Protein 6P3H (pdb70)

Structure (mmCIF, N/CA/C/O backbone):
data_6P3H
#
_entry.id   6P3H
#
_cell.length_a   84.880
_cell.length_b   134.000
_cell.length_c   168.370
_cell.angle_alpha   90.000
_cell.angle_beta   90.000
_cell.angle_gamma   90.000
#
_symmetry.space_group_name_H-M   'P 21 21 2'
#
loop_
_entity.id
_entity.type
_entity.pdbx_description
1 polymer '(4E)-oxalomesaconate Delta-isomerase'
2 non-polymer '(1E)-4-oxobut-1-ene-1,2,4-tricarboxylic acid'
3 non-polymer 'CHLORIDE ION'
4 water water
#
loop_
_atom_site.group_PDB
_atom_site.id
_atom_site.type_symbol
_atom_site.label_atom_id
_atom_site.label_alt_id
_atom_site.label_comp_id
_atom_site.label_asym_id
_atom_site.label_entity_id
_atom_site.label_seq_id
_atom_site.pdbx_PDB_ins_code
_atom_site.Cartn_x
_atom_site.Cartn_y
_atom_site.Cartn_z
_atom_site.occupancy
_atom_site.B_iso_or_equiv
_atom_site.auth_seq_id
_atom_site.auth_comp_id
_atom_site.auth_asym_id
_atom_site.auth_atom_id
_atom_site.pdbx_PDB_model_num
ATOM 1 N N . MET A 1 8 ? -40.05441 23.18836 -105.59187 1.000 53.09684 8 MET A N 1
ATOM 2 C CA . MET A 1 8 ? -38.58800 23.23702 -105.61264 1.000 53.84786 8 MET A CA 1
ATOM 3 C C . MET A 1 8 ? -37.95986 21.85183 -105.38963 1.000 41.33489 8 MET A C 1
ATOM 4 O O . MET A 1 8 ? -38.27965 21.14730 -104.44004 1.000 45.19833 8 MET A O 1
ATOM 9 N N . ASP A 1 9 ? -37.07959 21.45805 -106.30880 1.000 31.32955 9 ASP A N 1
ATOM 10 C CA . ASP A 1 9 ? -36.46691 20.13876 -106.30240 1.000 28.18873 9 ASP A CA 1
ATOM 11 C C . ASP A 1 9 ? -34.99832 20.19704 -105.87023 1.000 23.25850 9 ASP A C 1
ATOM 12 O O . ASP A 1 9 ? -34.28045 19.18350 -105.95341 1.000 23.26890 9 ASP A O 1
ATOM 17 N N . SER A 1 10 ? -34.52705 21.36271 -105.43000 1.000 20.91972 10 SER A N 1
ATOM 18 C CA . SER A 1 10 ? -33.15655 21.39853 -104.90728 1.000 18.10446 10 SER A CA 1
ATOM 19 C C . SER A 1 10 ? -33.05373 22.61119 -103.99173 1.000 19.20545 10 SER A C 1
ATOM 20 O O . SER A 1 10 ? -33.89390 23.52561 -104.04305 1.000 18.66183 10 SER A O 1
ATOM 23 N N . ALA A 1 11 ? -31.96809 22.64481 -103.21470 1.000 18.18215 11 ALA A N 1
ATOM 24 C CA . ALA A 1 11 ? -31.68328 23.82090 -102.38772 1.000 17.87619 11 ALA A CA 1
ATOM 25 C C . ALA A 1 11 ? -30.19094 23.86744 -102.12565 1.000 17.64886 11 ALA A C 1
ATOM 26 O O . ALA A 1 11 ? -29.57841 22.80748 -101.88334 1.000 18.31506 11 ALA A O 1
ATOM 28 N N . PRO A 1 12 ? -29.58607 25.05575 -102.08763 1.000 17.95081 12 PRO A N 1
ATOM 29 C CA . PRO A 1 12 ? -28.22874 25.16494 -101.52555 1.000 17.77176 12 PRO A CA 1
ATOM 30 C C . PRO A 1 12 ? -28.17907 24.63369 -100.11109 1.000 18.28108 12 PRO A C 1
ATOM 31 O O . PRO A 1 12 ? -29.12632 24.79381 -99.31996 1.000 17.27929 12 PRO A O 1
ATOM 35 N N . CYS A 1 13 ? -27.03629 24.01633 -99.77589 1.000 17.31369 13 CYS A N 1
ATOM 36 C CA . CYS A 1 13 ? -26.92779 23.33925 -98.49401 1.000 16.72183 13 CYS A CA 1
ATOM 37 C C . CYS A 1 13 ? -25.44358 23.14405 -98.16457 1.000 18.09204 13 CYS A C 1
ATOM 38 O O . CYS A 1 13 ? -24.67587 22.75383 -99.04230 1.000 19.08615 13 CYS A O 1
ATOM 41 N N . MET A 1 14 ? -25.07270 23.35922 -96.89899 1.000 17.70902 14 MET A N 1
ATOM 42 C CA . MET A 1 14 ? -23.74556 22.98672 -96.42469 1.000 18.84412 14 MET A CA 1
ATOM 43 C C . MET A 1 14 ? -23.91302 21.78346 -95.50644 1.000 18.15655 14 MET A C 1
ATOM 44 O O . MET A 1 14 ? -24.63715 21.85782 -94.51010 1.000 18.82700 14 MET A O 1
ATOM 49 N N . TRP A 1 15 ? -23.25056 20.67035 -95.82477 1.000 16.88074 15 TRP A N 1
ATOM 50 C CA . TRP A 1 15 ? -23.23835 19.52629 -94.91009 1.000 18.14976 15 TRP A CA 1
ATOM 51 C C . TRP A 1 15 ? -22.10900 19.72921 -93.90371 1.000 20.97343 15 TRP A C 1
ATOM 52 O O . TRP A 1 15 ? -20.96837 19.95998 -94.30271 1.000 18.39629 15 TRP A O 1
ATOM 63 N N . MET A 1 16 ? -22.42736 19.71736 -92.59509 1.000 18.50199 16 MET A N 1
ATOM 64 C CA . MET A 1 16 ? -21.36498 19.97869 -91.60321 1.000 16.77165 16 MET A CA 1
ATOM 65 C C . MET A 1 16 ? -21.42338 18.93560 -90.51807 1.000 22.74530 16 MET A C 1
ATOM 66 O O . MET A 1 16 ? -22.48075 18.36826 -90.25104 1.000 20.36413 16 MET A O 1
ATOM 71 N N . ARG A 1 17 ? -20.27612 18.72255 -89.86333 1.000 19.45815 17 ARG A N 1
ATOM 72 C CA . ARG A 1 17 ? -20.28909 18.12609 -88.54255 1.000 21.17686 17 ARG A CA 1
ATOM 73 C C . ARG A 1 17 ? -20.43744 19.26776 -87.51653 1.000 18.60853 17 ARG A C 1
ATOM 74 O O . ARG A 1 17 ? -19.69125 20.25896 -87.56728 1.000 18.45819 17 ARG A O 1
ATOM 82 N N . GLY A 1 18 ? -21.44530 19.17401 -86.64719 1.000 18.89230 18 GLY A N 1
ATOM 83 C CA . GLY A 1 18 ? -21.57286 20.12720 -85.56779 1.000 22.83231 18 GLY A CA 1
ATOM 84 C C . GLY A 1 18 ? -21.40119 19.34714 -84.27366 1.000 20.49430 18 GLY A C 1
ATOM 85 O O . GLY A 1 18 ? -22.22767 18.47856 -83.94675 1.000 20.67760 18 GLY A O 1
ATOM 86 N N . GLY A 1 19 ? -20.31258 19.62402 -83.55326 1.000 22.02915 19 GLY A N 1
ATOM 87 C CA . GLY A 1 19 ? -19.96526 18.82066 -82.39360 1.000 21.80376 19 GLY A CA 1
ATOM 88 C C . GLY A 1 19 ? -19.84376 17.36133 -82.76071 1.000 22.21016 19 GLY A C 1
ATOM 89 O O . GLY A 1 19 ? -19.09774 16.97013 -83.66456 1.000 20.50506 19 GLY A O 1
ATOM 90 N N . THR A 1 20 ? -20.57555 16.53004 -82.03312 1.000 20.90192 20 THR A N 1
ATOM 91 C CA . THR A 1 20 ? -20.61283 15.09784 -82.31273 1.000 20.27372 20 THR A CA 1
ATOM 92 C C . THR A 1 20 ? -21.78994 14.67195 -83.20813 1.000 22.30523 20 THR A C 1
ATOM 93 O O . THR A 1 20 ? -22.06653 13.46226 -83.31963 1.000 22.50016 20 THR A O 1
ATOM 97 N N . SER A 1 21 ? -22.46273 15.62271 -83.88452 1.000 21.42008 21 SER A N 1
ATOM 98 C CA . SER A 1 21 ? -23.55743 15.30353 -84.81407 1.000 21.10833 21 SER A CA 1
ATOM 99 C C . SER A 1 21 ? -23.22981 15.80835 -86.21100 1.000 18.39549 21 SER A C 1
ATOM 100 O O . SER A 1 21 ? -22.20154 16.45594 -86.44073 1.000 20.25605 21 SER A O 1
ATOM 103 N N . LYS A 1 22 ? -24.13299 15.52078 -87.15537 1.000 18.09897 22 LYS A N 1
ATOM 104 C CA . LYS A 1 22 ? -23.85258 15.82781 -88.55107 1.000 18.15664 22 LYS A CA 1
ATOM 105 C C . LYS A 1 22 ? -25.18593 16.14551 -89.21336 1.000 18.16457 22 LYS A C 1
ATOM 106 O O . LYS A 1 22 ? -26.21131 15.49618 -88.93513 1.000 18.16438 22 LYS A O 1
ATOM 112 N N . GLY A 1 23 ? -25.19764 17.14384 -90.07848 1.000 18.14793 23 GLY A N 1
ATOM 113 C CA . GLY A 1 23 ? -26.43336 17.35393 -90.82044 1.000 17.40552 23 GLY A CA 1
ATOM 114 C C . GLY A 1 23 ? -26.30697 18.49551 -91.81650 1.000 18.87646 23 GLY A C 1
ATOM 115 O O . GLY A 1 23 ? -25.22108 18.99182 -92.09290 1.000 19.01717 23 GLY A O 1
ATOM 116 N N . GLY A 1 24 ? -27.46329 18.91767 -92.32329 1.000 18.08150 24 GLY A N 1
ATOM 117 C CA . GLY A 1 24 ? -27.51703 19.88561 -93.39819 1.000 17.12198 24 GLY A CA 1
ATOM 118 C C . GLY A 1 24 ? -27.93152 21.23414 -92.84499 1.000 17.52417 24 GLY A C 1
ATOM 119 O O . GLY A 1 24 ? -28.92619 21.34676 -92.08307 1.000 18.20101 24 GLY A O 1
ATOM 120 N N . TYR A 1 25 ? -27.18174 22.25960 -93.26962 1.000 16.88727 25 TYR A N 1
ATOM 121 C CA . TYR A 1 25 ? -27.38307 23.64979 -92.85473 1.000 16.58041 25 TYR A CA 1
ATOM 122 C C . TYR A 1 25 ? -27.91186 24.42570 -94.04526 1.000 18.17197 25 TYR A C 1
ATOM 123 O O . TYR A 1 25 ? -27.28093 24.46760 -95.10780 1.000 18.09600 25 TYR A O 1
ATOM 132 N N . PHE A 1 26 ? -29.04591 25.09201 -93.84502 1.000 17.94919 26 PHE A N 1
ATOM 133 C CA . PHE A 1 26 ? -29.76843 25.78244 -94.88181 1.000 17.20844 26 PHE A CA 1
ATOM 134 C C . PHE A 1 26 ? -30.01592 27.19410 -94.44400 1.000 19.30343 26 PHE A C 1
ATOM 135 O O . PHE A 1 26 ? -30.23632 27.45594 -93.24429 1.000 19.24229 26 PHE A O 1
ATOM 143 N N . LEU A 1 27 ? -30.07238 28.06781 -95.43161 1.000 20.01655 27 LEU A N 1
ATOM 144 C CA . LEU A 1 27 ? -30.63659 29.38685 -95.21410 1.000 19.20666 27 LEU A CA 1
ATOM 145 C C . LEU A 1 27 ? -32.14079 29.25567 -95.23689 1.000 19.47805 27 LEU A C 1
ATOM 146 O O . LEU A 1 27 ? -32.68401 28.52657 -96.06540 1.000 21.88055 27 LEU A O 1
ATOM 151 N N . ARG A 1 28 ? -32.81114 29.96410 -94.31243 1.000 19.81061 28 ARG A N 1
ATOM 152 C CA . ARG A 1 28 ? -34.26831 29.84777 -94.21892 1.000 20.65462 28 ARG A CA 1
ATOM 153 C C . ARG A 1 28 ? -34.93773 30.17544 -95.54511 1.000 22.62853 28 ARG A C 1
ATOM 154 O O . ARG A 1 28 ? -35.91509 29.52497 -95.94186 1.000 23.92541 28 ARG A O 1
ATOM 162 N N . ALA A 1 29 ? -34.42598 31.19347 -96.24040 1.000 20.50530 29 ALA A N 1
ATOM 163 C CA . ALA A 1 29 ? -35.04140 31.62361 -97.48489 1.000 22.67004 29 ALA A CA 1
ATOM 164 C C . ALA A 1 29 ? -34.96241 30.56687 -98.57124 1.000 26.11239 29 ALA A C 1
ATOM 165 O O . ALA A 1 29 ? -35.70200 30.64191 -99.55834 1.000 23.79005 29 ALA A O 1
ATOM 167 N N . ASP A 1 30 ? -34.07779 29.58376 -98.42417 1.000 20.34059 30 ASP A N 1
ATOM 168 C CA . ASP A 1 30 ? -33.91942 28.57389 -99.46121 1.000 21.06249 30 ASP A CA 1
ATOM 169 C C . ASP A 1 30 ? -34.86041 27.39501 -99.28965 1.000 23.73563 30 ASP A C 1
ATOM 170 O O . ASP A 1 30 ? -34.82550 26.46523 -100.12423 1.000 22.37340 30 ASP A O 1
ATOM 175 N N . LEU A 1 31 ? -35.61114 27.36457 -98.19325 1.000 21.46729 31 LEU A N 1
ATOM 176 C CA . LEU A 1 31 ? -36.56738 26.29264 -97.94316 1.000 20.49650 31 LEU A CA 1
ATOM 177 C C . LEU A 1 31 ? -38.00916 26.80334 -98.08232 1.000 21.79898 31 LEU A C 1
ATOM 178 O O . LEU A 1 31 ? -38.28230 28.00603 -97.93519 1.000 25.96130 31 LEU A O 1
ATOM 183 N N . PRO A 1 32 ? -38.95942 25.89800 -98.35342 1.000 23.63567 32 PRO A N 1
ATOM 184 C CA . PRO A 1 32 ? -40.36786 26.30911 -98.41236 1.000 24.33242 32 PRO A CA 1
ATOM 185 C C . PRO A 1 32 ? -40.78398 27.01900 -97.14794 1.000 24.82253 32 PRO A C 1
ATOM 186 O O . PRO A 1 32 ? -40.37336 26.64930 -96.04029 1.000 25.32352 32 PRO A O 1
ATOM 190 N N . ALA A 1 33 ? -41.56344 28.08597 -97.32975 1.000 30.51551 33 ALA A N 1
ATOM 191 C CA . ALA A 1 33 ? -42.11355 28.81181 -96.18422 1.000 33.82245 33 ALA A CA 1
ATOM 192 C C . ALA A 1 33 ? -43.19345 28.00177 -95.49316 1.000 31.71839 33 ALA A C 1
ATOM 193 O O . ALA A 1 33 ? -43.37201 28.09719 -94.27760 1.000 29.81279 33 ALA A O 1
ATOM 195 N N . ASP A 1 34 ? -43.90098 27.17359 -96.23580 1.000 27.21912 34 ASP A N 1
ATOM 196 C CA . ASP A 1 34 ? -44.93038 26.35978 -95.62461 1.000 28.91321 34 ASP A CA 1
ATOM 197 C C . ASP A 1 34 ? -44.27868 25.18961 -94.89656 1.000 26.28397 34 ASP A C 1
ATOM 198 O O . ASP A 1 34 ? -43.48793 24.44512 -95.49473 1.000 24.97167 34 ASP A O 1
ATOM 203 N N . THR A 1 35 ? -44.56000 25.02050 -93.59882 1.000 26.42728 35 THR A N 1
ATOM 204 C CA . THR A 1 35 ? -43.74374 24.04301 -92.87118 1.000 26.44561 35 THR A CA 1
ATOM 205 C C . THR A 1 35 ? -44.06686 22.60156 -93.25982 1.000 27.08665 35 THR A C 1
ATOM 206 O O . THR A 1 35 ? -43.15591 21.75832 -93.20900 1.000 23.97030 35 THR A O 1
ATOM 210 N N . ALA A 1 36 ? -45.29669 22.29691 -93.70074 1.000 26.37294 36 ALA A N 1
ATOM 211 C CA . ALA A 1 36 ? -45.57613 20.93608 -94.18306 1.000 22.44052 36 ALA A CA 1
ATOM 212 C C . ALA A 1 36 ? -44.73652 20.61109 -95.42974 1.000 23.91871 36 ALA A C 1
ATOM 213 O O . ALA A 1 36 ? -44.15781 19.51412 -95.54963 1.000 23.99287 36 ALA A O 1
ATOM 215 N N . ALA A 1 37 ? -44.68986 21.53932 -96.39432 1.000 22.36067 37 ALA A N 1
ATOM 216 C CA . ALA A 1 37 ? -43.83616 21.31872 -97.56661 1.000 20.53104 37 ALA A CA 1
ATOM 217 C C . ALA A 1 37 ? -42.35415 21.31112 -97.19941 1.000 19.74077 37 ALA A C 1
ATOM 218 O O . ALA A 1 37 ? -41.57353 20.56988 -97.80437 1.000 19.21200 37 ALA A O 1
ATOM 220 N N . ARG A 1 38 ? -41.93598 22.17350 -96.26349 1.000 19.73444 38 ARG A N 1
ATOM 221 C CA . ARG A 1 38 ? -40.53784 22.16287 -95.81507 1.000 19.07594 38 ARG A CA 1
ATOM 222 C C . ARG A 1 38 ? -40.16621 20.80890 -95.24335 1.000 22.01925 38 ARG A C 1
ATOM 223 O O . ARG A 1 38 ? -39.12807 20.22747 -95.58857 1.000 18.21907 38 ARG A O 1
ATOM 231 N N . ASP A 1 39 ? -41.02744 20.27175 -94.37316 1.000 20.00219 39 ASP A N 1
ATOM 232 C CA . ASP A 1 39 ? -40.68434 19.01322 -93.70993 1.000 19.61277 39 ASP A CA 1
ATOM 233 C C . ASP A 1 39 ? -40.65794 17.87211 -94.70525 1.000 20.34970 39 ASP A C 1
ATOM 234 O O . ASP A 1 39 ? -39.78715 16.99992 -94.60750 1.000 18.04630 39 ASP A O 1
ATOM 239 N N . ALA A 1 40 ? -41.58144 17.87331 -95.68811 1.000 19.59752 40 ALA A N 1
ATOM 240 C CA . ALA A 1 40 ? -41.56345 16.80977 -96.70306 1.000 18.53983 40 ALA A CA 1
ATOM 241 C C . ALA A 1 40 ? -40.28637 16.88488 -97.54699 1.000 17.85715 40 ALA A C 1
ATOM 242 O O . ALA A 1 40 ? -39.67178 15.86221 -97.86044 1.000 18.72792 40 ALA A O 1
ATOM 244 N N . PHE A 1 41 ? -39.86931 18.10151 -97.89742 1.000 17.93388 41 PHE A N 1
ATOM 245 C CA . PHE A 1 41 ? -38.60515 18.28984 -98.60103 1.000 17.55874 41 PHE A CA 1
ATOM 246 C C . PHE A 1 41 ? -37.43036 17.76001 -97.78945 1.000 17.01968 41 PHE A C 1
ATOM 247 O O . PHE A 1 41 ? -36.55028 17.07736 -98.32964 1.000 19.82732 41 PHE A O 1
ATOM 255 N N . LEU A 1 42 ? -37.36913 18.10584 -96.49905 1.000 17.96360 42 LEU A N 1
ATOM 256 C CA . LEU A 1 42 ? -36.22724 17.68507 -95.68559 1.000 16.61115 42 LEU A CA 1
ATOM 257 C C . LEU A 1 42 ? -36.18790 16.16517 -95.52988 1.000 17.06213 42 LEU A C 1
ATOM 258 O O . LEU A 1 42 ? -35.08755 15.57557 -95.45976 1.000 16.80052 42 LEU A O 1
ATOM 263 N N . LEU A 1 43 ? -37.36852 15.52224 -95.39712 1.000 18.20356 43 LEU A N 1
ATOM 264 C CA . LEU A 1 43 ? -37.41168 14.06348 -95.36505 1.000 16.53580 43 LEU A CA 1
ATOM 265 C C . LEU A 1 43 ? -36.76369 13.52113 -96.62738 1.000 18.99106 43 LEU A C 1
ATOM 266 O O . LEU A 1 43 ? -35.98229 12.58205 -96.57490 1.000 19.19313 43 LEU A O 1
ATOM 271 N N . ALA A 1 44 ? -37.13494 14.09357 -97.78309 1.000 16.45131 44 ALA A N 1
ATOM 272 C CA . ALA A 1 44 ? -36.56921 13.58691 -99.03308 1.000 17.04236 44 ALA A CA 1
ATOM 273 C C . ALA A 1 44 ? -35.07702 13.85761 -99.13096 1.000 17.47358 44 ALA A C 1
ATOM 274 O O . ALA A 1 44 ? -34.31270 13.02256 -99.63950 1.000 19.06612 44 ALA A O 1
ATOM 276 N N . VAL A 1 45 ? -34.63466 15.03633 -98.68355 1.000 16.00422 45 VAL A N 1
ATOM 277 C CA . VAL A 1 45 ? -33.19708 15.33046 -98.67380 1.000 15.78760 45 VAL A CA 1
ATOM 278 C C . VAL A 1 45 ? -32.42535 14.24930 -97.92763 1.000 16.78768 45 VAL A C 1
ATOM 279 O O . VAL A 1 45 ? -31.32828 13.80493 -98.35001 1.000 16.77067 45 VAL A O 1
ATOM 283 N N . MET A 1 46 ? -32.94970 13.86317 -96.75503 1.000 16.30514 46 MET A N 1
ATOM 284 C CA . MET A 1 46 ? -32.25887 12.92256 -95.88639 1.000 17.02348 46 MET A CA 1
ATOM 285 C C . MET A 1 46 ? -32.40545 11.48892 -96.34708 1.000 15.57989 46 MET A C 1
ATOM 286 O O . MET A 1 46 ? -31.58057 10.64794 -95.96094 1.000 18.08229 46 MET A O 1
ATOM 291 N N . GLY A 1 47 ? -33.43864 11.18956 -97.11463 1.000 15.56051 47 GLY A N 1
ATOM 292 C CA . GLY A 1 47 ? -33.70506 9.80836 -97.49101 1.000 15.61327 47 GLY A CA 1
ATOM 293 C C . GLY A 1 47 ? -34.58646 9.07510 -96.48812 1.000 21.27976 47 GLY A C 1
ATOM 294 O O . GLY A 1 47 ? -34.48180 7.85770 -96.36472 1.000 18.25847 47 GLY A O 1
ATOM 295 N N . SER A 1 48 ? -35.42216 9.78875 -95.72552 1.000 17.54754 48 SER A N 1
ATOM 296 C CA . SER A 1 48 ? -36.31833 9.22063 -94.70854 1.000 16.75342 48 SER A CA 1
ATOM 297 C C . SER A 1 48 ? -37.72548 9.07878 -95.26488 1.000 18.24975 48 SER A C 1
ATOM 298 O O . SER A 1 48 ? -38.17204 9.91871 -96.06907 1.000 19.43817 48 SER A O 1
ATOM 301 N N . PRO A 1 49 ? -38.52767 8.10175 -94.78705 1.000 19.33468 49 PRO A N 1
ATOM 302 C CA . PRO A 1 49 ? -38.14081 7.09656 -93.78145 1.000 17.12183 49 PRO A CA 1
ATOM 303 C C . PRO A 1 49 ? -37.44001 5.91235 -94.47722 1.000 17.52591 49 PRO A C 1
ATOM 304 O O . PRO A 1 49 ? -37.88289 5.42622 -95.52342 1.000 19.33090 49 PRO A O 1
ATOM 308 N N . ASP A 1 50 ? -36.33014 5.48105 -93.90285 1.000 17.55236 50 ASP A N 1
ATOM 309 C CA . ASP A 1 50 ? -35.59496 4.33154 -94.42072 1.000 19.15361 50 ASP A CA 1
ATOM 310 C C . ASP A 1 50 ? -34.55094 3.97527 -93.37548 1.000 16.67511 50 ASP A C 1
ATOM 311 O O . ASP A 1 50 ? -33.75293 4.84864 -93.03038 1.000 18.62681 50 ASP A O 1
ATOM 316 N N . PRO A 1 51 ? -34.51168 2.75632 -92.82447 1.000 19.41960 51 PRO A N 1
ATOM 317 C CA . PRO A 1 51 ? -33.50770 2.47506 -91.77975 1.000 18.31000 51 PRO A CA 1
ATOM 318 C C . PRO A 1 51 ? -32.08999 2.66943 -92.29380 1.000 18.80372 51 PRO A C 1
ATOM 319 O O . PRO A 1 51 ? -31.21319 2.95992 -91.50654 1.000 20.48868 51 PRO A O 1
ATOM 323 N N A ARG A 1 52 ? -31.88812 2.56427 -93.61363 0.528 17.00811 52 ARG A N 1
ATOM 324 N N B ARG A 1 52 ? -31.85978 2.60843 -93.59231 0.472 17.76724 52 ARG A N 1
ATOM 325 C CA A ARG A 1 52 ? -30.59069 2.77625 -94.25697 0.528 19.52204 52 ARG A CA 1
ATOM 326 C CA B ARG A 1 52 ? -30.51655 2.85837 -94.09032 0.472 17.96306 52 ARG A CA 1
ATOM 327 C C A ARG A 1 52 ? -30.37858 4.20085 -94.76525 0.528 18.67505 52 ARG A C 1
ATOM 328 C C B ARG A 1 52 ? -30.36581 4.21196 -94.76942 0.472 18.51463 52 ARG A C 1
ATOM 329 O O A ARG A 1 52 ? -29.23982 4.53059 -95.11448 0.528 19.59841 52 ARG A O 1
ATOM 330 O O B ARG A 1 52 ? -29.26063 4.50858 -95.23269 0.472 16.09864 52 ARG A O 1
ATOM 345 N N . GLN A 1 53 ? -31.43591 5.01055 -94.87389 1.000 16.45213 53 GLN A N 1
ATOM 346 C CA . GLN A 1 53 ? -31.37360 6.35492 -95.52830 1.000 15.77055 53 GLN A CA 1
ATOM 347 C C . GLN A 1 53 ? -30.51204 6.31910 -96.81133 1.000 15.67413 53 GLN A C 1
ATOM 348 O O . GLN A 1 53 ? -29.60724 7.12994 -97.03407 1.000 16.50339 53 GLN A O 1
ATOM 354 N N . ILE A 1 54 ? -30.79954 5.32430 -97.66127 1.000 15.85911 54 ILE A N 1
ATOM 355 C CA . ILE A 1 54 ? -29.88589 5.06641 -98.76781 1.000 15.81493 54 ILE A CA 1
ATOM 356 C C . ILE A 1 54 ? -30.11877 6.06511 -99.90841 1.000 16.53887 54 ILE A C 1
ATOM 357 O O . ILE A 1 54 ? -29.19246 6.31264 -100.69236 1.000 15.87024 54 ILE A O 1
ATOM 362 N N . ASP A 1 55 ? -31.33152 6.65889 -100.01060 1.000 15.67311 55 ASP A N 1
ATOM 363 C CA . ASP A 1 55 ? -31.65381 7.54826 -101.12919 1.000 16.45036 55 ASP A CA 1
ATOM 364 C C . ASP A 1 55 ? -31.65344 9.00219 -100.70867 1.000 15.59018 55 ASP A C 1
ATOM 365 O O . ASP A 1 55 ? -32.44388 9.83461 -101.23312 1.000 19.08735 55 ASP A O 1
ATOM 370 N N . GLY A 1 56 ? -30.76949 9.33536 -99.76108 1.000 15.96907 56 GLY A N 1
ATOM 371 C CA . GLY A 1 56 ? -30.63091 10.72226 -99.33182 1.000 15.49253 56 GLY A CA 1
ATOM 372 C C . GLY A 1 56 ? -29.35111 10.87536 -98.54084 1.000 16.81694 56 GLY A C 1
ATOM 373 O O . GLY A 1 56 ? -28.47354 10.01599 -98.57800 1.000 17.01676 56 GLY A O 1
ATOM 374 N N . MET A 1 57 ? -29.22331 12.01740 -97.85620 1.000 15.54952 57 MET A N 1
ATOM 375 C CA . MET A 1 57 ? -27.94697 12.38575 -97.24470 1.000 17.29921 57 MET A CA 1
ATOM 376 C C . MET A 1 57 ? -27.86537 12.03315 -95.76352 1.000 19.91564 57 MET A C 1
ATOM 377 O O . MET A 1 57 ? -26.81482 12.24604 -95.14215 1.000 17.72970 57 MET A O 1
ATOM 382 N N . GLY A 1 58 ? -28.90931 11.44859 -95.19043 1.000 16.89543 58 GLY A N 1
ATOM 383 C CA . GLY A 1 58 ? -28.80897 10.99286 -93.81529 1.000 16.78160 58 GLY A CA 1
ATOM 384 C C . GLY A 1 58 ? -27.83824 9.83063 -93.69515 1.000 19.56994 58 GLY A C 1
ATOM 385 O O . GLY A 1 58 ? -27.62480 9.06622 -94.65877 1.000 18.59517 58 GLY A O 1
ATOM 386 N N . GLY A 1 59 ? -27.25762 9.67775 -92.47682 1.000 16.34021 59 GLY A N 1
ATOM 387 C CA . GLY A 1 59 ? -26.26272 8.62818 -92.23808 1.000 16.10426 59 GLY A CA 1
ATOM 388 C C . GLY A 1 59 ? -26.82801 7.43272 -91.47469 1.000 20.66555 59 GLY A C 1
ATOM 389 O O . GLY A 1 59 ? -26.07271 6.63838 -90.88288 1.000 18.35669 59 GLY A O 1
ATOM 390 N N . ALA A 1 60 ? -28.16259 7.30069 -91.50305 1.000 17.86818 60 ALA A N 1
ATOM 391 C CA . ALA A 1 60 ? -28.87264 6.15964 -90.89132 1.000 18.59612 60 ALA A CA 1
ATOM 392 C C . ALA A 1 60 ? -28.74678 6.14046 -89.36572 1.000 21.88070 60 ALA A C 1
ATOM 393 O O . ALA A 1 60 ? -28.78708 5.08777 -88.73377 1.000 25.98144 60 ALA A O 1
ATOM 395 N N . ASP A 1 61 ? -28.60305 7.29395 -88.73918 1.000 17.50578 61 ASP A N 1
ATOM 396 C CA . ASP A 1 61 ? -28.42337 7.47926 -87.30497 1.000 21.87959 61 ASP A CA 1
ATOM 397 C C . ASP A 1 61 ? -29.15710 8.78518 -87.04027 1.000 20.35284 61 ASP A C 1
ATOM 398 O O . ASP A 1 61 ? -28.90078 9.75167 -87.76009 1.000 19.17656 61 ASP A O 1
ATOM 403 N N . PRO A 1 62 ? -29.98570 8.92111 -85.98317 1.000 18.67130 62 PRO A N 1
ATOM 404 C CA . PRO A 1 62 ? -30.56101 10.25776 -85.74450 1.000 20.97108 62 PRO A CA 1
ATOM 405 C C . PRO A 1 62 ? -29.49699 11.33022 -85.58355 1.000 19.29284 62 PRO A C 1
ATOM 406 O O . PRO A 1 62 ? -29.71976 12.47961 -85.99318 1.000 18.74929 62 PRO A O 1
ATOM 410 N N . LEU A 1 63 ? -28.31249 10.98066 -85.06176 1.000 21.43295 63 LEU A N 1
ATOM 411 C CA . LEU A 1 63 ? -27.24823 11.95948 -84.84056 1.000 17.74755 63 LEU A CA 1
ATOM 412 C C . LEU A 1 63 ? -26.59581 12.43408 -86.14347 1.000 17.99214 63 LEU A C 1
ATOM 413 O O . LEU A 1 63 ? -25.83446 13.42266 -86.14445 1.000 18.75171 63 LEU A O 1
ATOM 418 N N . THR A 1 64 ? -26.90801 11.77624 -87.27284 1.000 17.75361 64 THR A N 1
ATOM 419 C CA . THR A 1 64 ? -26.44598 12.21439 -88.58271 1.000 16.49508 64 THR A CA 1
ATOM 420 C C . THR A 1 64 ? -27.64204 12.39766 -89.50579 1.000 17.95355 64 THR A C 1
ATOM 421 O O . THR A 1 64 ? -27.53396 12.27546 -90.73891 1.000 19.58916 64 THR A O 1
ATOM 425 N N . SER A 1 65 ? -28.78379 12.76734 -88.92535 1.000 16.58982 65 SER A N 1
ATOM 426 C CA . SER A 1 65 ? -30.01025 13.02025 -89.70519 1.000 16.08149 65 SER A CA 1
ATOM 427 C C . SER A 1 65 ? -30.63911 14.33015 -89.22899 1.000 17.67739 65 SER A C 1
ATOM 428 O O . SER A 1 65 ? -31.82769 14.41784 -88.91615 1.000 19.03690 65 SER A O 1
ATOM 431 N N A MET A 1 66 ? -29.83347 15.37877 -89.12756 0.652 19.20399 66 MET A N 1
ATOM 432 N N B MET A 1 66 ? -29.83056 15.38563 -89.21733 0.348 18.34302 66 MET A N 1
ATOM 433 C CA A MET A 1 66 ? -30.29855 16.59291 -88.47166 0.652 18.66039 66 MET A CA 1
ATOM 434 C CA B MET A 1 66 ? -30.17505 16.62371 -88.53827 0.348 19.40124 66 MET A CA 1
ATOM 435 C C A MET A 1 66 ? -30.20751 17.76599 -89.45042 0.652 18.20045 66 MET A C 1
ATOM 436 C C B MET A 1 66 ? -30.21693 17.78728 -89.51923 0.348 17.56836 66 MET A C 1
ATOM 437 O O A MET A 1 66 ? -29.44691 17.73006 -90.42960 0.652 16.42795 66 MET A O 1
ATOM 438 O O B MET A 1 66 ? -29.57081 17.76565 -90.57390 0.348 16.36224 66 MET A O 1
ATOM 447 N N . VAL A 1 67 ? -30.96337 18.82878 -89.14925 1.000 17.83087 67 VAL A N 1
ATOM 448 C CA . VAL A 1 67 ? -31.07337 20.01742 -90.00724 1.000 18.09026 67 VAL A CA 1
ATOM 449 C C . VAL A 1 67 ? -30.98520 21.27867 -89.14709 1.000 17.61371 67 VAL A C 1
ATOM 450 O O . VAL A 1 67 ? -31.58841 21.36269 -88.06129 1.000 18.34228 67 VAL A O 1
ATOM 454 N N . ALA A 1 68 ? -30.25828 22.27989 -89.65334 1.000 17.23286 68 ALA A N 1
ATOM 455 C CA . ALA A 1 68 ? -30.22770 23.60099 -89.03732 1.000 17.14244 68 ALA A CA 1
ATOM 456 C C . ALA A 1 68 ? -30.76439 24.56143 -90.07740 1.000 20.75332 68 ALA A C 1
ATOM 457 O O . ALA A 1 68 ? -30.28566 24.56711 -91.21271 1.000 18.73935 68 ALA A O 1
ATOM 459 N N . VAL A 1 69 ? -31.77423 25.34964 -89.70937 1.000 18.27289 69 VAL A N 1
ATOM 460 C CA . VAL A 1 69 ? -32.28437 26.38043 -90.58934 1.000 21.05021 69 VAL A CA 1
ATOM 461 C C . VAL A 1 69 ? -31.84623 27.70068 -89.99438 1.000 24.19537 69 VAL A C 1
ATOM 462 O O . VAL A 1 69 ? -32.26480 28.03415 -88.88090 1.000 22.99085 69 VAL A O 1
ATOM 466 N N . VAL A 1 70 ? -31.04597 28.46120 -90.73248 1.000 20.22217 70 VAL A N 1
ATOM 467 C CA . VAL A 1 70 ? -30.37245 29.63896 -90.18117 1.000 19.21930 70 VAL A CA 1
ATOM 468 C C . VAL A 1 70 ? -30.76433 30.86582 -91.00338 1.000 22.09044 70 VAL A C 1
ATOM 469 O O . VAL A 1 70 ? -30.88301 30.78520 -92.22651 1.000 21.46848 70 VAL A O 1
ATOM 473 N N . SER A 1 71 ? -30.92832 32.01394 -90.34697 1.000 20.63543 71 SER A N 1
ATOM 474 C CA . SER A 1 71 ? -31.20426 33.26404 -91.05588 1.000 21.74601 71 SER A CA 1
ATOM 475 C C . SER A 1 71 ? -30.63525 34.42426 -90.25463 1.000 25.04711 71 SER A C 1
ATOM 476 O O . SER A 1 71 ? -30.42554 34.31716 -89.03121 1.000 24.88314 71 SER A O 1
ATOM 479 N N . LYS A 1 72 ? -30.38287 35.53877 -90.94943 1.000 22.27662 72 LYS A N 1
ATOM 480 C CA . LYS A 1 72 ? -29.93064 36.73685 -90.23900 1.000 25.59815 72 LYS A CA 1
ATOM 481 C C . LYS A 1 72 ? -31.04982 37.21615 -89.31928 1.000 27.39341 72 LYS A C 1
ATOM 482 O O . LYS A 1 72 ? -32.20562 37.26950 -89.72987 1.000 28.26866 72 LYS A O 1
ATOM 488 N N . SER A 1 73 ? -30.73730 37.54303 -88.06181 1.000 25.46784 73 SER A N 1
ATOM 489 C CA . SER A 1 73 ? -31.79040 37.86854 -87.09036 1.000 22.81802 73 SER A CA 1
ATOM 490 C C . SER A 1 73 ? -32.16959 39.35096 -87.13920 1.000 27.41569 73 SER A C 1
ATOM 491 O O . SER A 1 73 ? -31.32995 40.21284 -87.34948 1.000 28.17880 73 SER A O 1
ATOM 494 N N . GLU A 1 74 ? -33.43955 39.62989 -86.86028 1.000 30.55519 74 GLU A N 1
ATOM 495 C CA . GLU A 1 74 ? -33.88353 40.99489 -86.63076 1.000 37.86908 74 GLU A CA 1
ATOM 496 C C . GLU A 1 74 ? -34.07523 41.28440 -85.15976 1.000 35.62418 74 GLU A C 1
ATOM 497 O O . GLU A 1 74 ? -34.48239 42.39819 -84.80463 1.000 37.88483 74 GLU A O 1
ATOM 503 N N . ARG A 1 75 ? -33.82278 40.29626 -84.29717 1.000 32.49205 75 ARG A N 1
ATOM 504 C CA . ARG A 1 75 ? -33.97316 40.52844 -82.86954 1.000 33.29368 75 ARG A CA 1
ATOM 505 C C . ARG A 1 75 ? -32.82764 41.42314 -82.39964 1.000 31.51244 75 ARG A C 1
ATOM 506 O O . ARG A 1 75 ? -31.68239 41.27416 -82.85212 1.000 30.63403 75 ARG A O 1
ATOM 514 N N . PRO A 1 76 ? -33.11402 42.40067 -81.56125 1.000 33.13561 76 PRO A N 1
ATOM 515 C CA . PRO A 1 76 ? -32.05937 43.31838 -81.13333 1.000 30.16333 76 PRO A CA 1
ATOM 516 C C . PRO A 1 76 ? -30.91395 42.56316 -80.47912 1.000 27.45550 76 PRO A C 1
ATOM 517 O O . PRO A 1 76 ? -31.12801 41.72834 -79.58299 1.000 30.70037 76 PRO A O 1
ATOM 521 N N . GLY A 1 77 ? -29.68466 42.89064 -80.91999 1.000 36.82591 77 GLY A N 1
ATOM 522 C CA . GLY A 1 77 ? -28.49316 42.29836 -80.35346 1.000 32.85404 77 GLY A CA 1
ATOM 523 C C . GLY A 1 77 ? -28.19023 40.88251 -80.83207 1.000 34.77953 77 GLY A C 1
ATOM 524 O O . GLY A 1 77 ? -27.15090 40.34484 -80.46996 1.000 29.74649 77 GLY A O 1
ATOM 525 N N . ILE A 1 78 ? -29.08444 40.24226 -81.60320 1.000 24.85940 78 ILE A N 1
ATOM 526 C CA . ILE A 1 78 ? -28.91003 38.84792 -82.02405 1.000 23.81606 78 ILE A CA 1
ATOM 527 C C . ILE A 1 78 ? -28.30748 38.83700 -83.40963 1.000 25.75690 78 ILE A C 1
ATOM 528 O O . ILE A 1 78 ? -28.71579 39.62897 -84.26235 1.000 27.24490 78 ILE A O 1
ATOM 533 N N . ASP A 1 79 ? -27.35978 37.92665 -83.65835 1.000 24.00064 79 ASP A N 1
ATOM 534 C CA . ASP A 1 79 ? -26.79500 37.86849 -85.00479 1.000 27.22756 79 ASP A CA 1
ATOM 535 C C . ASP A 1 79 ? -27.59582 36.97552 -85.93990 1.000 28.15457 79 ASP A C 1
ATOM 536 O O . ASP A 1 79 ? -27.92409 37.38476 -87.06812 1.000 23.20837 79 ASP A O 1
ATOM 541 N N . VAL A 1 80 ? -27.94031 35.75688 -85.50501 1.000 21.43215 80 VAL A N 1
ATOM 542 C CA . VAL A 1 80 ? -28.66208 34.83824 -86.37342 1.000 25.22641 80 VAL A CA 1
ATOM 543 C C . VAL A 1 80 ? -29.72740 34.12774 -85.55558 1.000 23.61913 80 VAL A C 1
ATOM 544 O O . VAL A 1 80 ? -29.60320 33.97121 -84.33690 1.000 24.91859 80 VAL A O 1
ATOM 548 N N . ASP A 1 81 ? -30.77071 33.71493 -86.25155 1.000 21.09988 81 ASP A N 1
ATOM 549 C CA . ASP A 1 81 ? -31.82114 32.83059 -85.74276 1.000 23.55808 81 ASP A CA 1
ATOM 550 C C . ASP A 1 81 ? -31.53808 31.42986 -86.26552 1.000 26.25855 81 ASP A C 1
ATOM 551 O O . ASP A 1 81 ? -31.18681 31.26151 -87.43759 1.000 25.55994 81 ASP A O 1
ATOM 556 N N . TYR A 1 82 ? -31.70524 30.43073 -85.39513 1.000 20.16761 82 TYR A N 1
ATOM 557 C CA . TYR A 1 82 ? -31.32291 29.05426 -85.70430 1.000 21.35588 82 TYR A CA 1
ATOM 558 C C . TYR A 1 82 ? -32.47828 28.16943 -85.26732 1.000 23.42175 82 TYR A C 1
ATOM 559 O O . TYR A 1 82 ? -32.81292 28.13909 -84.07684 1.000 21.32459 82 TYR A O 1
ATOM 568 N N . LEU A 1 83 ? -33.10523 27.49822 -86.22884 1.000 22.00311 83 LEU A N 1
ATOM 569 C CA . LEU A 1 83 ? -34.13198 26.48253 -85.94686 1.000 20.89392 83 LEU A CA 1
ATOM 570 C C . LEU A 1 83 ? -33.51390 25.10297 -86.15372 1.000 20.30658 83 LEU A C 1
ATOM 571 O O . LEU A 1 83 ? -33.06770 24.77533 -87.27198 1.000 19.50909 83 LEU A O 1
ATOM 576 N N . PHE A 1 84 ? -33.52836 24.28696 -85.10342 1.000 19.90396 84 PHE A N 1
ATOM 577 C CA . PHE A 1 84 ? -33.10372 22.89324 -85.19889 1.000 21.35000 84 PHE A CA 1
ATOM 578 C C . PHE A 1 84 ? -34.26975 21.99251 -85.59352 1.000 21.55755 84 PHE A C 1
ATOM 579 O O . PHE A 1 84 ? -35.32699 22.03892 -84.96143 1.000 22.45418 84 PHE A O 1
ATOM 587 N N . LEU A 1 85 ? -34.06116 21.11530 -86.58818 1.000 17.84842 85 LEU A N 1
ATOM 588 C CA . LEU A 1 85 ? -35.08558 20.13327 -86.93416 1.000 17.85125 85 LEU A CA 1
ATOM 589 C C . LEU A 1 85 ? -34.47574 18.75855 -86.92040 1.000 18.10350 85 LEU A C 1
ATOM 590 O O . LEU A 1 85 ? -33.44352 18.54249 -87.56134 1.000 20.47335 85 LEU A O 1
ATOM 595 N N . GLN A 1 86 ? -35.10543 17.85281 -86.18395 1.000 17.81195 86 GLN A N 1
ATOM 596 C CA . GLN A 1 86 ? -34.70176 16.44677 -86.16546 1.000 17.63276 86 GLN A CA 1
ATOM 597 C C . GLN A 1 86 ? -35.48344 15.72071 -87.24903 1.000 19.02866 86 GLN A C 1
ATOM 598 O O . GLN A 1 86 ? -36.73733 15.62876 -87.17801 1.000 19.61576 86 GLN A O 1
ATOM 604 N N . VAL A 1 87 ? -34.75552 15.17619 -88.22567 1.000 17.98169 87 VAL A N 1
ATOM 605 C CA . VAL A 1 87 ? -35.39058 14.34549 -89.24626 1.000 21.62756 87 VAL A CA 1
ATOM 606 C C . VAL A 1 87 ? -35.33398 12.89514 -88.78072 1.000 18.63117 87 VAL A C 1
ATOM 607 O O . VAL A 1 87 ? -34.24915 12.30582 -88.69224 1.000 17.22808 87 VAL A O 1
ATOM 611 N N . PHE A 1 88 ? -36.51221 12.27150 -88.50858 1.000 19.03316 88 PHE A N 1
ATOM 612 C CA . PHE A 1 88 ? -36.45593 10.88945 -88.04189 1.000 19.18525 88 PHE A CA 1
ATOM 613 C C . PHE A 1 88 ? -35.87985 9.99042 -89.12758 1.000 19.09905 88 PHE A C 1
ATOM 614 O O . PHE A 1 88 ? -36.06835 10.22908 -90.32307 1.000 19.21416 88 PHE A O 1
ATOM 622 N N . VAL A 1 89 ? -35.16859 8.95194 -88.69204 1.000 18.09254 89 VAL A N 1
ATOM 623 C CA . VAL A 1 89 ? -34.53408 8.04545 -89.67391 1.000 18.90348 89 VAL A CA 1
ATOM 624 C C . VAL A 1 89 ? -35.56917 7.18322 -90.36646 1.000 21.42501 89 VAL A C 1
ATOM 625 O O . VAL A 1 89 ? -35.55793 7.04173 -91.60066 1.000 19.60013 89 VAL A O 1
ATOM 629 N N . ASP A 1 90 ? -36.42085 6.49577 -89.59617 1.000 20.85088 90 ASP A N 1
ATOM 630 C CA . ASP A 1 90 ? -37.31533 5.50963 -90.21231 1.000 23.29052 90 ASP A CA 1
ATOM 631 C C . ASP A 1 90 ? -38.78688 5.80580 -89.93197 1.000 24.23689 90 ASP A C 1
ATOM 632 O O . ASP A 1 90 ? -39.62917 4.89954 -89.90121 1.000 24.30736 90 ASP A O 1
ATOM 637 N N . GLN A 1 91 ? -39.11170 7.06405 -89.70600 1.000 23.48524 91 GLN A N 1
ATOM 638 C CA . GLN A 1 91 ? -40.50303 7.52978 -89.71671 1.000 21.65716 91 GLN A CA 1
ATOM 639 C C . GLN A 1 91 ? -40.55500 8.81448 -90.51057 1.000 24.19270 91 GLN A C 1
ATOM 640 O O . GLN A 1 91 ? -39.55492 9.55254 -90.55250 1.000 20.40531 91 GLN A O 1
ATOM 646 N N . ALA A 1 92 ? -41.72857 9.11619 -91.09400 1.000 21.64340 92 ALA A N 1
ATOM 647 C CA . ALA A 1 92 ? -41.87267 10.37102 -91.83583 1.000 22.92022 92 ALA A CA 1
ATOM 648 C C . ALA A 1 92 ? -42.29859 11.47425 -90.86460 1.000 21.14451 92 ALA A C 1
ATOM 649 O O . ALA A 1 92 ? -43.44792 11.93729 -90.84796 1.000 22.15675 92 ALA A O 1
ATOM 651 N N . ILE A 1 93 ? -41.33368 11.88022 -90.02702 1.000 20.38839 93 ILE A N 1
ATOM 652 C CA . ILE A 1 93 ? -41.52663 12.83498 -88.93923 1.000 21.69774 93 ILE A CA 1
ATOM 653 C C . ILE A 1 93 ? -40.32459 13.76381 -88.92385 1.000 18.41743 93 ILE A C 1
ATOM 654 O O . ILE A 1 93 ? -39.18702 13.31310 -89.01605 1.000 20.57284 93 ILE A O 1
ATOM 659 N N . VAL A 1 94 ? -40.59872 15.06111 -88.84415 1.000 19.14251 94 VAL A N 1
ATOM 660 C CA . VAL A 1 94 ? -39.61287 16.10736 -88.59034 1.000 20.45006 94 VAL A CA 1
ATOM 661 C C . VAL A 1 94 ? -40.11613 16.85259 -87.35203 1.000 24.23839 94 VAL A C 1
ATOM 662 O O . VAL A 1 94 ? -41.25284 17.33678 -87.35000 1.000 28.28829 94 VAL A O 1
ATOM 666 N N . THR A 1 95 ? -39.30490 16.91681 -86.29471 1.000 21.88355 95 THR A N 1
ATOM 667 C CA . THR A 1 95 ? -39.76021 17.54607 -85.05228 1.000 25.43678 95 THR A CA 1
ATOM 668 C C . THR A 1 95 ? -38.96145 18.82205 -84.77842 1.000 24.56512 95 THR A C 1
ATOM 669 O O . THR A 1 95 ? -37.76983 18.91343 -85.07853 1.000 22.69643 95 THR A O 1
ATOM 673 N N . ASP A 1 96 ? -39.65770 19.79845 -84.18797 1.000 22.38138 96 ASP A N 1
ATOM 674 C CA . ASP A 1 96 ? -39.09345 21.10936 -83.87661 1.000 21.46835 96 ASP A CA 1
ATOM 675 C C . ASP A 1 96 ? -39.16675 21.40948 -82.39272 1.000 23.53348 96 ASP A C 1
ATOM 676 O O . ASP A 1 96 ? -39.00608 22.55885 -82.00034 1.000 27.04803 96 ASP A O 1
ATOM 681 N N . ALA A 1 97 ? -39.33903 20.39641 -81.55064 1.000 24.65926 97 ALA A N 1
ATOM 682 C CA . ALA A 1 97 ? -39.63194 20.66485 -80.15041 1.000 27.84350 97 ALA A CA 1
ATOM 683 C C . ALA A 1 97 ? -38.41292 20.76747 -79.25960 1.000 37.50759 97 ALA A C 1
ATOM 684 O O . ALA A 1 97 ? -38.58324 20.87241 -78.04535 1.000 43.43598 97 ALA A O 1
ATOM 686 N N . GLN A 1 98 ? -37.19740 20.73837 -79.79862 1.000 26.41071 98 GLN A N 1
ATOM 687 C CA . GLN A 1 98 ? -36.02585 20.79529 -78.92516 1.000 25.93500 98 GLN A CA 1
ATOM 688 C C . GLN A 1 98 ? -34.93997 21.67050 -79.52594 1.000 22.87902 98 GLN A C 1
ATOM 689 O O . GLN A 1 98 ? -34.86919 21.86663 -80.74514 1.000 24.47194 98 GLN A O 1
ATOM 695 N N . ASN A 1 99 ? -34.06208 22.13489 -78.63573 1.000 23.33217 99 ASN A N 1
ATOM 696 C CA . ASN A 1 99 ? -32.73785 22.66042 -78.97512 1.000 23.92150 99 ASN A CA 1
ATOM 697 C C . ASN A 1 99 ? -31.82788 21.53475 -79.45935 1.000 27.59365 99 ASN A C 1
ATOM 698 O O . ASN A 1 99 ? -32.08666 20.35261 -79.22614 1.000 24.46164 99 ASN A O 1
ATOM 703 N N . CYS A 1 100 ? -30.67779 21.91435 -80.03355 1.000 22.82778 100 CYS A N 1
ATOM 704 C CA . CYS A 1 100 ? -29.61094 20.92062 -80.24135 1.000 23.40645 100 CYS A CA 1
ATOM 705 C C . CYS A 1 100 ? -28.27834 21.66292 -80.18452 1.000 21.69855 100 CYS A C 1
ATOM 706 O O . CYS A 1 100 ? -27.92387 22.35715 -81.14888 1.000 22.49676 100 CYS A O 1
ATOM 709 N N . GLY A 1 101 ? -27.54603 21.51167 -79.06082 1.000 20.68732 101 GLY A N 1
ATOM 710 C CA . GLY A 1 101 ? -26.30854 22.28804 -78.88115 1.000 20.70452 101 GLY A CA 1
ATOM 711 C C . GLY A 1 101 ? -25.14056 21.76081 -79.67658 1.000 21.59434 101 GLY A C 1
ATOM 712 O O . GLY A 1 101 ? -24.18804 22.51031 -79.91411 1.000 24.30723 101 GLY A O 1
ATOM 713 N N . ASN A 1 102 ? -25.17990 20.49564 -80.09622 1.000 21.24959 102 ASN A N 1
ATOM 714 C CA . ASN A 1 102 ? -24.11941 20.01954 -81.00039 1.000 19.22560 102 ASN A CA 1
ATOM 715 C C . ASN A 1 102 ? -24.25732 20.64536 -82.37494 1.000 18.78579 102 ASN A C 1
ATOM 716 O O . ASN A 1 102 ? -23.30060 21.25189 -82.89316 1.000 21.01103 102 ASN A O 1
ATOM 721 N N . ILE A 1 103 ? -25.45560 20.57092 -82.96458 1.000 21.02933 103 ILE A N 1
ATOM 722 C CA . ILE A 1 103 ? -25.63909 21.19882 -84.27106 1.000 19.66847 103 ILE A CA 1
ATOM 723 C C . ILE A 1 103 ? -25.43841 22.71355 -84.15292 1.000 21.30553 103 ILE A C 1
ATOM 724 O O . ILE A 1 103 ? -24.94095 23.34348 -85.09015 1.000 21.11448 103 ILE A O 1
ATOM 729 N N . LEU A 1 104 ? -25.74837 23.30477 -82.97838 1.000 19.16734 104 LEU A N 1
ATOM 730 C CA . LEU A 1 104 ? -25.48579 24.72980 -82.76181 1.000 18.86237 104 LEU A CA 1
ATOM 731 C C . LEU A 1 104 ? -24.03568 25.08458 -83.10506 1.000 20.11048 104 LEU A C 1
ATOM 732 O O . LEU A 1 104 ? -23.74727 26.20265 -83.58794 1.000 22.44874 104 LEU A O 1
ATOM 737 N N . ALA A 1 105 ? -23.10323 24.17643 -82.78096 1.000 21.99455 105 ALA A N 1
ATOM 738 C CA . ALA A 1 105 ? -21.67115 24.45590 -82.99742 1.000 19.16489 105 ALA A CA 1
ATOM 739 C C . ALA A 1 105 ? -21.37523 24.83191 -84.44054 1.000 19.35973 105 ALA A C 1
ATOM 740 O O . ALA A 1 105 ? -20.49952 25.67599 -84.70176 1.000 19.43287 105 ALA A O 1
ATOM 742 N N . GLY A 1 106 ? -22.07918 24.23525 -85.40168 1.000 21.22335 106 GLY A N 1
ATOM 743 C CA . GLY A 1 106 ? -21.81908 24.62132 -86.78293 1.000 18.45028 106 GLY A CA 1
ATOM 744 C C . GLY A 1 106 ? -22.50850 25.89881 -87.22491 1.000 18.09653 106 GLY A C 1
ATOM 745 O O . GLY A 1 106 ? -22.15879 26.44216 -88.28318 1.000 19.29031 106 GLY A O 1
ATOM 746 N N . VAL A 1 107 ? -23.45646 26.42301 -86.43118 1.000 18.61117 107 VAL A N 1
ATOM 747 C CA . VAL A 1 107 ? -24.26257 27.56485 -86.89871 1.000 19.95687 107 VAL A CA 1
ATOM 748 C C . VAL A 1 107 ? -23.41016 28.82462 -87.07396 1.000 20.52853 107 VAL A C 1
ATOM 749 O O . VAL A 1 107 ? -23.55418 29.56119 -88.06187 1.000 20.26754 107 VAL A O 1
ATOM 753 N N . GLY A 1 108 ? -22.56598 29.12982 -86.09047 1.000 21.13341 108 GLY A N 1
ATOM 754 C CA . GLY A 1 108 ? -21.71241 30.31304 -86.17696 1.000 21.15847 108 GLY A CA 1
ATOM 755 C C . GLY A 1 108 ? -20.85929 30.32036 -87.43319 1.000 21.59760 108 GLY A C 1
ATOM 756 O O . GLY A 1 108 ? -20.87757 31.26373 -88.24662 1.000 21.65264 108 GLY A O 1
ATOM 757 N N . PRO A 1 109 ? -20.04270 29.26791 -87.59153 1.000 20.48505 109 PRO A N 1
ATOM 758 C CA . PRO A 1 109 ? -19.20325 29.18718 -88.79733 1.000 20.62762 109 PRO A CA 1
ATOM 759 C C . PRO A 1 109 ? -20.00673 29.22225 -90.08736 1.000 21.37542 109 PRO A C 1
ATOM 760 O O . PRO A 1 109 ? -19.61417 29.92348 -91.04333 1.000 21.85672 109 PRO A O 1
ATOM 764 N N . PHE A 1 110 ? -21.11066 28.45653 -90.14797 1.000 19.11129 110 PHE A N 1
ATOM 765 C CA . PHE A 1 110 ? -21.98083 28.50726 -91.31758 1.000 21.26627 110 PHE A CA 1
ATOM 766 C C . PHE A 1 110 ? -22.46290 29.93895 -91.58665 1.000 24.13389 110 PHE A C 1
ATOM 767 O O . PHE A 1 110 ? -22.38920 30.43198 -92.71979 1.000 21.42616 110 PHE A O 1
ATOM 775 N N . ALA A 1 111 ? -22.94775 30.62831 -90.54119 1.000 20.96221 111 ALA A N 1
ATOM 776 C CA . ALA A 1 111 ? -23.44238 31.99725 -90.73415 1.000 19.41377 111 ALA A CA 1
ATOM 777 C C . ALA A 1 111 ? -22.35044 32.95296 -91.22201 1.000 20.75797 111 ALA A C 1
ATOM 778 O O . ALA A 1 111 ? -22.64080 33.88027 -92.00528 1.000 22.19629 111 ALA A O 1
ATOM 780 N N . ILE A 1 112 ? -21.13035 32.82613 -90.69390 1.000 21.78352 112 ILE A N 1
ATOM 781 C CA . ILE A 1 112 ? -20.04815 33.70930 -91.15113 1.000 24.61847 112 ILE A CA 1
ATOM 782 C C . ILE A 1 112 ? -19.68328 33.38774 -92.60533 1.000 24.45174 112 ILE A C 1
ATOM 783 O O . ILE A 1 112 ? -19.58121 34.28800 -93.44922 1.000 23.67442 112 ILE A O 1
ATOM 788 N N . GLU A 1 113 ? -19.55094 32.10247 -92.94245 1.000 19.77319 113 GLU A N 1
ATOM 789 C CA . GLU A 1 113 ? -19.21929 31.76885 -94.34098 1.000 22.51929 113 GLU A CA 1
ATOM 790 C C . GLU A 1 113 ? -20.28290 32.27658 -95.31341 1.000 23.28398 113 GLU A C 1
ATOM 791 O O . GLU A 1 113 ? -19.95494 32.72177 -96.42981 1.000 24.26184 113 GLU A O 1
ATOM 797 N N . ARG A 1 114 ? -21.53637 32.26832 -94.88946 1.000 21.25533 114 ARG A N 1
ATOM 798 C CA . ARG A 1 114 ? -22.65950 32.67911 -95.73805 1.000 21.56177 114 ARG A CA 1
ATOM 799 C C . ARG A 1 114 ? -22.89994 34.18778 -95.71334 1.000 23.44148 114 ARG A C 1
ATOM 800 O O . ARG A 1 114 ? -23.82439 34.65157 -96.37947 1.000 26.95638 114 ARG A O 1
ATOM 808 N N . GLY A 1 115 ? -22.09450 34.98104 -94.98210 1.000 23.21048 115 GLY A N 1
ATOM 809 C CA . GLY A 1 115 ? -22.27389 36.43332 -94.95942 1.000 24.55770 115 GLY A CA 1
ATOM 810 C C . GLY A 1 115 ? -23.42257 36.93028 -94.08876 1.000 22.97566 115 GLY A C 1
ATOM 811 O O . GLY A 1 115 ? -23.77580 38.11100 -94.17610 1.000 26.51432 115 GLY A O 1
ATOM 812 N N . LEU A 1 116 ? -24.03610 36.05767 -93.27514 1.000 24.17368 116 LEU A N 1
ATOM 813 C CA . LEU A 1 116 ? -25.13585 36.48632 -92.40988 1.000 25.18506 116 LEU A CA 1
ATOM 814 C C . LEU A 1 116 ? -24.61859 37.37562 -91.28426 1.000 27.54238 116 LEU A C 1
ATOM 815 O O . LEU A 1 116 ? -25.37235 38.20009 -90.72039 1.000 27.57524 116 LEU A O 1
ATOM 820 N N . VAL A 1 117 ? -23.35311 37.17865 -90.91781 1.000 24.75536 117 VAL A N 1
ATOM 821 C CA . VAL A 1 117 ? -22.72680 37.90302 -89.82167 1.000 24.79775 117 VAL A CA 1
ATOM 822 C C . VAL A 1 117 ? -21.27479 38.13533 -90.21164 1.000 26.48546 117 VAL A C 1
ATOM 823 O O . VAL A 1 117 ? -20.61656 37.24929 -90.76827 1.000 28.49723 117 VAL A O 1
ATOM 827 N N . ALA A 1 118 ? -20.80049 39.35810 -89.99140 1.000 26.58809 118 ALA A N 1
ATOM 828 C CA . ALA A 1 118 ? -19.44246 39.71915 -90.38049 1.000 26.02245 118 ALA A CA 1
ATOM 829 C C . ALA A 1 118 ? -18.43497 39.13649 -89.40179 1.000 29.56019 118 ALA A C 1
ATOM 830 O O . ALA A 1 118 ? -18.67629 39.12378 -88.19306 1.000 30.68884 118 ALA A O 1
ATOM 832 N N . ALA A 1 119 ? -17.29012 38.67071 -89.91973 1.000 29.79088 119 ALA A N 1
ATOM 833 C CA . ALA A 1 119 ? -16.16512 38.40921 -89.02468 1.000 25.80883 119 ALA A CA 1
ATOM 834 C C . ALA A 1 119 ? -15.75900 39.69894 -88.34063 1.000 31.34354 119 ALA A C 1
ATOM 835 O O . ALA A 1 119 ? -15.86243 40.79271 -88.91456 1.000 30.98779 119 ALA A O 1
ATOM 837 N N . SER A 1 120 ? -15.31500 39.58150 -87.09067 1.000 27.84986 120 SER A N 1
ATOM 838 C CA . SER A 1 120 ? -14.96620 40.75966 -86.29121 1.000 30.49163 120 SER A CA 1
ATOM 839 C C . SER A 1 120 ? -13.56380 40.60689 -85.69489 1.000 35.31372 120 SER A C 1
ATOM 840 O O . SER A 1 120 ? -13.32512 40.73409 -84.48753 1.000 34.76191 120 SER A O 1
ATOM 843 N N . GLY A 1 121 ? -12.59633 40.35848 -86.55414 1.000 33.26852 121 GLY A N 1
ATOM 844 C CA . GLY A 1 121 ? -11.23302 40.17995 -86.09879 1.000 33.41752 121 GLY A CA 1
ATOM 845 C C . GLY A 1 121 ? -10.86303 38.71088 -86.16953 1.000 30.18870 121 GLY A C 1
ATOM 846 O O . GLY A 1 121 ? -11.47904 37.91768 -86.88390 1.000 33.00674 121 GLY A O 1
ATOM 847 N N . ASP A 1 122 ? -9.84801 38.34336 -85.38636 1.000 30.64085 122 ASP A N 1
ATOM 848 C CA . ASP A 1 122 ? -9.36664 36.96163 -85.42783 1.000 34.33289 122 ASP A CA 1
ATOM 849 C C . ASP A 1 122 ? -10.33409 35.98913 -84.75448 1.000 30.20485 122 ASP A C 1
ATOM 850 O O . ASP A 1 122 ? -10.21328 34.78060 -84.95577 1.000 29.01992 122 ASP A O 1
ATOM 855 N N . GLU A 1 123 ? -11.25571 36.49413 -83.93755 1.000 29.79681 123 GLU A N 1
ATOM 856 C CA . GLU A 1 123 ? -12.31544 35.69024 -83.34147 1.000 34.09517 123 GLU A CA 1
ATOM 857 C C . GLU A 1 123 ? -13.60885 36.47515 -83.38354 1.000 32.98545 123 GLU A C 1
ATOM 858 O O . GLU A 1 123 ? -13.62133 37.67970 -83.13899 1.000 31.75107 123 GLU A O 1
ATOM 864 N N . THR A 1 124 ? -14.69620 35.78082 -83.65429 1.000 23.48428 124 THR A N 1
ATOM 865 C CA . THR A 1 124 ? -15.97692 36.40703 -83.92705 1.000 23.23039 124 THR A CA 1
ATOM 866 C C . THR A 1 124 ? -17.02098 35.82612 -82.97836 1.000 27.12645 124 THR A C 1
ATOM 867 O O . THR A 1 124 ? -17.35684 34.64031 -83.05655 1.000 24.85375 124 THR A O 1
ATOM 871 N N . ARG A 1 125 ? -17.50749 36.65672 -82.07458 1.000 23.88295 125 ARG A N 1
ATOM 872 C CA . ARG A 1 125 ? -18.66588 36.31148 -81.25639 1.000 24.01452 125 ARG A CA 1
ATOM 873 C C . ARG A 1 125 ? -19.94723 36.27924 -82.08411 1.000 25.26427 125 ARG A C 1
ATOM 874 O O . ARG A 1 125 ? -20.22055 37.20706 -82.85025 1.000 26.58078 125 ARG A O 1
ATOM 882 N N . VAL A 1 126 ? -20.74705 35.22043 -81.94144 1.000 22.28389 126 VAL A N 1
ATOM 883 C CA . VAL A 1 126 ? -22.02582 35.09971 -82.65912 1.000 23.21288 126 VAL A CA 1
ATOM 884 C C . VAL A 1 126 ? -23.12542 34.83685 -81.63174 1.000 22.96026 126 VAL A C 1
ATOM 885 O O . VAL A 1 126 ? -23.09848 33.80559 -80.93446 1.000 22.78401 126 VAL A O 1
ATOM 889 N N . ALA A 1 127 ? -24.07487 35.75756 -81.52969 1.000 22.32473 127 ALA A N 1
ATOM 890 C CA . ALA A 1 127 ? -25.23009 35.58094 -80.65102 1.000 22.53870 127 ALA A CA 1
ATOM 891 C C . ALA A 1 127 ? -26.31489 34.89454 -81.47838 1.000 26.04670 127 ALA A C 1
ATOM 892 O O . ALA A 1 127 ? -26.73730 35.43626 -82.51511 1.000 22.55088 127 ALA A O 1
ATOM 894 N N . ILE A 1 128 ? -26.76110 33.70780 -81.03051 1.000 21.76347 128 ILE A N 1
ATOM 895 C CA . ILE A 1 128 ? -27.61940 32.79856 -81.81715 1.000 22.53740 128 ILE A CA 1
ATOM 896 C C . ILE A 1 128 ? -28.93966 32.61309 -81.07352 1.000 23.46568 128 ILE A C 1
ATOM 897 O O . ILE A 1 128 ? -28.95415 32.08797 -79.95932 1.000 24.95401 128 ILE A O 1
ATOM 902 N N . PHE A 1 129 ? -30.03872 33.08274 -81.65566 1.000 21.96413 129 PHE A N 1
ATOM 903 C CA . PHE A 1 129 ? -31.36594 32.85545 -81.07964 1.000 22.47564 129 PHE A CA 1
ATOM 904 C C . PHE A 1 129 ? -31.84452 31.43907 -81.43481 1.000 23.18766 129 PHE A C 1
ATOM 905 O O . PHE A 1 129 ? -32.02757 31.11052 -82.61452 1.000 22.89102 129 PHE A O 1
ATOM 913 N N . MET A 1 130 ? -32.08315 30.59705 -80.41680 1.000 21.65304 130 MET A N 1
ATOM 914 C CA . MET A 1 130 ? -32.45222 29.19557 -80.66229 1.000 21.29114 130 MET A CA 1
ATOM 915 C C . MET A 1 130 ? -33.96987 29.17545 -80.75694 1.000 23.38487 130 MET A C 1
ATOM 916 O O . MET A 1 130 ? -34.66095 29.26279 -79.73755 1.000 25.55102 130 MET A O 1
ATOM 921 N N . GLU A 1 131 ? -34.49009 29.13034 -81.99117 1.000 21.82839 131 GLU A N 1
ATOM 922 C CA . GLU A 1 131 ? -35.91009 29.39552 -82.18947 1.000 26.66091 131 GLU A CA 1
ATOM 923 C C . GLU A 1 131 ? -36.77000 28.37483 -81.47115 1.000 26.87726 131 GLU A C 1
ATOM 924 O O . GLU A 1 131 ? -37.90931 28.67233 -81.10278 1.000 25.70175 131 GLU A O 1
ATOM 930 N N . ASN A 1 132 ? -36.26741 27.14857 -81.33095 1.000 24.58734 132 ASN A N 1
ATOM 931 C CA . ASN A 1 132 ? -37.08560 26.07537 -80.79435 1.000 30.19449 132 ASN A CA 1
ATOM 932 C C . ASN A 1 132 ? -37.54352 26.36352 -79.37680 1.000 27.02598 132 ASN A C 1
ATOM 933 O O . ASN A 1 132 ? -38.60696 25.87585 -78.96094 1.000 30.53723 132 ASN A O 1
ATOM 938 N N . THR A 1 133 ? -36.73783 27.08089 -78.60591 1.000 23.93509 133 THR A N 1
ATOM 939 C CA . THR A 1 133 ? -37.05577 27.34880 -77.20848 1.000 27.86048 133 THR A CA 1
ATOM 940 C C . THR A 1 133 ? -37.05012 28.81538 -76.86444 1.000 30.88723 133 THR A C 1
ATOM 941 O O . THR A 1 133 ? -37.37337 29.15233 -75.72782 1.000 30.82461 133 THR A O 1
ATOM 945 N N . GLY A 1 134 ? -36.64532 29.68735 -77.78536 1.000 28.64095 134 GLY A N 1
ATOM 946 C CA . GLY A 1 134 ? -36.64926 31.10686 -77.52101 1.000 29.18643 134 GLY A CA 1
ATOM 947 C C . GLY A 1 134 ? -35.49867 31.58676 -76.68370 1.000 30.06484 134 GLY A C 1
ATOM 948 O O . GLY A 1 134 ? -35.58354 32.65213 -76.08397 1.000 32.64239 134 GLY A O 1
ATOM 949 N N . GLN A 1 135 ? -34.42549 30.83097 -76.57831 1.000 31.34749 135 GLN A N 1
ATOM 950 C CA . GLN A 1 135 ? -33.32993 31.34676 -75.77332 1.000 38.42140 135 GLN A CA 1
ATOM 951 C C . GLN A 1 135 ? -32.12758 31.61583 -76.65180 1.000 32.05282 135 GLN A C 1
ATOM 952 O O . GLN A 1 135 ? -32.03613 31.12100 -77.77398 1.000 30.41366 135 GLN A O 1
ATOM 958 N N . VAL A 1 136 ? -31.22470 32.43051 -76.13375 1.000 31.64246 136 VAL A N 1
ATOM 959 C CA . VAL A 1 136 ? -30.03187 32.86344 -76.85284 1.000 23.56404 136 VAL A CA 1
ATOM 960 C C . VAL A 1 136 ? -28.83154 32.07368 -76.35584 1.000 30.05082 136 VAL A C 1
ATOM 961 O O . VAL A 1 136 ? -28.65037 31.86148 -75.14740 1.000 35.90613 136 VAL A O 1
ATOM 965 N N . ALA A 1 137 ? -28.00078 31.65217 -77.28511 1.000 23.71075 137 ALA A N 1
ATOM 966 C CA . ALA A 1 137 ? -26.71287 31.05852 -76.97251 1.000 26.79569 137 ALA A CA 1
ATOM 967 C C . ALA A 1 137 ? -25.64873 31.89104 -77.65624 1.000 25.31513 137 ALA A C 1
ATOM 968 O O . ALA A 1 137 ? -25.90922 32.54472 -78.65705 1.000 27.17328 137 ALA A O 1
ATOM 970 N N . VAL A 1 138 ? -24.43691 31.83102 -77.14009 1.000 22.78094 138 VAL A N 1
ATOM 971 C CA . VAL A 1 138 ? -23.34133 32.60813 -77.68907 1.000 24.28620 138 VAL A CA 1
ATOM 972 C C . VAL A 1 138 ? -22.22832 31.63078 -78.03074 1.000 34.67625 138 VAL A C 1
ATOM 973 O O . VAL A 1 138 ? -21.79447 30.85166 -77.16912 1.000 36.52368 138 VAL A O 1
ATOM 977 N N . ALA A 1 139 ? -21.78313 31.67082 -79.28339 1.000 26.90429 139 ALA A N 1
ATOM 978 C CA . ALA A 1 139 ? -20.65168 30.90317 -79.77949 1.000 29.43669 139 ALA A CA 1
ATOM 979 C C . ALA A 1 139 ? -19.55662 31.85349 -80.21267 1.000 33.37527 139 ALA A C 1
ATOM 980 O O . ALA A 1 139 ? -19.83539 32.93190 -80.75657 1.000 32.29471 139 ALA A O 1
ATOM 982 N N . THR A 1 140 ? -18.30787 31.43817 -80.01694 1.000 25.62171 140 THR A N 1
ATOM 983 C CA . THR A 1 140 ? -17.18536 32.21701 -80.51433 1.000 26.98490 140 THR A CA 1
ATOM 984 C C . THR A 1 140 ? -16.45576 31.40158 -81.56440 1.000 26.81230 140 THR A C 1
ATOM 985 O O . THR A 1 140 ? -16.11935 30.23965 -81.31548 1.000 28.76309 140 THR A O 1
ATOM 989 N N . VAL A 1 141 ? -16.25467 31.99233 -82.74954 1.000 25.48404 141 VAL A N 1
ATOM 990 C CA . VAL A 1 141 ? -15.69061 31.28244 -83.90074 1.000 22.72424 141 VAL A CA 1
ATOM 991 C C . VAL A 1 141 ? -14.31224 31.84145 -84.25211 1.000 26.12165 141 VAL A C 1
ATOM 992 O O . VAL A 1 141 ? -14.13102 33.06507 -84.34428 1.000 24.79895 141 VAL A O 1
ATOM 996 N N . ARG A 1 142 ? -13.34490 30.94150 -84.47028 1.000 22.38942 142 ARG A N 1
ATOM 997 C CA . ARG A 1 142 ? -12.01527 31.32979 -84.96830 1.000 25.95608 142 ARG A CA 1
ATOM 998 C C . ARG A 1 142 ? -12.12556 31.82482 -86.41697 1.000 25.67834 142 ARG A C 1
ATOM 999 O O . ARG A 1 142 ? -12.55802 31.07582 -87.31070 1.000 25.63662 142 ARG A O 1
ATOM 1007 N N . THR A 1 143 ? -11.77239 33.09452 -86.65516 1.000 26.42271 143 THR A N 1
ATOM 1008 C CA . THR A 1 143 ? -11.84994 33.69767 -87.98651 1.000 25.18978 143 THR A CA 1
ATOM 1009 C C . THR A 1 143 ? -10.52317 34.37845 -88.29181 1.000 30.60843 143 THR A C 1
ATOM 1010 O O . THR A 1 143 ? -10.47236 35.58778 -88.51417 1.000 29.15011 143 THR A O 1
ATOM 1014 N N . PRO A 1 144 ? -9.42358 33.62302 -88.30252 1.000 27.34801 144 PRO A N 1
ATOM 1015 C CA . PRO A 1 144 ? -8.10566 34.25870 -88.50433 1.000 32.84940 144 PRO A CA 1
ATOM 1016 C C . PRO A 1 144 ? -8.08096 34.96034 -89.84644 1.000 34.10511 144 PRO A C 1
ATOM 1017 O O . PRO A 1 144 ? -8.55443 34.42109 -90.84314 1.000 34.05892 144 PRO A O 1
ATOM 1021 N N . GLY A 1 145 ? -7.51595 36.17116 -89.86402 1.000 40.13620 145 GLY A N 1
ATOM 1022 C CA . GLY A 1 145 ? -7.54934 36.97488 -91.07478 1.000 39.01458 145 GLY A CA 1
ATOM 1023 C C . GLY A 1 145 ? -8.94441 37.24873 -91.59954 1.000 42.84350 145 GLY A C 1
ATOM 1024 O O . GLY A 1 145 ? -9.12558 37.40734 -92.80794 1.000 47.03130 145 GLY A O 1
ATOM 1025 N N . GLY A 1 146 ? -9.94550 37.26606 -90.72755 1.000 43.16405 146 GLY A N 1
ATOM 1026 C CA . GLY A 1 146 ? -11.31254 37.50111 -91.15660 1.000 38.25027 146 GLY A CA 1
ATOM 1027 C C . GLY A 1 146 ? -12.02889 36.36454 -91.86387 1.000 35.22102 146 GLY A C 1
ATOM 1028 O O . GLY A 1 146 ? -13.12748 36.59507 -92.38581 1.000 38.45849 146 GLY A O 1
ATOM 1029 N N . SER A 1 147 ? -11.47757 35.13706 -91.90320 1.000 30.30877 147 SER A N 1
ATOM 1030 C CA . SER A 1 147 ? -12.17795 34.01629 -92.52598 1.000 30.84925 147 SER A CA 1
ATOM 1031 C C . SER A 1 147 ? -12.28352 32.87088 -91.52873 1.000 28.05521 147 SER A C 1
ATOM 1032 O O . SER A 1 147 ? -11.33363 32.59793 -90.79714 1.000 27.07393 147 SER A O 1
ATOM 1035 N N . VAL A 1 148 ? -13.41746 32.17321 -91.55746 1.000 26.43835 148 VAL A N 1
ATOM 1036 C CA . VAL A 1 148 ? -13.59955 31.00725 -90.70166 1.000 28.37023 148 VAL A CA 1
ATOM 1037 C C . VAL A 1 148 ? -12.48284 29.99137 -90.92456 1.000 33.35499 148 VAL A C 1
ATOM 1038 O O . VAL A 1 148 ? -12.12338 29.67363 -92.06279 1.000 29.70404 148 VAL A O 1
ATOM 1042 N N . THR A 1 149 ? -11.96780 29.42033 -89.84298 1.000 24.02862 149 THR A N 1
ATOM 1043 C CA . THR A 1 149 ? -11.14459 28.22589 -89.96785 1.000 27.33558 149 THR A CA 1
ATOM 1044 C C . THR A 1 149 ? -11.79849 27.09243 -89.19556 1.000 25.43272 149 THR A C 1
ATOM 1045 O O . THR A 1 149 ? -12.50845 27.33679 -88.21144 1.000 26.00451 149 THR A O 1
ATOM 1049 N N . TYR A 1 150 ? -11.60143 25.85500 -89.67265 1.000 22.47003 150 TYR A N 1
ATOM 1050 C CA . TYR A 1 150 ? -12.03602 24.67191 -88.91402 1.000 23.40170 150 TYR A CA 1
ATOM 1051 C C . TYR A 1 150 ? -10.85187 23.93335 -88.32982 1.000 26.54204 150 TYR A C 1
ATOM 1052 O O . TYR A 1 150 ? -11.04995 22.94109 -87.63006 1.000 24.45105 150 TYR A O 1
ATOM 1061 N N . ALA A 1 151 ? -9.63321 24.39477 -88.59636 1.000 25.88793 151 ALA A N 1
ATOM 1062 C CA . ALA A 1 151 ? -8.42570 23.75452 -88.08703 1.000 25.89544 151 ALA A CA 1
ATOM 1063 C C . ALA A 1 151 ? -8.02187 24.36292 -86.75263 1.000 28.96933 151 ALA A C 1
ATOM 1064 O O . ALA A 1 151 ? -8.19538 25.56218 -86.52023 1.000 30.07913 151 ALA A O 1
ATOM 1066 N N . GLY A 1 152 ? -7.42888 23.53765 -85.88549 1.000 24.93624 152 GLY A N 1
ATOM 1067 C CA . GLY A 1 152 ? -6.91230 24.05945 -84.63873 1.000 22.63351 152 GLY A CA 1
ATOM 1068 C C . GLY A 1 152 ? -6.52069 22.92079 -83.71949 1.000 28.46633 152 GLY A C 1
ATOM 1069 O O . GLY A 1 152 ? -6.38175 21.76937 -84.15193 1.000 29.33839 152 GLY A O 1
ATOM 1070 N N . ASP A 1 153 ? -6.37265 23.26480 -82.44639 1.000 27.02812 153 ASP A N 1
ATOM 1071 C CA . ASP A 1 153 ? -5.80089 22.35791 -81.46068 1.000 28.00363 153 ASP A CA 1
ATOM 1072 C C . ASP A 1 153 ? -6.83471 21.78059 -80.51258 1.000 30.52015 153 ASP A C 1
ATOM 1073 O O . ASP A 1 153 ? -6.45577 21.08008 -79.57379 1.000 35.16503 153 ASP A O 1
ATOM 1078 N N . ALA A 1 154 ? -8.11318 22.09469 -80.70019 1.000 26.58522 154 ALA A N 1
ATOM 1079 C CA . ALA A 1 154 ? -9.14598 21.66529 -79.77287 1.000 26.50361 154 ALA A CA 1
ATOM 1080 C C . ALA A 1 154 ? -9.55713 20.23399 -80.10004 1.000 28.64979 154 ALA A C 1
ATOM 1081 O O . ALA A 1 154 ? -9.48849 19.80731 -81.25440 1.000 29.27550 154 ALA A O 1
ATOM 1083 N N . ALA A 1 155 ? -10.02812 19.50149 -79.09142 1.000 25.55515 155 ALA A N 1
ATOM 1084 C CA . ALA A 1 155 ? -10.53919 18.16190 -79.37289 1.000 26.37853 155 ALA A CA 1
ATOM 1085 C C . ALA A 1 155 ? -11.73408 17.88466 -78.47288 1.000 30.16282 155 ALA A C 1
ATOM 1086 O O . ALA A 1 155 ? -11.82401 18.41742 -77.36631 1.000 29.40338 155 ALA A O 1
ATOM 1088 N N . ILE A 1 156 ? -12.66733 17.06859 -78.97088 1.000 25.03700 156 ILE A N 1
ATOM 1089 C CA . ILE A 1 156 ? -13.83419 16.64398 -78.18958 1.000 23.50221 156 ILE A CA 1
ATOM 1090 C C . ILE A 1 156 ? -14.00539 15.14053 -78.34824 1.000 25.26641 156 ILE A C 1
ATOM 1091 O O . ILE A 1 156 ? -13.77631 14.58859 -79.42996 1.000 25.25198 156 ILE A O 1
ATOM 1096 N N . ASP A 1 157 ? -14.36176 14.46352 -77.25172 1.000 23.65061 157 ASP A N 1
ATOM 1097 C CA . ASP A 1 157 ? -14.45250 13.01922 -77.30351 1.000 23.70040 157 ASP A CA 1
ATOM 1098 C C . ASP A 1 157 ? -15.60651 12.63193 -78.22260 1.000 25.42965 157 ASP A C 1
ATOM 1099 O O . ASP A 1 157 ? -16.67326 13.25339 -78.20735 1.000 26.30495 157 ASP A O 1
ATOM 1104 N N . GLY A 1 158 ? -15.40359 11.60235 -79.02347 1.000 23.86455 158 GLY A N 1
ATOM 1105 C CA . GLY A 1 158 ? -16.40085 11.29164 -80.03114 1.000 23.96508 158 GLY A CA 1
ATOM 1106 C C . GLY A 1 158 ? -16.05614 11.77830 -81.42306 1.000 25.49326 158 GLY A C 1
ATOM 1107 O O . GLY A 1 158 ? -16.72010 11.38183 -82.38025 1.000 24.54130 158 GLY A O 1
ATOM 1108 N N . VAL A 1 159 ? -15.01676 12.59211 -81.57840 1.000 23.29323 159 VAL A N 1
ATOM 1109 C CA . VAL A 1 159 ? -14.62908 13.11577 -82.87872 1.000 26.88211 159 VAL A CA 1
ATOM 1110 C C . VAL A 1 159 ? -13.13058 12.87217 -82.97217 1.000 27.02175 159 VAL A C 1
ATOM 1111 O O . VAL A 1 159 ? -12.38597 13.30401 -82.09106 1.000 23.85820 159 VAL A O 1
ATOM 1115 N N . PRO A 1 160 ? -12.63543 12.17079 -83.99226 1.000 23.07777 160 PRO A N 1
ATOM 1116 C CA . PRO A 1 160 ? -11.17908 12.01464 -84.13130 1.000 24.60367 160 PRO A CA 1
ATOM 1117 C C . PRO A 1 160 ? -10.50246 13.34136 -84.45356 1.000 24.49767 160 PRO A C 1
ATOM 1118 O O . PRO A 1 160 ? -11.10771 14.22873 -85.05348 1.000 26.36197 160 PRO A O 1
ATOM 1122 N N . GLY A 1 161 ? -9.20637 13.43688 -84.09328 1.000 26.25381 161 GLY A N 1
ATOM 1123 C CA . GLY A 1 161 ? -8.40151 14.58065 -84.51192 1.000 28.10494 161 GLY A CA 1
ATOM 1124 C C . GLY A 1 161 ? -8.64256 15.83353 -83.68303 1.000 28.60850 161 GLY A C 1
ATOM 1125 O O . GLY A 1 161 ? -9.18144 15.80673 -82.57818 1.000 26.99027 161 GLY A O 1
ATOM 1126 N N . THR A 1 162 ? -8.24688 16.96729 -84.26771 1.000 26.85324 162 THR A N 1
ATOM 1127 C CA . THR A 1 162 ? -8.30348 18.27274 -83.62654 1.000 26.77784 162 THR A CA 1
ATOM 1128 C C . THR A 1 162 ? -8.83020 19.27367 -84.64696 1.000 25.96403 162 THR A C 1
ATOM 1129 O O . THR A 1 162 ? -8.68043 19.08436 -85.86662 1.000 26.73997 162 THR A O 1
ATOM 1133 N N . HIS A 1 163 ? -9.48232 20.31123 -84.12771 1.000 25.24097 163 HIS A N 1
ATOM 1134 C CA . HIS A 1 163 ? -10.21054 21.30269 -84.91047 1.000 22.94247 163 HIS A CA 1
ATOM 1135 C C . HIS A 1 163 ? -10.14344 22.61383 -84.16772 1.000 23.56275 163 HIS A C 1
ATOM 1136 O O . HIS A 1 163 ? -9.62480 22.68666 -83.05362 1.000 25.42892 163 HIS A O 1
ATOM 1143 N N . ALA A 1 164 ? -10.66478 23.65396 -84.81467 1.000 25.38996 164 ALA A N 1
ATOM 1144 C CA . ALA A 1 164 ? -10.72903 24.95867 -84.17382 1.000 24.18153 164 ALA A CA 1
ATOM 1145 C C . ALA A 1 164 ? -11.74774 24.92687 -83.03665 1.000 24.05234 164 ALA A C 1
ATOM 1146 O O . ALA A 1 164 ? -12.84594 24.36042 -83.19249 1.000 25.14255 164 ALA A O 1
ATOM 1148 N N . PRO A 1 165 ? -11.42658 25.51632 -81.89192 1.000 23.22229 165 PRO A N 1
ATOM 1149 C CA . PRO A 1 165 ? -12.36844 25.48517 -80.76855 1.000 24.53060 165 PRO A CA 1
ATOM 1150 C C . PRO A 1 165 ? -13.57292 26.36376 -81.04614 1.000 25.36812 165 PRO A C 1
ATOM 1151 O O . PRO A 1 165 ? -13.45559 27.44117 -81.64453 1.000 23.83719 165 PRO A O 1
ATOM 1155 N N . ILE A 1 166 ? -14.72544 25.91546 -80.56162 1.000 25.21927 166 ILE A N 1
ATOM 1156 C CA . ILE A 1 166 ? -15.92281 26.74845 -80.56861 1.000 23.07297 166 ILE A CA 1
ATOM 1157 C C . ILE A 1 166 ? -16.48964 26.74064 -79.15252 1.000 22.75136 166 ILE A C 1
ATOM 1158 O O . ILE A 1 166 ? -17.29972 25.85785 -78.81976 1.000 23.64929 166 ILE A O 1
ATOM 1163 N N . PRO A 1 167 ? -16.07835 27.67570 -78.29995 1.000 26.03868 167 PRO A N 1
ATOM 1164 C CA . PRO A 1 167 ? -16.70333 27.80579 -76.97531 1.000 26.24714 167 PRO A CA 1
ATOM 1165 C C . PRO A 1 167 ? -18.14493 28.26128 -77.11185 1.000 25.44903 167 PRO A C 1
ATOM 1166 O O . PRO A 1 167 ? -18.43967 29.17760 -77.88120 1.000 27.13815 167 PRO A O 1
ATOM 1170 N N . THR A 1 168 ? -19.04472 27.63605 -76.34934 1.000 24.06912 168 THR A N 1
ATOM 1171 C CA . THR A 1 168 ? -20.44962 28.02410 -76.36503 1.000 25.97841 168 THR A CA 1
ATOM 1172 C C . THR A 1 168 ? -20.91884 28.30761 -74.93873 1.000 29.48186 168 THR A C 1
ATOM 1173 O O . THR A 1 168 ? -20.52388 27.61608 -73.99840 1.000 29.78287 168 THR A O 1
ATOM 1177 N N A GLU A 1 169 ? -21.73827 29.35471 -74.76753 0.729 26.22770 169 GLU A N 1
ATOM 1178 N N B GLU A 1 169 ? -21.74591 29.33187 -74.80765 0.271 26.31276 169 GLU A N 1
ATOM 1179 C CA A GLU A 1 169 ? -22.24500 29.74608 -73.45051 0.729 24.39602 169 GLU A CA 1
ATOM 1180 C CA B GLU A 1 169 ? -22.30444 29.74660 -73.53816 0.271 26.59666 169 GLU A CA 1
ATOM 1181 C C A GLU A 1 169 ? -23.76914 29.91152 -73.49065 0.729 26.43088 169 GLU A C 1
ATOM 1182 C C B GLU A 1 169 ? -23.82234 29.65202 -73.62406 0.271 26.44149 169 GLU A C 1
ATOM 1183 O O A GLU A 1 169 ? -24.30889 30.56618 -74.39839 0.729 26.97965 169 GLU A O 1
ATOM 1184 O O B GLU A 1 169 ? -24.40971 29.83712 -74.69764 0.271 21.47468 169 GLU A O 1
ATOM 1195 N N . PHE A 1 170 ? -24.44937 29.33101 -72.49306 1.000 26.97833 170 PHE A N 1
ATOM 1196 C CA . PHE A 1 170 ? -25.90237 29.28811 -72.39459 1.000 26.22301 170 PHE A CA 1
ATOM 1197 C C . PHE A 1 170 ? -26.35772 29.92757 -71.09039 1.000 31.77436 170 PHE A C 1
ATOM 1198 O O . PHE A 1 170 ? -25.95784 29.47578 -70.01226 1.000 35.51902 170 PHE A O 1
ATOM 1206 N N . ARG A 1 171 ? -27.23991 30.92506 -71.16868 1.000 27.41872 171 ARG A N 1
ATOM 1207 C CA . ARG A 1 171 ? -27.83021 31.47926 -69.96043 1.000 26.37589 171 ARG A CA 1
ATOM 1208 C C . ARG A 1 171 ? -29.34876 31.40727 -70.10873 1.000 29.17271 171 ARG A C 1
ATOM 1209 O O . ARG A 1 171 ? -29.86040 31.22769 -71.21306 1.000 35.99888 171 ARG A O 1
ATOM 1217 N N . ASP A 1 172 ? -30.07868 31.52824 -68.98897 1.000 38.70170 172 ASP A N 1
ATOM 1218 C CA . ASP A 1 172 ? -31.55124 31.54954 -69.02974 1.000 42.86362 172 ASP A CA 1
ATOM 1219 C C . ASP A 1 172 ? -32.12040 30.26700 -69.63493 1.000 38.42313 172 ASP A C 1
ATOM 1220 O O . ASP A 1 172 ? -33.08284 30.30039 -70.39935 1.000 42.32303 172 ASP A O 1
ATOM 1225 N N . THR A 1 173 ? -31.48427 29.12964 -69.34373 1.000 35.59336 173 THR A N 1
ATOM 1226 C CA . THR A 1 173 ? -31.89751 27.86722 -69.94336 1.000 32.12451 173 THR A CA 1
ATOM 1227 C C . THR A 1 173 ? -33.03525 27.19539 -69.19362 1.000 35.86066 173 THR A C 1
ATOM 1228 O O . THR A 1 173 ? -33.73830 26.36465 -69.79721 1.000 34.74260 173 THR A O 1
ATOM 1232 N N . ALA A 1 174 ? -33.22825 27.53851 -67.91354 1.000 33.67132 174 ALA A N 1
ATOM 1233 C CA . ALA A 1 174 ? -34.08316 26.73119 -67.05021 1.000 31.83435 174 ALA A CA 1
ATOM 1234 C C . ALA A 1 174 ? -35.51700 26.83419 -67.53307 1.000 40.61699 174 ALA A C 1
ATOM 1235 O O . ALA A 1 174 ? -36.03175 27.93473 -67.73925 1.000 41.84084 174 ALA A O 1
ATOM 1237 N N . GLY A 1 175 ? -36.14949 25.68226 -67.74670 1.000 35.62685 175 GLY A N 1
ATOM 1238 C CA . GLY A 1 175 ? -37.56572 25.69127 -68.02881 1.000 38.11572 175 GLY A CA 1
ATOM 1239 C C . GLY A 1 175 ? -37.93455 26.21533 -69.39132 1.000 35.12443 175 GLY A C 1
ATOM 1240 O O . GLY A 1 175 ? -39.10647 26.53164 -69.61159 1.000 39.87673 175 GLY A O 1
ATOM 1241 N N . SER A 1 176 ? -36.96707 26.35129 -70.29783 1.000 35.64979 176 SER A N 1
ATOM 1242 C CA . SER A 1 176 ? -37.24403 26.89463 -71.62601 1.000 50.46238 176 SER A CA 1
ATOM 1243 C C . SER A 1 176 ? -38.18818 26.01979 -72.45117 1.000 49.49722 176 SER A C 1
ATOM 1244 O O . SER A 1 176 ? -38.73011 26.50042 -73.45202 1.000 42.57692 176 SER A O 1
ATOM 1247 N N . SER A 1 177 ? -38.38503 24.75246 -72.07970 1.000 47.94804 177 SER A N 1
ATOM 1248 C CA . SER A 1 177 ? -39.37403 23.89525 -72.73657 1.000 40.57511 177 SER A CA 1
ATOM 1249 C C . SER A 1 177 ? -40.52283 23.48652 -71.82844 1.000 41.54716 177 SER A C 1
ATOM 1250 O O . SER A 1 177 ? -41.67600 23.49089 -72.26203 1.000 42.30538 177 SER A O 1
ATOM 1253 N N . CYS A 1 178 ? -40.24407 23.17231 -70.56922 1.000 38.78552 178 CYS A N 1
ATOM 1254 C CA . CYS A 1 178 ? -41.26985 22.71427 -69.64421 1.000 41.50324 178 CYS A CA 1
ATOM 1255 C C . CYS A 1 178 ? -41.86906 23.83050 -68.79852 1.000 43.79626 178 CYS A C 1
ATOM 1256 O O . CYS A 1 178 ? -42.75367 23.54190 -67.97660 1.000 38.48748 178 CYS A O 1
ATOM 1259 N N . GLY A 1 179 ? -41.40257 25.08600 -68.96713 1.000 40.60891 179 GLY A N 1
ATOM 1260 C CA . GLY A 1 179 ? -41.90052 26.21299 -68.19735 1.000 44.19840 179 GLY A CA 1
ATOM 1261 C C . GLY A 1 179 ? -41.31191 26.37062 -66.81058 1.000 47.96919 179 GLY A C 1
ATOM 1262 O O . GLY A 1 179 ? -41.54219 27.40602 -66.16330 1.000 50.51780 179 GLY A O 1
ATOM 1263 N N . ALA A 1 180 ? -40.59095 25.37329 -66.31566 1.000 41.08238 180 ALA A N 1
ATOM 1264 C CA . ALA A 1 180 ? -39.83955 25.49033 -65.07420 1.000 43.18282 180 ALA A CA 1
ATOM 1265 C C . ALA A 1 180 ? -38.68782 24.50266 -65.14283 1.000 37.49207 180 ALA A C 1
ATOM 1266 O O . ALA A 1 180 ? -38.72175 23.54508 -65.92142 1.000 40.78206 180 ALA A O 1
ATOM 1268 N N . LEU A 1 181 ? -37.68614 24.73495 -64.29335 1.000 33.53238 181 LEU A N 1
ATOM 1269 C CA . LEU A 1 181 ? -36.57879 23.79227 -64.14388 1.000 39.09812 181 LEU A CA 1
ATOM 1270 C C . LEU A 1 181 ? -37.09837 22.40819 -63.76368 1.000 34.25499 181 LEU A C 1
ATOM 1271 O O . LEU A 1 181 ? -36.68079 21.39110 -64.32383 1.000 34.31350 181 LEU A O 1
ATOM 1276 N N . LEU A 1 182 ? -37.99915 22.36597 -62.78707 1.000 36.69314 182 LEU A N 1
ATOM 1277 C CA . LEU A 1 182 ? -38.62647 21.13850 -62.31614 1.000 43.10619 182 LEU A CA 1
ATOM 1278 C C . LEU A 1 182 ? -40.11970 21.25076 -62.58298 1.000 42.87734 182 LEU A C 1
ATOM 1279 O O . LEU A 1 182 ? -40.87809 21.65711 -61.68725 1.000 37.73412 182 LEU A O 1
ATOM 1284 N N . PRO A 1 183 ? -40.58776 20.89026 -63.78882 1.000 35.85676 183 PRO A N 1
ATOM 1285 C CA . PRO A 1 183 ? -42.01994 21.07480 -64.11285 1.000 36.71915 183 PRO A CA 1
ATOM 1286 C C . PRO A 1 183 ? -42.97522 20.35732 -63.16557 1.000 43.03701 183 PRO A C 1
ATOM 1287 O O . PRO A 1 183 ? -44.09926 20.83317 -62.96716 1.000 43.19180 183 PRO A O 1
ATOM 1291 N N . SER A 1 184 ? -42.56004 19.25093 -62.53955 1.000 45.01598 184 SER A N 1
ATOM 1292 C CA . SER A 1 184 ? -43.39470 18.60890 -61.52290 1.000 45.35696 184 SER A CA 1
ATOM 1293 C C . SER A 1 184 ? -43.37465 19.33353 -60.17593 1.000 49.41116 184 SER A C 1
ATOM 1294 O O . SER A 1 184 ? -44.21199 19.02607 -59.31282 1.000 52.26394 184 SER A O 1
ATOM 1297 N N . GLY A 1 185 ? -42.45400 20.28393 -59.97928 1.000 49.34368 185 GLY A N 1
ATOM 1298 C CA . GLY A 1 185 ? -42.25557 20.90381 -58.68888 1.000 50.02576 185 GLY A CA 1
ATOM 1299 C C . GLY A 1 185 ? -41.44071 20.08859 -57.70785 1.000 57.86583 185 GLY A C 1
ATOM 1300 O O . GLY A 1 185 ? -41.10940 20.59752 -56.63307 1.000 56.75606 185 GLY A O 1
ATOM 1301 N N . ASN A 1 186 ? -41.09659 18.84377 -58.03073 1.000 58.47506 186 ASN A N 1
ATOM 1302 C CA . ASN A 1 186 ? -40.35257 17.98402 -57.11805 1.000 56.23919 186 ASN A CA 1
ATOM 1303 C C . ASN A 1 186 ? -38.94655 17.71579 -57.63824 1.000 50.31551 186 ASN A C 1
ATOM 1304 O O . ASN A 1 186 ? -38.72711 17.59345 -58.84460 1.000 53.48184 186 ASN A O 1
ATOM 1309 N N . ALA A 1 187 ? -38.00325 17.62183 -56.70267 1.000 48.37814 187 ALA A N 1
ATOM 1310 C CA . ALA A 1 187 ? -36.67829 17.11649 -57.01609 1.000 47.65649 187 ALA A CA 1
ATOM 1311 C C . ALA A 1 187 ? -36.73001 15.67178 -57.51671 1.000 49.80766 187 ALA A C 1
ATOM 1312 O O . ALA A 1 187 ? -35.93461 15.27790 -58.37692 1.000 45.57023 187 ALA A O 1
ATOM 1314 N N . VAL A 1 188 ? -37.64452 14.85931 -56.97340 1.000 53.44187 188 VAL A N 1
ATOM 1315 C CA . VAL A 1 188 ? -37.75088 13.44127 -57.30128 1.000 53.58448 188 VAL A CA 1
ATOM 1316 C C . VAL A 1 188 ? -39.22481 13.09753 -57.47523 1.000 55.03656 188 VAL A C 1
ATOM 1317 O O . VAL A 1 188 ? -40.09167 13.66131 -56.80679 1.000 47.76649 188 VAL A O 1
ATOM 1321 N N . ASP A 1 189 ? -39.50672 12.16574 -58.38668 1.000 50.93073 189 ASP A N 1
ATOM 1322 C CA . ASP A 1 189 ? -40.84351 11.62489 -58.58399 1.000 50.32960 189 ASP A CA 1
ATOM 1323 C C . ASP A 1 189 ? -40.71051 10.12543 -58.77345 1.000 51.57926 189 ASP A C 1
ATOM 1324 O O . ASP A 1 189 ? -39.76609 9.65719 -59.42302 1.000 44.58059 189 ASP A O 1
ATOM 1329 N N . VAL A 1 190 ? -41.63426 9.36910 -58.19218 1.000 49.62713 190 VAL A N 1
ATOM 1330 C CA . VAL A 1 190 ? -41.61130 7.92096 -58.32474 1.000 50.51810 190 VAL A CA 1
ATOM 1331 C C . VAL A 1 190 ? -42.49828 7.53972 -59.50750 1.000 51.98343 190 VAL A C 1
ATOM 1332 O O . VAL A 1 190 ? -43.66690 7.94252 -59.58008 1.000 52.88057 190 VAL A O 1
ATOM 1336 N N . VAL A 1 191 ? -41.92786 6.81348 -60.47019 1.000 47.63653 191 VAL A N 1
ATOM 1337 C CA . VAL A 1 191 ? -42.61765 6.48790 -61.72184 1.000 54.59608 191 VAL A CA 1
ATOM 1338 C C . VAL A 1 191 ? -42.40047 5.01272 -62.02459 1.000 58.08338 191 VAL A C 1
ATOM 1339 O O . VAL A 1 191 ? -41.24956 4.56764 -62.15739 1.000 48.81925 191 VAL A O 1
ATOM 1343 N N . ASN A 1 192 ? -43.49704 4.25624 -62.14841 1.000 60.49392 192 ASN A N 1
ATOM 1344 C CA . ASN A 1 192 ? -43.39962 2.81924 -62.39274 1.000 62.36632 192 ASN A CA 1
ATOM 1345 C C . ASN A 1 192 ? -42.42207 2.18926 -61.39572 1.000 65.76407 192 ASN A C 1
ATOM 1346 O O . ASN A 1 192 ? -41.55964 1.37947 -61.75715 1.000 62.08026 192 ASN A O 1
ATOM 1351 N N . GLY A 1 193 ? -42.51685 2.63699 -60.13851 1.000 66.98808 193 GLY A N 1
ATOM 1352 C CA . GLY A 1 193 ? -41.70582 2.11166 -59.05660 1.000 67.46695 193 GLY A CA 1
ATOM 1353 C C . GLY A 1 193 ? -40.24874 2.54432 -58.99844 1.000 65.98814 193 GLY A C 1
ATOM 1354 O O . GLY A 1 193 ? -39.43473 1.82484 -58.40818 1.000 64.88922 193 GLY A O 1
ATOM 1355 N N . LEU A 1 194 ? -39.88674 3.70459 -59.57074 1.000 59.08553 194 LEU A N 1
ATOM 1356 C CA . LEU A 1 194 ? -38.47517 4.16893 -59.60001 1.000 59.07806 194 LEU A CA 1
ATOM 1357 C C . LEU A 1 194 ? -38.38706 5.66849 -59.35410 1.000 54.69099 194 LEU A C 1
ATOM 1358 O O . LEU A 1 194 ? -39.19896 6.43166 -59.89598 1.000 51.03781 194 LEU A O 1
ATOM 1363 N N . PRO A 1 195 ? -37.39838 6.12111 -58.57966 1.000 54.16407 195 PRO A N 1
ATOM 1364 C CA . PRO A 1 195 ? -37.16706 7.57009 -58.45226 1.000 45.90423 195 PRO A CA 1
ATOM 1365 C C . PRO A 1 195 ? -36.55354 8.13618 -59.72623 1.000 45.63918 195 PRO A C 1
ATOM 1366 O O . PRO A 1 195 ? -35.55431 7.60818 -60.24436 1.000 41.48079 195 PRO A O 1
ATOM 1370 N N . VAL A 1 196 ? -37.17310 9.21386 -60.23823 1.000 42.48881 196 VAL A N 1
ATOM 1371 C CA . VAL A 1 196 ? -36.64798 9.97585 -61.36378 1.000 36.18077 196 VAL A CA 1
ATOM 1372 C C . VAL A 1 196 ? -36.67811 11.46741 -61.03241 1.000 44.57591 196 VAL A C 1
ATOM 1373 O O . VAL A 1 196 ? -37.48714 11.93967 -60.23047 1.000 41.56280 196 VAL A O 1
ATOM 1377 N N . THR A 1 197 ? -35.80320 12.22274 -61.69498 1.000 38.41413 197 THR A N 1
ATOM 1378 C CA . THR A 1 197 ? -35.89406 13.68031 -61.70780 1.000 38.84633 197 THR A CA 1
ATOM 1379 C C . THR A 1 197 ? -36.32240 14.14176 -63.09310 1.000 38.99684 197 THR A C 1
ATOM 1380 O O . THR A 1 197 ? -35.69404 13.78336 -64.11302 1.000 33.86886 197 THR A O 1
ATOM 1384 N N . LEU A 1 198 ? -37.41884 14.90116 -63.12440 1.000 35.42583 198 LEU A N 1
ATOM 1385 C CA . LEU A 1 198 ? -37.92594 15.52896 -64.34080 1.000 37.02399 198 LEU A CA 1
ATOM 1386 C C . LEU A 1 198 ? -37.37369 16.95659 -64.39996 1.000 37.25101 198 LEU A C 1
ATOM 1387 O O . LEU A 1 198 ? -37.75036 17.81535 -63.59270 1.000 35.63342 198 LEU A O 1
ATOM 1392 N N . ILE A 1 199 ? -36.45342 17.21553 -65.32026 1.000 31.09346 199 ILE A N 1
ATOM 1393 C CA . ILE A 1 199 ? -35.69501 18.46778 -65.25365 1.000 33.82006 199 ILE A CA 1
ATOM 1394 C C . ILE A 1 199 ? -35.47732 19.03797 -66.65332 1.000 32.74185 199 ILE A C 1
ATOM 1395 O O . ILE A 1 199 ? -35.26429 18.30905 -67.63206 1.000 31.16076 199 ILE A O 1
ATOM 1400 N N . ASP A 1 200 ? -35.55277 20.35737 -66.74823 1.000 31.83326 200 ASP A N 1
ATOM 1401 C CA . ASP A 1 200 ? -35.37689 21.04163 -68.02557 1.000 29.23450 200 ASP A CA 1
ATOM 1402 C C . ASP A 1 200 ? -34.47431 22.23595 -67.75141 1.000 27.56809 200 ASP A C 1
ATOM 1403 O O . ASP A 1 200 ? -34.96577 23.28563 -67.32885 1.000 31.54862 200 ASP A O 1
ATOM 1408 N N . ASN A 1 201 ? -33.17556 22.06939 -68.01730 1.000 27.05674 201 ASN A N 1
ATOM 1409 C CA . ASN A 1 201 ? -32.30415 23.24257 -68.02836 1.000 28.99726 201 ASN A CA 1
ATOM 1410 C C . ASN A 1 201 ? -31.70741 23.39838 -69.41787 1.000 31.90265 201 ASN A C 1
ATOM 1411 O O . ASN A 1 201 ? -30.47903 23.48813 -69.56835 1.000 31.42621 201 ASN A O 1
ATOM 1416 N N . GLY A 1 202 ? -32.56870 23.44324 -70.43932 1.000 29.46598 202 GLY A N 1
ATOM 1417 C CA . GLY A 1 202 ? -32.15519 23.60772 -71.82147 1.000 29.47691 202 GLY A CA 1
ATOM 1418 C C . GLY A 1 202 ? -32.50802 22.42743 -72.71214 1.000 30.40512 202 GLY A C 1
ATOM 1419 O O . GLY A 1 202 ? -32.46058 22.55235 -73.95079 1.000 26.97094 202 GLY A O 1
ATOM 1420 N N . MET A 1 203 ? -32.85799 21.28342 -72.11214 1.000 28.67428 203 MET A N 1
ATOM 1421 C CA . MET A 1 203 ? -33.24318 20.01766 -72.72837 1.000 23.24645 203 MET A CA 1
ATOM 1422 C C . MET A 1 203 ? -34.12539 19.31651 -71.70232 1.000 24.87577 203 MET A C 1
ATOM 1423 O O . MET A 1 203 ? -33.63100 19.00971 -70.61239 1.000 27.58206 203 MET A O 1
ATOM 1428 N N . PRO A 1 204 ? -35.38905 18.99044 -72.00500 1.000 29.95422 204 PRO A N 1
ATOM 1429 C CA . PRO A 1 204 ? -36.18748 18.21972 -71.04305 1.000 30.41798 204 PRO A CA 1
ATOM 1430 C C . PRO A 1 204 ? -35.59081 16.82861 -70.88897 1.000 27.81478 204 PRO A C 1
ATOM 1431 O O . PRO A 1 204 ? -35.35815 16.13309 -71.88572 1.000 26.59076 204 PRO A O 1
ATOM 1435 N N . CYS A 1 205 ? -35.32049 16.43493 -69.63709 1.000 28.18804 205 CYS A N 1
ATOM 1436 C CA . CYS A 1 205 ? -34.70614 15.14683 -69.35137 1.000 30.00577 205 CYS A CA 1
ATOM 1437 C C . CYS A 1 205 ? -35.46205 14.43070 -68.24366 1.000 35.65883 205 CYS A C 1
ATOM 1438 O O . CYS A 1 205 ? -35.98990 15.06853 -67.31917 1.000 32.27173 205 CYS A O 1
ATOM 1441 N N . VAL A 1 206 ? -35.48960 13.09534 -68.32539 1.000 33.54244 206 VAL A N 1
ATOM 1442 C CA . VAL A 1 206 ? -35.84869 12.22735 -67.19906 1.000 34.51513 206 VAL A CA 1
ATOM 1443 C C . VAL A 1 206 ? -34.55243 11.60780 -66.68904 1.000 35.27005 206 VAL A C 1
ATOM 1444 O O . VAL A 1 206 ? -33.89557 10.84473 -67.41404 1.000 34.95777 206 VAL A O 1
ATOM 1448 N N . VAL A 1 207 ? -34.15713 11.94362 -65.45772 1.000 32.58159 207 VAL A N 1
ATOM 1449 C CA . VAL A 1 207 ? -32.87856 11.50164 -64.89852 1.000 32.35991 207 VAL A CA 1
ATOM 1450 C C . VAL A 1 207 ? -33.14049 10.42987 -63.85049 1.000 38.52877 207 VAL A C 1
ATOM 1451 O O . VAL A 1 207 ? -33.93914 10.63654 -62.92968 1.000 40.35301 207 VAL A O 1
ATOM 1455 N N . MET A 1 208 ? -32.45559 9.29636 -63.98289 1.000 35.58284 208 MET A N 1
ATOM 1456 C CA . MET A 1 208 ? -32.66001 8.15769 -63.08572 1.000 38.14700 208 MET A CA 1
ATOM 1457 C C . MET A 1 208 ? -31.37203 7.34410 -63.03178 1.000 36.67568 208 MET A C 1
ATOM 1458 O O . MET A 1 208 ? -30.53562 7.41718 -63.93444 1.000 35.73839 208 MET A O 1
ATOM 1463 N N . LYS A 1 209 ? -31.23645 6.53574 -61.98214 1.000 39.94358 209 LYS A N 1
ATOM 1464 C CA . LYS A 1 209 ? -30.04237 5.71414 -61.83291 1.000 37.00257 209 LYS A CA 1
ATOM 1465 C C . LYS A 1 209 ? -30.06252 4.56348 -62.82661 1.000 42.70204 209 LYS A C 1
ATOM 1466 O O . LYS A 1 209 ? -31.07903 3.87191 -62.97329 1.000 38.95754 209 LYS A O 1
ATOM 1472 N N . ALA A 1 210 ? -28.94916 4.39281 -63.54807 1.000 38.75550 210 ALA A N 1
ATOM 1473 C CA . ALA A 1 210 ? -28.82585 3.24595 -64.44723 1.000 40.97586 210 ALA A CA 1
ATOM 1474 C C . ALA A 1 210 ? -29.13919 1.93182 -63.72092 1.000 46.92395 210 ALA A C 1
ATOM 1475 O O . ALA A 1 210 ? -29.80924 1.04582 -64.27178 1.000 40.15288 210 ALA A O 1
ATOM 1477 N N . ALA A 1 211 ? -28.67120 1.81017 -62.47033 1.000 42.41305 211 ALA A N 1
ATOM 1478 C CA . ALA A 1 211 ? -28.83826 0.59424 -61.68010 1.000 44.37699 211 ALA A CA 1
ATOM 1479 C C . ALA A 1 211 ? -30.29809 0.28019 -61.39930 1.000 49.78226 211 ALA A C 1
ATOM 1480 O O . ALA A 1 211 ? -30.63664 -0.88570 -61.15675 1.000 49.03928 211 ALA A O 1
ATOM 1482 N N . ASP A 1 212 ? -31.17219 1.28847 -61.42891 1.000 48.95878 212 ASP A N 1
ATOM 1483 C CA . ASP A 1 212 ? -32.58550 1.07115 -61.15247 1.000 50.29908 212 ASP A CA 1
ATOM 1484 C C . ASP A 1 212 ? -33.34312 0.53773 -62.35363 1.000 48.96030 212 ASP A C 1
ATOM 1485 O O . ASP A 1 212 ? -34.46103 0.05975 -62.18168 1.000 48.94300 212 ASP A O 1
ATOM 1490 N N . VAL A 1 213 ? -32.78606 0.62276 -63.56109 1.000 44.19969 213 VAL A N 1
ATOM 1491 C CA . VAL A 1 213 ? -33.40262 -0.02246 -64.71063 1.000 41.16986 213 VAL A CA 1
ATOM 1492 C C . VAL A 1 213 ? -32.56450 -1.20840 -65.19376 1.000 44.46463 213 VAL A C 1
ATOM 1493 O O . VAL A 1 213 ? -32.71661 -1.65245 -66.33696 1.000 47.24606 213 VAL A O 1
ATOM 1497 N N . GLY A 1 214 ? -31.68475 -1.73252 -64.33793 1.000 42.59930 214 GLY A N 1
ATOM 1498 C CA . GLY A 1 214 ? -31.07805 -3.03288 -64.58689 1.000 44.42016 214 GLY A CA 1
ATOM 1499 C C . GLY A 1 214 ? -29.88038 -3.06749 -65.51192 1.000 48.18007 214 GLY A C 1
ATOM 1500 O O . GLY A 1 214 ? -29.65210 -4.09188 -66.16957 1.000 49.95365 214 GLY A O 1
ATOM 1501 N N . ILE A 1 215 ? -29.11918 -1.97513 -65.60272 1.000 44.23501 215 ILE A N 1
ATOM 1502 C CA . ILE A 1 215 ? -27.82422 -1.94128 -66.28017 1.000 42.94788 215 ILE A CA 1
ATOM 1503 C C . ILE A 1 215 ? -26.84007 -1.22209 -65.35969 1.000 40.77102 215 ILE A C 1
ATOM 1504 O O . ILE A 1 215 ? -27.22475 -0.64031 -64.34818 1.000 43.75698 215 ILE A O 1
ATOM 1509 N N . THR A 1 216 ? -25.55471 -1.26941 -65.71108 1.000 42.89616 216 THR A N 1
ATOM 1510 C CA . THR A 1 216 ? -24.56530 -0.55439 -64.88724 1.000 44.33147 216 THR A CA 1
ATOM 1511 C C . THR A 1 216 ? -24.46095 0.93272 -65.22521 1.000 42.78369 216 THR A C 1
ATOM 1512 O O . THR A 1 216 ? -24.07709 1.72967 -64.35885 1.000 37.74166 216 THR A O 1
ATOM 1516 N N . GLY A 1 217 ? -24.78098 1.33469 -66.46004 1.000 38.25340 217 GLY A N 1
ATOM 1517 C CA . GLY A 1 217 ? -24.50071 2.68027 -66.91584 1.000 35.90213 217 GLY A CA 1
ATOM 1518 C C . GLY A 1 217 ? -23.17385 2.82451 -67.62664 1.000 36.72437 217 GLY A C 1
ATOM 1519 O O . GLY A 1 217 ? -22.85597 3.93015 -68.09053 1.000 36.29648 217 GLY A O 1
ATOM 1520 N N . TYR A 1 218 ? -22.39539 1.73365 -67.72573 1.000 36.65812 218 TYR A N 1
ATOM 1521 C CA . TYR A 1 218 ? -21.09420 1.72230 -68.38010 1.000 33.93848 218 TYR A CA 1
ATOM 1522 C C . TYR A 1 218 ? -21.08485 0.94284 -69.68437 1.000 37.30082 218 TYR A C 1
ATOM 1523 O O . TYR A 1 218 ? -20.01154 0.80485 -70.29325 1.000 36.96088 218 TYR A O 1
ATOM 1532 N N . GLU A 1 219 ? -22.24136 0.44076 -70.12551 1.000 38.03513 219 GLU A N 1
ATOM 1533 C CA . GLU A 1 219 ? -22.36528 -0.32899 -71.35953 1.000 36.19405 219 GLU A CA 1
ATOM 1534 C C . GLU A 1 219 ? -22.03281 0.54360 -72.57792 1.000 32.98909 219 GLU A C 1
ATOM 1535 O O . GLU A 1 219 ? -22.11553 1.78092 -72.53371 1.000 33.82310 219 GLU A O 1
ATOM 1541 N N . ASP A 1 220 ? -21.61387 -0.10861 -73.66468 1.000 34.34135 220 ASP A N 1
ATOM 1542 C CA . ASP A 1 220 ? -21.34013 0.62467 -74.89795 1.000 36.14950 220 ASP A CA 1
ATOM 1543 C C . ASP A 1 220 ? -22.63705 0.80369 -75.68808 1.000 34.55195 220 ASP A C 1
ATOM 1544 O O . ASP A 1 220 ? -23.67625 0.21450 -75.36478 1.000 34.30938 220 ASP A O 1
ATOM 1549 N N . ARG A 1 221 ? -22.55942 1.62691 -76.74415 1.000 34.18195 221 ARG A N 1
ATOM 1550 C CA . ARG A 1 221 ? -23.77016 2.01981 -77.45564 1.000 29.41536 221 ARG A CA 1
ATOM 1551 C C . ARG A 1 221 ? -24.48027 0.81553 -78.05483 1.000 29.82503 221 ARG A C 1
ATOM 1552 O O . ARG A 1 221 ? -25.70903 0.70506 -77.96006 1.000 32.47983 221 ARG A O 1
ATOM 1560 N N A ASP A 1 222 ? -23.72711 -0.08557 -78.69359 0.585 32.21246 222 ASP A N 1
ATOM 1561 N N B ASP A 1 222 ? -23.73478 -0.10293 -78.68772 0.415 33.24029 222 ASP A N 1
ATOM 1562 C CA A ASP A 1 222 ? -24.35809 -1.23771 -79.34154 0.585 39.10480 222 ASP A CA 1
ATOM 1563 C CA B ASP A 1 222 ? -24.41249 -1.22424 -79.34844 0.415 38.79055 222 ASP A CA 1
ATOM 1564 C C A ASP A 1 222 ? -25.08916 -2.10402 -78.32517 0.585 40.77160 222 ASP A C 1
ATOM 1565 C C B ASP A 1 222 ? -25.07229 -2.15799 -78.34187 0.415 40.29869 222 ASP A C 1
ATOM 1566 O O A ASP A 1 222 ? -26.20182 -2.58606 -78.58734 0.585 37.55192 222 ASP A O 1
ATOM 1567 O O B ASP A 1 222 ? -26.12909 -2.73632 -78.63548 0.415 36.95285 222 ASP A O 1
ATOM 1576 N N . SER A 1 223 ? -24.46598 -2.33063 -77.16170 1.000 36.15309 223 SER A N 1
ATOM 1577 C CA . SER A 1 223 ? -25.10598 -3.12461 -76.12452 1.000 39.15935 223 SER A CA 1
ATOM 1578 C C . SER A 1 223 ? -26.42193 -2.49388 -75.68629 1.000 35.66080 223 SER A C 1
ATOM 1579 O O . SER A 1 223 ? -27.43359 -3.19043 -75.54960 1.000 37.12579 223 SER A O 1
ATOM 1582 N N . LEU A 1 224 ? -26.43703 -1.16660 -75.49452 1.000 34.43798 224 LEU A N 1
ATOM 1583 C CA . LEU A 1 224 ? -27.66359 -0.48549 -75.08623 1.000 33.51683 224 LEU A CA 1
ATOM 1584 C C . LEU A 1 224 ? -28.71243 -0.49858 -76.20039 1.000 33.80536 224 LEU A C 1
ATOM 1585 O O . LEU A 1 224 ? -29.89594 -0.70931 -75.94568 1.000 34.41737 224 LEU A O 1
ATOM 1590 N N . ASP A 1 225 ? -28.29027 -0.28383 -77.44533 1.000 34.89564 225 ASP A N 1
ATOM 1591 C CA . ASP A 1 225 ? -29.25523 -0.26171 -78.54790 1.000 33.12573 225 ASP A CA 1
ATOM 1592 C C . ASP A 1 225 ? -29.89393 -1.62071 -78.77809 1.000 36.93225 225 ASP A C 1
ATOM 1593 O O . ASP A 1 225 ? -31.01997 -1.69885 -79.28949 1.000 41.48367 225 ASP A O 1
ATOM 1598 N N . ALA A 1 226 ? -29.19985 -2.69589 -78.40838 1.000 35.24326 226 ALA A N 1
ATOM 1599 C CA . ALA A 1 226 ? -29.71406 -4.04720 -78.58188 1.000 35.39322 226 ALA A CA 1
ATOM 1600 C C . ALA A 1 226 ? -30.54820 -4.49389 -77.38836 1.000 37.58026 226 ALA A C 1
ATOM 1601 O O . ALA A 1 226 ? -31.08501 -5.60916 -77.39470 1.000 39.06659 226 ALA A O 1
ATOM 1603 N N . ASN A 1 227 ? -30.65022 -3.66369 -76.35124 1.000 39.33048 227 ASN A N 1
ATOM 1604 C CA . ASN A 1 227 ? -31.31862 -4.08127 -75.11693 1.000 36.17235 227 ASN A CA 1
ATOM 1605 C C . ASN A 1 227 ? -32.78368 -3.69364 -75.21508 1.000 36.67675 227 ASN A C 1
ATOM 1606 O O . ASN A 1 227 ? -33.20337 -2.63991 -74.72904 1.000 35.88894 227 ASN A O 1
ATOM 1611 N N . ALA A 1 228 ? -33.57683 -4.56718 -75.85915 1.000 38.81781 228 ALA A N 1
ATOM 1612 C CA . ALA A 1 228 ? -34.99231 -4.25357 -76.04899 1.000 45.34602 228 ALA A CA 1
ATOM 1613 C C . ALA A 1 228 ? -35.71696 -4.14273 -74.71120 1.000 39.81992 228 ALA A C 1
ATOM 1614 O O . ALA A 1 228 ? -36.63895 -3.33079 -74.56313 1.000 39.12755 228 ALA A O 1
ATOM 1616 N N . GLU A 1 229 ? -35.32003 -4.94944 -73.73199 1.000 39.69343 229 GLU A N 1
ATOM 1617 C CA . GLU A 1 229 ? -36.00440 -4.90306 -72.44906 1.000 41.96388 229 GLU A CA 1
ATOM 1618 C C . GLU A 1 229 ? -35.76212 -3.56803 -71.75176 1.000 42.58125 229 GLU A C 1
ATOM 1619 O O . GLU A 1 229 ? -36.69718 -2.97456 -71.19473 1.000 41.05124 229 GLU A O 1
ATOM 1625 N N . LEU A 1 230 ? -34.51676 -3.06157 -71.79475 1.000 35.41417 230 LEU A N 1
ATOM 1626 C CA . LEU A 1 230 ? -34.24624 -1.76301 -71.17724 1.000 34.43393 230 LEU A CA 1
ATOM 1627 C C . LEU A 1 230 ? -34.99950 -0.67208 -71.90863 1.000 38.83467 230 LEU A C 1
ATOM 1628 O O . LEU A 1 230 ? -35.63797 0.18795 -71.28834 1.000 36.00981 230 LEU A O 1
ATOM 1633 N N . LYS A 1 231 ? -34.94734 -0.69482 -73.23658 1.000 36.61468 231 LYS A N 1
ATOM 1634 C CA . LYS A 1 231 ? -35.62004 0.35193 -73.99212 1.000 34.31752 231 LYS A CA 1
ATOM 1635 C C . LYS A 1 231 ? -37.11558 0.36723 -73.69027 1.000 38.35383 231 LYS A C 1
ATOM 1636 O O . LYS A 1 231 ? -37.71015 1.43922 -73.53495 1.000 39.46781 231 LYS A O 1
ATOM 1642 N N . ALA A 1 232 ? -37.74559 -0.80776 -73.59934 1.000 38.37136 232 ALA A N 1
ATOM 1643 C CA . ALA A 1 232 ? -39.16200 -0.84317 -73.25949 1.000 37.20742 232 ALA A CA 1
ATOM 1644 C C . ALA A 1 232 ? -39.41535 -0.23364 -71.87930 1.000 42.36246 232 ALA A C 1
ATOM 1645 O O . ALA A 1 232 ? -40.39515 0.49942 -71.68318 1.000 39.74830 232 ALA A O 1
ATOM 1647 N N . LYS A 1 233 ? -38.56954 -0.56076 -70.90244 1.000 38.00178 233 LYS A N 1
ATOM 1648 C CA . LYS A 1 233 ? -38.79849 -0.08850 -69.53545 1.000 43.81234 233 LYS A CA 1
ATOM 1649 C C . LYS A 1 233 ? -38.69269 1.43315 -69.46062 1.000 42.96233 233 LYS A C 1
ATOM 1650 O O . LYS A 1 233 ? -39.48948 2.09503 -68.78282 1.000 38.43895 233 LYS A O 1
ATOM 1656 N N . ILE A 1 234 ? -37.73246 2.00939 -70.16520 1.000 39.95916 234 ILE A N 1
ATOM 1657 C CA . ILE A 1 234 ? -37.60737 3.45369 -70.02331 1.000 40.69476 234 ILE A CA 1
ATOM 1658 C C . ILE A 1 234 ? -38.63301 4.16183 -70.89179 1.000 38.11692 234 ILE A C 1
ATOM 1659 O O . ILE A 1 234 ? -39.07847 5.26532 -70.54501 1.000 39.82897 234 ILE A O 1
ATOM 1664 N N . GLU A 1 235 ? -39.02835 3.55811 -72.02465 1.000 41.19112 235 GLU A N 1
ATOM 1665 C CA . GLU A 1 235 ? -40.09174 4.15954 -72.83786 1.000 42.97096 235 GLU A CA 1
ATOM 1666 C C . GLU A 1 235 ? -41.39947 4.22845 -72.05772 1.000 37.40415 235 GLU A C 1
ATOM 1667 O O . GLU A 1 235 ? -42.16027 5.19450 -72.20040 1.000 39.81896 235 GLU A O 1
ATOM 1673 N N . ALA A 1 236 ? -41.67428 3.22263 -71.21648 1.000 36.52959 236 ALA A N 1
ATOM 1674 C CA . ALA A 1 236 ? -42.87116 3.29478 -70.38606 1.000 42.09359 236 ALA A CA 1
ATOM 1675 C C . ALA A 1 236 ? -42.79700 4.49991 -69.45479 1.000 41.79047 236 ALA A C 1
ATOM 1676 O O . ALA A 1 236 ? -43.80466 5.18003 -69.21607 1.000 42.99736 236 ALA A O 1
ATOM 1678 N N . ILE A 1 237 ? -41.60976 4.78516 -68.92960 1.000 38.70256 237 ILE A N 1
ATOM 1679 C CA . ILE A 1 237 ? -41.46549 5.93349 -68.03383 1.000 42.18441 237 ILE A CA 1
ATOM 1680 C C . ILE A 1 237 ? -41.61395 7.23481 -68.80815 1.000 38.43267 237 ILE A C 1
ATOM 1681 O O . ILE A 1 237 ? -42.30335 8.16512 -68.35923 1.000 40.44038 237 ILE A O 1
ATOM 1686 N N . ARG A 1 238 ? -41.00740 7.30680 -70.00300 1.000 37.66304 238 ARG A N 1
ATOM 1687 C CA . ARG A 1 238 ? -41.11556 8.51573 -70.81239 1.000 36.30825 238 ARG A CA 1
ATOM 1688 C C . ARG A 1 238 ? -42.57945 8.85314 -71.10506 1.000 37.62289 238 ARG A C 1
ATOM 1689 O O . ARG A 1 238 ? -43.00931 10.00005 -70.91520 1.000 39.38833 238 ARG A O 1
ATOM 1697 N N . LEU A 1 239 ? -43.37336 7.85852 -71.54554 1.000 39.31845 239 LEU A N 1
ATOM 1698 C CA . LEU A 1 239 ? -44.77217 8.11965 -71.85881 1.000 38.69951 239 LEU A CA 1
ATOM 1699 C C . LEU A 1 239 ? -45.56290 8.50473 -70.61000 1.000 43.33153 239 LEU A C 1
ATOM 1700 O O . LEU A 1 239 ? -46.56849 9.20940 -70.71255 1.000 43.43981 239 LEU A O 1
ATOM 1705 N N . ALA A 1 240 ? -45.13670 8.02910 -69.43580 1.000 37.54191 240 ALA A N 1
ATOM 1706 C CA . ALA A 1 240 ? -45.82854 8.27289 -68.17706 1.000 38.77425 240 ALA A CA 1
ATOM 1707 C C . ALA A 1 240 ? -45.62726 9.67726 -67.63237 1.000 39.97993 240 ALA A C 1
ATOM 1708 O O . ALA A 1 240 ? -46.39666 10.10434 -66.76133 1.000 40.78389 240 ALA A O 1
ATOM 1710 N N . VAL A 1 241 ? -44.59427 10.38523 -68.07491 1.000 41.07146 241 VAL A N 1
ATOM 1711 C CA . VAL A 1 241 ? -44.26361 11.70000 -67.53379 1.000 43.17724 241 VAL A CA 1
ATOM 1712 C C . VAL A 1 241 ? -44.43539 12.81368 -68.55515 1.000 48.92034 241 VAL A C 1
ATOM 1713 O O . VAL A 1 241 ? -44.22256 13.99290 -68.21068 1.000 41.96853 241 VAL A O 1
ATOM 1717 N N . GLY A 1 242 ? -44.82053 12.49207 -69.79791 1.000 42.70062 242 GLY A N 1
ATOM 1718 C CA . GLY A 1 242 ? -44.90101 13.52947 -70.82100 1.000 44.84660 242 GLY A CA 1
ATOM 1719 C C . GLY A 1 242 ? -45.77943 14.70013 -70.41133 1.000 44.15603 242 GLY A C 1
ATOM 1720 O O . GLY A 1 242 ? -45.36995 15.86159 -70.49522 1.000 42.06719 242 GLY A O 1
ATOM 1721 N N . GLU A 1 243 ? -46.99642 14.40619 -69.93391 1.000 41.95872 243 GLU A N 1
ATOM 1722 C CA . GLU A 1 243 ? -47.89865 15.45668 -69.46771 1.000 47.66080 243 GLU A CA 1
ATOM 1723 C C . GLU A 1 243 ? -47.36242 16.15585 -68.22180 1.000 49.77699 243 GLU A C 1
ATOM 1724 O O . GLU A 1 243 ? -47.53350 17.37322 -68.05998 1.000 49.20981 243 GLU A O 1
ATOM 1730 N N . LEU A 1 244 ? -46.74586 15.40245 -67.31077 1.000 43.43273 244 LEU A N 1
ATOM 1731 C CA . LEU A 1 244 ? -46.23471 16.02572 -66.09757 1.000 48.17491 244 LEU A CA 1
ATOM 1732 C C . LEU A 1 244 ? -45.12541 17.02515 -66.41520 1.000 45.34434 244 LEU A C 1
ATOM 1733 O O . LEU A 1 244 ? -44.91169 17.99308 -65.66816 1.000 41.44989 244 LEU A O 1
ATOM 1738 N N . MET A 1 245 ? -44.41520 16.82064 -67.51632 1.000 39.68784 245 MET A N 1
ATOM 1739 C CA . MET A 1 245 ? -43.36787 17.75814 -67.89886 1.000 35.17352 245 MET A CA 1
ATOM 1740 C C . MET A 1 245 ? -43.88864 18.87602 -68.80647 1.000 39.42296 245 MET A C 1
ATOM 1741 O O . MET A 1 245 ? -43.09048 19.66023 -69.31928 1.000 36.40106 245 MET A O 1
ATOM 1746 N N . ASN A 1 246 ? -45.20228 18.93411 -69.03276 1.000 39.77076 246 ASN A N 1
ATOM 1747 C CA . ASN A 1 246 ? -45.83529 19.94319 -69.88352 1.000 41.97725 246 ASN A CA 1
ATOM 1748 C C . ASN A 1 246 ? -45.36947 19.81932 -71.31503 1.000 45.80825 246 ASN A C 1
ATOM 1749 O O . ASN A 1 246 ? -45.20357 20.82832 -72.00303 1.000 41.07596 246 ASN A O 1
ATOM 1754 N N . LEU A 1 247 ? -45.13576 18.57579 -71.75548 1.000 39.53904 247 LEU A N 1
ATOM 1755 C CA . LEU A 1 247 ? -44.79404 18.30047 -73.14165 1.000 40.35794 247 LEU A CA 1
ATOM 1756 C C . LEU A 1 247 ? -45.94801 17.65501 -73.90818 1.000 44.15868 247 LEU A C 1
ATOM 1757 O O . LEU A 1 247 ? -45.73950 17.17360 -75.02998 1.000 48.07320 247 LEU A O 1
ATOM 1762 N N . GLY A 1 248 ? -47.14645 17.64070 -73.33593 1.000 45.53269 248 GLY A N 1
ATOM 1763 C CA . GLY A 1 248 ? -48.29873 17.01228 -73.98344 1.000 48.86615 248 GLY A CA 1
ATOM 1764 C C . GLY A 1 248 ? -48.10097 15.51723 -74.18348 1.000 54.03091 248 GLY A C 1
ATOM 1765 O O . GLY A 1 248 ? -47.58294 14.80497 -73.31724 1.000 53.95661 248 GLY A O 1
ATOM 1766 N N . ASP A 1 249 ? -48.49325 15.03420 -75.35903 1.000 49.75253 249 ASP A N 1
ATOM 1767 C CA . ASP A 1 249 ? -48.39504 13.61538 -75.69704 1.000 52.68543 249 ASP A CA 1
ATOM 1768 C C . ASP A 1 249 ? -47.06748 13.36690 -76.41324 1.000 45.40178 249 ASP A C 1
ATOM 1769 O O . ASP A 1 249 ? -46.91158 13.74289 -77.58334 1.000 44.38189 249 ASP A O 1
ATOM 1774 N N . VAL A 1 250 ? -46.11415 12.71065 -75.73277 1.000 41.29630 250 VAL A N 1
ATOM 1775 C CA . VAL A 1 250 ? -44.76778 12.62070 -76.29894 1.000 39.40757 250 VAL A CA 1
ATOM 1776 C C . VAL A 1 250 ? -44.58057 11.38257 -77.17995 1.000 38.59081 250 VAL A C 1
ATOM 1777 O O . VAL A 1 250 ? -43.48132 11.17287 -77.72050 1.000 34.88057 250 VAL A O 1
ATOM 1781 N N . THR A 1 251 ? -45.63159 10.59194 -77.38108 1.000 38.35940 251 THR A N 1
ATOM 1782 C CA . THR A 1 251 ? -45.50465 9.34873 -78.12536 1.000 44.20193 251 THR A CA 1
ATOM 1783 C C . THR A 1 251 ? -44.65508 9.49415 -79.37665 1.000 42.66383 251 THR A C 1
ATOM 1784 O O . THR A 1 251 ? -43.69825 8.74165 -79.57142 1.000 48.67398 251 THR A O 1
ATOM 1788 N N . GLU A 1 252 ? -44.94658 10.49519 -80.21101 1.000 37.57492 252 GLU A N 1
ATOM 1789 C CA . GLU A 1 252 ? -44.20993 10.68952 -81.45467 1.000 37.31941 252 GLU A CA 1
ATOM 1790 C C . GLU A 1 252 ? -43.24284 11.86477 -81.39962 1.000 32.42433 252 GLU A C 1
ATOM 1791 O O . GLU A 1 252 ? -42.79654 12.35338 -82.44563 1.000 40.38298 252 GLU A O 1
ATOM 1797 N N . LYS A 1 253 ? -42.91511 12.34085 -80.20517 1.000 32.55322 253 LYS A N 1
ATOM 1798 C CA . LYS A 1 253 ? -41.95230 13.42246 -80.06224 1.000 34.49909 253 LYS A CA 1
ATOM 1799 C C . LYS A 1 253 ? -40.55170 12.87593 -79.81399 1.000 35.75694 253 LYS A C 1
ATOM 1800 O O . LYS A 1 253 ? -40.34398 11.67933 -79.57555 1.000 36.27840 253 LYS A O 1
ATOM 1806 N N A SER A 1 254 ? -39.57704 13.77369 -79.87006 0.331 30.18403 254 SER A N 1
ATOM 1807 N N B SER A 1 254 ? -39.57257 13.77497 -79.87331 0.669 29.55454 254 SER A N 1
ATOM 1808 C CA A SER A 1 254 ? -38.19853 13.40934 -79.59819 0.331 28.97864 254 SER A CA 1
ATOM 1809 C CA B SER A 1 254 ? -38.19269 13.40290 -79.60056 0.669 28.13030 254 SER A CA 1
ATOM 1810 C C A SER A 1 254 ? -37.76535 13.82064 -78.20009 0.331 29.31673 254 SER A C 1
ATOM 1811 C C B SER A 1 254 ? -37.77176 13.76473 -78.18152 0.669 29.78508 254 SER A C 1
ATOM 1812 O O A SER A 1 254 ? -36.57215 13.76460 -77.88999 0.331 28.78932 254 SER A O 1
ATOM 1813 O O B SER A 1 254 ? -36.59480 13.61411 -77.83693 0.669 28.68486 254 SER A O 1
ATOM 1818 N N . VAL A 1 255 ? -38.71138 14.20089 -77.34473 1.000 29.78390 255 VAL A N 1
ATOM 1819 C CA . VAL A 1 255 ? -38.39770 14.63992 -75.98424 1.000 27.69923 255 VAL A CA 1
ATOM 1820 C C . VAL A 1 255 ? -39.35763 13.94056 -75.04084 1.000 27.86960 255 VAL A C 1
ATOM 1821 O O . VAL A 1 255 ? -40.40515 13.42202 -75.46586 1.000 31.02946 255 VAL A O 1
ATOM 1825 N N . PRO A 1 256 ? -39.03638 13.90329 -73.74254 1.000 29.88326 256 PRO A N 1
ATOM 1826 C CA . PRO A 1 256 ? -37.76598 14.23543 -73.09274 1.000 31.67730 256 PRO A CA 1
ATOM 1827 C C . PRO A 1 256 ? -36.71078 13.18527 -73.41934 1.000 30.79956 256 PRO A C 1
ATOM 1828 O O . PRO A 1 256 ? -37.04065 12.09076 -73.91269 1.000 29.12254 256 PRO A O 1
ATOM 1832 N N . LYS A 1 257 ? -35.47263 13.52076 -73.12078 1.000 29.61787 257 LYS A N 1
ATOM 1833 C CA . LYS A 1 257 ? -34.36011 12.59418 -73.24654 1.000 24.80583 257 LYS A CA 1
ATOM 1834 C C . LYS A 1 257 ? -34.26508 11.79863 -71.94918 1.000 28.28799 257 LYS A C 1
ATOM 1835 O O . LYS A 1 257 ? -34.52035 12.33249 -70.86471 1.000 29.34025 257 LYS A O 1
ATOM 1841 N N . MET A 1 258 ? -33.96819 10.49668 -72.07088 1.000 26.93153 258 MET A N 1
ATOM 1842 C CA . MET A 1 258 ? -33.86647 9.61173 -70.91263 1.000 27.44384 258 MET A CA 1
ATOM 1843 C C . MET A 1 258 ? -32.38630 9.49231 -70.54972 1.000 32.54108 258 MET A C 1
ATOM 1844 O O . MET A 1 258 ? -31.57828 9.02419 -71.36262 1.000 31.41521 258 MET A O 1
ATOM 1849 N N . MET A 1 259 ? -32.04318 9.92662 -69.34208 1.000 28.59281 259 MET A N 1
ATOM 1850 C CA . MET A 1 259 ? -30.65644 10.05204 -68.87790 1.000 32.41936 259 MET A CA 1
ATOM 1851 C C . MET A 1 259 ? -30.43465 9.07170 -67.73930 1.000 35.81959 259 MET A C 1
ATOM 1852 O O . MET A 1 259 ? -31.01738 9.23198 -66.65668 1.000 35.53492 259 MET A O 1
ATOM 1857 N N . LEU A 1 260 ? -29.60507 8.06615 -67.96952 1.000 27.87932 260 LEU A N 1
ATOM 1858 C CA . LEU A 1 260 ? -29.38902 7.01768 -66.96309 1.000 32.27810 260 LEU A CA 1
ATOM 1859 C C . LEU A 1 260 ? -28.00436 7.24976 -66.37138 1.000 33.54250 260 LEU A C 1
ATOM 1860 O O . LEU A 1 260 ? -27.01335 7.18554 -67.10062 1.000 33.28881 260 LEU A O 1
ATOM 1865 N N . VAL A 1 261 ? -27.92960 7.52837 -65.06034 1.000 33.14816 261 VAL A N 1
ATOM 1866 C CA . VAL A 1 261 ? -26.69854 8.02555 -64.45150 1.000 31.94268 261 VAL A CA 1
ATOM 1867 C C . VAL A 1 261 ? -26.07334 6.98166 -63.52766 1.000 31.21313 261 VAL A C 1
ATOM 1868 O O . VAL A 1 261 ? -26.73185 6.05324 -63.01255 1.000 33.54685 261 VAL A O 1
ATOM 1872 N N . ALA A 1 262 ? -24.76040 7.08293 -63.37633 1.000 32.71959 262 ALA A N 1
ATOM 1873 C CA . ALA A 1 262 ? -24.00554 6.16300 -62.53226 1.000 32.34082 262 ALA A CA 1
ATOM 1874 C C . ALA A 1 262 ? -22.79215 6.91492 -62.01020 1.000 34.54193 262 ALA A C 1
ATOM 1875 O O . ALA A 1 262 ? -22.44986 7.99149 -62.53035 1.000 33.59005 262 ALA A O 1
ATOM 1877 N N . PRO A 1 263 ? -22.12152 6.39541 -60.98402 1.000 36.13524 263 PRO A N 1
ATOM 1878 C CA . PRO A 1 263 ? -20.96163 7.12182 -60.44778 1.000 35.09458 263 PRO A CA 1
ATOM 1879 C C . PRO A 1 263 ? -19.87625 7.24553 -61.49991 1.000 39.97271 263 PRO A C 1
ATOM 1880 O O . PRO A 1 263 ? -19.73300 6.37109 -62.37836 1.000 38.16125 263 PRO A O 1
ATOM 1884 N N . PRO A 1 264 ? -19.10271 8.32987 -61.46535 1.000 40.66020 264 PRO A N 1
ATOM 1885 C CA . PRO A 1 264 ? -18.02570 8.50813 -62.44751 1.000 39.56778 264 PRO A CA 1
ATOM 1886 C C . PRO A 1 264 ? -16.95251 7.44695 -62.28598 1.000 36.49255 264 PRO A C 1
ATOM 1887 O O . PRO A 1 264 ? -16.74164 6.91339 -61.19253 1.000 39.72262 264 PRO A O 1
ATOM 1891 N N . ARG A 1 265 ? -16.25733 7.14914 -63.38801 1.000 35.70562 265 ARG A N 1
ATOM 1892 C CA . ARG A 1 265 ? -15.16851 6.16789 -63.38393 1.000 38.99993 265 ARG A CA 1
ATOM 1893 C C . ARG A 1 265 ? -13.81576 6.73034 -63.79689 1.000 46.03492 265 ARG A C 1
ATOM 1894 O O . ARG A 1 265 ? -12.79162 6.19483 -63.36653 1.000 50.04598 265 ARG A O 1
ATOM 1902 N N . ASP A 1 266 ? -13.77551 7.78728 -64.61563 1.000 41.63837 266 ASP A N 1
ATOM 1903 C CA . ASP A 1 266 ? -12.52799 8.35810 -65.09828 1.000 41.45650 266 ASP A CA 1
ATOM 1904 C C . ASP A 1 266 ? -12.21804 9.70115 -64.45529 1.000 43.28438 266 ASP A C 1
ATOM 1905 O O . ASP A 1 266 ? -11.58459 10.55437 -65.08055 1.000 49.18305 266 ASP A O 1
ATOM 1910 N N . GLY A 1 267 ? -12.65853 9.91028 -63.21302 1.000 42.50879 267 GLY A N 1
ATOM 1911 C CA . GLY A 1 267 ? -12.32492 11.13310 -62.50752 1.000 47.67369 267 GLY A CA 1
ATOM 1912 C C . GLY A 1 267 ? -13.29060 12.29404 -62.68671 1.000 46.11231 267 GLY A C 1
ATOM 1913 O O . GLY A 1 267 ? -13.04451 13.37640 -62.12135 1.000 44.64280 267 GLY A O 1
ATOM 1914 N N . GLY A 1 268 ? -14.39636 12.09132 -63.40267 1.000 43.57467 268 GLY A N 1
ATOM 1915 C CA . GLY A 1 268 ? -15.39270 13.12251 -63.62510 1.000 39.21840 268 GLY A CA 1
ATOM 1916 C C . GLY A 1 268 ? -16.41129 13.22352 -62.49990 1.000 38.46058 268 GLY A C 1
ATOM 1917 O O . GLY A 1 268 ? -16.21122 12.73288 -61.38019 1.000 37.81597 268 GLY A O 1
ATOM 1918 N N . ALA A 1 269 ? -17.52145 13.90286 -62.81362 1.000 32.72504 269 ALA A N 1
ATOM 1919 C CA . ALA A 1 269 ? -18.59600 14.16846 -61.85946 1.000 31.33652 269 ALA A CA 1
ATOM 1920 C C . ALA A 1 269 ? -19.63508 13.06056 -61.87282 1.000 35.40302 269 ALA A C 1
ATOM 1921 O O . ALA A 1 269 ? -20.09253 12.61196 -60.81500 1.000 35.31158 269 ALA A O 1
ATOM 1923 N N . VAL A 1 270 ? -20.02049 12.60350 -63.06227 1.000 33.04854 270 VAL A N 1
ATOM 1924 C CA . VAL A 1 270 ? -21.07789 11.61347 -63.18706 1.000 34.79806 270 VAL A CA 1
ATOM 1925 C C . VAL A 1 270 ? -20.87248 10.92741 -64.52456 1.000 36.94671 270 VAL A C 1
ATOM 1926 O O . VAL A 1 270 ? -20.21183 11.47082 -65.42510 1.000 33.90005 270 VAL A O 1
ATOM 1930 N N . CYS A 1 271 ? -21.42732 9.72541 -64.65385 1.000 33.66763 271 CYS A N 1
ATOM 1931 C CA . CYS A 1 271 ? -21.43418 8.98062 -65.90318 1.000 28.99553 271 CYS A CA 1
ATOM 1932 C C . CYS A 1 271 ? -22.88829 8.87096 -66.35529 1.000 30.61757 271 CYS A C 1
ATOM 1933 O O . CYS A 1 271 ? -23.79296 8.79159 -65.52071 1.000 34.04612 271 CYS A O 1
ATOM 1936 N N . VAL A 1 272 ? -23.12765 8.95068 -67.66911 1.000 28.35120 272 VAL A N 1
ATOM 1937 C CA . VAL A 1 272 ? -24.49284 8.94905 -68.17670 1.000 32.29184 272 VAL A CA 1
ATOM 1938 C C . VAL A 1 272 ? -24.55186 8.11520 -69.45184 1.000 29.64340 272 VAL A C 1
ATOM 1939 O O . VAL A 1 272 ? -23.58223 8.01114 -70.22004 1.000 28.73411 272 VAL A O 1
ATOM 1943 N N . ARG A 1 273 ? -25.68276 7.45406 -69.61759 1.000 27.58950 273 ARG A N 1
ATOM 1944 C CA . ARG A 1 273 ? -26.10054 6.87733 -70.88710 1.000 32.26409 273 ARG A CA 1
ATOM 1945 C C . ARG A 1 273 ? -27.43738 7.51902 -71.21374 1.000 33.03385 273 ARG A C 1
ATOM 1946 O O . ARG A 1 273 ? -28.29782 7.63157 -70.33928 1.000 29.53871 273 ARG A O 1
ATOM 1954 N N . SER A 1 274 ? -27.58399 7.99653 -72.44165 1.000 31.00296 274 SER A N 1
ATOM 1955 C CA . SER A 1 274 ? -28.74181 8.78255 -72.83774 1.000 26.82556 274 SER A CA 1
ATOM 1956 C C . SER A 1 274 ? -29.48809 8.04762 -73.95053 1.000 27.65537 274 SER A C 1
ATOM 1957 O O . SER A 1 274 ? -28.86059 7.49492 -74.86607 1.000 27.07492 274 SER A O 1
ATOM 1960 N N . PHE A 1 275 ? -30.82300 8.08159 -73.90196 1.000 26.60770 275 PHE A N 1
ATOM 1961 C CA . PHE A 1 275 ? -31.67472 7.59691 -75.00061 1.000 30.14140 275 PHE A CA 1
ATOM 1962 C C . PHE A 1 275 ? -32.49427 8.77642 -75.50951 1.000 32.58061 275 PHE A C 1
ATOM 1963 O O . PHE A 1 275 ? -33.06867 9.51974 -74.70705 1.000 29.11422 275 PHE A O 1
ATOM 1971 N N . ILE A 1 276 ? -32.53870 8.97016 -76.83184 1.000 26.36705 276 ILE A N 1
ATOM 1972 C CA . ILE A 1 276 ? -32.83168 10.31884 -77.33108 1.000 24.52149 276 ILE A CA 1
ATOM 1973 C C . ILE A 1 276 ? -34.03533 10.45492 -78.27266 1.000 28.25297 276 ILE A C 1
ATOM 1974 O O . ILE A 1 276 ? -34.02237 11.32768 -79.15471 1.000 27.69314 276 ILE A O 1
ATOM 1979 N N . PRO A 1 277 ? -35.15975 9.78421 -78.03160 1.000 29.07348 277 PRO A N 1
ATOM 1980 C CA . PRO A 1 277 ? -35.51101 9.03834 -76.83068 1.000 28.34241 277 PRO A CA 1
ATOM 1981 C C . PRO A 1 277 ? -35.46698 7.54343 -77.05885 1.000 33.59243 277 PRO A C 1
ATOM 1982 O O . PRO A 1 277 ? -35.64697 6.81628 -76.09369 1.000 35.15475 277 PRO A O 1
ATOM 1986 N N . HIS A 1 278 ? -35.23157 7.09446 -78.30075 1.000 35.24629 278 HIS A N 1
ATOM 1987 C CA . HIS A 1 278 ? -35.23594 5.66511 -78.58736 1.000 35.32944 278 HIS A CA 1
ATOM 1988 C C . HIS A 1 278 ? -33.86053 5.09711 -78.86008 1.000 36.57379 278 HIS A C 1
ATOM 1989 O O . HIS A 1 278 ? -33.54175 4.02396 -78.36623 1.000 40.59081 278 HIS A O 1
ATOM 1996 N N . ARG A 1 279 ? -33.05999 5.79513 -79.66086 1.000 27.55339 279 ARG A N 1
ATOM 1997 C CA . ARG A 1 279 ? -31.70041 5.40595 -79.93088 1.000 29.01601 279 ARG A CA 1
ATOM 1998 C C . ARG A 1 279 ? -30.81058 5.74525 -78.72873 1.000 32.61449 279 ARG A C 1
ATOM 1999 O O . ARG A 1 279 ? -30.97159 6.79373 -78.10065 1.000 30.09260 279 ARG A O 1
ATOM 2007 N N . ALA A 1 280 ? -29.88963 4.84841 -78.39529 1.000 30.02528 280 ALA A N 1
ATOM 2008 C CA . ALA A 1 280 ? -28.80961 5.23269 -77.47216 1.000 25.01549 280 ALA A CA 1
ATOM 2009 C C . ALA A 1 280 ? -27.93263 6.29321 -78.12264 1.000 28.45048 280 ALA A C 1
ATOM 2010 O O . ALA A 1 280 ? -27.58745 6.18761 -79.30170 1.000 29.83229 280 ALA A O 1
ATOM 2012 N N . HIS A 1 281 ? -27.61017 7.34048 -77.36052 1.000 26.01760 281 HIS A N 1
ATOM 2013 C CA . HIS A 1 281 ? -26.67555 8.35228 -77.81337 1.000 24.97229 281 HIS A CA 1
ATOM 2014 C C . HIS A 1 281 ? -25.26735 7.76529 -77.88405 1.000 25.39068 281 HIS A C 1
ATOM 2015 O O . HIS A 1 281 ? -24.84135 7.02733 -76.99282 1.000 27.42163 281 HIS A O 1
ATOM 2022 N N . ALA A 1 282 ? -24.52887 8.10940 -78.94368 1.000 28.67173 282 ALA A N 1
ATOM 2023 C CA . ALA A 1 282 ? -23.13380 7.67725 -79.03268 1.000 27.38477 282 ALA A CA 1
ATOM 2024 C C . ALA A 1 282 ? -22.25494 8.40856 -78.02231 1.000 27.76573 282 ALA A C 1
ATOM 2025 O O . ALA A 1 282 ? -21.20294 7.87996 -77.60874 1.000 29.39047 282 ALA A O 1
ATOM 2027 N N . THR A 1 283 ? -22.61017 9.65592 -77.69679 1.000 24.64798 283 THR A N 1
ATOM 2028 C CA . THR A 1 283 ? -21.85770 10.41965 -76.70474 1.000 24.57551 283 THR A CA 1
ATOM 2029 C C . THR A 1 283 ? -22.87720 11.01025 -75.73135 1.000 26.37927 283 THR A C 1
ATOM 2030 O O . THR A 1 283 ? -23.48537 10.24494 -74.97132 1.000 23.93040 283 THR A O 1
ATOM 2034 N N . ILE A 1 284 ? -23.08536 12.33196 -75.75813 1.000 23.42376 284 ILE A N 1
ATOM 2035 C CA . ILE A 1 284 ? -24.14000 12.97484 -74.97022 1.000 24.34703 284 ILE A CA 1
ATOM 2036 C C . ILE A 1 284 ? -24.46189 14.29211 -75.65282 1.000 26.09778 284 ILE A C 1
ATOM 2037 O O . ILE A 1 284 ? -23.58522 14.93246 -76.23611 1.000 25.33272 284 ILE A O 1
ATOM 2042 N N . GLY A 1 285 ? -25.72366 14.70999 -75.56147 1.000 20.57316 285 GLY A N 1
ATOM 2043 C CA . GLY A 1 285 ? -26.12491 15.99587 -76.09934 1.000 22.87246 285 GLY A CA 1
ATOM 2044 C C . GLY A 1 285 ? -25.62767 17.13002 -75.23747 1.000 23.37487 285 GLY A C 1
ATOM 2045 O O . GLY A 1 285 ? -25.34148 16.96010 -74.05489 1.000 26.02665 285 GLY A O 1
ATOM 2046 N N . VAL A 1 286 ? -25.47901 18.30496 -75.85089 1.000 20.24127 286 VAL A N 1
ATOM 2047 C CA . VAL A 1 286 ? -24.89895 19.45099 -75.13407 1.000 22.61389 286 VAL A CA 1
ATOM 2048 C C . VAL A 1 286 ? -25.84846 19.92638 -74.03732 1.000 24.24416 286 VAL A C 1
ATOM 2049 O O . VAL A 1 286 ? -25.50422 19.91909 -72.84354 1.000 24.92805 286 VAL A O 1
ATOM 2053 N N . LEU A 1 287 ? -27.06942 20.31650 -74.41428 1.000 24.69052 287 LEU A N 1
ATOM 2054 C CA . LEU A 1 287 ? -28.00616 20.79248 -73.39754 1.000 24.80514 287 LEU A CA 1
ATOM 2055 C C . LEU A 1 287 ? -28.51118 19.63787 -72.56831 1.000 22.26455 287 LEU A C 1
ATOM 2056 O O . LEU A 1 287 ? -28.84205 19.80870 -71.38631 1.000 24.20900 287 LEU A O 1
ATOM 2061 N N . GLY A 1 288 ? -28.53785 18.44019 -73.15570 1.000 22.29924 288 GLY A N 1
ATOM 2062 C CA . GLY A 1 288 ? -28.78905 17.27254 -72.32958 1.000 23.90657 288 GLY A CA 1
ATOM 2063 C C . GLY A 1 288 ? -27.80526 17.19362 -71.17469 1.000 25.18341 288 GLY A C 1
ATOM 2064 O O . GLY A 1 288 ? -28.18780 17.01190 -70.01576 1.000 26.57827 288 GLY A O 1
ATOM 2065 N N . ALA A 1 289 ? -26.51826 17.37747 -71.47138 1.000 24.27924 289 ALA A N 1
ATOM 2066 C CA . ALA A 1 289 ? -25.52332 17.35997 -70.40325 1.000 28.19451 289 ALA A CA 1
ATOM 2067 C C . ALA A 1 289 ? -25.73736 18.49385 -69.40116 1.000 26.54287 289 ALA A C 1
ATOM 2068 O O . ALA A 1 289 ? -25.49697 18.30813 -68.20005 1.000 28.57083 289 ALA A O 1
ATOM 2070 N N . VAL A 1 290 ? -26.15552 19.68068 -69.87093 1.000 23.67503 290 VAL A N 1
ATOM 2071 C CA . VAL A 1 290 ? -26.43208 20.77956 -68.92938 1.000 29.53812 290 VAL A CA 1
ATOM 2072 C C . VAL A 1 290 ? -27.56828 20.39768 -67.98400 1.000 25.22087 290 VAL A C 1
ATOM 2073 O O . VAL A 1 290 ? -27.48884 20.64372 -66.77125 1.000 25.60413 290 VAL A O 1
ATOM 2077 N N . SER A 1 291 ? -28.64860 19.79580 -68.51288 1.000 27.26921 291 SER A N 1
ATOM 2078 C CA . SER A 1 291 ? -29.72109 19.35721 -67.60562 1.000 27.13408 291 SER A CA 1
ATOM 2079 C C . SER A 1 291 ? -29.20259 18.32679 -66.59769 1.000 29.49276 291 SER A C 1
ATOM 2080 O O . SER A 1 291 ? -29.53281 18.41011 -65.40771 1.000 28.12666 291 SER A O 1
ATOM 2083 N N . VAL A 1 292 ? -28.36820 17.37001 -67.04837 1.000 26.23729 292 VAL A N 1
ATOM 2084 C CA . VAL A 1 292 ? -27.89884 16.31784 -66.14630 1.000 29.44560 292 VAL A CA 1
ATOM 2085 C C . VAL A 1 292 ? -26.98101 16.91980 -65.09260 1.000 29.96926 292 VAL A C 1
ATOM 2086 O O . VAL A 1 292 ? -27.08645 16.61288 -63.89205 1.000 34.81670 292 VAL A O 1
ATOM 2090 N N . ALA A 1 293 ? -26.05051 17.77422 -65.53345 1.000 26.18427 293 ALA A N 1
ATOM 2091 C CA . ALA A 1 293 ? -25.13785 18.43011 -64.60720 1.000 28.09811 293 ALA A CA 1
ATOM 2092 C C . ALA A 1 293 ? -25.90333 19.23511 -63.57505 1.000 30.85270 293 ALA A C 1
ATOM 2093 O O . ALA A 1 293 ? -25.51504 19.28247 -62.40229 1.000 32.91668 293 ALA A O 1
ATOM 2095 N N . THR A 1 294 ? -26.99098 19.89190 -64.00241 1.000 29.94574 294 THR A N 1
ATOM 2096 C CA . THR A 1 294 ? -27.82730 20.67218 -63.08256 1.000 28.72469 294 THR A CA 1
ATOM 2097 C C . THR A 1 294 ? -28.49612 19.76686 -62.04633 1.000 35.29213 294 THR A C 1
ATOM 2098 O O . THR A 1 294 ? -28.57763 20.11290 -60.86050 1.000 37.56572 294 THR A O 1
ATOM 2102 N N . ALA A 1 295 ? -28.97570 18.59866 -62.47370 1.000 30.59744 295 ALA A N 1
ATOM 2103 C CA . ALA A 1 295 ? -29.61465 17.67488 -61.53840 1.000 33.01822 295 ALA A CA 1
ATOM 2104 C C . ALA A 1 295 ? -28.61597 17.15570 -60.51951 1.000 33.65179 295 ALA A C 1
ATOM 2105 O O . ALA A 1 295 ? -28.99691 16.86080 -59.38425 1.000 34.03295 295 ALA A O 1
ATOM 2107 N N . CYS A 1 296 ? -27.34195 17.03811 -60.90110 1.000 30.80626 296 CYS A N 1
ATOM 2108 C CA . CYS A 1 296 ? -26.31570 16.62902 -59.94181 1.000 34.40409 296 CYS A CA 1
ATOM 2109 C C . CYS A 1 296 ? -26.28417 17.54055 -58.72622 1.000 38.07743 296 CYS A C 1
ATOM 2110 O O . CYS A 1 296 ? -25.84349 17.11495 -57.65169 1.000 42.10838 296 CYS A O 1
ATOM 2113 N N . LEU A 1 297 ? -26.70580 18.80041 -58.88146 1.000 32.84131 297 LEU A N 1
ATOM 2114 C CA . LEU A 1 297 ? -26.65977 19.79212 -57.80362 1.000 35.69618 297 LEU A CA 1
ATOM 2115 C C . LEU A 1 297 ? -27.92179 19.80212 -56.95344 1.000 43.12479 297 LEU A C 1
ATOM 2116 O O . LEU A 1 297 ? -27.99058 20.55549 -55.98166 1.000 42.57743 297 LEU A O 1
ATOM 2121 N N . ILE A 1 298 ? -28.92405 18.98370 -57.26332 1.000 40.31793 298 ILE A N 1
ATOM 2122 C CA . ILE A 1 298 ? -30.19433 19.02494 -56.54598 1.000 43.62562 298 ILE A CA 1
ATOM 2123 C C . ILE A 1 298 ? -30.16183 17.93558 -55.46489 1.000 48.88496 298 ILE A C 1
ATOM 2124 O O . ILE A 1 298 ? -30.24697 16.74517 -55.80651 1.000 48.34443 298 ILE A O 1
ATOM 2129 N N . PRO A 1 299 ? -30.04552 18.29265 -54.18535 1.000 55.61827 299 PRO A N 1
ATOM 2130 C CA . PRO A 1 299 ? -29.99515 17.26199 -53.13117 1.000 58.32018 299 PRO A CA 1
ATOM 2131 C C . PRO A 1 299 ? -31.19352 16.32460 -53.18492 1.000 59.73349 299 PRO A C 1
ATOM 2132 O O . PRO A 1 299 ? -32.33570 16.74896 -53.39096 1.000 53.37796 299 PRO A O 1
ATOM 2136 N N . GLY A 1 300 ? -30.91744 15.03166 -53.00641 1.000 61.89342 300 GLY A N 1
ATOM 2137 C CA . GLY A 1 300 ? -31.94300 14.01296 -53.09131 1.000 71.30059 300 GLY A CA 1
ATOM 2138 C C . GLY A 1 300 ? -32.24538 13.50469 -54.48546 1.000 72.57166 300 GLY A C 1
ATOM 2139 O O . GLY A 1 300 ? -32.97132 12.51060 -54.61856 1.000 78.81221 300 GLY A O 1
ATOM 2140 N N . SER A 1 301 ? -31.74415 14.15097 -55.52871 1.000 62.21490 301 SER A N 1
ATOM 2141 C CA . SER A 1 301 ? -31.95056 13.60888 -56.85631 1.000 58.78903 301 SER A CA 1
ATOM 2142 C C . SER A 1 301 ? -31.14618 12.32031 -57.00052 1.000 51.26152 301 SER A C 1
ATOM 2143 O O . SER A 1 301 ? -30.08642 12.16761 -56.38184 1.000 47.80185 301 SER A O 1
ATOM 2146 N N . PRO A 1 302 ? -31.63417 11.36242 -57.76699 1.000 50.31401 302 PRO A N 1
ATOM 2147 C CA . PRO A 1 302 ? -30.76393 10.25077 -58.18053 1.000 47.29150 302 PRO A CA 1
ATOM 2148 C C . PRO A 1 302 ? -29.39792 10.71389 -58.68171 1.000 44.69053 302 PRO A C 1
ATOM 2149 O O . PRO A 1 302 ? -28.37314 10.08804 -58.37247 1.000 43.54269 302 PRO A O 1
ATOM 2153 N N . ALA A 1 303 ? -29.35780 11.80752 -59.45409 1.000 37.03781 303 ALA A N 1
ATOM 2154 C CA . ALA A 1 303 ? -28.08791 12.32748 -59.94862 1.000 37.78240 303 ALA A CA 1
ATOM 2155 C C . ALA A 1 303 ? -27.18256 12.73898 -58.79517 1.000 42.01602 303 ALA A C 1
ATOM 2156 O O . ALA A 1 303 ? -25.98906 12.40313 -58.76868 1.000 43.42326 303 ALA A O 1
ATOM 2158 N N . ALA A 1 304 ? -27.73840 13.45353 -57.81595 1.000 40.52882 304 ALA A N 1
ATOM 2159 C CA . ALA A 1 304 ? -26.90485 13.92610 -56.71521 1.000 40.72158 304 ALA A CA 1
ATOM 2160 C C . ALA A 1 304 ? -26.31322 12.76616 -55.94004 1.000 45.17851 304 ALA A C 1
ATOM 2161 O O . ALA A 1 304 ? -25.18769 12.86080 -55.43439 1.000 44.40753 304 ALA A O 1
ATOM 2163 N N . GLU A 1 305 ? -27.04286 11.65762 -55.87239 1.000 44.16210 305 GLU A N 1
ATOM 2164 C CA . GLU A 1 305 ? -26.60741 10.50113 -55.09344 1.000 47.10685 305 GLU A CA 1
ATOM 2165 C C . GLU A 1 305 ? -25.39318 9.79818 -55.70369 1.000 44.57636 305 GLU A C 1
ATOM 2166 O O . GLU A 1 305 ? -24.55716 9.27461 -54.96207 1.000 50.25694 305 GLU A O 1
ATOM 2172 N N . VAL A 1 306 ? -25.27240 9.76747 -57.03629 1.000 36.62640 306 VAL A N 1
ATOM 2173 C CA . VAL A 1 306 ? -24.13169 9.12073 -57.68665 1.000 41.48714 306 VAL A CA 1
ATOM 2174 C C . VAL A 1 306 ? -23.01985 10.09251 -58.06681 1.000 39.53259 306 VAL A C 1
ATOM 2175 O O . VAL A 1 306 ? -21.92356 9.63646 -58.44759 1.000 39.26182 306 VAL A O 1
ATOM 2179 N N . ALA A 1 307 ? -23.26251 11.40205 -58.00091 1.000 37.20875 307 ALA A N 1
ATOM 2180 C CA . ALA A 1 307 ? -22.33021 12.37790 -58.55013 1.000 34.39773 307 ALA A CA 1
ATOM 2181 C C . ALA A 1 307 ? -21.26262 12.81086 -57.54076 1.000 40.10749 307 ALA A C 1
ATOM 2182 O O . ALA A 1 307 ? -21.43900 12.75144 -56.31703 1.000 41.56860 307 ALA A O 1
ATOM 2184 N N . VAL A 1 308 ? -20.15533 13.29311 -58.09518 1.000 33.87788 308 VAL A N 1
ATOM 2185 C CA . VAL A 1 308 ? -19.06734 13.91614 -57.34507 1.000 39.72100 308 VAL A CA 1
ATOM 2186 C C . VAL A 1 308 ? -19.04867 15.38064 -57.76746 1.000 40.81523 308 VAL A C 1
ATOM 2187 O O . VAL A 1 308 ? -18.69391 15.70137 -58.91245 1.000 37.86248 308 VAL A O 1
ATOM 2191 N N . VAL A 1 309 ? -19.44831 16.26918 -56.87069 1.000 36.64110 309 VAL A N 1
ATOM 2192 C CA . VAL A 1 309 ? -19.72839 17.66558 -57.21097 1.000 40.56371 309 VAL A CA 1
ATOM 2193 C C . VAL A 1 309 ? -18.65829 18.54104 -56.57088 1.000 43.62227 309 VAL A C 1
ATOM 2194 O O . VAL A 1 309 ? -18.45573 18.45458 -55.35737 1.000 43.47894 309 VAL A O 1
ATOM 2198 N N . PRO A 1 310 ? -17.97065 19.39130 -57.32798 1.000 41.99216 310 PRO A N 1
ATOM 2199 C CA . PRO A 1 310 ? -16.93753 20.25089 -56.72808 1.000 42.49683 310 PRO A CA 1
ATOM 2200 C C . PRO A 1 310 ? -17.52858 21.44621 -55.99759 1.000 44.23862 310 PRO A C 1
ATOM 2201 O O . PRO A 1 310 ? -18.63775 21.89975 -56.29149 1.000 44.17129 310 PRO A O 1
ATOM 2205 N N . GLU A 1 311 ? -16.76570 21.93148 -55.01147 1.000 45.28632 311 GLU A N 1
ATOM 2206 C CA . GLU A 1 311 ? -17.08691 23.13860 -54.26062 1.000 54.11828 311 GLU A CA 1
ATOM 2207 C C . GLU A 1 311 ? -16.89881 24.40156 -55.10419 1.000 53.77307 311 GLU A C 1
ATOM 2208 O O . GLU A 1 311 ? -16.05228 24.45727 -55.99848 1.000 53.13509 311 GLU A O 1
ATOM 2214 N N . GLY A 1 312 ? -17.67156 25.43242 -54.78520 1.000 52.00032 312 GLY A N 1
ATOM 2215 C CA . GLY A 1 312 ? -17.43324 26.76725 -55.29771 1.000 55.01488 312 GLY A CA 1
ATOM 2216 C C . GLY A 1 312 ? -18.49760 27.21458 -56.29058 1.000 52.00656 312 GLY A C 1
ATOM 2217 O O . GLY A 1 312 ? -19.31456 26.43397 -56.77895 1.000 47.26160 312 GLY A O 1
ATOM 2218 N N . ALA A 1 313 ? -18.46247 28.52199 -56.58687 1.000 44.87798 313 ALA A N 1
ATOM 2219 C CA . ALA A 1 313 ? -19.50812 29.11938 -57.40721 1.000 47.34514 313 ALA A CA 1
ATOM 2220 C C . ALA A 1 313 ? -19.39192 28.70795 -58.86618 1.000 43.10150 313 ALA A C 1
ATOM 2221 O O . ALA A 1 313 ? -20.40606 28.67456 -59.57035 1.000 50.38028 313 ALA A O 1
ATOM 2223 N N A ARG A 1 314 ? -18.18524 28.36557 -59.33608 0.517 39.79467 314 ARG A N 1
ATOM 2224 N N B ARG A 1 314 ? -18.17300 28.49492 -59.35320 0.483 40.47415 314 ARG A N 1
ATOM 2225 C CA A ARG A 1 314 ? -17.94028 27.97497 -60.72535 0.517 40.25780 314 ARG A CA 1
ATOM 2226 C CA B ARG A 1 314 ? -17.93572 27.95497 -60.68051 0.483 40.34018 314 ARG A CA 1
ATOM 2227 C C A ARG A 1 314 ? -17.43662 26.53423 -60.74364 0.517 40.87276 314 ARG A C 1
ATOM 2228 C C B ARG A 1 314 ? -17.57776 26.49067 -60.50188 0.483 41.31649 314 ARG A C 1
ATOM 2229 O O A ARG A 1 314 ? -16.30112 26.26801 -60.33869 0.517 38.95445 314 ARG A O 1
ATOM 2230 O O B ARG A 1 314 ? -16.71337 26.16423 -59.67947 0.483 38.73010 314 ARG A O 1
ATOM 2245 N N . LYS A 1 315 ? -18.27277 25.60831 -61.22714 1.000 35.50185 315 LYS A N 1
ATOM 2246 C CA . LYS A 1 315 ? -18.05345 24.16912 -61.10445 1.000 36.29819 315 LYS A CA 1
ATOM 2247 C C . LYS A 1 315 ? -17.82117 23.57117 -62.48248 1.000 38.64304 315 LYS A C 1
ATOM 2248 O O . LYS A 1 315 ? -18.68143 23.69036 -63.36109 1.000 41.89125 315 LYS A O 1
ATOM 2254 N N . THR A 1 316 ? -16.68607 22.89984 -62.66421 1.000 35.80878 316 THR A N 1
ATOM 2255 C CA . THR A 1 316 ? -16.44276 22.13591 -63.88500 1.000 35.12202 316 THR A CA 1
ATOM 2256 C C . THR A 1 316 ? -16.94176 20.71557 -63.63143 1.000 38.46941 316 THR A C 1
ATOM 2257 O O . THR A 1 316 ? -16.38451 20.00586 -62.79658 1.000 36.31044 316 THR A O 1
ATOM 2261 N N . LEU A 1 317 ? -18.00235 20.30562 -64.32486 1.000 33.62537 317 LEU A N 1
ATOM 2262 C CA . LEU A 1 317 ? -18.63484 19.01143 -64.10457 1.000 36.70319 317 LEU A CA 1
ATOM 2263 C C . LEU A 1 317 ? -18.33748 18.16150 -65.33055 1.000 37.66687 317 LEU A C 1
ATOM 2264 O O . LEU A 1 317 ? -18.89750 18.40509 -66.40821 1.000 30.95273 317 LEU A O 1
ATOM 2269 N N . SER A 1 318 ? -17.47236 17.16620 -65.17514 1.000 30.92245 318 SER A N 1
ATOM 2270 C CA . SER A 1 318 ? -17.15015 16.29471 -66.30210 1.000 29.56983 318 SER A CA 1
ATOM 2271 C C . SER A 1 318 ? -18.22998 15.22478 -66.40281 1.000 27.57808 318 SER A C 1
ATOM 2272 O O . SER A 1 318 ? -18.43059 14.44493 -65.45492 1.000 32.34772 318 SER A O 1
ATOM 2275 N N . ILE A 1 319 ? -18.94315 15.19928 -67.53393 1.000 26.40406 319 ILE A N 1
ATOM 2276 C CA . ILE A 1 319 ? -20.03934 14.25139 -67.76892 1.000 28.67381 319 ILE A CA 1
ATOM 2277 C C . ILE A 1 319 ? -19.49414 13.11699 -68.64777 1.000 30.55315 319 ILE A C 1
ATOM 2278 O O . ILE A 1 319 ? -19.25299 13.30479 -69.85946 1.000 28.32844 319 ILE A O 1
ATOM 2283 N N . GLU A 1 320 ? -19.34957 11.91659 -68.07461 1.000 25.46627 320 GLU A N 1
ATOM 2284 C CA . GLU A 1 320 ? -18.73502 10.81885 -68.79606 1.000 26.99500 320 GLU A CA 1
ATOM 2285 C C . GLU A 1 320 ? -19.78817 10.16067 -69.66771 1.000 29.61014 320 GLU A C 1
ATOM 2286 O O . GLU A 1 320 ? -20.96736 10.08931 -69.29198 1.000 30.27944 320 GLU A O 1
ATOM 2292 N N . HIS A 1 321 ? -19.36510 9.70082 -70.83757 1.000 29.83544 321 HIS A N 1
ATOM 2293 C CA . HIS A 1 321 ? -20.31878 9.15245 -71.79958 1.000 26.31350 321 HIS A CA 1
ATOM 2294 C C . HIS A 1 321 ? -19.62858 7.96617 -72.50053 1.000 26.34847 321 HIS A C 1
ATOM 2295 O O . HIS A 1 321 ? -18.49115 7.61483 -72.13585 1.000 28.62089 321 HIS A O 1
ATOM 2302 N N . PRO A 1 322 ? -20.27415 7.28439 -73.45063 1.000 28.35993 322 PRO A N 1
ATOM 2303 C CA . PRO A 1 322 ? -19.67358 6.04331 -73.98096 1.000 27.61851 322 PRO A CA 1
ATOM 2304 C C . PRO A 1 322 ? -18.24998 6.18624 -74.55119 1.000 30.38533 322 PRO A C 1
ATOM 2305 O O . PRO A 1 322 ? -17.48903 5.20167 -74.54909 1.000 31.26819 322 PRO A O 1
ATOM 2309 N N . THR A 1 323 ? -17.84298 7.36051 -75.02827 1.000 28.50401 323 THR A N 1
ATOM 2310 C CA . THR A 1 323 ? -16.49607 7.40780 -75.60363 1.000 30.64108 323 THR A CA 1
ATOM 2311 C C . THR A 1 323 ? -15.65754 8.49652 -74.96978 1.000 36.34586 323 THR A C 1
ATOM 2312 O O . THR A 1 323 ? -14.77995 9.07805 -75.62513 1.000 37.61060 323 THR A O 1
ATOM 2316 N N . GLY A 1 324 ? -15.90725 8.78027 -73.69723 1.000 34.96082 324 GLY A N 1
ATOM 2317 C CA . GLY A 1 324 ? -15.02459 9.68296 -72.97605 1.000 32.40366 324 GLY A CA 1
ATOM 2318 C C . GLY A 1 324 ? -15.84653 10.56502 -72.07040 1.000 31.87597 324 GLY A C 1
ATOM 2319 O O . GLY A 1 324 ? -16.59111 10.06083 -71.22379 1.000 29.45935 324 GLY A O 1
ATOM 2320 N N . GLU A 1 325 ? -15.72522 11.87498 -72.22849 1.000 27.82611 325 GLU A N 1
ATOM 2321 C CA . GLU A 1 325 ? -16.47553 12.79476 -71.39613 1.000 27.57368 325 GLU A CA 1
ATOM 2322 C C . GLU A 1 325 ? -16.63364 14.11900 -72.11492 1.000 30.69345 325 GLU A C 1
ATOM 2323 O O . GLU A 1 325 ? -15.89653 14.43531 -73.06500 1.000 29.79965 325 GLU A O 1
ATOM 2329 N N A MET A 1 326 ? -17.58587 14.91519 -71.62573 0.544 29.33600 326 MET A N 1
ATOM 2330 N N B MET A 1 326 ? -17.63203 14.87377 -71.65997 0.456 29.27518 326 MET A N 1
ATOM 2331 C CA A MET A 1 326 ? -17.74935 16.29111 -72.08695 0.544 28.06870 326 MET A CA 1
ATOM 2332 C CA B MET A 1 326 ? -17.82961 16.26601 -72.03267 0.456 28.24130 326 MET A CA 1
ATOM 2333 C C A MET A 1 326 ? -17.97839 17.16312 -70.86985 0.544 25.67310 326 MET A C 1
ATOM 2334 C C B MET A 1 326 ? -17.86606 17.05562 -70.74096 0.456 26.78490 326 MET A C 1
ATOM 2335 O O A MET A 1 326 ? -18.94536 16.95506 -70.12758 0.544 29.35280 326 MET A O 1
ATOM 2336 O O B MET A 1 326 ? -18.56342 16.66277 -69.79551 0.456 30.67273 326 MET A O 1
ATOM 2345 N N . SER A 1 327 ? -17.09839 18.13850 -70.67180 1.000 27.73380 327 SER A N 1
ATOM 2346 C CA . SER A 1 327 ? -17.09948 18.93757 -69.45993 1.000 28.89178 327 SER A CA 1
ATOM 2347 C C . SER A 1 327 ? -18.03682 20.14036 -69.58350 1.000 35.24082 327 SER A C 1
ATOM 2348 O O . SER A 1 327 ? -18.09245 20.81043 -70.62479 1.000 36.27394 327 SER A O 1
ATOM 2351 N N . CYS A 1 328 ? -18.79136 20.38471 -68.51793 1.000 30.98960 328 CYS A N 1
ATOM 2352 C CA . CYS A 1 328 ? -19.80164 21.42898 -68.45342 1.000 32.58100 328 CYS A CA 1
ATOM 2353 C C . CYS A 1 328 ? -19.41169 22.37522 -67.31584 1.000 34.76404 328 CYS A C 1
ATOM 2354 O O . CYS A 1 328 ? -19.35248 21.94882 -66.15659 1.000 32.22000 328 CYS A O 1
ATOM 2357 N N . VAL A 1 329 ? -19.11317 23.63703 -67.63077 1.000 27.48536 329 VAL A N 1
ATOM 2358 C CA . VAL A 1 329 ? -18.74880 24.59494 -66.58532 1.000 34.30283 329 VAL A CA 1
ATOM 2359 C C . VAL A 1 329 ? -20.00426 25.35746 -66.18524 1.000 34.76335 329 VAL A C 1
ATOM 2360 O O . VAL A 1 329 ? -20.57228 26.10653 -66.98749 1.000 36.11647 329 VAL A O 1
ATOM 2364 N N . LEU A 1 330 ? -20.43728 25.17327 -64.94676 1.000 31.43737 330 LEU A N 1
ATOM 2365 C CA . LEU A 1 330 ? -21.62157 25.84091 -64.43787 1.000 30.60013 330 LEU A CA 1
ATOM 2366 C C . LEU A 1 330 ? -21.20358 26.88452 -63.43615 1.000 36.77163 330 LEU A C 1
ATOM 2367 O O . LEU A 1 330 ? -20.31881 26.65017 -62.60310 1.000 37.55727 330 LEU A O 1
ATOM 2372 N N . GLU A 1 331 ? -21.86380 28.01705 -63.47680 1.000 34.75582 331 GLU A N 1
ATOM 2373 C CA . GLU A 1 331 ? -21.76398 28.88475 -62.31788 1.000 34.32594 331 GLU A CA 1
ATOM 2374 C C . GLU A 1 331 ? -23.14252 29.03918 -61.68711 1.000 34.63725 331 GLU A C 1
ATOM 2375 O O . GLU A 1 331 ? -24.17462 29.01221 -62.37831 1.000 32.52094 331 GLU A O 1
ATOM 2381 N N . VAL A 1 332 ? -23.14156 29.06909 -60.35654 1.000 37.64108 332 VAL A N 1
ATOM 2382 C CA . VAL A 1 332 ? -24.34784 29.08251 -59.53966 1.000 42.86757 332 VAL A CA 1
ATOM 2383 C C . VAL A 1 332 ? -24.39865 30.40065 -58.77736 1.000 46.84647 332 VAL A C 1
ATOM 2384 O O . VAL A 1 332 ? -23.35667 30.94123 -58.39651 1.000 41.26433 332 VAL A O 1
ATOM 2388 N N . ASP A 1 333 ? -25.60466 30.93187 -58.56890 1.000 45.54046 333 ASP A N 1
ATOM 2389 C CA . ASP A 1 333 ? -25.71269 32.20214 -57.86426 1.000 52.80124 333 ASP A CA 1
ATOM 2390 C C . ASP A 1 333 ? -25.76343 31.95882 -56.36238 1.000 60.68929 333 ASP A C 1
ATOM 2391 O O . ASP A 1 333 ? -25.56729 30.83583 -55.87894 1.000 52.95579 333 ASP A O 1
ATOM 2396 N N . ASP A 1 334 ? -25.97945 33.06918 -55.64193 1.000 68.54357 334 ASP A N 1
ATOM 2397 C CA . ASP A 1 334 ? -26.34981 33.10523 -54.22974 1.000 80.00873 334 ASP A CA 1
ATOM 2398 C C . ASP A 1 334 ? -27.02247 31.83629 -53.75333 1.000 79.45930 334 ASP A C 1
ATOM 2399 O O . ASP A 1 334 ? -26.49479 31.10905 -52.90159 1.000 82.55755 334 ASP A O 1
ATOM 2404 N N . ALA A 1 335 ? -28.23503 31.60817 -54.25109 1.000 76.22758 335 ALA A N 1
ATOM 2405 C CA . ALA A 1 335 ? -29.18593 30.61098 -53.78489 1.000 72.96654 335 ALA A CA 1
ATOM 2406 C C . ALA A 1 335 ? -28.85903 29.20738 -54.27671 1.000 75.12187 335 ALA A C 1
ATOM 2407 O O . ALA A 1 335 ? -29.60062 28.26431 -53.96631 1.000 77.04841 335 ALA A O 1
ATOM 2409 N N . GLY A 1 336 ? -27.77150 29.04857 -55.02525 1.000 70.13460 336 GLY A N 1
ATOM 2410 C CA . GLY A 1 336 ? -27.42485 27.77431 -55.61119 1.000 63.18125 336 GLY A CA 1
ATOM 2411 C C . GLY A 1 336 ? -28.03931 27.49560 -56.96352 1.000 55.26587 336 GLY A C 1
ATOM 2412 O O . GLY A 1 336 ? -27.88253 26.37842 -57.47364 1.000 57.91176 336 GLY A O 1
ATOM 2413 N N . ASN A 1 337 ? -28.71260 28.47136 -57.57321 1.000 46.41933 337 ASN A N 1
ATOM 2414 C CA . ASN A 1 337 ? -29.28143 28.29338 -58.90465 1.000 44.16322 337 ASN A CA 1
ATOM 2415 C C . ASN A 1 337 ? -28.22808 28.42890 -60.00495 1.000 42.92491 337 ASN A C 1
ATOM 2416 O O . ASN A 1 337 ? -27.37351 29.32530 -59.97471 1.000 37.62587 337 ASN A O 1
ATOM 2421 N N . VAL A 1 338 ? -28.30589 27.54403 -60.99529 1.000 37.68885 338 VAL A N 1
ATOM 2422 C CA . VAL A 1 338 ? -27.40299 27.63749 -62.13148 1.000 36.46577 338 VAL A CA 1
ATOM 2423 C C . VAL A 1 338 ? -27.78940 28.86258 -62.94646 1.000 43.35580 338 VAL A C 1
ATOM 2424 O O . VAL A 1 338 ? -28.94457 29.00291 -63.36618 1.000 40.92039 338 VAL A O 1
ATOM 2428 N N . VAL A 1 339 ? -26.82710 29.75346 -63.17318 1.000 40.28450 339 VAL A N 1
ATOM 2429 C CA . VAL A 1 339 ? -27.07269 30.95847 -63.95527 1.000 35.29167 339 VAL A CA 1
ATOM 2430 C C . VAL A 1 339 ? -26.36537 30.94035 -65.30508 1.000 38.66084 339 VAL A C 1
ATOM 2431 O O . VAL A 1 339 ? -26.73521 31.74078 -66.17647 1.000 36.46063 339 VAL A O 1
ATOM 2435 N N . SER A 1 340 ? -25.38466 30.04561 -65.52313 1.000 31.71175 340 SER A N 1
ATOM 2436 C CA . SER A 1 340 ? -24.75992 29.93071 -66.84153 1.000 28.70496 340 SER A CA 1
ATOM 2437 C C . SER A 1 340 ? -24.12504 28.56221 -66.97909 1.000 27.28569 340 SER A C 1
ATOM 2438 O O . SER A 1 340 ? -23.79742 27.89857 -65.98455 1.000 28.26324 340 SER A O 1
ATOM 2441 N N . ALA A 1 341 ? -23.96163 28.15860 -68.22814 1.000 25.09719 341 ALA A N 1
ATOM 2442 C CA . ALA A 1 341 ? -23.34187 26.89183 -68.58053 1.000 24.38255 341 ALA A CA 1
ATOM 2443 C C . ALA A 1 341 ? -22.50347 27.14075 -69.81670 1.000 32.47123 341 ALA A C 1
ATOM 2444 O O . ALA A 1 341 ? -22.98805 27.75451 -70.77445 1.000 31.26696 341 ALA A O 1
ATOM 2446 N N . ALA A 1 342 ? -21.24975 26.69116 -69.77580 1.000 24.17537 342 ALA A N 1
ATOM 2447 C CA . ALA A 1 342 ? -20.30183 26.85982 -70.87673 1.000 23.61985 342 ALA A CA 1
ATOM 2448 C C . ALA A 1 342 ? -19.66769 25.51883 -71.20428 1.000 29.62509 342 ALA A C 1
ATOM 2449 O O . ALA A 1 342 ? -19.23365 24.80698 -70.29996 1.000 27.39386 342 ALA A O 1
ATOM 2451 N N . LEU A 1 343 ? -19.56723 25.21101 -72.49927 1.000 27.38930 343 LEU A N 1
ATOM 2452 C CA . LEU A 1 343 ? -19.10711 23.92133 -73.00125 1.000 28.90947 343 LEU A CA 1
ATOM 2453 C C . LEU A 1 343 ? -18.29419 24.16226 -74.25915 1.000 29.11565 343 LEU A C 1
ATOM 2454 O O . LEU A 1 343 ? -18.65889 25.00908 -75.08402 1.000 31.84765 343 LEU A O 1
ATOM 2459 N N . LEU A 1 344 ? -17.23924 23.36895 -74.44337 1.000 24.98201 344 LEU A N 1
ATOM 2460 C CA . LEU A 1 344 ? -16.42844 23.45388 -75.66063 1.000 26.05170 344 LEU A CA 1
ATOM 2461 C C . LEU A 1 344 ? -16.97683 22.52184 -76.73501 1.000 24.10684 344 LEU A C 1
ATOM 2462 O O . LEU A 1 344 ? -17.25085 21.35261 -76.45609 1.000 24.33904 344 LEU A O 1
ATOM 2467 N N . ARG A 1 345 ? -17.08251 23.01584 -77.97419 1.000 20.24166 345 ARG A N 1
ATOM 2468 C CA . ARG A 1 345 ? -17.45352 22.18553 -79.12154 1.000 20.69139 345 ARG A CA 1
ATOM 2469 C C . ARG A 1 345 ? -16.48601 22.52682 -80.24509 1.000 22.04605 345 ARG A C 1
ATOM 2470 O O . ARG A 1 345 ? -15.58474 23.36098 -80.07806 1.000 23.05384 345 ARG A O 1
ATOM 2478 N N . THR A 1 346 ? -16.61380 21.78887 -81.34922 1.000 20.72533 346 THR A N 1
ATOM 2479 C CA . THR A 1 346 ? -15.87746 22.07559 -82.58402 1.000 22.03973 346 THR A CA 1
ATOM 2480 C C . THR A 1 346 ? -16.84361 21.76018 -83.71743 1.000 23.97370 346 THR A C 1
ATOM 2481 O O . THR A 1 346 ? -17.87015 21.13828 -83.50003 1.000 20.63803 346 THR A O 1
ATOM 2485 N N . ALA A 1 347 ? -16.48875 22.15644 -84.92511 1.000 18.78307 347 ALA A N 1
ATOM 2486 C CA . ALA A 1 347 ? -17.33058 21.84397 -86.09318 1.000 19.94562 347 ALA A CA 1
ATOM 2487 C C . ALA A 1 347 ? -16.41595 21.73171 -87.30928 1.000 18.83077 347 ALA A C 1
ATOM 2488 O O . ALA A 1 347 ? -15.20711 22.07097 -87.25091 1.000 21.29599 347 ALA A O 1
ATOM 2490 N N . ARG A 1 348 ? -17.00592 21.21655 -88.40985 1.000 20.87914 348 ARG A N 1
ATOM 2491 C CA . ARG A 1 348 ? -16.25636 21.20622 -89.66028 1.000 18.59625 348 ARG A CA 1
ATOM 2492 C C . ARG A 1 348 ? -17.22045 21.28361 -90.84446 1.000 19.45887 348 ARG A C 1
ATOM 2493 O O . ARG A 1 348 ? -18.20449 20.54507 -90.92225 1.000 19.56366 348 ARG A O 1
ATOM 2501 N N . LYS A 1 349 ? -16.91629 22.16135 -91.81578 1.000 20.48469 349 LYS A N 1
ATOM 2502 C CA . LYS A 1 349 ? -17.61316 22.07831 -93.10819 1.000 18.36051 349 LYS A CA 1
ATOM 2503 C C . LYS A 1 349 ? -17.17717 20.81902 -93.85083 1.000 18.04290 349 LYS A C 1
ATOM 2504 O O . LYS A 1 349 ? -15.97755 20.63605 -94.10234 1.000 19.09842 349 LYS A O 1
ATOM 2510 N N . LEU A 1 350 ? -18.11772 19.96180 -94.25146 1.000 18.45812 350 LEU A N 1
ATOM 2511 C CA . LEU A 1 350 ? -17.76932 18.69798 -94.89887 1.000 20.71997 350 LEU A CA 1
ATOM 2512 C C . LEU A 1 350 ? -17.99031 18.73842 -96.39814 1.000 20.15896 350 LEU A C 1
ATOM 2513 O O . LEU A 1 350 ? -17.15616 18.22076 -97.16743 1.000 19.58877 350 LEU A O 1
ATOM 2518 N N . MET A 1 351 ? -19.10214 19.32731 -96.82094 1.000 18.63944 351 MET A N 1
ATOM 2519 C CA . MET A 1 351 ? -19.42368 19.41532 -98.23852 1.000 19.30678 351 MET A CA 1
ATOM 2520 C C . MET A 1 351 ? -20.30519 20.61543 -98.42175 1.000 23.44231 351 MET A C 1
ATOM 2521 O O . MET A 1 351 ? -21.15885 20.87074 -97.57696 1.000 22.09264 351 MET A O 1
ATOM 2526 N N . ASP A 1 352 ? -20.09725 21.36155 -99.49859 1.000 18.09352 352 ASP A N 1
ATOM 2527 C CA . ASP A 1 352 ? -20.92496 22.54228 -99.71684 1.000 17.99549 352 ASP A CA 1
ATOM 2528 C C . ASP A 1 352 ? -21.39932 22.51078 -101.15509 1.000 20.18455 352 ASP A C 1
ATOM 2529 O O . ASP A 1 352 ? -20.63046 22.17535 -102.07374 1.000 20.12278 352 ASP A O 1
ATOM 2534 N N . GLY A 1 353 ? -22.69539 22.75326 -101.35037 1.000 18.44857 353 GLY A N 1
ATOM 2535 C CA . GLY A 1 353 ? -23.20912 22.71968 -102.70082 1.000 19.02667 353 GLY A CA 1
ATOM 2536 C C . GLY A 1 353 ? -24.72279 22.81393 -102.72364 1.000 19.00531 353 GLY A C 1
ATOM 2537 O O . GLY A 1 353 ? -25.29716 23.71112 -102.11306 1.000 21.01143 353 GLY A O 1
ATOM 2538 N N . VAL A 1 354 ? -25.33706 21.87563 -103.43529 1.000 19.37916 354 VAL A N 1
ATOM 2539 C CA . VAL A 1 354 ? -26.78480 21.86352 -103.67643 1.000 19.60533 354 VAL A CA 1
ATOM 2540 C C . VAL A 1 354 ? -27.26269 20.43767 -103.39208 1.000 19.87597 354 VAL A C 1
ATOM 2541 O O . VAL A 1 354 ? -26.67706 19.47290 -103.89656 1.000 21.99351 354 VAL A O 1
ATOM 2545 N N . VAL A 1 355 ? -28.33988 20.30369 -102.55667 1.000 20.94081 355 VAL A N 1
ATOM 2546 C CA . VAL A 1 355 ? -28.98502 19.00634 -102.36074 1.000 19.55736 355 VAL A CA 1
ATOM 2547 C C . VAL A 1 355 ? -30.20529 18.91187 -103.24826 1.000 20.27700 355 VAL A C 1
ATOM 2548 O O . VAL A 1 355 ? -30.84425 19.91558 -103.59000 1.000 20.49829 355 VAL A O 1
ATOM 2552 N N . PHE A 1 356 ? -30.53474 17.68970 -103.64088 1.000 20.76870 356 PHE A N 1
ATOM 2553 C CA . PHE A 1 356 ? -31.56768 17.46296 -104.63303 1.000 21.63738 356 PHE A CA 1
ATOM 2554 C C . PHE A 1 356 ? -32.59961 16.50692 -104.06814 1.000 24.00990 356 PHE A C 1
ATOM 2555 O O . PHE A 1 356 ? -32.25341 15.58043 -103.31781 1.000 21.64298 356 PHE A O 1
ATOM 2563 N N . VAL A 1 357 ? -33.83291 16.73300 -104.46473 1.000 22.54480 357 VAL A N 1
ATOM 2564 C CA . VAL A 1 357 ? -34.92216 15.77848 -104.25304 1.000 23.15901 357 VAL A CA 1
ATOM 2565 C C . VAL A 1 357 ? -35.65550 15.48484 -105.55185 1.000 24.91278 357 VAL A C 1
ATOM 2566 O O . VAL A 1 357 ? -35.76182 16.31680 -106.45959 1.000 26.86858 357 VAL A O 1
ATOM 2570 N N . LEU A 1 358 ? -36.31390 14.32976 -105.59034 1.000 25.01986 358 LEU A N 1
ATOM 2571 C CA . LEU A 1 358 ? -37.14298 14.07239 -106.73279 1.000 27.26963 358 LEU A CA 1
ATOM 2572 C C . LEU A 1 358 ? -38.50168 14.74756 -106.53231 1.000 32.49896 358 LEU A C 1
ATOM 2573 O O . LEU A 1 358 ? -38.94176 15.41647 -107.43626 1.000 42.45223 358 LEU A O 1
ATOM 2578 N N . MET B 1 8 ? -42.90474 23.28070 20.71481 1.000 56.70609 8 MET D N 1
ATOM 2579 C CA . MET B 1 8 ? -44.34150 23.43828 20.94780 1.000 58.66494 8 MET D CA 1
ATOM 2580 C C . MET B 1 8 ? -45.02987 22.09234 20.86544 1.000 44.94887 8 MET D C 1
ATOM 2581 O O . MET B 1 8 ? -44.69966 21.26470 20.00958 1.000 43.75255 8 MET D O 1
ATOM 2586 N N . ASP B 1 9 ? -45.97128 21.86330 21.77277 1.000 30.84757 9 ASP D N 1
ATOM 2587 C CA . ASP B 1 9 ? -46.68907 20.60034 21.80428 1.000 23.91359 9 ASP D CA 1
ATOM 2588 C C . ASP B 1 9 ? -48.14740 20.76052 21.35858 1.000 20.62034 9 ASP D C 1
ATOM 2589 O O . ASP B 1 9 ? -48.92356 19.79265 21.42310 1.000 21.48384 9 ASP D O 1
ATOM 2594 N N . SER B 1 10 ? -48.53776 21.95277 20.91734 1.000 21.19664 10 SER D N 1
ATOM 2595 C CA . SER B 1 10 ? -49.91022 22.13075 20.41497 1.000 22.62656 10 SER D CA 1
ATOM 2596 C C . SER B 1 10 ? -49.95519 23.35894 19.51693 1.000 19.90548 10 SER D C 1
ATOM 2597 O O . SER B 1 10 ? -49.05593 24.20598 19.55897 1.000 18.70528 10 SER D O 1
ATOM 2600 N N . ALA B 1 11 ? -51.01252 23.46017 18.71269 1.000 16.67638 11 ALA D N 1
ATOM 2601 C CA . ALA B 1 11 ? -51.23404 24.67118 17.93290 1.000 18.99248 11 ALA D CA 1
ATOM 2602 C C . ALA B 1 11 ? -52.72089 24.83339 17.70049 1.000 18.24081 11 ALA D C 1
ATOM 2603 O O . ALA B 1 11 ? -53.41297 23.84098 17.45972 1.000 16.84006 11 ALA D O 1
ATOM 2605 N N . PRO B 1 12 ? -53.22242 26.06584 17.65518 1.000 19.26281 12 PRO D N 1
ATOM 2606 C CA . PRO B 1 12 ? -54.56852 26.26605 17.10487 1.000 18.81353 12 PRO D CA 1
ATOM 2607 C C . PRO B 1 12 ? -54.64936 25.70715 15.67933 1.000 19.40525 12 PRO D C 1
ATOM 2608 O O . PRO B 1 12 ? -53.69623 25.79795 14.89661 1.000 17.35231 12 PRO D O 1
ATOM 2612 N N . CYS B 1 13 ? -55.82801 25.20124 15.31887 1.000 17.05150 13 CYS D N 1
ATOM 2613 C CA . CYS B 1 13 ? -55.96965 24.58459 13.99216 1.000 17.27655 13 CYS D CA 1
ATOM 2614 C C . CYS B 1 13 ? -57.44500 24.45346 13.67095 1.000 19.29539 13 CYS D C 1
ATOM 2615 O O . CYS B 1 13 ? -58.23412 24.09856 14.55321 1.000 17.32033 13 CYS D O 1
ATOM 2618 N N . MET B 1 14 ? -57.80078 24.67715 12.40781 1.000 15.63188 14 MET D N 1
ATOM 2619 C CA . MET B 1 14 ? -59.16282 24.39425 11.91979 1.000 16.11202 14 MET D CA 1
ATOM 2620 C C . MET B 1 14 ? -59.08809 23.19638 10.97206 1.000 18.11975 14 MET D C 1
ATOM 2621 O O . MET B 1 14 ? -58.37915 23.24785 9.96708 1.000 19.16672 14 MET D O 1
ATOM 2626 N N . TRP B 1 15 ? -59.80991 22.11535 11.29299 1.000 15.63680 15 TRP D N 1
ATOM 2627 C CA . TRP B 1 15 ? -59.93386 20.97545 10.37534 1.000 18.87479 15 TRP D CA 1
ATOM 2628 C C . TRP B 1 15 ? -61.05773 21.26244 9.39015 1.000 19.48015 15 TRP D C 1
ATOM 2629 O O . TRP B 1 15 ? -62.15680 21.62341 9.81351 1.000 20.26371 15 TRP D O 1
ATOM 2640 N N . MET B 1 16 ? -60.74459 21.24009 8.08411 1.000 17.27713 16 MET D N 1
ATOM 2641 C CA . MET B 1 16 ? -61.76639 21.55412 7.07897 1.000 18.08176 16 MET D CA 1
ATOM 2642 C C . MET B 1 16 ? -61.76101 20.51216 5.98910 1.000 18.21242 16 MET D C 1
ATOM 2643 O O . MET B 1 16 ? -60.72611 19.90727 5.69597 1.000 19.19024 16 MET D O 1
ATOM 2648 N N . ARG B 1 17 ? -62.90967 20.38400 5.31459 1.000 17.46783 17 ARG D N 1
ATOM 2649 C CA . ARG B 1 17 ? -62.93815 19.83699 3.97732 1.000 17.80839 17 ARG D CA 1
ATOM 2650 C C . ARG B 1 17 ? -62.70870 20.98183 2.98588 1.000 17.85476 17 ARG D C 1
ATOM 2651 O O . ARG B 1 17 ? -63.44822 21.98941 3.01019 1.000 20.09927 17 ARG D O 1
ATOM 2659 N N . GLY B 1 18 ? -61.69408 20.83759 2.13410 1.000 17.00969 18 GLY D N 1
ATOM 2660 C CA . GLY B 1 18 ? -61.44687 21.80332 1.04382 1.000 22.11004 18 GLY D CA 1
ATOM 2661 C C . GLY B 1 18 ? -61.71245 21.05952 -0.25197 1.000 19.43207 18 GLY D C 1
ATOM 2662 O O . GLY B 1 18 ? -60.94434 20.14688 -0.60045 1.000 19.77689 18 GLY D O 1
ATOM 2663 N N . GLY B 1 19 ? -62.81707 21.38132 -0.94580 1.000 22.01668 19 GLY D N 1
ATOM 2664 C CA . GLY B 1 19 ? -63.20010 20.60773 -2.12552 1.000 19.80412 19 GLY D CA 1
ATOM 2665 C C . GLY B 1 19 ? -63.45573 19.14765 -1.75841 1.000 20.64835 19 GLY D C 1
ATOM 2666 O O . GLY B 1 19 ? -64.19628 18.84498 -0.83913 1.000 20.60080 19 GLY D O 1
ATOM 2667 N N . THR B 1 20 ? -62.77754 18.23475 -2.45419 1.000 20.38376 20 THR D N 1
ATOM 2668 C CA . THR B 1 20 ? -62.84783 16.80721 -2.19469 1.000 22.38686 20 THR D CA 1
ATOM 2669 C C . THR B 1 20 ? -61.69041 16.30246 -1.33047 1.000 20.40533 20 THR D C 1
ATOM 2670 O O . THR B 1 20 ? -61.45338 15.08365 -1.28409 1.000 21.91697 20 THR D O 1
ATOM 2674 N N . SER B 1 21 ? -60.94604 17.20382 -0.67528 1.000 18.54832 21 SER D N 1
ATOM 2675 C CA . SER B 1 21 ? -59.86119 16.81356 0.23022 1.000 19.47603 21 SER D CA 1
ATOM 2676 C C . SER B 1 21 ? -60.14444 17.31484 1.64668 1.000 20.99417 21 SER D C 1
ATOM 2677 O O . SER B 1 21 ? -61.09547 18.05708 1.87830 1.000 21.00507 21 SER D O 1
ATOM 2680 N N . LYS B 1 22 ? -59.29022 16.94095 2.61197 1.000 18.38271 22 LYS D N 1
ATOM 2681 C CA . LYS B 1 22 ? -59.55312 17.29042 3.99608 1.000 16.15873 22 LYS D CA 1
ATOM 2682 C C . LYS B 1 22 ? -58.21853 17.52750 4.69302 1.000 16.23049 22 LYS D C 1
ATOM 2683 O O . LYS B 1 22 ? -57.24030 16.78277 4.46430 1.000 18.78423 22 LYS D O 1
ATOM 2689 N N . GLY B 1 23 ? -58.16174 18.53183 5.56830 1.000 19.12638 23 GLY D N 1
ATOM 2690 C CA . GLY B 1 23 ? -56.90905 18.66729 6.30873 1.000 17.76651 23 GLY D CA 1
ATOM 2691 C C . GLY B 1 23 ? -56.94438 19.75560 7.35742 1.000 16.26981 23 GLY D C 1
ATOM 2692 O O . GLY B 1 23 ? -57.99727 20.32213 7.65143 1.000 16.44298 23 GLY D O 1
ATOM 2693 N N . GLY B 1 24 ? -55.75582 20.08185 7.87320 1.000 17.93065 24 GLY D N 1
ATOM 2694 C CA . GLY B 1 24 ? -55.61785 21.07775 8.92071 1.000 16.58450 24 GLY D CA 1
ATOM 2695 C C . GLY B 1 24 ? -55.14968 22.41942 8.38270 1.000 18.34322 24 GLY D C 1
ATOM 2696 O O . GLY B 1 24 ? -54.20836 22.48066 7.58635 1.000 18.77552 24 GLY D O 1
ATOM 2697 N N . TYR B 1 25 ? -55.82340 23.49456 8.83858 1.000 15.80115 25 TYR D N 1
ATOM 2698 C CA . TYR B 1 25 ? -55.54408 24.85569 8.39309 1.000 17.25928 25 TYR D CA 1
ATOM 2699 C C . TYR B 1 25 ? -54.95983 25.60415 9.56687 1.000 18.63077 25 TYR D C 1
ATOM 2700 O O . TYR B 1 25 ? -55.57841 25.66789 10.62766 1.000 16.26451 25 TYR D O 1
ATOM 2709 N N . PHE B 1 26 ? -53.76518 26.15483 9.37415 1.000 16.74707 26 PHE D N 1
ATOM 2710 C CA . PHE B 1 26 ? -52.99275 26.80321 10.41453 1.000 18.10385 26 PHE D CA 1
ATOM 2711 C C . PHE B 1 26 ? -52.65496 28.22421 9.99236 1.000 19.05363 26 PHE D C 1
ATOM 2712 O O . PHE B 1 26 ? -52.41278 28.47929 8.81743 1.000 20.94881 26 PHE D O 1
ATOM 2720 N N . LEU B 1 27 ? -52.58100 29.11312 10.97065 1.000 17.30417 27 LEU D N 1
ATOM 2721 C CA . LEU B 1 27 ? -51.88964 30.38744 10.76436 1.000 18.55051 27 LEU D CA 1
ATOM 2722 C C . LEU B 1 27 ? -50.38081 30.13503 10.77373 1.000 22.73402 27 LEU D C 1
ATOM 2723 O O . LEU B 1 27 ? -49.87034 29.33562 11.57735 1.000 22.90088 27 LEU D O 1
ATOM 2728 N N A ARG B 1 28 ? -49.66366 30.83774 9.88681 0.514 21.40450 28 ARG D N 1
ATOM 2729 N N B ARG B 1 28 ? -49.66200 30.83683 9.89022 0.486 21.40452 28 ARG D N 1
ATOM 2730 C CA A ARG B 1 28 ? -48.22140 30.63372 9.78948 0.514 20.10274 28 ARG D CA 1
ATOM 2731 C CA B ARG B 1 28 ? -48.22234 30.61887 9.79088 0.486 20.15615 28 ARG D CA 1
ATOM 2732 C C A ARG B 1 28 ? -47.55434 30.87751 11.13394 0.514 19.84060 28 ARG D C 1
ATOM 2733 C C B ARG B 1 28 ? -47.54530 30.88195 11.12914 0.486 19.97351 28 ARG D C 1
ATOM 2734 O O A ARG B 1 28 ? -46.63582 30.14595 11.53024 0.514 20.79709 28 ARG D O 1
ATOM 2735 O O B ARG B 1 28 ? -46.61563 30.16249 11.52116 0.486 20.42684 28 ARG D O 1
ATOM 2750 N N . ALA B 1 29 ? -48.00194 31.91141 11.84781 1.000 20.29386 29 ALA D N 1
ATOM 2751 C CA . ALA B 1 29 ? -47.37104 32.27317 13.11571 1.000 22.52169 29 ALA D CA 1
ATOM 2752 C C . ALA B 1 29 ? -47.53048 31.19985 14.17866 1.000 23.50281 29 ALA D C 1
ATOM 2753 O O . ALA B 1 29 ? -46.80021 31.21604 15.17614 1.000 24.10304 29 ALA D O 1
ATOM 2755 N N . ASP B 1 30 ? -48.46359 30.28934 13.99469 1.000 21.12738 30 ASP D N 1
ATOM 2756 C CA . ASP B 1 30 ? -48.73828 29.28449 15.00602 1.000 23.37439 30 ASP D CA 1
ATOM 2757 C C . ASP B 1 30 ? -47.88082 28.03560 14.83503 1.000 23.70374 30 ASP D C 1
ATOM 2758 O O . ASP B 1 30 ? -47.96363 27.11373 15.67076 1.000 24.57963 30 ASP D O 1
ATOM 2763 N N . LEU B 1 31 ? -47.10898 27.96724 13.76830 1.000 20.12774 31 LEU D N 1
ATOM 2764 C CA . LEU B 1 31 ? -46.26338 26.81663 13.49495 1.000 20.20405 31 LEU D CA 1
ATOM 2765 C C . LEU B 1 31 ? -44.79652 27.23390 13.62683 1.000 22.68001 31 LEU D C 1
ATOM 2766 O O . LEU B 1 31 ? -44.47289 28.42429 13.54420 1.000 24.49105 31 LEU D O 1
ATOM 2771 N N . PRO B 1 32 ? -43.87570 26.27967 13.86677 1.000 24.15513 32 PRO D N 1
ATOM 2772 C CA . PRO B 1 32 ? -42.44955 26.64135 13.92578 1.000 26.69032 32 PRO D CA 1
ATOM 2773 C C . PRO B 1 32 ? -41.97036 27.34162 12.65547 1.000 26.75593 32 PRO D C 1
ATOM 2774 O O . PRO B 1 32 ? -42.37454 27.00095 11.54425 1.000 25.93726 32 PRO D O 1
ATOM 2778 N N . ALA B 1 33 ? -41.11120 28.35772 12.83839 1.000 26.82898 33 ALA D N 1
ATOM 2779 C CA . ALA B 1 33 ? -40.47731 29.02347 11.70202 1.000 31.74787 33 ALA D CA 1
ATOM 2780 C C . ALA B 1 33 ? -39.48160 28.10446 11.01005 1.000 29.10301 33 ALA D C 1
ATOM 2781 O O . ALA B 1 33 ? -39.31772 28.16444 9.78167 1.000 32.29328 33 ALA D O 1
ATOM 2783 N N A ASP B 1 34 ? -38.85245 27.23190 11.77145 0.804 27.28576 34 ASP D N 1
ATOM 2784 N N B ASP B 1 34 ? -38.76990 27.27375 11.77016 0.196 28.51943 34 ASP D N 1
ATOM 2785 C CA A ASP B 1 34 ? -37.88123 26.31386 11.20090 0.804 28.60700 34 ASP D CA 1
ATOM 2786 C CA B ASP B 1 34 ? -37.84186 26.33101 11.15260 0.196 28.85396 34 ASP D CA 1
ATOM 2787 C C A ASP B 1 34 ? -38.63905 25.20619 10.48220 0.804 30.24121 34 ASP D C 1
ATOM 2788 C C B ASP B 1 34 ? -38.63346 25.22590 10.47139 0.196 28.35369 34 ASP D C 1
ATOM 2789 O O A ASP B 1 34 ? -39.45891 24.52187 11.10497 0.804 25.52735 34 ASP D O 1
ATOM 2790 O O B ASP B 1 34 ? -39.47534 24.57876 11.10178 0.196 27.10341 34 ASP D O 1
ATOM 2799 N N . THR B 1 35 ? -38.36489 24.99521 9.18279 1.000 25.76674 35 THR D N 1
ATOM 2800 C CA . THR B 1 35 ? -39.25150 24.09721 8.44518 1.000 30.00941 35 THR D CA 1
ATOM 2801 C C . THR B 1 35 ? -39.03820 22.62284 8.82021 1.000 29.82598 35 THR D C 1
ATOM 2802 O O . THR B 1 35 ? -40.00242 21.84071 8.78011 1.000 24.85177 35 THR D O 1
ATOM 2806 N N . ALA B 1 36 ? -37.83175 22.23609 9.23379 1.000 26.63362 36 ALA D N 1
ATOM 2807 C CA . ALA B 1 36 ? -37.64554 20.86837 9.74811 1.000 22.98142 36 ALA D CA 1
ATOM 2808 C C . ALA B 1 36 ? -38.49903 20.61081 11.00918 1.000 23.23813 36 ALA D C 1
ATOM 2809 O O . ALA B 1 36 ? -39.12968 19.54886 11.14351 1.000 21.69267 36 ALA D O 1
ATOM 2811 N N . ALA B 1 37 ? -38.51721 21.55945 11.95000 1.000 22.34805 37 ALA D N 1
ATOM 2812 C CA . ALA B 1 37 ? -39.34603 21.38562 13.14667 1.000 23.28317 37 ALA D CA 1
ATOM 2813 C C . ALA B 1 37 ? -40.82504 21.47518 12.78527 1.000 19.06829 37 ALA D C 1
ATOM 2814 O O . ALA B 1 37 ? -41.66785 20.75424 13.35303 1.000 19.73694 37 ALA D O 1
ATOM 2816 N N . ARG B 1 38 ? -41.15068 22.34927 11.82944 1.000 19.59185 38 ARG D N 1
ATOM 2817 C CA . ARG B 1 38 ? -42.53702 22.44172 11.37483 1.000 18.13695 38 ARG D CA 1
ATOM 2818 C C . ARG B 1 38 ? -43.01458 21.11963 10.80994 1.000 20.00891 38 ARG D C 1
ATOM 2819 O O . ARG B 1 38 ? -44.09360 20.61157 11.16706 1.000 19.06879 38 ARG D O 1
ATOM 2827 N N . ASP B 1 39 ? -42.22878 20.53924 9.90265 1.000 19.79446 39 ASP D N 1
ATOM 2828 C CA . ASP B 1 39 ? -42.69669 19.30418 9.24965 1.000 18.10978 39 ASP D CA 1
ATOM 2829 C C . ASP B 1 39 ? -42.79180 18.13440 10.21402 1.000 23.27403 39 ASP D C 1
ATOM 2830 O O . ASP B 1 39 ? -43.72971 17.31899 10.12001 1.000 18.86471 39 ASP D O 1
ATOM 2835 N N . ALA B 1 40 ? -41.85327 18.04799 11.15814 1.000 19.64362 40 ALA D N 1
ATOM 2836 C CA . ALA B 1 40 ? -41.94664 17.02058 12.18445 1.000 16.45163 40 ALA D CA 1
ATOM 2837 C C . ALA B 1 40 ? -43.21049 17.19116 13.00548 1.000 18.63049 40 ALA D C 1
ATOM 2838 O O . ALA B 1 40 ? -43.84662 16.19868 13.38264 1.000 19.48170 40 ALA D O 1
ATOM 2840 N N . PHE B 1 41 ? -43.52558 18.44970 13.36702 1.000 18.30082 41 PHE D N 1
ATOM 2841 C CA . PHE B 1 41 ? -44.75383 18.70909 14.13400 1.000 17.88901 41 PHE D CA 1
ATOM 2842 C C . PHE B 1 41 ? -45.97893 18.25656 13.33821 1.000 17.87256 41 PHE D C 1
ATOM 2843 O O . PHE B 1 41 ? -46.90806 17.61920 13.86586 1.000 17.02296 41 PHE D O 1
ATOM 2851 N N . LEU B 1 42 ? -46.00397 18.58221 12.04535 1.000 16.70584 42 LEU D N 1
ATOM 2852 C CA . LEU B 1 42 ? -47.16045 18.23681 11.22454 1.000 15.50913 42 LEU D CA 1
ATOM 2853 C C . LEU B 1 42 ? -47.30323 16.73072 11.03587 1.000 16.30199 42 LEU D C 1
ATOM 2854 O O . LEU B 1 42 ? -48.43462 16.21693 11.02310 1.000 18.46487 42 LEU D O 1
ATOM 2859 N N . LEU B 1 43 ? -46.16839 15.99172 10.85800 1.000 18.22007 43 LEU D N 1
ATOM 2860 C CA . LEU B 1 43 ? -46.24868 14.52746 10.83509 1.000 18.29359 43 LEU D CA 1
ATOM 2861 C C . LEU B 1 43 ? -46.93092 14.01996 12.10572 1.000 17.87216 43 LEU D C 1
ATOM 2862 O O . LEU B 1 43 ? -47.82781 13.15677 12.05678 1.000 16.27071 43 LEU D O 1
ATOM 2867 N N . ALA B 1 44 ? -46.52710 14.57045 13.25747 1.000 15.39973 44 ALA D N 1
ATOM 2868 C CA . ALA B 1 44 ? -47.09521 14.10430 14.53094 1.000 19.55653 44 ALA D CA 1
ATOM 2869 C C . ALA B 1 44 ? -48.58228 14.47206 14.65424 1.000 20.92904 44 ALA D C 1
ATOM 2870 O O . ALA B 1 44 ? -49.39305 13.66760 15.12325 1.000 17.73055 44 ALA D O 1
ATOM 2872 N N . VAL B 1 45 ? -48.94834 15.67426 14.22344 1.000 15.73533 45 VAL D N 1
ATOM 2873 C CA . VAL B 1 45 ? -50.36455 16.07704 14.24272 1.000 16.64435 45 VAL D CA 1
ATOM 2874 C C . VAL B 1 45 ? -51.19787 15.08678 13.46420 1.000 17.64219 45 VAL D C 1
ATOM 2875 O O . VAL B 1 45 ? -52.28350 14.69519 13.90161 1.000 17.38592 45 VAL D O 1
ATOM 2879 N N . MET B 1 46 ? -50.69864 14.67338 12.28214 1.000 16.74927 46 MET D N 1
ATOM 2880 C CA . MET B 1 46 ? -51.45693 13.77463 11.40683 1.000 16.82153 46 MET D CA 1
ATOM 2881 C C . MET B 1 46 ? -51.41685 12.32120 11.88248 1.000 15.74719 46 MET D C 1
ATOM 2882 O O . MET B 1 46 ? -52.24707 11.50330 11.47085 1.000 18.65131 46 MET D O 1
ATOM 2887 N N . GLY B 1 47 ? -50.37955 11.95947 12.63768 1.000 15.21699 47 GLY D N 1
ATOM 2888 C CA . GLY B 1 47 ? -50.19427 10.56230 12.99750 1.000 15.89623 47 GLY D CA 1
ATOM 2889 C C . GLY B 1 47 ? -49.38137 9.75728 11.99919 1.000 19.50014 47 GLY D C 1
ATOM 2890 O O . GLY B 1 47 ? -49.57024 8.52622 11.89651 1.000 16.10009 47 GLY D O 1
ATOM 2891 N N . SER B 1 48 ? -48.54919 10.40443 11.24270 1.000 16.96674 48 SER D N 1
ATOM 2892 C CA . SER B 1 48 ? -47.68011 9.78411 10.23359 1.000 18.39998 48 SER D CA 1
ATOM 2893 C C . SER B 1 48 ? -46.27509 9.57021 10.80762 1.000 19.61121 48 SER D C 1
ATOM 2894 O O . SER B 1 48 ? -45.80452 10.36389 11.65092 1.000 20.31682 48 SER D O 1
ATOM 2897 N N . PRO B 1 49 ? -45.53658 8.53718 10.37025 1.000 20.91034 49 PRO D N 1
ATOM 2898 C CA . PRO B 1 49 ? -46.01185 7.54673 9.40429 1.000 17.57220 49 PRO D CA 1
ATOM 2899 C C . PRO B 1 49 ? -46.76598 6.39103 10.07676 1.000 19.63363 49 PRO D C 1
ATOM 2900 O O . PRO B 1 49 ? -46.32658 5.87233 11.11180 1.000 21.56302 49 PRO D O 1
ATOM 2904 N N . ASP B 1 50 ? -47.82415 5.96135 9.43021 1.000 18.27315 50 ASP D N 1
ATOM 2905 C CA . ASP B 1 50 ? -48.69222 4.89356 9.92749 1.000 16.81925 50 ASP D CA 1
ATOM 2906 C C . ASP B 1 50 ? -49.76084 4.68548 8.88509 1.000 16.12497 50 ASP D C 1
ATOM 2907 O O . ASP B 1 50 ? -50.54380 5.60004 8.58971 1.000 18.55343 50 ASP D O 1
ATOM 2912 N N . PRO B 1 51 ? -49.84902 3.49669 8.30921 1.000 19.12012 51 PRO D N 1
ATOM 2913 C CA . PRO B 1 51 ? -50.88088 3.27053 7.28702 1.000 19.00704 51 PRO D CA 1
ATOM 2914 C C . PRO B 1 51 ? -52.27656 3.55725 7.78687 1.000 22.97012 51 PRO D C 1
ATOM 2915 O O . PRO B 1 51 ? -53.17408 3.83760 6.98070 1.000 22.24958 51 PRO D O 1
ATOM 2919 N N A ARG B 1 52 ? -52.48340 3.44268 9.10302 0.522 18.97997 52 ARG D N 1
ATOM 2920 N N B ARG B 1 52 ? -52.52392 3.47167 9.08680 0.478 19.49399 52 ARG D N 1
ATOM 2921 C CA A ARG B 1 52 ? -53.77169 3.71334 9.72201 0.522 16.45675 52 ARG D CA 1
ATOM 2922 C CA B ARG B 1 52 ? -53.85688 3.79141 9.57248 0.478 16.26663 52 ARG D CA 1
ATOM 2923 C C A ARG B 1 52 ? -53.93158 5.15378 10.19469 0.522 17.45704 52 ARG D C 1
ATOM 2924 C C B ARG B 1 52 ? -53.94114 5.15348 10.25266 0.478 17.71568 52 ARG D C 1
ATOM 2925 O O A ARG B 1 52 ? -55.06884 5.57555 10.48682 0.522 19.48520 52 ARG D O 1
ATOM 2926 O O B ARG B 1 52 ? -55.03431 5.52599 10.73804 0.478 15.00851 52 ARG D O 1
ATOM 2941 N N . GLN B 1 53 ? -52.82308 5.89000 10.32970 1.000 15.21872 53 GLN D N 1
ATOM 2942 C CA . GLN B 1 53 ? -52.80141 7.21395 11.00387 1.000 17.07090 53 GLN D CA 1
ATOM 2943 C C . GLN B 1 53 ? -53.67507 7.22264 12.25324 1.000 17.34995 53 GLN D C 1
ATOM 2944 O O . GLN B 1 53 ? -54.48744 8.14021 12.46291 1.000 17.34285 53 GLN D O 1
ATOM 2950 N N . ILE B 1 54 ? -53.45799 6.20749 13.11049 1.000 17.40175 54 ILE D N 1
ATOM 2951 C CA . ILE B 1 54 ? -54.40617 6.00470 14.22231 1.000 16.28812 54 ILE D CA 1
ATOM 2952 C C . ILE B 1 54 ? -54.12369 6.99545 15.36741 1.000 17.31924 54 ILE D C 1
ATOM 2953 O O . ILE B 1 54 ? -55.02018 7.28583 16.15620 1.000 15.41665 54 ILE D O 1
ATOM 2958 N N . ASP B 1 55 ? -52.88423 7.48075 15.49559 1.000 16.32141 55 ASP D N 1
ATOM 2959 C CA . ASP B 1 55 ? -52.47355 8.34628 16.60478 1.000 15.15023 55 ASP D CA 1
ATOM 2960 C C . ASP B 1 55 ? -52.39950 9.81527 16.20373 1.000 16.15782 55 ASP D C 1
ATOM 2961 O O . ASP B 1 55 ? -51.55712 10.56695 16.70716 1.000 17.52241 55 ASP D O 1
ATOM 2966 N N . GLY B 1 56 ? -53.25074 10.24272 15.28936 1.000 15.28469 56 GLY D N 1
ATOM 2967 C CA . GLY B 1 56 ? -53.29243 11.64467 14.88486 1.000 14.58366 56 GLY D CA 1
ATOM 2968 C C . GLY B 1 56 ? -54.53114 11.91230 14.05810 1.000 16.17860 56 GLY D C 1
ATOM 2969 O O . GLY B 1 56 ? -55.42478 11.07520 14.00303 1.000 15.47552 56 GLY D O 1
ATOM 2970 N N . MET B 1 57 ? -54.55927 13.07158 13.36175 1.000 16.69564 57 MET D N 1
ATOM 2971 C CA . MET B 1 57 ? -55.79910 13.55097 12.72182 1.000 17.58348 57 MET D CA 1
ATOM 2972 C C . MET B 1 57 ? -55.89610 13.17245 11.24091 1.000 17.06346 57 MET D C 1
ATOM 2973 O O . MET B 1 57 ? -56.91161 13.49436 10.59242 1.000 16.82436 57 MET D O 1
ATOM 2978 N N . GLY B 1 58 ? -54.87214 12.52906 10.66588 1.000 14.98654 58 GLY D N 1
ATOM 2979 C CA . GLY B 1 58 ? -54.99947 12.10525 9.27384 1.000 15.73510 58 GLY D CA 1
ATOM 2980 C C . GLY B 1 58 ? -56.05981 11.02502 9.14991 1.000 18.56229 58 GLY D C 1
ATOM 2981 O O . GLY B 1 58 ? -56.29676 10.27648 10.09254 1.000 16.41354 58 GLY D O 1
ATOM 2982 N N . GLY B 1 59 ? -56.65355 10.89648 7.94896 1.000 16.13722 59 GLY D N 1
ATOM 2983 C CA . GLY B 1 59 ? -57.67784 9.87948 7.71104 1.000 15.11998 59 GLY D CA 1
ATOM 2984 C C . GLY B 1 59 ? -57.21362 8.66346 6.91706 1.000 17.01334 59 GLY D C 1
ATOM 2985 O O . GLY B 1 59 ? -58.02883 7.92635 6.33225 1.000 17.40032 59 GLY D O 1
ATOM 2986 N N . ALA B 1 60 ? -55.89640 8.41700 6.94176 1.000 16.00541 60 ALA D N 1
ATOM 2987 C CA . ALA B 1 60 ? -55.26609 7.24853 6.32014 1.000 16.67537 60 ALA D CA 1
ATOM 2988 C C . ALA B 1 60 ? -55.41523 7.23935 4.79509 1.000 22.16942 60 ALA D C 1
ATOM 2989 O O . ALA B 1 60 ? -55.44850 6.18396 4.16663 1.000 22.29193 60 ALA D O 1
ATOM 2991 N N . ASP B 1 61 ? -55.38558 8.41600 4.16525 1.000 17.60998 61 ASP D N 1
ATOM 2992 C CA . ASP B 1 61 ? -55.53934 8.59781 2.70175 1.000 19.81630 61 ASP D CA 1
ATOM 2993 C C . ASP B 1 61 ? -54.75890 9.89311 2.46923 1.000 17.87726 61 ASP D C 1
ATOM 2994 O O . ASP B 1 61 ? -54.92335 10.85229 3.23208 1.000 18.68487 61 ASP D O 1
ATOM 2999 N N . PRO B 1 62 ? -53.90521 9.97992 1.45815 1.000 20.01643 62 PRO D N 1
ATOM 3000 C CA . PRO B 1 62 ? -53.26534 11.26994 1.21650 1.000 18.69621 62 PRO D CA 1
ATOM 3001 C C . PRO B 1 62 ? -54.25940 12.40134 1.05129 1.000 21.49827 62 PRO D C 1
ATOM 3002 O O . PRO B 1 62 ? -53.99688 13.53851 1.48073 1.000 20.10389 62 PRO D O 1
ATOM 3006 N N . LEU B 1 63 ? -55.43339 12.13795 0.46609 1.000 20.12639 63 LEU D N 1
ATOM 3007 C CA . LEU B 1 63 ? -56.40546 13.22903 0.29081 1.000 15.93056 63 LEU D CA 1
ATOM 3008 C C . LEU B 1 63 ? -57.03092 13.72039 1.60909 1.000 18.72528 63 LEU D C 1
ATOM 3009 O O . LEU B 1 63 ? -57.73951 14.74930 1.61305 1.000 18.49195 63 LEU D O 1
ATOM 3014 N N . THR B 1 64 ? -56.80438 13.01372 2.72348 1.000 19.23790 64 THR D N 1
ATOM 3015 C CA . THR B 1 64 ? -57.25763 13.50086 4.02952 1.000 16.06406 64 THR D CA 1
ATOM 3016 C C . THR B 1 64 ? -56.05301 13.62262 4.95832 1.000 17.47622 64 THR D C 1
ATOM 3017 O O . THR B 1 64 ? -56.18859 13.50903 6.17103 1.000 18.87407 64 THR D O 1
ATOM 3021 N N . SER B 1 65 ? -54.88223 13.90021 4.38145 1.000 18.38948 65 SER D N 1
ATOM 3022 C CA . SER B 1 65 ? -53.64877 14.07723 5.16004 1.000 17.19645 65 SER D CA 1
ATOM 3023 C C . SER B 1 65 ? -52.95073 15.33128 4.66485 1.000 17.18306 65 SER D C 1
ATOM 3024 O O . SER B 1 65 ? -51.76073 15.33615 4.36178 1.000 19.98852 65 SER D O 1
ATOM 3027 N N A MET B 1 66 ? -53.69412 16.42963 4.55528 0.659 18.80838 66 MET D N 1
ATOM 3028 N N B MET B 1 66 ? -53.70522 16.43525 4.61276 0.341 18.26565 66 MET D N 1
ATOM 3029 C CA A MET B 1 66 ? -53.12067 17.60439 3.92247 0.659 20.42761 66 MET D CA 1
ATOM 3030 C CA B MET B 1 66 ? -53.26984 17.66229 3.96098 0.341 20.21817 66 MET D CA 1
ATOM 3031 C C A MET B 1 66 ? -53.14474 18.78238 4.90547 0.659 17.92545 66 MET D C 1
ATOM 3032 C C B MET B 1 66 ? -53.14113 18.80014 4.96479 0.341 18.05974 66 MET D C 1
ATOM 3033 O O A MET B 1 66 ? -53.87701 18.77326 5.91570 0.659 17.90025 66 MET D O 1
ATOM 3034 O O B MET B 1 66 ? -53.79100 18.80686 6.02147 0.341 18.44341 66 MET D O 1
ATOM 3043 N N . VAL B 1 67 ? -52.31530 19.78338 4.60758 1.000 18.64854 67 VAL D N 1
ATOM 3044 C CA . VAL B 1 67 ? -52.12713 20.96247 5.46456 1.000 20.28498 67 VAL D CA 1
ATOM 3045 C C . VAL B 1 67 ? -52.12735 22.22531 4.62473 1.000 20.07512 67 VAL D C 1
ATOM 3046 O O . VAL B 1 67 ? -51.51761 22.28418 3.55012 1.000 18.13621 67 VAL D O 1
ATOM 3050 N N . ALA B 1 68 ? -52.80685 23.25539 5.13366 1.000 19.20805 68 ALA D N 1
ATOM 3051 C CA . ALA B 1 68 ? -52.69037 24.60324 4.60212 1.000 17.42470 68 ALA D CA 1
ATOM 3052 C C . ALA B 1 68 ? -52.11572 25.51315 5.67512 1.000 20.63944 68 ALA D C 1
ATOM 3053 O O . ALA B 1 68 ? -52.62621 25.53403 6.79814 1.000 21.61341 68 ALA D O 1
ATOM 3055 N N . VAL B 1 69 ? -51.11338 26.30618 5.29970 1.000 18.80366 69 VAL D N 1
ATOM 3056 C CA . VAL B 1 69 ? -50.49835 27.30650 6.16000 1.000 20.46325 69 VAL D CA 1
ATOM 3057 C C . VAL B 1 69 ? -50.82608 28.67069 5.56455 1.000 21.55259 69 VAL D C 1
ATOM 3058 O O . VAL B 1 69 ? -50.42905 28.97271 4.43409 1.000 22.47914 69 VAL D O 1
ATOM 3062 N N . VAL B 1 70 ? -51.54319 29.50044 6.31651 1.000 20.87260 70 VAL D N 1
ATOM 3063 C CA . VAL B 1 70 ? -52.14904 30.70454 5.75914 1.000 22.12072 70 VAL D CA 1
ATOM 3064 C C . VAL B 1 70 ? -51.65811 31.90038 6.55443 1.000 23.55264 70 VAL D C 1
ATOM 3065 O O . VAL B 1 70 ? -51.51120 31.80008 7.78390 1.000 21.97067 70 VAL D O 1
ATOM 3069 N N . SER B 1 71 ? -51.41379 33.03429 5.86625 1.000 23.21512 71 SER D N 1
ATOM 3070 C CA . SER B 1 71 ? -51.01980 34.24157 6.58045 1.000 22.26523 71 SER D CA 1
ATOM 3071 C C . SER B 1 71 ? -51.48977 35.45143 5.79013 1.000 22.21481 71 SER D C 1
ATOM 3072 O O . SER B 1 71 ? -51.73639 35.36302 4.58584 1.000 22.46007 71 SER D O 1
ATOM 3075 N N . LYS B 1 72 ? -51.64147 36.57830 6.48949 1.000 21.59662 72 LYS D N 1
ATOM 3076 C CA . LYS B 1 72 ? -52.00208 37.80466 5.78967 1.000 25.60891 72 LYS D CA 1
ATOM 3077 C C . LYS B 1 72 ? -50.88747 38.18282 4.80518 1.000 30.36106 72 LYS D C 1
ATOM 3078 O O . LYS B 1 72 ? -49.69577 38.14844 5.13443 1.000 28.37117 72 LYS D O 1
ATOM 3084 N N . SER B 1 73 ? -51.27880 38.56793 3.58451 1.000 24.17197 73 SER D N 1
ATOM 3085 C CA . SER B 1 73 ? -50.27939 38.85402 2.55567 1.000 24.45308 73 SER D CA 1
ATOM 3086 C C . SER B 1 73 ? -49.88634 40.31940 2.56757 1.000 30.60969 73 SER D C 1
ATOM 3087 O O . SER B 1 73 ? -50.72051 41.18749 2.80212 1.000 30.60206 73 SER D O 1
ATOM 3090 N N . GLU B 1 74 ? -48.60711 40.57506 2.27457 1.000 28.62869 74 GLU D N 1
ATOM 3091 C CA . GLU B 1 74 ? -48.09702 41.91399 1.99978 1.000 29.35908 74 GLU D CA 1
ATOM 3092 C C . GLU B 1 74 ? -47.97203 42.19486 0.49955 1.000 29.31015 74 GLU D C 1
ATOM 3093 O O . GLU B 1 74 ? -47.60175 43.31602 0.12115 1.000 32.97261 74 GLU D O 1
ATOM 3099 N N . ARG B 1 75 ? -48.32169 41.22926 -0.36024 1.000 27.62799 75 ARG D N 1
ATOM 3100 C CA . ARG B 1 75 ? -48.24258 41.45503 -1.79561 1.000 31.57141 75 ARG D CA 1
ATOM 3101 C C . ARG B 1 75 ? -49.38624 42.35650 -2.26426 1.000 29.19107 75 ARG D C 1
ATOM 3102 O O . ARG B 1 75 ? -50.53289 42.24392 -1.77394 1.000 26.68064 75 ARG D O 1
ATOM 3110 N N . PRO B 1 76 ? -49.12295 43.22552 -3.23726 1.000 29.62031 76 PRO D N 1
ATOM 3111 C CA . PRO B 1 76 ? -50.12138 44.23263 -3.62896 1.000 31.48169 76 PRO D CA 1
ATOM 3112 C C . PRO B 1 76 ? -51.38796 43.58494 -4.16236 1.000 28.22050 76 PRO D C 1
ATOM 3113 O O . PRO B 1 76 ? -51.34076 42.73830 -5.06799 1.000 26.51318 76 PRO D O 1
ATOM 3117 N N . GLY B 1 77 ? -52.53089 43.96377 -3.56555 1.000 28.32716 77 GLY D N 1
ATOM 3118 C CA . GLY B 1 77 ? -53.81035 43.40238 -3.96709 1.000 26.94330 77 GLY D CA 1
ATOM 3119 C C . GLY B 1 77 ? -54.11886 42.01126 -3.47548 1.000 29.73210 77 GLY D C 1
ATOM 3120 O O . GLY B 1 77 ? -55.20290 41.50897 -3.77796 1.000 24.31721 77 GLY D O 1
ATOM 3121 N N . ILE B 1 78 ? -53.17437 41.33108 -2.75503 1.000 24.08932 78 ILE D N 1
ATOM 3122 C CA . ILE B 1 78 ? -53.35028 39.94992 -2.32813 1.000 21.49399 78 ILE D CA 1
ATOM 3123 C C . ILE B 1 78 ? -53.79745 39.95912 -0.87740 1.000 23.21555 78 ILE D C 1
ATOM 3124 O O . ILE B 1 78 ? -53.25892 40.72182 -0.06622 1.000 23.95752 78 ILE D O 1
ATOM 3129 N N . ASP B 1 79 ? -54.79377 39.12896 -0.55137 1.000 25.77107 79 ASP D N 1
ATOM 3130 C CA . ASP B 1 79 ? -55.31901 39.12719 0.80248 1.000 24.29953 79 ASP D CA 1
ATOM 3131 C C . ASP B 1 79 ? -54.55041 38.17628 1.69914 1.000 24.11764 79 ASP D C 1
ATOM 3132 O O . ASP B 1 79 ? -54.17756 38.57132 2.81046 1.000 25.62305 79 ASP D O 1
ATOM 3137 N N . VAL B 1 80 ? -54.25797 36.96045 1.22641 1.000 20.37474 80 VAL D N 1
ATOM 3138 C CA . VAL B 1 80 ? -53.53605 35.98836 2.04480 1.000 22.83673 80 VAL D CA 1
ATOM 3139 C C . VAL B 1 80 ? -52.54947 35.21990 1.18706 1.000 23.68894 80 VAL D C 1
ATOM 3140 O O . VAL B 1 80 ? -52.72015 35.09128 -0.03873 1.000 20.29319 80 VAL D O 1
ATOM 3144 N N . ASP B 1 81 ? -51.49991 34.72704 1.86217 1.000 21.43340 81 ASP D N 1
ATOM 3145 C CA . ASP B 1 81 ? -50.49589 33.81931 1.30736 1.000 22.85412 81 ASP D CA 1
ATOM 3146 C C . ASP B 1 81 ? -50.84477 32.42339 1.81365 1.000 21.78382 81 ASP D C 1
ATOM 3147 O O . ASP B 1 81 ? -51.19620 32.27505 2.98028 1.000 22.98170 81 ASP D O 1
ATOM 3152 N N . TYR B 1 82 ? -50.77043 31.42341 0.93653 1.000 20.05935 82 TYR D N 1
ATOM 3153 C CA . TYR B 1 82 ? -51.22853 30.07162 1.27090 1.000 20.93424 82 TYR D CA 1
ATOM 3154 C C . TYR B 1 82 ? -50.16027 29.08702 0.82788 1.000 23.88201 82 TYR D C 1
ATOM 3155 O O . TYR B 1 82 ? -49.84831 29.00271 -0.36317 1.000 22.48974 82 TYR D O 1
ATOM 3164 N N . LEU B 1 83 ? -49.59888 28.34389 1.79167 1.000 18.42981 83 LEU D N 1
ATOM 3165 C CA . LEU B 1 83 ? -48.64615 27.27858 1.50951 1.000 19.29923 83 LEU D CA 1
ATOM 3166 C C . LEU B 1 83 ? -49.34792 25.93244 1.69861 1.000 22.41990 83 LEU D C 1
ATOM 3167 O O . LEU B 1 83 ? -49.89288 25.65947 2.77768 1.000 20.61945 83 LEU D O 1
ATOM 3172 N N . PHE B 1 84 ? -49.33510 25.10268 0.66149 1.000 19.12078 84 PHE D N 1
ATOM 3173 C CA . PHE B 1 84 ? -49.88059 23.76196 0.73404 1.000 21.22764 84 PHE D CA 1
ATOM 3174 C C . PHE B 1 84 ? -48.77813 22.76086 1.10263 1.000 19.79954 84 PHE D C 1
ATOM 3175 O O . PHE B 1 84 ? -47.68772 22.76921 0.51671 1.000 22.83525 84 PHE D O 1
ATOM 3183 N N . LEU B 1 85 ? -49.08601 21.86077 2.03819 1.000 19.41708 85 LEU D N 1
ATOM 3184 C CA . LEU B 1 85 ? -48.12971 20.83459 2.43557 1.000 18.55160 85 LEU D CA 1
ATOM 3185 C C . LEU B 1 85 ? -48.84421 19.49548 2.40937 1.000 18.15758 85 LEU D C 1
ATOM 3186 O O . LEU B 1 85 ? -49.91303 19.33400 3.01386 1.000 18.89468 85 LEU D O 1
ATOM 3191 N N . GLN B 1 86 ? -48.23638 18.54289 1.72997 1.000 17.18582 86 GLN D N 1
ATOM 3192 C CA . GLN B 1 86 ? -48.75679 17.18684 1.70566 1.000 19.61747 86 GLN D CA 1
ATOM 3193 C C . GLN B 1 86 ? -48.03137 16.42158 2.79912 1.000 18.34086 86 GLN D C 1
ATOM 3194 O O . GLN B 1 86 ? -46.80434 16.29280 2.75929 1.000 18.46427 86 GLN D O 1
ATOM 3200 N N . VAL B 1 87 ? -48.78139 15.86429 3.74939 1.000 16.64267 87 VAL D N 1
ATOM 3201 C CA . VAL B 1 87 ? -48.19906 15.01468 4.78728 1.000 18.04168 87 VAL D CA 1
ATOM 3202 C C . VAL B 1 87 ? -48.39948 13.57263 4.33571 1.000 16.69511 87 VAL D C 1
ATOM 3203 O O . VAL B 1 87 ? -49.54140 13.11331 4.18286 1.000 20.92316 87 VAL D O 1
ATOM 3207 N N . PHE B 1 88 ? -47.27801 12.86505 4.05858 1.000 19.61815 88 PHE D N 1
ATOM 3208 C CA . PHE B 1 88 ? -47.39415 11.46344 3.62275 1.000 17.34506 88 PHE D CA 1
ATOM 3209 C C . PHE B 1 88 ? -48.03480 10.61804 4.71721 1.000 20.32381 88 PHE D C 1
ATOM 3210 O O . PHE B 1 88 ? -47.85547 10.86191 5.90591 1.000 19.81907 88 PHE D O 1
ATOM 3218 N N . VAL B 1 89 ? -48.82297 9.63137 4.28298 1.000 16.90735 89 VAL D N 1
ATOM 3219 C CA . VAL B 1 89 ? -49.51050 8.73722 5.22400 1.000 20.38777 89 VAL D CA 1
ATOM 3220 C C . VAL B 1 89 ? -48.52975 7.80635 5.90017 1.000 20.52562 89 VAL D C 1
ATOM 3221 O O . VAL B 1 89 ? -48.55258 7.63451 7.12469 1.000 20.73189 89 VAL D O 1
ATOM 3225 N N . ASP B 1 90 ? -47.69693 7.11102 5.11468 1.000 22.01547 90 ASP D N 1
ATOM 3226 C CA . ASP B 1 90 ? -46.89199 6.04375 5.69495 1.000 22.53558 90 ASP D CA 1
ATOM 3227 C C . ASP B 1 90 ? -45.39828 6.24414 5.42207 1.000 24.16851 90 ASP D C 1
ATOM 3228 O O . ASP B 1 90 ? -44.62857 5.28332 5.41240 1.000 24.40863 90 ASP D O 1
ATOM 3233 N N . GLN B 1 91 ? -44.98221 7.48250 5.21038 1.000 21.88282 91 GLN D N 1
ATOM 3234 C CA . GLN B 1 91 ? -43.56877 7.86459 5.25568 1.000 22.04884 91 GLN D CA 1
ATOM 3235 C C . GLN B 1 91 ? -43.43694 9.14976 6.06072 1.000 18.30925 91 GLN D C 1
ATOM 3236 O O . GLN B 1 91 ? -44.37670 9.94997 6.14017 1.000 21.90876 91 GLN D O 1
ATOM 3242 N N . ALA B 1 92 ? -42.24663 9.36432 6.64317 1.000 21.08931 92 ALA D N 1
ATOM 3243 C CA . ALA B 1 92 ? -42.00951 10.57514 7.43756 1.000 23.22020 92 ALA D CA 1
ATOM 3244 C C . ALA B 1 92 ? -41.55774 11.68516 6.49430 1.000 20.03399 92 ALA D C 1
ATOM 3245 O O . ALA B 1 92 ? -40.39270 12.12889 6.48412 1.000 23.75259 92 ALA D O 1
ATOM 3247 N N . ILE B 1 93 ? -42.47982 12.08501 5.62894 1.000 18.61293 93 ILE D N 1
ATOM 3248 C CA . ILE B 1 93 ? -42.20167 13.04087 4.56715 1.000 20.58508 93 ILE D CA 1
ATOM 3249 C C . ILE B 1 93 ? -43.32811 14.06854 4.49586 1.000 21.58759 93 ILE D C 1
ATOM 3250 O O . ILE B 1 93 ? -44.51999 13.71270 4.52434 1.000 21.49228 93 ILE D O 1
ATOM 3255 N N . VAL B 1 94 ? -42.94737 15.34026 4.38008 1.000 22.08447 94 VAL D N 1
ATOM 3256 C CA . VAL B 1 94 ? -43.86202 16.44486 4.08560 1.000 20.17466 94 VAL D CA 1
ATOM 3257 C C . VAL B 1 94 ? -43.29769 17.14361 2.83873 1.000 24.23655 94 VAL D C 1
ATOM 3258 O O . VAL B 1 94 ? -42.12737 17.55728 2.83423 1.000 24.85965 94 VAL D O 1
ATOM 3262 N N . THR B 1 95 ? -44.10127 17.26694 1.78923 1.000 22.62418 95 THR D N 1
ATOM 3263 C CA . THR B 1 95 ? -43.64419 17.90904 0.55166 1.000 24.35237 95 THR D CA 1
ATOM 3264 C C . THR B 1 95 ? -44.34396 19.24089 0.30300 1.000 25.15255 95 THR D C 1
ATOM 3265 O O . THR B 1 95 ? -45.51316 19.46928 0.68129 1.000 22.33511 95 THR D O 1
ATOM 3269 N N . ASP B 1 96 ? -43.59638 20.13407 -0.35627 1.000 21.87063 96 ASP D N 1
ATOM 3270 C CA . ASP B 1 96 ? -44.09919 21.48480 -0.58667 1.000 24.02187 96 ASP D CA 1
ATOM 3271 C C . ASP B 1 96 ? -44.00537 21.87282 -2.05803 1.000 26.76163 96 ASP D C 1
ATOM 3272 O O . ASP B 1 96 ? -44.07623 23.06626 -2.38577 1.000 27.30250 96 ASP D O 1
ATOM 3277 N N . ALA B 1 97 ? -43.82226 20.89597 -2.95165 1.000 24.05588 97 ALA D N 1
ATOM 3278 C CA . ALA B 1 97 ? -43.49780 21.24247 -4.33358 1.000 26.33853 97 ALA D CA 1
ATOM 3279 C C . ALA B 1 97 ? -44.70230 21.73307 -5.12076 1.000 34.41043 97 ALA D C 1
ATOM 3280 O O . ALA B 1 97 ? -44.53788 22.53133 -6.05042 1.000 49.12395 97 ALA D O 1
ATOM 3282 N N . GLN B 1 98 ? -45.91759 21.37232 -4.73111 1.000 26.69970 98 GLN D N 1
ATOM 3283 C CA . GLN B 1 98 ? -47.03571 21.56463 -5.64773 1.000 23.31716 98 GLN D CA 1
ATOM 3284 C C . GLN B 1 98 ? -48.10222 22.45720 -5.03503 1.000 23.94402 98 GLN D C 1
ATOM 3285 O O . GLN B 1 98 ? -48.14886 22.65737 -3.81470 1.000 25.02823 98 GLN D O 1
ATOM 3291 N N . ASN B 1 99 ? -48.93301 23.00722 -5.92547 1.000 24.74904 99 ASN D N 1
ATOM 3292 C CA . ASN B 1 99 ? -50.22356 23.61955 -5.55437 1.000 23.10522 99 ASN D CA 1
ATOM 3293 C C . ASN B 1 99 ? -51.21934 22.56626 -5.10566 1.000 24.70824 99 ASN D C 1
ATOM 3294 O O . ASN B 1 99 ? -51.04248 21.36648 -5.33280 1.000 25.48121 99 ASN D O 1
ATOM 3299 N N . CYS B 1 100 ? -52.33101 23.02688 -4.49200 1.000 22.07003 100 CYS D N 1
ATOM 3300 C CA . CYS B 1 100 ? -53.48120 22.13955 -4.27919 1.000 21.00830 100 CYS D CA 1
ATOM 3301 C C . CYS B 1 100 ? -54.74181 22.98463 -4.31614 1.000 21.24091 100 CYS D C 1
ATOM 3302 O O . CYS B 1 100 ? -55.03562 23.65479 -3.31678 1.000 20.57675 100 CYS D O 1
ATOM 3305 N N . GLY B 1 101 ? -55.49708 22.88741 -5.42951 1.000 22.47691 101 GLY D N 1
ATOM 3306 C CA . GLY B 1 101 ? -56.68772 23.71278 -5.62461 1.000 18.52966 101 GLY D CA 1
ATOM 3307 C C . GLY B 1 101 ? -57.87816 23.25976 -4.78595 1.000 19.86599 101 GLY D C 1
ATOM 3308 O O . GLY B 1 101 ? -58.76784 24.06402 -4.47893 1.000 24.67672 101 GLY D O 1
ATOM 3309 N N . ASN B 1 102 ? -57.93800 21.97559 -4.42018 1.000 19.28362 102 ASN D N 1
ATOM 3310 C CA . ASN B 1 102 ? -58.99581 21.54796 -3.51749 1.000 21.85297 102 ASN D CA 1
ATOM 3311 C C . ASN B 1 102 ? -58.81529 22.17053 -2.12779 1.000 21.90961 102 ASN D C 1
ATOM 3312 O O . ASN B 1 102 ? -59.75054 22.77657 -1.58733 1.000 19.71970 102 ASN D O 1
ATOM 3317 N N . ILE B 1 103 ? -57.62140 22.02926 -1.53285 1.000 20.40787 103 ILE D N 1
ATOM 3318 C CA . ILE B 1 103 ? -57.38003 22.62565 -0.22172 1.000 17.94980 103 ILE D CA 1
ATOM 3319 C C . ILE B 1 103 ? -57.48944 24.15138 -0.30197 1.000 17.52980 103 ILE D C 1
ATOM 3320 O O . ILE B 1 103 ? -57.95354 24.80673 0.64900 1.000 20.77124 103 ILE D O 1
ATOM 3325 N N . LEU B 1 104 ? -57.10811 24.72577 -1.45082 1.000 22.43748 104 LEU D N 1
ATOM 3326 C CA . LEU B 1 104 ? -57.34182 26.14581 -1.71260 1.000 21.70346 104 LEU D CA 1
ATOM 3327 C C . LEU B 1 104 ? -58.77886 26.57221 -1.36362 1.000 21.05185 104 LEU D C 1
ATOM 3328 O O . LEU B 1 104 ? -59.00708 27.68235 -0.86585 1.000 20.85119 104 LEU D O 1
ATOM 3333 N N . ALA B 1 105 ? -59.76071 25.71985 -1.64588 1.000 21.09122 105 ALA D N 1
ATOM 3334 C CA . ALA B 1 105 ? -61.14554 26.14098 -1.45949 1.000 18.94176 105 ALA D CA 1
ATOM 3335 C C . ALA B 1 105 ? -61.40547 26.52843 -0.00756 1.000 16.76889 105 ALA D C 1
ATOM 3336 O O . ALA B 1 105 ? -62.24269 27.39550 0.26634 1.000 20.44736 105 ALA D O 1
ATOM 3338 N N . GLY B 1 106 ? -60.72812 25.83242 0.95219 1.000 19.23040 106 GLY D N 1
ATOM 3339 C CA . GLY B 1 106 ? -60.94995 26.19133 2.35143 1.000 20.21667 106 GLY D CA 1
ATOM 3340 C C . GLY B 1 106 ? -60.19890 27.45364 2.80880 1.000 20.72872 106 GLY D C 1
ATOM 3341 O O . GLY B 1 106 ? -60.54964 28.01489 3.85429 1.000 21.27928 106 GLY D O 1
ATOM 3342 N N . VAL B 1 107 ? -59.25028 27.94880 2.00931 1.000 18.25713 107 VAL D N 1
ATOM 3343 C CA . VAL B 1 107 ? -58.37052 29.03935 2.48112 1.000 18.49666 107 VAL D CA 1
ATOM 3344 C C . VAL B 1 107 ? -59.14138 30.34951 2.67082 1.000 21.85351 107 VAL D C 1
ATOM 3345 O O . VAL B 1 107 ? -58.93044 31.07745 3.65329 1.000 21.12276 107 VAL D O 1
ATOM 3349 N N . GLY B 1 108 ? -60.00172 30.71813 1.69914 1.000 20.51227 108 GLY D N 1
ATOM 3350 C CA . GLY B 1 108 ? -60.75192 31.96329 1.80777 1.000 19.71251 108 GLY D CA 1
ATOM 3351 C C . GLY B 1 108 ? -61.63370 31.99560 3.06793 1.000 19.62301 108 GLY D C 1
ATOM 3352 O O . GLY B 1 108 ? -61.54386 32.91108 3.90442 1.000 19.49065 108 GLY D O 1
ATOM 3353 N N . PRO B 1 109 ? -62.49696 30.98911 3.23996 1.000 18.48016 109 PRO D N 1
ATOM 3354 C CA . PRO B 1 109 ? -63.35092 30.97058 4.45862 1.000 21.20625 109 PRO D CA 1
ATOM 3355 C C . PRO B 1 109 ? -62.52390 30.95779 5.74389 1.000 19.30838 109 PRO D C 1
ATOM 3356 O O . PRO B 1 109 ? -62.86424 31.65779 6.71611 1.000 20.88682 109 PRO D O 1
ATOM 3360 N N . PHE B 1 110 ? -61.44725 30.15321 5.75564 1.000 18.73409 110 PHE D N 1
ATOM 3361 C CA . PHE B 1 110 ? -60.55286 30.10450 6.90297 1.000 20.89647 110 PHE D CA 1
ATOM 3362 C C . PHE B 1 110 ? -60.01804 31.49971 7.19864 1.000 22.76618 110 PHE D C 1
ATOM 3363 O O . PHE B 1 110 ? -60.07584 31.97500 8.32906 1.000 18.97551 110 PHE D O 1
ATOM 3371 N N . ALA B 1 111 ? -59.53386 32.18672 6.16313 1.000 20.06419 111 ALA D N 1
ATOM 3372 C CA . ALA B 1 111 ? -58.91813 33.50075 6.37018 1.000 19.83045 111 ALA D CA 1
ATOM 3373 C C . ALA B 1 111 ? -59.91923 34.52407 6.89921 1.000 21.96483 111 ALA D C 1
ATOM 3374 O O . ALA B 1 111 ? -59.56102 35.39062 7.71707 1.000 21.52318 111 ALA D O 1
ATOM 3376 N N . ILE B 1 112 ? -61.16491 34.46156 6.41371 1.000 19.90938 112 ILE D N 1
ATOM 337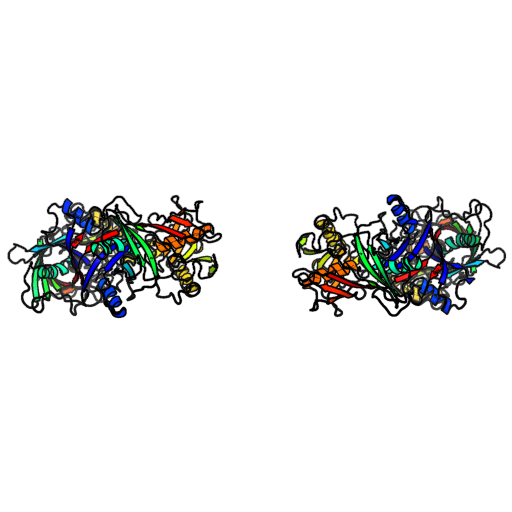7 C CA . ILE B 1 112 ? -62.20222 35.38299 6.88805 1.000 24.12029 112 ILE D CA 1
ATOM 3378 C C . ILE B 1 112 ? -62.58140 35.05712 8.31850 1.000 21.91199 112 ILE D C 1
ATOM 3379 O O . ILE B 1 112 ? -62.67538 35.95485 9.16665 1.000 21.98762 112 ILE D O 1
ATOM 3384 N N . GLU B 1 113 ? -62.72414 33.76349 8.63413 1.000 20.21900 113 GLU D N 1
ATOM 3385 C CA . GLU B 1 113 ? -63.06849 33.39945 10.00723 1.000 23.90194 113 GLU D CA 1
ATOM 3386 C C . GLU B 1 113 ? -61.98810 33.86485 10.98226 1.000 23.51680 113 GLU D C 1
ATOM 3387 O O . GLU B 1 113 ? -62.31224 34.36856 12.06487 1.000 25.26440 113 GLU D O 1
ATOM 3393 N N . ARG B 1 114 ? -60.70011 33.70096 10.61287 1.000 23.63201 114 ARG D N 1
ATOM 3394 C CA . ARG B 1 114 ? -59.56874 34.08958 11.46233 1.000 22.55634 114 ARG D CA 1
ATOM 3395 C C . ARG B 1 114 ? -59.28174 35.58939 11.45619 1.000 28.92167 114 ARG D C 1
ATOM 3396 O O . ARG B 1 114 ? -58.34741 36.02759 12.12754 1.000 24.89649 114 ARG D O 1
ATOM 3404 N N . GLY B 1 115 ? -60.04069 36.37268 10.72183 1.000 23.12681 115 GLY D N 1
ATOM 3405 C CA . GLY B 1 115 ? -59.87176 37.81751 10.70031 1.000 26.82409 115 GLY D CA 1
ATOM 3406 C C . GL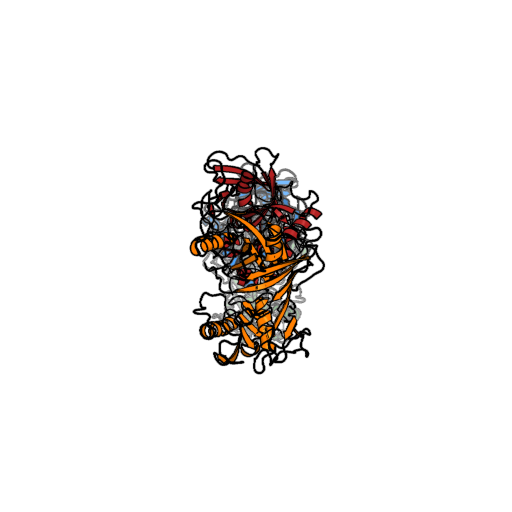Y B 1 115 ? -58.69565 38.29455 9.87811 1.000 27.28394 115 GLY D C 1
ATOM 3407 O O . GLY B 1 115 ? -58.26414 39.43386 10.06891 1.000 29.03178 115 GLY D O 1
ATOM 3408 N N . LEU B 1 116 ? -58.11163 37.43942 9.02688 1.000 23.99814 116 LEU D N 1
ATOM 3409 C CA . LEU B 1 116 ? -57.02507 37.88430 8.15308 1.000 27.14265 116 LEU D CA 1
ATOM 3410 C C . LEU B 1 116 ? -57.55012 38.75735 7.02946 1.000 23.94899 116 LEU D C 1
ATOM 3411 O O . LEU B 1 116 ? -56.79377 39.56254 6.46117 1.000 27.19022 116 LEU D O 1
ATOM 3416 N N . VAL B 1 117 ? -58.82308 38.57524 6.69314 1.000 24.35011 117 VAL D N 1
ATOM 3417 C CA . VAL B 1 117 ? -59.51197 39.25570 5.59549 1.000 24.26620 117 VAL D CA 1
ATOM 3418 C C . VAL B 1 117 ? -60.86773 39.67517 6.13315 1.000 27.06281 117 VAL D C 1
ATOM 3419 O O . VAL B 1 117 ? -61.57614 38.85727 6.73157 1.000 29.35576 117 VAL D O 1
ATOM 3423 N N . ALA B 1 118 ? -61.25601 40.92688 5.91625 1.000 25.43008 118 ALA D N 1
ATOM 3424 C CA . ALA B 1 118 ? -62.58805 41.33354 6.36380 1.000 30.12043 118 ALA D CA 1
ATOM 3425 C C . ALA B 1 118 ? -63.67719 40.85078 5.40691 1.000 32.20193 118 ALA D C 1
ATOM 3426 O O . ALA B 1 118 ? -63.51397 40.90054 4.18547 1.000 28.26778 118 ALA D O 1
ATOM 3428 N N . ALA B 1 119 ? -64.82917 40.43802 5.95363 1.000 28.55630 119 ALA D N 1
ATOM 3429 C CA . ALA B 1 119 ? -65.98966 40.23416 5.08914 1.000 30.20386 119 ALA D CA 1
ATOM 3430 C C . ALA B 1 119 ? -66.36402 41.55940 4.43004 1.000 33.38692 119 ALA D C 1
ATOM 3431 O O . ALA B 1 119 ? -66.28818 42.62268 5.04701 1.000 35.54235 119 ALA D O 1
ATOM 3433 N N A SER B 1 120 ? -66.75069 41.49433 3.15898 0.563 34.98105 120 SER D N 1
ATOM 3434 N N B SER B 1 120 ? -66.80101 41.48789 3.17371 0.437 34.99485 120 SER D N 1
ATOM 3435 C CA A SER B 1 120 ? -67.06378 42.68166 2.36227 0.563 37.03584 120 SER D CA 1
ATOM 3436 C CA B SER B 1 120 ? -67.05637 42.68488 2.36618 0.437 37.32934 120 SER D CA 1
ATOM 3437 C C A SER B 1 120 ? -68.39748 42.42053 1.67414 0.563 42.38038 120 SER D C 1
ATOM 3438 C C B SER B 1 120 ? -68.38652 42.49401 1.63518 0.437 42.26850 120 SER D C 1
ATOM 3439 O O A SER B 1 120 ? -68.43336 41.80340 0.60665 0.563 46.89287 120 SER D O 1
ATOM 3440 O O B SER B 1 120 ? -68.41592 42.01282 0.49949 0.437 46.81824 120 SER D O 1
ATOM 3445 N N . GLY B 1 121 ? -69.47865 42.89334 2.29147 1.000 38.35940 121 GLY D N 1
ATOM 3446 C CA . GLY B 1 121 ? -70.82183 42.62299 1.79497 1.000 40.89297 121 GLY D CA 1
ATOM 3447 C C . GLY B 1 121 ? -71.17026 41.14729 1.95248 1.000 44.46542 121 GLY D C 1
ATOM 3448 O O . GLY B 1 121 ? -70.59363 40.42174 2.77864 1.000 42.61468 121 GLY D O 1
ATOM 3449 N N . ASP B 1 122 ? -72.08567 40.68342 1.08432 1.000 36.22536 122 ASP D N 1
ATOM 3450 C CA . ASP B 1 122 ? -72.59990 39.32281 1.16049 1.000 35.64627 122 ASP D CA 1
ATOM 3451 C C . ASP B 1 122 ? -71.73437 38.27989 0.45714 1.000 33.36417 122 ASP D C 1
ATOM 3452 O O . ASP B 1 122 ? -71.93163 37.08505 0.69819 1.000 31.05361 122 ASP D O 1
ATOM 3457 N N . GLU B 1 123 ? -70.83556 38.68699 -0.44024 1.000 32.34402 123 GLU D N 1
ATOM 3458 C CA . GLU B 1 123 ? -69.83896 37.79678 -1.03263 1.000 30.93981 123 GLU D CA 1
ATOM 3459 C C . GLU B 1 123 ? -68.49822 38.48896 -0.92302 1.000 32.55595 123 GLU D C 1
ATOM 3460 O O . GLU B 1 123 ? -68.38944 39.66712 -1.25377 1.000 31.86698 123 GLU D O 1
ATOM 3466 N N . THR B 1 124 ? -67.48852 37.78288 -0.44632 1.000 23.09374 124 THR D N 1
ATOM 3467 C CA . THR B 1 124 ? -66.18263 38.38859 -0.21901 1.000 21.87236 124 THR D CA 1
ATOM 3468 C C . THR B 1 124 ? -65.16533 37.77966 -1.17897 1.000 23.64141 124 THR D C 1
ATOM 3469 O O . THR B 1 124 ? -64.92245 36.56132 -1.16502 1.000 23.12429 124 THR D O 1
ATOM 3473 N N . ARG B 1 125 ? -64.57368 38.62693 -2.01417 1.000 22.75152 125 ARG D N 1
ATOM 3474 C CA . ARG B 1 125 ? -63.52433 38.18708 -2.91454 1.000 20.35484 125 ARG D CA 1
ATOM 3475 C C . ARG B 1 125 ? -62.22051 38.07972 -2.13298 1.000 27.54633 125 ARG D C 1
ATOM 3476 O O . ARG B 1 125 ? -61.85986 39.01113 -1.41318 1.000 29.01983 125 ARG D O 1
ATOM 3484 N N . VAL B 1 126 ? -61.52594 36.94524 -2.25295 1.000 19.86081 126 VAL D N 1
ATOM 3485 C CA . VAL B 1 126 ? -60.24284 36.71044 -1.58130 1.000 22.31383 126 VAL D CA 1
ATOM 3486 C C . VAL B 1 126 ? -59.20734 36.38107 -2.64610 1.000 23.01689 126 VAL D C 1
ATOM 3487 O O . VAL B 1 126 ? -59.29943 35.36062 -3.34936 1.000 22.01633 126 VAL D O 1
ATOM 3491 N N . ALA B 1 127 ? -58.20965 37.23278 -2.76125 1.000 21.71327 127 ALA D N 1
ATOM 3492 C CA . ALA B 1 127 ? -57.07868 36.97738 -3.65021 1.000 20.67266 127 ALA D CA 1
ATOM 3493 C C . ALA B 1 127 ? -55.99718 36.25558 -2.84705 1.000 24.63072 127 ALA D C 1
ATOM 3494 O O . ALA B 1 127 ? -55.60237 36.71572 -1.76707 1.000 21.93098 127 ALA D O 1
ATOM 3496 N N . ILE B 1 128 ? -55.54773 35.10237 -3.34951 1.000 19.82909 128 ILE D N 1
ATOM 3497 C CA . ILE B 1 128 ? -54.70872 34.15844 -2.59771 1.000 20.45823 128 ILE D CA 1
ATOM 3498 C C . ILE B 1 128 ? -53.43475 33.92535 -3.37634 1.000 23.02285 128 ILE D C 1
ATOM 3499 O O . ILE B 1 128 ? -53.49678 33.48458 -4.52623 1.000 25.11115 128 ILE D O 1
ATOM 3504 N N . PHE B 1 129 ? -52.27845 34.16950 -2.74812 1.000 23.81107 129 PHE D N 1
ATOM 3505 C CA . PHE B 1 129 ? -50.98464 33.85238 -3.36603 1.000 21.97521 129 PHE D CA 1
ATOM 3506 C C . PHE B 1 129 ? -50.61876 32.41035 -2.99443 1.000 25.01836 129 PHE D C 1
ATOM 3507 O O . PHE B 1 129 ? -50.47109 32.07259 -1.81143 1.000 21.57694 129 PHE D O 1
ATOM 3515 N N . MET B 1 130 ? -50.53234 31.54673 -4.00387 1.000 24.81746 130 MET D N 1
ATOM 3516 C CA . MET B 1 130 ? -50.19065 30.14097 -3.78459 1.000 22.14571 130 MET D CA 1
ATOM 3517 C C . MET B 1 130 ? -48.68165 30.06587 -3.69576 1.000 23.37652 130 MET D C 1
ATOM 3518 O O . MET B 1 130 ? -47.98794 30.10796 -4.72257 1.000 23.56232 130 MET D O 1
ATOM 3523 N N . GLU B 1 131 ? -48.17161 29.95384 -2.45594 1.000 21.74693 131 GLU D N 1
ATOM 3524 C CA . GLU B 1 131 ? -46.73931 30.10631 -2.23260 1.000 23.89219 131 GLU D CA 1
ATOM 3525 C C . GLU B 1 131 ? -45.92641 29.02984 -2.93682 1.000 24.61757 131 GLU D C 1
ATOM 3526 O O . GLU B 1 131 ? -44.78944 29.28764 -3.33376 1.000 25.62510 131 GLU D O 1
ATOM 3532 N N . ASN B 1 132 ? -46.49000 27.83851 -3.10289 1.000 25.19460 132 ASN D N 1
ATOM 3533 C CA . ASN B 1 132 ? -45.70167 26.72254 -3.62652 1.000 26.05653 132 ASN D CA 1
ATOM 3534 C C . ASN B 1 132 ? -45.22751 27.00433 -5.04156 1.000 25.54682 132 ASN D C 1
ATOM 3535 O O . ASN B 1 132 ? -44.13009 26.58652 -5.41065 1.000 28.58420 132 ASN D O 1
ATOM 3540 N N . THR B 1 133 ? -46.03557 27.70252 -5.84698 1.000 25.41380 133 THR D N 1
ATOM 3541 C CA . THR B 1 133 ? -45.68149 27.99999 -7.23330 1.000 30.46250 133 THR D CA 1
ATOM 3542 C C . THR B 1 133 ? -45.60809 29.48711 -7.55384 1.000 31.73163 133 THR D C 1
ATOM 3543 O O . THR B 1 133 ? -45.23015 29.85227 -8.67729 1.000 31.87412 133 THR D O 1
ATOM 3547 N N . GLY B 1 134 ? -45.97281 30.34286 -6.62210 1.000 25.49970 134 GLY D N 1
ATOM 3548 C CA . GLY B 1 134 ? -45.86996 31.75489 -6.82419 1.000 32.69961 134 GLY D CA 1
ATOM 3549 C C . GLY B 1 134 ? -46.96443 32.29739 -7.68927 1.000 33.04195 134 GLY D C 1
ATOM 3550 O O . GLY B 1 134 ? -46.75614 33.33490 -8.33225 1.000 35.05102 134 GLY D O 1
ATOM 3551 N N . GLN B 1 135 ? -48.11058 31.62619 -7.77643 1.000 30.87376 135 GLN D N 1
ATOM 3552 C CA . GLN B 1 135 ? -49.15788 32.26999 -8.55504 1.000 38.48428 135 GLN D CA 1
ATOM 3553 C C . GLN B 1 135 ? -50.37406 32.60731 -7.72292 1.000 29.40975 135 GLN D C 1
ATOM 3554 O O . GLN B 1 135 ? -50.58738 32.08438 -6.63800 1.000 26.75187 135 GLN D O 1
ATOM 3560 N N . VAL B 1 136 ? -51.17553 33.47731 -8.30361 1.000 28.98358 136 VAL D N 1
ATOM 3561 C CA . VAL B 1 136 ? -52.33026 34.07451 -7.63404 1.000 26.32400 136 VAL D CA 1
ATOM 3562 C C . VAL B 1 136 ? -53.60665 33.37429 -8.09417 1.000 31.88190 136 VAL D C 1
ATOM 3563 O O . VAL B 1 136 ? -53.84334 33.20805 -9.29377 1.000 34.82813 136 VAL D O 1
ATOM 3567 N N . ALA B 1 137 ? -54.44840 33.00141 -7.13853 1.000 22.83876 137 ALA D N 1
ATOM 3568 C CA . ALA B 1 137 ? -55.78030 32.47663 -7.39202 1.000 24.27826 137 ALA D CA 1
ATOM 3569 C C . ALA B 1 137 ? -56.77877 33.37982 -6.67913 1.000 24.90432 137 ALA D C 1
ATOM 3570 O O . ALA B 1 137 ? -56.42648 34.07278 -5.72791 1.000 26.86183 137 ALA D O 1
ATOM 3572 N N . VAL B 1 138 ? -58.03103 33.35814 -7.13468 1.000 22.96947 138 VAL D N 1
ATOM 3573 C CA . VAL B 1 138 ? -59.08759 34.15723 -6.53735 1.000 22.86341 138 VAL D CA 1
ATOM 3574 C C . VAL B 1 138 ? -60.21036 33.22221 -6.13905 1.000 27.16119 138 VAL D C 1
ATOM 3575 O O . VAL B 1 138 ? -60.63753 32.39052 -6.95253 1.000 30.06286 138 VAL D O 1
ATOM 3579 N N . ALA B 1 139 ? -60.72688 33.38612 -4.91508 1.000 22.11483 139 ALA D N 1
ATOM 3580 C CA . ALA B 1 139 ? -61.88199 32.62194 -4.44801 1.000 25.28437 139 ALA D CA 1
ATOM 3581 C C . ALA B 1 139 ? -62.92404 33.59794 -3.93045 1.000 27.64637 139 ALA D C 1
ATOM 3582 O O . ALA B 1 139 ? -62.57527 34.59332 -3.29825 1.000 29.84699 139 ALA D O 1
ATOM 3584 N N . THR B 1 140 ? -64.19626 33.32600 -4.17375 1.000 24.01417 140 THR D N 1
ATOM 3585 C CA . THR B 1 140 ? -65.24201 34.21479 -3.67885 1.000 25.08795 140 THR D CA 1
ATOM 3586 C C . THR B 1 140 ? -66.07373 33.42939 -2.67089 1.000 24.59557 140 THR D C 1
ATOM 3587 O O . THR B 1 140 ? -66.49925 32.30660 -2.96446 1.000 26.55539 140 THR D O 1
ATOM 3591 N N . VAL B 1 141 ? -66.20824 33.99008 -1.46521 1.000 21.63399 141 VAL D N 1
ATOM 3592 C CA . VAL B 1 141 ? -66.80178 33.31851 -0.30686 1.000 18.83557 141 VAL D CA 1
ATOM 3593 C C . VAL B 1 141 ? -68.12816 33.98661 0.05744 1.000 22.27901 141 VAL D C 1
ATOM 3594 O O . VAL B 1 141 ? -68.18865 35.20515 0.21658 1.000 24.81455 141 VAL D O 1
ATOM 3598 N N . ARG B 1 142 ? -69.16958 33.16131 0.28017 1.000 23.06304 142 ARG D N 1
ATOM 3599 C CA . ARG B 1 142 ? -70.44484 33.63189 0.78682 1.000 25.91574 142 ARG D CA 1
ATOM 3600 C C . ARG B 1 142 ? -70.30320 34.08323 2.23182 1.000 25.31732 142 ARG D C 1
ATOM 3601 O O . ARG B 1 142 ? -69.94233 33.28551 3.11652 1.000 27.19901 142 ARG D O 1
ATOM 3609 N N . THR B 1 143 ? -70.61624 35.36615 2.47453 1.000 26.25028 143 THR D N 1
ATOM 3610 C CA . THR B 1 143 ? -70.48698 35.95048 3.81226 1.000 28.63585 143 THR D CA 1
ATOM 3611 C C . THR B 1 143 ? -71.78247 36.69244 4.15860 1.000 29.59228 143 THR D C 1
ATOM 3612 O O . THR B 1 143 ? -71.76846 37.85999 4.55249 1.000 29.49879 143 THR D O 1
ATOM 3616 N N . PRO B 1 144 ? -72.92712 36.02469 4.03991 1.000 29.72417 144 PRO D N 1
ATOM 3617 C CA . PRO B 1 144 ? -74.19233 36.70085 4.32490 1.000 31.42699 144 PRO D CA 1
ATOM 3618 C C . PRO B 1 144 ? -74.14536 37.32856 5.71556 1.000 33.05735 144 PRO D C 1
ATOM 3619 O O . PRO B 1 144 ? -73.74676 36.69147 6.69646 1.000 33.46833 144 PRO D O 1
ATOM 3623 N N . GLY B 1 145 ? -74.51271 38.60995 5.78966 1.000 40.78626 145 GLY D N 1
ATOM 3624 C CA . GLY B 1 145 ? -74.48883 39.30442 7.06530 1.000 42.26939 145 GLY D CA 1
ATOM 3625 C C . GLY B 1 145 ? -73.10553 39.44725 7.66862 1.000 46.20462 145 GLY D C 1
ATOM 3626 O O . GLY B 1 145 ? -72.97498 39.56440 8.88685 1.000 46.15290 145 GLY D O 1
ATOM 3627 N N . GLY B 1 146 ? -72.06320 39.42067 6.83997 1.000 38.14868 146 GLY D N 1
ATOM 3628 C CA . GLY B 1 146 ? -70.70412 39.60753 7.29977 1.000 34.10276 146 GLY D CA 1
ATOM 3629 C C . GLY B 1 146 ? -70.06559 38.41745 7.97390 1.000 37.36870 146 GLY D C 1
ATOM 3630 O O . GLY B 1 146 ? -69.00495 38.57844 8.59022 1.000 36.02630 146 GLY D O 1
ATOM 3631 N N . SER B 1 147 ? -70.67321 37.22889 7.89913 1.000 32.60446 147 SER D N 1
ATOM 3632 C CA . SER B 1 147 ? -70.05654 36.02332 8.43304 1.000 30.24756 147 SER D CA 1
ATOM 3633 C C . SER B 1 147 ? -70.04059 34.94451 7.37446 1.000 28.25031 147 SER D C 1
ATOM 3634 O O . SER B 1 147 ? -70.98230 34.81232 6.60000 1.000 27.75415 147 SER D O 1
ATOM 3637 N N . VAL B 1 148 ? -68.95422 34.18204 7.35292 1.000 25.57146 148 VAL D N 1
ATOM 3638 C CA . VAL B 1 148 ? -68.83377 33.05942 6.44583 1.000 29.57464 148 VAL D CA 1
ATOM 3639 C C . VAL B 1 148 ? -69.97887 32.09287 6.66234 1.000 29.33515 148 VAL D C 1
ATOM 3640 O O . VAL B 1 148 ? -70.31568 31.76381 7.80476 1.000 29.19476 148 VAL D O 1
ATOM 3644 N N . THR B 1 149 ? -70.56982 31.61465 5.57407 1.000 23.66728 149 THR D N 1
ATOM 3645 C CA . THR B 1 149 ? -71.45579 30.45274 5.67985 1.000 25.88664 149 THR D CA 1
ATOM 3646 C C . THR B 1 149 ? -70.89781 29.29128 4.86820 1.000 26.37469 149 THR D C 1
ATOM 3647 O O . THR B 1 149 ? -70.22124 29.49631 3.85908 1.000 24.26193 149 THR D O 1
ATOM 3651 N N . TYR B 1 150 ? -71.18807 28.05044 5.30940 1.000 23.34164 150 TYR D N 1
ATOM 3652 C CA . TYR B 1 150 ? -70.83129 26.88304 4.50262 1.000 21.96335 150 TYR D CA 1
ATOM 3653 C C . TYR B 1 150 ? -72.06457 26.23134 3.88978 1.000 22.02445 150 TYR D C 1
ATOM 3654 O O . TYR B 1 150 ? -71.92144 25.21999 3.16880 1.000 25.53288 150 TYR D O 1
ATOM 3663 N N . ALA B 1 151 ? -73.25458 26.75587 4.18672 1.000 23.91884 151 ALA D N 1
ATOM 3664 C CA . ALA B 1 151 ? -74.48534 26.16575 3.69646 1.000 25.09678 151 ALA D CA 1
ATOM 3665 C C . ALA B 1 151 ? -74.85879 26.84887 2.38511 1.000 26.85046 151 ALA D C 1
ATOM 3666 O O . ALA B 1 151 ? -74.60351 28.05345 2.19645 1.000 26.47803 151 ALA D O 1
ATOM 3668 N N . GLY B 1 152 ? -75.49967 26.09815 1.49104 1.000 26.34184 152 GLY D N 1
ATOM 3669 C CA . GLY B 1 152 ? -75.95657 26.69281 0.24387 1.000 26.30885 152 GLY D CA 1
ATOM 3670 C C . GLY B 1 152 ? -76.41723 25.59496 -0.70324 1.000 26.65144 152 GLY D C 1
ATOM 3671 O O . GLY B 1 152 ? -76.61414 24.44859 -0.29553 1.000 29.14017 152 GLY D O 1
ATOM 3672 N N A ASP B 1 153 ? -76.58092 25.96364 -1.97546 0.605 26.77297 153 ASP D N 1
ATOM 3673 N N B ASP B 1 153 ? -76.55866 25.96484 -1.97576 0.395 27.17348 153 ASP D N 1
ATOM 3674 C CA A ASP B 1 153 ? -77.15480 25.05683 -2.96586 0.605 29.87918 153 ASP D CA 1
ATOM 3675 C CA B ASP B 1 153 ? -77.15258 25.10236 -2.99044 0.395 30.70091 153 ASP D CA 1
ATOM 3676 C C A ASP B 1 153 ? -76.13415 24.51365 -3.95921 0.605 34.19951 153 ASP D C 1
ATOM 3677 C C B ASP B 1 153 ? -76.13022 24.39563 -3.87199 0.395 33.44437 153 ASP D C 1
ATOM 3678 O O A ASP B 1 153 ? -76.53377 23.94160 -4.98021 0.605 33.78567 153 ASP D O 1
ATOM 3679 O O B ASP B 1 153 ? -76.52617 23.59048 -4.72556 0.395 33.71527 153 ASP D O 1
ATOM 3688 N N . ALA B 1 154 ? -74.84306 24.68347 -3.70566 1.000 27.82280 154 ALA D N 1
ATOM 3689 C CA . ALA B 1 154 ? -73.82511 24.17228 -4.61855 1.000 25.62822 154 ALA D CA 1
ATOM 3690 C C . ALA B 1 154 ? -73.49695 22.71035 -4.28467 1.000 25.61904 154 ALA D C 1
ATOM 3691 O O . ALA B 1 154 ? -73.56857 22.28830 -3.12288 1.000 26.49724 154 ALA D O 1
ATOM 3693 N N . ALA B 1 155 ? -73.16422 21.92821 -5.32473 1.000 29.03930 155 ALA D N 1
ATOM 3694 C CA . ALA B 1 155 ? -72.73489 20.54254 -5.15187 1.000 27.62464 155 ALA D CA 1
ATOM 3695 C C . ALA B 1 155 ? -71.51989 20.27805 -6.03365 1.000 29.76413 155 ALA D C 1
ATOM 3696 O O . ALA B 1 155 ? -71.37778 20.86719 -7.12271 1.000 29.04091 155 ALA D O 1
ATOM 3698 N N . ILE B 1 156 ? -70.63662 19.40038 -5.54712 1.000 24.19463 156 ILE D N 1
ATOM 3699 C CA . ILE B 1 156 ? -69.50213 18.91582 -6.31939 1.000 24.72082 156 ILE D CA 1
ATOM 3700 C C . ILE B 1 156 ? -69.45761 17.40195 -6.19786 1.000 28.22647 156 ILE D C 1
ATOM 3701 O O . ILE B 1 156 ? -69.71697 16.83787 -5.12329 1.000 27.33664 156 ILE D O 1
ATOM 3706 N N . ASP B 1 157 ? -69.18227 16.72360 -7.31789 1.000 27.45854 157 ASP D N 1
ATOM 3707 C CA . ASP B 1 157 ? -69.08435 15.26839 -7.25406 1.000 26.83508 157 ASP D CA 1
ATOM 3708 C C . ASP B 1 157 ? -67.94464 14.83304 -6.32750 1.000 24.37400 157 ASP D C 1
ATOM 3709 O O . ASP B 1 157 ? -66.83047 15.39424 -6.34326 1.000 27.36099 157 ASP D O 1
ATOM 3714 N N . GLY B 1 158 ? -68.22042 13.81598 -5.52680 1.000 22.45512 158 GLY D N 1
ATOM 3715 C CA . GLY B 1 158 ? -67.25225 13.34643 -4.54248 1.000 23.06066 158 GLY D CA 1
ATOM 3716 C C . GLY B 1 158 ? -67.54845 13.84050 -3.14091 1.000 27.87945 158 GLY D C 1
ATOM 3717 O O . GLY B 1 158 ? -66.89323 13.38499 -2.18932 1.000 26.32355 158 GLY D O 1
ATOM 3718 N N . VAL B 1 159 ? -68.54016 14.73179 -3.00114 1.000 24.80504 159 VAL D N 1
ATOM 3719 C CA . VAL B 1 159 ? -68.96831 15.24876 -1.70953 1.000 24.30258 159 VAL D CA 1
ATOM 3720 C C . VAL B 1 159 ? -70.48604 15.10111 -1.61202 1.000 21.46539 159 VAL D C 1
ATOM 3721 O O . VAL B 1 159 ? -71.21506 15.62793 -2.46208 1.000 23.35323 159 VAL D O 1
ATOM 3725 N N . PRO B 1 160 ? -71.02570 14.43783 -0.58667 1.000 22.54644 160 PRO D N 1
ATOM 3726 C CA . PRO B 1 160 ? -72.50112 14.39539 -0.44077 1.000 21.45338 160 PRO D CA 1
ATOM 3727 C C . PRO B 1 160 ? -73.10241 15.74493 -0.04268 1.000 24.27585 160 PRO D C 1
ATOM 3728 O O . PRO B 1 160 ? -72.44537 16.58552 0.57149 1.000 23.98333 160 PRO D O 1
ATOM 3732 N N . GLY B 1 161 ? -74.36971 15.93756 -0.39421 1.000 24.86521 161 GLY D N 1
ATOM 3733 C CA . GLY B 1 161 ? -75.08000 17.12259 0.04693 1.000 23.93790 161 GLY D CA 1
ATOM 3734 C C . GLY B 1 161 ? -74.74996 18.36950 -0.75441 1.000 27.19151 161 GLY D C 1
ATOM 3735 O O . GLY B 1 161 ? -74.21151 18.33878 -1.87828 1.000 26.07944 161 GLY D O 1
ATOM 3736 N N . THR B 1 162 ? -75.12957 19.49729 -0.18063 1.000 28.47322 162 THR D N 1
ATOM 3737 C CA . THR B 1 162 ? -74.91133 20.78585 -0.82876 1.000 29.03635 162 THR D CA 1
ATOM 3738 C C . THR B 1 162 ? -74.31468 21.74305 0.18046 1.000 23.00553 162 THR D C 1
ATOM 3739 O O . THR B 1 162 ? -74.47116 21.55139 1.39086 1.000 26.00895 162 THR D O 1
ATOM 3743 N N . HIS B 1 163 ? -73.62325 22.76764 -0.34349 1.000 21.90144 163 HIS D N 1
ATOM 3744 C CA . HIS B 1 163 ? -72.81810 23.68632 0.46366 1.000 24.89705 163 HIS D CA 1
ATOM 3745 C C . HIS B 1 163 ? -72.79270 25.04663 -0.23754 1.000 20.96098 163 HIS D C 1
ATOM 3746 O O . HIS B 1 163 ? -73.31518 25.20623 -1.35689 1.000 25.89761 163 HIS D O 1
ATOM 3753 N N . ALA B 1 164 ? -72.21248 26.05141 0.45362 1.000 21.28373 164 ALA D N 1
ATOM 3754 C CA . ALA B 1 164 ? -72.04981 27.37487 -0.15158 1.000 24.50553 164 ALA D CA 1
ATOM 3755 C C . ALA B 1 164 ? -71.05751 27.27952 -1.30594 1.000 26.13114 164 ALA D C 1
ATOM 3756 O O . ALA B 1 164 ? -70.01533 26.62934 -1.17066 1.000 25.47684 164 ALA D O 1
ATOM 3758 N N . PRO B 1 165 ? -71.35183 27.87665 -2.46040 1.000 24.97275 165 PRO D N 1
ATOM 3759 C CA . PRO B 1 165 ? -70.40872 27.79211 -3.58491 1.000 22.30003 165 PRO D CA 1
ATOM 3760 C C . PRO B 1 165 ? -69.16731 28.61047 -3.32043 1.000 24.58102 165 PRO D C 1
ATOM 3761 O O . PRO B 1 165 ? -69.22385 29.68863 -2.72272 1.000 25.88109 165 PRO D O 1
ATOM 3765 N N . ILE B 1 166 ? -68.04325 28.09959 -3.81422 1.000 21.45543 166 ILE D N 1
ATOM 3766 C CA . ILE B 1 166 ? -66.78514 28.85960 -3.80301 1.000 21.17002 166 ILE D CA 1
ATOM 3767 C C . ILE B 1 166 ? -66.23300 28.82650 -5.22142 1.000 21.31584 166 ILE D C 1
ATOM 3768 O O . ILE B 1 166 ? -65.44584 27.92428 -5.56372 1.000 23.44558 166 ILE D O 1
ATOM 3773 N N . PRO B 1 167 ? -66.64813 29.76424 -6.07692 1.000 24.60302 167 PRO D N 1
ATOM 3774 C CA . PRO B 1 167 ? -66.02885 29.88942 -7.40136 1.000 21.55313 167 PRO D CA 1
ATOM 3775 C C . PRO B 1 167 ? -64.56623 30.25504 -7.25562 1.000 25.73335 167 PRO D C 1
ATOM 3776 O O . PRO B 1 167 ? -64.20049 31.14320 -6.47753 1.000 27.33838 167 PRO D O 1
ATOM 3780 N N . THR B 1 168 ? -63.72670 29.55018 -7.99146 1.000 23.42858 168 THR D N 1
ATOM 3781 C CA . THR B 1 168 ? -62.28821 29.79816 -7.94562 1.000 20.53374 168 THR D CA 1
ATOM 3782 C C . THR B 1 168 ? -61.81359 30.10210 -9.36075 1.000 28.40139 168 THR D C 1
ATOM 3783 O O . THR B 1 168 ? -62.25525 29.45770 -10.32041 1.000 30.05441 168 THR D O 1
ATOM 3787 N N A GLU B 1 169 ? -60.89990 31.06287 -9.47055 0.526 29.06427 169 GLU D N 1
ATOM 3788 N N B GLU B 1 169 ? -60.90507 31.07139 -9.50132 0.474 29.09112 169 GLU D N 1
ATOM 3789 C CA A GLU B 1 169 ? -60.37655 31.54238 -10.74101 0.526 28.25413 169 GLU D CA 1
ATOM 3790 C CA B GLU B 1 169 ? -60.39847 31.46014 -10.81443 0.474 27.96567 169 GLU D CA 1
ATOM 3791 C C A GLU B 1 169 ? -58.85394 31.43255 -10.74165 0.526 30.17188 169 GLU D C 1
ATOM 3792 C C B GLU B 1 169 ? -58.87754 31.54379 -10.81815 0.474 29.81670 169 GLU D C 1
ATOM 3793 O O A GLU B 1 169 ? -58.20472 31.75168 -9.73691 0.526 24.72670 169 GLU D O 1
ATOM 3794 O O B GLU B 1 169 ? -58.26534 32.13025 -9.91608 0.474 25.95763 169 GLU D O 1
ATOM 3805 N N . PHE B 1 170 ? -58.27618 30.98582 -11.86583 1.000 28.21504 170 PHE D N 1
ATOM 3806 C CA . PHE B 1 170 ? -56.82918 30.91332 -12.01216 1.000 24.81098 170 PHE D CA 1
ATOM 3807 C C . PHE B 1 170 ? -56.42578 31.58621 -13.31450 1.000 28.24291 170 PHE D C 1
ATOM 3808 O O . PHE B 1 170 ? -57.02238 31.31743 -14.35696 1.000 35.42640 170 PHE D O 1
ATOM 3816 N N . ARG B 1 171 ? -55.40315 32.43249 -13.25164 1.000 28.60041 171 ARG D N 1
ATOM 3817 C CA . ARG B 1 171 ? -54.86707 33.09376 -14.42207 1.000 26.94667 171 ARG D CA 1
ATOM 3818 C C . ARG B 1 171 ? -53.34072 32.96078 -14.37213 1.000 35.37712 171 ARG D C 1
ATOM 3819 O O . ARG B 1 171 ? -52.75327 32.66600 -13.32576 1.000 36.65240 171 ARG D O 1
ATOM 3827 N N . ASP B 1 172 ? -52.68122 33.11485 -15.51272 1.000 43.84933 172 ASP D N 1
ATOM 3828 C CA . ASP B 1 172 ? -51.21174 32.98886 -15.55297 1.000 48.91788 172 ASP D CA 1
ATOM 3829 C C . ASP B 1 172 ? -50.69508 31.70353 -14.87375 1.000 50.94613 172 ASP D C 1
ATOM 3830 O O . ASP B 1 172 ? -49.75828 31.74357 -14.07126 1.000 54.02062 172 ASP D O 1
ATOM 3835 N N . THR B 1 173 ? -51.29688 30.55072 -15.20057 1.000 46.14040 173 THR D N 1
ATOM 3836 C CA . THR B 1 173 ? -50.94478 29.26742 -14.57764 1.000 38.01883 173 THR D CA 1
ATOM 3837 C C . THR B 1 173 ? -49.81286 28.50720 -15.27353 1.000 38.74798 173 THR D C 1
ATOM 3838 O O . THR B 1 173 ? -49.24321 27.57851 -14.67337 1.000 39.87783 173 THR D O 1
ATOM 3842 N N . ALA B 1 174 ? -49.54867 28.81984 -16.53698 1.000 40.93813 174 ALA D N 1
ATOM 3843 C CA . ALA B 1 174 ? -48.69932 27.96898 -17.36683 1.000 43.26642 174 ALA D CA 1
ATOM 3844 C C . ALA B 1 174 ? -47.28112 27.92003 -16.83379 1.000 50.46111 174 ALA D C 1
ATOM 3845 O O . ALA B 1 174 ? -46.70073 28.95582 -16.49777 1.000 52.26698 174 ALA D O 1
ATOM 3847 N N . GLY B 1 175 ? -46.72665 26.70878 -16.76646 1.000 44.49875 175 GLY D N 1
ATOM 3848 C CA . GLY B 1 175 ? -45.32545 26.55467 -16.44876 1.000 51.22776 175 GLY D CA 1
ATOM 3849 C C . GLY B 1 175 ? -44.94730 26.94885 -15.04770 1.000 53.51480 175 GLY D C 1
ATOM 3850 O O . GLY B 1 175 ? -43.77848 27.24942 -14.79047 1.000 56.99624 175 GLY D O 1
ATOM 3851 N N . SER B 1 176 ? -45.90203 26.94397 -14.12400 1.000 55.38971 176 SER D N 1
ATOM 3852 C CA . SER B 1 176 ? -45.62212 27.43675 -12.78594 1.000 59.61607 176 SER D CA 1
ATOM 3853 C C . SER B 1 176 ? -44.60409 26.58614 -12.05089 1.000 58.78737 176 SER D C 1
ATOM 3854 O O . SER B 1 176 ? -43.96176 27.08020 -11.11754 1.000 58.29496 176 SER D O 1
ATOM 3857 N N . SER B 1 177 ? -44.47105 25.32539 -12.42666 1.000 59.18415 177 SER D N 1
ATOM 3858 C CA . SER B 1 177 ? -43.53890 24.40819 -11.78811 1.000 56.24914 177 SER D CA 1
ATOM 3859 C C . SER B 1 177 ? -42.44348 23.93187 -12.71694 1.000 57.12409 177 SER D C 1
ATOM 3860 O O . SER B 1 177 ? -41.36307 23.57669 -12.23826 1.000 61.02623 177 SER D O 1
ATOM 3863 N N . CYS B 1 178 ? -42.69478 23.92593 -14.02696 1.000 54.89322 178 CYS D N 1
ATOM 3864 C CA . CYS B 1 178 ? -41.79809 23.35347 -15.02272 1.000 56.27034 178 CYS D CA 1
ATOM 3865 C C . CYS B 1 178 ? -41.14592 24.41196 -15.89680 1.000 57.62710 178 CYS D C 1
ATOM 3866 O O . CYS B 1 178 ? -40.30339 24.07347 -16.74039 1.000 53.87502 178 CYS D O 1
ATOM 3869 N N . GLY B 1 179 ? -41.51716 25.68754 -15.71561 1.000 55.98731 179 GLY D N 1
ATOM 3870 C CA . GLY B 1 179 ? -40.97263 26.78540 -16.47752 1.000 50.49507 179 GLY D CA 1
ATOM 3871 C C . GLY B 1 179 ? -41.63698 27.01553 -17.80841 1.000 53.87975 179 GLY D C 1
ATOM 3872 O O . GLY B 1 179 ? -41.46290 28.08348 -18.40118 1.000 58.46988 179 GLY D O 1
ATOM 3873 N N . ALA B 1 180 ? -42.40223 26.05211 -18.29573 1.000 55.17636 180 ALA D N 1
ATOM 3874 C CA . ALA B 1 180 ? -43.14311 26.21427 -19.53156 1.000 51.41357 180 ALA D CA 1
ATOM 3875 C C . ALA B 1 180 ? -44.38838 25.35754 -19.42805 1.000 43.82875 180 ALA D C 1
ATOM 3876 O O . ALA B 1 180 ? -44.45622 24.43021 -18.61089 1.000 49.51492 180 ALA D O 1
ATOM 3878 N N . LEU B 1 181 ? -45.38174 25.68207 -20.25463 1.000 44.31946 181 LEU D N 1
ATOM 3879 C CA . LEU B 1 181 ? -46.53595 24.80118 -20.37672 1.000 46.55295 181 LEU D CA 1
ATOM 3880 C C . LEU B 1 181 ? -46.09324 23.41472 -20.82445 1.000 44.89410 181 LEU D C 1
ATOM 3881 O O . LEU B 1 181 ? -46.47564 22.40636 -20.22701 1.000 46.83355 181 LEU D O 1
ATOM 3886 N N . LEU B 1 182 ? -45.24621 23.34993 -21.85922 1.000 47.77046 182 LEU D N 1
ATOM 3887 C CA . LEU B 1 182 ? -44.62373 22.10568 -22.30721 1.000 49.74528 182 LEU D CA 1
ATOM 3888 C C . LEU B 1 182 ? -43.13005 22.13256 -22.00483 1.000 52.01156 182 LEU D C 1
ATOM 3889 O O . LEU B 1 182 ? -42.33305 22.58012 -22.83854 1.000 56.40938 182 LEU D O 1
ATOM 3894 N N . PRO B 1 183 ? -42.69225 21.65060 -20.83774 1.000 55.93532 183 PRO D N 1
ATOM 3895 C CA . PRO B 1 183 ? -41.24696 21.71578 -20.50390 1.000 51.81948 183 PRO D CA 1
ATOM 3896 C C . PRO B 1 183 ? -40.34393 20.95334 -21.46732 1.000 58.96168 183 PRO D C 1
ATOM 3897 O O . PRO B 1 183 ? -39.15426 21.28219 -21.56821 1.000 55.21653 183 PRO D O 1
ATOM 3901 N N . SER B 1 184 ? -40.85975 19.94456 -22.16788 1.000 59.34524 184 SER D N 1
ATOM 3902 C CA . SER B 1 184 ? -40.06657 19.24942 -23.17785 1.000 64.25724 184 SER D CA 1
ATOM 3903 C C . SER B 1 184 ? -39.97704 20.01756 -24.49098 1.000 63.75364 184 SER D C 1
ATOM 3904 O O . SER B 1 184 ? -39.16664 19.65744 -25.34548 1.000 66.23783 184 SER D O 1
ATOM 3907 N N . GLY B 1 185 ? -40.77718 21.06666 -24.66725 1.000 64.89887 185 GLY D N 1
ATOM 3908 C CA . GLY B 1 185 ? -40.88015 21.74794 -25.93448 1.000 63.71601 185 GLY D CA 1
ATOM 3909 C C . GLY B 1 185 ? -41.80951 21.10239 -26.93659 1.000 67.82686 185 GLY D C 1
ATOM 3910 O O . GLY B 1 185 ? -42.10251 21.72212 -27.96643 1.000 69.85695 185 GLY D O 1
ATOM 3911 N N . ASN B 1 186 ? -42.30317 19.89185 -26.66622 1.000 68.99042 186 ASN D N 1
ATOM 3912 C CA . ASN B 1 186 ? -43.12624 19.14360 -27.60553 1.000 65.73298 186 ASN D CA 1
ATOM 3913 C C . ASN B 1 186 ? -44.49191 18.82397 -27.01114 1.000 66.91238 186 ASN D C 1
ATOM 3914 O O . ASN B 1 186 ? -44.63618 18.62474 -25.79582 1.000 59.66486 186 ASN D O 1
ATOM 3919 N N . ALA B 1 187 ? -45.48834 18.77221 -27.90683 1.000 68.12197 187 ALA D N 1
ATOM 3920 C CA . ALA B 1 187 ? -46.85751 18.42406 -27.53309 1.000 65.54148 187 ALA D CA 1
ATOM 3921 C C . ALA B 1 187 ? -46.98258 16.94507 -27.18246 1.000 65.20692 187 ALA D C 1
ATOM 3922 O O . ALA B 1 187 ? -47.72005 16.57541 -26.25777 1.000 60.34475 187 ALA D O 1
ATOM 3924 N N . VAL B 1 188 ? -46.28517 16.08866 -27.92922 1.000 58.93044 188 VAL D N 1
ATOM 3925 C CA . VAL B 1 188 ? -46.23908 14.65175 -27.70133 1.000 63.21089 188 VAL D CA 1
ATOM 3926 C C . VAL B 1 188 ? -44.77334 14.25822 -27.60103 1.000 66.70513 188 VAL D C 1
ATOM 3927 O O . VAL B 1 188 ? -43.93735 14.78226 -28.34267 1.000 71.20562 188 VAL D O 1
ATOM 3931 N N . ASP B 1 189 ? -44.45788 13.36456 -26.66422 1.000 68.60354 189 ASP D N 1
ATOM 3932 C CA . ASP B 1 189 ? -43.14019 12.75354 -26.53907 1.000 70.59231 189 ASP D CA 1
ATOM 3933 C C . ASP B 1 189 ? -43.34225 11.26217 -26.34608 1.000 68.69265 189 ASP D C 1
ATOM 3934 O O . ASP B 1 189 ? -44.09227 10.84723 -25.45667 1.000 62.45868 189 ASP D O 1
ATOM 3939 N N . VAL B 1 190 ? -42.67516 10.45844 -27.16626 1.000 66.85463 190 VAL D N 1
ATOM 3940 C CA . VAL B 1 190 ? -42.80053 9.01277 -27.05006 1.000 64.92650 190 VAL D CA 1
ATOM 3941 C C . VAL B 1 190 ? -41.89295 8.52940 -25.92498 1.000 69.95398 190 VAL D C 1
ATOM 3942 O O . VAL B 1 190 ? -40.68016 8.75922 -25.94586 1.000 73.97560 190 VAL D O 1
ATOM 3946 N N . VAL B 1 191 ? -42.48657 7.87566 -24.92983 1.000 67.10402 191 VAL D N 1
ATOM 3947 C CA . VAL B 1 191 ? -41.77284 7.30277 -23.79436 1.000 70.10807 191 VAL D CA 1
ATOM 3948 C C . VAL B 1 191 ? -42.16599 5.83634 -23.72872 1.000 76.43594 191 VAL D C 1
ATOM 3949 O O . VAL B 1 191 ? -43.34876 5.52136 -23.55188 1.000 79.94140 191 VAL D O 1
ATOM 3953 N N . ASN B 1 192 ? -41.18987 4.94369 -23.89424 1.000 80.38673 192 ASN D N 1
ATOM 3954 C CA . ASN B 1 192 ? -41.45198 3.50750 -23.91388 1.000 77.38552 192 ASN D CA 1
ATOM 3955 C C . ASN B 1 192 ? -42.56039 3.18605 -24.91144 1.000 78.08189 192 ASN D C 1
ATOM 3956 O O . ASN B 1 192 ? -43.53861 2.50005 -24.60445 1.000 77.92282 192 ASN D O 1
ATOM 3961 N N . GLY B 1 193 ? -42.41665 3.73625 -26.11555 1.000 79.62442 193 GLY D N 1
ATOM 3962 C CA . GLY B 1 193 ? -43.31284 3.44314 -27.21206 1.000 82.48635 193 GLY D CA 1
ATOM 3963 C C . GLY B 1 193 ? -44.67597 4.09228 -27.14473 1.000 83.44655 193 GLY D C 1
ATOM 3964 O O . GLY B 1 193 ? -45.40044 4.05864 -28.15017 1.000 77.67069 193 GLY D O 1
ATOM 3965 N N . LEU B 1 194 ? -45.06704 4.70582 -25.96551 1.000 84.49583 194 LEU D N 1
ATOM 3966 C CA . LEU B 1 194 ? -46.37523 5.32183 -25.74356 1.000 79.79349 194 LEU D CA 1
ATOM 3967 C C . LEU B 1 194 ? -46.27419 6.82631 -25.90462 1.000 73.62859 194 LEU D C 1
ATOM 3968 O O . LEU B 1 194 ? -45.35627 7.44223 -25.33987 1.000 66.95296 194 LEU D O 1
ATOM 3973 N N . PRO B 1 195 ? -47.17358 7.44456 -26.66897 1.000 70.49311 195 PRO D N 1
ATOM 3974 C CA . PRO B 1 195 ? -47.20180 8.91121 -26.72826 1.000 65.36098 195 PRO D CA 1
ATOM 3975 C C . PRO B 1 195 ? -47.71842 9.47462 -25.40838 1.000 66.73544 195 PRO D C 1
ATOM 3976 O O . PRO B 1 195 ? -48.69069 8.96986 -24.84346 1.000 62.59706 195 PRO D O 1
ATOM 3980 N N . VAL B 1 196 ? -47.02462 10.49139 -24.89255 1.000 64.63470 196 VAL D N 1
ATOM 3981 C CA . VAL B 1 196 ? -47.41672 11.18360 -23.66802 1.000 58.66140 196 VAL D CA 1
ATOM 3982 C C . VAL B 1 196 ? -47.30512 12.68235 -23.91557 1.000 55.72298 196 VAL D C 1
ATOM 3983 O O . VAL B 1 196 ? -46.54150 13.12865 -24.77777 1.000 59.30545 196 VAL D O 1
ATOM 3987 N N . THR B 1 197 ? -48.09733 13.46696 -23.18357 1.000 49.09799 197 THR D N 1
ATOM 3988 C CA . THR B 1 197 ? -47.95460 14.91702 -23.18256 1.000 51.93647 197 THR D CA 1
ATOM 3989 C C . THR B 1 197 ? -47.47352 15.32452 -21.79919 1.000 55.04662 197 THR D C 1
ATOM 3990 O O . THR B 1 197 ? -48.15185 15.05446 -20.79951 1.000 52.83415 197 THR D O 1
ATOM 3994 N N . LEU B 1 198 ? -46.28282 15.91858 -21.73899 1.000 52.66065 198 LEU D N 1
ATOM 3995 C CA . LEU B 1 198 ? -45.74111 16.45901 -20.49803 1.000 46.12242 198 LEU D CA 1
ATOM 3996 C C . LEU B 1 198 ? -46.19116 17.91064 -20.44781 1.000 47.05372 198 LEU D C 1
ATOM 3997 O O . LEU B 1 198 ? -45.81372 18.70940 -21.30943 1.000 46.62552 198 LEU D O 1
ATOM 4002 N N . ILE B 1 199 ? -47.04766 18.24837 -19.48195 1.000 41.05275 199 ILE D N 1
ATOM 4003 C CA . ILE B 1 199 ? -47.71004 19.54616 -19.49760 1.000 41.18705 199 ILE D CA 1
ATOM 4004 C C . ILE B 1 199 ? -47.86188 20.06189 -18.07666 1.000 41.73033 199 ILE D C 1
ATOM 4005 O O . ILE B 1 199 ? -48.12211 19.29488 -17.14429 1.000 42.12228 199 ILE D O 1
ATOM 4010 N N . ASP B 1 200 ? -47.72490 21.37913 -17.91684 1.000 35.81119 200 ASP D N 1
ATOM 4011 C CA . ASP B 1 200 ? -47.86246 22.01858 -16.61498 1.000 35.12083 200 ASP D CA 1
ATOM 4012 C C . ASP B 1 200 ? -48.70720 23.28350 -16.80407 1.000 36.29443 200 ASP D C 1
ATOM 4013 O O . ASP B 1 200 ? -48.18892 24.34026 -17.17037 1.000 38.66543 200 ASP D O 1
ATOM 4018 N N . ASN B 1 201 ? -50.01440 23.17359 -16.57671 1.000 34.49689 201 ASN D N 1
ATOM 4019 C CA . ASN B 1 201 ? -50.81433 24.39793 -16.52151 1.000 33.25585 201 ASN D CA 1
ATOM 4020 C C . ASN B 1 201 ? -51.42658 24.56161 -15.13363 1.000 37.35722 201 ASN D C 1
ATOM 4021 O O . ASN B 1 201 ? -52.64394 24.71466 -14.99028 1.000 36.03313 201 ASN D O 1
ATOM 4026 N N . GLY B 1 202 ? -50.58455 24.55924 -14.10372 1.000 34.02468 202 GLY D N 1
ATOM 4027 C CA . GLY B 1 202 ? -51.02106 24.65875 -12.71828 1.000 34.50484 202 GLY D CA 1
ATOM 4028 C C . GLY B 1 202 ? -50.62180 23.45997 -11.88909 1.000 30.55666 202 GLY D C 1
ATOM 4029 O O . GLY B 1 202 ? -50.51305 23.56586 -10.65732 1.000 31.95495 202 GLY D O 1
ATOM 4030 N N . MET B 1 203 ? -50.36906 22.33848 -12.53406 1.000 28.06075 203 MET D N 1
ATOM 4031 C CA . MET B 1 203 ? -49.96896 21.08845 -11.89479 1.000 29.62545 203 MET D CA 1
ATOM 4032 C C . MET B 1 203 ? -49.17371 20.30929 -12.92461 1.000 33.81766 203 MET D C 1
ATOM 4033 O O . MET B 1 203 ? -49.68972 20.06390 -14.01837 1.000 31.77425 203 MET D O 1
ATOM 4038 N N . PRO B 1 204 ? -47.92717 19.91104 -12.65327 1.000 34.06211 204 PRO D N 1
ATOM 4039 C CA . PRO B 1 204 ? -47.20007 19.10005 -13.64559 1.000 41.16228 204 PRO D CA 1
ATOM 4040 C C . PRO B 1 204 ? -47.86210 17.73383 -13.78830 1.000 38.66929 204 PRO D C 1
ATOM 4041 O O . PRO B 1 204 ? -48.09349 17.03938 -12.79333 1.000 36.76036 204 PRO D O 1
ATOM 4045 N N . CYS B 1 205 ? -48.14655 17.34848 -15.03796 1.000 34.84747 205 CYS D N 1
ATOM 4046 C CA . CYS B 1 205 ? -48.81473 16.09302 -15.36244 1.000 34.61060 205 CYS D CA 1
ATOM 4047 C C . CYS B 1 205 ? -48.15575 15.38930 -16.54099 1.000 39.39911 205 CYS D C 1
ATOM 4048 O O . CYS B 1 205 ? -47.66327 16.02250 -17.47509 1.000 43.43625 205 CYS D O 1
ATOM 4051 N N . VAL B 1 206 ? -48.17475 14.05765 -16.49394 1.000 37.81462 206 VAL D N 1
ATOM 4052 C CA . VAL B 1 206 ? -47.96330 13.23318 -17.67522 1.000 38.16236 206 VAL D CA 1
ATOM 4053 C C . VAL B 1 206 ? -49.33319 12.78756 -18.15954 1.000 41.82920 206 VAL D C 1
ATOM 4054 O O . VAL B 1 206 ? -50.07929 12.13459 -17.41588 1.000 43.68594 206 VAL D O 1
ATOM 4058 N N . VAL B 1 207 ? -49.68891 13.14826 -19.38799 1.000 37.06632 207 VAL D N 1
ATOM 4059 C CA . VAL B 1 207 ? -51.01939 12.85491 -19.91466 1.000 42.02831 207 VAL D CA 1
ATOM 4060 C C . VAL B 1 207 ? -50.88230 11.78825 -21.00116 1.000 47.21696 207 VAL D C 1
ATOM 4061 O O . VAL B 1 207 ? -50.23996 12.02020 -22.03699 1.000 46.97358 207 VAL D O 1
ATOM 4065 N N . MET B 1 208 ? -51.50732 10.63055 -20.78347 1.000 46.75393 208 MET D N 1
ATOM 4066 C CA . MET B 1 208 ? -51.47339 9.55701 -21.77121 1.000 52.62481 208 MET D CA 1
ATOM 4067 C C . MET B 1 208 ? -52.81077 8.82560 -21.83284 1.000 49.85554 208 MET D C 1
ATOM 4068 O O . MET B 1 208 ? -53.64680 8.92097 -20.92502 1.000 43.93398 208 MET D O 1
ATOM 4073 N N . LYS B 1 209 ? -52.98568 8.06220 -22.91174 1.000 46.97974 209 LYS D N 1
ATOM 4074 C CA . LYS B 1 209 ? -54.20742 7.28879 -23.10324 1.000 48.11065 209 LYS D CA 1
ATOM 4075 C C . LYS B 1 209 ? -54.23051 6.10419 -22.14473 1.000 50.43698 209 LYS D C 1
ATOM 4076 O O . LYS B 1 209 ? -53.27062 5.32600 -22.07930 1.000 55.43195 209 LYS D O 1
ATOM 4082 N N . ALA B 1 210 ? -55.32925 5.95481 -21.40218 1.000 42.63253 210 ALA D N 1
ATOM 4083 C CA . ALA B 1 210 ? -55.46422 4.80261 -20.51287 1.000 43.32229 210 ALA D CA 1
ATOM 4084 C C . ALA B 1 210 ? -55.28088 3.48828 -21.27266 1.000 55.25899 210 ALA D C 1
ATOM 4085 O O . ALA B 1 210 ? -54.72257 2.51890 -20.73445 1.000 49.68136 210 ALA D O 1
ATOM 4087 N N . ALA B 1 211 ? -55.75129 3.44049 -22.52853 1.000 59.94800 211 ALA D N 1
ATOM 4088 C CA . ALA B 1 211 ? -55.65991 2.22071 -23.32617 1.000 58.68036 211 ALA D CA 1
ATOM 4089 C C . ALA B 1 211 ? -54.21728 1.80651 -23.57280 1.000 60.15754 211 ALA D C 1
ATOM 4090 O O . ALA B 1 211 ? -53.92257 0.61097 -23.63050 1.000 57.88338 211 ALA D O 1
ATOM 4092 N N . ASP B 1 212 ? -53.30481 2.76994 -23.71361 1.000 62.41269 212 ASP D N 1
ATOM 4093 C CA . ASP B 1 212 ? -51.90652 2.46560 -24.01247 1.000 62.80225 212 ASP D CA 1
ATOM 4094 C C . ASP B 1 212 ? -51.15769 1.84010 -22.83850 1.000 65.23449 212 ASP D C 1
ATOM 4095 O O . ASP B 1 212 ? -50.04098 1.34933 -23.03597 1.000 71.11444 212 ASP D O 1
ATOM 4100 N N . VAL B 1 213 ? -51.72242 1.83806 -21.63153 1.000 60.80460 213 VAL D N 1
ATOM 4101 C CA . VAL B 1 213 ? -51.11362 1.10036 -20.52859 1.000 56.61242 213 VAL D CA 1
ATOM 4102 C C . VAL B 1 213 ? -52.08301 0.06958 -19.96017 1.000 54.75501 213 VAL D C 1
ATOM 4103 O O . VAL B 1 213 ? -52.02437 -0.26245 -18.77305 1.000 57.20827 213 VAL D O 1
ATOM 4107 N N . GLY B 1 214 ? -52.98060 -0.43859 -20.80290 1.000 55.90635 214 GLY D N 1
ATOM 4108 C CA . GLY B 1 214 ? -53.68163 -1.68050 -20.51800 1.000 60.98161 214 GLY D CA 1
ATOM 4109 C C . GLY B 1 214 ? -54.86044 -1.61632 -19.57423 1.000 60.19199 214 GLY D C 1
ATOM 4110 O O . GLY B 1 214 ? -55.21841 -2.64650 -18.99165 1.000 56.66209 214 GLY D O 1
ATOM 4111 N N . ILE B 1 215 ? -55.48311 -0.44573 -19.40318 1.000 57.39875 215 ILE D N 1
ATOM 4112 C CA . ILE B 1 215 ? -56.75750 -0.32896 -18.70650 1.000 50.65464 215 ILE D CA 1
ATOM 4113 C C . ILE B 1 215 ? -57.71609 0.40826 -19.63024 1.000 48.42829 215 ILE D C 1
ATOM 4114 O O . ILE B 1 215 ? -57.33202 0.86505 -20.70732 1.000 49.33634 215 ILE D O 1
ATOM 4119 N N . THR B 1 216 ? -58.99415 0.47507 -19.23144 1.000 48.87275 216 THR D N 1
ATOM 4120 C CA . THR B 1 216 ? -59.94743 1.25694 -20.02301 1.000 47.00508 216 THR D CA 1
ATOM 4121 C C . THR B 1 216 ? -59.99519 2.72717 -19.62913 1.000 45.57887 216 THR D C 1
ATOM 4122 O O . THR B 1 216 ? -60.41139 3.55892 -20.44665 1.000 45.02335 216 THR D O 1
ATOM 4126 N N . GLY B 1 217 ? -59.58357 3.07762 -18.41461 1.000 39.81990 217 GLY D N 1
ATOM 4127 C CA . GLY B 1 217 ? -59.83997 4.42474 -17.92521 1.000 34.32263 217 GLY D CA 1
ATOM 4128 C C . GLY B 1 217 ? -61.14643 4.59214 -17.16153 1.000 38.63442 217 GLY D C 1
ATOM 4129 O O . GLY B 1 217 ? -61.42829 5.70084 -16.68371 1.000 38.96072 217 GLY D O 1
ATOM 4130 N N . TYR B 1 218 ? -61.95011 3.52861 -17.02912 1.000 39.70027 218 TYR D N 1
ATOM 4131 C CA . TYR B 1 218 ? -63.24943 3.59406 -16.37237 1.000 38.52124 218 TYR D CA 1
ATOM 4132 C C . TYR B 1 218 ? -63.30407 2.80760 -15.06248 1.000 41.41337 218 TYR D C 1
ATOM 4133 O O . TYR B 1 218 ? -64.34404 2.81021 -14.39469 1.000 41.25320 218 TYR D O 1
ATOM 4142 N N . GLU B 1 219 ? -62.20843 2.15930 -14.67488 1.000 42.65693 219 GLU D N 1
ATOM 4143 C CA . GLU B 1 219 ? -62.13815 1.36120 -13.46096 1.000 47.28648 219 GLU D CA 1
ATOM 4144 C C . GLU B 1 219 ? -62.31153 2.24992 -12.23172 1.000 41.21259 219 GLU D C 1
ATOM 4145 O O . GLU B 1 219 ? -62.07559 3.45370 -12.27551 1.000 38.01806 219 GLU D O 1
ATOM 4151 N N . ASP B 1 220 ? -62.73375 1.64195 -11.12128 1.000 41.15674 220 ASP D N 1
ATOM 4152 C CA . ASP B 1 220 ? -62.88440 2.40986 -9.88875 1.000 42.26771 220 ASP D CA 1
ATOM 4153 C C . ASP B 1 220 ? -61.53685 2.53652 -9.16626 1.000 36.47172 220 ASP D C 1
ATOM 4154 O O . ASP B 1 220 ? -60.55906 1.86821 -9.50466 1.000 34.88652 220 ASP D O 1
ATOM 4159 N N . ARG B 1 221 ? -61.51791 3.37982 -8.12468 1.000 39.34830 221 ARG D N 1
ATOM 4160 C CA . ARG B 1 221 ? -60.28479 3.66850 -7.39711 1.000 35.16291 221 ARG D CA 1
ATOM 4161 C C . ARG B 1 221 ? -59.61907 2.40131 -6.83294 1.000 38.28791 221 ARG D C 1
ATOM 4162 O O . ARG B 1 221 ? -58.40053 2.20202 -6.98033 1.000 42.49757 221 ARG D O 1
ATOM 4170 N N . ASP B 1 222 ? -60.40283 1.53386 -6.18978 1.000 44.26918 222 ASP D N 1
ATOM 4171 C CA . ASP B 1 222 ? -59.86376 0.29237 -5.61650 1.000 50.64620 222 ASP D CA 1
ATOM 4172 C C . ASP B 1 222 ? -59.24769 -0.60397 -6.67939 1.000 50.82297 222 ASP D C 1
ATOM 4173 O O . ASP B 1 222 ? -58.15646 -1.15681 -6.48740 1.000 53.15976 222 ASP D O 1
ATOM 4178 N N . SER B 1 223 ? -59.94691 -0.79059 -7.80238 1.000 45.82975 223 SER D N 1
ATOM 4179 C CA . SER B 1 223 ? -59.40126 -1.67074 -8.83182 1.000 48.58786 223 SER D CA 1
ATOM 4180 C C . SER B 1 223 ? -58.08910 -1.12140 -9.36877 1.000 47.08627 223 SER D C 1
ATOM 4181 O O . SER B 1 223 ? -57.13836 -1.87886 -9.61238 1.000 48.07429 223 SER D O 1
ATOM 4184 N N . LEU B 1 224 ? -58.00810 0.21000 -9.52578 1.000 40.06353 224 LEU D N 1
ATOM 4185 C CA . LEU B 1 224 ? -56.77116 0.83370 -9.96724 1.000 38.56011 224 LEU D CA 1
ATOM 4186 C C . LEU B 1 224 ? -55.69097 0.72312 -8.88935 1.000 38.35991 224 LEU D C 1
ATOM 4187 O O . LEU B 1 224 ? -54.52860 0.42294 -9.19231 1.000 42.87621 224 LEU D O 1
ATOM 4192 N N . ASP B 1 225 ? -56.05715 0.96749 -7.62884 1.000 44.57996 225 ASP D N 1
ATOM 4193 C CA . ASP B 1 225 ? -55.07345 0.86806 -6.54840 1.000 49.28723 225 ASP D CA 1
ATOM 4194 C C . ASP B 1 225 ? -54.51722 -0.54892 -6.40090 1.000 53.77756 225 ASP D C 1
ATOM 4195 O O . ASP B 1 225 ? -53.47548 -0.72627 -5.77415 1.000 56.89028 225 ASP D O 1
ATOM 4200 N N . ALA B 1 226 ? -55.17338 -1.56284 -6.96006 1.000 48.81314 226 ALA D N 1
ATOM 4201 C CA . ALA B 1 226 ? -54.72689 -2.93821 -6.79752 1.000 48.19382 226 ALA D CA 1
ATOM 4202 C C . ALA B 1 226 ? -53.99427 -3.46579 -8.02040 1.000 51.69921 226 ALA D C 1
ATOM 4203 O O . ALA B 1 226 ? -53.51755 -4.60850 -8.01002 1.000 49.88376 226 ALA D O 1
ATOM 4205 N N . ASN B 1 227 ? -53.88182 -2.66268 -9.07403 1.000 52.18457 227 ASN D N 1
ATOM 4206 C CA . ASN B 1 227 ? -53.29843 -3.12652 -10.32440 1.000 54.24614 227 ASN D CA 1
ATOM 4207 C C . ASN B 1 227 ? -51.79770 -2.83992 -10.27022 1.000 60.26119 227 ASN D C 1
ATOM 4208 O O . ASN B 1 227 ? -51.29509 -1.84487 -10.79716 1.000 50.46695 227 ASN D O 1
ATOM 4213 N N . ALA B 1 228 ? -51.06341 -3.76271 -9.62511 1.000 59.62211 228 ALA D N 1
ATOM 4214 C CA . ALA B 1 228 ? -49.62091 -3.58185 -9.47489 1.000 55.84148 228 ALA D CA 1
ATOM 4215 C C . ALA B 1 228 ? -48.93822 -3.45259 -10.82650 1.000 50.56404 228 ALA D C 1
ATOM 4216 O O . ALA B 1 228 ? -47.97979 -2.68417 -10.97524 1.000 54.12603 228 ALA D O 1
ATOM 4218 N N A GLU B 1 229 ? -49.40020 -4.20504 -11.82652 0.641 50.97145 229 GLU D N 1
ATOM 4219 N N B GLU B 1 229 ? -49.43801 -4.17941 -11.82822 0.359 51.00493 229 GLU D N 1
ATOM 4220 C CA A GLU B 1 229 ? -48.79096 -4.09429 -13.14870 0.641 52.90142 229 GLU D CA 1
ATOM 4221 C CA B GLU B 1 229 ? -48.84736 -4.14181 -13.16236 0.359 52.77971 229 GLU D CA 1
ATOM 4222 C C A GLU B 1 229 ? -48.95209 -2.68236 -13.69087 0.641 53.95870 229 GLU D C 1
ATOM 4223 C C B GLU B 1 229 ? -49.00608 -2.76436 -13.80158 0.359 53.66938 229 GLU D C 1
ATOM 4224 O O A GLU B 1 229 ? -47.98105 -2.06596 -14.14612 0.641 54.82859 229 GLU D O 1
ATOM 4225 O O B GLU B 1 229 ? -48.08022 -2.26191 -14.45041 0.359 55.06416 229 GLU D O 1
ATOM 4236 N N . LEU B 1 230 ? -50.17421 -2.14072 -13.63106 1.000 50.43108 230 LEU D N 1
ATOM 4237 C CA . LEU B 1 230 ? -50.38311 -0.78322 -14.11771 1.000 49.03036 230 LEU D CA 1
ATOM 4238 C C . LEU B 1 230 ? -49.53134 0.20515 -13.33288 1.000 49.54625 230 LEU D C 1
ATOM 4239 O O . LEU B 1 230 ? -48.81224 1.02515 -13.92317 1.000 49.03365 230 LEU D O 1
ATOM 4244 N N . LYS B 1 231 ? -49.59332 0.13215 -11.99516 1.000 48.42330 231 LYS D N 1
ATOM 4245 C CA . LYS B 1 231 ? -48.85983 1.09823 -11.18438 1.000 49.46786 231 LYS D CA 1
ATOM 4246 C C . LYS B 1 231 ? -47.37721 1.03198 -11.48282 1.000 52.17463 231 LYS D C 1
ATOM 4247 O O . LYS B 1 231 ? -46.69141 2.05791 -11.47882 1.000 46.02697 231 LYS D O 1
ATOM 4253 N N . ALA B 1 232 ? -46.86089 -0.16732 -11.76960 1.000 56.26306 232 ALA D N 1
ATOM 4254 C CA . ALA B 1 232 ? -45.44968 -0.27257 -12.11187 1.000 54.60438 232 ALA D CA 1
ATOM 4255 C C . ALA B 1 232 ? -45.18366 0.27956 -13.51232 1.000 49.67892 232 ALA D C 1
ATOM 4256 O O . ALA B 1 232 ? -44.15875 0.93162 -13.74592 1.000 50.30543 232 ALA D O 1
ATOM 4258 N N . LYS B 1 233 ? -46.10533 0.05166 -14.45324 1.000 48.17185 233 LYS D N 1
ATOM 4259 C CA . LYS B 1 233 ? -45.92376 0.56008 -15.81583 1.000 47.36090 233 LYS D CA 1
ATOM 4260 C C . LYS B 1 233 ? -45.89097 2.08343 -15.83491 1.000 58.25744 233 LYS D C 1
ATOM 4261 O O . LYS B 1 233 ? -45.08945 2.69131 -16.55781 1.000 58.82774 233 LYS D O 1
ATOM 4267 N N . ILE B 1 234 ? -46.78190 2.72014 -15.07283 1.000 55.10155 234 ILE D N 1
ATOM 4268 C CA . ILE B 1 234 ? -46.81664 4.17450 -15.10435 1.000 56.76755 234 ILE D CA 1
ATOM 4269 C C . ILE B 1 234 ? -45.68283 4.75185 -14.26134 1.000 49.66607 234 ILE D C 1
ATOM 4270 O O . ILE B 1 234 ? -45.10366 5.77972 -14.61965 1.000 52.04216 234 ILE D O 1
ATOM 4275 N N . GLU B 1 235 ? -45.33674 4.09046 -13.14708 1.000 55.60960 235 GLU D N 1
ATOM 4276 C CA . GLU B 1 235 ? -44.26344 4.57565 -12.27455 1.000 58.18761 235 GLU D CA 1
ATOM 4277 C C . GLU B 1 235 ? -42.92293 4.55513 -12.98552 1.000 58.50824 235 GLU D C 1
ATOM 4278 O O . GLU B 1 235 ? -42.08391 5.42869 -12.74572 1.000 51.59055 235 GLU D O 1
ATOM 4284 N N . ALA B 1 236 ? -42.70273 3.57597 -13.86870 1.000 62.53078 236 ALA D N 1
ATOM 4285 C CA . ALA B 1 236 ? -41.50052 3.59904 -14.68955 1.000 67.29252 236 ALA D CA 1
ATOM 4286 C C . ALA B 1 236 ? -41.52641 4.75800 -15.67868 1.000 65.67671 236 ALA D C 1
ATOM 4287 O O . ALA B 1 236 ? -40.47897 5.34490 -15.96696 1.000 67.15694 236 ALA D O 1
ATOM 4289 N N . ILE B 1 237 ? -42.70070 5.11362 -16.20273 1.000 62.30718 237 ILE D N 1
ATOM 4290 C CA . ILE B 1 237 ? -42.78072 6.28682 -17.07018 1.000 63.90128 237 ILE D CA 1
ATOM 4291 C C . ILE B 1 237 ? -42.53810 7.56109 -16.27272 1.000 63.30607 237 ILE D C 1
ATOM 4292 O O . ILE B 1 237 ? -41.86308 8.48195 -16.74429 1.000 64.00653 237 ILE D O 1
ATOM 4297 N N . ARG B 1 238 ? -43.12197 7.65570 -15.07499 1.000 63.54120 238 ARG D N 1
ATOM 4298 C CA . ARG B 1 238 ? -42.95354 8.85557 -14.26419 1.000 55.48522 238 ARG D CA 1
ATOM 4299 C C . ARG B 1 238 ? -41.47763 9.10077 -13.97409 1.000 62.03793 238 ARG D C 1
ATOM 4300 O O . ARG B 1 238 ? -40.93549 10.16750 -14.29707 1.000 61.06160 238 ARG D O 1
ATOM 4308 N N . LEU B 1 239 ? -40.80662 8.10011 -13.38363 1.000 57.42467 239 LEU D N 1
ATOM 4309 C CA . LEU B 1 239 ? -39.37496 8.18612 -13.10438 1.000 54.55333 239 LEU D CA 1
ATOM 4310 C C . LEU B 1 239 ? -38.56150 8.47143 -14.35682 1.000 57.50455 239 LEU D C 1
ATOM 4311 O O . LEU B 1 239 ? -37.47218 9.05435 -14.26453 1.000 60.21178 239 LEU D O 1
ATOM 4316 N N . ALA B 1 240 ? -39.07071 8.10160 -15.52603 1.000 58.27791 240 ALA D N 1
ATOM 4317 C CA . ALA B 1 240 ? -38.31330 8.28458 -16.75515 1.000 57.95466 240 ALA D CA 1
ATOM 4318 C C . ALA B 1 240 ? -38.38442 9.69767 -17.32247 1.000 61.70888 240 ALA D C 1
ATOM 4319 O O . ALA B 1 240 ? -37.62771 9.99732 -18.25102 1.000 59.61904 240 ALA D O 1
ATOM 4321 N N . VAL B 1 241 ? -39.25882 10.57208 -16.81177 1.000 65.85630 241 VAL D N 1
ATOM 4322 C CA . VAL B 1 241 ? -39.49387 11.87844 -17.41982 1.000 64.51864 241 VAL D CA 1
ATOM 4323 C C . VAL B 1 241 ? -39.29866 13.03951 -16.45137 1.000 59.62773 241 VAL D C 1
ATOM 4324 O O . VAL B 1 241 ? -39.40214 14.19794 -16.86594 1.000 56.28195 241 VAL D O 1
ATOM 4328 N N . GLY B 1 242 ? -38.99029 12.76881 -15.17737 1.000 55.30719 242 GLY D N 1
ATOM 4329 C CA . GLY B 1 242 ? -38.85592 13.83886 -14.19963 1.000 57.69910 242 GLY D CA 1
ATOM 4330 C C . GLY B 1 242 ? -37.93912 14.95739 -14.65165 1.000 62.26927 242 GLY D C 1
ATOM 4331 O O . GLY B 1 242 ? -38.31130 16.13150 -14.62074 1.000 63.11273 242 GLY D O 1
ATOM 4332 N N . GLU B 1 243 ? -36.72752 14.60564 -15.09881 1.000 57.10573 243 GLU D N 1
ATOM 4333 C CA . GLU B 1 243 ? -35.74506 15.61665 -15.48895 1.000 58.17262 243 GLU D CA 1
ATOM 4334 C C . GLU B 1 243 ? -36.19364 16.40245 -16.72000 1.000 55.67836 243 GLU D C 1
ATOM 4335 O O . GLU B 1 243 ? -35.95958 17.61578 -16.81894 1.000 57.26776 243 GLU D O 1
ATOM 4341 N N . LEU B 1 244 ? -36.83036 15.72506 -17.67475 1.000 56.66084 244 LEU D N 1
ATOM 4342 C CA . LEU B 1 244 ? -37.31589 16.39180 -18.87508 1.000 60.82508 244 LEU D CA 1
ATOM 4343 C C . LEU B 1 244 ? -38.42118 17.39825 -18.56219 1.000 62.17027 244 LEU D C 1
ATOM 4344 O O . LEU B 1 244 ? -38.64547 18.32288 -19.34943 1.000 63.36479 244 LEU D O 1
ATOM 4349 N N . MET B 1 245 ? -39.10711 17.24021 -17.43576 1.000 59.86584 245 MET D N 1
ATOM 4350 C CA . MET B 1 245 ? -40.09747 18.20930 -16.98054 1.000 58.49665 245 MET D CA 1
ATOM 4351 C C . MET B 1 245 ? -39.49999 19.27785 -16.06437 1.000 61.83099 245 MET D C 1
ATOM 4352 O O . MET B 1 245 ? -40.25278 20.06797 -15.47880 1.000 60.19807 245 MET D O 1
ATOM 4357 N N . ASN B 1 246 ? -38.16815 19.31259 -15.93287 1.000 57.10976 246 ASN D N 1
ATOM 4358 C CA . ASN B 1 246 ? -37.45981 20.24634 -15.05534 1.000 49.64584 246 ASN D CA 1
ATOM 4359 C C . ASN B 1 246 ? -37.85532 20.05220 -13.60134 1.000 49.45302 246 ASN D C 1
ATOM 4360 O O . ASN B 1 246 ? -37.87462 21.01294 -12.82078 1.000 51.41475 246 ASN D O 1
ATOM 4365 N N . LEU B 1 247 ? -38.18934 18.80794 -13.23779 1.000 47.39689 247 LEU D N 1
ATOM 4366 C CA . LEU B 1 247 ? -38.52307 18.43950 -11.86707 1.000 50.33193 247 LEU D CA 1
ATOM 4367 C C . LEU B 1 247 ? -37.41746 17.63692 -11.15982 1.000 53.96904 247 LEU D C 1
ATOM 4368 O O . LEU B 1 247 ? -37.61924 17.20174 -10.02408 1.000 58.33132 247 LEU D O 1
ATOM 4373 N N . GLY B 1 248 ? -36.25102 17.45934 -11.77185 1.000 63.51023 248 GLY D N 1
ATOM 4374 C CA . GLY B 1 248 ? -35.18299 16.74394 -11.06774 1.000 66.35802 248 GLY D CA 1
ATOM 4375 C C . GLY B 1 248 ? -35.49678 15.27390 -10.81824 1.000 64.13870 248 GLY D C 1
ATOM 4376 O O . GLY B 1 248 ? -36.01409 14.56711 -11.68911 1.000 70.17096 248 GLY D O 1
ATOM 4377 N N A ASP B 1 249 ? -35.19260 14.80529 -9.60983 0.537 62.86114 249 ASP D N 1
ATOM 4378 N N B ASP B 1 249 ? -35.17478 14.80775 -9.60369 0.463 62.90155 249 ASP D N 1
ATOM 4379 C CA A ASP B 1 249 ? -35.32323 13.38773 -9.26657 0.537 62.79675 249 ASP D CA 1
ATOM 4380 C CA B ASP B 1 249 ? -35.32072 13.40186 -9.20482 0.463 62.59986 249 ASP D CA 1
ATOM 4381 C C A ASP B 1 249 ? -36.62231 13.19618 -8.49447 0.537 57.76299 249 ASP D C 1
ATOM 4382 C C B ASP B 1 249 ? -36.65684 13.25786 -8.48980 0.463 57.69297 249 ASP D C 1
ATOM 4383 O O A ASP B 1 249 ? -36.68247 13.43673 -7.28547 0.537 53.62747 249 ASP D O 1
ATOM 4384 O O B ASP B 1 249 ? -36.78144 13.60154 -7.31112 0.463 54.49926 249 ASP D O 1
ATOM 4393 N N . VAL B 1 250 ? -37.65138 12.70780 -9.19708 1.000 60.58872 250 VAL D N 1
ATOM 4394 C CA . VAL B 1 250 ? -39.00756 12.65946 -8.65446 1.000 59.60995 250 VAL D CA 1
ATOM 4395 C C . VAL B 1 250 ? -39.26051 11.47474 -7.73673 1.000 60.58849 250 VAL D C 1
ATOM 4396 O O . VAL B 1 250 ? -40.36763 11.36759 -7.19577 1.000 58.57016 250 VAL D O 1
ATOM 4400 N N . THR B 1 251 ? -38.24791 10.63152 -7.48316 1.000 56.51291 251 THR D N 1
ATOM 4401 C CA . THR B 1 251 ? -38.44791 9.34632 -6.81320 1.000 52.75805 251 THR D CA 1
ATOM 4402 C C . THR B 1 251 ? -39.28846 9.45253 -5.53844 1.000 52.95811 251 THR D C 1
ATOM 4403 O O . THR B 1 251 ? -40.22772 8.67077 -5.34250 1.000 55.11873 251 THR D O 1
ATOM 4407 N N . GLU B 1 252 ? -38.95297 10.38867 -4.63745 1.000 50.88032 252 GLU D N 1
ATOM 4408 C CA . GLU B 1 252 ? -39.72839 10.56338 -3.40820 1.000 56.88188 252 GLU D CA 1
ATOM 4409 C C . GLU B 1 252 ? -40.53588 11.86908 -3.39669 1.000 50.35349 252 GLU D C 1
ATOM 4410 O O . GLU B 1 252 ? -40.91139 12.36312 -2.31800 1.000 48.61082 252 GLU D O 1
ATOM 4416 N N . LYS B 1 253 ? -40.80896 12.42110 -4.58019 1.000 39.66227 253 LYS D N 1
ATOM 4417 C CA . LYS B 1 253 ? -41.66404 13.59174 -4.77040 1.000 48.47125 253 LYS D CA 1
ATOM 4418 C C . LYS B 1 253 ? -43.11936 13.17034 -4.98904 1.000 54.33393 253 LYS D C 1
ATOM 4419 O O . LYS B 1 253 ? -43.42414 11.99021 -5.20812 1.000 51.77802 253 LYS D O 1
ATOM 4425 N N . SER B 1 254 ? -44.03118 14.16340 -4.91962 1.000 49.79661 254 SER D N 1
ATOM 4426 C CA . SER B 1 254 ? -45.45963 14.00728 -5.19840 1.000 48.99666 254 SER D CA 1
ATOM 4427 C C . SER B 1 254 ? -45.81566 14.30575 -6.65608 1.000 46.54425 254 SER D C 1
ATOM 4428 O O . SER B 1 254 ? -46.99319 14.25534 -7.03548 1.000 37.00409 254 SER D O 1
ATOM 4431 N N . VAL B 1 255 ? -44.82556 14.60183 -7.48534 1.000 40.60194 255 VAL D N 1
ATOM 4432 C CA . VAL B 1 255 ? -45.06121 15.18091 -8.80521 1.000 40.32596 255 VAL D CA 1
ATOM 4433 C C . VAL B 1 255 ? -44.10013 14.53744 -9.79173 1.000 44.86640 255 VAL D C 1
ATOM 4434 O O . VAL B 1 255 ? -43.06365 13.98682 -9.39534 1.000 52.00703 255 VAL D O 1
ATOM 4438 N N . PRO B 1 256 ? -44.46177 14.50158 -11.09060 1.000 40.46668 256 PRO D N 1
ATOM 4439 C CA . PRO B 1 256 ? -45.72401 14.91763 -11.71515 1.000 43.08148 256 PRO D CA 1
ATOM 4440 C C . PRO B 1 256 ? -46.86392 13.93964 -11.42201 1.000 44.35533 256 PRO D C 1
ATOM 4441 O O . PRO B 1 256 ? -46.62404 12.78878 -11.02987 1.000 41.73392 256 PRO D O 1
ATOM 4445 N N . LYS B 1 257 ? -48.09540 14.40961 -11.60360 1.000 34.00707 257 LYS D N 1
ATOM 4446 C CA . LYS B 1 257 ? -49.25965 13.54524 -11.56169 1.000 33.90352 257 LYS D CA 1
ATOM 4447 C C . LYS B 1 257 ? -49.38472 12.77835 -12.86053 1.000 36.77884 257 LYS D C 1
ATOM 4448 O O . LYS B 1 257 ? -49.15434 13.32673 -13.94001 1.000 41.37593 257 LYS D O 1
ATOM 4454 N N . MET B 1 258 ? -49.81388 11.51484 -12.76108 1.000 37.74014 258 MET D N 1
ATOM 4455 C CA . MET B 1 258 ? -50.04853 10.67244 -13.92673 1.000 35.98473 258 MET D CA 1
ATOM 4456 C C . MET B 1 258 ? -51.54144 10.68056 -14.26920 1.000 43.15983 258 MET D C 1
ATOM 4457 O O . MET B 1 258 ? -52.37999 10.30868 -13.43462 1.000 38.14884 258 MET D O 1
ATOM 4462 N N . MET B 1 259 ? -51.86209 11.08457 -15.50094 1.000 40.50350 259 MET D N 1
ATOM 4463 C CA . MET B 1 259 ? -53.24169 11.31696 -15.93717 1.000 35.90562 259 MET D CA 1
ATOM 4464 C C . MET B 1 259 ? -53.53223 10.39637 -17.11424 1.000 39.76402 259 MET D C 1
ATOM 4465 O O . MET B 1 259 ? -53.02165 10.61630 -18.22187 1.000 44.08863 259 MET D O 1
ATOM 4470 N N . LEU B 1 260 ? -54.36365 9.38608 -16.88796 1.000 37.44878 260 LEU D N 1
ATOM 4471 C CA . LEU B 1 260 ? -54.71584 8.43311 -17.93132 1.000 35.67524 260 LEU D CA 1
ATOM 4472 C C . LEU B 1 260 ? -56.10825 8.75930 -18.46778 1.000 36.56658 260 LEU D C 1
ATOM 4473 O O . LEU B 1 260 ? -57.10701 8.62680 -17.74780 1.000 38.79062 260 LEU D O 1
ATOM 4478 N N . VAL B 1 261 ? -56.17552 9.12950 -19.73556 1.000 37.77009 261 VAL D N 1
ATOM 4479 C CA . VAL B 1 261 ? -57.39584 9.68363 -20.30657 1.000 39.04714 261 VAL D CA 1
ATOM 4480 C C . VAL B 1 261 ? -58.05308 8.66013 -21.22177 1.000 38.40632 261 VAL D C 1
ATOM 4481 O O . VAL B 1 261 ? -57.40122 7.77126 -21.79019 1.000 42.56161 261 VAL D O 1
ATOM 4485 N N . ALA B 1 262 ? -59.36898 8.79524 -21.35388 1.000 37.75248 262 ALA D N 1
ATOM 4486 C CA . ALA B 1 262 ? -60.20278 7.92856 -22.17333 1.000 39.80032 262 ALA D CA 1
ATOM 4487 C C . ALA B 1 262 ? -61.33723 8.77261 -22.73778 1.000 42.22600 262 ALA D C 1
ATOM 4488 O O . ALA B 1 262 ? -61.56055 9.89665 -22.27360 1.000 37.38935 262 ALA D O 1
ATOM 4490 N N . PRO B 1 263 ? -62.04789 8.28287 -23.75691 1.000 42.96578 263 PRO D N 1
ATOM 4491 C CA . PRO B 1 263 ? -63.19882 9.03682 -24.25874 1.000 41.35386 263 PRO D CA 1
ATOM 4492 C C . PRO B 1 263 ? -64.20502 9.29355 -23.15857 1.000 41.48285 263 PRO D C 1
ATOM 4493 O O . PRO B 1 263 ? -64.35405 8.48400 -22.21751 1.000 40.42720 263 PRO D O 1
ATOM 4497 N N . PRO B 1 264 ? -64.93869 10.40575 -23.23460 1.000 41.02278 264 PRO D N 1
ATOM 4498 C CA . PRO B 1 264 ? -65.97439 10.66215 -22.22877 1.000 41.88755 264 PRO D CA 1
ATOM 4499 C C . PRO B 1 264 ? -67.14199 9.70890 -22.40410 1.000 43.72061 264 PRO D C 1
ATOM 4500 O O . PRO B 1 264 ? -67.42205 9.22716 -23.50656 1.000 42.87216 264 PRO D O 1
ATOM 4504 N N . ARG B 1 265 ? -67.83715 9.45426 -21.29435 1.000 41.38440 265 ARG D N 1
ATOM 4505 C CA . ARG B 1 265 ? -68.96514 8.53049 -21.26759 1.000 42.61966 265 ARG D CA 1
ATOM 4506 C C . ARG B 1 265 ? -70.28147 9.14931 -20.81002 1.000 48.62137 265 ARG D C 1
ATOM 4507 O O . ARG B 1 265 ? -71.33274 8.55168 -21.06198 1.000 52.97020 265 ARG D O 1
ATOM 4515 N N . ASP B 1 266 ? -70.26396 10.29644 -20.12366 1.000 48.02115 266 ASP D N 1
ATOM 4516 C CA . ASP B 1 266 ? -71.47855 10.90265 -19.57513 1.000 48.63119 266 ASP D CA 1
ATOM 4517 C C . ASP B 1 266 ? -71.71695 12.30668 -20.10703 1.000 45.39424 266 ASP D C 1
ATOM 4518 O O . ASP B 1 266 ? -72.24059 13.17284 -19.40680 1.000 56.33695 266 ASP D O 1
ATOM 4523 N N . GLY B 1 267 ? -71.35107 12.53750 -21.35873 1.000 44.15453 267 GLY D N 1
ATOM 4524 C CA . GLY B 1 267 ? -71.59003 13.79362 -22.02692 1.000 45.70661 267 GLY D CA 1
ATOM 4525 C C . GLY B 1 267 ? -70.52305 14.84369 -21.82589 1.000 49.10433 267 GLY D C 1
ATOM 4526 O O . GLY B 1 267 ? -70.70733 15.96945 -22.29826 1.000 48.06710 267 GLY D O 1
ATOM 4527 N N . GLY B 1 268 ? -69.41222 14.51341 -21.14300 1.000 45.22438 268 GLY D N 1
ATOM 4528 C CA . GLY B 1 268 ? -68.33244 15.45231 -20.89699 1.000 37.23732 268 GLY D CA 1
ATOM 4529 C C . GLY B 1 268 ? -67.33555 15.56413 -22.03594 1.000 38.89575 268 GLY D C 1
ATOM 4530 O O . GLY B 1 268 ? -67.57964 15.13866 -23.17016 1.000 35.79769 268 GLY D O 1
ATOM 4531 N N . ALA B 1 269 ? -66.17966 16.15902 -21.71012 1.000 34.41630 269 ALA D N 1
ATOM 4532 C CA . ALA B 1 269 ? -65.08856 16.36804 -22.65123 1.000 33.29298 269 ALA D CA 1
ATOM 4533 C C . ALA B 1 269 ? -64.12952 15.19205 -22.67620 1.000 41.62473 269 ALA D C 1
ATOM 4534 O O . ALA B 1 269 ? -63.65244 14.80855 -23.75025 1.000 40.11365 269 ALA D O 1
ATOM 4536 N N . VAL B 1 270 ? -63.81522 14.62528 -21.50792 1.000 34.46454 270 VAL D N 1
ATOM 4537 C CA . VAL B 1 270 ? -62.80300 13.57116 -21.42206 1.000 33.81430 270 VAL D CA 1
ATOM 4538 C C . VAL B 1 270 ? -62.99394 12.87355 -20.08479 1.000 40.54063 270 VAL D C 1
ATOM 4539 O O . VAL B 1 270 ? -63.56353 13.44236 -19.14327 1.000 32.93566 270 VAL D O 1
ATOM 4543 N N . CYS B 1 271 ? -62.56479 11.61852 -20.02644 1.000 41.77576 271 CYS D N 1
ATOM 4544 C CA . CYS B 1 271 ? -62.49334 10.83349 -18.80382 1.000 32.17379 271 CYS D CA 1
ATOM 4545 C C . CYS B 1 271 ? -61.03735 10.73766 -18.37032 1.000 37.98730 271 CYS D C 1
ATOM 4546 O O . CYS B 1 271 ? -60.14744 10.63041 -19.21012 1.000 35.23477 271 CYS D O 1
ATOM 4549 N N . VAL B 1 272 ? -60.79464 10.78989 -17.06004 1.000 34.18430 272 VAL D N 1
ATOM 4550 C CA . VAL B 1 272 ? -59.44356 10.72313 -16.51284 1.000 32.02030 272 VAL D CA 1
ATOM 4551 C C . VAL B 1 272 ? -59.43083 9.77214 -15.33499 1.000 32.24909 272 VAL D C 1
ATOM 4552 O O . VAL B 1 272 ? -60.37104 9.74285 -14.53497 1.000 30.75849 272 VAL D O 1
ATOM 4556 N N . ARG B 1 273 ? -58.33930 9.02507 -15.21161 1.000 34.92790 273 ARG D N 1
ATOM 4557 C CA . ARG B 1 273 ? -57.93262 8.40985 -13.95375 1.000 36.28791 273 ARG D CA 1
ATOM 4558 C C . ARG B 1 273 ? -56.55951 8.96533 -13.60068 1.000 37.16032 273 ARG D C 1
ATOM 4559 O O . ARG B 1 273 ? -55.63667 8.93032 -14.42827 1.000 31.14671 273 ARG D O 1
ATOM 4567 N N . SER B 1 274 ? -56.43960 9.51886 -12.39882 1.000 34.36511 274 SER D N 1
ATOM 4568 C CA . SER B 1 274 ? -55.23013 10.20845 -11.96346 1.000 32.74142 274 SER D CA 1
ATOM 4569 C C . SER B 1 274 ? -54.50812 9.40805 -10.88030 1.000 33.01593 274 SER D C 1
ATOM 4570 O O . SER B 1 274 ? -55.15472 8.86280 -9.97776 1.000 32.38443 274 SER D O 1
ATOM 4573 N N . PHE B 1 275 ? -53.16797 9.39134 -10.94802 1.000 33.37501 275 PHE D N 1
ATOM 4574 C CA . PHE B 1 275 ? -52.29720 8.82933 -9.90494 1.000 35.81935 275 PHE D CA 1
ATOM 4575 C C . PHE B 1 275 ? -51.36714 9.92607 -9.39657 1.000 31.94963 275 PHE D C 1
ATOM 4576 O O . PHE B 1 275 ? -50.78256 10.66911 -10.19682 1.000 35.79647 275 PHE D O 1
ATOM 4584 N N . ILE B 1 276 ? -51.26146 10.05811 -8.07619 1.000 31.45567 276 ILE D N 1
ATOM 4585 C CA . ILE B 1 276 ? -50.91268 11.37505 -7.53204 1.000 30.82424 276 ILE D CA 1
ATOM 4586 C C . ILE B 1 276 ? -49.66224 11.39310 -6.65010 1.000 36.47702 276 ILE D C 1
ATOM 4587 O O . ILE B 1 276 ? -49.63818 12.13107 -5.65365 1.000 36.76777 276 ILE D O 1
ATOM 4592 N N . PRO B 1 277 ? -48.55900 10.71766 -7.02472 1.000 35.35290 277 PRO D N 1
ATOM 4593 C CA . PRO B 1 277 ? -48.23108 9.98819 -8.25593 1.000 36.75945 277 PRO D CA 1
ATOM 4594 C C . PRO B 1 277 ? -48.42534 8.48030 -8.16695 1.000 40.68619 277 PRO D C 1
ATOM 4595 O O . PRO B 1 277 ? -48.33413 7.83605 -9.20472 1.000 40.75463 277 PRO D O 1
ATOM 4599 N N . HIS B 1 278 ? -48.67054 7.93368 -6.97578 1.000 43.48899 278 HIS D N 1
ATOM 4600 C CA . HIS B 1 278 ? -48.77594 6.48414 -6.78325 1.000 49.52751 278 HIS D CA 1
ATOM 4601 C C . HIS B 1 278 ? -50.19635 6.05467 -6.47628 1.000 46.46713 278 HIS D C 1
ATOM 4602 O O . HIS B 1 278 ? -50.74278 5.16239 -7.12838 1.000 49.26842 278 HIS D O 1
ATOM 4609 N N A ARG B 1 279 ? -50.80122 6.66887 -5.46729 0.413 44.55548 279 ARG D N 1
ATOM 4610 N N B ARG B 1 279 ? -50.79471 6.66757 -5.46881 0.587 44.85423 279 ARG D N 1
ATOM 4611 C CA A ARG B 1 279 ? -52.18094 6.38369 -5.11681 0.413 41.47752 279 ARG D CA 1
ATOM 4612 C CA B ARG B 1 279 ? -52.17319 6.39078 -5.12248 0.587 41.32195 279 ARG D CA 1
ATOM 4613 C C A ARG B 1 279 ? -53.11379 6.88320 -6.21217 0.413 40.42218 279 ARG D C 1
ATOM 4614 C C B ARG B 1 279 ? -53.10072 6.87649 -6.22971 0.587 40.22479 279 ARG D C 1
ATOM 4615 O O A ARG B 1 279 ? -52.93696 7.98332 -6.74406 0.413 40.01116 279 ARG D O 1
ATOM 4616 O O B ARG B 1 279 ? -52.91251 7.96468 -6.78142 0.587 40.50085 279 ARG D O 1
ATOM 4631 N N . ALA B 1 280 ? -54.11898 6.07460 -6.54232 1.000 41.63724 280 ALA D N 1
ATOM 4632 C CA . ALA B 1 280 ? -55.15125 6.52844 -7.45951 1.000 37.14679 280 ALA D CA 1
ATOM 4633 C C . ALA B 1 280 ? -55.97033 7.61560 -6.77095 1.000 38.68579 280 ALA D C 1
ATOM 4634 O O . ALA B 1 280 ? -56.26952 7.52755 -5.57710 1.000 35.26861 280 ALA D O 1
ATOM 4636 N N . HIS B 1 281 ? -56.31132 8.66251 -7.51851 1.000 31.72273 281 HIS D N 1
ATOM 4637 C CA . HIS B 1 281 ? -57.14066 9.73086 -6.96914 1.000 32.60554 281 HIS D CA 1
ATOM 4638 C C . HIS B 1 281 ? -58.58545 9.25865 -6.87171 1.000 31.36939 281 HIS D C 1
ATOM 4639 O O . HIS B 1 281 ? -59.08801 8.59520 -7.78268 1.000 36.40740 281 HIS D O 1
ATOM 4646 N N . ALA B 1 282 ? -59.27369 9.64074 -5.78057 1.000 31.17537 282 ALA D N 1
ATOM 4647 C CA . ALA B 1 282 ? -60.69768 9.30219 -5.66932 1.000 38.04544 282 ALA D CA 1
ATOM 4648 C C . ALA B 1 282 ? -61.55568 10.09832 -6.63791 1.000 31.87731 282 ALA D C 1
ATOM 4649 O O . ALA B 1 282 ? -62.68179 9.67406 -6.97496 1.000 31.01505 282 ALA D O 1
ATOM 4651 N N . THR B 1 283 ? -61.10093 11.29684 -7.02017 1.000 27.09959 283 THR D N 1
ATOM 4652 C CA . THR B 1 283 ? -61.88557 12.13725 -7.93615 1.000 29.83286 283 THR D CA 1
ATOM 4653 C C . THR B 1 283 ? -60.87663 12.70579 -8.91621 1.000 29.61759 283 THR D C 1
ATOM 4654 O O . THR B 1 283 ? -60.31704 11.93646 -9.70268 1.000 25.03521 283 THR D O 1
ATOM 4658 N N . ILE B 1 284 ? -60.56521 13.99803 -8.82567 1.000 25.64300 284 ILE D N 1
ATOM 4659 C CA . ILE B 1 284 ? -59.47599 14.58637 -9.62260 1.000 29.09990 284 ILE D CA 1
ATOM 4660 C C . ILE B 1 284 ? -59.04085 15.86446 -8.92258 1.000 26.08156 284 ILE D C 1
ATOM 4661 O O . ILE B 1 284 ? -59.85430 16.53454 -8.28332 1.000 25.83559 284 ILE D O 1
ATOM 4666 N N . GLY B 1 285 ? -57.74317 16.17615 -8.99305 1.000 25.77078 285 GLY D N 1
ATOM 4667 C CA . GLY B 1 285 ? -57.26863 17.45499 -8.48209 1.000 22.73271 285 GLY D CA 1
ATOM 4668 C C . GLY B 1 285 ? -57.71718 18.64443 -9.33123 1.000 25.35353 285 GLY D C 1
ATOM 4669 O O . GLY B 1 285 ? -57.98742 18.52356 -10.51945 1.000 26.00991 285 GLY D O 1
ATOM 4670 N N . VAL B 1 286 ? -57.80789 19.81632 -8.69939 1.000 20.92179 286 VAL D N 1
ATOM 4671 C CA . VAL B 1 286 ? -58.30867 21.02226 -9.38523 1.000 20.76400 286 VAL D CA 1
ATOM 4672 C C . VAL B 1 286 ? -57.32620 21.47438 -10.46315 1.000 28.18035 286 VAL D C 1
ATOM 4673 O O . VAL B 1 286 ? -57.68084 21.57500 -11.64693 1.000 28.84981 286 VAL D O 1
ATOM 4677 N N . LEU B 1 287 ? -56.08292 21.77556 -10.08017 1.000 26.09796 287 LEU D N 1
ATOM 4678 C CA . LEU B 1 287 ? -55.12312 22.18416 -11.10886 1.000 26.70164 287 LEU D CA 1
ATOM 4679 C C . LEU B 1 287 ? -54.69930 20.99977 -11.95795 1.000 27.90195 287 LEU D C 1
ATOM 4680 O O . LEU B 1 287 ? -54.32005 21.18647 -13.12600 1.000 27.13678 287 LEU D O 1
ATOM 4685 N N . GLY B 1 288 ? -54.74978 19.78366 -11.41130 1.000 24.53740 288 GLY D N 1
ATOM 4686 C CA . GLY B 1 288 ? -54.56849 18.62510 -12.26358 1.000 23.97996 288 GLY D CA 1
ATOM 4687 C C . GLY B 1 288 ? -55.57414 18.62704 -13.40904 1.000 29.32644 288 GLY D C 1
ATOM 4688 O O . GLY B 1 288 ? -55.21123 18.43325 -14.56949 1.000 28.02916 288 GLY D O 1
ATOM 4689 N N . ALA B 1 289 ? -56.84225 18.87772 -13.09480 1.000 31.09525 289 ALA D N 1
ATOM 4690 C CA . ALA B 1 289 ? -57.87992 18.92636 -14.13202 1.000 30.57173 289 ALA D CA 1
ATOM 4691 C C . ALA B 1 289 ? -57.62505 20.05610 -15.11818 1.000 28.08147 289 ALA D C 1
ATOM 4692 O O . ALA B 1 289 ? -57.90567 19.90328 -16.31383 1.000 27.54341 289 ALA D O 1
ATOM 4694 N N . VAL B 1 290 ? -57.10547 21.20459 -14.64271 1.000 27.51537 290 VAL D N 1
ATOM 4695 C CA . VAL B 1 290 ? -56.79322 22.31208 -15.55259 1.000 31.01618 290 VAL D CA 1
ATOM 4696 C C . VAL B 1 290 ? -55.70516 21.89972 -16.55012 1.000 29.96757 290 VAL D C 1
ATOM 4697 O O . VAL B 1 290 ? -55.79926 22.18603 -17.75394 1.000 31.56985 290 VAL D O 1
ATOM 4701 N N . SER B 1 291 ? -54.65385 21.22766 -16.08135 1.000 27.36103 291 SER D N 1
ATOM 4702 C CA . SER B 1 291 ? -53.63831 20.74554 -17.01696 1.000 28.50402 291 SER D CA 1
ATOM 4703 C C . SER B 1 291 ? -54.23619 19.75907 -18.01749 1.000 35.89243 291 SER D C 1
ATOM 4704 O O . SER B 1 291 ? -53.90303 19.79207 -19.20818 1.000 36.09270 291 SER D O 1
ATOM 4707 N N . VAL B 1 292 ? -55.09599 18.85188 -17.55244 1.000 30.95056 292 VAL D N 1
ATOM 4708 C CA . VAL B 1 292 ? -55.67388 17.86716 -18.46256 1.000 31.97372 292 VAL D CA 1
ATOM 4709 C C . VAL B 1 292 ? -56.55683 18.56358 -19.48410 1.000 35.26860 292 VAL D C 1
ATOM 4710 O O . VAL B 1 292 ? -56.48537 18.29539 -20.69587 1.000 34.22497 292 VAL D O 1
ATOM 4714 N N . ALA B 1 293 ? -57.39846 19.48456 -19.00548 1.000 29.49906 293 ALA D N 1
ATOM 4715 C CA . ALA B 1 293 ? -58.30421 20.18473 -19.91456 1.000 32.16068 293 ALA D CA 1
ATOM 4716 C C . ALA B 1 293 ? -57.49461 20.97176 -20.93212 1.000 34.95717 293 ALA D C 1
ATOM 4717 O O . ALA B 1 293 ? -57.82648 20.97487 -22.12553 1.000 38.78219 293 ALA D O 1
ATOM 4719 N N . THR B 1 294 ? -56.35380 21.54733 -20.49777 1.000 35.64806 294 THR D N 1
ATOM 4720 C CA . THR B 1 294 ? -55.46342 22.23929 -21.43329 1.000 39.58128 294 THR D CA 1
ATOM 4721 C C . THR B 1 294 ? -54.88223 21.27336 -22.46406 1.000 37.24721 294 THR D C 1
ATOM 4722 O O . THR B 1 294 ? -54.81068 21.60130 -23.66242 1.000 37.93314 294 THR D O 1
ATOM 4726 N N . ALA B 1 295 ? -54.48015 20.06615 -22.02977 1.000 33.60498 295 ALA D N 1
ATOM 4727 C CA . ALA B 1 295 ? -53.93150 19.08898 -22.96920 1.000 39.05441 295 ALA D CA 1
ATOM 4728 C C . ALA B 1 295 ? -54.92236 18.72696 -24.07893 1.000 43.37324 295 ALA D C 1
ATOM 4729 O O . ALA B 1 295 ? -54.49823 18.41781 -25.20582 1.000 42.18225 295 ALA D O 1
ATOM 4731 N N . CYS B 1 296 ? -56.22724 18.71578 -23.77035 1.000 40.99124 296 CYS D N 1
ATOM 4732 C CA . CYS B 1 296 ? -57.25442 18.38291 -24.75776 1.000 42.44425 296 CYS D CA 1
ATOM 4733 C C . CYS B 1 296 ? -57.26343 19.34184 -25.94260 1.000 47.61159 296 CYS D C 1
ATOM 4734 O O . CYS B 1 296 ? -57.72044 18.96199 -27.02319 1.000 48.38750 296 CYS D O 1
ATOM 4737 N N . LEU B 1 297 ? -56.79215 20.57265 -25.76107 1.000 44.12315 297 LEU D N 1
ATOM 4738 C CA . LEU B 1 297 ? -56.77028 21.56009 -26.83100 1.000 48.67718 297 LEU D CA 1
ATOM 4739 C C . LEU B 1 297 ? -55.48600 21.53914 -27.64816 1.000 51.30928 297 LEU D C 1
ATOM 4740 O O . LEU B 1 297 ? -55.29314 22.42008 -28.50257 1.000 50.24160 297 LEU D O 1
ATOM 4745 N N . ILE B 1 298 ? -54.59205 20.58653 -27.40161 1.000 46.27416 298 ILE D N 1
ATOM 4746 C CA . ILE B 1 298 ? -53.32515 20.51905 -28.12157 1.000 52.36738 298 ILE D CA 1
ATOM 4747 C C . ILE B 1 298 ? -53.48695 19.52287 -29.26738 1.000 59.51683 298 ILE D C 1
ATOM 4748 O O . ILE B 1 298 ? -53.60296 18.31461 -29.00827 1.000 64.67608 298 ILE D O 1
ATOM 4753 N N . PRO B 1 299 ? -53.47455 19.96815 -30.52551 1.000 63.75519 299 PRO D N 1
ATOM 4754 C CA . PRO B 1 299 ? -53.69890 19.04660 -31.65203 1.000 63.88682 299 PRO D CA 1
ATOM 4755 C C . PRO B 1 299 ? -52.67839 17.91556 -31.67374 1.000 64.93243 299 PRO D C 1
ATOM 4756 O O . PRO B 1 299 ? -51.47388 18.13612 -31.50816 1.000 65.65512 299 PRO D O 1
ATOM 4760 N N . GLY B 1 300 ? -53.17312 16.69046 -31.87527 1.000 64.83058 300 GLY D N 1
ATOM 4761 C CA . GLY B 1 300 ? -52.32385 15.51732 -31.91384 1.000 63.49921 300 GLY D CA 1
ATOM 4762 C C . GLY B 1 300 ? -51.89315 14.96881 -30.56913 1.000 69.35943 300 GLY D C 1
ATOM 4763 O O . GLY B 1 300 ? -51.21973 13.92805 -30.53849 1.000 69.57805 300 GLY D O 1
ATOM 4764 N N . SER B 1 301 ? -52.24412 15.63911 -29.46481 1.000 67.75411 301 SER D N 1
ATOM 4765 C CA . SER B 1 301 ? -51.98922 15.12920 -28.12563 1.000 64.37692 301 SER D CA 1
ATOM 4766 C C . SER B 1 301 ? -52.81824 13.87052 -27.86183 1.000 59.14728 301 SER D C 1
ATOM 4767 O O . SER B 1 301 ? -53.91323 13.70849 -28.41130 1.000 54.94271 301 SER D O 1
ATOM 4770 N N . PRO B 1 302 ? -52.31840 12.96401 -27.01793 1.000 58.52088 302 PRO D N 1
ATOM 4771 C CA . PRO B 1 302 ? -53.17752 11.85686 -26.55432 1.000 53.81396 302 PRO D CA 1
ATOM 4772 C C . PRO B 1 302 ? -54.52084 12.34247 -26.03236 1.000 51.71030 302 PRO D C 1
ATOM 4773 O O . PRO B 1 302 ? -55.55854 11.78256 -26.40677 1.000 46.60082 302 PRO D O 1
ATOM 4777 N N . ALA B 1 303 ? -54.52753 13.39819 -25.20120 1.000 49.47962 303 ALA D N 1
ATOM 4778 C CA . ALA B 1 303 ? -55.78538 13.91887 -24.66450 1.000 46.79168 303 ALA D CA 1
ATOM 4779 C C . ALA B 1 303 ? -56.69551 14.40792 -25.78055 1.000 50.94823 303 ALA D C 1
ATOM 4780 O O . ALA B 1 303 ? -57.90114 14.11863 -25.78242 1.000 40.12838 303 ALA D O 1
ATOM 4782 N N . ALA B 1 304 ? -56.12897 15.14510 -26.74549 1.000 53.86620 304 ALA D N 1
ATOM 4783 C CA . ALA B 1 304 ? -56.92007 15.67559 -27.85028 1.000 49.46240 304 ALA D CA 1
ATOM 4784 C C . ALA B 1 304 ? -57.53970 14.55930 -28.67271 1.000 49.27421 304 ALA D C 1
ATOM 4785 O O . ALA B 1 304 ? -58.67242 14.69074 -29.16011 1.000 51.30498 304 ALA D O 1
ATOM 4787 N N . GLU B 1 305 ? -56.81915 13.44953 -28.81058 1.000 52.14606 305 GLU D N 1
ATOM 4788 C CA . GLU B 1 305 ? -57.30141 12.32669 -29.60260 1.000 56.12922 305 GLU D CA 1
ATOM 4789 C C . GLU B 1 305 ? -58.61771 11.78655 -29.05811 1.000 56.72237 305 GLU D C 1
ATOM 4790 O O . GLU B 1 305 ? -59.52161 11.45409 -29.83169 1.000 52.12433 305 GLU D O 1
ATOM 4796 N N . VAL B 1 306 ? -58.74868 11.70336 -27.72518 1.000 50.63290 306 VAL D N 1
ATOM 4797 C CA . VAL B 1 306 ? -59.92958 11.10716 -27.09929 1.000 45.05601 306 VAL D CA 1
ATOM 4798 C C . VAL B 1 306 ? -60.95764 12.14081 -26.64156 1.000 44.70988 306 VAL D C 1
ATOM 4799 O O . VAL B 1 306 ? -62.08277 11.75196 -26.27266 1.000 42.71083 306 VAL D O 1
ATOM 4803 N N . ALA B 1 307 ? -60.61261 13.43191 -26.63166 1.000 41.93944 307 ALA D N 1
ATOM 4804 C CA . ALA B 1 307 ? -61.47276 14.44345 -26.02869 1.000 42.57535 307 ALA D CA 1
ATOM 4805 C C . ALA B 1 307 ? -62.50611 14.96239 -27.02320 1.000 44.83579 307 ALA D C 1
ATOM 4806 O O . ALA B 1 307 ? -62.30476 14.93224 -28.23908 1.000 47.82369 307 ALA D O 1
ATOM 4808 N N . VAL B 1 308 ? -63.63101 15.41845 -26.48494 1.000 42.39209 308 VAL D N 1
ATOM 4809 C CA . VAL B 1 308 ? -64.66627 16.10204 -27.24920 1.000 45.78088 308 VAL D CA 1
ATOM 4810 C C . VAL B 1 308 ? -64.63620 17.55403 -26.80172 1.000 45.09959 308 VAL D C 1
ATOM 4811 O O . VAL B 1 308 ? -65.04095 17.86099 -25.67456 1.000 40.96776 308 VAL D O 1
ATOM 4815 N N . VAL B 1 309 ? -64.16705 18.44386 -27.66613 1.000 43.88593 309 VAL D N 1
ATOM 4816 C CA . VAL B 1 309 ? -63.83051 19.81109 -27.28017 1.000 46.67168 309 VAL D CA 1
ATOM 4817 C C . VAL B 1 309 ? -64.84575 20.76244 -27.91080 1.000 54.41570 309 VAL D C 1
ATOM 4818 O O . VAL B 1 309 ? -65.00079 20.76208 -29.13954 1.000 53.91306 309 VAL D O 1
ATOM 4822 N N . PRO B 1 310 ? -65.52391 21.60751 -27.12957 1.000 53.23940 310 PRO D N 1
ATOM 4823 C CA . PRO B 1 310 ? -66.45669 22.58133 -27.71365 1.000 56.26901 310 PRO D CA 1
ATOM 4824 C C . PRO B 1 310 ? -65.72958 23.67622 -28.47870 1.000 56.17944 310 PRO D C 1
ATOM 4825 O O . PRO B 1 310 ? -64.55680 23.97423 -28.23614 1.000 56.76489 310 PRO D O 1
ATOM 4829 N N . GLU B 1 311 ? -66.44502 24.27624 -29.43093 1.000 60.08430 311 GLU D N 1
ATOM 4830 C CA . GLU B 1 311 ? -65.90865 25.43363 -30.12866 1.000 64.40001 311 GLU D CA 1
ATOM 4831 C C . GLU B 1 311 ? -66.13858 26.70013 -29.29864 1.000 60.41248 311 GLU D C 1
ATOM 4832 O O . GLU B 1 311 ? -67.01558 26.75245 -28.43350 1.000 59.66608 311 GLU D O 1
ATOM 4838 N N . GLY B 1 312 ? -65.32695 27.71645 -29.55467 1.000 56.75518 312 GLY D N 1
ATOM 4839 C CA . GLY B 1 312 ? -65.51826 29.00266 -28.91908 1.000 55.68297 312 GLY D CA 1
ATOM 4840 C C . GLY B 1 312 ? -64.36544 29.36870 -27.99349 1.000 54.57055 312 GLY D C 1
ATOM 4841 O O . GLY B 1 312 ? -63.62465 28.51680 -27.49541 1.000 52.14019 312 GLY D O 1
ATOM 4842 N N . ALA B 1 313 ? -64.22873 30.68110 -27.75677 1.000 50.75317 313 ALA D N 1
ATOM 4843 C CA . ALA B 1 313 ? -63.13431 31.19345 -26.93791 1.000 52.57642 313 ALA D CA 1
ATOM 4844 C C . ALA B 1 313 ? -63.29634 30.84008 -25.46558 1.000 52.03263 313 ALA D C 1
ATOM 4845 O O . ALA B 1 313 ? -62.31138 30.87229 -24.71736 1.000 51.64448 313 ALA D O 1
ATOM 4847 N N A ARG B 1 314 ? -64.50740 30.50745 -25.04268 0.500 49.02299 314 ARG D N 1
ATOM 4848 N N B ARG B 1 314 ? -64.51043 30.52474 -25.03141 0.500 49.04402 314 ARG D N 1
ATOM 4849 C CA A ARG B 1 314 ? -64.82832 30.19946 -23.65254 0.500 50.05207 314 ARG D CA 1
ATOM 4850 C CA B ARG B 1 314 ? -64.80760 30.19872 -23.63816 0.500 50.01503 314 ARG D CA 1
ATOM 4851 C C A ARG B 1 314 ? -65.40241 28.78300 -23.64279 0.500 50.51891 314 ARG D C 1
ATOM 4852 C C B ARG B 1 314 ? -65.40221 28.79063 -23.62186 0.500 50.47454 314 ARG D C 1
ATOM 4853 O O A ARG B 1 314 ? -66.55388 28.56863 -24.03534 0.500 48.49812 314 ARG D O 1
ATOM 4854 O O B ARG B 1 314 ? -66.56956 28.59369 -23.97485 0.500 48.57037 314 ARG D O 1
ATOM 4869 N N . LYS B 1 315 ? -64.59593 27.81182 -23.21421 1.000 46.86744 315 LYS D N 1
ATOM 4870 C CA . LYS B 1 315 ? -64.93173 26.39419 -23.32049 1.000 38.67934 315 LYS D CA 1
ATOM 4871 C C . LYS B 1 315 ? -65.18946 25.79967 -21.94635 1.000 39.19763 315 LYS D C 1
ATOM 4872 O O . LYS B 1 315 ? -64.33639 25.90769 -21.05943 1.000 36.02899 315 LYS D O 1
ATOM 4878 N N . THR B 1 316 ? -66.35942 25.18474 -21.76474 1.000 30.67164 316 THR D N 1
ATOM 4879 C CA . THR B 1 316 ? -66.64991 24.39573 -20.57508 1.000 32.32371 316 THR D CA 1
ATOM 4880 C C . THR B 1 316 ? -66.22400 22.96617 -20.86509 1.000 36.97142 316 THR D C 1
ATOM 4881 O O . THR B 1 316 ? -66.87001 22.26600 -21.65365 1.000 38.90642 316 THR D O 1
ATOM 4885 N N . LEU B 1 317 ? -65.12974 22.53224 -20.25805 1.000 33.08851 317 LEU D N 1
ATOM 4886 C CA . LEU B 1 317 ? -64.65885 21.14747 -20.41431 1.000 30.73443 317 LEU D CA 1
ATOM 4887 C C . LEU B 1 317 ? -65.02008 20.33971 -19.17083 1.000 34.49243 317 LEU D C 1
ATOM 4888 O O . LEU B 1 317 ? -64.40866 20.51551 -18.11073 1.000 37.19191 317 LEU D O 1
ATOM 4893 N N . SER B 1 318 ? -65.96200 19.41178 -19.30950 1.000 27.84001 318 SER D N 1
ATOM 4894 C CA . SER B 1 318 ? -66.29583 18.50626 -18.20930 1.000 29.90944 318 SER D CA 1
ATOM 4895 C C . SER B 1 318 ? -65.27946 17.36733 -18.14599 1.000 37.81391 318 SER D C 1
ATOM 4896 O O . SER B 1 318 ? -65.16251 16.58440 -19.09738 1.000 32.23143 318 SER D O 1
ATOM 4899 N N . ILE B 1 319 ? -64.58184 17.25565 -17.00782 1.000 31.75684 319 ILE D N 1
ATOM 4900 C CA . ILE B 1 319 ? -63.52309 16.27793 -16.79619 1.000 29.42862 319 ILE D CA 1
ATOM 4901 C C . ILE B 1 319 ? -64.10425 15.15271 -15.93194 1.000 31.09491 319 ILE D C 1
ATOM 4902 O O . ILE B 1 319 ? -64.35376 15.32749 -14.72527 1.000 27.58555 319 ILE D O 1
ATOM 4907 N N . GLU B 1 320 ? -64.33333 13.99271 -16.53782 1.000 31.19256 320 GLU D N 1
ATOM 4908 C CA . GLU B 1 320 ? -64.98105 12.89727 -15.84433 1.000 29.68803 320 GLU D CA 1
ATOM 4909 C C . GLU B 1 320 ? -63.97727 12.13771 -14.99166 1.000 30.57639 320 GLU D C 1
ATOM 4910 O O . GLU B 1 320 ? -62.81079 11.98948 -15.36502 1.000 30.94680 320 GLU D O 1
ATOM 4916 N N . HIS B 1 321 ? -64.44788 11.63198 -13.85799 1.000 30.78532 321 HIS D N 1
ATOM 4917 C CA . HIS B 1 321 ? -63.52365 11.02224 -12.88366 1.000 27.53608 321 HIS D CA 1
ATOM 4918 C C . HIS B 1 321 ? -64.27663 9.89130 -12.15711 1.000 31.28891 321 HIS D C 1
ATOM 4919 O O . HIS B 1 321 ? -65.43547 9.58672 -12.50667 1.000 29.39431 321 HIS D O 1
ATOM 4926 N N . PRO B 1 322 ? -63.65816 9.19229 -11.20275 1.000 32.56213 322 PRO D N 1
ATOM 4927 C CA . PRO B 1 322 ? -64.32327 7.98827 -10.67380 1.000 31.41814 322 PRO D CA 1
ATOM 4928 C C . PRO B 1 322 ? -65.70563 8.21359 -10.08646 1.000 31.57208 322 PRO D C 1
ATOM 4929 O O . PRO B 1 322 ? -66.52299 7.29034 -10.16817 1.000 36.54249 322 PRO D O 1
ATOM 4933 N N . THR B 1 323 ? -66.04811 9.41119 -9.57402 1.000 28.84715 323 THR D N 1
ATOM 4934 C CA . THR B 1 323 ? -67.36903 9.56919 -8.96533 1.000 35.40859 323 THR D CA 1
ATOM 4935 C C . THR B 1 323 ? -68.17199 10.69106 -9.61145 1.000 32.74008 323 THR D C 1
ATOM 4936 O O . THR B 1 323 ? -69.04962 11.28356 -8.98108 1.000 38.82412 323 THR D O 1
ATOM 4940 N N . GLY B 1 324 ? -67.92096 10.96205 -10.88971 1.000 31.05794 324 GLY D N 1
ATOM 4941 C CA . GLY B 1 324 ? -68.71506 11.91602 -11.65212 1.000 28.38748 324 GLY D CA 1
ATOM 4942 C C . GLY B 1 324 ? -67.84614 12.77538 -12.53669 1.000 28.52483 324 GLY D C 1
ATOM 4943 O O . GLY B 1 324 ? -67.13186 12.26075 -13.40317 1.000 29.60699 324 GLY D O 1
ATOM 4944 N N . GLU B 1 325 ? -67.89233 14.08540 -12.34316 1.000 28.15010 325 GLU D N 1
ATOM 4945 C CA . GLU B 1 325 ? -67.13367 14.97586 -13.20356 1.000 28.86452 325 GLU D CA 1
ATOM 4946 C C . GLU B 1 325 ? -66.87448 16.27555 -12.46087 1.000 33.93982 325 GLU D C 1
ATOM 4947 O O . GLU B 1 325 ? -67.58596 16.62518 -11.50524 1.000 28.93779 325 GLU D O 1
ATOM 4953 N N A MET B 1 326 ? -65.84260 16.98606 -12.93251 0.491 27.66308 326 MET D N 1
ATOM 4954 N N B MET B 1 326 ? -65.85731 16.99313 -12.92766 0.509 27.73622 326 MET D N 1
ATOM 4955 C CA A MET B 1 326 ? -65.51440 18.36028 -12.55596 0.491 30.18747 326 MET D CA 1
ATOM 4956 C CA B MET B 1 326 ? -65.61142 18.37297 -12.53216 0.509 29.72841 326 MET D CA 1
ATOM 4957 C C A MET B 1 326 ? -65.42623 19.19032 -13.82730 0.491 30.92937 326 MET D C 1
ATOM 4958 C C B MET B 1 326 ? -65.42842 19.20031 -13.79062 0.509 30.86790 326 MET D C 1
ATOM 4959 O O A MET B 1 326 ? -64.66361 18.84882 -14.74014 0.491 30.10837 326 MET D O 1
ATOM 4960 O O B MET B 1 326 ? -64.60884 18.86190 -14.65386 0.509 30.43274 326 MET D O 1
ATOM 4969 N N . SER B 1 327 ? -66.18440 20.28020 -13.90004 1.000 27.49635 327 SER D N 1
ATOM 4970 C CA . SER B 1 327 ? -66.10694 21.11360 -15.07800 1.000 28.94742 327 SER D CA 1
ATOM 4971 C C . SER B 1 327 ? -65.07102 22.21174 -14.90255 1.000 31.65181 327 SER D C 1
ATOM 4972 O O . SER B 1 327 ? -65.00233 22.87270 -13.85578 1.000 34.78012 327 SER D O 1
ATOM 4975 N N A CYS B 1 328 ? -64.30516 22.43642 -15.96266 0.691 30.80348 328 CYS D N 1
ATOM 4976 N N B CYS B 1 328 ? -64.21873 22.35459 -15.89979 0.309 30.49029 328 CYS D N 1
ATOM 4977 C CA A CYS B 1 328 ? -63.25004 23.44459 -16.02720 0.691 31.99891 328 CYS D CA 1
ATOM 4978 C CA B CYS B 1 328 ? -63.32334 23.49093 -15.98761 0.309 31.92994 328 CYS D CA 1
ATOM 4979 C C A CYS B 1 328 ? -63.54740 24.42795 -17.16332 0.691 35.28313 328 CYS D C 1
ATOM 4980 C C B CYS B 1 328 ? -63.81429 24.38453 -17.11283 0.309 33.79350 328 CYS D C 1
ATOM 4981 O O A CYS B 1 328 ? -63.40963 24.06384 -18.34216 0.691 35.59483 328 CYS D O 1
ATOM 4982 O O B CYS B 1 328 ? -64.14094 23.89784 -18.20334 0.309 36.32305 328 CYS D O 1
ATOM 4987 N N . VAL B 1 329 ? -63.89892 25.67625 -16.83715 1.000 28.78464 329 VAL D N 1
ATOM 4988 C CA . VAL B 1 329 ? -64.18738 26.68429 -17.86690 1.000 30.58063 329 VAL D CA 1
ATOM 4989 C C . VAL B 1 329 ? -62.87218 27.34999 -18.25972 1.000 33.16451 329 VAL D C 1
ATOM 4990 O O . VAL B 1 329 ? -62.27069 28.08699 -17.46451 1.000 31.29358 329 VAL D O 1
ATOM 4994 N N . LEU B 1 330 ? -62.41934 27.13494 -19.49714 1.000 35.32472 330 LEU D N 1
ATOM 4995 C CA . LEU B 1 330 ? -61.20132 27.77015 -19.98623 1.000 30.20674 330 LEU D CA 1
ATOM 4996 C C . LEU B 1 330 ? -61.53056 28.88225 -20.97107 1.000 41.52202 330 LEU D C 1
ATOM 4997 O O . LEU B 1 330 ? -62.39363 28.72247 -21.84119 1.000 43.08956 330 LEU D O 1
ATOM 5002 N N . GLU B 1 331 ? -60.80173 29.98295 -20.85483 1.000 43.21283 331 GLU D N 1
ATOM 5003 C CA . GLU B 1 331 ? -60.77490 31.02931 -21.86616 1.000 39.76379 331 GLU D CA 1
ATOM 5004 C C . GLU B 1 331 ? -59.47866 30.93576 -22.64162 1.000 38.58084 331 GLU D C 1
ATOM 5005 O O . GLU B 1 331 ? -58.40232 30.93148 -22.03542 1.000 40.95507 331 GLU D O 1
ATOM 5011 N N . VAL B 1 332 ? -59.57411 30.96750 -23.97454 1.000 39.31931 332 VAL D N 1
ATOM 5012 C CA . VAL B 1 332 ? -58.42179 30.91568 -24.86455 1.000 46.81811 332 VAL D CA 1
ATOM 5013 C C . VAL B 1 332 ? -58.33852 32.23313 -25.62791 1.000 54.33685 332 VAL D C 1
ATOM 5014 O O . VAL B 1 332 ? -59.36035 32.75351 -26.08558 1.000 52.39174 332 VAL D O 1
ATOM 5018 N N . ASP B 1 333 ? -57.13104 32.78633 -25.74905 1.000 52.54292 333 ASP D N 1
ATOM 5019 C CA . ASP B 1 333 ? -56.97846 34.01241 -26.52414 1.000 58.55459 333 ASP D CA 1
ATOM 5020 C C . ASP B 1 333 ? -56.95410 33.63902 -28.00617 1.000 63.32923 333 ASP D C 1
ATOM 5021 O O . ASP B 1 333 ? -57.16943 32.48269 -28.38606 1.000 57.51439 333 ASP D O 1
ATOM 5026 N N . ASP B 1 334 ? -56.70390 34.62381 -28.86978 1.000 73.49443 334 ASP D N 1
ATOM 5027 C CA . ASP B 1 334 ? -56.82183 34.37924 -30.30544 1.000 81.84142 334 ASP D CA 1
ATOM 5028 C C . ASP B 1 334 ? -55.74776 33.42217 -30.82398 1.000 77.56984 334 ASP D C 1
ATOM 5029 O O . ASP B 1 334 ? -55.98110 32.71006 -31.80821 1.000 74.65506 334 ASP D O 1
ATOM 5034 N N . ALA B 1 335 ? -54.57674 33.38207 -30.18343 1.000 75.15707 335 ALA D N 1
ATOM 5035 C CA . ALA B 1 335 ? -53.55340 32.39699 -30.52448 1.000 71.14595 335 ALA D CA 1
ATOM 5036 C C . ALA B 1 335 ? -53.86530 30.99235 -29.99987 1.000 74.80336 335 ALA D C 1
ATOM 5037 O O . ALA B 1 335 ? -53.17069 30.03987 -30.37245 1.000 76.37176 335 ALA D O 1
ATOM 5039 N N . GLY B 1 336 ? -54.88623 30.83218 -29.15653 1.000 71.73511 336 GLY D N 1
ATOM 5040 C CA . GLY B 1 336 ? -55.21393 29.54148 -28.58992 1.000 71.73216 336 GLY D CA 1
ATOM 5041 C C . GLY B 1 336 ? -54.60630 29.27516 -27.23110 1.000 67.81398 336 GLY D C 1
ATOM 5042 O O . GLY B 1 336 ? -54.81252 28.18475 -26.68269 1.000 67.45214 336 GLY D O 1
ATOM 5043 N N . ASN B 1 337 ? -53.85046 30.22668 -26.68429 1.000 63.59100 337 ASN D N 1
ATOM 5044 C CA . ASN B 1 337 ? -53.33223 30.10736 -25.32982 1.000 59.22979 337 ASN D CA 1
ATOM 5045 C C . ASN B 1 337 ? -54.47227 30.16572 -24.31409 1.000 48.41755 337 ASN D C 1
ATOM 5046 O O . ASN B 1 337 ? -55.39561 30.97805 -24.43006 1.000 45.88655 337 ASN D O 1
ATOM 5051 N N . VAL B 1 338 ? -54.40010 29.31080 -23.30159 1.000 39.15384 338 VAL D N 1
ATOM 5052 C CA . VAL B 1 338 ? -55.34345 29.41885 -22.19829 1.000 39.83045 338 VAL D CA 1
ATOM 5053 C C . VAL B 1 338 ? -54.95419 30.62453 -21.35694 1.000 45.33120 338 VAL D C 1
ATOM 5054 O O . VAL B 1 338 ? -53.80294 30.75863 -20.93110 1.000 47.90356 338 VAL D O 1
ATOM 5058 N N . VAL B 1 339 ? -55.89480 31.53440 -21.14363 1.000 42.72511 339 VAL D N 1
ATOM 5059 C CA . VAL B 1 339 ? -55.60692 32.71626 -20.34532 1.000 41.54023 339 VAL D CA 1
ATOM 5060 C C . VAL B 1 339 ? -56.24001 32.65033 -18.97043 1.000 34.77635 339 VAL D C 1
ATOM 5061 O O . VAL B 1 339 ? -55.76393 33.34314 -18.06245 1.000 37.31166 339 VAL D O 1
ATOM 5065 N N . SER B 1 340 ? -57.25589 31.80525 -18.76496 1.000 28.47385 340 SER D N 1
ATOM 5066 C CA . SER B 1 340 ? -57.91001 31.69580 -17.46889 1.000 31.59406 340 SER D CA 1
ATOM 5067 C C . SER B 1 340 ? -58.61281 30.34007 -17.38502 1.000 31.82438 340 SER D C 1
ATOM 5068 O O . SER B 1 340 ? -58.93877 29.71751 -18.40616 1.000 34.40726 340 SER D O 1
ATOM 5071 N N . ALA B 1 341 ? -58.83108 29.89609 -16.15094 1.000 28.39838 341 ALA D N 1
ATOM 5072 C CA . ALA B 1 341 ? -59.51656 28.65138 -15.84181 1.000 25.12267 341 ALA D CA 1
ATOM 5073 C C . ALA B 1 341 ? -60.33568 28.92824 -14.60386 1.000 31.29436 341 ALA D C 1
ATOM 5074 O O . ALA B 1 341 ? -59.82425 29.52753 -13.64775 1.000 28.99143 341 ALA D O 1
ATOM 5076 N N . ALA B 1 342 ? -61.61562 28.52787 -14.63603 1.000 24.79191 342 ALA D N 1
ATOM 5077 C CA . ALA B 1 342 ? -62.52029 28.79073 -13.52850 1.000 27.22266 342 ALA D CA 1
ATOM 5078 C C . ALA B 1 342 ? -63.25477 27.50924 -13.19281 1.000 27.21185 342 ALA D C 1
ATOM 5079 O O . ALA B 1 342 ? -63.68035 26.79350 -14.09934 1.000 26.82474 342 ALA D O 1
ATOM 5081 N N . LEU B 1 343 ? -63.38577 27.22136 -11.89643 1.000 26.80852 343 LEU D N 1
ATOM 5082 C CA . LEU B 1 343 ? -63.92889 25.94909 -11.42893 1.000 27.44820 343 LEU D CA 1
ATOM 5083 C C . LEU B 1 343 ? -64.70193 26.21959 -10.15332 1.000 34.89229 343 LEU D C 1
ATOM 5084 O O . LEU B 1 343 ? -64.33489 27.09480 -9.36752 1.000 31.98886 343 LEU D O 1
ATOM 5089 N N . LEU B 1 344 ? -65.78995 25.48120 -9.97107 1.000 25.64497 344 LEU D N 1
ATOM 5090 C CA . LEU B 1 344 ? -66.57550 25.57241 -8.75838 1.000 23.60774 344 LEU D CA 1
ATOM 5091 C C . LEU B 1 344 ? -66.06286 24.59559 -7.71747 1.000 26.10196 344 LEU D C 1
ATOM 5092 O O . LEU B 1 344 ? -65.89456 23.40523 -8.00889 1.000 22.98337 344 LEU D O 1
ATOM 5097 N N . ARG B 1 345 ? -65.87341 25.07822 -6.48124 1.000 22.48210 345 ARG D N 1
ATOM 5098 C CA . ARG B 1 345 ? -65.57542 24.19991 -5.37058 1.000 20.91565 345 ARG D CA 1
ATOM 5099 C C . ARG B 1 345 ? -66.52764 24.55206 -4.22362 1.000 18.73490 345 ARG D C 1
ATOM 5100 O O . ARG B 1 345 ? -67.35884 25.46395 -4.31790 1.000 22.40445 345 ARG D O 1
ATOM 5108 N N . THR B 1 346 ? -66.40792 23.79458 -3.13206 1.000 22.27923 346 THR D N 1
ATOM 5109 C CA . THR B 1 346 ? -67.09624 24.12238 -1.88311 1.000 20.86615 346 THR D CA 1
ATOM 5110 C C . THR B 1 346 ? -66.14575 23.72561 -0.76422 1.000 20.19087 346 THR D C 1
ATOM 5111 O O . THR B 1 346 ? -65.11207 23.07111 -1.00165 1.000 20.54116 346 THR D O 1
ATOM 5115 N N . ALA B 1 347 ? -66.49455 24.10493 0.47375 1.000 19.64927 347 ALA D N 1
ATOM 5116 C CA . ALA B 1 347 ? -65.65643 23.74835 1.62798 1.000 21.27330 347 ALA D CA 1
ATOM 5117 C C . ALA B 1 347 ? -66.56254 23.64976 2.85566 1.000 17.03704 347 ALA D C 1
ATOM 5118 O O . ALA B 1 347 ? -67.71854 24.09097 2.81081 1.000 21.73743 347 ALA D O 1
ATOM 5120 N N . ARG B 1 348 ? -66.00726 23.13267 3.96206 1.000 20.15477 348 ARG D N 1
ATOM 5121 C CA . ARG B 1 348 ? -66.77417 23.17280 5.20620 1.000 19.45438 348 ARG D CA 1
ATOM 5122 C C . ARG B 1 348 ? -65.82204 23.15863 6.40249 1.000 19.92940 348 ARG D C 1
ATOM 5123 O O . ARG B 1 348 ? -64.86164 22.37707 6.43546 1.000 21.42863 348 ARG D O 1
ATOM 5131 N N . LYS B 1 349 ? -66.07993 24.01700 7.38617 1.000 18.88636 349 LYS D N 1
ATOM 5132 C CA . LYS B 1 349 ? -65.36191 23.89327 8.67481 1.000 20.06536 349 LYS D CA 1
ATOM 5133 C C . LYS B 1 349 ? -65.90764 22.67971 9.42018 1.000 21.53002 349 LYS D C 1
ATOM 5134 O O . LYS B 1 349 ? -67.10483 22.59677 9.70476 1.000 20.37810 349 LYS D O 1
ATOM 5140 N N . LEU B 1 350 ? -65.04044 21.73696 9.76008 1.000 19.53187 350 LEU D N 1
ATOM 5141 C CA . LEU B 1 350 ? -65.49248 20.52088 10.42661 1.000 18.60786 350 LEU D CA 1
ATOM 5142 C C . LEU B 1 350 ? -65.27062 20.55101 11.93542 1.000 19.00022 350 LEU D C 1
ATOM 5143 O O . LEU B 1 350 ? -66.10546 20.05306 12.70702 1.000 20.22034 350 LEU D O 1
ATOM 5148 N N . MET B 1 351 ? -64.11256 21.05469 12.35248 1.000 20.22155 351 MET D N 1
ATOM 5149 C CA . MET B 1 351 ? -63.74754 21.11706 13.76121 1.000 18.50964 351 MET D CA 1
ATOM 5150 C C . MET B 1 351 ? -62.77481 22.26477 13.92329 1.000 19.61217 351 MET D C 1
ATOM 5151 O O . MET B 1 351 ? -61.88888 22.43902 13.08239 1.000 22.24366 351 MET D O 1
ATOM 5156 N N . ASP B 1 352 ? -62.87122 22.98590 15.03953 1.000 18.38008 352 ASP D N 1
ATOM 5157 C CA . ASP B 1 352 ? -61.99346 24.12888 15.26702 1.000 18.07542 352 ASP D CA 1
ATOM 5158 C C . ASP B 1 352 ? -61.52742 24.06891 16.69476 1.000 20.10315 352 ASP D C 1
ATOM 5159 O O . ASP B 1 352 ? -62.31363 23.77075 17.59199 1.000 21.21414 352 ASP D O 1
ATOM 5164 N N . GLY B 1 353 ? -60.25305 24.31458 16.90450 1.000 18.53314 353 GLY D N 1
ATOM 5165 C CA . GLY B 1 353 ? -59.70327 24.18472 18.24848 1.000 19.17605 353 GLY D CA 1
ATOM 5166 C C . GLY B 1 353 ? -58.18657 24.11156 18.22231 1.000 19.06633 353 GLY D C 1
ATOM 5167 O O . GLY B 1 353 ? -57.56039 24.98822 17.60886 1.000 19.70747 353 GLY D O 1
ATOM 5168 N N . VAL B 1 354 ? -57.64024 23.17675 18.96475 1.000 19.69604 354 VAL D N 1
ATOM 5169 C CA . VAL B 1 354 ? -56.20369 23.02841 19.16699 1.000 19.81551 354 VAL D CA 1
ATOM 5170 C C . VAL B 1 354 ? -55.85639 21.57183 18.86053 1.000 20.80661 354 VAL D C 1
ATOM 5171 O O . VAL B 1 354 ? -56.50391 20.66415 19.38052 1.000 20.63272 354 VAL D O 1
ATOM 5175 N N . VAL B 1 355 ? -54.77319 21.36009 18.08960 1.000 19.85158 355 VAL D N 1
ATOM 5176 C CA . VAL B 1 355 ? -54.21433 20.01306 17.89990 1.000 20.29587 355 VAL D CA 1
ATOM 5177 C C . VAL B 1 355 ? -52.99523 19.83549 18.77937 1.000 22.64358 355 VAL D C 1
ATOM 5178 O O . VAL B 1 355 ? -52.22993 20.78261 19.03510 1.000 22.19877 355 VAL D O 1
ATOM 5182 N N . PHE B 1 356 ? -52.78418 18.59634 19.20541 1.000 21.78123 356 PHE D N 1
ATOM 5183 C CA . PHE B 1 356 ? -51.78297 18.23173 20.18512 1.000 22.69931 356 PHE D CA 1
ATOM 5184 C C . PHE B 1 356 ? -50.82251 17.23297 19.58465 1.000 24.00247 356 PHE D C 1
ATOM 5185 O O . PHE B 1 356 ? -51.23593 16.36870 18.80872 1.000 24.16055 356 PHE D O 1
ATOM 5193 N N . VAL B 1 357 ? -49.56021 17.35416 19.97898 1.000 23.64597 357 VAL D N 1
ATOM 5194 C CA . VAL B 1 357 ? -48.55397 16.32565 19.71884 1.000 24.40314 357 VAL D CA 1
ATOM 5195 C C . VAL B 1 357 ? -47.89058 15.93852 21.03414 1.000 25.59845 357 VAL D C 1
ATOM 5196 O O . VAL B 1 357 ? -47.75244 16.74266 21.96164 1.000 28.59922 357 VAL D O 1
ATOM 5200 N N . LEU B 1 358 ? -47.34497 14.72698 21.07358 1.000 26.93778 358 LEU D N 1
ATOM 5201 C CA . LEU B 1 358 ? -46.57437 14.41726 22.26960 1.000 31.54895 358 LEU D CA 1
ATOM 5202 C C . LEU B 1 358 ? -45.17177 15.00697 22.14583 1.000 32.98297 358 LEU D C 1
ATOM 5203 O O . LEU B 1 358 ? -44.69698 15.56812 23.09070 1.000 42.04819 358 LEU D O 1
ATOM 5208 N N . ASN C 1 7 ? -1.05965 19.64944 -98.94279 1.000 34.00152 7 ASN C N 1
ATOM 5209 C CA . ASN C 1 7 ? -2.01737 18.54272 -99.16179 1.000 38.52440 7 ASN C CA 1
ATOM 5210 C C . ASN C 1 7 ? -3.34287 19.10410 -99.76995 1.000 39.92055 7 ASN C C 1
ATOM 5211 O O . ASN C 1 7 ? -3.78956 20.18942 -99.39051 1.000 41.15821 7 ASN C O 1
ATOM 5216 N N . MET C 1 8 ? -3.93815 18.38411 -100.73586 1.000 36.31955 8 MET C N 1
ATOM 5217 C CA . MET C 1 8 ? -5.17729 18.84864 -101.37816 1.000 34.53930 8 MET C CA 1
ATOM 5218 C C . MET C 1 8 ? -6.27673 19.04712 -100.32910 1.000 32.35419 8 MET C C 1
ATOM 5219 O O . MET C 1 8 ? -6.52400 18.15420 -99.50185 1.000 32.19605 8 MET C O 1
ATOM 5224 N N . ASP C 1 9 ? -6.93921 20.21465 -100.32248 1.000 29.16815 9 ASP C N 1
ATOM 5225 C CA . ASP C 1 9 ? -7.95200 20.39644 -99.27783 1.000 25.53775 9 ASP C CA 1
ATOM 5226 C C . ASP C 1 9 ? -9.40466 20.49529 -99.75568 1.000 26.21509 9 ASP C C 1
ATOM 5227 O O . ASP C 1 9 ? -10.29080 20.55745 -98.89866 1.000 25.56375 9 ASP C O 1
ATOM 5232 N N . SER C 1 10 ? -9.67283 20.45157 -101.06146 1.000 26.15962 10 SER C N 1
ATOM 5233 C CA . SER C 1 10 ? -11.05085 20.26703 -101.50674 1.000 20.68885 10 SER C CA 1
ATOM 5234 C C . SER C 1 10 ? -11.01975 19.69584 -102.91917 1.000 22.69733 10 SER C C 1
ATOM 5235 O O . SER C 1 10 ? -10.00220 19.79253 -103.62195 1.000 20.33505 10 SER C O 1
ATOM 5238 N N . ALA C 1 11 ? -12.16089 19.12814 -103.32459 1.000 21.81865 11 ALA C N 1
ATOM 5239 C CA . ALA C 1 11 ? -12.36204 18.71728 -104.69687 1.000 18.97173 11 ALA C CA 1
ATOM 5240 C C . ALA C 1 11 ? -13.84487 18.81838 -105.01411 1.000 18.43927 11 ALA C C 1
ATOM 5241 O O . ALA C 1 11 ? -14.67221 18.50390 -104.15672 1.000 18.12391 11 ALA C O 1
ATOM 5243 N N . PRO C 1 12 ? -14.19919 19.13639 -106.25601 1.000 18.35857 12 PRO C N 1
ATOM 5244 C CA . PRO C 1 12 ? -15.58404 18.94654 -106.70744 1.000 17.84878 12 PRO C CA 1
ATOM 5245 C C . PRO C 1 12 ? -15.97511 17.48626 -106.53538 1.000 19.75018 12 PRO C C 1
ATOM 5246 O O . PRO C 1 12 ? -15.14839 16.57868 -106.72650 1.000 18.24232 12 PRO C O 1
ATOM 5250 N N . CYS C 1 13 ? -17.24463 17.26994 -106.21066 1.000 16.94413 13 CYS C N 1
ATOM 5251 C CA . CYS C 1 13 ? -17.68070 15.90732 -105.90714 1.000 16.52485 13 CYS C CA 1
ATOM 5252 C C . CYS C 1 13 ? -19.20373 15.83399 -106.04700 1.000 16.43168 13 CYS C C 1
ATOM 5253 O O . CYS C 1 13 ? -19.90705 16.75448 -105.58798 1.000 17.37741 13 CYS C O 1
ATOM 5256 N N . MET C 1 14 ? -19.70453 14.75115 -106.64174 1.000 16.58534 14 MET C N 1
ATOM 5257 C CA . MET C 1 14 ? -21.14811 14.50292 -106.60051 1.000 15.49646 14 MET C CA 1
ATOM 5258 C C . MET C 1 14 ? -21.40880 13.33070 -105.65581 1.000 15.28112 14 MET C C 1
ATOM 5259 O O . MET C 1 14 ? -20.88538 12.22970 -105.87115 1.000 17.13980 14 MET C O 1
ATOM 5264 N N . TRP C 1 15 ? -22.23375 13.54862 -104.62791 1.000 15.50961 15 TRP C N 1
ATOM 5265 C CA . TRP C 1 15 ? -22.65402 12.44021 -103.76886 1.000 16.25764 15 TRP C CA 1
ATOM 5266 C C . TRP C 1 15 ? -23.88056 11.78808 -104.40607 1.000 14.81137 15 TRP C C 1
ATOM 5267 O O . TRP C 1 15 ? -24.87307 12.47929 -104.72294 1.000 15.98423 15 TRP C O 1
ATOM 5278 N N . MET C 1 16 ? -23.79536 10.47501 -104.65245 1.000 14.80241 16 MET C N 1
ATOM 5279 C CA . MET C 1 16 ? -24.90112 9.77802 -105.31690 1.000 16.32823 16 MET C CA 1
ATOM 5280 C C . MET C 1 16 ? -25.23671 8.50420 -104.58447 1.000 17.33118 16 MET C C 1
ATOM 5281 O O . MET C 1 16 ? -24.38605 7.90609 -103.93935 1.000 17.38566 16 MET C O 1
ATOM 5286 N N . ARG C 1 17 ? -26.48017 8.07909 -104.73534 1.000 14.29946 17 ARG C N 1
ATOM 5287 C CA . ARG C 1 17 ? -26.85859 6.68790 -104.50906 1.000 14.25853 17 ARG C CA 1
ATOM 5288 C C . ARG C 1 17 ? -26.62563 5.96086 -105.81810 1.000 14.17055 17 ARG C C 1
ATOM 5289 O O . ARG C 1 17 ? -27.16409 6.37407 -106.85832 1.000 15.56200 17 ARG C O 1
ATOM 5297 N N . GLY C 1 18 ? -25.80536 4.89242 -105.78210 1.000 14.53440 18 GLY C N 1
ATOM 5298 C CA . GLY C 1 18 ? -25.63800 4.01725 -106.93596 1.000 15.35049 18 GLY C CA 1
ATOM 5299 C C . GLY C 1 18 ? -26.20731 2.66351 -106.54844 1.000 15.30406 18 GLY C C 1
ATOM 5300 O O . GLY C 1 18 ? -25.59675 2.00015 -105.68498 1.000 14.79699 18 GLY C O 1
ATOM 5301 N N . GLY C 1 19 ? -27.34579 2.26719 -107.12706 1.000 15.09155 19 GLY C N 1
ATOM 5302 C CA . GLY C 1 19 ? -27.99390 1.02070 -106.69431 1.000 17.45411 19 GLY C CA 1
ATOM 5303 C C . GLY C 1 19 ? -28.35614 1.10447 -105.22272 1.000 17.13991 19 GLY C C 1
ATOM 5304 O O . GLY C 1 19 ? -28.98961 2.06324 -104.77021 1.000 17.28827 19 GLY C O 1
ATOM 5305 N N . THR C 1 20 ? -27.91667 0.09735 -104.45350 1.000 17.10549 20 THR C N 1
ATOM 5306 C CA . THR C 1 20 ? -28.16963 0.05723 -103.02044 1.000 15.38391 20 THR C CA 1
ATOM 5307 C C . THR C 1 20 ? -26.99601 0.58403 -102.18716 1.000 15.40523 20 THR C C 1
ATOM 5308 O O . THR C 1 20 ? -26.97103 0.36836 -100.97071 1.000 15.26025 20 THR C O 1
ATOM 5312 N N . SER C 1 21 ? -26.05713 1.27021 -102.82106 1.000 16.71624 21 SER C N 1
ATOM 5313 C CA . SER C 1 21 ? -24.86582 1.84114 -102.17557 1.000 14.73052 21 SER C CA 1
ATOM 5314 C C . SER C 1 21 ? -24.84761 3.36427 -102.34049 1.000 14.78195 21 SER C C 1
ATOM 5315 O O . SER C 1 21 ? -25.64624 3.95251 -103.08315 1.000 16.00377 21 SER C O 1
ATOM 5318 N N . LYS C 1 22 ? -23.89526 4.02084 -101.66093 1.000 15.46040 22 LYS C N 1
ATOM 5319 C CA . LYS C 1 22 ? -23.82940 5.48159 -101.68112 1.000 14.72096 22 LYS C CA 1
ATOM 5320 C C . LYS C 1 22 ? -22.38260 5.91169 -101.63478 1.000 14.88949 22 LYS C C 1
ATOM 5321 O O . LYS C 1 22 ? -21.59819 5.33735 -100.87217 1.000 15.62390 22 LYS C O 1
ATOM 5327 N N . GLY C 1 23 ? -22.02669 6.96361 -102.37172 1.000 15.05932 23 GLY C N 1
ATOM 5328 C CA . GLY C 1 23 ? -20.64520 7.42038 -102.21021 1.000 17.46353 23 GLY C CA 1
ATOM 5329 C C . GLY C 1 23 ? -20.34779 8.65175 -103.04296 1.000 17.80720 23 GLY C C 1
ATOM 5330 O O . GLY C 1 23 ? -21.26036 9.28740 -103.60015 1.000 16.66861 23 GLY C O 1
ATOM 5331 N N . GLY C 1 24 ? -19.05795 8.98535 -103.12341 1.000 15.39637 24 GLY C N 1
ATOM 5332 C CA . GLY C 1 24 ? -18.63014 10.22448 -103.77291 1.000 15.53262 24 GLY C CA 1
ATOM 5333 C C . GLY C 1 24 ? -18.07669 9.89518 -105.14344 1.000 16.10193 24 GLY C C 1
ATOM 5334 O O . GLY C 1 24 ? -17.24836 8.97002 -105.28970 1.000 16.39717 24 GLY C O 1
ATOM 5335 N N . TYR C 1 25 ? -18.53476 10.66189 -106.13795 1.000 15.44062 25 TYR C N 1
ATOM 5336 C CA . TYR C 1 25 ? -18.12105 10.50487 -107.52242 1.000 15.47142 25 TYR C CA 1
ATOM 5337 C C . TYR C 1 25 ? -17.27212 11.68878 -107.92339 1.000 15.82157 25 TYR C C 1
ATOM 5338 O O . TYR C 1 25 ? -17.69715 12.84601 -107.77939 1.000 17.40489 25 TYR C O 1
ATOM 5347 N N . PHE C 1 26 ? -16.05889 11.39249 -108.41128 1.000 18.03162 26 PHE C N 1
ATOM 5348 C CA . PHE C 1 26 ? -15.05091 12.38298 -108.68398 1.000 16.54215 26 PHE C CA 1
ATOM 5349 C C . PHE C 1 26 ? -14.59128 12.22673 -110.11787 1.000 16.68115 26 PHE C C 1
ATOM 5350 O O . PHE C 1 26 ? -14.53403 11.11006 -110.64164 1.000 19.25002 26 PHE C O 1
ATOM 5358 N N . LEU C 1 27 ? -14.23580 13.34520 -110.73103 1.000 17.87178 27 LEU C N 1
ATOM 5359 C CA . LEU C 1 27 ? -13.38343 13.28640 -111.91865 1.000 18.56257 27 LEU C CA 1
ATOM 5360 C C . LEU C 1 27 ? -11.96980 12.92359 -111.52339 1.000 19.82436 27 LEU C C 1
ATOM 5361 O O . LEU C 1 27 ? -11.41392 13.45812 -110.56235 1.000 18.40438 27 LEU C O 1
ATOM 5366 N N . ARG C 1 28 ? -11.34327 12.07365 -112.33846 1.000 19.85663 28 ARG C N 1
ATOM 5367 C CA . ARG C 1 28 ? -9.98440 11.63443 -112.08691 1.000 19.10462 28 ARG C CA 1
ATOM 5368 C C . ARG C 1 28 ? -9.03733 12.81821 -111.95112 1.000 19.33703 28 ARG C C 1
ATOM 5369 O O . ARG C 1 28 ? -8.17071 12.84766 -111.06606 1.000 20.58763 28 ARG C O 1
ATOM 5377 N N . ALA C 1 29 ? -9.24939 13.84669 -112.75831 1.000 19.46189 29 ALA C N 1
ATOM 5378 C CA . ALA C 1 29 ? -8.30940 14.97180 -112.75180 1.000 23.05885 29 ALA C CA 1
ATOM 5379 C C . ALA C 1 29 ? -8.39770 15.79072 -111.47288 1.000 26.51306 29 ALA C C 1
ATOM 5380 O O . ALA C 1 29 ? -7.46299 16.56520 -111.16073 1.000 24.53709 29 ALA C O 1
ATOM 5382 N N . ASP C 1 30 ? -9.47377 15.62775 -110.71771 1.000 19.98189 30 ASP C N 1
ATOM 5383 C CA . ASP C 1 30 ? -9.66145 16.41058 -109.49806 1.000 21.21921 30 ASP C CA 1
ATOM 5384 C C . ASP C 1 30 ? -9.06328 15.74527 -108.25308 1.000 21.69417 30 ASP C C 1
ATOM 5385 O O . ASP C 1 30 ? -9.11748 16.33075 -107.16240 1.000 23.57251 30 ASP C O 1
ATOM 5390 N N . LEU C 1 31 ? -8.50949 14.54114 -108.37948 1.000 21.53996 31 LEU C N 1
ATOM 5391 C CA . LEU C 1 31 ? -7.94245 13.84595 -107.23409 1.000 19.61371 31 LEU C CA 1
ATOM 5392 C C . LEU C 1 31 ? -6.41257 13.83250 -107.32089 1.000 23.77476 31 LEU C C 1
ATOM 5393 O O . LEU C 1 31 ? -5.82824 13.95732 -108.39857 1.000 23.69570 31 LEU C O 1
ATOM 5398 N N . PRO C 1 32 ? -5.73061 13.65907 -106.20885 1.000 22.09510 32 PRO C N 1
ATOM 5399 C CA . PRO C 1 32 ? -4.27055 13.56756 -106.28624 1.000 24.38996 32 PRO C CA 1
ATOM 5400 C C . PRO C 1 32 ? -3.86578 12.39140 -107.16507 1.000 21.50219 32 PRO C C 1
ATOM 5401 O O . PRO C 1 32 ? -4.43429 11.30237 -107.06392 1.000 25.98136 32 PRO C O 1
ATOM 5405 N N . ALA C 1 33 ? -2.81862 12.60921 -107.97160 1.000 24.63864 33 ALA C N 1
ATOM 5406 C CA . ALA C 1 33 ? -2.24836 11.54196 -108.80192 1.000 25.42683 33 ALA C CA 1
ATOM 5407 C C . ALA C 1 33 ? -1.52594 10.48383 -107.96972 1.000 27.98372 33 ALA C C 1
ATOM 5408 O O . ALA C 1 33 ? -1.61080 9.28905 -108.27212 1.000 28.12648 33 ALA C O 1
ATOM 5410 N N . ASP C 1 34 ? -0.79849 10.90250 -106.93516 1.000 27.53717 34 ASP C N 1
ATOM 5411 C CA . ASP C 1 34 ? -0.09283 9.96031 -106.06250 1.000 25.35029 34 ASP C CA 1
ATOM 5412 C C . ASP C 1 34 ? -1.06342 9.10524 -105.24044 1.000 29.61967 34 ASP C C 1
ATOM 5413 O O . ASP C 1 34 ? -1.96606 9.63619 -104.60247 1.000 22.42645 34 ASP C O 1
ATOM 5418 N N . THR C 1 35 ? -0.89373 7.77164 -105.25832 1.000 27.69225 35 THR C N 1
ATOM 5419 C CA . THR C 1 35 ? -1.85399 6.91316 -104.55301 1.000 30.10281 35 THR C CA 1
ATOM 5420 C C . THR C 1 35 ? -1.90261 7.24035 -103.06050 1.000 23.28167 35 THR C C 1
ATOM 5421 O O . THR C 1 35 ? -2.98580 7.36882 -102.48177 1.000 24.93543 35 THR C O 1
ATOM 5425 N N . ALA C 1 36 ? -0.74464 7.38676 -102.41802 1.000 23.79604 36 ALA C N 1
ATOM 5426 C CA . ALA C 1 36 ? -0.77115 7.65283 -100.98310 1.000 24.89936 36 ALA C CA 1
ATOM 5427 C C . ALA C 1 36 ? -1.51523 8.94659 -100.67563 1.000 26.13082 36 ALA C C 1
ATOM 5428 O O . ALA C 1 36 ? -2.32877 8.98256 -99.74811 1.000 24.73653 36 ALA C O 1
ATOM 5430 N N . ALA C 1 37 ? -1.25235 10.01753 -101.44909 1.000 25.77624 37 ALA C N 1
ATOM 5431 C CA . ALA C 1 37 ? -1.95165 11.29014 -101.22667 1.000 25.72849 37 ALA C CA 1
ATOM 5432 C C . ALA C 1 37 ? -3.43374 11.14388 -101.51603 1.000 22.10412 37 ALA C C 1
ATOM 5433 O O . ALA C 1 37 ? -4.28763 11.78512 -100.84897 1.000 21.79829 37 ALA C O 1
ATOM 5435 N N . ARG C 1 38 ? -3.74574 10.41597 -102.59016 1.000 21.67787 38 ARG C N 1
ATOM 5436 C CA . ARG C 1 38 ? -5.14679 10.21489 -102.93156 1.000 20.81943 38 ARG C CA 1
ATOM 5437 C C . ARG C 1 38 ? -5.85800 9.50467 -101.77909 1.000 25.09288 38 ARG C C 1
ATOM 5438 O O . ARG C 1 38 ? -6.95245 9.88449 -101.36749 1.000 21.05031 38 ARG C O 1
ATOM 5446 N N . ASP C 1 39 ? -5.25049 8.42810 -101.25919 1.000 21.09556 39 ASP C N 1
ATOM 5447 C CA . ASP C 1 39 ? -5.92101 7.69784 -100.17403 1.000 22.75754 39 ASP C CA 1
ATOM 5448 C C . ASP C 1 39 ? -6.08014 8.56449 -98.93011 1.000 23.51383 39 ASP C C 1
ATOM 5449 O O . ASP C 1 39 ? -7.12195 8.48449 -98.25908 1.000 20.85884 39 ASP C O 1
ATOM 5454 N N . ALA C 1 40 ? -5.04890 9.36939 -98.57533 1.000 21.50751 40 ALA C N 1
ATOM 5455 C CA . ALA C 1 40 ? -5.17355 10.22813 -97.39513 1.000 21.77584 40 ALA C CA 1
ATOM 5456 C C . ALA C 1 40 ? -6.29953 11.23849 -97.59837 1.000 21.79706 40 ALA C C 1
ATOM 5457 O O . ALA C 1 40 ? -7.09108 11.50344 -96.67618 1.000 22.02737 40 ALA C O 1
ATOM 5459 N N . PHE C 1 41 ? -6.44091 11.74271 -98.82141 1.000 22.40057 41 PHE C N 1
ATOM 5460 C CA . PHE C 1 41 ? -7.52272 12.67464 -99.10636 1.000 21.44000 41 PHE C CA 1
ATOM 5461 C C . PHE C 1 41 ? -8.88392 11.99088 -98.98324 1.000 22.92405 41 PHE C C 1
ATOM 5462 O O . PHE C 1 41 ? -9.79104 12.50889 -98.32754 1.000 19.54919 41 PHE C O 1
ATOM 5470 N N . LEU C 1 42 ? -9.03558 10.79504 -99.59404 1.000 20.22347 42 LEU C N 1
ATOM 5471 C CA . LEU C 1 42 ? -10.33853 10.11775 -99.60102 1.000 18.78205 42 LEU C CA 1
ATOM 5472 C C . LEU C 1 42 ? -10.73857 9.64168 -98.19681 1.000 18.95801 42 LEU C C 1
ATOM 5473 O O . LEU C 1 42 ? -11.93665 9.67641 -97.81255 1.000 19.06921 42 LEU C O 1
ATOM 5478 N N . LEU C 1 43 ? -9.76597 9.16734 -97.42486 1.000 19.38633 43 LEU C N 1
ATOM 5479 C CA . LEU C 1 43 ? -10.03778 8.83364 -96.02512 1.000 24.08081 43 LEU C CA 1
ATOM 5480 C C . LEU C 1 43 ? -10.59112 10.04709 -95.30333 1.000 20.69000 43 LEU C C 1
ATOM 5481 O O . LEU C 1 43 ? -11.61068 9.95353 -94.59551 1.000 20.17980 43 LEU C O 1
ATOM 5486 N N . ALA C 1 44 ? -9.94467 11.21615 -95.51364 1.000 19.95112 44 ALA C N 1
ATOM 5487 C CA . ALA C 1 44 ? -10.38715 12.41550 -94.80333 1.000 20.08477 44 ALA C CA 1
ATOM 5488 C C . ALA C 1 44 ? -11.74926 12.89173 -95.33378 1.000 22.78907 44 ALA C C 1
ATOM 5489 O O . ALA C 1 44 ? -12.57606 13.37408 -94.56849 1.000 20.16820 44 ALA C O 1
ATOM 5491 N N . VAL C 1 45 ? -12.00252 12.74674 -96.63616 1.000 22.11987 45 VAL C N 1
ATOM 5492 C CA . VAL C 1 45 ? -13.34071 13.08098 -97.17552 1.000 19.66854 45 VAL C CA 1
ATOM 5493 C C . VAL C 1 45 ? -14.42350 12.28245 -96.46432 1.000 18.54489 45 VAL C C 1
ATOM 5494 O O . VAL C 1 45 ? -15.49765 12.81979 -96.10381 1.000 18.85034 45 VAL C O 1
ATOM 5498 N N . MET C 1 46 ? -14.17205 10.97363 -96.27212 1.000 18.76880 46 MET C N 1
ATOM 5499 C CA . MET C 1 46 ? -15.18089 10.10467 -95.67475 1.000 19.32420 46 MET C CA 1
ATOM 5500 C C . MET C 1 46 ? -15.27385 10.23579 -94.16993 1.000 19.23925 46 MET C C 1
ATOM 5501 O O . MET C 1 46 ? -16.28026 9.80240 -93.57853 1.000 20.70159 46 MET C O 1
ATOM 5506 N N . GLY C 1 47 ? -14.19919 10.71445 -93.52320 1.000 18.76199 47 GLY C N 1
ATOM 5507 C CA . GLY C 1 47 ? -14.15559 10.70110 -92.06804 1.000 19.21153 47 GLY C CA 1
ATOM 5508 C C . GLY C 1 47 ? -13.64036 9.39054 -91.52393 1.000 23.66125 47 GLY C C 1
ATOM 5509 O O . GLY C 1 47 ? -13.97294 9.01510 -90.38848 1.000 22.34670 47 GLY C O 1
ATOM 5510 N N . SER C 1 48 ? -12.82561 8.66212 -92.32621 1.000 19.47476 48 SER C N 1
ATOM 5511 C CA . SER C 1 48 ? -12.25786 7.38623 -91.88536 1.000 21.91749 48 SER C CA 1
ATOM 5512 C C . SER C 1 48 ? -10.83322 7.61024 -91.38273 1.000 22.11056 48 SER C C 1
ATOM 5513 O O . SER C 1 48 ? -10.11692 8.46118 -91.92228 1.000 21.14621 48 SER C O 1
ATOM 5516 N N . PRO C 1 49 ? -10.31522 6.80015 -90.43772 1.000 21.07512 49 PRO C N 1
ATOM 5517 C CA . PRO C 1 49 ? -10.99835 5.72658 -89.71117 1.000 21.05193 49 PRO C CA 1
ATOM 5518 C C . PRO C 1 49 ? -11.82085 6.26385 -88.54358 1.000 21.74331 49 PRO C C 1
ATOM 5519 O O . PRO C 1 49 ? -11.30603 7.04403 -87.74850 1.000 22.10930 49 PRO C O 1
ATOM 5523 N N . ASP C 1 50 ? -13.05222 5.80133 -88.40095 1.000 20.97474 50 ASP C N 1
ATOM 5524 C CA . ASP C 1 50 ? -13.90343 6.20403 -87.28618 1.000 20.87856 50 ASP C CA 1
ATOM 5525 C C . ASP C 1 50 ? -15.14742 5.33313 -87.41992 1.000 23.50359 50 ASP C C 1
ATOM 5526 O O . ASP C 1 50 ? -15.83493 5.41953 -88.44620 1.000 21.01612 50 ASP C O 1
ATOM 5531 N N . PRO C 1 51 ? -15.49342 4.49984 -86.43160 1.000 21.74306 51 PRO C N 1
ATOM 5532 C CA . PRO C 1 51 ? -16.74112 3.70305 -86.55852 1.000 23.07660 51 PRO C CA 1
ATOM 5533 C C . PRO C 1 51 ? -17.97078 4.54761 -86.88975 1.000 19.86801 51 PRO C C 1
ATOM 5534 O O . PRO C 1 51 ? -18.92330 4.04225 -87.50814 1.000 22.60498 51 PRO C O 1
ATOM 5538 N N A ARG C 1 52 ? -17.99218 5.82599 -86.51599 0.523 20.53003 52 ARG C N 1
ATOM 5539 N N B ARG C 1 52 ? -17.97727 5.82945 -86.47922 0.477 20.29601 52 ARG C N 1
ATOM 5540 C CA A ARG C 1 52 ? -19.16227 6.63325 -86.80416 0.523 20.25019 52 ARG C CA 1
ATOM 5541 C CA B ARG C 1 52 ? -19.09854 6.72567 -86.72261 0.477 20.16028 52 ARG C CA 1
ATOM 5542 C C A ARG C 1 52 ? -18.95924 7.58842 -87.97223 0.523 21.21320 52 ARG C C 1
ATOM 5543 C C B ARG C 1 52 ? -18.96136 7.53265 -88.00685 0.477 20.76784 52 ARG C C 1
ATOM 5544 O O A AR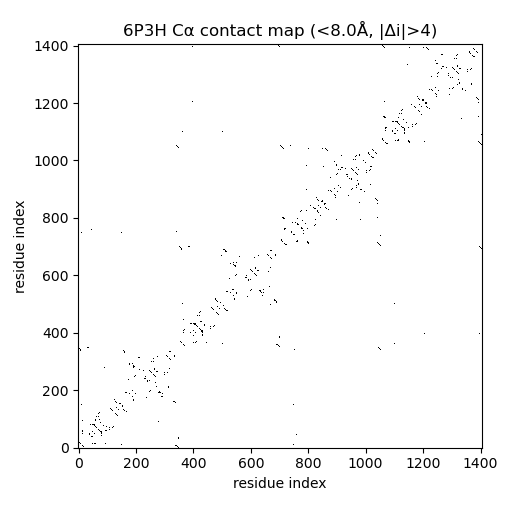G C 1 52 ? -19.90449 8.29018 -88.33980 0.523 22.81516 52 ARG C O 1
ATOM 5545 O O B ARG C 1 52 ? -19.95206 8.09382 -88.48065 0.477 23.55607 52 ARG C O 1
ATOM 5560 N N . GLN C 1 53 ? -17.75084 7.65778 -88.53743 1.000 20.63192 53 GLN C N 1
ATOM 5561 C CA . GLN C 1 53 ? -17.46825 8.56107 -89.66770 1.000 18.87365 53 GLN C CA 1
ATOM 5562 C C . GLN C 1 53 ? -18.10703 9.93102 -89.43570 1.000 18.85253 53 GLN C C 1
ATOM 5563 O O . GLN C 1 53 ? -18.71046 10.51893 -90.32923 1.000 18.42952 53 GLN C O 1
ATOM 5569 N N . ILE C 1 54 ? -17.88486 10.48237 -88.22896 1.000 19.39025 54 ILE C N 1
ATOM 5570 C CA . ILE C 1 54 ? -18.60616 11.69285 -87.88933 1.000 19.62781 54 ILE C CA 1
ATOM 5571 C C . ILE C 1 54 ? -17.99571 12.93365 -88.53657 1.000 21.53827 54 ILE C C 1
ATOM 5572 O O . ILE C 1 54 ? -18.69647 13.93845 -88.68939 1.000 19.59531 54 ILE C O 1
ATOM 5577 N N . ASP C 1 55 ? -16.70634 12.90517 -88.90053 1.000 20.57122 55 ASP C N 1
ATOM 5578 C CA . ASP C 1 55 ? -15.99755 14.08201 -89.37359 1.000 22.99807 55 ASP C CA 1
ATOM 5579 C C . ASP C 1 55 ? -15.76295 13.97785 -90.87801 1.000 25.89217 55 ASP C C 1
ATOM 5580 O O . ASP C 1 55 ? -14.73530 14.40875 -91.39469 1.000 21.92727 55 ASP C O 1
ATOM 5585 N N . GLY C 1 56 ? -16.72927 13.42404 -91.59340 1.000 18.84163 56 GLY C N 1
ATOM 5586 C CA . GLY C 1 56 ? -16.66617 13.34767 -93.04495 1.000 18.41651 56 GLY C CA 1
ATOM 5587 C C . GLY C 1 56 ? -18.01682 12.88158 -93.59542 1.000 19.13206 56 GLY C C 1
ATOM 5588 O O . GLY C 1 56 ? -19.02430 12.88268 -92.88284 1.000 18.20269 56 GLY C O 1
ATOM 5589 N N . MET C 1 57 ? -18.02462 12.44510 -94.85189 1.000 17.44693 57 MET C N 1
ATOM 5590 C CA . MET C 1 57 ? -19.27922 12.19384 -95.59938 1.000 16.93699 57 MET C CA 1
ATOM 5591 C C . MET C 1 57 ? -19.68214 10.73496 -95.63180 1.000 16.69315 57 MET C C 1
ATOM 5592 O O . MET C 1 57 ? -20.74736 10.40818 -96.18598 1.000 17.56623 57 MET C O 1
ATOM 5597 N N . GLY C 1 58 ? -18.87539 9.85915 -95.03086 1.000 16.94904 58 GLY C N 1
ATOM 5598 C CA . GLY C 1 58 ? -19.25318 8.45336 -94.96905 1.000 17.78139 58 GLY C CA 1
ATOM 5599 C C . GLY C 1 58 ? -20.42194 8.25152 -94.01792 1.000 20.54825 58 GLY C C 1
ATOM 5600 O O . GLY C 1 58 ? -20.65937 9.04582 -93.11120 1.000 17.60028 58 GLY C O 1
ATOM 5601 N N . GLY C 1 59 ? -21.20591 7.20746 -94.26657 1.000 17.82231 59 GLY C N 1
ATOM 5602 C CA . GLY C 1 59 ? -22.40422 6.98337 -93.47802 1.000 17.91484 59 GLY C CA 1
ATOM 5603 C C . GLY C 1 59 ? -22.23711 5.86750 -92.45668 1.000 19.53890 59 GLY C C 1
ATOM 5604 O O . GLY C 1 59 ? -23.24708 5.30187 -91.99028 1.000 19.18772 59 GLY C O 1
ATOM 5605 N N . ALA C 1 60 ? -20.99633 5.56521 -92.06696 1.000 19.46672 60 ALA C N 1
ATOM 5606 C CA . ALA C 1 60 ? -20.69413 4.61261 -90.97899 1.000 17.81395 60 ALA C CA 1
ATOM 5607 C C . ALA C 1 60 ? -21.05023 3.17264 -91.37901 1.000 23.21282 60 ALA C C 1
ATOM 5608 O O . ALA C 1 60 ? -21.36755 2.34081 -90.52801 1.000 24.78473 60 ALA C O 1
ATOM 5610 N N . ASP C 1 61 ? -20.94121 2.85134 -92.68072 1.000 18.16588 61 ASP C N 1
ATOM 5611 C CA . ASP C 1 61 ? -21.33917 1.52457 -93.21513 1.000 17.94706 61 ASP C CA 1
ATOM 5612 C C . ASP C 1 61 ? -20.47516 1.39792 -94.45650 1.000 16.91164 61 ASP C C 1
ATOM 5613 O O . ASP C 1 61 ? -20.36998 2.38092 -95.20384 1.000 17.70868 61 ASP C O 1
ATOM 5618 N N . PRO C 1 62 ? -19.84871 0.25761 -94.73081 1.000 17.93899 62 PRO C N 1
ATOM 5619 C CA . PRO C 1 62 ? -19.03259 0.20323 -95.96300 1.000 17.91503 62 PRO C CA 1
ATOM 5620 C C . PRO C 1 62 ? -19.83257 0.55329 -97.20264 1.000 19.66042 62 PRO C C 1
ATOM 5621 O O . PRO C 1 62 ? -19.29769 1.10486 -98.16849 1.000 17.63221 62 PRO C O 1
ATOM 5625 N N . LEU C 1 63 ? -21.12299 0.23717 -97.19728 1.000 18.10012 63 LEU C N 1
ATOM 5626 C CA . LEU C 1 63 ? -21.96255 0.45172 -98.38180 1.000 15.80824 63 LEU C CA 1
ATOM 5627 C C . LEU C 1 63 ? -22.24908 1.91939 -98.61575 1.000 15.91301 63 LEU C C 1
ATOM 5628 O O . LEU C 1 63 ? -22.83005 2.25402 -99.66214 1.000 17.34585 63 LEU C O 1
ATOM 5633 N N . THR C 1 64 ? -21.94007 2.78417 -97.62758 1.000 15.76219 64 THR C N 1
ATOM 5634 C CA . THR C 1 64 ? -22.07488 4.22577 -97.84446 1.000 15.61895 64 THR C CA 1
ATOM 5635 C C . THR C 1 64 ? -20.72527 4.90615 -97.61619 1.000 16.64700 64 THR C C 1
ATOM 5636 O O . THR C 1 64 ? -20.67961 6.07330 -97.19572 1.000 17.01705 64 THR C O 1
ATOM 5640 N N . SER C 1 65 ? -19.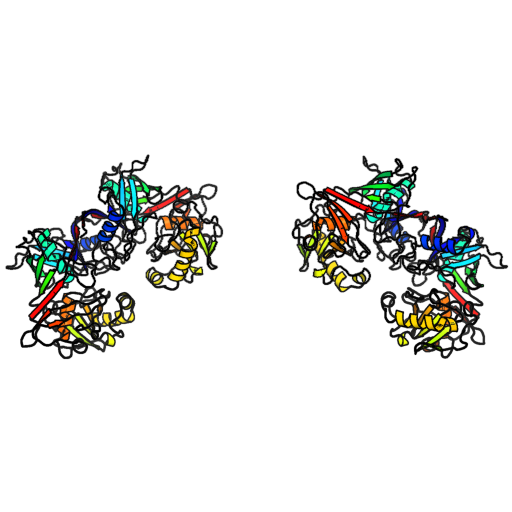62010 4.18575 -97.89367 1.000 16.02692 65 SER C N 1
ATOM 5641 C CA . SER C 1 65 ? -18.28393 4.74583 -97.75850 1.000 16.36574 65 SER C CA 1
ATOM 5642 C C . SER C 1 65 ? -17.49194 4.40659 -99.00967 1.000 16.26898 65 SER C C 1
ATOM 5643 O O . SER C 1 65 ? -16.38594 3.85660 -98.98619 1.000 16.68588 65 SER C O 1
ATOM 5646 N N A MET C 1 66 ? -18.07210 4.75695 -100.15127 0.327 17.55336 66 MET C N 1
ATOM 5647 N N B MET C 1 66 ? -18.07287 4.71695 -100.15724 0.673 17.26180 66 MET C N 1
ATOM 5648 C CA A MET C 1 66 ? -17.58572 4.31910 -101.44908 0.327 18.68804 66 MET C CA 1
ATOM 5649 C CA B MET C 1 66 ? -17.52280 4.26423 -101.42542 0.673 18.16754 66 MET C CA 1
ATOM 5650 C C A MET C 1 66 ? -17.18748 5.51034 -102.30673 0.327 17.89242 66 MET C C 1
ATOM 5651 C C B MET C 1 66 ? -17.20252 5.47068 -102.31271 0.673 17.88207 66 MET C C 1
ATOM 5652 O O A MET C 1 66 ? -17.68374 6.63153 -102.13162 0.327 15.71156 66 MET C O 1
ATOM 5653 O O B MET C 1 66 ? -17.72178 6.58500 -102.12351 0.673 16.10147 66 MET C O 1
ATOM 5662 N N . VAL C 1 67 ? -16.25660 5.26228 -103.21928 1.000 16.88399 67 VAL C N 1
ATOM 5663 C CA . VAL C 1 67 ? -15.76625 6.30187 -104.11748 1.000 15.98428 67 VAL C CA 1
ATOM 5664 C C . VAL C 1 67 ? -15.79250 5.76881 -105.54557 1.000 15.97992 67 VAL C C 1
ATOM 5665 O O . VAL C 1 67 ? -15.39002 4.63876 -105.80139 1.000 16.50892 67 VAL C O 1
ATOM 5669 N N . ALA C 1 68 ? -16.22403 6.59478 -106.48538 1.000 17.50667 68 ALA C N 1
ATOM 5670 C CA . ALA C 1 68 ? -16.01746 6.29856 -107.88700 1.000 16.96534 68 ALA C CA 1
ATOM 5671 C C . ALA C 1 68 ? -15.13827 7.36997 -108.52010 1.000 15.96945 68 ALA C C 1
ATOM 5672 O O . ALA C 1 68 ? -15.41470 8.55799 -108.36094 1.000 17.35105 68 ALA C O 1
ATOM 5674 N N . VAL C 1 69 ? -14.11116 6.96792 -109.26960 1.000 16.39071 69 VAL C N 1
ATOM 5675 C CA . VAL C 1 69 ? -13.23439 7.89392 -109.98730 1.000 18.48351 69 VAL C CA 1
ATOM 5676 C C . VAL C 1 69 ? -13.47224 7.69257 -111.49274 1.000 17.15621 69 VAL C C 1
ATOM 5677 O O . VAL C 1 69 ? -13.22769 6.61027 -112.01307 1.000 19.50892 69 VAL C O 1
ATOM 5681 N N . VAL C 1 70 ? -13.90539 8.72013 -112.18676 1.000 16.53667 70 VAL C N 1
ATOM 5682 C CA . VAL C 1 70 ? -14.43965 8.55320 -113.53792 1.000 17.06747 70 VAL C CA 1
ATOM 5683 C C . VAL C 1 70 ? -13.70495 9.50421 -114.48456 1.000 16.86760 70 VAL C C 1
ATOM 5684 O O . VAL C 1 70 ? -13.42322 10.65518 -114.12203 1.000 18.63282 70 VAL C O 1
ATOM 5688 N N . SER C 1 71 ? -13.47076 9.05869 -115.72252 1.000 17.03164 71 SER C N 1
ATOM 5689 C CA . SER C 1 71 ? -12.79456 9.95602 -116.65385 1.000 19.38527 71 SER C CA 1
ATOM 5690 C C . SER C 1 71 ? -13.20964 9.54709 -118.05675 1.000 21.08974 71 SER C C 1
ATOM 5691 O O . SER C 1 71 ? -13.66315 8.42898 -118.27649 1.000 19.15805 71 SER C O 1
ATOM 5694 N N . LYS C 1 72 ? -13.01895 10.45190 -119.01532 1.000 19.09978 72 LYS C N 1
ATOM 5695 C CA . LYS C 1 72 ? -13.38639 10.11309 -120.38494 1.000 21.88591 72 LYS C CA 1
ATOM 5696 C C . LYS C 1 72 ? -12.39230 9.08442 -120.92063 1.000 21.63116 72 LYS C C 1
ATOM 5697 O O . LYS C 1 72 ? -11.18685 9.22265 -120.72297 1.000 21.64750 72 LYS C O 1
ATOM 5703 N N . SER C 1 73 ? -12.88140 8.02636 -121.57073 1.000 18.60749 73 SER C N 1
ATOM 5704 C CA . SER C 1 73 ? -12.01052 6.94974 -121.98127 1.000 18.42973 73 SER C CA 1
ATOM 5705 C C . SER C 1 73 ? -11.44146 7.23002 -123.36620 1.000 22.39621 73 SER C C 1
ATOM 5706 O O . SER C 1 73 ? -12.12152 7.77273 -124.24000 1.000 26.15677 73 SER C O 1
ATOM 5709 N N . GLU C 1 74 ? -10.19045 6.85098 -123.55079 1.000 19.48756 74 GLU C N 1
ATOM 5710 C CA . GLU C 1 74 ? -9.55019 6.83244 -124.85599 1.000 21.86472 74 GLU C CA 1
ATOM 5711 C C . GLU C 1 74 ? -9.67150 5.47913 -125.54551 1.000 22.19094 74 GLU C C 1
ATOM 5712 O O . GLU C 1 74 ? -9.20967 5.34597 -126.67756 1.000 23.81265 74 GLU C O 1
ATOM 5718 N N . ARG C 1 75 ? -10.26902 4.49445 -124.90195 1.000 20.67482 75 ARG C N 1
ATOM 5719 C CA . ARG C 1 75 ? -10.35376 3.14281 -125.47244 1.000 21.09265 75 ARG C CA 1
ATOM 5720 C C . ARG C 1 75 ? -11.42588 3.11828 -126.55201 1.000 19.87533 75 ARG C C 1
ATOM 5721 O O . ARG C 1 75 ? -12.49696 3.69075 -126.36840 1.000 19.24526 75 ARG C O 1
ATOM 5729 N N . PRO C 1 76 ? -11.17162 2.45577 -127.67355 1.000 22.87829 76 PRO C N 1
ATOM 5730 C CA . PRO C 1 76 ? -12.16321 2.46995 -128.77105 1.000 20.33277 76 PRO C CA 1
ATOM 5731 C C . PRO C 1 76 ? -13.47514 1.83953 -128.32250 1.000 19.53377 76 PRO C C 1
ATOM 5732 O O . PRO C 1 76 ? -13.48034 0.78236 -127.69189 1.000 22.05052 76 PRO C O 1
ATOM 5736 N N . GLY C 1 77 ? -14.57661 2.52195 -128.62315 1.000 20.88584 77 GLY C N 1
ATOM 5737 C CA . GLY C 1 77 ? -15.87946 1.98753 -128.22997 1.000 18.84239 77 GLY C CA 1
ATOM 5738 C C . GLY C 1 77 ? -16.23668 2.11725 -126.75946 1.000 20.14091 77 GLY C C 1
ATOM 5739 O O . GLY C 1 77 ? -17.31271 1.63401 -126.35889 1.000 20.43966 77 GLY C O 1
ATOM 5740 N N . ILE C 1 78 ? -15.37044 2.73129 -125.92809 1.000 20.18498 78 ILE C N 1
ATOM 5741 C CA . ILE C 1 78 ? -15.62635 2.90070 -124.49732 1.000 17.76200 78 ILE C CA 1
ATOM 5742 C C . ILE C 1 78 ? -15.84490 4.38357 -124.25803 1.000 17.67578 78 ILE C C 1
ATOM 5743 O O . ILE C 1 78 ? -15.07465 5.21435 -124.74673 1.000 18.05522 78 ILE C O 1
ATOM 5748 N N . ASP C 1 79 ? -16.84935 4.70961 -123.48510 1.000 17.23713 79 ASP C N 1
ATOM 5749 C CA . ASP C 1 79 ? -17.17016 6.11504 -123.21583 1.000 17.17004 79 ASP C CA 1
ATOM 5750 C C . ASP C 1 79 ? -16.42758 6.62997 -121.99356 1.000 17.07921 79 ASP C C 1
ATOM 5751 O O . ASP C 1 79 ? -15.82025 7.70523 -122.05793 1.000 17.74098 79 ASP C O 1
ATOM 5756 N N . VAL C 1 80 ? -16.42571 5.87964 -120.88695 1.000 16.90041 80 VAL C N 1
ATOM 5757 C CA . VAL C 1 80 ? -15.72061 6.35799 -119.68973 1.000 16.90251 80 VAL C CA 1
ATOM 5758 C C . VAL C 1 80 ? -14.96672 5.20726 -119.03609 1.000 19.67055 80 VAL C C 1
ATOM 5759 O O . VAL C 1 80 ? -15.35569 4.03419 -119.13364 1.000 19.43071 80 VAL C O 1
ATOM 5763 N N . ASP C 1 81 ? -13.87931 5.57882 -118.34641 1.000 17.23275 81 ASP C N 1
ATOM 5764 C CA . ASP C 1 81 ? -13.15516 4.69605 -117.43924 1.000 17.05038 81 ASP C CA 1
ATOM 5765 C C . ASP C 1 81 ? -13.57736 4.97818 -116.00541 1.000 19.70689 81 ASP C C 1
ATOM 5766 O O . ASP C 1 81 ? -13.76574 6.13931 -115.61293 1.000 18.17371 81 ASP C O 1
ATOM 5771 N N . TYR C 1 82 ? -13.77866 3.91420 -115.23240 1.000 17.75027 82 TYR C N 1
ATOM 5772 C CA . TYR C 1 82 ? -14.34955 4.02275 -113.89046 1.000 17.26958 82 TYR C CA 1
ATOM 5773 C C . TYR C 1 82 ? -13.49625 3.17322 -112.94700 1.000 17.63181 82 TYR C C 1
ATOM 5774 O O . TYR C 1 82 ? -13.38849 1.96380 -113.12694 1.000 17.89831 82 TYR C O 1
ATOM 5783 N N . LEU C 1 83 ? -12.85795 3.81063 -111.96388 1.000 16.77772 83 LEU C N 1
ATOM 5784 C CA . LEU C 1 83 ? -12.15666 3.09479 -110.89375 1.000 17.53710 83 LEU C CA 1
ATOM 5785 C C . LEU C 1 83 ? -12.99699 3.14513 -109.62249 1.000 18.62565 83 LEU C C 1
ATOM 5786 O O . LEU C 1 83 ? -13.37879 4.22762 -109.17419 1.000 16.65884 83 LEU C O 1
ATOM 5791 N N . PHE C 1 84 ? -13.30363 1.97155 -109.05911 1.000 17.08748 84 PHE C N 1
ATOM 5792 C CA . PHE C 1 84 ? -14.04512 1.87092 -107.80186 1.000 17.06117 84 PHE C CA 1
ATOM 5793 C C . PHE C 1 84 ? -13.06082 1.80367 -106.64640 1.000 16.68913 84 PHE C C 1
ATOM 5794 O O . PHE C 1 84 ? -12.12136 1.02880 -106.70245 1.000 17.06291 84 PHE C O 1
ATOM 5802 N N . LEU C 1 85 ? -13.28351 2.58606 -105.59838 1.000 16.65382 85 LEU C N 1
ATOM 5803 C CA . LEU C 1 85 ? -12.43376 2.48739 -104.41277 1.000 17.06636 85 LEU C CA 1
ATOM 5804 C C . LEU C 1 85 ? -13.30031 2.30946 -103.18614 1.000 16.91415 85 LEU C C 1
ATOM 5805 O O . LEU C 1 85 ? -14.18465 3.11921 -102.94370 1.000 17.25437 85 LEU C O 1
ATOM 5810 N N . GLN C 1 86 ? -13.01308 1.27410 -102.39223 1.000 17.18688 86 GLN C N 1
ATOM 5811 C CA . GLN C 1 86 ? -13.68224 1.09066 -101.12055 1.000 17.26480 86 GLN C CA 1
ATOM 5812 C C . GLN C 1 86 ? -12.88386 1.82949 -100.05319 1.000 19.31502 86 GLN C C 1
ATOM 5813 O O . GLN C 1 86 ? -11.70273 1.53257 -99.86459 1.000 19.19704 86 GLN C O 1
ATOM 5819 N N . VAL C 1 87 ? -13.52124 2.75614 -99.32462 1.000 17.91371 87 VAL C N 1
ATOM 5820 C CA . VAL C 1 87 ? -12.84084 3.42290 -98.20438 1.000 17.88559 87 VAL C CA 1
ATOM 5821 C C . VAL C 1 87 ? -13.29181 2.69931 -96.94307 1.000 18.77959 87 VAL C C 1
ATOM 5822 O O . VAL C 1 87 ? -14.48840 2.66418 -96.67138 1.000 19.87171 87 VAL C O 1
ATOM 5826 N N . PHE C 1 88 ? -12.35924 2.04268 -96.22118 1.000 18.61539 88 PHE C N 1
ATOM 5827 C CA . PHE C 1 88 ? -12.79185 1.30385 -95.03602 1.000 22.05437 88 PHE C CA 1
ATOM 5828 C C . PHE C 1 88 ? -13.35118 2.27731 -94.01886 1.000 25.22715 88 PHE C C 1
ATOM 5829 O O . PHE C 1 88 ? -12.89938 3.41658 -93.93247 1.000 20.03677 88 PHE C O 1
ATOM 5837 N N . VAL C 1 89 ? -14.30407 1.80630 -93.21441 1.000 20.06525 89 VAL C N 1
ATOM 5838 C CA . VAL C 1 89 ? -14.95576 2.69184 -92.23509 1.000 18.84589 89 VAL C CA 1
ATOM 5839 C C . VAL C 1 89 ? -14.01621 2.94740 -91.07282 1.000 22.81022 89 VAL C C 1
ATOM 5840 O O . VAL C 1 89 ? -13.85773 4.09053 -90.61717 1.000 22.11002 89 VAL C O 1
ATOM 5844 N N . ASP C 1 90 ? -13.38987 1.87759 -90.55198 1.000 22.39460 90 ASP C N 1
ATOM 5845 C CA . ASP C 1 90 ? -12.63222 2.05609 -89.29955 1.000 24.54082 90 ASP C CA 1
ATOM 5846 C C . ASP C 1 90 ? -11.20430 1.54773 -89.40267 1.000 23.03616 90 ASP C C 1
ATOM 5847 O O . ASP C 1 90 ? -10.61102 1.17300 -88.38985 1.000 23.27357 90 ASP C O 1
ATOM 5852 N N . GLN C 1 91 ? -10.65391 1.53400 -90.59521 1.000 22.78631 91 GLN C N 1
ATOM 5853 C CA . GLN C 1 91 ? -9.21270 1.38317 -90.82946 1.000 24.05482 91 GLN C CA 1
ATOM 5854 C C . GLN C 1 91 ? -8.78684 2.42877 -91.85743 1.000 21.97208 91 GLN C C 1
ATOM 5855 O O . GLN C 1 91 ? -9.61164 2.87967 -92.67140 1.000 21.26839 91 GLN C O 1
ATOM 5861 N N . ALA C 1 92 ? -7.50750 2.84229 -91.79641 1.000 23.22556 92 ALA C N 1
ATOM 5862 C CA . ALA C 1 92 ? -6.95863 3.80024 -92.77475 1.000 24.73222 92 ALA C CA 1
ATOM 5863 C C . ALA C 1 92 ? -6.52243 3.02767 -94.02192 1.000 24.59312 92 ALA C C 1
ATOM 5864 O O . ALA C 1 92 ? -5.32630 2.90269 -94.33671 1.000 24.32475 92 ALA C O 1
ATOM 5866 N N . ILE C 1 93 ? -7.52517 2.47825 -94.71367 1.000 23.89898 93 ILE C N 1
ATOM 5867 C CA . ILE C 1 93 ? -7.31946 1.63212 -95.88374 1.000 20.91667 93 ILE C CA 1
ATOM 5868 C C . ILE C 1 93 ? -8.31702 2.03966 -96.96960 1.000 20.12368 93 ILE C C 1
ATOM 5869 O O . ILE C 1 93 ? -9.53103 2.14152 -96.73548 1.000 20.70250 93 ILE C O 1
ATOM 5874 N N . VAL C 1 94 ? -7.78433 2.29851 -98.15923 1.000 21.46598 94 VAL C N 1
ATOM 5875 C CA . VAL C 1 94 ? -8.57141 2.45549 -99.38362 1.000 19.43140 94 VAL C CA 1
ATOM 5876 C C . VAL C 1 94 ? -8.15034 1.33431 -100.30894 1.000 28.20925 94 VAL C C 1
ATOM 5877 O O . VAL C 1 94 ? -6.94626 1.17898 -100.58720 1.000 26.21571 94 VAL C O 1
ATOM 5881 N N . THR C 1 95 ? -9.11676 0.54099 -100.79270 1.000 23.53365 95 THR C N 1
ATOM 5882 C CA . THR C 1 95 ? -8.73022 -0.63006 -101.57554 1.000 22.24950 95 THR C CA 1
ATOM 5883 C C . THR C 1 95 ? -9.30588 -0.55372 -102.98450 1.000 21.17869 95 THR C C 1
ATOM 5884 O O . THR C 1 95 ? -10.41228 -0.04585 -103.20112 1.000 19.59860 95 THR C O 1
ATOM 5888 N N . ASP C 1 96 ? -8.50478 -0.99458 -103.96577 1.000 22.95649 96 ASP C N 1
ATOM 5889 C CA . ASP C 1 96 ? -8.92101 -1.00734 -105.36827 1.000 20.69915 96 ASP C CA 1
ATOM 5890 C C . ASP C 1 96 ? -9.06872 -2.42601 -105.90434 1.000 21.72155 96 ASP C C 1
ATOM 5891 O O . ASP C 1 96 ? -9.04649 -2.64717 -107.11014 1.000 21.43289 96 ASP C O 1
ATOM 5896 N N . ALA C 1 97 ? -9.19779 -3.39320 -105.03603 1.000 22.94388 97 ALA C N 1
ATOM 5897 C CA . ALA C 1 97 ? -9.10431 -4.73916 -105.55059 1.000 27.61794 97 ALA C CA 1
ATOM 5898 C C . ALA C 1 97 ? -10.39813 -5.30321 -106.13280 1.000 34.29170 97 ALA C C 1
ATOM 5899 O O . ALA C 1 97 ? -10.38735 -6.48222 -106.49862 1.000 42.53869 97 ALA C O 1
ATOM 5901 N N . GLN C 1 98 ? -11.51247 -4.56230 -106.20845 1.000 19.03608 98 GLN C N 1
ATOM 5902 C CA . GLN C 1 98 ? -12.74135 -5.20366 -106.67755 1.000 18.58443 98 GLN C CA 1
ATOM 5903 C C . GLN C 1 98 ? -13.52210 -4.27064 -107.59722 1.000 19.52796 98 GLN C C 1
ATOM 5904 O O . GLN C 1 98 ? -13.33283 -3.03887 -107.58362 1.000 20.91914 98 GLN C O 1
ATOM 5910 N N . ASN C 1 99 ? -14.39795 -4.87547 -108.41035 1.000 18.36716 99 ASN C N 1
ATOM 5911 C CA . ASN C 1 99 ? -15.51022 -4.15817 -109.06485 1.000 17.29530 99 ASN C CA 1
ATOM 5912 C C . ASN C 1 99 ? -16.52941 -3.69768 -108.03342 1.000 21.18579 99 ASN C C 1
ATOM 5913 O O . ASN C 1 99 ? -16.54590 -4.15645 -106.88360 1.000 19.66522 99 ASN C O 1
ATOM 5918 N N . CYS C 1 100 ? -17.45269 -2.83696 -108.47613 1.000 16.50967 100 CYS C N 1
ATOM 5919 C CA . CYS C 1 100 ? -18.64362 -2.56472 -107.64920 1.000 15.55138 100 CYS C CA 1
ATOM 5920 C C . CYS C 1 100 ? -19.76914 -2.19025 -108.60707 1.000 15.87676 100 CYS C C 1
ATOM 5921 O O . CYS C 1 100 ? -19.82502 -1.05310 -109.08321 1.000 19.13885 100 CYS C O 1
ATOM 5924 N N . GLY C 1 101 ? -20.67504 -3.14682 -108.84785 1.000 16.22475 101 GLY C N 1
ATOM 5925 C CA . GLY C 1 101 ? -21.74371 -2.93029 -109.79617 1.000 17.67886 101 GLY C CA 1
ATOM 5926 C C . GLY C 1 101 ? -22.89005 -2.05463 -109.28916 1.000 15.25714 101 GLY C C 1
ATOM 5927 O O . GLY C 1 101 ? -23.60483 -1.47163 -110.10851 1.000 16.47786 101 GLY C O 1
ATOM 5928 N N . ASN C 1 102 ? -23.06030 -1.90945 -107.96715 1.000 14.79243 102 ASN C N 1
ATOM 5929 C CA . ASN C 1 102 ? -24.00694 -0.90522 -107.47153 1.000 16.36594 102 ASN C CA 1
ATOM 5930 C C . ASN C 1 102 ? -23.49653 0.51064 -107.72171 1.000 17.59757 102 ASN C C 1
ATOM 5931 O O . ASN C 1 102 ? -24.20166 1.33367 -108.32330 1.000 15.72248 102 ASN C O 1
ATOM 5936 N N . ILE C 1 103 ? -22.25554 0.81441 -107.29187 1.000 16.39895 103 ILE C N 1
ATOM 5937 C CA . ILE C 1 103 ? -21.73739 2.17075 -107.55743 1.000 14.61407 103 ILE C CA 1
ATOM 5938 C C . ILE C 1 103 ? -21.63394 2.43491 -109.06859 1.000 15.85197 103 ILE C C 1
ATOM 5939 O O . ILE C 1 103 ? -21.88232 3.55802 -109.55215 1.000 16.92031 103 ILE C O 1
ATOM 5944 N N . LEU C 1 104 ? -21.37492 1.38532 -109.84978 1.000 15.46262 104 LEU C N 1
ATOM 5945 C CA . LEU C 1 104 ? -21.39815 1.50455 -111.30794 1.000 14.64223 104 LEU C CA 1
ATOM 5946 C C . LEU C 1 104 ? -22.67351 2.15792 -111.82527 1.000 18.87530 104 LEU C C 1
ATOM 5947 O O . LEU C 1 104 ? -22.64957 2.87268 -112.83570 1.000 15.50142 104 LEU C O 1
ATOM 5952 N N . ALA C 1 105 ? -23.82194 1.87742 -111.18128 1.000 15.70881 105 ALA C N 1
ATOM 5953 C CA . ALA C 1 105 ? -25.08020 2.45727 -111.67396 1.000 16.05590 105 ALA C CA 1
ATOM 5954 C C . ALA C 1 105 ? -25.03962 3.98522 -111.72006 1.000 15.89613 105 ALA C C 1
ATOM 5955 O O . ALA C 1 105 ? -25.65398 4.57755 -112.59785 1.000 15.90236 105 ALA C O 1
ATOM 5957 N N . GLY C 1 106 ? -24.34983 4.62970 -110.77327 1.000 14.30101 106 GLY C N 1
ATOM 5958 C CA . GLY C 1 106 ? -24.27270 6.09731 -110.80647 1.000 16.01657 106 GLY C CA 1
ATOM 5959 C C . GLY C 1 106 ? -23.32252 6.63434 -111.85415 1.000 15.05933 106 GLY C C 1
ATOM 5960 O O . GLY C 1 106 ? -23.38131 7.82330 -112.16517 1.000 16.62810 106 GLY C O 1
ATOM 5961 N N . VAL C 1 107 ? -22.43485 5.78823 -112.38700 1.000 16.05592 107 VAL C N 1
ATOM 5962 C CA . VAL C 1 107 ? -21.32832 6.27100 -113.22176 1.000 14.71533 107 VAL C CA 1
ATOM 5963 C C . VAL C 1 107 ? -21.83887 6.87065 -114.53778 1.000 14.95330 107 VAL C C 1
ATOM 5964 O O . VAL C 1 107 ? -21.36332 7.94538 -114.98065 1.000 16.44592 107 VAL C O 1
ATOM 5968 N N . GLY C 1 108 ? -22.77990 6.18955 -115.19994 1.000 19.14380 108 GLY C N 1
ATOM 5969 C CA . GLY C 1 108 ? -23.35836 6.68849 -116.43958 1.000 14.86094 108 GLY C CA 1
ATOM 5970 C C . GLY C 1 108 ? -23.97611 8.06475 -116.28533 1.000 15.30842 108 GLY C C 1
ATOM 5971 O O . GLY C 1 108 ? -23.62835 9.00610 -116.98169 1.000 16.32709 108 GLY C O 1
ATOM 5972 N N . PRO C 1 109 ? -24.93354 8.19846 -115.36096 1.000 14.70201 109 PRO C N 1
ATOM 5973 C CA . PRO C 1 109 ? -25.55603 9.51457 -115.21554 1.000 17.70752 109 PRO C CA 1
ATOM 5974 C C . PRO C 1 109 ? -24.53544 10.55982 -114.80406 1.000 14.89725 109 PRO C C 1
ATOM 5975 O O . PRO C 1 109 ? -24.59986 11.70295 -115.27509 1.000 15.27802 109 PRO C O 1
ATOM 5979 N N . PHE C 1 110 ? -23.61508 10.21154 -113.89634 1.000 15.89766 110 PHE C N 1
ATOM 5980 C CA . PHE C 1 110 ? -22.59109 11.17339 -113.48679 1.000 16.68922 110 PHE C CA 1
ATOM 5981 C C . PHE C 1 110 ? -21.77272 11.63357 -114.69233 1.000 19.73857 110 PHE C C 1
ATOM 5982 O O . PHE C 1 110 ? -21.51523 12.83652 -114.86796 1.000 17.03003 110 PHE C O 1
ATOM 5990 N N . ALA C 1 111 ? -21.35009 10.67702 -115.53675 1.000 15.34343 111 ALA C N 1
ATOM 5991 C CA . ALA C 1 111 ? -20.51318 11.03837 -116.68594 1.000 15.68775 111 ALA C CA 1
ATOM 5992 C C . ALA C 1 111 ? -21.26140 11.93277 -117.67354 1.000 20.39815 111 ALA C C 1
ATOM 5993 O O . ALA C 1 111 ? -20.66921 12.82808 -118.29241 1.000 18.32972 111 ALA C O 1
ATOM 5995 N N . ILE C 1 112 ? -22.56407 11.70572 -117.84100 1.000 18.68141 112 ILE C N 1
ATOM 5996 C CA . ILE C 1 112 ? -23.32541 12.56186 -118.75549 1.000 15.93994 112 ILE C CA 1
ATOM 5997 C C . ILE C 1 112 ? -23.49102 13.96026 -118.15322 1.000 16.17259 112 ILE C C 1
ATOM 5998 O O . ILE C 1 112 ? -23.28922 14.97320 -118.83668 1.000 19.58889 112 ILE C O 1
ATOM 6003 N N . GLU C 1 113 ? -23.82166 14.03151 -116.85328 1.000 15.81878 113 GLU C N 1
ATOM 6004 C CA . GLU C 1 113 ? -23.94112 15.34631 -116.20414 1.000 16.49127 113 GLU C CA 1
ATOM 6005 C C . GLU C 1 113 ? -22.65595 16.12699 -116.30457 1.000 19.36425 113 GLU C C 1
ATOM 6006 O O . GLU C 1 113 ? -22.67406 17.35568 -116.50363 1.000 18.59185 113 GLU C O 1
ATOM 6012 N N . ARG C 1 114 ? -21.53703 15.42996 -116.15028 1.000 16.26877 114 ARG C N 1
ATOM 6013 C CA . ARG C 1 114 ? -20.23293 16.08250 -116.14191 1.000 16.63150 114 ARG C CA 1
ATOM 6014 C C . ARG C 1 114 ? -19.69896 16.34044 -117.54748 1.000 17.12938 114 ARG C C 1
ATOM 6015 O O . ARG C 1 114 ? -18.65117 16.98848 -117.66443 1.000 21.49275 114 ARG C O 1
ATOM 6023 N N . GLY C 1 115 ? -20.42360 15.93729 -118.61829 1.000 19.19279 115 GLY C N 1
ATOM 6024 C CA . GLY C 1 115 ? -19.97430 16.21256 -119.97243 1.000 20.79436 115 GLY C CA 1
ATOM 6025 C C . GLY C 1 115 ? -18.90655 15.26871 -120.47104 1.000 20.91556 115 GLY C C 1
ATOM 6026 O O . GLY C 1 115 ? -18.32596 15.51465 -121.53476 1.000 20.33661 115 GLY C O 1
ATOM 6027 N N . LEU C 1 116 ? -18.64646 14.18603 -119.74677 1.000 17.70408 116 LEU C N 1
ATOM 6028 C CA . LEU C 1 116 ? -17.64283 13.20920 -120.21781 1.000 20.86642 116 LEU C CA 1
ATOM 6029 C C . LEU C 1 116 ? -18.16999 12.39920 -121.40524 1.000 21.99287 116 LEU C C 1
ATOM 6030 O O . LEU C 1 116 ? -17.40009 11.94424 -122.24141 1.000 21.44296 116 LEU C O 1
ATOM 6035 N N . VAL C 1 117 ? -19.47887 12.19887 -121.45010 1.000 17.30277 117 VAL C N 1
ATOM 6036 C CA . VAL C 1 117 ? -20.18531 11.50658 -122.52151 1.000 19.44078 117 VAL C CA 1
ATOM 6037 C C . VAL C 1 117 ? -21.37301 12.36649 -122.90382 1.000 18.65042 117 VAL C C 1
ATOM 6038 O O . VAL C 1 117 ? -22.08231 12.85305 -122.02055 1.000 20.86036 117 VAL C O 1
ATOM 6042 N N . ALA C 1 118 ? -21.59941 12.56238 -124.21767 1.000 18.59253 118 ALA C N 1
ATOM 6043 C CA . ALA C 1 118 ? -22.79484 13.31361 -124.61780 1.000 19.58233 118 ALA C CA 1
ATOM 6044 C C . ALA C 1 118 ? -24.04800 12.46282 -124.52717 1.000 19.77100 118 ALA C C 1
ATOM 6045 O O . ALA C 1 118 ? -24.03659 11.24955 -124.81943 1.000 20.07126 118 ALA C O 1
ATOM 6047 N N . ALA C 1 119 ? -25.17009 13.12119 -124.20946 1.000 20.23480 119 ALA C N 1
ATOM 6048 C CA . ALA C 1 119 ? -26.44072 12.40135 -124.30918 1.000 17.15956 119 ALA C CA 1
ATOM 6049 C C . ALA C 1 119 ? -26.67960 12.01498 -125.75108 1.000 18.50993 119 ALA C C 1
ATOM 6050 O O . ALA C 1 119 ? -26.28291 12.72826 -126.68020 1.000 19.46370 119 ALA C O 1
ATOM 6052 N N . SER C 1 120 ? -27.31102 10.85840 -125.95341 1.000 17.98842 120 SER C N 1
ATOM 6053 C CA . SER C 1 120 ? -27.54752 10.40770 -127.32989 1.000 20.78434 120 SER C CA 1
ATOM 6054 C C . SER C 1 120 ? -28.99010 9.90067 -127.36926 1.000 21.24771 120 SER C C 1
ATOM 6055 O O . SER C 1 120 ? -29.30109 8.81093 -126.83317 1.000 20.31678 120 SER C O 1
ATOM 6058 N N . GLY C 1 121 ? -29.87871 10.71903 -127.94384 1.000 21.60181 121 GLY C N 1
ATOM 6059 C CA . GLY C 1 121 ? -31.30230 10.35689 -127.89377 1.000 23.40383 121 GLY C CA 1
ATOM 6060 C C . GLY C 1 121 ? -31.86472 10.43059 -126.48435 1.000 22.51899 121 GLY C C 1
ATOM 6061 O O . GLY C 1 121 ? -31.25092 10.98105 -125.55415 1.000 20.43654 121 GLY C O 1
ATOM 6062 N N . ASP C 1 122 ? -33.03476 9.81027 -126.31188 1.000 18.40256 122 ASP C N 1
ATOM 6063 C CA . ASP C 1 122 ? -33.67748 9.85222 -124.99069 1.000 18.79160 122 ASP C CA 1
ATOM 6064 C C . ASP C 1 122 ? -33.23306 8.75018 -124.06812 1.000 19.18779 122 ASP C C 1
ATOM 6065 O O . ASP C 1 122 ? -33.55450 8.80335 -122.85950 1.000 19.39868 122 ASP C O 1
ATOM 6070 N N . GLU C 1 123 ? -32.47497 7.76765 -124.59279 1.000 20.13184 123 GLU C N 1
ATOM 6071 C CA . GLU C 1 123 ? -31.86113 6.71729 -123.78473 1.000 18.63210 123 GLU C CA 1
ATOM 6072 C C . GLU C 1 123 ? -30.41534 6.56675 -124.25220 1.000 18.63696 123 GLU C C 1
ATOM 6073 O O . GLU C 1 123 ? -30.16885 6.04206 -125.34889 1.000 19.97634 123 GLU C O 1
ATOM 6079 N N . THR C 1 124 ? -29.46916 7.03546 -123.43544 1.000 16.41853 124 THR C N 1
ATOM 6080 C CA . THR C 1 124 ? -28.08339 7.08427 -123.84583 1.000 16.35636 124 THR C CA 1
ATOM 6081 C C . THR C 1 124 ? -27.36052 5.82658 -123.37447 1.000 17.27246 124 THR C C 1
ATOM 6082 O O . THR C 1 124 ? -27.24451 5.58901 -122.17982 1.000 17.23537 124 THR C O 1
ATOM 6086 N N A ARG C 1 125 ? -26.77677 5.09012 -124.30636 0.284 17.52773 125 ARG C N 1
ATOM 6087 N N B ARG C 1 125 ? -26.79726 5.08420 -124.31817 0.716 16.35631 125 ARG C N 1
ATOM 6088 C CA A ARG C 1 125 ? -25.93745 3.95553 -123.94708 0.284 17.41481 125 ARG C CA 1
ATOM 6089 C CA B ARG C 1 125 ? -25.90336 3.99747 -123.95155 0.716 16.44124 125 ARG C CA 1
ATOM 6090 C C A ARG C 1 125 ? -24.55134 4.43647 -123.51050 0.284 18.76136 125 ARG C C 1
ATOM 6091 C C B ARG C 1 125 ? -24.57371 4.53616 -123.44440 0.716 19.08673 125 ARG C C 1
ATOM 6092 O O A ARG C 1 125 ? -23.92032 5.23838 -124.20941 0.284 19.38564 125 ARG C O 1
ATOM 6093 O O B ARG C 1 125 ? -23.97586 5.43210 -124.05049 0.716 18.47814 125 ARG C O 1
ATOM 6108 N N . VAL C 1 126 ? -24.06719 3.94137 -122.36385 1.000 15.87451 126 VAL C N 1
ATOM 6109 C CA . VAL C 1 126 ? -22.75417 4.31989 -121.83415 1.000 15.94194 126 VAL C CA 1
ATOM 6110 C C . VAL C 1 126 ? -21.94473 3.04744 -121.62384 1.000 16.37501 126 VAL C C 1
ATOM 6111 O O . VAL C 1 126 ? -22.32389 2.20698 -120.79505 1.000 18.58496 126 VAL C O 1
ATOM 6115 N N . ALA C 1 127 ? -20.85790 2.88493 -122.39337 1.000 16.19016 127 ALA C N 1
ATOM 6116 C CA . ALA C 1 127 ? -19.93017 1.75753 -122.20455 1.000 16.29637 127 ALA C CA 1
ATOM 6117 C C . ALA C 1 127 ? -18.85537 2.19468 -121.20901 1.000 19.35976 127 ALA C C 1
ATOM 6118 O O . ALA C 1 127 ? -18.20155 3.23428 -121.41794 1.000 16.41177 127 ALA C O 1
ATOM 6120 N N . ILE C 1 128 ? -18.67618 1.40481 -120.14839 1.000 16.99849 128 ILE C N 1
ATOM 6121 C CA . ILE C 1 128 ? -17.89275 1.79564 -118.97406 1.000 16.01357 128 ILE C CA 1
ATOM 6122 C C . ILE C 1 128 ? -16.80310 0.74799 -118.76774 1.000 18.59909 128 ILE C C 1
ATOM 6123 O O . ILE C 1 128 ? -17.10237 -0.43437 -118.52585 1.000 16.22682 128 ILE C O 1
ATOM 6128 N N . PHE C 1 129 ? -15.54367 1.18290 -118.84686 1.000 17.41216 129 PHE C N 1
ATOM 6129 C CA . PHE C 1 129 ? -14.41019 0.29272 -118.59433 1.000 17.33276 129 PHE C CA 1
ATOM 6130 C C . PHE C 1 129 ? -14.16883 0.26732 -117.08258 1.000 21.49604 129 PHE C C 1
ATOM 6131 O O . PHE C 1 129 ? -13.91072 1.32084 -116.48780 1.000 19.10004 129 PHE C O 1
ATOM 6139 N N . MET C 1 130 ? -14.25943 -0.92411 -116.44393 1.000 19.05480 130 MET C N 1
ATOM 6140 C CA . MET C 1 130 ? -14.12277 -1.02326 -114.98735 1.000 16.63366 130 MET C CA 1
ATOM 6141 C C . MET C 1 130 ? -12.64858 -1.24865 -114.71479 1.000 18.72762 130 MET C C 1
ATOM 6142 O O . MET C 1 130 ? -12.14832 -2.36481 -114.87966 1.000 19.74359 130 MET C O 1
ATOM 6147 N N A GLU C 1 131 ? -11.93775 -0.18114 -114.32309 0.523 17.34392 131 GLU C N 1
ATOM 6148 N N B GLU C 1 131 ? -11.94808 -0.17912 -114.31713 0.477 17.39813 131 GLU C N 1
ATOM 6149 C CA A GLU C 1 131 ? -10.47472 -0.22277 -114.27040 0.523 18.06808 131 GLU C CA 1
ATOM 6150 C CA B GLU C 1 131 ? -10.48768 -0.20431 -114.25576 0.477 17.88154 131 GLU C CA 1
ATOM 6151 C C A GLU C 1 131 ? -9.95174 -1.28075 -113.30731 0.523 18.01482 131 GLU C C 1
ATOM 6152 C C B GLU C 1 131 ? -9.96066 -1.27620 -113.31203 0.477 18.01103 131 GLU C C 1
ATOM 6153 O O A GLU C 1 131 ? -8.82217 -1.76128 -113.46009 0.523 19.80666 131 GLU C O 1
ATOM 6154 O O B GLU C 1 131 ? -8.84350 -1.77292 -113.49282 0.477 20.33355 131 GLU C O 1
ATOM 6165 N N . ASN C 1 132 ? -10.71520 -1.59114 -112.26093 1.000 17.70466 132 ASN C N 1
ATOM 6166 C CA . ASN C 1 132 ? -10.22696 -2.52802 -111.23901 1.000 17.98463 132 ASN C CA 1
ATOM 6167 C C . ASN C 1 132 ? -9.94964 -3.89966 -111.81515 1.000 20.39196 132 ASN C C 1
ATOM 6168 O O . ASN C 1 132 ? -9.05408 -4.61927 -111.33524 1.000 21.46708 132 ASN C O 1
ATOM 6173 N N . THR C 1 133 ? -10.72273 -4.29157 -112.81211 1.000 18.95621 133 THR C N 1
ATOM 6174 C CA . THR C 1 133 ? -10.60277 -5.64166 -113.36756 1.000 22.26409 133 THR C CA 1
ATOM 6175 C C . THR C 1 133 ? -10.41812 -5.67722 -114.86836 1.000 23.48625 133 THR C C 1
ATOM 6176 O O . THR C 1 133 ? -10.18001 -6.76405 -115.41040 1.000 22.58486 133 THR C O 1
ATOM 6180 N N . GLY C 1 134 ? -10.57676 -4.54138 -115.56402 1.000 20.58014 134 GLY C N 1
ATOM 6181 C CA . GLY C 1 134 ? -10.44947 -4.52677 -117.01080 1.000 18.84477 134 GLY C CA 1
ATOM 6182 C C . GLY C 1 134 ? -11.66876 -5.06018 -117.72697 1.000 22.05891 134 GLY C C 1
ATOM 6183 O O . GLY C 1 134 ? -11.59120 -5.29964 -118.93804 1.000 24.64775 134 GLY C O 1
ATOM 6184 N N . GLN C 1 135 ? -12.77529 -5.26267 -117.01721 1.000 20.39256 135 GLN C N 1
ATOM 6185 C CA . GLN C 1 135 ? -14.05036 -5.67504 -117.60928 1.000 24.70867 135 GLN C CA 1
ATOM 6186 C C . GLN C 1 135 ? -14.80565 -4.42756 -118.08065 1.000 21.44142 135 GLN C C 1
ATOM 6187 O O . GLN C 1 135 ? -14.55907 -3.34209 -117.58021 1.000 19.53982 135 GLN C O 1
ATOM 6193 N N . VAL C 1 136 ? -15.75435 -4.60041 -119.00956 1.000 21.23075 136 VAL C N 1
ATOM 6194 C CA . VAL C 1 136 ? -16.60569 -3.51300 -119.50014 1.000 16.94895 136 VAL C CA 1
ATOM 6195 C C . VAL C 1 136 ? -18.04609 -3.83741 -119.09317 1.000 19.57895 136 VAL C C 1
ATOM 6196 O O . VAL C 1 136 ? -18.48719 -4.99540 -119.17706 1.000 20.28253 136 VAL C O 1
ATOM 6200 N N . ALA C 1 137 ? -18.77652 -2.80956 -118.64654 1.000 16.28773 137 ALA C N 1
ATOM 6201 C CA . ALA C 1 137 ? -20.21043 -2.92475 -118.49541 1.000 17.59366 137 ALA C CA 1
ATOM 6202 C C . ALA C 1 137 ? -20.85601 -1.93262 -119.44013 1.000 19.10406 137 ALA C C 1
ATOM 6203 O O . ALA C 1 137 ? -20.29108 -0.88034 -119.70727 1.000 20.07496 137 ALA C O 1
ATOM 6205 N N . VAL C 1 138 ? -22.06553 -2.22842 -119.89123 1.000 15.80980 138 VAL C N 1
ATOM 6206 C CA . VAL C 1 138 ? -22.80761 -1.28332 -120.72510 1.000 15.80416 138 VAL C CA 1
ATOM 6207 C C . VAL C 1 138 ? -24.10854 -0.95271 -120.01041 1.000 18.77798 138 VAL C C 1
ATOM 6208 O O . VAL C 1 138 ? -24.94545 -1.83644 -119.80423 1.000 17.47430 138 VAL C O 1
ATOM 6212 N N . ALA C 1 139 ? -24.29810 0.31626 -119.69928 1.000 15.37336 139 ALA C N 1
ATOM 6213 C CA . ALA C 1 139 ? -25.50497 0.80266 -119.02225 1.000 15.17049 139 ALA C CA 1
ATOM 6214 C C . ALA C 1 139 ? -26.29847 1.69860 -119.96947 1.000 18.14371 139 ALA C C 1
ATOM 6215 O O . ALA C 1 139 ? -25.74543 2.25481 -120.92788 1.000 19.56738 139 ALA C O 1
ATOM 6217 N N . THR C 1 140 ? -27.60505 1.79497 -119.75106 1.000 15.25713 140 THR C N 1
ATOM 6218 C CA . THR C 1 140 ? -28.41132 2.72595 -120.54296 1.000 17.45569 140 THR C CA 1
ATOM 6219 C C . THR C 1 140 ? -28.98600 3.75168 -119.56057 1.000 17.96411 140 THR C C 1
ATOM 6220 O O . THR C 1 140 ? -29.53209 3.35560 -118.53713 1.000 19.82456 140 THR C O 1
ATOM 6224 N N . VAL C 1 141 ? -28.83882 5.05134 -119.83892 1.000 16.22354 141 VAL C N 1
ATOM 6225 C CA . VAL C 1 141 ? -29.28523 6.10733 -118.93057 1.000 15.16388 141 VAL C CA 1
ATOM 6226 C C . VAL C 1 141 ? -30.43661 6.85839 -119.58400 1.000 17.85852 141 VAL C C 1
ATOM 6227 O O . VAL C 1 141 ? -30.32606 7.23332 -120.75998 1.000 16.48378 141 VAL C O 1
ATOM 6231 N N . ARG C 1 142 ? -31.52189 7.10907 -118.83120 1.000 16.86190 142 ARG C N 1
ATOM 6232 C CA . ARG C 1 142 ? -32.61918 7.94239 -119.36668 1.000 15.67937 142 ARG C CA 1
ATOM 6233 C C . ARG C 1 142 ? -32.14557 9.40472 -119.45929 1.000 16.64817 142 ARG C C 1
ATOM 6234 O O . ARG C 1 142 ? -31.73469 10.00360 -118.43944 1.000 18.41428 142 ARG C O 1
ATOM 6242 N N . THR C 1 143 ? -32.19251 9.96028 -120.68569 1.000 17.42878 143 THR C N 1
ATOM 6243 C CA . THR C 1 143 ? -31.75280 11.32961 -120.95925 1.000 17.45727 143 THR C CA 1
ATOM 6244 C C . THR C 1 143 ? -32.85780 12.00460 -121.77068 1.000 21.28703 143 THR C C 1
ATOM 6245 O O . THR C 1 143 ? -32.63226 12.44490 -122.89103 1.000 20.10091 143 THR C O 1
ATOM 6249 N N . PRO C 1 144 ? -34.09888 12.03134 -121.25819 1.000 20.56795 144 PRO C N 1
ATOM 6250 C CA . PRO C 1 144 ? -35.18555 12.65551 -122.02507 1.000 22.57315 144 PRO C CA 1
ATOM 6251 C C . PRO C 1 144 ? -34.82790 14.08740 -122.44096 1.000 25.22093 144 PRO C C 1
ATOM 6252 O O . PRO C 1 144 ? -34.42566 14.92102 -121.61693 1.000 22.56900 144 PRO C O 1
ATOM 6256 N N . GLY C 1 145 ? -34.97720 14.36673 -123.74115 1.000 26.17064 145 GLY C N 1
ATOM 6257 C CA . GLY C 1 145 ? -34.66890 15.70327 -124.21659 1.000 28.33935 145 GLY C CA 1
ATOM 6258 C C . GLY C 1 145 ? -33.20661 16.05931 -124.14866 1.000 31.71649 145 GLY C C 1
ATOM 6259 O O . GLY C 1 145 ? -32.84686 17.22428 -124.34067 1.000 29.87262 145 GLY C O 1
ATOM 6260 N N . GLY C 1 146 ? -32.33022 15.09366 -123.86368 1.000 26.54098 146 GLY C N 1
ATOM 6261 C CA . GLY C 1 146 ? -30.90516 15.34963 -123.81107 1.000 22.06899 146 GLY C CA 1
ATOM 6262 C C . GLY C 1 146 ? -30.33461 15.57297 -122.42087 1.000 22.21786 146 GLY C C 1
ATOM 6263 O O . GLY C 1 146 ? -29.13778 15.87247 -122.31020 1.000 26.86162 146 GLY C O 1
ATOM 6264 N N . SER C 1 147 ? -31.14968 15.45706 -121.36499 1.000 22.97258 147 SER C N 1
ATOM 6265 C CA . SER C 1 147 ? -30.73192 15.69543 -119.98908 1.000 20.13582 147 SER C CA 1
ATOM 6266 C C . SER C 1 147 ? -31.03257 14.47892 -119.13447 1.000 19.22810 147 SER C C 1
ATOM 6267 O O . SER C 1 147 ? -32.13881 13.93082 -119.22079 1.000 18.43546 147 SER C O 1
ATOM 6270 N N . VAL C 1 148 ? -30.04366 14.08468 -118.32362 1.000 19.24814 148 VAL C N 1
ATOM 6271 C CA . VAL C 1 148 ? -30.24716 12.94912 -117.39602 1.000 16.83758 148 VAL C CA 1
ATOM 6272 C C . VAL C 1 148 ? -31.48272 13.20476 -116.54102 1.000 18.74120 148 VAL C C 1
ATOM 6273 O O . VAL C 1 148 ? -31.68900 14.32081 -116.04554 1.000 19.93996 148 VAL C O 1
ATOM 6277 N N . THR C 1 149 ? -32.29495 12.17762 -116.33570 1.000 16.65164 149 THR C N 1
ATOM 6278 C CA . THR C 1 149 ? -33.29654 12.22310 -115.26424 1.000 15.50404 149 THR C CA 1
ATOM 6279 C C . THR C 1 149 ? -33.03796 11.06798 -114.29674 1.000 19.35505 149 THR C C 1
ATOM 6280 O O . THR C 1 149 ? -32.52290 10.01040 -114.68664 1.000 19.33124 149 THR C O 1
ATOM 6284 N N . TYR C 1 150 ? -33.34352 11.29728 -113.01551 1.000 16.58993 150 TYR C N 1
ATOM 6285 C CA . TYR C 1 150 ? -33.32415 10.22853 -112.01975 1.000 14.88638 150 TYR C CA 1
ATOM 6286 C C . TYR C 1 150 ? -34.73455 9.78034 -111.65408 1.000 15.31875 150 TYR C C 1
ATOM 6287 O O . TYR C 1 150 ? -34.87662 8.83069 -110.87419 1.000 18.38967 150 TYR C O 1
ATOM 6296 N N . ALA C 1 151 ? -35.76920 10.43383 -112.21054 1.000 16.66155 151 ALA C N 1
ATOM 6297 C CA . ALA C 1 151 ? -37.18092 10.11241 -111.98320 1.000 18.42122 151 ALA C CA 1
ATOM 6298 C C . ALA C 1 151 ? -37.64936 9.01310 -112.91661 1.000 18.44174 151 ALA C C 1
ATOM 6299 O O . ALA C 1 151 ? -37.24314 8.95337 -114.08785 1.000 19.46019 151 ALA C O 1
ATOM 6301 N N . GLY C 1 152 ? -38.49859 8.12675 -112.40711 1.000 19.78567 152 GLY C N 1
ATOM 6302 C CA . GLY C 1 152 ? -39.03651 7.08487 -113.26137 1.000 18.40501 152 GLY C CA 1
ATOM 6303 C C . GLY C 1 152 ? -39.86967 6.11076 -112.45482 1.000 20.12963 152 GLY C C 1
ATOM 6304 O O . GLY C 1 152 ? -40.17073 6.34609 -111.27496 1.000 20.61928 152 GLY C O 1
ATOM 6305 N N . ASP C 1 153 ? -40.21794 5.00818 -113.11443 1.000 18.85009 153 ASP C N 1
ATOM 6306 C CA . ASP C 1 153 ? -41.13402 4.02603 -112.56360 1.000 21.75731 153 ASP C CA 1
ATOM 6307 C C . ASP C 1 153 ? -40.41934 2.75952 -112.11352 1.000 19.87379 153 ASP C C 1
ATOM 6308 O O . ASP C 1 153 ? -41.09979 1.79966 -111.74263 1.000 21.74985 153 ASP C O 1
ATOM 6313 N N . ALA C 1 154 ? -39.08397 2.70647 -112.18598 1.000 18.98292 154 ALA C N 1
ATOM 6314 C CA . ALA C 1 154 ? -38.37169 1.47519 -111.82017 1.000 17.75494 154 ALA C CA 1
ATOM 6315 C C . ALA C 1 154 ? -38.12970 1.41460 -110.32250 1.000 17.44393 154 ALA C C 1
ATOM 6316 O O . ALA C 1 154 ? -38.00616 2.43489 -109.65509 1.000 19.42221 154 ALA C O 1
ATOM 6318 N N . ALA C 1 155 ? -38.02523 0.20376 -109.79488 1.000 17.83234 155 ALA C N 1
ATOM 6319 C CA . ALA C 1 155 ? -37.75835 0.03319 -108.36110 1.000 19.17302 155 ALA C CA 1
ATOM 6320 C C . ALA C 1 155 ? -36.78574 -1.11720 -108.18659 1.000 20.22378 155 ALA C C 1
ATOM 6321 O O . ALA C 1 155 ? -36.79167 -2.06470 -108.98608 1.000 19.37053 155 ALA C O 1
ATOM 6323 N N . ILE C 1 156 ? -35.92507 -1.02508 -107.15401 1.000 15.44213 156 ILE C N 1
ATOM 6324 C CA . ILE C 1 156 ? -35.06698 -2.14431 -106.77654 1.000 16.42249 156 ILE C CA 1
ATOM 6325 C C . ILE C 1 156 ? -35.18159 -2.36942 -105.28911 1.000 20.47274 156 ILE C C 1
ATOM 6326 O O . ILE C 1 156 ? -35.34776 -1.42679 -104.51675 1.000 17.86994 156 ILE C O 1
ATOM 6331 N N . ASP C 1 157 ? -35.11874 -3.61942 -104.88408 1.000 16.46775 157 ASP C N 1
ATOM 6332 C CA . ASP C 1 157 ? -35.31656 -3.89556 -103.47502 1.000 16.07212 157 ASP C CA 1
ATOM 6333 C C . ASP C 1 157 ? -34.15506 -3.36606 -102.66800 1.000 21.26616 157 ASP C C 1
ATOM 6334 O O . ASP C 1 157 ? -33.00355 -3.48869 -103.07020 1.000 19.21410 157 ASP C O 1
ATOM 6339 N N . GLY C 1 158 ? -34.46719 -2.75378 -101.54573 1.000 19.35373 158 GLY C N 1
ATOM 6340 C CA . GLY C 1 158 ? -33.40649 -2.11785 -100.76713 1.000 17.30923 158 GLY C CA 1
ATOM 6341 C C . GLY C 1 158 ? -33.39544 -0.60159 -100.90737 1.000 17.38888 158 GLY C C 1
ATOM 6342 O O . GLY C 1 158 ? -32.71368 0.06964 -100.11664 1.000 18.82180 158 GLY C O 1
ATOM 6343 N N . VAL C 1 159 ? -34.20425 -0.04237 -101.82002 1.000 17.56024 159 VAL C N 1
ATOM 6344 C CA . VAL C 1 159 ? -34.28071 1.39797 -102.03361 1.000 15.98543 159 VAL C CA 1
ATOM 6345 C C . VAL C 1 159 ? -35.76161 1.76471 -102.05238 1.000 16.13487 159 VAL C C 1
ATOM 6346 O O . VAL C 1 159 ? -36.53428 1.19250 -102.85381 1.000 16.39683 159 VAL C O 1
ATOM 6350 N N . PRO C 1 160 ? -36.21819 2.68932 -101.18975 1.000 17.39414 160 PRO C N 1
ATOM 6351 C CA . PRO C 1 160 ? -37.61718 3.11611 -101.23808 1.000 17.59259 160 PRO C CA 1
ATOM 6352 C C . PRO C 1 160 ? -37.93018 3.83531 -102.53727 1.000 16.33281 160 PRO C C 1
ATOM 6353 O O . PRO C 1 160 ? -37.06029 4.46447 -103.16530 1.000 17.79368 160 PRO C O 1
ATOM 6357 N N . GLY C 1 161 ? -39.19642 3.75067 -102.92168 1.000 17.51673 161 GLY C N 1
ATOM 6358 C CA . GLY C 1 161 ? -39.70977 4.61055 -103.99839 1.000 21.30503 161 GLY C CA 1
ATOM 6359 C C . GLY C 1 161 ? -39.29022 4.07346 -105.36424 1.000 20.05299 161 GLY C C 1
ATOM 6360 O O . GLY C 1 161 ? -38.95689 2.88442 -105.52487 1.000 16.02218 161 GLY C O 1
ATOM 6361 N N . THR C 1 162 ? -39.34620 4.95785 -106.36040 1.000 18.03999 162 THR C N 1
ATOM 6362 C CA . THR C 1 162 ? -39.08263 4.61040 -107.76458 1.000 17.37405 162 THR C CA 1
ATOM 6363 C C . THR C 1 162 ? -38.25904 5.69063 -108.43770 1.000 17.42418 162 THR C C 1
ATOM 6364 O O . THR C 1 162 ? -38.23826 6.86322 -108.00876 1.000 17.46318 162 THR C O 1
ATOM 6368 N N . HIS C 1 163 ? -37.45668 5.24545 -109.42348 1.000 18.16683 163 HIS C N 1
ATOM 6369 C CA . HIS C 1 163 ? -36.49272 6.09166 -110.09912 1.000 15.90233 163 HIS C CA 1
ATOM 6370 C C . HIS C 1 163 ? -36.3795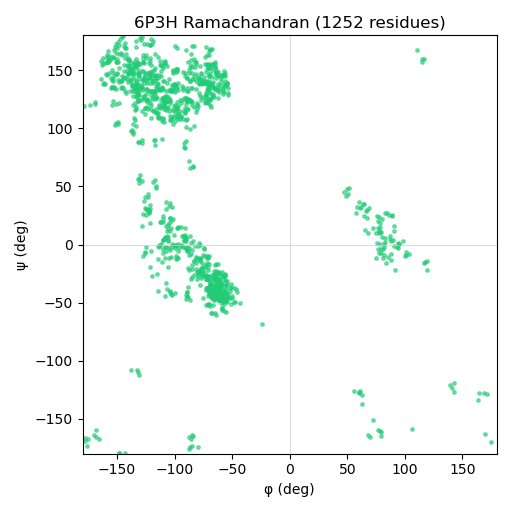1 5.71113 -111.56502 1.000 17.11535 163 HIS C C 1
ATOM 6371 O O . HIS C 1 163 ? -36.96840 4.73295 -112.02157 1.000 17.05453 163 HIS C O 1
ATOM 6378 N N . ALA C 1 164 ? -35.53740 6.43950 -112.27651 1.000 15.05025 164 ALA C N 1
ATOM 6379 C CA . ALA C 1 164 ? -35.27266 6.07702 -113.67019 1.000 17.89401 164 ALA C CA 1
ATOM 6380 C C . ALA C 1 164 ? -34.53005 4.75098 -113.73124 1.000 19.91702 164 ALA C C 1
ATOM 6381 O O . ALA C 1 164 ? -33.58189 4.54995 -112.96753 1.000 16.91755 164 ALA C O 1
ATOM 6383 N N . PRO C 1 165 ? -34.91976 3.84530 -114.63548 1.000 15.16602 165 PRO C N 1
ATOM 6384 C CA . PRO C 1 165 ? -34.20449 2.55851 -114.74969 1.000 15.09379 165 PRO C CA 1
ATOM 6385 C C . PRO C 1 165 ? -32.81199 2.76270 -115.32780 1.000 17.26572 165 PRO C C 1
ATOM 6386 O O . PRO C 1 165 ? -32.61190 3.56149 -116.24456 1.000 17.70083 165 PRO C O 1
ATOM 6390 N N . ILE C 1 166 ? -31.87410 1.94213 -114.85187 1.000 14.79400 166 ILE C N 1
ATOM 6391 C CA . ILE C 1 166 ? -30.53500 1.86015 -115.44111 1.000 17.25392 166 ILE C CA 1
ATOM 6392 C C . ILE C 1 166 ? -30.24239 0.38186 -115.65996 1.000 18.61796 166 ILE C C 1
ATOM 6393 O O . ILE C 1 166 ? -29.64674 -0.29726 -114.79715 1.000 17.71584 166 ILE C O 1
ATOM 6398 N N . PRO C 1 167 ? -30.62834 -0.14945 -116.81040 1.000 17.46156 167 PRO C N 1
ATOM 6399 C CA . PRO C 1 167 ? -30.28448 -1.52815 -117.13716 1.000 19.02145 167 PRO C CA 1
ATOM 6400 C C . PRO C 1 167 ? -28.80629 -1.63588 -117.45345 1.000 17.33578 167 PRO C C 1
ATOM 6401 O O . PRO C 1 167 ? -28.20700 -0.74229 -118.06225 1.000 16.92968 167 PRO C O 1
ATOM 6405 N N . THR C 1 168 ? -28.20127 -2.72721 -116.99797 1.000 15.88465 168 THR C N 1
ATOM 6406 C CA . THR C 1 168 ? -26.77502 -2.90987 -117.17735 1.000 17.47373 168 THR C CA 1
ATOM 6407 C C . THR C 1 168 ? -26.48247 -4.31738 -117.67718 1.000 17.33664 168 THR C C 1
ATOM 6408 O O . THR C 1 168 ? -27.10884 -5.28690 -117.23747 1.000 19.90197 168 THR C O 1
ATOM 6412 N N . GLU C 1 169 ? -25.51808 -4.44008 -118.60074 1.000 16.97989 169 GLU C N 1
ATOM 6413 C CA . GLU C 1 169 ? -25.18969 -5.73212 -119.17325 1.000 16.81572 169 GLU C CA 1
ATOM 6414 C C . GLU C 1 169 ? -23.68705 -5.94489 -119.09548 1.000 17.14780 169 GLU C C 1
ATOM 6415 O O . GLU C 1 169 ? -22.90393 -5.00891 -119.34920 1.000 16.16351 169 GLU C O 1
ATOM 6421 N N . PHE C 1 170 ? -23.29513 -7.15599 -118.66459 1.000 16.30679 170 PHE C N 1
ATOM 6422 C CA . PHE C 1 170 ? -21.90080 -7.57104 -118.48083 1.000 18.36510 170 PHE C CA 1
ATOM 6423 C C . PHE C 1 170 ? -21.60403 -8.77433 -119.35352 1.000 17.98007 170 PHE C C 1
ATOM 6424 O O . PHE C 1 170 ? -22.29137 -9.81258 -119.26491 1.000 19.56240 170 PHE C O 1
ATOM 6432 N N . ARG C 1 171 ? -20.52044 -8.68080 -120.14426 1.000 17.16527 171 ARG C N 1
ATOM 6433 C CA . ARG C 1 171 ? -20.04684 -9.84012 -120.88977 1.000 17.64775 171 ARG C CA 1
ATOM 6434 C C . ARG C 1 171 ? -18.57917 -10.07696 -120.50084 1.000 17.87155 171 ARG C C 1
ATOM 6435 O O . ARG C 1 171 ? -17.93881 -9.23223 -119.86319 1.000 24.16189 171 ARG C O 1
ATOM 6443 N N A ASP C 1 172 ? -18.06365 -11.22547 -120.90037 0.649 21.90409 172 ASP C N 1
ATOM 6444 N N B ASP C 1 172 ? -18.04290 -11.23568 -120.87678 0.351 24.80417 172 ASP C N 1
ATOM 6445 C CA A ASP C 1 172 ? -16.69707 -11.59252 -120.51004 0.649 29.16932 172 ASP C CA 1
ATOM 6446 C CA B ASP C 1 172 ? -16.62883 -11.55544 -120.59733 0.351 28.75883 172 ASP C CA 1
ATOM 6447 C C A ASP C 1 172 ? -16.43583 -11.23922 -119.03041 0.649 28.63695 172 ASP C C 1
ATOM 6448 C C B ASP C 1 172 ? -16.27562 -11.46948 -119.10892 0.351 27.95599 172 ASP C C 1
ATOM 6449 O O A ASP C 1 172 ? -15.59075 -10.41634 -118.68733 0.649 30.10916 172 ASP C O 1
ATOM 6450 O O B ASP C 1 172 ? -15.16100 -11.07585 -118.75076 0.351 18.61741 172 ASP C O 1
ATOM 6459 N N A THR C 1 173 ? -17.22969 -11.84699 -118.13372 0.649 22.66254 173 THR C N 1
ATOM 6460 N N B THR C 1 173 ? -17.20570 -11.85009 -118.22272 0.351 24.43294 173 THR C N 1
ATOM 6461 C CA A THR C 1 173 ? -17.10398 -11.60816 -116.69281 0.649 21.48939 173 THR C CA 1
ATOM 6462 C CA B THR C 1 173 ? -17.07182 -11.52352 -116.80379 0.351 20.66442 173 THR C CA 1
ATOM 6463 C C A THR C 1 173 ? -16.12244 -12.56558 -116.00262 0.649 22.84454 173 THR C C 1
ATOM 6464 C C B THR C 1 173 ? -16.43195 -12.64326 -115.95621 0.351 22.22660 173 THR C C 1
ATOM 6465 O O A THR C 1 173 ? -15.54029 -12.25016 -114.94633 0.649 21.27505 173 THR C O 1
ATOM 6466 O O B THR C 1 173 ? -16.34676 -12.48678 -114.73314 0.351 23.48600 173 THR C O 1
ATOM 6473 N N . ALA C 1 174 ? -15.96139 -13.74060 -116.56219 1.000 20.60964 174 ALA C N 1
ATOM 6474 C CA . ALA C 1 174 ? -15.36668 -14.83840 -115.78935 1.000 22.55919 174 ALA C CA 1
ATOM 6475 C C . ALA C 1 174 ? -13.88869 -14.60411 -115.49849 1.000 31.50229 174 ALA C C 1
ATOM 6476 O O . ALA C 1 174 ? -13.11780 -14.28487 -116.40619 1.000 28.49324 174 ALA C O 1
ATOM 6478 N N . GLY C 1 175 ? -13.50140 -14.74907 -114.22507 1.000 24.14473 175 GLY C N 1
ATOM 6479 C CA . GLY C 1 175 ? -12.09385 -14.84969 -113.85728 1.000 21.93982 175 GLY C CA 1
ATOM 6480 C C . GLY C 1 175 ? -11.35832 -13.53621 -113.87175 1.000 31.65046 175 GLY C C 1
ATOM 6481 O O . GLY C 1 175 ? -10.12350 -13.52265 -114.00659 1.000 28.59993 175 GLY C O 1
ATOM 6482 N N . SER C 1 176 ? -12.07334 -12.42256 -113.79475 1.000 34.05053 176 SER C N 1
ATOM 6483 C CA . SER C 1 176 ? -11.40191 -11.15993 -114.03716 1.000 38.20158 176 SER C CA 1
ATOM 6484 C C . SER C 1 176 ? -10.50273 -10.73755 -112.88124 1.000 40.55900 176 SER C C 1
ATOM 6485 O O . SER C 1 176 ? -9.65595 -9.87438 -113.10031 1.000 38.24788 176 SER C O 1
ATOM 6488 N N . SER C 1 177 ? -10.68576 -11.28064 -111.65871 1.000 33.57049 177 SER C N 1
ATOM 6489 C CA . SER C 1 177 ? -9.73150 -11.10218 -110.54863 1.000 30.86651 177 SER C CA 1
ATOM 6490 C C . SER C 1 177 ? -8.91607 -12.34028 -110.21067 1.000 29.77864 177 SER C C 1
ATOM 6491 O O . SER C 1 177 ? -7.76259 -12.22090 -109.76416 1.000 31.83682 177 SER C O 1
ATOM 6494 N N . CYS C 1 178 ? -9.48359 -13.52722 -110.36203 1.000 29.67639 178 CYS C N 1
ATOM 6495 C CA . CYS C 1 178 ? -8.78570 -14.74539 -109.96907 1.000 29.00062 178 CYS C CA 1
ATOM 6496 C C . CYS C 1 178 ? -8.14505 -15.46993 -111.14185 1.000 27.56252 178 CYS C C 1
ATOM 6497 O O . CYS C 1 178 ? -7.49600 -16.49934 -110.92326 1.000 31.57907 178 CYS C O 1
ATOM 6500 N N . GLY C 1 179 ? -8.33357 -14.98200 -112.39072 1.000 31.58414 179 GLY C N 1
ATOM 6501 C CA . GLY C 1 179 ? -7.71820 -15.61580 -113.54802 1.000 28.60860 179 GLY C CA 1
ATOM 6502 C C . GLY C 1 179 ? -8.52674 -16.73857 -114.17086 1.000 33.59110 179 GLY C C 1
ATOM 6503 O O . GLY C 1 179 ? -8.17478 -17.20091 -115.27109 1.000 33.90265 179 GLY C O 1
ATOM 6504 N N . ALA C 1 180 ? -9.54807 -17.23442 -113.48703 1.000 28.48440 180 ALA C N 1
ATOM 6505 C CA . ALA C 1 180 ? -10.43928 -18.26123 -113.99657 1.000 28.37658 180 ALA C CA 1
ATOM 6506 C C . ALA C 1 180 ? -11.73518 -18.16656 -113.20206 1.000 25.08426 180 ALA C C 1
ATOM 6507 O O . ALA C 1 180 ? -11.77806 -17.58463 -112.09639 1.000 23.49190 180 ALA C O 1
ATOM 6509 N N . LEU C 1 181 ? -12.80961 -18.70583 -113.79341 1.000 24.84566 181 LEU C N 1
ATOM 6510 C CA . LEU C 1 181 ? -14.07271 -18.80085 -113.06665 1.000 21.78961 181 LEU C CA 1
ATOM 6511 C C . LEU C 1 181 ? -13.87919 -19.55035 -111.74898 1.000 24.32211 181 LEU C C 1
ATOM 6512 O O . LEU C 1 181 ? -14.39329 -19.13973 -110.70490 1.000 20.99109 181 LEU C O 1
ATOM 6517 N N . LEU C 1 182 ? -13.19382 -20.70257 -111.80087 1.000 21.93698 182 LEU C N 1
ATOM 6518 C CA . LEU C 1 182 ? -12.91908 -21.57742 -110.65458 1.000 22.05616 182 LEU C CA 1
ATOM 6519 C C . LEU C 1 182 ? -11.40205 -21.62391 -110.47423 1.000 23.16481 182 LEU C C 1
ATOM 6520 O O . LEU C 1 182 ? -10.72842 -22.46580 -111.08532 1.000 24.09985 182 LEU C O 1
ATOM 6525 N N . PRO C 1 183 ? -10.81861 -20.71741 -109.68835 1.000 24.11538 183 PRO C N 1
ATOM 6526 C CA . PRO C 1 183 ? -9.34923 -20.64215 -109.64219 1.000 24.15487 183 PRO C CA 1
ATOM 6527 C C . PRO C 1 183 ? -8.69173 -21.87884 -109.06483 1.000 26.76390 183 PRO C C 1
ATOM 6528 O O . PRO C 1 183 ? -7.50549 -22.12018 -109.36043 1.000 31.63761 183 PRO C O 1
ATOM 6532 N N . SER C 1 184 ? -9.39057 -22.64454 -108.21829 1.000 26.01023 184 SER C N 1
ATOM 6533 C CA . SER C 1 184 ? -8.82638 -23.92501 -107.75187 1.000 28.40265 184 SER C CA 1
ATOM 6534 C C . SER C 1 184 ? -8.94318 -25.01561 -108.78773 1.000 29.85092 184 SER C C 1
ATOM 6535 O O . SER C 1 184 ? -8.28374 -26.06305 -108.65943 1.000 31.79374 184 SER C O 1
ATOM 6538 N N . GLY C 1 185 ? -9.75023 -24.81281 -109.81627 1.000 32.31174 185 GLY C N 1
ATOM 6539 C CA . GLY C 1 185 ? -10.03356 -25.87410 -110.76025 1.000 32.92688 185 GLY C CA 1
ATOM 6540 C C . GLY C 1 185 ? -11.11194 -26.84001 -110.31577 1.000 39.32268 185 GLY C C 1
ATOM 6541 O O . GLY C 1 185 ? -11.47432 -27.73628 -111.09508 1.000 42.63935 185 GLY C O 1
ATOM 6542 N N . ASN C 1 186 ? -11.67000 -26.67192 -109.10508 1.000 29.70613 186 ASN C N 1
ATOM 6543 C CA . ASN C 1 186 ? -12.68062 -27.57391 -108.58451 1.000 30.79739 186 ASN C CA 1
ATOM 6544 C C . ASN C 1 186 ? -13.99961 -26.84587 -108.35626 1.000 29.92398 186 ASN C C 1
ATOM 6545 O O . ASN C 1 186 ? -14.03238 -25.68524 -107.90696 1.000 30.31728 186 ASN C O 1
ATOM 6550 N N . ALA C 1 187 ? -15.09371 -27.57083 -108.59827 1.000 30.28940 187 ALA C N 1
ATOM 6551 C CA . ALA C 1 187 ? -16.40175 -27.03754 -108.26198 1.000 32.13292 187 ALA C CA 1
ATOM 6552 C C . ALA C 1 187 ? -16.55475 -26.88562 -106.75658 1.000 35.68410 187 ALA C C 1
ATOM 6553 O O . ALA C 1 187 ? -17.30048 -26.03256 -106.30143 1.000 30.00739 187 ALA C O 1
ATOM 6555 N N . VAL C 1 188 ? -15.88081 -27.71802 -105.97030 1.000 27.03041 188 VAL C N 1
ATOM 6556 C CA . VAL C 1 188 ? -15.93595 -27.67471 -104.51317 1.000 26.90046 188 VAL C CA 1
ATOM 6557 C C . VAL C 1 188 ? -14.54563 -27.86908 -103.95372 1.000 29.78279 188 VAL C C 1
ATOM 6558 O O . VAL C 1 188 ? -13.78457 -28.71142 -104.44674 1.000 29.60590 188 VAL C O 1
ATOM 6562 N N . ASP C 1 189 ? -14.24390 -27.14662 -102.87170 1.000 27.25424 189 ASP C N 1
ATOM 6563 C CA . ASP C 1 189 ? -13.05421 -27.36281 -102.06032 1.000 29.64409 189 ASP C CA 1
ATOM 6564 C C . ASP C 1 189 ? -13.44560 -27.43084 -100.58346 1.000 29.26138 189 ASP C C 1
ATOM 6565 O O . ASP C 1 189 ? -14.36830 -26.73391 -100.15758 1.000 31.74126 189 ASP C O 1
ATOM 6570 N N . VAL C 1 190 ? -12.73825 -28.24966 -99.77153 1.000 24.99697 190 VAL C N 1
ATOM 6571 C CA . VAL C 1 190 ? -13.03221 -28.27631 -98.33625 1.000 27.59615 190 VAL C CA 1
ATOM 6572 C C . VAL C 1 190 ? -12.09009 -27.34439 -97.60034 1.000 25.70772 190 VAL C C 1
ATOM 6573 O O . VAL C 1 190 ? -10.86025 -27.49848 -97.68532 1.000 30.04539 190 VAL C O 1
ATOM 6577 N N . VAL C 1 191 ? -12.65325 -26.40418 -96.84845 1.000 30.63336 191 VAL C N 1
ATOM 6578 C CA . VAL C 1 191 ? -11.87273 -25.41278 -96.10325 1.000 29.62721 191 VAL C CA 1
ATOM 6579 C C . VAL C 1 191 ? -12.42007 -25.34723 -94.67633 1.000 37.54898 191 VAL C C 1
ATOM 6580 O O . VAL C 1 191 ? -13.62733 -25.15786 -94.48305 1.000 32.92232 191 VAL C O 1
ATOM 6584 N N . ASN C 1 192 ? -11.54910 -25.51300 -93.68011 1.000 31.82967 192 ASN C N 1
ATOM 6585 C CA . ASN C 1 192 ? -11.97855 -25.44733 -92.27289 1.000 40.75916 192 ASN C CA 1
ATOM 6586 C C . ASN C 1 192 ? -13.18983 -26.36069 -92.03883 1.000 35.80353 192 ASN C C 1
ATOM 6587 O O . ASN C 1 192 ? -14.17416 -25.97289 -91.39492 1.000 36.92285 192 ASN C O 1
ATOM 6592 N N . GLY C 1 193 ? -13.14366 -27.57020 -92.60803 1.000 37.94402 193 GLY C N 1
ATOM 6593 C CA . GLY C 1 193 ? -14.18469 -28.55956 -92.37623 1.000 28.75228 193 GLY C CA 1
ATOM 6594 C C . GLY C 1 193 ? -15.44828 -28.43384 -93.23322 1.000 38.05717 193 GLY C C 1
ATOM 6595 O O . GLY C 1 193 ? -16.36937 -29.24623 -93.06456 1.000 39.17801 193 GLY C O 1
ATOM 6596 N N . LEU C 1 194 ? -15.53608 -27.48009 -94.17215 1.000 35.23058 194 LEU C N 1
ATOM 6597 C CA . LEU C 1 194 ? -16.80341 -27.39925 -94.89848 1.000 36.57387 194 LEU C CA 1
ATOM 6598 C C . LEU C 1 194 ? -16.59426 -27.21895 -96.39442 1.000 31.43768 194 LEU C C 1
ATOM 6599 O O . LEU C 1 194 ? -15.57593 -26.66470 -96.83385 1.000 26.93428 194 LEU C O 1
ATOM 6604 N N . PRO C 1 195 ? -17.51852 -27.73642 -97.20066 1.000 26.60960 195 PRO C N 1
ATOM 6605 C CA . PRO C 1 195 ? -17.39346 -27.62106 -98.65326 1.000 30.34590 195 PRO C CA 1
ATOM 6606 C C . PRO C 1 195 ? -17.75349 -26.20707 -99.09170 1.000 23.92197 195 PRO C C 1
ATOM 6607 O O . PRO C 1 195 ? -18.79606 -25.67803 -98.69511 1.000 22.07852 195 PRO C O 1
ATOM 6611 N N . VAL C 1 196 ? -16.84918 -25.56693 -99.84483 1.000 21.27484 196 VAL C N 1
ATOM 6612 C CA . VAL C 1 196 ? -17.11428 -24.24149 -100.40196 1.000 24.60130 196 VAL C CA 1
ATOM 6613 C C . VAL C 1 196 ? -16.85425 -24.26976 -101.90659 1.000 24.00000 196 VAL C C 1
ATOM 6614 O O . VAL C 1 196 ? -16.15110 -25.13858 -102.41172 1.000 26.34844 196 VAL C O 1
ATOM 6618 N N . THR C 1 197 ? -17.47533 -23.33643 -102.64303 1.000 20.94021 197 THR C N 1
ATOM 6619 C CA . THR C 1 197 ? -17.10041 -23.10009 -104.04002 1.000 19.24137 197 THR C CA 1
ATOM 6620 C C . THR C 1 197 ? -16.36582 -21.76400 -104.10514 1.000 20.75594 197 THR C C 1
ATOM 6621 O O . THR C 1 197 ? -16.87142 -20.75900 -103.58564 1.000 22.66870 197 THR C O 1
ATOM 6625 N N . LEU C 1 198 ? -15.15171 -21.78126 -104.69466 1.000 20.57991 198 LEU C N 1
ATOM 6626 C CA . LEU C 1 198 ? -14.32333 -20.57681 -104.87662 1.000 19.37053 198 LEU C CA 1
ATOM 6627 C C . LEU C 1 198 ? -14.58621 -20.12929 -106.30759 1.000 20.28192 198 LEU C C 1
ATOM 6628 O O . LEU C 1 198 ? -14.21508 -20.82797 -107.26416 1.000 22.03374 198 LEU C O 1
ATOM 6633 N N . ILE C 1 199 ? -15.26888 -18.98841 -106.46797 1.000 18.67711 199 ILE C N 1
ATOM 6634 C CA . ILE C 1 199 ? -15.72583 -18.63434 -107.80443 1.000 18.04809 199 ILE C CA 1
ATOM 6635 C C . ILE C 1 199 ? -15.55039 -17.15420 -108.04735 1.000 21.68119 199 ILE C C 1
ATOM 6636 O O . ILE C 1 199 ? -15.67554 -16.34588 -107.12618 1.000 22.42046 199 ILE C O 1
ATOM 6641 N N . ASP C 1 200 ? -15.26580 -16.80896 -109.31110 1.000 18.64758 200 ASP C N 1
ATOM 6642 C CA . ASP C 1 200 ? -15.14246 -15.41705 -109.71745 1.000 18.72362 200 ASP C CA 1
ATOM 6643 C C . ASP C 1 200 ? -15.85538 -15.24624 -111.06425 1.000 22.82361 200 ASP C C 1
ATOM 6644 O O . ASP C 1 200 ? -15.25529 -15.50149 -112.11912 1.000 22.20620 200 ASP C O 1
ATOM 6649 N N . ASN C 1 201 ? -17.10857 -14.74417 -111.03752 1.000 18.38163 201 ASN C N 1
ATOM 6650 C CA . ASN C 1 201 ? -17.71629 -14.30937 -112.30340 1.000 19.88537 201 ASN C CA 1
ATOM 6651 C C . ASN C 1 201 ? -17.98624 -12.81598 -112.25928 1.000 21.78177 201 ASN C C 1
ATOM 6652 O O . ASN C 1 201 ? -19.10880 -12.35790 -112.54695 1.000 22.07198 201 ASN C O 1
ATOM 6657 N N . GLY C 1 202 ? -16.95283 -12.07022 -111.84992 1.000 19.21438 202 GLY C N 1
ATOM 6658 C CA . GLY C 1 202 ? -16.99993 -10.62238 -111.75840 1.000 18.35309 202 GLY C CA 1
ATOM 6659 C C . GLY C 1 202 ? -16.76774 -10.11289 -110.34984 1.000 19.80896 202 GLY C C 1
ATOM 6660 O O . GLY C 1 202 ? -16.50347 -8.90837 -110.16201 1.000 19.49649 202 GLY C O 1
ATOM 6661 N N . MET C 1 203 ? -16.84997 -11.01517 -109.34711 1.000 17.54413 203 MET C N 1
ATOM 6662 C CA . MET C 1 203 ? -16.62351 -10.71272 -107.94104 1.000 16.57084 203 MET C CA 1
ATOM 6663 C C . MET C 1 203 ? -16.11309 -12.00548 -107.33403 1.000 18.65078 203 MET C C 1
ATOM 6664 O O . MET C 1 203 ? -16.78286 -13.04630 -107.44281 1.000 18.29319 203 MET C O 1
ATOM 6669 N N . PRO C 1 204 ? -14.91761 -12.00802 -106.76040 1.000 17.98531 204 PRO C N 1
ATOM 6670 C CA . PRO C 1 204 ? -14.43583 -13.25350 -106.14408 1.000 16.84028 204 PRO C CA 1
ATOM 6671 C C . PRO C 1 204 ? -15.25180 -13.54195 -104.90148 1.000 20.77563 204 PRO C C 1
ATOM 6672 O O . PRO C 1 204 ? -15.40974 -12.67863 -104.02670 1.000 18.86101 204 PRO C O 1
ATOM 6676 N N . CYS C 1 205 ? -15.74167 -14.77135 -104.82058 1.000 19.35086 205 CYS C N 1
ATOM 6677 C CA . CYS C 1 205 ? -16.63359 -15.16323 -103.74358 1.000 19.13834 205 CYS C CA 1
ATOM 6678 C C . CYS C 1 205 ? -16.23279 -16.53922 -103.21389 1.000 17.60070 205 CYS C C 1
ATOM 6679 O O . CYS C 1 205 ? -15.74017 -17.39299 -103.94917 1.000 19.49685 205 CYS C O 1
ATOM 6682 N N . VAL C 1 206 ? -16.51867 -16.75099 -101.93415 1.000 18.02223 206 VAL C N 1
ATOM 6683 C CA . VAL C 1 206 ? -16.50956 -18.07530 -101.29777 1.000 18.32519 206 VAL C CA 1
ATOM 6684 C C . VAL C 1 206 ? -17.95634 -18.39179 -101.02326 1.000 20.58323 206 VAL C C 1
ATOM 6685 O O . VAL C 1 206 ? -18.59369 -17.66886 -100.24381 1.000 20.91234 206 VAL C O 1
ATOM 6689 N N . VAL C 1 207 ? -18.49553 -19.45955 -101.65017 1.000 18.39459 207 VAL C N 1
ATOM 6690 C CA . VAL C 1 207 ? -19.92182 -19.80184 -101.56048 1.000 18.57995 207 VAL C CA 1
ATOM 6691 C C . VAL C 1 207 ? -20.02943 -21.05168 -100.70690 1.000 22.07762 207 VAL C C 1
ATOM 6692 O O . VAL C 1 207 ? -19.37950 -22.07198 -100.99831 1.000 23.35401 207 VAL C O 1
ATOM 6696 N N . MET C 1 208 ? -20.80097 -20.95607 -99.62787 1.000 19.84906 208 MET C N 1
ATOM 6697 C CA . MET C 1 208 ? -20.96588 -22.06978 -98.68050 1.000 19.50824 208 MET C CA 1
ATOM 6698 C C . MET C 1 208 ? -22.42225 -22.11023 -98.26229 1.000 23.04097 208 MET C C 1
ATOM 6699 O O . MET C 1 208 ? -23.10768 -21.09256 -98.34026 1.000 21.37686 208 MET C O 1
ATOM 6704 N N . LYS C 1 209 ? -22.87935 -23.27203 -97.77449 1.000 21.54562 209 LYS C N 1
ATOM 6705 C CA . LYS C 1 209 ? -24.23404 -23.35082 -97.23554 1.000 20.97962 209 LYS C CA 1
ATOM 6706 C C . LYS C 1 209 ? -24.32005 -22.63229 -95.89740 1.000 19.86338 209 LYS C C 1
ATOM 6707 O O . LYS C 1 209 ? -23.54635 -22.92110 -94.96601 1.000 22.72625 209 LYS C O 1
ATOM 6713 N N . ALA C 1 210 ? -25.30706 -21.74034 -95.77949 1.000 20.85196 210 ALA C N 1
ATOM 6714 C CA . ALA C 1 210 ? -25.58417 -21.09831 -94.49742 1.000 23.01325 210 ALA C CA 1
ATOM 6715 C C . ALA C 1 210 ? -25.70594 -22.11937 -93.38548 1.000 22.54238 210 ALA C C 1
ATOM 6716 O O . ALA C 1 210 ? -25.18180 -21.91979 -92.28021 1.000 21.59779 210 ALA C O 1
ATOM 6718 N N . ALA C 1 211 ? -26.41552 -23.21564 -93.64404 1.000 22.67770 211 ALA C N 1
ATOM 6719 C CA . ALA C 1 211 ? -26.66381 -24.16782 -92.55414 1.000 26.00806 211 ALA C CA 1
ATOM 6720 C C . ALA C 1 211 ? -25.36446 -24.80132 -92.04201 1.000 28.68001 211 ALA C C 1
ATOM 6721 O O . ALA C 1 211 ? -25.27614 -25.15619 -90.85936 1.000 28.43077 211 ALA C O 1
ATOM 6723 N N . ASP C 1 212 ? -24.34048 -24.94309 -92.89873 1.000 21.34219 212 ASP C N 1
ATOM 6724 C CA . ASP C 1 212 ? -23.08163 -25.55531 -92.45246 1.000 26.45026 212 ASP C CA 1
ATOM 6725 C C . ASP C 1 212 ? -22.30227 -24.65089 -91.50350 1.000 31.12954 212 ASP C C 1
ATOM 6726 O O . ASP C 1 212 ? -21.41068 -25.14513 -90.79501 1.000 31.33858 212 ASP C O 1
ATOM 6731 N N . VAL C 1 213 ? -22.59133 -23.34304 -91.48559 1.000 23.80825 213 VAL C N 1
ATOM 6732 C CA . VAL C 1 213 ? -21.95093 -22.42445 -90.53297 1.000 23.52475 213 VAL C CA 1
ATOM 6733 C C . VAL C 1 213 ? -22.91066 -21.96837 -89.43635 1.000 28.78380 213 VAL C C 1
ATOM 6734 O O . VAL C 1 213 ? -22.64709 -20.98447 -88.75482 1.000 27.75328 213 VAL C O 1
ATOM 6738 N N . GLY C 1 214 ? -24.03165 -22.65465 -89.25425 1.000 27.58380 214 GLY C N 1
ATOM 6739 C CA . GLY C 1 214 ? -24.81536 -22.48193 -88.04204 1.000 25.26345 214 GLY C CA 1
ATOM 6740 C C . GLY C 1 214 ? -25.89300 -21.41720 -88.09348 1.000 28.22165 214 GLY C C 1
ATOM 6741 O O . GLY C 1 214 ? -26.37468 -21.01698 -87.03094 1.000 27.89264 214 GLY C O 1
ATOM 6742 N N . ILE C 1 215 ? -26.28141 -20.93420 -89.28407 1.000 24.36730 215 ILE C N 1
ATOM 6743 C CA . ILE C 1 215 ? -27.42542 -20.03393 -89.40975 1.000 24.61763 215 ILE C CA 1
ATOM 6744 C C . ILE C 1 215 ? -28.40190 -20.64276 -90.40190 1.000 28.83086 215 ILE C C 1
ATOM 6745 O O . ILE C 1 215 ? -28.11109 -21.64355 -91.04655 1.000 24.53245 215 ILE C O 1
ATOM 6750 N N . THR C 1 216 ? -29.58207 -20.02369 -90.52214 1.000 25.29921 216 THR C N 1
ATOM 6751 C CA . THR C 1 216 ? -30.50339 -20.50575 -91.55666 1.000 21.74165 216 THR C CA 1
ATOM 6752 C C . THR C 1 216 ? -30.23329 -19.87692 -92.90072 1.000 20.71019 216 THR C C 1
ATOM 6753 O O . THR C 1 216 ? -30.54265 -20.48326 -93.94155 1.000 22.51070 216 THR C O 1
ATOM 6757 N N . GLY C 1 217 ? -29.71738 -18.65783 -92.90301 1.000 19.93924 217 GLY C N 1
ATOM 6758 C CA . GLY C 1 217 ? -29.60920 -17.89140 -94.13034 1.000 19.74473 217 GLY C CA 1
ATOM 6759 C C . GLY C 1 217 ? -30.78069 -16.96132 -94.34825 1.000 21.13554 217 GLY C C 1
ATOM 6760 O O . GLY C 1 217 ? -30.79562 -16.24031 -95.34099 1.000 20.06894 217 GLY C O 1
ATOM 6761 N N . TYR C 1 218 ? -31.74959 -16.93709 -93.42819 1.000 19.91702 218 TYR C N 1
ATOM 6762 C CA . TYR C 1 218 ? -32.91821 -16.05038 -93.54686 1.000 17.70947 218 TYR C CA 1
ATOM 6763 C C . TYR C 1 218 ? -32.88564 -14.93123 -92.50297 1.000 23.49274 218 TYR C C 1
ATOM 6764 O O . TYR C 1 218 ? -33.86243 -14.17960 -92.39401 1.000 22.60366 218 TYR C O 1
ATOM 6773 N N . GLU C 1 219 ? -31.81937 -14.85037 -91.69983 1.000 19.66962 219 GLU C N 1
ATOM 6774 C CA . GLU C 1 219 ? -31.68469 -13.84827 -90.64786 1.000 22.13214 219 GLU C CA 1
ATOM 6775 C C . GLU C 1 219 ? -31.59366 -12.43680 -91.22671 1.000 23.27642 219 GLU C C 1
ATOM 6776 O O . GLU C 1 219 ? -31.14400 -12.23889 -92.35864 1.000 20.49974 219 GLU C O 1
ATOM 6782 N N A ASP C 1 220 ? -31.98002 -11.44184 -90.40611 0.582 22.67794 220 ASP C N 1
ATOM 6783 N N B ASP C 1 220 ? -31.99329 -11.44963 -90.41373 0.418 22.63127 220 ASP C N 1
ATOM 6784 C CA A ASP C 1 220 ? -31.83759 -10.06813 -90.87685 0.582 19.97600 220 ASP C CA 1
ATOM 6785 C CA B ASP C 1 220 ? -31.85330 -10.05609 -90.81888 0.418 20.80152 220 ASP C CA 1
ATOM 6786 C C A ASP C 1 220 ? -30.41484 -9.58314 -90.63908 0.582 22.01821 220 ASP C C 1
ATOM 6787 C C B ASP C 1 220 ? -30.38673 -9.63469 -90.72559 0.418 21.74408 220 ASP C C 1
ATOM 6788 O O A ASP C 1 220 ? -29.62243 -10.21558 -89.92961 0.582 18.20809 220 ASP C O 1
ATOM 6789 O O B ASP C 1 220 ? -29.53563 -10.35368 -90.18743 0.418 22.36582 220 ASP C O 1
ATOM 6798 N N . ARG C 1 221 ? -30.09258 -8.44797 -91.27143 1.000 22.42869 221 ARG C N 1
ATOM 6799 C CA . ARG C 1 221 ? -28.71657 -7.93388 -91.25085 1.000 22.89456 221 ARG C CA 1
ATOM 6800 C C . ARG C 1 221 ? -28.21914 -7.68979 -89.82399 1.000 22.93691 221 ARG C C 1
ATOM 6801 O O . ARG C 1 221 ? -27.05819 -7.98744 -89.50735 1.000 21.47330 221 ARG C O 1
ATOM 6809 N N A ASP C 1 222 ? -29.07422 -7.12675 -88.96263 0.588 22.84839 222 ASP C N 1
ATOM 6810 N N B ASP C 1 222 ? -29.07528 -7.15595 -88.94428 0.412 23.15895 222 ASP C N 1
ATOM 6811 C CA A ASP C 1 222 ? -28.65515 -6.81598 -87.59880 0.588 26.78413 222 ASP C CA 1
ATOM 6812 C CA B ASP C 1 222 ? -28.58489 -6.81536 -87.61121 0.412 26.70115 222 ASP C CA 1
ATOM 6813 C C A ASP C 1 222 ? -28.25281 -8.08086 -86.85836 0.588 26.82717 222 ASP C C 1
ATOM 6814 C C B ASP C 1 222 ? -28.29406 -8.06053 -86.78134 0.412 26.43146 222 ASP C C 1
ATOM 6815 O O A ASP C 1 222 ? -27.19534 -8.13146 -86.22525 0.588 25.37848 222 ASP C O 1
ATOM 6816 O O B ASP C 1 222 ? -27.33006 -8.07122 -86.01151 0.412 26.99342 222 ASP C O 1
ATOM 6825 N N . SER C 1 223 ? -29.08301 -9.12497 -86.94855 1.000 25.52795 223 SER C N 1
ATOM 6826 C CA . SER C 1 223 ? -28.75129 -10.40550 -86.32368 1.000 22.06854 223 SER C CA 1
ATOM 6827 C C . SER C 1 223 ? -27.39885 -10.95518 -86.79702 1.000 22.92661 223 SER C C 1
ATOM 6828 O O . SER C 1 223 ? -26.60098 -11.46513 -85.98680 1.000 25.26348 223 SER C O 1
ATOM 6831 N N . LEU C 1 224 ? -27.13487 -10.86953 -88.10898 1.000 23.50752 224 LEU C N 1
ATOM 6832 C CA . LEU C 1 224 ? -25.87190 -11.35972 -88.67832 1.000 21.65572 224 LEU C CA 1
ATOM 6833 C C . LEU C 1 224 ? -24.67841 -10.51267 -88.20518 1.000 20.07815 224 LEU C C 1
ATOM 6834 O O . LEU C 1 224 ? -23.63987 -11.05495 -87.81582 1.000 24.20767 224 LEU C O 1
ATOM 6839 N N . ASP C 1 225 ? -24.81934 -9.16884 -88.22633 1.000 24.04391 225 ASP C N 1
ATOM 6840 C CA . ASP C 1 225 ? -23.72167 -8.30646 -87.77884 1.000 26.32812 225 ASP C CA 1
ATOM 6841 C C . ASP C 1 225 ? -23.40038 -8.50754 -86.29946 1.000 28.50789 225 ASP C C 1
ATOM 6842 O O . ASP C 1 225 ? -22.27471 -8.26041 -85.86560 1.000 28.03165 225 ASP C O 1
ATOM 6847 N N . ALA C 1 226 ? -24.37451 -8.93521 -85.50313 1.000 22.97532 226 ALA C N 1
ATOM 6848 C CA . ALA C 1 226 ? -24.16003 -9.21332 -84.08958 1.000 27.10715 226 ALA C CA 1
ATOM 6849 C C . ALA C 1 226 ? -23.62451 -10.61509 -83.83305 1.000 28.73749 226 ALA C C 1
ATOM 6850 O O . ALA C 1 226 ? -23.34172 -10.95230 -82.68038 1.000 27.99916 226 ALA C O 1
ATOM 6852 N N . ASN C 1 227 ? -23.49697 -11.46489 -84.85689 1.000 25.12313 227 ASN C N 1
ATOM 6853 C CA . ASN C 1 227 ? -23.15730 -12.86747 -84.62323 1.000 26.09847 227 ASN C CA 1
ATOM 6854 C C . ASN C 1 227 ? -21.63666 -12.99051 -84.68528 1.000 31.28668 227 ASN C C 1
ATOM 6855 O O . ASN C 1 227 ? -21.05800 -13.29856 -85.73437 1.000 25.02008 227 ASN C O 1
ATOM 6860 N N . ALA C 1 228 ? -20.98870 -12.77061 -83.53996 1.000 34.13704 228 ALA C N 1
ATOM 6861 C CA . ALA C 1 228 ? -19.52651 -12.75159 -83.51072 1.000 37.61393 228 ALA C CA 1
ATOM 6862 C C . ALA C 1 228 ? -18.95100 -14.12329 -83.81943 1.000 35.31243 228 ALA C C 1
ATOM 6863 O O . ALA C 1 228 ? -17.91145 -14.21248 -84.48584 1.000 37.06817 228 ALA C O 1
ATOM 6865 N N A GLU C 1 229 ? -19.61989 -15.20149 -83.40117 0.369 33.06686 229 GLU C N 1
ATOM 6866 N N B GLU C 1 229 ? -19.61032 -15.19204 -83.35256 0.631 33.05868 229 GLU C N 1
ATOM 6867 C CA A GLU C 1 229 ? -19.06462 -16.53243 -83.63193 0.369 33.67812 229 GLU C CA 1
ATOM 6868 C CA B GLU C 1 229 ? -19.13479 -16.54767 -83.61892 0.631 32.78493 229 GLU C CA 1
ATOM 6869 C C A GLU C 1 229 ? -19.19660 -16.95852 -85.09221 0.369 31.12925 229 GLU C C 1
ATOM 6870 C C B GLU C 1 229 ? -19.14764 -16.83462 -85.11206 0.631 32.04780 229 GLU C C 1
ATOM 6871 O O A GLU C 1 229 ? -18.31332 -17.64900 -85.62063 0.369 28.59682 229 GLU C O 1
ATOM 6872 O O B GLU C 1 229 ? -18.14047 -17.27300 -85.68894 0.631 28.50916 229 GLU C O 1
ATOM 6883 N N . LEU C 1 230 ? -20.27415 -16.55208 -85.76646 1.000 28.15875 230 LEU C N 1
ATOM 6884 C CA . LEU C 1 230 ? -20.33705 -16.71406 -87.21440 1.000 25.90754 230 LEU C CA 1
ATOM 6885 C C . LEU C 1 230 ? -19.23317 -15.90996 -87.90108 1.000 27.55572 230 LEU C C 1
ATOM 6886 O O . LEU C 1 230 ? -18.54249 -16.42377 -88.78781 1.000 27.05758 230 LEU C O 1
ATOM 6891 N N . LYS C 1 231 ? -19.07098 -14.62948 -87.52136 1.000 26.10909 231 LYS C N 1
ATOM 6892 C CA . LYS C 1 231 ? -18.12756 -13.77027 -88.23545 1.000 24.66946 231 LYS C CA 1
ATOM 6893 C C . LYS C 1 231 ? -16.69800 -14.30093 -88.10396 1.000 28.18027 231 LYS C C 1
ATOM 6894 O O . LYS C 1 231 ? -15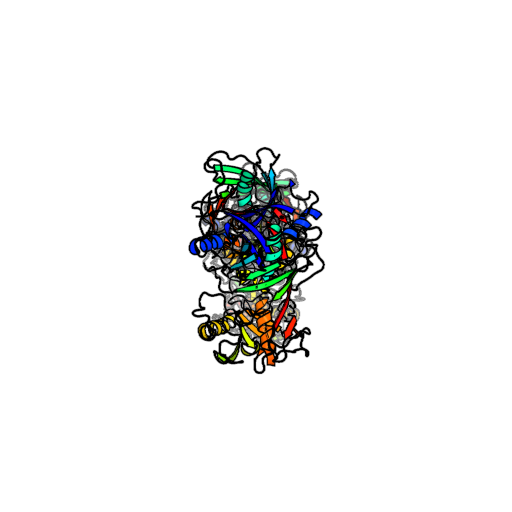.93100 -14.26897 -89.07313 1.000 28.43383 231 LYS C O 1
ATOM 6900 N N . ALA C 1 232 ? -16.34328 -14.85666 -86.93128 1.000 28.64783 232 ALA C N 1
ATOM 6901 C CA . ALA C 1 232 ? -15.01266 -15.44594 -86.73962 1.000 31.44509 232 ALA C CA 1
ATOM 6902 C C . ALA C 1 232 ? -14.81675 -16.70029 -87.59310 1.000 33.68664 232 ALA C C 1
ATOM 6903 O O . ALA C 1 232 ? -13.74252 -16.89466 -88.18118 1.000 31.80305 232 ALA C O 1
ATOM 6905 N N . LYS C 1 233 ? -15.85034 -17.54515 -87.69898 1.000 28.18418 233 LYS C N 1
ATOM 6906 C CA . LYS C 1 233 ? -15.77453 -18.74579 -88.54037 1.000 29.81389 233 LYS C CA 1
ATOM 6907 C C . LYS C 1 233 ? -15.53667 -18.38069 -90.00373 1.000 29.36371 233 LYS C C 1
ATOM 6908 O O . LYS C 1 233 ? -14.67497 -18.96157 -90.68936 1.000 26.74832 233 LYS C O 1
ATOM 6914 N N . ILE C 1 234 ? -16.31957 -17.42612 -90.48893 1.000 25.14019 234 ILE C N 1
ATOM 6915 C CA . ILE C 1 234 ? -16.26445 -16.96997 -91.87627 1.000 27.37337 234 ILE C CA 1
ATOM 6916 C C . ILE C 1 234 ? -14.92229 -16.32139 -92.18461 1.000 27.74454 234 ILE C C 1
ATOM 6917 O O . ILE C 1 234 ? -14.34241 -16.52793 -93.26230 1.000 25.05967 234 ILE C O 1
ATOM 6922 N N . GLU C 1 235 ? -14.43115 -15.47040 -91.27434 1.000 26.95885 235 GLU C N 1
ATOM 6923 C CA . GLU C 1 235 ? -13.18000 -14.76505 -91.55968 1.000 29.18284 235 GLU C CA 1
ATOM 6924 C C . GLU C 1 235 ? -12.01054 -15.73651 -91.56810 1.000 27.55977 235 GLU C C 1
ATOM 6925 O O . GLU C 1 235 ? -11.10567 -15.59652 -92.39390 1.000 28.12441 235 GLU C O 1
ATOM 6931 N N . ALA C 1 236 ? -12.04136 -16.77246 -90.71227 1.000 30.51337 236 ALA C N 1
ATOM 6932 C CA . ALA C 1 236 ? -10.99195 -17.78751 -90.76975 1.000 34.82954 236 ALA C CA 1
ATOM 6933 C C . ALA C 1 236 ? -10.98642 -18.51236 -92.11722 1.000 36.89390 236 ALA C C 1
ATOM 6934 O O . ALA C 1 236 ? -9.92351 -18.83364 -92.65713 1.000 33.82187 236 ALA C O 1
ATOM 6936 N N . ILE C 1 237 ? -12.15409 -18.75619 -92.69130 1.000 31.64422 237 ILE C N 1
ATOM 6937 C CA . ILE C 1 237 ? -12.21028 -19.34251 -94.03572 1.000 31.91740 237 ILE C CA 1
ATOM 6938 C C . ILE C 1 237 ? -11.62888 -18.37622 -95.07374 1.000 27.48601 237 ILE C C 1
ATOM 6939 O O . ILE C 1 237 ? -10.86342 -18.79027 -95.95030 1.000 27.27774 237 ILE C O 1
ATOM 6944 N N . ARG C 1 238 ? -12.02654 -17.09261 -95.01671 1.000 27.31604 238 ARG C N 1
ATOM 6945 C CA . ARG C 1 238 ? -11.54414 -16.09278 -95.97277 1.000 22.88250 238 ARG C CA 1
ATOM 6946 C C . ARG C 1 238 ? -10.02438 -16.06103 -96.00226 1.000 29.24237 238 ARG C C 1
ATOM 6947 O O . ARG C 1 238 ? -9.40889 -16.07077 -97.07925 1.000 30.47930 238 ARG C O 1
ATOM 6955 N N . LEU C 1 239 ? -9.40189 -16.05291 -94.81831 1.000 27.83231 239 LEU C N 1
ATOM 6956 C CA . LEU C 1 239 ? -7.95091 -15.91479 -94.77069 1.000 30.16182 239 LEU C CA 1
ATOM 6957 C C . LEU C 1 239 ? -7.28310 -17.17324 -95.27530 1.000 33.32625 239 LEU C C 1
ATOM 6958 O O . LEU C 1 239 ? -6.14424 -17.10902 -95.72457 1.000 40.59606 239 LEU C O 1
ATOM 6963 N N . ALA C 1 240 ? -7.98056 -18.30173 -95.24441 1.000 31.34597 240 ALA C N 1
ATOM 6964 C CA . ALA C 1 240 ? -7.38839 -19.56463 -95.66544 1.000 33.60854 240 ALA C CA 1
ATOM 6965 C C . ALA C 1 240 ? -7.42882 -19.78701 -97.17600 1.000 38.80540 240 ALA C C 1
ATOM 6966 O O . ALA C 1 240 ? -6.72650 -20.67941 -97.66485 1.000 34.55857 240 ALA C O 1
ATOM 6968 N N . VAL C 1 241 ? -8.20587 -19.01060 -97.93448 1.000 35.07734 241 VAL C N 1
ATOM 6969 C CA . VAL C 1 241 ? -8.40406 -19.28336 -99.35459 1.000 31.28607 241 VAL C CA 1
ATOM 6970 C C . VAL C 1 241 ? -7.77334 -18.23651 -100.25302 1.000 26.36661 241 VAL C C 1
ATOM 6971 O O . VAL C 1 241 ? -7.88542 -18.36698 -101.46827 1.000 27.26739 241 VAL C O 1
ATOM 6975 N N . GLY C 1 242 ? -7.12203 -17.20654 -99.70565 1.000 36.12720 242 GLY C N 1
ATOM 6976 C CA . GLY C 1 242 ? -6.61404 -16.13375 -100.55648 1.000 34.38766 242 GLY C CA 1
ATOM 6977 C C . GLY C 1 242 ? -5.64650 -16.61962 -101.62649 1.000 31.64058 242 GLY C C 1
ATOM 6978 O O . GLY C 1 242 ? -5.79227 -16.28336 -102.80475 1.000 29.02632 242 GLY C O 1
ATOM 6979 N N . GLU C 1 243 ? -4.68744 -17.47427 -101.24959 1.000 32.24262 243 GLU C N 1
ATOM 6980 C CA . GLU C 1 243 ? -3.72708 -17.95958 -102.24640 1.000 33.02816 243 GLU C CA 1
ATOM 6981 C C . GLU C 1 243 ? -4.38995 -18.91220 -103.23808 1.000 32.90751 243 GLU C C 1
ATOM 6982 O O . GLU C 1 243 ? -4.10950 -18.87056 -104.44127 1.000 29.71650 243 GLU C O 1
ATOM 6988 N N . LEU C 1 244 ? -5.27481 -19.76947 -102.75627 1.000 28.72382 244 LEU C N 1
ATOM 6989 C CA . LEU C 1 244 ? -5.95044 -20.68863 -103.66127 1.000 28.40120 244 LEU C CA 1
ATOM 6990 C C . LEU C 1 244 ? -6.76020 -19.93984 -104.71884 1.000 27.14686 244 LEU C C 1
ATOM 6991 O O . LEU C 1 244 ? -6.91327 -20.43501 -105.84679 1.000 28.40968 244 LEU C O 1
ATOM 6996 N N . MET C 1 245 ? -7.28940 -18.74922 -104.37524 1.000 22.96719 245 MET C N 1
ATOM 6997 C CA . MET C 1 245 ? -8.06147 -17.93133 -105.29728 1.000 24.01696 245 MET C CA 1
ATOM 6998 C C . MET C 1 245 ? -7.18623 -17.01031 -106.14524 1.000 25.01761 245 MET C C 1
ATOM 6999 O O . MET C 1 245 ? -7.72079 -16.22065 -106.92949 1.000 26.98842 245 MET C O 1
ATOM 7004 N N . ASN C 1 246 ? -5.85563 -17.15550 -106.05979 1.000 23.54046 246 ASN C N 1
ATOM 7005 C CA . ASN C 1 246 ? -4.91410 -16.29060 -106.77297 1.000 26.72690 246 ASN C CA 1
ATOM 7006 C C . ASN C 1 246 ? -5.11177 -14.83457 -106.38961 1.000 30.51895 246 ASN C C 1
ATOM 7007 O O . ASN C 1 246 ? -4.95202 -13.95173 -107.23103 1.000 30.30962 246 ASN C O 1
ATOM 7012 N N . LEU C 1 247 ? -5.51622 -14.59076 -105.13983 1.000 24.56837 247 LEU C N 1
ATOM 7013 C CA . LEU C 1 247 ? -5.70914 -13.23726 -104.63490 1.000 24.07014 247 LEU C CA 1
ATOM 7014 C C . LEU C 1 247 ? -4.56572 -12.82798 -103.71734 1.000 24.53023 247 LEU C C 1
ATOM 7015 O O . LEU C 1 247 ? -4.65535 -11.77575 -103.06614 1.000 27.93168 247 LEU C O 1
ATOM 7020 N N . GLY C 1 248 ? -3.49056 -13.60963 -103.69186 1.000 28.47786 248 GLY C N 1
ATOM 7021 C CA . GLY C 1 248 ? -2.31723 -13.25444 -102.88000 1.000 30.14815 248 GLY C CA 1
ATOM 7022 C C . GLY C 1 248 ? -2.66733 -13.16175 -101.40702 1.000 37.32573 248 GLY C C 1
ATOM 7023 O O . GLY C 1 248 ? -3.28399 -14.06163 -100.83072 1.000 34.79991 248 GLY C O 1
ATOM 7024 N N . ASP C 1 249 ? -2.30320 -12.03480 -100.78840 1.000 30.61665 249 ASP C N 1
ATOM 7025 C CA . ASP C 1 249 ? -2.42122 -11.83997 -99.33662 1.000 27.06757 249 ASP C CA 1
ATOM 7026 C C . ASP C 1 249 ? -3.66936 -10.98848 -99.11036 1.000 27.05595 249 ASP C C 1
ATOM 7027 O O . ASP C 1 249 ? -3.68375 -9.79438 -99.43498 1.000 31.76445 249 ASP C O 1
ATOM 7032 N N . VAL C 1 250 ? -4.77996 -11.61926 -98.66045 1.000 28.01137 250 VAL C N 1
ATOM 7033 C CA . VAL C 1 250 ? -6.05948 -10.89817 -98.59950 1.000 26.58858 250 VAL C CA 1
ATOM 7034 C C . VAL C 1 250 ? -6.31377 -10.25493 -97.23210 1.000 31.28312 250 VAL C C 1
ATOM 7035 O O . VAL C 1 250 ? -7.39685 -9.68718 -97.00955 1.000 29.10064 250 VAL C O 1
ATOM 7039 N N . THR C 1 251 ? -5.31836 -10.28170 -96.32636 1.000 36.03097 251 THR C N 1
ATOM 7040 C CA . THR C 1 251 ? -5.58265 -9.86370 -94.94629 1.000 35.79620 251 THR C CA 1
ATOM 7041 C C . THR C 1 251 ? -6.20069 -8.47005 -94.86213 1.000 37.08466 251 THR C C 1
ATOM 7042 O O . THR C 1 251 ? -7.13350 -8.25431 -94.07862 1.000 42.08865 251 THR C O 1
ATOM 7046 N N . GLU C 1 252 ? -5.69866 -7.51203 -95.64946 1.000 34.22117 252 GLU C N 1
ATOM 7047 C CA . GLU C 1 252 ? -6.20531 -6.13850 -95.66348 1.000 42.03178 252 GLU C CA 1
ATOM 7048 C C . GLU C 1 252 ? -7.04518 -5.83985 -96.88396 1.000 35.73346 252 GLU C C 1
ATOM 7049 O O . GLU C 1 252 ? -7.23352 -4.66204 -97.23869 1.000 33.54147 252 GLU C O 1
ATOM 7055 N N . LYS C 1 253 ? -7.53697 -6.87349 -97.57161 1.000 28.75834 253 LYS C N 1
ATOM 7056 C CA . LYS C 1 253 ? -8.32139 -6.65541 -98.76414 1.000 27.88010 253 LYS C CA 1
ATOM 7057 C C . LYS C 1 253 ? -9.79209 -6.74140 -98.38506 1.000 21.28280 253 LYS C C 1
ATOM 7058 O O . LYS C 1 253 ? -10.14707 -7.15928 -97.27797 1.000 24.32691 253 LYS C O 1
ATOM 7064 N N . SER C 1 254 ? -10.62624 -6.33856 -99.30774 1.000 18.62731 254 SER C N 1
ATOM 7065 C CA . SER C 1 254 ? -12.07280 -6.49172 -99.13884 1.000 20.59254 254 SER C CA 1
ATOM 7066 C C . SER C 1 254 ? -12.63274 -7.65319 -99.95268 1.000 21.82121 254 SER C C 1
ATOM 7067 O O . SER C 1 254 ? -13.84166 -7.74280 -100.10760 1.000 22.13240 254 SER C O 1
ATOM 7070 N N . VAL C 1 255 ? -11.77099 -8.53973 -100.45622 1.000 23.48082 255 VAL C N 1
ATOM 7071 C CA . VAL C 1 255 ? -12.18401 -9.71980 -101.21772 1.000 20.40901 255 VAL C CA 1
ATOM 7072 C C . VAL C 1 255 ? -11.51667 -10.93155 -100.58398 1.000 19.33759 255 VAL C C 1
ATOM 7073 O O . VAL C 1 255 ? -10.51385 -10.80694 -99.87105 1.000 20.96434 255 VAL C O 1
ATOM 7077 N N . PRO C 1 256 ? -12.03870 -12.12488 -100.84415 1.000 20.31534 256 PRO C N 1
ATOM 7078 C CA . PRO C 1 256 ? -13.28586 -12.46079 -101.52421 1.000 20.68340 256 PRO C CA 1
ATOM 7079 C C . PRO C 1 256 ? -14.47738 -12.12118 -100.61286 1.000 24.06904 256 PRO C C 1
ATOM 7080 O O . PRO C 1 256 ? -14.28632 -11.94239 -99.40606 1.000 19.68091 256 PRO C O 1
ATOM 7084 N N . LYS C 1 257 ? -15.67329 -12.03298 -101.21241 1.000 18.80978 257 LYS C N 1
ATOM 7085 C CA . LYS C 1 257 ? -16.90603 -11.85433 -100.48245 1.000 17.89032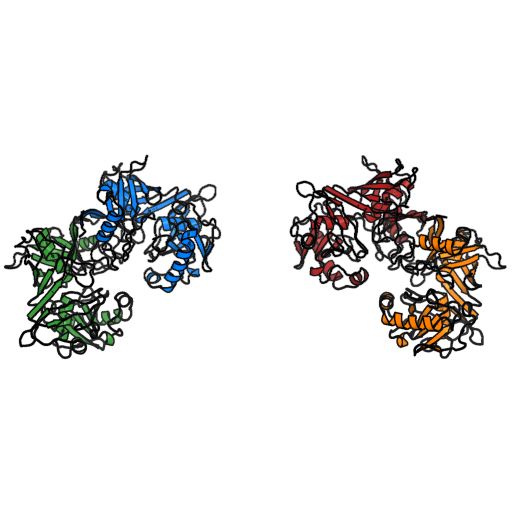 257 LYS C CA 1
ATOM 7086 C C . LYS C 1 257 ? -17.36605 -13.22352 -100.01523 1.000 18.97972 257 LYS C C 1
ATOM 7087 O O . LYS C 1 257 ? -17.18844 -14.22514 -100.72782 1.000 20.50397 257 LYS C O 1
ATOM 7093 N N . MET C 1 258 ? -17.91269 -13.27571 -98.81450 1.000 18.42695 258 MET C N 1
ATOM 7094 C CA . MET C 1 258 ? -18.30644 -14.55778 -98.21772 1.000 18.36088 258 MET C CA 1
ATOM 7095 C C . MET C 1 258 ? -19.81166 -14.70406 -98.39602 1.000 21.78133 258 MET C C 1
ATOM 7096 O O . MET C 1 258 ? -20.56928 -13.85873 -97.91497 1.000 21.41344 258 MET C O 1
ATOM 7101 N N . MET C 1 259 ? -20.24097 -15.74392 -99.11739 1.000 18.94055 259 MET C N 1
ATOM 7102 C CA . MET C 1 259 ? -21.61324 -15.86559 -99.59673 1.000 20.21075 259 MET C CA 1
ATOM 7103 C C . MET C 1 259 ? -22.22979 -17.10221 -98.96450 1.000 21.94594 259 MET C C 1
ATOM 7104 O O . MET C 1 259 ? -21.76716 -18.21111 -99.22118 1.000 22.51483 259 MET C O 1
ATOM 7109 N N . LEU C 1 260 ? -23.24487 -16.92662 -98.13147 1.000 17.66630 260 LEU C N 1
ATOM 7110 C CA . LEU C 1 260 ? -23.82408 -18.05663 -97.40313 1.000 19.12709 260 LEU C CA 1
ATOM 7111 C C . LEU C 1 260 ? -25.20216 -18.33169 -98.01017 1.000 21.90051 260 LEU C C 1
ATOM 7112 O O . LEU C 1 260 ? -26.07845 -17.46324 -97.93846 1.000 19.83581 260 LEU C O 1
ATOM 7117 N N . VAL C 1 261 ? -25.40911 -19.52689 -98.58034 1.000 18.10443 261 VAL C N 1
ATOM 7118 C CA . VAL C 1 261 ? -26.60421 -19.76979 -99.40878 1.000 18.24371 261 VAL C CA 1
ATOM 7119 C C . VAL C 1 261 ? -27.56826 -20.71908 -98.69777 1.000 19.12524 261 VAL C C 1
ATOM 7120 O O . VAL C 1 261 ? -27.17621 -21.54502 -97.86283 1.000 20.29546 261 VAL C O 1
ATOM 7124 N N . ALA C 1 262 ? -28.84319 -20.55969 -99.01351 1.000 17.28517 262 ALA C N 1
ATOM 7125 C CA . ALA C 1 262 ? -29.91894 -21.38314 -98.47630 1.000 16.79307 262 ALA C CA 1
ATOM 7126 C C . ALA C 1 262 ? -30.96931 -21.55444 -99.56402 1.000 19.24099 262 ALA C C 1
ATOM 7127 O O . ALA C 1 262 ? -31.01530 -20.76044 -100.51198 1.000 18.44659 262 ALA C O 1
ATOM 7129 N N . PRO C 1 263 ? -31.86057 -22.53464 -99.43596 1.000 20.34313 263 PRO C N 1
ATOM 7130 C CA . PRO C 1 263 ? -32.93155 -22.65352 -100.43585 1.000 18.71561 263 PRO C CA 1
ATOM 7131 C C . PRO C 1 263 ? -33.76702 -21.38596 -100.50079 1.000 19.73187 263 PRO C C 1
ATOM 7132 O O . PRO C 1 263 ? -33.94987 -20.68252 -99.49130 1.000 19.81571 263 PRO C O 1
ATOM 7136 N N . PRO C 1 264 ? -34.25429 -21.03417 -101.68459 1.000 17.73849 264 PRO C N 1
ATOM 7137 C CA . PRO C 1 264 ? -35.10951 -19.85248 -101.80954 1.000 16.29852 264 PRO C CA 1
ATOM 7138 C C . PRO C 1 264 ? -36.39410 -20.09643 -101.01817 1.000 16.76161 264 PRO C C 1
ATOM 7139 O O . PRO C 1 264 ? -36.92230 -21.22548 -100.93790 1.000 21.18628 264 PRO C O 1
ATOM 7143 N N . ARG C 1 265 ? -36.92535 -19.00820 -100.44423 1.000 17.61745 265 ARG C N 1
ATOM 7144 C CA . ARG C 1 265 ? -38.16099 -19.11554 -99.69259 1.000 21.61092 265 ARG C CA 1
ATOM 7145 C C . ARG C 1 265 ? -39.24875 -18.24984 -100.26098 1.000 20.96729 265 ARG C C 1
ATOM 7146 O O . ARG C 1 265 ? -40.41671 -18.42443 -99.89022 1.000 25.16977 265 ARG C O 1
ATOM 7154 N N A ASP C 1 266 ? -38.91212 -17.34336 -101.18005 0.474 20.16335 266 ASP C N 1
ATOM 7155 N N B ASP C 1 266 ? -38.93422 -17.33182 -101.16303 0.526 20.09047 266 ASP C N 1
ATOM 7156 C CA A ASP C 1 266 ? -39.85086 -16.36953 -101.69747 0.474 20.85547 266 ASP C CA 1
ATOM 7157 C CA B ASP C 1 266 ? -39.96138 -16.45966 -101.68492 0.526 21.26843 266 ASP C CA 1
ATOM 7158 C C A ASP C 1 266 ? -40.14187 -16.56480 -103.18045 0.474 23.70991 266 ASP C C 1
ATOM 7159 C C B ASP C 1 266 ? -40.03941 -16.53618 -103.19925 0.526 23.63095 266 ASP C C 1
ATOM 7160 O O A ASP C 1 266 ? -40.64032 -15.64487 -103.82053 0.474 25.56941 266 ASP C O 1
ATOM 7161 O O B ASP C 1 266 ? -40.28056 -15.53493 -103.87430 0.526 26.85339 266 ASP C O 1
ATOM 7170 N N . GLY C 1 267 ? -39.82963 -17.72488 -103.74606 1.000 22.39490 267 GLY C N 1
ATOM 7171 C CA . GLY C 1 267 ? -40.07971 -17.96900 -105.14665 1.000 23.11047 267 GLY C CA 1
ATOM 7172 C C . GLY C 1 267 ? -38.85367 -17.80209 -106.00820 1.000 23.31944 267 GLY C C 1
ATOM 7173 O O . GLY C 1 267 ? -38.94973 -17.97972 -107.23146 1.000 22.93526 267 GLY C O 1
ATOM 7174 N N . GLY C 1 268 ? -37.71280 -17.47242 -105.41440 1.000 19.04228 268 GLY C N 1
ATOM 7175 C CA . GLY C 1 268 ? -36.50130 -17.18166 -106.16463 1.000 20.24191 268 GLY C CA 1
ATOM 7176 C C . GLY C 1 268 ? -35.69309 -18.43570 -106.50218 1.000 21.44795 268 GLY C C 1
ATOM 7177 O O . GLY C 1 268 ? -36.17798 -19.57045 -106.43516 1.000 20.52404 268 GLY C O 1
ATOM 7178 N N . ALA C 1 269 ? -34.44933 -18.19952 -106.95686 1.000 20.08095 269 ALA C N 1
ATOM 7179 C CA . ALA C 1 269 ? -33.52831 -19.30381 -107.27762 1.000 16.90663 269 ALA C CA 1
ATOM 7180 C C . ALA C 1 269 ? -32.71414 -19.74103 -106.06989 1.000 22.67645 269 ALA C C 1
ATOM 7181 O O . ALA C 1 269 ? -32.43767 -20.94074 -105.90438 1.000 21.48898 269 ALA C O 1
ATOM 7183 N N . VAL C 1 270 ? -32.31239 -18.79785 -105.21938 1.000 19.01560 270 VAL C N 1
ATOM 7184 C CA . VAL C 1 270 ? -31.46222 -19.13179 -104.07564 1.000 17.76804 270 VAL C CA 1
ATOM 7185 C C . VAL C 1 270 ? -31.58692 -17.95570 -103.11877 1.000 17.86492 270 VAL C C 1
ATOM 7186 O O . VAL C 1 270 ? -31.89515 -16.81844 -103.53198 1.000 19.25561 270 VAL C O 1
ATOM 7190 N N . CYS C 1 271 ? -31.32855 -18.19864 -101.84485 1.000 16.97605 271 CYS C N 1
ATOM 7191 C CA . CYS C 1 271 ? -31.31658 -17.10395 -100.88839 1.000 14.95753 271 CYS C CA 1
ATOM 7192 C C . CYS C 1 271 ? -29.88536 -16.96182 -100.36373 1.000 17.49696 271 CYS C C 1
ATOM 7193 O O . CYS C 1 271 ? -29.18352 -17.97837 -100.21452 1.000 18.81815 271 CYS C O 1
ATOM 7196 N N . VAL C 1 272 ? -29.40155 -15.71674 -100.22286 1.000 16.80209 272 VAL C N 1
ATOM 7197 C CA . VAL C 1 272 ? -28.00359 -15.49698 -99.85512 1.000 17.42031 272 VAL C CA 1
ATOM 7198 C C . VAL C 1 272 ? -27.89552 -14.50368 -98.70920 1.000 16.98927 272 VAL C C 1
ATOM 7199 O O . VAL C 1 272 ? -28.66963 -13.53509 -98.62266 1.000 17.00909 272 VAL C O 1
ATOM 7203 N N . ARG C 1 273 ? -26.87055 -14.70898 -97.86524 1.000 18.46693 273 ARG C N 1
ATOM 7204 C CA . ARG C 1 273 ? -26.36544 -13.66819 -96.97183 1.000 18.28445 273 ARG C CA 1
ATOM 7205 C C . ARG C 1 273 ? -24.87712 -13.48387 -97.23400 1.000 20.09314 273 ARG C C 1
ATOM 7206 O O . ARG C 1 273 ? -24.14828 -14.45281 -97.40031 1.000 21.29413 273 ARG C O 1
ATOM 7214 N N . SER C 1 274 ? -24.43870 -12.24691 -97.24941 1.000 19.86303 274 SER C N 1
ATOM 7215 C CA . SER C 1 274 ? -23.10292 -11.93590 -97.75784 1.000 18.46358 274 SER C CA 1
ATOM 7216 C C . SER C 1 274 ? -22.36770 -11.11589 -96.72012 1.000 21.70313 274 SER C C 1
ATOM 7217 O O . SER C 1 274 ? -22.97591 -10.22664 -96.10850 1.000 20.82515 274 SER C O 1
ATOM 7220 N N . PHE C 1 275 ? -21.09537 -11.45814 -96.47244 1.000 20.02024 275 PHE C N 1
ATOM 7221 C CA . PHE C 1 275 ? -20.20572 -10.64915 -95.64031 1.000 18.38723 275 PHE C CA 1
ATOM 7222 C C . PHE C 1 275 ? -19.07013 -10.10892 -96.53183 1.000 20.09838 275 PHE C C 1
ATOM 7223 O O . PHE C 1 275 ? -18.50059 -10.85795 -97.34717 1.000 19.76409 275 PHE C O 1
ATOM 7231 N N . ILE C 1 276 ? -18.74658 -8.81275 -96.41525 1.000 17.38679 276 ILE C N 1
ATOM 7232 C CA . ILE C 1 276 ? -18.13483 -8.13376 -97.57227 1.000 17.14078 276 ILE C CA 1
ATOM 7233 C C . ILE C 1 276 ? -16.81284 -7.40366 -97.33640 1.000 19.68464 276 ILE C C 1
ATOM 7234 O O . ILE C 1 276 ? -16.53720 -6.41003 -98.02992 1.000 20.65941 276 ILE C O 1
ATOM 7239 N N . PRO C 1 277 ? -15.89102 -7.90609 -96.50471 1.000 20.94514 277 PRO C N 1
ATOM 7240 C CA . PRO C 1 277 ? -15.89264 -9.25761 -95.93076 1.000 20.00876 277 PRO C CA 1
ATOM 7241 C C . PRO C 1 277 ? -16.28621 -9.25252 -94.48145 1.000 22.70657 277 PRO C C 1
ATOM 7242 O O . PRO C 1 277 ? -16.46273 -10.34108 -93.94317 1.000 27.24160 277 PRO C O 1
ATOM 7246 N N . HIS C 1 278 ? -16.35203 -8.09926 -93.83327 1.000 21.66298 278 HIS C N 1
ATOM 7247 C CA . HIS C 1 278 ? -16.56423 -8.12480 -92.39210 1.000 30.16790 278 HIS C CA 1
ATOM 7248 C C . HIS C 1 278 ? -18.00019 -7.76602 -91.99909 1.000 31.90356 278 HIS C C 1
ATOM 7249 O O . HIS C 1 278 ? -18.54961 -8.39931 -91.09772 1.000 34.92811 278 HIS C O 1
ATOM 7256 N N . ARG C 1 279 ? -18.62352 -6.78840 -92.64622 1.000 25.79354 279 ARG C N 1
ATOM 7257 C CA . ARG C 1 279 ? -20.00388 -6.43059 -92.32452 1.000 21.46088 279 ARG C CA 1
ATOM 7258 C C . ARG C 1 279 ? -20.90303 -7.32496 -93.15500 1.000 18.79975 279 ARG C C 1
ATOM 7259 O O . ARG C 1 279 ? -20.57286 -7.67247 -94.30681 1.000 19.86698 279 ARG C O 1
ATOM 7267 N N . ALA C 1 280 ? -22.07508 -7.61596 -92.61427 1.000 17.38746 280 ALA C N 1
ATOM 7268 C CA . ALA C 1 280 ? -23.11986 -8.24400 -93.42610 1.000 18.05823 280 ALA C CA 1
ATOM 7269 C C . ALA C 1 280 ? -23.66854 -7.24211 -94.44132 1.000 20.91930 280 ALA C C 1
ATOM 7270 O O . ALA C 1 280 ? -23.82808 -6.05045 -94.14956 1.000 20.79782 280 ALA C O 1
ATOM 7272 N N . HIS C 1 281 ? -23.88286 -7.71031 -95.66555 1.000 19.36384 281 HIS C N 1
ATOM 7273 C CA . HIS C 1 281 ? -24.47449 -6.86188 -96.68014 1.000 19.88939 281 HIS C CA 1
ATOM 7274 C C . HIS C 1 281 ? -25.95339 -6.61253 -96.33238 1.000 20.25866 281 HIS C C 1
ATOM 7275 O O . HIS C 1 281 ? -26.65421 -7.50650 -95.84955 1.000 19.12959 281 HIS C O 1
ATOM 7282 N N . ALA C 1 282 ? -26.43129 -5.37170 -96.56392 1.000 17.44075 282 ALA C N 1
ATOM 7283 C CA . ALA C 1 282 ? -27.85895 -5.08978 -96.34956 1.000 20.57680 282 ALA C CA 1
ATOM 7284 C C . ALA C 1 282 ? -28.73211 -5.69942 -97.44485 1.000 17.52456 282 ALA C C 1
ATOM 7285 O O . ALA C 1 282 ? -29.92106 -5.98723 -97.21277 1.000 17.63643 282 ALA C O 1
ATOM 7287 N N . THR C 1 283 ? -28.16709 -5.87378 -98.64739 1.000 16.59639 283 THR C N 1
ATOM 7288 C CA . THR C 1 283 ? -28.89065 -6.49788 -99.75781 1.000 13.87523 283 THR C CA 1
ATOM 7289 C C . THR C 1 283 ? -27.95955 -7.55027 -100.37592 1.000 18.46791 283 THR C C 1
ATOM 7290 O O . THR C 1 283 ? -27.61630 -8.53487 -99.69470 1.000 17.40126 283 THR C O 1
ATOM 7294 N N . ILE C 1 284 ? -27.42807 -7.28295 -101.57542 1.000 16.20908 284 ILE C N 1
ATOM 7295 C CA . ILE C 1 284 ? -26.40294 -8.11466 -102.20305 1.000 15.12617 284 ILE C CA 1
ATOM 7296 C C . ILE C 1 284 ? -25.69261 -7.27506 -103.26834 1.000 16.16268 284 ILE C C 1
ATOM 7297 O O . ILE C 1 284 ? -26.30834 -6.40545 -103.89446 1.000 18.15642 284 ILE C O 1
ATOM 7302 N N . GLY C 1 285 ? -24.39740 -7.51515 -103.46447 1.000 15.07505 285 GLY C N 1
ATOM 7303 C CA . GLY C 1 285 ? -23.68182 -6.80054 -104.51456 1.000 17.51725 285 GLY C CA 1
ATOM 7304 C C . GLY C 1 285 ? -24.10335 -7.29948 -105.87295 1.000 20.27433 285 GLY C C 1
ATOM 7305 O O . GLY C 1 285 ? -24.53831 -8.43744 -106.02557 1.000 17.48916 285 GLY C O 1
ATOM 7306 N N . VAL C 1 286 ? -23.94016 -6.44338 -106.88283 1.000 17.32976 286 VAL C N 1
ATOM 7307 C CA . VAL C 1 286 ? -24.33793 -6.79714 -108.25739 1.000 18.23509 286 VAL C CA 1
ATOM 7308 C C . VAL C 1 286 ? -23.48336 -7.95610 -108.80092 1.000 19.06127 286 VAL C C 1
ATOM 7309 O O . VAL C 1 286 ? -24.01225 -8.99140 -109.20978 1.000 18.46488 286 VAL C O 1
ATOM 7313 N N . LEU C 1 287 ? -22.15821 -7.78749 -108.86982 1.000 15.45418 287 LEU C N 1
ATOM 7314 C CA . LEU C 1 287 ? -21.33096 -8.84291 -109.42533 1.000 17.17666 287 LEU C CA 1
ATOM 7315 C C . LEU C 1 287 ? -21.18566 -9.96833 -108.41739 1.000 16.64684 287 LEU C C 1
ATOM 7316 O O . LEU C 1 287 ? -20.96591 -11.12250 -108.80779 1.000 16.25898 287 LEU C O 1
ATOM 7321 N N . GLY C 1 288 ? -21.27899 -9.67528 -107.11856 1.000 17.33722 288 GLY C N 1
ATOM 7322 C CA . GLY C 1 288 ? -21.40141 -10.78591 -106.15678 1.000 17.94729 288 GLY C CA 1
ATOM 7323 C C . GLY C 1 288 ? -22.59359 -11.68571 -106.48609 1.000 19.17680 288 GLY C C 1
ATOM 7324 O O . GLY C 1 288 ? -22.45706 -12.91784 -106.50315 1.000 17.75461 288 GLY C O 1
ATOM 7325 N N . ALA C 1 289 ? -23.75801 -11.07152 -106.79654 1.000 15.72336 289 ALA C N 1
ATOM 7326 C CA . ALA C 1 289 ? -24.92958 -11.88008 -107.16228 1.000 17.06823 289 ALA C CA 1
ATOM 7327 C C . ALA C 1 289 ? -24.65208 -12.66415 -108.43837 1.000 15.34719 289 ALA C C 1
ATOM 7328 O O . ALA C 1 289 ? -25.09410 -13.81334 -108.57676 1.000 19.80423 289 ALA C O 1
ATOM 7330 N N . VAL C 1 290 ? -23.96245 -12.04641 -109.40913 1.000 16.32118 290 VAL C N 1
ATOM 7331 C CA . VAL C 1 290 ? -23.66950 -12.77560 -110.63223 1.000 15.28288 290 VAL C CA 1
ATOM 7332 C C . VAL C 1 290 ? -22.83263 -13.99494 -110.31901 1.000 17.49032 290 VAL C C 1
ATOM 7333 O O . VAL C 1 290 ? -23.07931 -15.09736 -110.85294 1.000 19.28736 290 VAL C O 1
ATOM 7337 N N . SER C 1 291 ? -21.83315 -13.83553 -109.43832 1.000 17.22765 291 SER C N 1
ATOM 7338 C CA . SER C 1 291 ? -21.00952 -14.99660 -109.06475 1.000 16.18561 291 SER C CA 1
ATOM 7339 C C . SER C 1 291 ? -21.84913 -16.06815 -108.38191 1.000 16.27908 291 SER C C 1
ATOM 7340 O O . SER C 1 291 ? -21.68641 -17.27908 -108.65364 1.000 18.27036 291 SER C O 1
ATOM 7343 N N . VAL C 1 292 ? -22.71527 -15.66187 -107.45387 1.000 15.94361 292 VAL C N 1
ATOM 7344 C CA . VAL C 1 292 ? -23.55915 -16.64468 -106.75534 1.000 17.45808 292 VAL C CA 1
ATOM 7345 C C . VAL C 1 292 ? -24.51383 -17.32042 -107.73369 1.000 20.67447 292 VAL C C 1
ATOM 7346 O O . VAL C 1 292 ? -24.66879 -18.55199 -107.71954 1.000 18.91877 292 VAL C O 1
ATOM 7350 N N . ALA C 1 293 ? -25.11462 -16.53859 -108.64340 1.000 18.98192 293 ALA C N 1
ATOM 7351 C CA . ALA C 1 293 ? -26.00989 -17.13738 -109.64729 1.000 17.82155 293 ALA C CA 1
ATOM 7352 C C . ALA C 1 293 ? -25.28426 -18.14164 -110.50393 1.000 20.12568 293 ALA C C 1
ATOM 7353 O O . ALA C 1 293 ? -25.82736 -19.21856 -110.82350 1.000 19.29723 293 ALA C O 1
ATOM 7355 N N . THR C 1 294 ? -24.05606 -17.79911 -110.89902 1.000 17.20727 294 THR C N 1
ATOM 7356 C CA . THR C 1 294 ? -23.24768 -18.70665 -111.69790 1.000 16.42208 294 THR C CA 1
ATOM 7357 C C . THR C 1 294 ? -22.91910 -19.99852 -110.94194 1.000 20.22907 294 THR C C 1
ATOM 7358 O O . THR C 1 294 ? -22.98011 -21.09661 -111.52019 1.000 23.03994 294 THR C O 1
ATOM 7362 N N . ALA C 1 295 ? -22.60227 -19.88766 -109.64720 1.000 18.86347 295 ALA C N 1
ATOM 7363 C CA . ALA C 1 295 ? -22.33607 -21.07381 -108.82207 1.000 21.37608 295 ALA C CA 1
ATOM 7364 C C . ALA C 1 295 ? -23.53549 -22.00728 -108.77402 1.000 20.79531 295 ALA C C 1
ATOM 7365 O O . ALA C 1 295 ? -23.36037 -23.23530 -108.66300 1.000 21.54577 295 ALA C O 1
ATOM 7367 N N . CYS C 1 296 ? -24.75597 -21.45224 -108.79381 1.000 21.08983 296 CYS C N 1
ATOM 7368 C CA . CYS C 1 296 ? -25.94854 -22.29983 -108.74731 1.000 20.17865 296 CYS C CA 1
ATOM 7369 C C . CYS C 1 296 ? -25.99673 -23.27618 -109.90106 1.000 18.95581 296 CYS C C 1
ATOM 7370 O O . CYS C 1 296 ? -26.75622 -24.25984 -109.83639 1.000 21.65142 296 CYS C O 1
ATOM 7373 N N . LEU C 1 297 ? -25.30902 -22.95772 -110.99897 1.000 21.99092 297 LEU C N 1
ATOM 7374 C CA . LEU C 1 297 ? -25.34401 -23.71984 -112.22994 1.000 22.29076 297 LEU C CA 1
ATOM 7375 C C . LEU C 1 297 ? -24.27805 -24.79516 -112.27392 1.000 27.04879 297 LEU C C 1
ATOM 7376 O O . LEU C 1 297 ? -24.19192 -25.50031 -113.28672 1.000 31.34005 297 LEU C O 1
ATOM 7381 N N . ILE C 1 298 ? -23.40139 -24.87939 -111.27350 1.000 25.38143 298 ILE C N 1
ATOM 7382 C CA . ILE C 1 298 ? -22.25271 -25.78590 -111.32311 1.000 25.15128 298 ILE C CA 1
ATOM 7383 C C . ILE C 1 298 ? -22.60950 -27.02938 -110.51227 1.000 25.69055 298 ILE C C 1
ATOM 7384 O O . ILE C 1 298 ? -22.67364 -26.95440 -109.27222 1.000 25.20135 298 ILE C O 1
ATOM 7389 N N . PRO C 1 299 ? -22.75765 -28.19153 -111.14268 1.000 33.18797 299 PRO C N 1
ATOM 7390 C CA . PRO C 1 299 ? -23.06648 -29.42482 -110.38879 1.000 36.19670 299 PRO C CA 1
ATOM 7391 C C . PRO C 1 299 ? -22.03238 -29.73350 -109.31122 1.000 31.97304 299 PRO C C 1
ATOM 7392 O O . PRO C 1 299 ? -20.82967 -29.59765 -109.52978 1.000 32.26427 299 PRO C O 1
ATOM 7396 N N . GLY C 1 300 ? -22.50327 -30.15641 -108.14164 1.000 36.67998 300 GLY C N 1
ATOM 7397 C CA . GLY C 1 300 ? -21.62145 -30.40972 -107.01740 1.000 40.79089 300 GLY C CA 1
ATOM 7398 C C . GLY C 1 300 ? -21.39884 -29.23518 -106.07888 1.000 45.19532 300 GLY C C 1
ATOM 7399 O O . GLY C 1 300 ? -21.03623 -29.46458 -104.92325 1.000 51.31395 300 GLY C O 1
ATOM 7400 N N . SER C 1 301 ? -21.62131 -27.99037 -106.53951 1.000 38.48714 301 SER C N 1
ATOM 7401 C CA . SER C 1 301 ? -21.47463 -26.80646 -105.69178 1.000 34.23102 301 SER C CA 1
ATOM 7402 C C . SER C 1 301 ? -22.51648 -26.87704 -104.57576 1.000 27.07390 301 SER C C 1
ATOM 7403 O O . SER C 1 301 ? -23.66904 -27.32028 -104.80487 1.000 28.90378 301 SER C O 1
ATOM 7406 N N . PRO C 1 302 ? -22.17144 -26.43161 -103.37720 1.000 29.61478 302 PRO C N 1
ATOM 7407 C CA . PRO C 1 302 ? -23.21044 -26.11462 -102.36837 1.000 29.97398 302 PRO C CA 1
ATOM 7408 C C . PRO C 1 302 ? -24.34187 -25.25314 -102.91709 1.000 25.93817 302 PRO C C 1
ATOM 7409 O O . PRO C 1 302 ? -25.49615 -25.43197 -102.51556 1.000 24.62480 302 PRO C O 1
ATOM 7413 N N . ALA C 1 303 ? -24.03181 -24.28859 -103.80746 1.000 19.83552 303 ALA C N 1
ATOM 7414 C CA . ALA C 1 303 ? -25.10486 -23.44597 -104.34498 1.000 18.16583 303 ALA C CA 1
ATOM 7415 C C . ALA C 1 303 ? -26.07365 -24.26738 -105.18559 1.000 23.36703 303 ALA C C 1
ATOM 7416 O O . ALA C 1 303 ? -27.30738 -24.10725 -105.07211 1.000 20.79156 303 ALA C O 1
ATOM 7418 N N . ALA C 1 304 ? -25.53912 -25.15335 -106.04253 1.000 21.90164 304 ALA C N 1
ATOM 7419 C CA . ALA C 1 304 ? -26.42221 -25.98587 -106.85742 1.000 27.34241 304 ALA C CA 1
ATOM 7420 C C . ALA C 1 304 ? -27.30200 -26.88227 -105.99321 1.000 26.31243 304 ALA C C 1
ATOM 7421 O O . ALA C 1 304 ? -28.42748 -27.21175 -106.39342 1.000 26.78394 304 ALA C O 1
ATOM 7423 N N . GLU C 1 305 ? -26.80033 -27.29953 -104.82659 1.000 21.78738 305 GLU C N 1
ATOM 7424 C CA . GLU C 1 305 ? -27.56761 -28.20204 -103.98159 1.000 23.20472 305 GLU C CA 1
ATOM 7425 C C . GLU C 1 305 ? -28.79591 -27.51931 -103.38220 1.000 26.63078 305 GLU C C 1
ATOM 7426 O O . GLU C 1 305 ? -29.83842 -28.17190 -103.20624 1.000 28.38146 305 GLU C O 1
ATOM 7432 N N . VAL C 1 306 ? -28.72939 -26.21865 -103.08971 1.000 21.26525 306 VAL C N 1
ATOM 7433 C CA . VAL C 1 306 ? -29.89421 -25.52633 -102.51869 1.000 22.35529 306 VAL C CA 1
ATOM 7434 C C . VAL C 1 306 ? -30.71623 -24.74377 -103.54431 1.000 24.08392 306 VAL C C 1
ATOM 7435 O O . VAL C 1 306 ? -31.85841 -24.35768 -103.22865 1.000 23.98863 306 VAL C O 1
ATOM 7439 N N . ALA C 1 307 ? -30.20300 -24.53453 -104.76021 1.000 20.75386 307 ALA C N 1
ATOM 7440 C CA . ALA C 1 307 ? -30.84452 -23.61895 -105.70149 1.000 19.77338 307 ALA C CA 1
ATOM 7441 C C . ALA C 1 307 ? -32.01345 -24.29752 -106.43288 1.000 22.21491 307 ALA C C 1
ATOM 7442 O O . ALA C 1 307 ? -32.02759 -25.50773 -106.63685 1.000 23.72558 307 ALA C O 1
ATOM 7444 N N . VAL C 1 308 ? -32.94881 -23.47478 -106.89846 1.000 20.05708 308 VAL C N 1
ATOM 7445 C CA . VAL C 1 308 ? -33.99148 -23.87417 -107.83589 1.000 22.52985 308 VAL C CA 1
ATOM 7446 C C . VAL C 1 308 ? -33.67614 -23.17780 -109.15749 1.000 25.61235 308 VAL C C 1
ATOM 7447 O O . VAL C 1 308 ? -33.75337 -21.95414 -109.25713 1.000 25.97884 308 VAL C O 1
ATOM 7451 N N . VAL C 1 309 ? -33.19474 -23.91165 -110.14793 1.000 25.66135 309 VAL C N 1
ATOM 7452 C CA . VAL C 1 309 ? -32.62545 -23.27206 -111.33669 1.000 25.76728 309 VAL C CA 1
ATOM 7453 C C . VAL C 1 309 ? -33.62549 -23.42247 -112.47874 1.000 25.05635 309 VAL C C 1
ATOM 7454 O O . VAL C 1 309 ? -34.03911 -24.54096 -112.76494 1.000 24.80498 309 VAL C O 1
ATOM 7458 N N . PRO C 1 310 ? -34.06200 -22.35069 -113.13773 1.000 31.12647 310 PRO C N 1
ATOM 7459 C CA . PRO C 1 310 ? -35.01887 -22.52832 -114.24498 1.000 30.34385 310 PRO C CA 1
ATOM 7460 C C . PRO C 1 310 ? -34.32811 -23.17091 -115.44873 1.000 31.55245 310 PRO C C 1
ATOM 7461 O O . PRO C 1 310 ? -33.09992 -23.09247 -115.62721 1.000 28.69946 310 PRO C O 1
ATOM 7465 N N . GLU C 1 311 ? -35.12138 -23.87026 -116.25568 1.000 29.50956 311 GLU C N 1
ATOM 7466 C CA . GLU C 1 311 ? -34.57660 -24.46207 -117.47361 1.000 34.90206 311 GLU C CA 1
ATOM 7467 C C . GLU C 1 311 ? -34.54446 -23.43271 -118.59841 1.000 32.86640 311 GLU C C 1
ATOM 7468 O O . GLU C 1 311 ? -35.26414 -22.43213 -118.57388 1.000 40.99384 311 GLU C O 1
ATOM 7474 N N . GLY C 1 312 ? -33.71146 -23.69829 -119.59154 1.000 31.03743 312 GLY C N 1
ATOM 7475 C CA . GLY C 1 312 ? -33.63928 -22.85372 -120.76697 1.000 34.07984 312 GLY C CA 1
ATOM 7476 C C . GLY C 1 312 ? -32.28771 -22.15848 -120.89113 1.000 33.57311 312 GLY C C 1
ATOM 7477 O O . GLY C 1 312 ? -31.53929 -21.99904 -119.91830 1.000 32.25199 312 GLY C O 1
ATOM 7478 N N . ALA C 1 313 ? -31.97888 -21.71661 -122.11917 1.000 30.96463 313 ALA C N 1
ATOM 7479 C CA . ALA C 1 313 ? -30.72274 -20.96130 -122.32098 1.000 30.23885 313 ALA C CA 1
ATOM 7480 C C . ALA C 1 313 ? -30.72192 -19.57788 -121.66999 1.000 29.11706 313 ALA C C 1
ATOM 7481 O O . ALA C 1 313 ? -29.64274 -19.06679 -121.33809 1.000 27.55061 313 ALA C O 1
ATOM 7483 N N A ARG C 1 314 ? -31.89907 -18.95200 -121.46081 0.480 25.20663 314 ARG C N 1
ATOM 7484 N N B ARG C 1 314 ? -31.86557 -18.90198 -121.60549 0.520 25.79796 314 ARG C N 1
ATOM 7485 C CA A ARG C 1 314 ? -31.99127 -17.60266 -120.89141 0.480 26.45859 314 ARG C CA 1
ATOM 7486 C CA B ARG C 1 314 ? -31.96081 -17.64570 -120.88384 0.520 26.33359 314 ARG C CA 1
ATOM 7487 C C A ARG C 1 314 ? -32.63220 -17.67832 -119.50119 0.480 25.93914 314 ARG C C 1
ATOM 7488 C C B ARG C 1 314 ? -32.53191 -17.99988 -119.52571 0.520 26.22015 314 ARG C C 1
ATOM 7489 O O A ARG C 1 314 ? -33.86353 -17.72472 -119.37107 0.480 24.89008 314 ARG C O 1
ATOM 7490 O O B ARG C 1 314 ? -33.60606 -18.62355 -119.45523 0.520 20.52460 314 ARG C O 1
ATOM 7505 N N . LYS C 1 315 ? -31.79391 -17.65075 -118.46636 1.000 21.47255 315 LYS C N 1
ATOM 7506 C CA . LYS C 1 315 ? -32.21771 -17.94767 -117.10388 1.000 21.94804 315 LYS C CA 1
ATOM 7507 C C . LYS C 1 315 ? -32.34333 -16.67819 -116.30715 1.000 20.65202 315 LYS C C 1
ATOM 7508 O O . LYS C 1 315 ? -31.35672 -15.95027 -116.12211 1.000 26.94740 315 LYS C O 1
ATOM 7514 N N . THR C 1 316 ? -33.53627 -16.44899 -115.74737 1.000 20.87670 316 THR C N 1
ATOM 7515 C CA . THR C 1 316 ? -33.69357 -15.34017 -114.80487 1.000 19.94546 316 THR C CA 1
ATOM 7516 C C . THR C 1 316 ? -33.52864 -15.94247 -113.41565 1.000 25.08555 316 THR C C 1
ATOM 7517 O O . THR C 1 316 ? -34.38285 -16.71608 -112.98517 1.000 24.99223 316 THR C O 1
ATOM 7521 N N . LEU C 1 317 ? -32.39402 -15.64355 -112.75786 1.000 20.85733 317 LEU C N 1
ATOM 7522 C CA . LEU C 1 317 ? -32.06777 -16.18106 -111.44666 1.000 19.39718 317 LEU C CA 1
ATOM 7523 C C . LEU C 1 317 ? -32.30491 -15.09848 -110.39432 1.000 24.00055 317 LEU C C 1
ATOM 7524 O O . LEU C 1 317 ? -31.52012 -14.15004 -110.27612 1.000 22.54290 317 LEU C O 1
ATOM 7529 N N . SER C 1 318 ? -33.38182 -15.26904 -109.61879 1.000 19.42922 318 SER C N 1
ATOM 7530 C CA . SER C 1 318 ? -33.72504 -14.33820 -108.54957 1.000 19.57732 318 SER C CA 1
ATOM 7531 C C . SER C 1 318 ? -32.89449 -14.66119 -107.31193 1.000 18.93912 318 SER C C 1
ATOM 7532 O O . SER C 1 318 ? -33.01920 -15.75090 -106.73349 1.000 17.77879 318 SER C O 1
ATOM 7535 N N . ILE C 1 319 ? -32.00596 -13.73728 -106.92135 1.000 15.69113 319 ILE C N 1
ATOM 7536 C CA . ILE C 1 319 ? -31.12027 -13.96219 -105.80026 1.000 14.71291 319 ILE C CA 1
ATOM 7537 C C . ILE C 1 319 ? -31.77545 -13.25796 -104.59967 1.000 17.67930 319 ILE C C 1
ATOM 7538 O O . ILE C 1 319 ? -31.74866 -12.02528 -104.51026 1.000 16.65136 319 ILE C O 1
ATOM 7543 N N . GLU C 1 320 ? -32.29175 -14.04578 -103.63278 1.000 16.80404 320 GLU C N 1
ATOM 7544 C CA . GLU C 1 320 ? -32.97775 -13.46538 -102.48920 1.000 17.50537 320 GLU C CA 1
ATOM 7545 C C . GLU C 1 320 ? -31.97036 -12.95865 -101.46979 1.000 19.05006 320 GLU C C 1
ATOM 7546 O O . GLU C 1 320 ? -30.90737 -13.54080 -101.30253 1.000 18.65384 320 GLU C O 1
ATOM 7552 N N . HIS C 1 321 ? -32.31000 -11.84215 -100.81163 1.000 17.08469 321 HIS C N 1
ATOM 7553 C CA . HIS C 1 321 ? -31.36538 -11.17611 -99.92025 1.000 15.42501 321 HIS C CA 1
ATOM 7554 C C . HIS C 1 321 ? -32.16591 -10.56877 -98.76253 1.000 17.14937 321 HIS C C 1
ATOM 7555 O O . HIS C 1 321 ? -33.38753 -10.74428 -98.72467 1.000 17.00000 321 HIS C O 1
ATOM 7562 N N . PRO C 1 322 ? -31.54551 -9.91812 -97.77427 1.000 17.56879 322 PRO C N 1
ATOM 7563 C CA . PRO C 1 322 ? -32.30809 -9.54798 -96.57988 1.000 17.60072 322 PRO C CA 1
ATOM 7564 C C . PRO C 1 322 ? -33.52579 -8.66135 -96.82113 1.000 20.56298 322 PRO C C 1
ATOM 7565 O O . PRO C 1 322 ? -34.42409 -8.69105 -95.97724 1.000 21.34665 322 PRO C O 1
ATOM 7569 N N . THR C 1 323 ? -33.56833 -7.84649 -97.86710 1.000 18.47615 323 THR C N 1
ATOM 7570 C CA . THR C 1 323 ? -34.74402 -7.00374 -98.06949 1.000 19.16130 323 THR C CA 1
ATOM 7571 C C . THR C 1 323 ? -35.40946 -7.24491 -99.42151 1.000 23.02539 323 THR C C 1
ATOM 7572 O O . THR C 1 323 ? -36.03619 -6.35814 -99.97154 1.000 22.38643 323 THR C O 1
ATOM 7576 N N . GLY C 1 324 ? -35.28579 -8.44798 -99.96383 1.000 18.74213 324 GLY C N 1
ATOM 7577 C CA . GLY C 1 324 ? -36.08520 -8.81148 -101.11200 1.000 18.96313 324 GLY C CA 1
ATOM 7578 C C . GLY C 1 324 ? -35.25190 -9.67095 -102.04743 1.000 22.29874 324 GLY C C 1
ATOM 7579 O O . GLY C 1 324 ? -34.75991 -10.73319 -101.63307 1.000 19.26856 324 GLY C O 1
ATOM 7580 N N . GLU C 1 325 ? -35.04182 -9.20686 -103.28293 1.000 17.63541 325 GLU C N 1
ATOM 7581 C CA . GLU C 1 325 ? -34.28304 -10.03084 -104.20031 1.000 17.74511 325 GLU C CA 1
ATOM 7582 C C . GLU C 1 325 ? -33.70204 -9.14235 -105.27219 1.000 20.71564 325 GLU C C 1
ATOM 7583 O O . GLU C 1 325 ? -34.19811 -8.02984 -105.52427 1.000 20.18526 325 GLU C O 1
ATOM 7589 N N A MET C 1 326 ? -32.68272 -9.64599 -105.94554 0.543 18.74052 326 MET C N 1
ATOM 7590 N N B MET C 1 326 ? -32.66586 -9.68980 -105.91900 0.457 17.69765 326 MET C N 1
ATOM 7591 C CA A MET C 1 326 ? -32.23700 -8.98061 -107.16260 0.543 17.59709 326 MET C CA 1
ATOM 7592 C CA B MET C 1 326 ? -32.04927 -9.13321 -107.11761 0.457 20.61742 326 MET C CA 1
ATOM 7593 C C A MET C 1 326 ? -32.03197 -10.06516 -108.19956 0.543 19.97377 326 MET C C 1
ATOM 7594 C C B MET C 1 326 ? -32.18939 -10.13489 -108.25666 0.457 19.01981 326 MET C C 1
ATOM 7595 O O A MET C 1 326 ? -31.34498 -11.06157 -107.93515 0.543 16.05358 326 MET C O 1
ATOM 7596 O O B MET C 1 326 ? -31.74567 -11.28481 -108.12998 0.457 17.52839 326 MET C O 1
ATOM 7605 N N A SER C 1 327 ? -32.64419 -9.88663 -109.36043 0.543 15.60525 327 SER C N 1
ATOM 7606 N N B SER C 1 327 ? -32.74448 -9.67968 -109.37969 0.457 16.03957 327 SER C N 1
ATOM 7607 C CA A SER C 1 327 ? -32.57998 -10.89640 -110.39023 0.543 16.76258 327 SER C CA 1
ATOM 7608 C CA B SER C 1 327 ? -33.00439 -10.51782 -110.54488 0.457 15.27360 327 SER C CA 1
ATOM 7609 C C A SER C 1 327 ? -31.38149 -10.67848 -111.31415 0.543 21.40452 327 SER C C 1
ATOM 7610 C C B SER C 1 327 ? -31.82950 -10.45585 -111.52471 0.457 19.48751 327 SER C C 1
ATOM 7611 O O A SER C 1 327 ? -31.05178 -9.55067 -111.70370 0.543 19.26700 327 SER C O 1
ATOM 7612 O O B SER C 1 327 ? -31.56931 -9.41098 -112.11808 0.457 20.83290 327 SER C O 1
ATOM 7617 N N A CYS C 1 328 ? -30.71938 -11.77821 -111.63490 0.543 20.05721 328 CYS C N 1
ATOM 7618 N N B CYS C 1 328 ? -31.13809 -11.59160 -111.71255 0.457 19.08917 328 CYS C N 1
ATOM 7619 C CA A CYS C 1 328 ? -29.65471 -11.80853 -112.63190 0.543 20.45835 328 CYS C CA 1
ATOM 7620 C CA B CYS C 1 328 ? -29.94826 -11.70719 -112.56712 0.457 22.14170 328 CYS C CA 1
ATOM 7621 C C A CYS C 1 328 ? -30.16755 -12.56152 -113.84551 0.543 20.93894 328 CYS C C 1
ATOM 7622 C C B CYS C 1 328 ? -30.31212 -12.51121 -113.81041 0.457 20.54934 328 CYS C C 1
ATOM 7623 O O A CYS C 1 328 ? -30.42910 -13.76501 -113.74670 0.543 21.43436 328 CYS C O 1
ATOM 7624 O O B CYS C 1 328 ? -30.58256 -13.71213 -113.70705 0.457 22.84018 328 CYS C O 1
ATOM 7629 N N . VAL C 1 329 ? -30.28277 -11.88208 -114.98616 1.000 18.48478 329 VAL C N 1
ATOM 7630 C CA . VAL C 1 329 ? -30.64237 -12.56042 -116.22463 1.000 17.00961 329 VAL C CA 1
ATOM 7631 C C . VAL C 1 329 ? -29.36698 -13.05373 -116.90682 1.000 21.13393 329 VAL C C 1
ATOM 7632 O O . VAL C 1 329 ? -28.57760 -12.24996 -117.42925 1.000 18.51289 329 VAL C O 1
ATOM 7636 N N . LEU C 1 330 ? -29.18267 -14.35857 -116.93377 1.000 17.24291 330 LEU C N 1
ATOM 7637 C CA . LEU C 1 330 ? -27.96890 -14.98897 -117.47693 1.000 18.88937 330 LEU C CA 1
ATOM 7638 C C . LEU C 1 330 ? -28.30122 -15.65082 -118.79749 1.000 27.01084 330 LEU C C 1
ATOM 7639 O O . LEU C 1 330 ? -29.28817 -16.39875 -118.89382 1.000 27.74577 330 LEU C O 1
ATOM 7644 N N . GLU C 1 331 ? -27.47132 -15.41111 -119.81434 1.000 18.02455 331 GLU C N 1
ATOM 7645 C CA . GLU C 1 331 ? -27.52175 -16.22110 -121.00736 1.000 18.98163 331 GLU C CA 1
ATOM 7646 C C . GLU C 1 331 ? -26.43560 -17.25254 -120.87581 1.000 19.31642 331 GLU C C 1
ATOM 7647 O O . GLU C 1 331 ? -25.30644 -16.91604 -120.48397 1.000 22.77937 331 GLU C O 1
ATOM 7653 N N . VAL C 1 332 ? -26.77384 -18.50790 -121.21109 1.000 20.64121 332 VAL C N 1
ATOM 7654 C CA . VAL C 1 332 ? -25.77871 -19.57495 -121.17466 1.000 23.48370 332 VAL C CA 1
ATOM 7655 C C . VAL C 1 332 ? -25.68588 -20.19838 -122.55938 1.000 30.05307 332 VAL C C 1
ATOM 7656 O O . VAL C 1 332 ? -26.68319 -20.29353 -123.29642 1.000 28.83294 332 VAL C O 1
ATOM 7660 N N . ASP C 1 333 ? -24.46909 -20.62350 -122.90912 1.000 28.14385 333 ASP C N 1
ATOM 7661 C CA . ASP C 1 333 ? -24.21772 -21.23365 -124.20512 1.000 29.92638 333 ASP C CA 1
ATOM 7662 C C . ASP C 1 333 ? -24.48800 -22.72861 -124.11208 1.000 35.58013 333 ASP C C 1
ATOM 7663 O O . ASP C 1 333 ? -24.90956 -23.24599 -123.06915 1.000 36.07312 333 ASP C O 1
ATOM 7668 N N . ASP C 1 334 ? -24.21167 -23.43823 -125.20956 1.000 44.45349 334 ASP C N 1
ATOM 7669 C CA . ASP C 1 334 ? -24.57436 -24.85296 -125.28169 1.000 49.62851 334 ASP C CA 1
ATOM 7670 C C . ASP C 1 334 ? -23.79971 -25.68920 -124.27903 1.000 47.85760 334 ASP C C 1
ATOM 7671 O O . ASP C 1 334 ? -24.34401 -26.66348 -123.75029 1.000 54.70938 334 ASP C O 1
ATOM 7676 N N . ALA C 1 335 ? -22.55102 -25.31734 -123.98147 1.000 51.25794 335 ALA C N 1
ATOM 7677 C CA . ALA C 1 335 ? -21.78851 -25.99536 -122.93413 1.000 51.38013 335 ALA C CA 1
ATOM 7678 C C . ALA C 1 335 ? -22.24953 -25.63410 -121.52897 1.000 56.45468 335 ALA C C 1
ATOM 7679 O O . ALA C 1 335 ? -21.70662 -26.18943 -120.56329 1.000 58.22496 335 ALA C O 1
ATOM 7681 N N . GLY C 1 336 ? -23.21174 -24.71519 -121.38818 1.000 47.24483 336 GLY C N 1
ATOM 7682 C CA . GLY C 1 336 ? -23.72764 -24.31284 -120.09850 1.000 47.59166 336 GLY C CA 1
ATOM 7683 C C . GLY C 1 336 ? -22.97650 -23.18342 -119.43658 1.000 43.72386 336 GLY C C 1
ATOM 7684 O O . GLY C 1 336 ? -23.33491 -22.81554 -118.30659 1.000 47.97288 336 GLY C O 1
ATOM 7685 N N . ASN C 1 337 ? -21.96616 -22.61756 -120.11030 1.000 39.02853 337 ASN C N 1
ATOM 7686 C CA . ASN C 1 337 ? -21.20863 -21.47552 -119.61599 1.000 35.61834 337 ASN C CA 1
ATOM 7687 C C . ASN C 1 337 ? -22.01035 -20.17796 -119.72929 1.000 33.62275 337 ASN C C 1
ATOM 7688 O O . ASN C 1 337 ? -22.68854 -19.93669 -120.73032 1.000 30.68731 337 ASN C O 1
ATOM 7693 N N . VAL C 1 338 ? -21.89185 -19.33666 -118.70882 1.000 25.91581 338 VAL C N 1
ATOM 7694 C CA . VAL C 1 338 ? -22.54753 -18.02219 -118.71977 1.000 22.12036 338 VAL C CA 1
ATOM 7695 C C . VAL C 1 338 ? -21.84043 -17.10381 -119.71008 1.000 29.16248 338 VAL C C 1
ATOM 7696 O O . VAL C 1 338 ? -20.62122 -16.90023 -119.61885 1.000 30.52587 338 VAL C O 1
ATOM 7700 N N . VAL C 1 339 ? -22.58377 -16.56706 -120.69583 1.000 23.14227 339 VAL C N 1
ATOM 7701 C CA . VAL C 1 339 ? -21.96935 -15.65174 -121.65504 1.000 22.01313 339 VAL C CA 1
ATOM 7702 C C . VAL C 1 339 ? -22.40088 -14.20346 -121.48637 1.000 26.77289 339 VAL C C 1
ATOM 7703 O O . VAL C 1 339 ? -21.77638 -13.32817 -122.09957 1.000 22.24566 339 VAL C O 1
ATOM 7707 N N . SER C 1 340 ? -23.43596 -13.91080 -120.68760 1.000 21.39882 340 SER C N 1
ATOM 7708 C CA . SER C 1 340 ? -23.73471 -12.51895 -120.35977 1.000 18.66632 340 SER C CA 1
ATOM 7709 C C . SER C 1 340 ? -24.58805 -12.50932 -119.11420 1.000 17.56468 340 SER C C 1
ATOM 7710 O O . SER C 1 340 ? -25.31268 -13.48749 -118.82682 1.000 18.07970 340 SER C O 1
ATOM 7713 N N . ALA C 1 341 ? -24.54670 -11.37659 -118.40900 1.000 16.73033 341 ALA C N 1
ATOM 7714 C CA . ALA C 1 341 ? -25.39581 -11.15798 -117.24240 1.000 18.88593 341 ALA C CA 1
ATOM 7715 C C . ALA C 1 341 ? -26.00693 -9.78066 -117.36266 1.000 21.22286 341 ALA C C 1
ATOM 7716 O O . ALA C 1 341 ? -25.30294 -8.81163 -117.67160 1.000 19.62736 341 ALA C O 1
ATOM 7718 N N . ALA C 1 342 ? -27.31601 -9.68830 -117.12003 1.000 15.14678 342 ALA C N 1
ATOM 7719 C CA . ALA C 1 342 ? -28.00731 -8.41021 -117.28300 1.000 15.89101 342 ALA C CA 1
ATOM 7720 C C . ALA C 1 342 ? -28.85308 -8.19191 -116.04070 1.000 20.61413 342 ALA C C 1
ATOM 7721 O O . ALA C 1 342 ? -29.52600 -9.11599 -115.57551 1.000 18.87883 342 ALA C O 1
ATOM 7723 N N . LEU C 1 343 ? -28.82490 -6.96285 -115.50612 1.000 17.07225 343 LEU C N 1
ATOM 7724 C CA . LEU C 1 343 ? -29.49003 -6.71471 -114.21834 1.000 17.80481 343 LEU C CA 1
ATOM 7725 C C . LEU C 1 343 ? -29.97678 -5.27678 -114.25191 1.000 25.23853 343 LEU C C 1
ATOM 7726 O O . LEU C 1 343 ? -29.35706 -4.44766 -114.91677 1.000 24.29929 343 LEU C O 1
ATOM 7731 N N . LEU C 1 344 ? -31.05994 -4.97214 -113.52104 1.000 18.09826 344 LEU C N 1
ATOM 7732 C CA . LEU C 1 344 ? -31.59774 -3.60814 -113.45597 1.000 14.21117 344 LEU C CA 1
ATOM 7733 C C . LEU C 1 344 ? -31.08466 -2.92640 -112.21084 1.000 16.61595 344 LEU C C 1
ATOM 7734 O O . LEU C 1 344 ? -31.10363 -3.52053 -111.14470 1.000 16.29921 344 LEU C O 1
ATOM 7739 N N . ARG C 1 345 ? -30.59596 -1.68435 -112.35876 1.000 15.14396 345 ARG C N 1
ATOM 7740 C CA . ARG C 1 345 ? -30.25782 -0.85227 -111.19683 1.000 14.23507 345 ARG C CA 1
ATOM 7741 C C . ARG C 1 345 ? -30.95036 0.48538 -111.38354 1.000 13.67188 345 ARG C C 1
ATOM 7742 O O . ARG C 1 345 ? -31.66176 0.72982 -112.37045 1.000 15.73114 345 ARG C O 1
ATOM 7750 N N . THR C 1 346 ? -30.77298 1.35273 -110.38769 1.000 14.63019 346 THR C N 1
ATOM 7751 C CA . THR C 1 346 ? -31.17972 2.75245 -110.49443 1.000 15.63713 346 THR C CA 1
ATOM 7752 C C . THR C 1 346 ? -30.12887 3.56339 -109.75614 1.000 18.83091 346 THR C C 1
ATOM 7753 O O . THR C 1 346 ? -29.30915 3.00724 -109.03637 1.000 15.80012 346 THR C O 1
ATOM 7757 N N . ALA C 1 347 ? -30.23282 4.89571 -109.84918 1.000 14.76359 347 ALA C N 1
ATOM 7758 C CA . ALA C 1 347 ? -29.26274 5.76954 -109.16430 1.000 14.74369 347 ALA C CA 1
ATOM 7759 C C . ALA C 1 347 ? -29.97288 7.08561 -108.86599 1.000 13.14759 347 ALA C C 1
ATOM 7760 O O . ALA C 1 347 ? -31.07341 7.35510 -109.38404 1.000 16.39232 347 ALA C O 1
ATOM 7762 N N . ARG C 1 348 ? -29.35251 7.90640 -108.01765 1.000 12.92710 348 ARG C N 1
ATOM 7763 C CA . ARG C 1 348 ? -29.88683 9.25894 -107.84882 1.000 13.23104 348 ARG C CA 1
ATOM 7764 C C . ARG C 1 348 ? -28.74794 10.18947 -107.42811 1.000 18.18971 348 ARG C C 1
ATOM 7765 O O . ARG C 1 348 ? -27.99082 9.86681 -106.52380 1.000 15.84969 348 ARG C O 1
ATOM 7773 N N . LYS C 1 349 ? -28.68724 11.37213 -108.04787 1.000 14.93793 349 LYS C N 1
ATOM 7774 C CA . LYS C 1 349 ? -27.84479 12.45576 -107.54221 1.000 13.92431 349 LYS C CA 1
ATOM 7775 C C . LYS C 1 349 ? -28.40675 12.98290 -106.23161 1.000 16.99707 349 LYS C C 1
ATOM 7776 O O . LYS C 1 349 ? -29.56744 13.41245 -106.17765 1.000 14.76903 349 LYS C O 1
ATOM 7782 N N . LEU C 1 350 ? -27.58249 12.99365 -105.16568 1.000 15.18308 350 LEU C N 1
ATOM 7783 C CA . LEU C 1 350 ? -28.09607 13.42012 -103.86566 1.000 15.39047 350 LEU C CA 1
ATOM 7784 C C . LEU C 1 350 ? -27.64094 14.81774 -103.49925 1.000 18.16930 350 LEU C C 1
ATOM 7785 O O . LEU C 1 350 ? -28.43020 15.59362 -102.93970 1.000 15.41611 350 LEU C O 1
ATOM 7790 N N . MET C 1 351 ? -26.37594 15.11570 -103.78949 1.000 15.10877 351 MET C N 1
ATOM 7791 C CA . MET C 1 351 ? -25.80181 16.40631 -103.43911 1.000 15.66175 351 MET C CA 1
ATOM 7792 C C . MET C 1 351 ? -24.66572 16.63019 -104.42201 1.000 19.14519 351 MET C C 1
ATOM 7793 O O . MET C 1 351 ? -23.93216 15.69757 -104.76100 1.000 20.43266 351 MET C O 1
ATOM 7798 N N . ASP C 1 352 ? -24.49969 17.86401 -104.87823 1.000 16.91983 352 ASP C N 1
ATOM 7799 C CA . ASP C 1 352 ? -23.42486 18.14740 -105.82084 1.000 16.21390 352 ASP C CA 1
ATOM 7800 C C . ASP C 1 352 ? -22.73118 19.39812 -105.33312 1.000 20.73350 352 ASP C C 1
ATOM 7801 O O . ASP C 1 352 ? -23.38943 20.37508 -104.95812 1.000 19.53364 352 ASP C O 1
ATOM 7806 N N . GLY C 1 353 ? -21.41551 19.38152 -105.39006 1.000 17.15665 353 GLY C N 1
ATOM 7807 C CA . GLY C 1 353 ? -20.70016 20.56392 -104.97894 1.000 17.82754 353 GLY C CA 1
ATOM 7808 C C . GLY C 1 353 ? -19.23569 20.24243 -104.75660 1.000 18.08538 353 GLY C C 1
ATOM 7809 O O . GLY C 1 353 ? -18.58214 19.73317 -105.66812 1.000 18.12911 353 GLY C O 1
ATOM 7810 N N . VAL C 1 354 ? -18.71592 20.61408 -103.58717 1.000 18.61497 354 VAL C N 1
ATOM 7811 C CA . VAL C 1 354 ? -17.28191 20.51814 -103.26451 1.000 19.09863 354 VAL C CA 1
ATOM 7812 C C . VAL C 1 354 ? -17.16481 19.84577 -101.88949 1.000 20.29761 354 VAL C C 1
ATOM 7813 O O . VAL C 1 354 ? -17.84638 20.25319 -100.93760 1.000 19.40555 354 VAL C O 1
ATOM 7817 N N . VAL C 1 355 ? -16.30171 18.80056 -101.77856 1.000 20.59505 355 VAL C N 1
ATOM 7818 C CA . VAL C 1 355 ? -15.99993 18.20965 -100.46620 1.000 19.89487 355 VAL C CA 1
ATOM 7819 C C . VAL C 1 355 ? -14.68562 18.78222 -99.97427 1.000 21.35883 355 VAL C C 1
ATOM 7820 O O . VAL C 1 355 ? -13.78803 19.14190 -100.75934 1.000 20.59560 355 VAL C O 1
ATOM 7824 N N . PHE C 1 356 ? -14.58494 18.89703 -98.65067 1.000 21.29971 356 PHE C N 1
ATOM 7825 C CA . PHE C 1 356 ? -13.48651 19.55775 -97.98260 1.000 22.92334 356 PHE C CA 1
ATOM 7826 C C . PHE C 1 356 ? -12.79785 18.60031 -97.02432 1.000 22.29484 356 PHE C C 1
ATOM 7827 O O . PHE C 1 356 ? -13.44229 17.73460 -96.43298 1.000 23.86379 356 PHE C O 1
ATOM 7835 N N . VAL C 1 357 ? -11.47756 18.79351 -96.88236 1.000 25.39633 357 VAL C N 1
ATOM 7836 C CA . VAL C 1 357 ? -10.68512 18.16222 -95.82667 1.000 31.07018 357 VAL C CA 1
ATOM 7837 C C . VAL C 1 357 ? -9.74743 19.17574 -95.18842 1.000 27.16954 357 VAL C C 1
ATOM 7838 O O . VAL C 1 357 ? -9.37870 20.20038 -95.77647 1.000 28.68672 357 VAL C O 1
ATOM 7842 N N . LEU C 1 358 ? -9.32442 18.88721 -93.94966 1.000 27.52613 358 LEU C N 1
ATOM 7843 C CA . LEU C 1 358 ? -8.41589 19.80101 -93.28290 1.000 30.59371 358 LEU C CA 1
ATOM 7844 C C . LEU C 1 358 ? -7.05571 19.86725 -93.99032 1.000 41.03683 358 LEU C C 1
ATOM 7845 O O . LEU C 1 358 ? -6.60926 18.80685 -94.43233 1.000 38.15830 358 LEU C O 1
ATOM 7850 N N . MET D 1 8 ? -79.22089 22.33542 17.16057 1.000 71.94458 8 MET B N 1
ATOM 7851 C CA . MET D 1 8 ? -77.82366 22.64151 17.49736 1.000 66.30277 8 MET B CA 1
ATOM 7852 C C . MET D 1 8 ? -76.87553 22.38992 16.30360 1.000 46.25879 8 MET B C 1
ATOM 7853 O O . MET D 1 8 ? -76.92516 21.36788 15.62045 1.000 47.79861 8 MET B O 1
ATOM 7858 N N . ASP D 1 9 ? -76.04134 23.37305 16.00078 1.000 35.78282 9 ASP B N 1
ATOM 7859 C CA . ASP D 1 9 ? -75.15053 23.25090 14.85829 1.000 29.29680 9 ASP B CA 1
ATOM 7860 C C . ASP D 1 9 ? -73.69387 23.06541 15.29412 1.000 25.49615 9 ASP B C 1
ATOM 7861 O O . ASP D 1 9 ? -72.80731 23.00261 14.43511 1.000 21.85393 9 ASP B O 1
ATOM 7866 N N . SER D 1 10 ? -73.43260 22.92061 16.59485 1.000 20.16791 10 SER B N 1
ATOM 7867 C CA . SER D 1 10 ? -72.04987 22.68273 17.03190 1.000 20.62561 10 SER B CA 1
ATOM 7868 C C . SER D 1 10 ? -72.07182 22.11583 18.43795 1.000 21.50242 10 SER B C 1
ATOM 7869 O O . SER D 1 10 ? -73.08045 22.23298 19.14285 1.000 21.53042 10 SER B O 1
ATOM 7872 N N . ALA D 1 11 ? -70.94925 21.47474 18.82445 1.000 17.07724 11 ALA B N 1
ATOM 7873 C CA . ALA D 1 11 ? -70.78879 21.03692 20.21311 1.000 17.02480 11 ALA B CA 1
ATOM 7874 C C . ALA D 1 11 ? -69.32441 20.96003 20.56263 1.000 16.27793 11 ALA B C 1
ATOM 7875 O O . ALA D 1 11 ? -68.50638 20.60501 19.71671 1.000 19.06244 11 ALA B O 1
ATOM 7877 N N . PRO D 1 12 ? -68.96666 21.22424 21.81118 1.000 19.51144 12 PRO B N 1
ATOM 7878 C CA . PRO D 1 12 ? -67.60591 20.91461 22.25651 1.000 16.12816 12 PRO B CA 1
ATOM 7879 C C . PRO D 1 12 ? -67.34646 19.43307 22.06281 1.000 15.18926 12 PRO B C 1
ATOM 7880 O O . PRO D 1 12 ? -68.25927 18.61167 22.21108 1.000 18.16497 12 PRO B O 1
ATOM 7884 N N . CYS D 1 13 ? -66.09914 19.12510 21.72418 1.000 15.65958 13 CYS B N 1
ATOM 7885 C CA . CYS D 1 13 ? -65.74083 17.73573 21.42806 1.000 14.92715 13 CYS B CA 1
ATOM 7886 C C . CYS D 1 13 ? -64.22611 17.58624 21.51094 1.000 21.03304 13 CYS B C 1
ATOM 7887 O O . CYS D 1 13 ? -63.48759 18.46237 21.03315 1.000 15.98488 13 CYS B O 1
ATOM 7890 N N . MET D 1 14 ? -63.78091 16.48395 22.12072 1.000 16.51072 14 MET B N 1
ATOM 7891 C CA . MET D 1 14 ? -62.37838 16.09188 22.08420 1.000 15.56091 14 MET B CA 1
ATOM 7892 C C . MET D 1 14 ? -62.22014 14.92399 21.10068 1.000 17.56821 14 MET B C 1
ATOM 7893 O O . MET D 1 14 ? -62.86282 13.87222 21.29636 1.000 15.85234 14 MET B O 1
ATOM 7898 N N . TRP D 1 15 ? -61.34003 15.06989 20.08389 1.000 15.59924 15 TRP B N 1
ATOM 7899 C CA . TRP D 1 15 ? -61.04105 13.94839 19.21559 1.000 16.82406 15 TRP B CA 1
ATOM 7900 C C . TRP D 1 15 ? -59.88138 13.18142 19.86594 1.000 16.41438 15 TRP B C 1
ATOM 7901 O O . TRP D 1 15 ? -58.84135 13.76621 20.17112 1.000 17.15990 15 TRP B O 1
ATOM 7912 N N . MET D 1 16 ? -60.07194 11.88233 20.11395 1.000 13.69288 16 MET B N 1
ATOM 7913 C CA . MET D 1 16 ? -59.03512 11.07826 20.77477 1.000 14.37172 16 MET B CA 1
ATOM 7914 C C . MET D 1 16 ? -58.76884 9.80467 20.00626 1.000 12.60451 16 MET B C 1
ATOM 7915 O O . MET D 1 16 ? -59.66820 9.23931 19.35240 1.000 15.51826 16 MET B O 1
ATOM 7920 N N . ARG D 1 17 ? -57.55199 9.28936 20.21370 1.000 13.63721 17 ARG B N 1
ATOM 7921 C CA . ARG D 1 17 ? -57.30517 7.88788 19.94292 1.000 13.59362 17 ARG B CA 1
ATOM 7922 C C . ARG D 1 17 ? -57.59777 7.16542 21.24684 1.000 14.09590 17 ARG B C 1
ATOM 7923 O O . ARG D 1 17 ? -57.00643 7.50549 22.27612 1.000 15.85896 17 ARG B O 1
ATOM 7931 N N . GLY D 1 18 ? -58.48251 6.15373 21.18156 1.000 13.40969 18 GLY B N 1
ATOM 7932 C CA . GLY D 1 18 ? -58.80573 5.30351 22.33417 1.000 15.02137 18 GLY B CA 1
ATOM 7933 C C . GLY D 1 18 ? -58.28951 3.91801 21.94815 1.000 17.30540 18 GLY B C 1
ATOM 7934 O O . GLY D 1 18 ? -58.90560 3.24370 21.10981 1.000 15.20662 18 GLY B O 1
ATOM 7935 N N . GLY D 1 19 ? -57.21844 3.45832 22.56750 1.000 17.35758 19 GLY B N 1
ATOM 7936 C CA . GLY D 1 19 ? -56.72418 2.13879 22.14248 1.000 16.16573 19 GLY B CA 1
ATOM 7937 C C . GLY D 1 19 ? -56.28941 2.18110 20.67594 1.000 16.15147 19 GLY B C 1
ATOM 7938 O O . GLY D 1 19 ? -55.54313 3.07079 20.25148 1.000 16.11709 19 GLY B O 1
ATOM 7939 N N . THR D 1 20 ? -56.78182 1.23863 19.88005 1.000 15.24309 20 THR B N 1
ATOM 7940 C CA . THR D 1 20 ? -56.52113 1.14787 18.44785 1.000 15.06765 20 THR B CA 1
ATOM 7941 C C . THR D 1 20 ? -57.64218 1.77946 17.60227 1.000 13.54059 20 THR B C 1
ATOM 7942 O O . THR D 1 20 ? -57.69437 1.55011 16.37201 1.000 16.19380 20 THR B O 1
ATOM 7946 N N . SER D 1 21 ? -58.51531 2.55559 18.24318 1.000 17.09943 21 SER B N 1
ATOM 7947 C CA . SER D 1 21 ? -59.66079 3.19651 17.59775 1.000 15.08219 21 SER B CA 1
ATOM 7948 C C . SER D 1 21 ? -59.59088 4.70985 17.75928 1.000 16.07909 21 SER B C 1
ATOM 7949 O O . SER D 1 21 ? -58.78807 5.23429 18.51687 1.000 15.37575 21 SER B O 1
ATOM 7952 N N . LYS D 1 22 ? -60.48670 5.42168 17.06051 1.000 13.91763 22 LYS B N 1
ATOM 7953 C CA . LYS D 1 22 ? -60.39013 6.89158 17.09076 1.000 13.84131 22 LYS B CA 1
ATOM 7954 C C . LYS D 1 22 ? -61.81055 7.44195 17.00912 1.000 16.04460 22 LYS B C 1
ATOM 7955 O O . LYS D 1 22 ? -62.67575 6.88705 16.31398 1.000 13.51915 22 LYS B O 1
ATOM 7961 N N . GLY D 1 23 ? -62.07249 8.50319 17.75610 1.000 14.01842 23 GLY B N 1
ATOM 7962 C CA . GLY D 1 23 ? -63.41317 9.06278 17.66384 1.000 15.77551 23 GLY B CA 1
ATOM 7963 C C . GLY D 1 23 ? -63.59230 10.32814 18.48544 1.000 16.25397 23 GLY B C 1
ATOM 7964 O O . GLY D 1 23 ? -62.62831 10.91865 19.00567 1.000 14.91291 23 GLY B O 1
ATOM 7965 N N . GLY D 1 24 ? -64.84206 10.78004 18.53602 1.000 14.53569 24 GLY B N 1
ATOM 7966 C CA . GLY D 1 24 ? -65.17266 12.03919 19.22421 1.000 14.93644 24 GLY B CA 1
ATOM 7967 C C . GLY D 1 24 ? -65.77974 11.75810 20.58155 1.000 17.11607 24 GLY B C 1
ATOM 7968 O O . GLY D 1 24 ? -66.66526 10.88851 20.72123 1.000 16.66182 24 GLY B O 1
ATOM 7969 N N . TYR D 1 25 ? -65.26907 12.47910 21.58690 1.000 13.73505 25 TYR B N 1
ATOM 7970 C CA . TYR D 1 25 ? -65.71243 12.34251 22.97665 1.000 13.89611 25 TYR B CA 1
ATOM 7971 C C . TYR D 1 25 ? -66.51838 13.57669 23.35345 1.000 13.67862 25 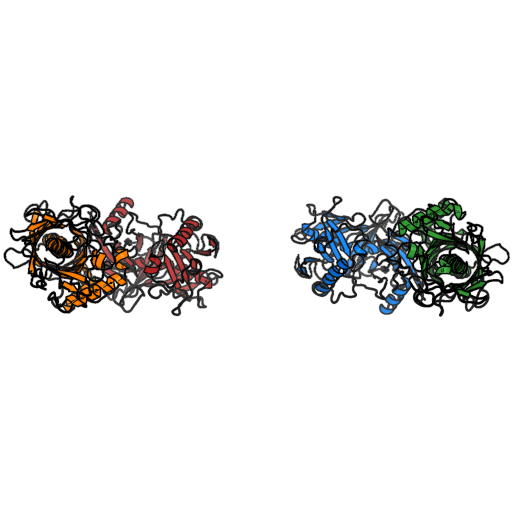TYR B C 1
ATOM 7972 O O . TYR D 1 25 ? -66.03989 14.71211 23.21323 1.000 16.21139 25 TYR B O 1
ATOM 7981 N N . PHE D 1 26 ? -67.71008 13.34793 23.87433 1.000 13.61780 26 PHE B N 1
ATOM 7982 C CA . PHE D 1 26 ? -68.64557 14.41743 24.15814 1.000 14.26761 26 PHE B CA 1
ATOM 7983 C C . PHE D 1 26 ? -69.13363 14.30520 25.57680 1.000 15.90671 26 PHE B C 1
ATOM 7984 O O . PHE D 1 26 ? -69.30387 13.19016 26.08383 1.000 16.86489 26 PHE B O 1
ATOM 7992 N N . LEU D 1 27 ? -69.44979 15.45856 26.16725 1.000 17.01734 27 LEU B N 1
ATOM 7993 C CA . LEU D 1 27 ? -70.27280 15.45993 27.38687 1.000 16.12252 27 LEU B CA 1
ATOM 7994 C C . LEU D 1 27 ? -71.72117 15.22321 27.00202 1.000 18.02063 27 LEU B C 1
ATOM 7995 O O . LEU D 1 27 ? -72.21461 15.75759 25.99904 1.000 18.18936 27 LEU B O 1
ATOM 8000 N N A ARG D 1 28 ? -72.40582 14.41543 27.81372 0.662 16.78261 28 ARG B N 1
ATOM 8001 N N B ARG D 1 28 ? -72.40197 14.41166 27.81300 0.338 16.82983 28 ARG B N 1
ATOM 8002 C CA A ARG D 1 28 ? -73.80859 14.09435 27.54974 0.662 16.21117 28 ARG B CA 1
ATOM 8003 C CA B ARG D 1 28 ? -73.80338 14.09018 27.55882 0.338 16.83905 28 ARG B CA 1
ATOM 8004 C C A ARG D 1 28 ? -74.63063 15.34688 27.38789 0.662 18.03338 28 ARG B C 1
ATOM 8005 C C B ARG D 1 28 ? -74.63571 15.34269 27.40073 0.338 17.58563 28 ARG B C 1
ATOM 8006 O O A ARG D 1 28 ? -75.48653 15.42208 26.49942 0.662 17.37773 28 ARG B O 1
ATOM 8007 O O B ARG D 1 28 ? -75.51760 15.40677 26.53691 0.338 17.60117 28 ARG B O 1
ATOM 8022 N N . ALA D 1 29 ? -74.34449 16.36563 28.20692 1.000 16.24117 29 ALA B N 1
ATOM 8023 C CA . ALA D 1 29 ? -75.18473 17.56229 28.19674 1.000 20.56463 29 ALA B CA 1
ATOM 8024 C C . ALA D 1 29 ? -75.02945 18.34135 26.91323 1.000 21.68988 29 ALA B C 1
ATOM 8025 O O . ALA D 1 29 ? -75.88894 19.17876 26.61406 1.000 22.19007 29 ALA B O 1
ATOM 8027 N N . ASP D 1 30 ? -73.95519 18.11017 26.16138 1.000 17.60345 30 ASP B N 1
ATOM 8028 C CA . ASP D 1 30 ? -73.70832 18.88499 24.93963 1.000 21.80004 30 ASP B CA 1
ATOM 8029 C C . ASP D 1 30 ? -74.37033 18.28528 23.70309 1.000 18.88144 30 ASP B C 1
ATOM 8030 O O . ASP D 1 30 ? -74.25328 18.86135 22.62024 1.000 21.05819 30 ASP B O 1
ATOM 8035 N N . LEU D 1 31 ? -74.99163 17.11503 23.82369 1.000 17.78736 31 LEU B N 1
ATOM 8036 C CA . LEU D 1 31 ? -75.63450 16.47767 22.67963 1.000 18.11068 31 LEU B CA 1
ATOM 8037 C C . LEU D 1 31 ? -77.15911 16.55814 22.82486 1.000 20.04182 31 LEU B C 1
ATOM 8038 O O . LEU D 1 31 ? -77.69501 16.68289 23.94274 1.000 18.30595 31 LEU B O 1
ATOM 8043 N N . PRO D 1 32 ? -77.89970 16.48931 21.71029 1.000 20.46528 32 PRO B N 1
ATOM 8044 C CA . PRO D 1 32 ? -79.37726 16.45885 21.81603 1.000 24.46139 32 PRO B CA 1
ATOM 8045 C C . PRO D 1 32 ? -79.84988 15.26633 22.64914 1.000 22.78589 32 PRO B C 1
ATOM 8046 O O . PRO D 1 32 ? -79.27747 14.17263 22.59463 1.000 22.40632 32 PRO B O 1
ATOM 8050 N N . ALA D 1 33 ? -80.94209 15.48980 23.40936 1.000 20.88527 33 ALA B N 1
ATOM 8051 C CA . ALA D 1 33 ? -81.51960 14.42834 24.21981 1.000 27.32904 33 ALA B CA 1
ATOM 8052 C C . ALA D 1 33 ? -82.25019 13.38978 23.35765 1.000 25.30229 33 ALA B C 1
ATOM 8053 O O . ALA D 1 33 ? -82.18178 12.18830 23.64054 1.000 23.68556 33 ALA B O 1
ATOM 8055 N N . ASP D 1 34 ? -82.96503 13.82998 22.32501 1.000 21.95104 34 ASP B N 1
ATOM 8056 C CA . ASP D 1 34 ? -83.72057 12.86203 21.52594 1.000 21.71224 34 ASP B CA 1
ATOM 8057 C C . ASP D 1 34 ? -82.77704 12.02784 20.66522 1.000 21.49619 34 ASP B C 1
ATOM 8058 O O . ASP D 1 34 ? -81.79531 12.53827 20.08330 1.000 19.77567 34 ASP B O 1
ATOM 8063 N N . THR D 1 35 ? -83.07749 10.71393 20.59051 1.000 21.14718 35 THR B N 1
ATOM 8064 C CA . THR D 1 35 ? -82.18993 9.77568 19.86443 1.000 23.50996 35 THR B CA 1
ATOM 8065 C C . THR D 1 35 ? -81.98754 10.15566 18.39805 1.000 21.86812 35 THR B C 1
ATOM 8066 O O . THR D 1 35 ? -80.86065 10.05534 17.86446 1.000 21.18290 35 THR B O 1
ATOM 8070 N N . ALA D 1 36 ? -83.07368 10.51358 17.70987 1.000 21.69893 36 ALA B N 1
ATOM 8071 C CA . ALA D 1 36 ? -82.96138 10.83592 16.29007 1.000 20.43977 36 ALA B CA 1
ATOM 8072 C C . ALA D 1 36 ? -82.24369 12.17011 16.10038 1.000 22.45261 36 ALA B C 1
ATOM 8073 O O . ALA D 1 36 ? -81.43920 12.32571 15.15471 1.000 20.68046 36 ALA B O 1
ATOM 8075 N N . ALA D 1 37 ? -82.49962 13.14037 16.99011 1.000 20.66909 37 ALA B N 1
ATOM 8076 C CA . ALA D 1 37 ? -81.77881 14.41355 16.88998 1.000 19.82564 37 ALA B CA 1
ATOM 8077 C C . ALA D 1 37 ? -80.30829 14.17831 17.12735 1.000 18.28577 37 ALA B C 1
ATOM 8078 O O . ALA D 1 37 ? -79.44814 14.72039 16.40844 1.000 19.47048 37 ALA B O 1
ATOM 8080 N N . ARG D 1 38 ? -79.99542 13.35780 18.13530 1.000 17.06417 38 ARG B N 1
ATOM 8081 C CA . ARG D 1 38 ? -78.59517 13.02629 18.42464 1.000 17.28366 38 ARG B CA 1
ATOM 8082 C C . ARG D 1 38 ? -77.94570 12.30862 17.24924 1.000 18.28165 38 ARG B C 1
ATOM 8083 O O . ARG D 1 38 ? -76.81775 12.63766 16.84530 1.000 19.20561 38 ARG B O 1
ATOM 8091 N N . ASP D 1 39 ? -78.62978 11.29457 16.70026 1.000 19.93405 39 ASP B N 1
ATOM 8092 C CA . ASP D 1 39 ? -77.98913 10.53215 15.63586 1.000 22.37778 39 ASP B CA 1
ATOM 8093 C C . ASP D 1 39 ? -77.75904 11.38336 14.40348 1.000 22.50517 39 ASP B C 1
ATOM 8094 O O . ASP D 1 39 ? -76.70155 11.25482 13.76105 1.000 22.12228 39 ASP B O 1
ATOM 8099 N N . ALA D 1 40 ? -78.73591 12.22773 14.03961 1.000 18.71368 40 ALA B N 1
ATOM 8100 C CA . ALA D 1 40 ? -78.54824 13.11271 12.88510 1.000 24.92761 40 ALA B CA 1
ATOM 8101 C C . ALA D 1 40 ? -77.31948 14.00447 13.07478 1.000 22.48472 40 ALA B C 1
ATOM 8102 O O . ALA D 1 40 ? -76.54821 14.22780 12.13912 1.000 21.01640 40 ALA B O 1
ATOM 8104 N N . PHE D 1 41 ? -77.15501 14.56076 14.27318 1.000 18.49162 41 PHE B N 1
ATOM 8105 C CA . PHE D 1 41 ? -75.98525 15.39490 14.59217 1.000 17.69150 41 PHE B CA 1
ATOM 8106 C C . PHE D 1 41 ? -74.68891 14.60088 14.46765 1.000 19.34477 41 PHE B C 1
ATOM 8107 O O . PHE D 1 41 ? -73.72830 15.05687 13.84553 1.000 19.72372 41 PHE B O 1
ATOM 8115 N N . LEU D 1 42 ? -74.64977 13.40333 15.05381 1.000 17.24244 42 LEU B N 1
ATOM 8116 C CA . LEU D 1 42 ? -73.41223 12.63368 15.02085 1.000 17.43715 42 LEU B CA 1
ATOM 8117 C C . LEU D 1 42 ? -73.06530 12.14869 13.62193 1.000 20.11318 42 LEU B C 1
ATOM 8118 O O . LEU D 1 42 ? -71.86273 12.15385 13.23729 1.000 18.85288 42 LEU B O 1
ATOM 8123 N N . LEU D 1 43 ? -74.08038 11.74627 12.84260 1.000 17.13752 43 LEU B N 1
ATOM 8124 C CA . LEU D 1 43 ? -73.83051 11.36997 11.45200 1.000 16.39745 43 LEU B CA 1
ATOM 8125 C C . LEU D 1 43 ? -73.19030 12.52348 10.72622 1.000 19.27945 43 LEU B C 1
ATOM 8126 O O . LEU D 1 43 ? -72.19630 12.33977 10.00503 1.000 19.04196 43 LEU B O 1
ATOM 8131 N N . ALA D 1 44 ? -73.71633 13.73276 10.95380 1.000 16.60356 44 ALA B N 1
ATOM 8132 C CA . ALA D 1 44 ? -73.19745 14.89130 10.22821 1.000 17.41431 44 ALA B CA 1
ATOM 8133 C C . ALA D 1 44 ? -71.80036 15.28735 10.73124 1.000 18.63991 44 ALA B C 1
ATOM 8134 O O . ALA D 1 44 ? -70.93208 15.66071 9.93171 1.000 20.58250 44 ALA B O 1
ATOM 8136 N N . VAL D 1 45 ? -71.55632 15.17702 12.03842 1.000 19.24087 45 VAL B N 1
ATOM 8137 C CA . VAL D 1 45 ? -70.20917 15.41552 12.56402 1.000 17.90056 45 VAL B CA 1
ATOM 8138 C C . VAL D 1 45 ? -69.19864 14.50211 11.87299 1.000 20.39509 45 VAL B C 1
ATOM 8139 O O . VAL D 1 45 ? -68.09678 14.92036 11.50187 1.000 18.34141 45 VAL B O 1
ATOM 8143 N N . MET D 1 46 ? -69.56166 13.23824 11.69019 1.000 18.11968 46 MET B N 1
ATOM 8144 C CA . MET D 1 46 ? -68.63949 12.23314 11.17403 1.000 20.71617 46 MET B CA 1
ATOM 8145 C C . MET D 1 46 ? -68.52688 12.29118 9.66138 1.000 18.75313 46 MET B C 1
ATOM 8146 O O . MET D 1 46 ? -67.55722 11.80163 9.09528 1.000 19.49958 46 MET B O 1
ATOM 8151 N N . GLY D 1 47 ? -69.52763 12.87672 8.99669 1.000 15.72932 47 GLY B N 1
ATOM 8152 C CA . GLY D 1 47 ? -69.55855 12.86144 7.53974 1.000 17.17651 47 GLY B CA 1
ATOM 8153 C C . GLY D 1 47 ? -70.16964 11.61170 6.94529 1.000 21.07395 47 GLY B C 1
ATOM 8154 O O . GLY D 1 47 ? -69.83117 11.23614 5.81252 1.000 20.20203 47 GLY B O 1
ATOM 8155 N N . SER D 1 48 ? -71.08352 10.93538 7.68551 1.000 19.22598 48 SER B N 1
ATOM 8156 C CA . SER D 1 48 ? -71.75459 9.73992 7.22927 1.000 19.96036 48 SER B CA 1
ATOM 8157 C C . SER D 1 48 ? -73.17014 10.07308 6.75914 1.000 20.94005 48 SER B C 1
ATOM 8158 O O . SER D 1 48 ? -73.82784 10.93801 7.35603 1.000 20.66271 48 SER B O 1
ATOM 8161 N N . PRO D 1 49 ? -73.73766 9.32983 5.79105 1.000 22.14110 49 PRO B N 1
ATOM 8162 C CA . PRO D 1 49 ? -73.06958 8.21075 5.10324 1.000 18.47465 49 PRO B CA 1
ATOM 8163 C C . PRO D 1 49 ? -72.22950 8.67161 3.92413 1.000 22.99674 49 PRO B C 1
ATOM 8164 O O . PRO D 1 49 ? -72.70417 9.47908 3.08508 1.000 20.86025 49 PRO B O 1
ATOM 8168 N N . ASP D 1 50 ? -71.00524 8.12986 3.84083 1.000 19.87706 50 ASP B N 1
ATOM 8169 C CA . ASP D 1 50 ? -70.12128 8.47016 2.71309 1.000 18.13648 50 ASP B CA 1
ATOM 8170 C C . ASP D 1 50 ? -68.94561 7.49135 2.78743 1.000 19.82699 50 ASP B C 1
ATOM 8171 O O . ASP D 1 50 ? -68.27268 7.47638 3.80954 1.000 19.91300 50 ASP B O 1
ATOM 8176 N N . PRO D 1 51 ? -68.65027 6.65944 1.78259 1.000 21.37888 51 PRO B N 1
ATOM 8177 C CA . PRO D 1 51 ? -67.52036 5.71330 1.93998 1.000 19.48446 51 PRO B CA 1
ATOM 8178 C C . PRO D 1 51 ? -66.22759 6.42248 2.25198 1.000 22.81328 51 PRO B C 1
ATOM 8179 O O . PRO D 1 51 ? -65.32202 5.80817 2.83745 1.000 22.29729 51 PRO B O 1
ATOM 8183 N N A ARG D 1 52 ? -66.11824 7.70895 1.92938 0.599 21.91667 52 ARG B N 1
ATOM 8184 N N B ARG D 1 52 ? -66.15112 7.71203 1.89740 0.401 21.08223 52 ARG B N 1
ATOM 8185 C CA A ARG D 1 52 ? -64.88702 8.44933 2.19164 0.599 17.65080 52 ARG B CA 1
ATOM 8186 C CA B ARG D 1 52 ? -64.98765 8.58009 2.05238 0.401 20.01932 52 ARG B CA 1
ATOM 8187 C C A ARG D 1 52 ? -64.99918 9.39691 3.37057 0.599 19.42544 52 ARG B C 1
ATOM 8188 C C B ARG D 1 52 ? -65.02087 9.39937 3.33336 0.401 19.41120 52 ARG B C 1
ATOM 8189 O O A ARG D 1 52 ? -63.98103 10.00406 3.74992 0.599 20.08829 52 ARG B O 1
ATOM 8190 O O B ARG D 1 52 ? -63.97040 9.91398 3.74903 0.401 20.33084 52 ARG B O 1
ATOM 8205 N N . GLN D 1 53 ? -66.20696 9.54614 3.94163 1.000 18.28004 53 GLN B N 1
ATOM 8206 C CA . GLN D 1 53 ? -66.47044 10.47541 5.03234 1.000 17.40398 53 GLN B CA 1
ATOM 8207 C C . GLN D 1 53 ? -65.70888 11.79849 4.82206 1.000 20.64381 53 GLN B C 1
ATOM 8208 O O . GLN D 1 53 ? -64.97770 12.26807 5.70301 1.000 18.14666 53 GLN B O 1
ATOM 8214 N N . ILE D 1 54 ? -65.87486 12.41201 3.63523 1.000 18.67143 54 ILE B N 1
ATOM 8215 C CA . ILE D 1 54 ? -65.03093 13.57287 3.33043 1.000 22.48208 54 ILE B CA 1
ATOM 8216 C C . ILE D 1 54 ? -65.55011 14.85125 3.98331 1.000 19.01545 54 ILE B C 1
ATOM 8217 O O . ILE D 1 54 ? -64.77881 15.81464 4.16256 1.000 18.87995 54 ILE B O 1
ATOM 8222 N N . ASP D 1 55 ? -66.85188 14.91296 4.29509 1.000 18.31018 55 ASP B N 1
ATOM 8223 C CA . ASP D 1 55 ? -67.48855 16.11496 4.83784 1.000 18.89649 55 ASP B CA 1
ATOM 8224 C C . ASP D 1 55 ? -67.74721 15.99879 6.34068 1.000 21.87120 55 ASP B C 1
ATOM 8225 O O . ASP D 1 55 ? -68.74083 16.52241 6.86970 1.000 22.27234 55 ASP B O 1
ATOM 8230 N N . GLY D 1 56 ? -66.85009 15.34409 7.06171 1.000 17.51976 56 GLY B N 1
ATOM 8231 C CA . GLY D 1 56 ? -66.89733 15.33192 8.51219 1.000 18.21886 56 GLY B CA 1
ATOM 8232 C C . GLY D 1 56 ? -65.59482 14.74869 9.06714 1.000 22.26337 56 GLY B C 1
ATOM 8233 O O . GLY D 1 56 ? -64.58643 14.64966 8.35332 1.000 18.71919 56 GLY B O 1
ATOM 8234 N N . MET D 1 57 ? -65.64209 14.29024 10.31888 1.000 15.63576 57 MET B N 1
ATOM 8235 C CA . MET D 1 57 ? -64.38931 13.95061 11.03229 1.000 14.96373 57 MET B CA 1
ATOM 8236 C C . MET D 1 57 ? -64.09146 12.45305 11.04734 1.000 14.57696 57 MET B C 1
ATOM 8237 O O . MET D 1 57 ? -63.07373 12.04932 11.64250 1.000 17.00456 57 MET B O 1
ATOM 8242 N N . GLY D 1 58 ? -64.95214 11.62499 10.45873 1.000 17.18947 58 GLY B N 1
ATOM 8243 C CA . GLY D 1 58 ? -64.65918 10.20425 10.38733 1.000 15.89702 58 GLY B CA 1
ATOM 8244 C C . GLY D 1 58 ? -63.51174 9.91356 9.43958 1.000 17.22770 58 GLY B C 1
ATOM 8245 O O . GLY D 1 58 ? -63.23917 10.66952 8.51087 1.000 17.90898 58 GLY B O 1
ATOM 8246 N N . GLY D 1 59 ? -62.79846 8.81331 9.71057 1.000 17.59178 59 GLY B N 1
ATOM 8247 C CA . GLY D 1 59 ? -61.61891 8.47402 8.91184 1.000 19.06434 59 GLY B CA 1
ATOM 8248 C C . GLY D 1 59 ? -61.86812 7.38356 7.87543 1.000 17.71529 59 GLY B C 1
ATOM 8249 O O . GLY D 1 59 ? -60.90837 6.76961 7.37150 1.000 17.21561 59 GLY B O 1
ATOM 8250 N N . ALA D 1 60 ? -63.12937 7.18977 7.50118 1.000 16.26536 60 ALA B N 1
ATOM 8251 C CA . ALA D 1 60 ? -63.58518 6.27851 6.42874 1.000 17.01309 60 ALA B CA 1
ATOM 8252 C C . ALA D 1 60 ? -63.33547 4.81664 6.80830 1.000 21.56030 60 ALA B C 1
ATOM 8253 O O . ALA D 1 60 ? -63.12223 3.97108 5.95113 1.000 23.31085 60 ALA B O 1
ATOM 8255 N N . ASP D 1 61 ? -63.36504 4.51999 8.10928 1.000 15.91176 61 ASP B N 1
ATOM 8256 C CA . ASP D 1 61 ? -63.09763 3.15182 8.63975 1.000 17.37070 61 ASP B CA 1
ATOM 8257 C C . ASP D 1 61 ? -64.00723 3.07923 9.85562 1.000 16.91186 61 ASP B C 1
ATOM 8258 O O . ASP D 1 61 ? -64.04404 4.05723 10.61674 1.000 16.59325 61 ASP B O 1
ATOM 8263 N N . PRO D 1 62 ? -64.75205 2.01061 10.09298 1.000 17.18134 62 PRO B N 1
ATOM 8264 C CA . PRO D 1 62 ? -65.55453 2.01848 11.33390 1.000 17.36396 62 PRO B CA 1
ATOM 8265 C C . PRO D 1 62 ? -64.71441 2.29170 12.58379 1.000 15.53497 62 PRO B C 1
ATOM 8266 O O . PRO D 1 62 ? -65.22337 2.88805 13.55762 1.000 15.17162 62 PRO B O 1
ATOM 8270 N N . LEU D 1 63 ? -63.44943 1.86999 12.57336 1.000 14.17581 63 LEU B N 1
ATOM 8271 C CA . LEU D 1 63 ? -62.57186 1.97905 13.75779 1.000 14.12471 63 LEU B CA 1
ATOM 8272 C C . LEU D 1 63 ? -62.13235 3.42538 13.99612 1.000 15.07658 63 LEU B C 1
ATOM 8273 O O . LEU D 1 63 ? -61.60788 3.71515 15.06904 1.000 16.11434 63 LEU B O 1
ATOM 8278 N N . THR D 1 64 ? -62.40036 4.33041 13.04508 1.000 15.56764 64 THR B N 1
ATOM 8279 C CA . THR D 1 64 ? -62.17822 5.76049 13.24639 1.000 14.92377 64 THR B CA 1
ATOM 8280 C C . THR D 1 64 ? -63.46318 6.55149 13.01630 1.000 17.17282 64 THR B C 1
ATOM 8281 O O . THR D 1 64 ? -63.42655 7.73545 12.61800 1.000 16.79085 64 THR B O 1
ATOM 8285 N N . SER D 1 65 ? -64.60232 5.91196 13.30508 1.000 15.43973 65 SER B N 1
ATOM 8286 C CA . SER D 1 65 ? -65.89497 6.59053 13.15735 1.000 14.83549 65 SER B CA 1
ATOM 8287 C C . SER D 1 65 ? -66.71566 6.32275 14.42147 1.000 14.58226 65 SER B C 1
ATOM 8288 O O . SER D 1 65 ? -67.88069 5.88064 14.36533 1.000 16.04595 65 SER B O 1
ATOM 8291 N N A MET D 1 66 ? -66.12388 6.54191 15.58219 0.634 16.76185 66 MET B N 1
ATOM 8292 N N B MET D 1 66 ? -66.11300 6.59438 15.58102 0.366 17.23755 66 MET B N 1
ATOM 8293 C CA A MET D 1 66 ? -66.78930 6.15032 16.81525 0.634 18.19566 66 MET B CA 1
ATOM 8294 C CA B MET D 1 66 ? -66.65462 6.20794 16.88000 0.366 16.98858 66 MET B CA 1
ATOM 8295 C C A MET D 1 66 ? -67.02443 7.37168 17.72439 0.634 16.07561 66 MET B C 1
ATOM 8296 C C B MET D 1 66 ? -67.02336 7.42626 17.72531 0.366 15.66315 66 MET B C 1
ATOM 8297 O O A MET D 1 66 ? -66.43189 8.43520 17.55549 0.634 15.60890 66 MET B O 1
ATOM 8298 O O B MET D 1 66 ? -66.49608 8.52316 17.53971 0.366 15.18412 66 MET B O 1
ATOM 8307 N N . VAL D 1 67 ? -67.95188 7.23109 18.65939 1.000 15.47559 67 VAL B N 1
ATOM 8308 C CA . VAL D 1 67 ? -68.37798 8.32459 19.54023 1.000 15.24985 67 VAL B CA 1
ATOM 8309 C C . VAL D 1 67 ? -68.43174 7.77024 20.96503 1.000 16.42991 67 VAL B C 1
ATOM 8310 O O . VAL D 1 67 ? -68.89603 6.63634 21.17432 1.000 15.78822 67 VAL B O 1
ATOM 8314 N N . ALA D 1 68 ? -67.96675 8.55120 21.92832 1.000 15.34051 68 ALA B N 1
ATOM 8315 C CA . ALA D 1 68 ? -68.20167 8.30140 23.34369 1.000 14.92452 68 ALA B CA 1
ATOM 8316 C C . ALA D 1 68 ? -68.96927 9.46059 23.93828 1.000 15.13436 68 ALA B C 1
ATOM 8317 O O . ALA D 1 68 ? -68.61296 10.62930 23.71034 1.000 15.56636 68 ALA B O 1
ATOM 8319 N N . VAL D 1 69 ? -70.04951 9.14013 24.65962 1.000 15.60007 69 VAL B N 1
ATOM 8320 C CA . VAL D 1 69 ? -70.82961 10.15013 25.38831 1.000 15.87255 69 VAL B CA 1
ATOM 8321 C C . VAL D 1 69 ? -70.59163 9.91288 26.87476 1.000 17.08073 69 VAL B C 1
ATOM 8322 O O . VAL D 1 69 ? -70.91963 8.83890 27.39232 1.000 18.41247 69 VAL B O 1
ATOM 8326 N N . VAL D 1 70 ? -70.03922 10.91555 27.57589 1.000 14.45314 70 VAL B N 1
ATOM 8327 C CA . VAL D 1 70 ? -69.53434 10.70778 28.93796 1.000 15.43098 70 VAL B CA 1
ATOM 8328 C C . VAL D 1 70 ? -70.18995 11.71030 29.87594 1.000 19.30889 70 VAL B C 1
ATOM 8329 O O . VAL D 1 70 ? -70.42842 12.86326 29.49696 1.000 16.87855 70 VAL B O 1
ATOM 8333 N N . SER D 1 71 ? -70.51895 11.26396 31.09112 1.000 17.34019 71 SER B N 1
ATOM 8334 C CA . SER D 1 71 ? -71.12016 12.18062 32.05718 1.000 16.73118 71 SER B CA 1
ATOM 8335 C C . SER D 1 71 ? -70.70557 11.74042 33.45758 1.000 17.33329 71 SER B C 1
ATOM 8336 O O . SER D 1 71 ? -70.38077 10.56842 33.68752 1.000 16.72582 71 SER B O 1
ATOM 8339 N N . LYS D 1 72 ? -70.74052 12.68962 34.40858 1.000 17.08230 72 LYS B N 1
ATOM 8340 C CA . LYS D 1 72 ? -70.54039 12.34940 35.81271 1.000 17.79818 72 LYS B CA 1
ATOM 8341 C C . LYS D 1 72 ? -71.62714 11.38366 36.30068 1.000 22.28720 72 LYS B C 1
ATOM 8342 O O . LYS D 1 72 ? -72.82436 11.59075 36.07201 1.000 21.80507 72 LYS B O 1
ATOM 8348 N N . SER D 1 73 ? -71.21622 10.29830 36.96358 1.000 19.62169 73 SER B N 1
ATOM 8349 C CA . SER D 1 73 ? -72.16431 9.27743 37.39289 1.000 17.63137 73 SER B CA 1
ATOM 8350 C C . SER D 1 73 ? -72.72840 9.60881 38.76619 1.000 23.60448 73 SER B C 1
ATOM 8351 O O . SER D 1 73 ? -72.01170 10.11024 39.64123 1.000 21.22647 73 SER B O 1
ATOM 8354 N N A GLU D 1 74 ? -74.00474 9.28683 38.96080 0.473 19.05559 74 GLU B N 1
ATOM 8355 N N B GLU D 1 74 ? -74.01626 9.31529 38.93687 0.527 19.06104 74 GLU B N 1
ATOM 8356 C CA A GLU D 1 74 ? -74.67536 9.34669 40.25905 0.473 20.89392 74 GLU B CA 1
ATOM 8357 C CA B GLU D 1 74 ? -74.72387 9.36104 40.21398 0.527 21.02881 74 GLU B CA 1
ATOM 8358 C C A GLU D 1 74 ? -74.80710 7.95705 40.89073 0.473 21.70393 74 GLU B C 1
ATOM 8359 C C B GLU D 1 74 ? -74.59944 8.05370 40.99077 0.527 22.58006 74 GLU B C 1
ATOM 8360 O O A GLU D 1 74 ? -75.52296 7.77925 41.88413 0.473 19.92754 74 GLU B O 1
ATOM 8361 O O B GLU D 1 74 ? -74.90549 8.03915 42.19000 0.527 16.96359 74 GLU B O 1
ATOM 8372 N N . ARG D 1 75 ? -74.14401 6.97213 40.32925 1.000 20.79908 75 ARG B N 1
ATOM 8373 C CA . ARG D 1 75 ? -74.18161 5.61793 40.89164 1.000 18.18485 75 ARG B CA 1
ATOM 8374 C C . ARG D 1 75 ? -73.11141 5.49288 41.97050 1.000 19.64759 75 ARG B C 1
ATOM 8375 O O . ARG D 1 75 ? -72.00443 6.03103 41.79884 1.000 18.83533 75 ARG B O 1
ATOM 8383 N N . PRO D 1 76 ? -73.42299 4.87893 43.11855 1.000 20.70534 76 PRO B N 1
ATOM 8384 C CA . PRO D 1 76 ? -72.42405 4.82183 44.20860 1.000 23.40860 76 PRO B CA 1
ATOM 8385 C C . PRO D 1 76 ? -71.17449 4.08839 43.74649 1.000 19.70869 76 PRO B C 1
ATOM 8386 O O . PRO D 1 76 ? -71.26351 3.02921 43.12961 1.000 20.26863 76 PRO B O 1
ATOM 8390 N N . GLY D 1 77 ? -69.99894 4.65871 44.02947 1.000 19.81324 77 GLY B N 1
ATOM 8391 C CA . GLY D 1 77 ? -68.78753 3.96873 43.62333 1.000 22.14309 77 GLY B CA 1
ATOM 8392 C C . GLY D 1 77 ? -68.41422 4.07901 42.15689 1.000 23.23634 77 GLY B C 1
ATOM 8393 O O . GLY D 1 77 ? -67.39133 3.50599 41.74982 1.000 19.27638 77 GLY B O 1
ATOM 8394 N N . ILE D 1 78 ? -69.20085 4.78828 41.35318 1.000 18.31764 78 ILE B N 1
ATOM 8395 C CA . ILE D 1 78 ? -68.93601 4.95511 39.92904 1.000 18.16710 78 ILE B CA 1
ATOM 8396 C C . ILE D 1 78 ? -68.58443 6.40846 39.68054 1.000 16.84836 78 ILE B C 1
ATOM 8397 O O . ILE D 1 78 ? -69.29281 7.30909 40.15592 1.000 16.91002 78 ILE B O 1
ATOM 8402 N N . ASP D 1 79 ? -67.51960 6.64471 38.92158 1.000 14.93995 79 ASP B N 1
ATOM 8403 C CA . ASP D 1 79 ? -67.14540 8.03460 38.66559 1.000 15.02753 79 ASP B CA 1
ATOM 8404 C C . ASP D 1 79 ? -67.81882 8.60788 37.42081 1.000 17.58085 79 ASP B C 1
ATOM 8405 O O . ASP D 1 79 ? -68.29247 9.75722 37.46733 1.000 17.79791 79 ASP B O 1
ATOM 8410 N N . VAL D 1 80 ? -67.85093 7.85731 36.32094 1.000 17.70676 80 VAL B N 1
ATOM 8411 C CA . VAL D 1 80 ? -68.47427 8.37352 35.09641 1.000 15.24731 80 VAL B CA 1
ATOM 8412 C C . VAL D 1 80 ? -69.30717 7.28878 34.41954 1.000 16.26422 80 VAL B C 1
ATOM 8413 O O . VAL D 1 80 ? -69.05922 6.08753 34.56347 1.000 15.99263 80 VAL B O 1
ATOM 8417 N N . ASP D 1 81 ? -70.34984 7.74982 33.73266 1.000 15.02384 81 ASP B N 1
ATOM 8418 C CA . ASP D 1 81 ? -71.19297 6.91557 32.86438 1.000 15.24835 81 ASP B CA 1
ATOM 8419 C C . ASP D 1 81 ? -70.72793 7.14776 31.43464 1.000 16.60604 81 ASP B C 1
ATOM 8420 O O . ASP D 1 81 ? -70.46045 8.29492 31.04974 1.000 17.70690 81 ASP B O 1
ATOM 8425 N N . TYR D 1 82 ? -70.63121 6.08382 30.64606 1.000 15.72437 82 TYR B N 1
ATOM 8426 C CA . TYR D 1 82 ? -70.03758 6.17848 29.31225 1.000 16.53780 82 TYR B CA 1
ATOM 8427 C C . TYR D 1 82 ? -70.91372 5.38323 28.34912 1.000 16.42195 82 TYR B C 1
ATOM 8428 O O . TYR D 1 82 ? -71.09161 4.18208 28.54431 1.000 17.06094 82 TYR B O 1
ATOM 8437 N N . LEU D 1 83 ? -71.46133 6.04161 27.32838 1.000 14.67683 83 LEU B N 1
ATOM 8438 C CA . LEU D 1 83 ? -72.26845 5.39588 26.27432 1.000 16.27239 83 LEU B CA 1
ATOM 8439 C C . LEU D 1 83 ? -71.41151 5.38797 25.02596 1.000 18.04666 83 LEU B C 1
ATOM 8440 O O . LEU D 1 83 ? -70.95227 6.44566 24.59206 1.000 16.08735 83 LEU B O 1
ATOM 8445 N N . PHE D 1 84 ? -71.18115 4.20937 24.46542 1.000 14.98991 84 PHE B N 1
ATOM 8446 C CA . PHE D 1 84 ? -70.46522 4.07490 23.20297 1.000 17.05677 84 PHE B CA 1
ATOM 8447 C C . PHE D 1 84 ? -71.45185 4.03987 22.03574 1.000 16.12325 84 PHE B C 1
ATOM 8448 O O . PHE D 1 84 ? -72.48347 3.38479 22.09754 1.000 16.18804 84 PHE B O 1
ATOM 8456 N N . LEU D 1 85 ? -71.13184 4.76569 20.95946 1.000 14.09640 85 LEU B N 1
ATOM 8457 C CA . LEU D 1 85 ? -71.97771 4.78013 19.76683 1.000 14.37106 85 LEU B CA 1
ATOM 8458 C C . LEU D 1 85 ? -71.11570 4.54181 18.55270 1.000 14.48840 85 LEU B C 1
ATOM 8459 O O . LEU D 1 85 ? -70.10506 5.24315 18.33912 1.000 15.84338 85 LEU B O 1
ATOM 8464 N N . GLN D 1 86 ? -71.46647 3.53515 17.77474 1.000 16.09620 86 GLN B N 1
ATOM 8465 C CA . GLN D 1 86 ? -70.81737 3.29858 16.48115 1.000 17.09201 86 GLN B CA 1
ATOM 8466 C C . GLN D 1 86 ? -71.54437 4.09834 15.39340 1.000 17.34096 86 GLN B C 1
ATOM 8467 O O . GLN D 1 86 ? -72.76398 3.92907 15.19497 1.000 15.73403 86 GLN B O 1
ATOM 8473 N N . VAL D 1 87 ? -70.81695 4.94652 14.66716 1.000 16.68180 87 VAL B N 1
ATOM 8474 C CA . VAL D 1 87 ? -71.42700 5.71618 13.58710 1.000 19.34108 87 VAL B CA 1
ATOM 8475 C C . VAL D 1 87 ? -71.04507 4.97389 12.32782 1.000 17.12631 87 VAL B C 1
ATOM 8476 O O . VAL D 1 87 ? -69.84288 4.85443 12.02722 1.000 19.43382 87 VAL B O 1
ATOM 8480 N N . PHE D 1 88 ? -72.03061 4.42247 11.60264 1.000 17.33068 88 PHE B N 1
ATOM 8481 C CA . PHE D 1 88 ? -71.64845 3.66972 10.40738 1.000 17.86912 88 PHE B CA 1
ATOM 8482 C C . PHE D 1 88 ? -70.99377 4.60629 9.39323 1.000 20.10456 88 PHE B C 1
ATOM 8483 O O . PHE D 1 88 ? -71.35982 5.76826 9.28727 1.000 20.45720 88 PHE B O 1
ATOM 8491 N N . VAL D 1 89 ? -70.05387 4.06304 8.61035 1.000 19.80745 89 VAL B N 1
ATOM 8492 C CA . VAL D 1 89 ? -69.34814 4.86882 7.61532 1.000 18.79376 89 VAL B CA 1
ATOM 8493 C C . VAL D 1 89 ? -70.26937 5.21650 6.43568 1.000 20.98012 89 VAL B C 1
ATOM 8494 O O . VAL D 1 89 ? -70.35099 6.38539 6.01090 1.000 21.01692 89 VAL B O 1
ATOM 8498 N N A ASP D 1 90 ? -70.98940 4.21896 5.89387 0.653 21.24132 90 ASP B N 1
ATOM 8499 N N B ASP D 1 90 ? -70.95870 4.21214 5.87623 0.347 21.17153 90 ASP B N 1
ATOM 8500 C CA A ASP D 1 90 ? -71.72055 4.45700 4.64944 0.653 20.10489 90 ASP B CA 1
ATOM 8501 C CA B ASP D 1 90 ? -71.70845 4.42284 4.64065 0.347 21.39881 90 ASP B CA 1
ATOM 8502 C C A ASP D 1 90 ? -73.19423 4.08716 4.75552 0.653 24.01983 90 ASP B C 1
ATOM 8503 C C B ASP D 1 90 ? -73.15936 3.96820 4.76976 0.347 22.89406 90 ASP B C 1
ATOM 8504 O O A ASP D 1 90 ? -73.87244 3.83783 3.73710 0.653 23.42738 90 ASP B O 1
ATOM 8505 O O B ASP D 1 90 ? -73.77959 3.52512 3.79426 0.347 24.82321 90 ASP B O 1
ATOM 8514 N N . GLN D 1 91 ? -73.72607 4.11261 5.95855 1.000 22.59236 91 GLN B N 1
ATOM 8515 C CA . GLN D 1 91 ? -75.17106 4.06699 6.14431 1.000 22.42227 91 GLN B CA 1
ATOM 8516 C C . GLN D 1 91 ? -75.54518 5.11446 7.17012 1.000 24.76462 91 GLN B C 1
ATOM 8517 O O . GLN D 1 91 ? -74.74157 5.42429 8.04901 1.000 22.14924 91 GLN B O 1
ATOM 8523 N N . ALA D 1 92 ? -76.79409 5.62164 7.09317 1.000 21.14127 92 ALA B N 1
ATOM 8524 C CA . ALA D 1 92 ? -77.23743 6.61746 8.08223 1.000 23.47569 92 ALA B CA 1
ATOM 8525 C C . ALA D 1 92 ? -77.74256 5.90351 9.33903 1.000 23.73556 92 ALA B C 1
ATOM 8526 O O . ALA D 1 92 ? -78.93696 5.92595 9.66996 1.000 21.04423 92 ALA B O 1
ATOM 8528 N N . ILE D 1 93 ? -76.80119 5.25894 10.03596 1.000 21.81873 93 ILE B N 1
ATOM 8529 C CA . ILE D 1 93 ? -77.07423 4.40935 11.18958 1.000 19.99568 93 ILE B CA 1
ATOM 8530 C C . ILE D 1 93 ? -76.08165 4.73360 12.28913 1.000 20.15846 93 ILE B C 1
ATOM 8531 O O . ILE D 1 93 ? -74.85588 4.80920 12.05148 1.000 19.26580 93 ILE B O 1
ATOM 8536 N N . VAL D 1 94 ? -76.61094 4.91399 13.49737 1.000 18.16264 94 VAL B N 1
ATOM 8537 C CA . VAL D 1 94 ? -75.80830 4.99324 14.70485 1.000 20.94884 94 VAL B CA 1
ATOM 8538 C C . VAL D 1 94 ? -76.31115 3.86322 15.59302 1.000 19.86001 94 VAL B C 1
ATOM 8539 O O . VAL D 1 94 ? -77.52340 3.73266 15.78266 1.000 22.95242 94 VAL B O 1
ATOM 8543 N N A THR D 1 95 ? -75.39966 2.98855 16.06312 0.564 17.43416 95 THR B N 1
ATOM 8544 N N B THR D 1 95 ? -75.41387 3.01886 16.09366 0.436 17.90619 95 THR B N 1
ATOM 8545 C CA A THR D 1 95 ? -75.81230 1.83144 16.86883 0.564 17.21792 95 THR B CA 1
ATOM 8546 C CA B THR D 1 95 ? -75.93042 1.94104 16.92339 0.436 17.73735 95 THR B CA 1
ATOM 8547 C C A THR D 1 95 ? -75.30363 1.95192 18.31288 0.564 19.44936 95 THR B C 1
ATOM 8548 C C B THR D 1 95 ? -75.32436 1.96909 18.31998 0.436 19.27122 95 THR B C 1
ATOM 8549 O O A THR D 1 95 ? -74.17597 2.38494 18.55945 0.564 17.03239 95 THR B O 1
ATOM 8550 O O B THR D 1 95 ? -74.17549 2.36271 18.53095 0.436 17.73399 95 THR B O 1
ATOM 8557 N N . ASP D 1 96 ? -76.13639 1.53201 19.27844 1.000 20.34234 96 ASP B N 1
ATOM 8558 C CA . ASP D 1 96 ? -75.75247 1.55648 20.68437 1.000 18.90509 96 ASP B CA 1
ATOM 8559 C C . ASP D 1 96 ? -75.75567 0.16782 21.30693 1.000 18.67257 96 ASP B C 1
ATOM 8560 O O . ASP D 1 96 ? -75.80440 0.06463 22.52605 1.000 19.98633 96 ASP B O 1
ATOM 8565 N N . ALA D 1 97 ? -75.73080 -0.90312 20.51679 1.000 18.31240 97 ALA B N 1
ATOM 8566 C CA . ALA D 1 97 ? -75.94026 -2.17878 21.17583 1.000 24.03952 97 ALA B CA 1
ATOM 8567 C C . ALA D 1 97 ? -74.65864 -2.87339 21.64754 1.000 32.95309 97 ALA B C 1
ATOM 8568 O O . ALA D 1 97 ? -74.72655 -4.05835 21.94956 1.000 44.76897 97 ALA B O 1
ATOM 8570 N N . GLN D 1 98 ? -73.51000 -2.20708 21.70820 1.000 17.48265 98 GLN B N 1
ATOM 8571 C CA . GLN D 1 98 ? -72.30923 -2.92077 22.17575 1.000 16.74480 98 GLN B CA 1
ATOM 8572 C C . GLN D 1 98 ? -71.45952 -2.02032 23.06081 1.000 21.71769 98 GLN B C 1
ATOM 8573 O O . GLN D 1 98 ? -71.53916 -0.78195 22.99249 1.000 17.53444 98 GLN B O 1
ATOM 8579 N N . ASN D 1 99 ? -70.60017 -2.66703 23.84991 1.000 18.46733 99 ASN B N 1
ATOM 8580 C CA . ASN D 1 99 ? -69.48452 -2.00760 24.52409 1.000 17.61465 99 ASN B CA 1
ATOM 8581 C C . ASN D 1 99 ? -68.42442 -1.66660 23.49047 1.000 18.62856 99 ASN B C 1
ATOM 8582 O O . ASN D 1 99 ? -68.46120 -2.15263 22.36908 1.000 18.35317 99 ASN B O 1
ATOM 8587 N N . CYS D 1 100 ? -67.42924 -0.87370 23.91196 1.000 15.58434 100 CYS B N 1
ATOM 8588 C CA . CYS D 1 100 ? -66.22086 -0.68384 23.09144 1.000 15.74616 100 CYS B CA 1
ATOM 8589 C C . CYS D 1 100 ? -65.08272 -0.44119 24.06900 1.000 16.97967 100 CYS B C 1
ATOM 8590 O O . CYS D 1 100 ? -64.97563 0.64158 24.62397 1.000 19.15528 100 CYS B O 1
ATOM 8593 N N . GLY D 1 101 ? -64.24894 -1.46020 24.28380 1.000 14.59076 101 GLY B N 1
ATOM 8594 C CA . GLY D 1 101 ? -63.19053 -1.25218 25.26462 1.000 15.91160 101 GLY B CA 1
ATOM 8595 C C . GLY D 1 101 ? -61.96662 -0.54146 24.74004 1.000 21.14267 101 GLY B C 1
ATOM 8596 O O . GLY D 1 101 ? -61.14203 -0.10518 25.54474 1.000 17.50204 101 GLY B O 1
ATOM 8597 N N . ASN D 1 102 ? -61.80426 -0.41549 23.41903 1.000 17.78336 102 ASN B N 1
ATOM 8598 C CA . ASN D 1 102 ? -60.75277 0.49436 22.92286 1.000 16.61007 102 ASN B CA 1
ATOM 8599 C C . ASN D 1 102 ? -61.14456 1.96025 23.16905 1.000 17.89184 102 ASN B C 1
ATOM 8600 O O . ASN D 1 102 ? -60.39447 2.71251 23.81103 1.000 16.70074 102 ASN B O 1
ATOM 8605 N N . ILE D 1 103 ? -62.35578 2.36857 22.73066 1.000 14.55527 103 ILE B N 1
ATOM 8606 C CA . ILE D 1 103 ? -62.77477 3.75396 22.99667 1.000 13.67549 103 ILE B CA 1
ATOM 8607 C C . ILE D 1 103 ? -62.86842 3.99626 24.50806 1.000 13.67587 103 ILE B C 1
ATOM 8608 O O . ILE D 1 103 ? -62.58868 5.10165 24.99665 1.000 15.68950 103 ILE B O 1
ATOM 8613 N N . LEU D 1 104 ? -63.18755 2.96218 25.26547 1.000 15.86366 104 LEU B N 1
ATOM 8614 C CA . LEU D 1 104 ? -63.17558 3.10842 26.71289 1.000 13.88023 104 LEU B CA 1
ATOM 8615 C C . LEU D 1 104 ? -61.86713 3.69749 27.23389 1.000 16.14359 104 LEU B C 1
ATOM 8616 O O . LEU D 1 104 ? -61.86397 4.42947 28.23482 1.000 15.84122 104 LEU B O 1
ATOM 8621 N N . ALA D 1 105 ? -60.74700 3.37958 26.59405 1.000 15.80063 105 ALA B N 1
ATOM 8622 C CA . ALA D 1 105 ? -59.45450 3.84425 27.16268 1.000 13.44531 105 ALA B CA 1
ATOM 8623 C C . ALA D 1 105 ? -59.36381 5.34407 27.20112 1.000 16.78628 105 ALA B C 1
ATOM 8624 O O . ALA D 1 105 ? -58.70091 5.89324 28.07220 1.000 19.33845 105 ALA B O 1
ATOM 8626 N N . GLY D 1 106 ? -59.98851 6.02630 26.24521 1.000 14.12609 106 GLY B N 1
ATOM 8627 C CA . GLY D 1 106 ? -59.93052 7.48612 26.30695 1.000 14.03053 106 GLY B CA 1
ATOM 8628 C C . GLY D 1 106 ? -60.89444 8.09088 27.31717 1.000 15.14452 106 GLY B C 1
ATOM 8629 O O . GLY D 1 106 ? -60.75741 9.26915 27.65041 1.000 14.82392 106 GLY B O 1
ATOM 8630 N N . VAL D 1 107 ? -61.84785 7.29398 27.84919 1.000 15.35055 107 VAL B N 1
ATOM 8631 C CA . VAL D 1 107 ? -62.90085 7.91185 28.66214 1.000 14.67184 107 VAL B CA 1
ATOM 8632 C C . VAL D 1 107 ? -62.33030 8.44509 29.97031 1.000 18.12216 107 VAL B C 1
ATOM 8633 O O . VAL D 1 107 ? -62.70277 9.51678 30.42712 1.000 16.07252 107 VAL B O 1
ATOM 8637 N N . GLY D 1 108 ? -61.46678 7.67160 30.64295 1.000 16.56816 108 GLY B N 1
ATOM 8638 C CA . GLY D 1 108 ? -60.91161 8.13526 31.90098 1.000 15.09683 108 GLY B CA 1
ATOM 8639 C C . GLY D 1 108 ? -60.15039 9.45325 31.77489 1.000 15.30713 108 GLY B C 1
ATOM 8640 O O . GLY D 1 108 ? -60.45640 10.43722 32.46080 1.000 15.36169 108 GLY B O 1
ATOM 8641 N N . PRO D 1 109 ? -59.15831 9.51865 30.86115 1.000 14.24232 109 PRO B N 1
ATOM 8642 C CA . PRO D 1 109 ? -58.42446 10.80540 30.69084 1.000 14.83068 109 PRO B CA 1
ATOM 8643 C C . PRO D 1 109 ? -59.36251 11.93070 30.25886 1.000 16.11781 109 PRO B C 1
ATOM 8644 O O . PRO D 1 109 ? -59.20808 13.07877 30.74017 1.000 15.87585 109 PRO B O 1
ATOM 8648 N N . PHE D 1 110 ? -60.27555 11.64565 29.31816 1.000 14.82708 110 PHE B N 1
ATOM 8649 C CA . PHE D 1 110 ? -61.25753 12.66786 28.92216 1.000 17.16950 110 PHE B CA 1
ATOM 8650 C C . PHE D 1 110 ? -62.01967 13.18276 30.14511 1.000 17.49817 110 PHE B C 1
ATOM 8651 O O . PHE D 1 110 ? -62.17720 14.39380 30.34030 1.000 16.68977 110 PHE B O 1
ATOM 8659 N N . ALA D 1 111 ? -62.52876 12.26758 30.97487 1.000 14.95609 111 ALA B N 1
ATOM 8660 C CA . ALA D 1 111 ? -63.34640 12.71444 32.11025 1.000 15.63005 111 ALA B CA 1
ATOM 8661 C C . ALA D 1 111 ? -62.52434 13.54479 33.10974 1.000 18.39956 111 ALA B C 1
ATOM 8662 O O . ALA D 1 111 ? -63.05048 14.50881 33.70797 1.000 17.91339 111 ALA B O 1
ATOM 8664 N N . ILE D 1 112 ? -61.25220 13.17406 33.33340 1.000 14.77058 112 ILE B N 1
ATOM 8665 C CA . ILE D 1 112 ? -60.42368 13.96303 34.25089 1.000 15.05252 112 ILE B CA 1
ATOM 8666 C C . ILE D 1 112 ? -60.14693 15.34274 33.63995 1.000 17.46076 112 ILE B C 1
ATOM 8667 O O . ILE D 1 112 ? -60.26760 16.38300 34.31394 1.000 20.69173 112 ILE B O 1
ATOM 8672 N N . GLU D 1 113 ? -59.77094 15.37455 32.35242 1.000 16.08562 113 GLU B N 1
ATOM 8673 C CA . GLU D 1 113 ? -59.53998 16.68315 31.71492 1.000 16.90389 113 GLU B CA 1
ATOM 8674 C C . GLU D 1 113 ? -60.76814 17.56521 31.80037 1.000 19.73552 113 GLU B C 1
ATOM 8675 O O . GLU D 1 113 ? -60.65122 18.76896 32.04173 1.000 19.37287 113 GLU B O 1
ATOM 8681 N N . ARG D 1 114 ? -61.95468 16.99783 31.60019 1.000 18.28709 114 ARG B N 1
ATOM 8682 C CA . ARG D 1 114 ? -63.21197 17.75058 31.63426 1.000 17.63437 114 ARG B CA 1
ATOM 8683 C C . ARG D 1 114 ? -63.73010 18.04360 33.03967 1.000 19.07214 114 ARG B C 1
ATOM 8684 O O . ARG D 1 114 ? -64.77460 18.72114 33.17602 1.000 22.88319 114 ARG B O 1
ATOM 8692 N N . GLY D 1 115 ? -63.04075 17.57771 34.09308 1.000 17.82398 115 GLY B N 1
ATOM 8693 C CA . GLY D 1 115 ? -63.46711 17.88662 35.43683 1.000 20.66437 115 GLY B CA 1
ATOM 8694 C C . GLY D 1 115 ? -64.64056 17.04786 35.90190 1.000 20.94045 115 GLY B C 1
ATOM 8695 O O . GLY D 1 115 ? -65.20150 17.34524 36.95436 1.000 20.58873 115 GLY B O 1
ATOM 8696 N N . LEU D 1 116 ? -64.96048 15.94041 35.20322 1.000 19.01426 116 LEU B N 1
ATOM 8697 C CA . LEU D 1 116 ? -66.05190 15.09904 35.68977 1.000 16.04024 116 LEU B CA 1
ATOM 8698 C C . LEU D 1 116 ? -65.59435 14.26148 36.86070 1.000 21.12021 116 LEU B C 1
ATOM 8699 O O . LEU D 1 116 ? -66.41831 13.80078 37.64558 1.000 20.84142 116 LEU B O 1
ATOM 8704 N N . VAL D 1 117 ? -64.30195 13.93302 36.90445 1.000 17.98754 117 VAL B N 1
ATOM 8705 C CA . VAL D 1 117 ? -63.72928 13.21139 38.04502 1.000 16.31248 117 VAL B CA 1
ATOM 8706 C C . VAL D 1 117 ? -62.39231 13.88536 38.35750 1.000 21.63190 117 VAL B C 1
ATOM 8707 O O . VAL D 1 117 ? -61.66329 14.29668 37.45765 1.000 20.88350 117 VAL B O 1
ATOM 8711 N N . ALA D 1 118 ? -62.13425 14.09074 39.63473 1.000 18.29367 118 ALA B N 1
ATOM 8712 C CA . ALA D 1 118 ? -60.92613 14.77556 40.08294 1.000 21.09390 118 ALA B CA 1
ATOM 8713 C C . ALA D 1 118 ? -59.74438 13.82087 40.03349 1.000 22.46903 118 ALA B C 1
ATOM 8714 O O . ALA D 1 118 ? -59.89209 12.61772 40.32164 1.000 19.75225 118 ALA B O 1
ATOM 8716 N N . ALA D 1 119 ? -58.56798 14.35213 39.66468 1.000 18.74776 119 ALA B N 1
ATOM 8717 C CA . ALA D 1 119 ? -57.35493 13.56743 39.78338 1.000 17.00230 119 ALA B CA 1
ATOM 8718 C C . ALA D 1 119 ? -57.16806 13.18572 41.25070 1.000 17.46366 119 ALA B C 1
ATOM 8719 O O . ALA D 1 119 ? -57.51496 13.94881 42.16912 1.000 19.61662 119 ALA B O 1
ATOM 8721 N N . SER D 1 120 ? -56.66168 11.96304 41.49356 1.000 18.00028 120 SER B N 1
ATOM 8722 C CA . SER D 1 120 ? -56.46107 11.50145 42.86686 1.000 18.08210 120 SER B CA 1
ATOM 8723 C C . SER D 1 120 ? -55.06027 10.90835 42.89877 1.000 24.67598 120 SER B C 1
ATOM 8724 O O . SER D 1 120 ? -54.84178 9.81813 42.34098 1.000 25.16451 120 SER B O 1
ATOM 8727 N N . GLY D 1 121 ? -54.10840 11.65743 43.44353 1.000 23.36284 121 GLY B N 1
ATOM 8728 C CA . GLY D 1 121 ? -52.74126 11.17597 43.41587 1.000 21.38607 121 GLY B CA 1
ATOM 8729 C C . GLY D 1 121 ? -52.15629 11.19514 42.00360 1.000 26.29178 121 GLY B C 1
ATOM 8730 O O . GLY D 1 121 ? -52.71185 11.80204 41.06902 1.000 22.02046 121 GLY B O 1
ATOM 8731 N N . ASP D 1 122 ? -51.01299 10.49754 41.84546 1.000 22.15152 122 ASP B N 1
ATOM 8732 C CA . ASP D 1 122 ? -50.37340 10.50382 40.52872 1.000 20.61860 122 ASP B CA 1
ATOM 8733 C C . ASP D 1 122 ? -50.92836 9.43182 39.59131 1.000 19.69817 122 ASP B C 1
ATOM 8734 O O . ASP D 1 122 ? -50.54893 9.39388 38.40840 1.000 19.46218 122 ASP B O 1
ATOM 8739 N N . GLU D 1 123 ? -51.77056 8.52899 40.10472 1.000 20.62409 123 GLU B N 1
ATOM 8740 C CA . GLU D 1 123 ? -52.44659 7.51197 39.29504 1.000 18.99275 123 GLU B CA 1
ATOM 8741 C C . GLU D 1 123 ? -53.89320 7.49136 39.75776 1.000 22.66187 123 GLU B C 1
ATOM 8742 O O . GLU D 1 123 ? -54.17324 7.04064 40.86829 1.000 21.25286 123 GLU B O 1
ATOM 8748 N N . THR D 1 124 ? -54.79779 7.97975 38.93700 1.000 18.06280 124 THR B N 1
ATOM 8749 C CA . THR D 1 124 ? -56.18836 8.17140 39.35564 1.000 14.91618 124 THR B CA 1
ATOM 8750 C C . THR D 1 124 ? -56.99699 6.95986 38.89552 1.000 16.56434 124 THR B C 1
ATOM 8751 O O . THR D 1 124 ? -57.11767 6.71313 37.69599 1.000 17.30363 124 THR B O 1
ATOM 8755 N N . ARG D 1 125 ? -57.58230 6.24264 39.83201 1.000 14.88376 125 ARG B N 1
ATOM 8756 C CA . ARG D 1 125 ? -58.56704 5.21792 39.47116 1.000 15.49038 125 ARG B CA 1
ATOM 8757 C C . ARG D 1 125 ? -59.86612 5.85193 38.96310 1.000 19.64157 125 ARG B C 1
ATOM 8758 O O . ARG D 1 125 ? -60.39976 6.76757 39.61403 1.000 19.77189 125 ARG B O 1
ATOM 8766 N N . VAL D 1 126 ? -60.41089 5.34197 37.84349 1.000 14.06683 126 VAL B N 1
ATOM 8767 C CA . VAL D 1 126 ? -61.70641 5.84695 37.31777 1.000 13.91244 126 VAL B CA 1
ATOM 8768 C C . VAL D 1 126 ? -62.60984 4.63970 37.09097 1.000 19.19838 126 VAL B C 1
ATOM 8769 O O . VAL D 1 126 ? -62.31467 3.81065 36.23454 1.000 17.09402 126 VAL B O 1
ATOM 8773 N N . ALA D 1 127 ? -63.69597 4.55133 37.84456 1.000 14.80996 127 ALA B N 1
ATOM 8774 C CA . ALA D 1 127 ? -64.68884 3.48197 37.68350 1.000 15.24552 127 ALA B CA 1
ATOM 8775 C C . ALA D 1 127 ? -65.71926 3.99627 36.67551 1.000 17.45042 127 ALA B C 1
ATOM 8776 O O . ALA D 1 127 ? -66.33306 5.07803 36.87316 1.000 16.51421 127 ALA B O 1
ATOM 8778 N N . ILE D 1 128 ? -65.92911 3.22994 35.60501 1.000 14.51873 128 ILE B N 1
ATOM 8779 C CA . ILE D 1 128 ? -66.69655 3.68469 34.43639 1.000 14.72360 128 ILE B CA 1
ATOM 8780 C C . ILE D 1 128 ? -67.87004 2.72850 34.25209 1.000 18.75817 128 ILE B C 1
ATOM 8781 O O . ILE D 1 128 ? -67.67618 1.52573 34.00692 1.000 16.04410 128 ILE B O 1
ATOM 8786 N N . PHE D 1 129 ? -69.07879 3.27538 34.27508 1.000 16.14626 129 PHE B N 1
ATOM 8787 C CA . PHE D 1 129 ? -70.28931 2.48244 33.99364 1.000 19.26858 129 PHE B CA 1
ATOM 8788 C C . PHE D 1 129 ? -70.56730 2.49938 32.49072 1.000 19.85603 129 PHE B C 1
ATOM 8789 O O . PHE D 1 129 ? -70.74675 3.58418 31.88898 1.000 16.90539 129 PHE B O 1
ATOM 8797 N N . MET D 1 130 ? -70.50409 1.31575 31.85930 1.000 16.32253 130 MET B N 1
ATOM 8798 C CA . MET D 1 130 ? -70.61962 1.19648 30.40598 1.000 17.88451 130 MET B CA 1
ATOM 8799 C C . MET D 1 130 ? -72.12360 1.10750 30.13375 1.000 16.46063 130 MET B C 1
ATOM 8800 O O . MET D 1 130 ? -72.71292 0.03901 30.28935 1.000 19.39058 130 MET B O 1
ATOM 8805 N N . GLU D 1 131 ? -72.74850 2.23072 29.73848 1.000 14.02736 131 GLU B N 1
ATOM 8806 C CA . GLU D 1 131 ? -74.22249 2.28874 29.67755 1.000 15.83036 131 GLU B CA 1
ATOM 8807 C C . GLU D 1 131 ? -74.80876 1.28001 28.70609 1.000 17.78994 131 GLU B C 1
ATOM 8808 O O . GLU D 1 131 ? -75.95330 0.84449 28.89263 1.000 17.58780 131 GLU B O 1
ATOM 8814 N N . ASN D 1 132 ? -74.05176 0.93325 27.64437 1.000 17.52523 132 ASN B N 1
ATOM 8815 C CA . ASN D 1 132 ? -74.59304 0.05498 26.60690 1.000 16.19949 132 ASN B CA 1
ATOM 8816 C C . ASN D 1 132 ? -75.00989 -1.29808 27.17992 1.000 20.65150 132 ASN B C 1
ATOM 8817 O O . ASN D 1 132 ? -75.99534 -1.88553 26.72342 1.000 18.95167 132 ASN B O 1
ATOM 8822 N N . THR D 1 133 ? -74.27173 -1.80385 28.17193 1.000 17.66257 133 THR B N 1
ATOM 8823 C CA . THR D 1 133 ? -74.52438 -3.14664 28.71872 1.000 19.57593 133 THR B CA 1
ATOM 8824 C C . THR D 1 133 ? -74.73109 -3.16498 30.21469 1.000 22.89301 133 THR B C 1
ATOM 8825 O O . THR D 1 133 ? -75.09297 -4.22382 30.75234 1.000 20.55330 133 THR B O 1
ATOM 8829 N N . GLY D 1 134 ? -74.52010 -2.05158 30.90976 1.000 16.73860 134 GLY B N 1
ATOM 8830 C CA . GLY D 1 134 ? -74.66624 -2.10355 32.36184 1.000 20.24111 134 GLY B CA 1
ATOM 8831 C C . GLY D 1 134 ? -73.46388 -2.68325 33.07903 1.000 22.67666 134 GLY B C 1
ATOM 8832 O O . GLY D 1 134 ? -73.51839 -2.86290 34.29789 1.000 21.53548 134 GLY B O 1
ATOM 8833 N N . GLN D 1 135 ? -72.36323 -2.95046 32.36503 1.000 18.23936 135 GLN B N 1
ATOM 8834 C CA . GLN D 1 135 ? -71.14590 -3.44934 33.01405 1.000 19.68938 135 GLN B CA 1
ATOM 8835 C C . GLN D 1 135 ? -70.31588 -2.26780 33.53780 1.000 21.19902 135 GLN B C 1
ATOM 8836 O O . GLN D 1 135 ? -70.43875 -1.12617 33.06694 1.000 20.00005 135 GLN B O 1
ATOM 8842 N N . VAL D 1 136 ? -69.37250 -2.55997 34.43185 1.000 17.60692 136 VAL B N 1
ATOM 8843 C CA . VAL D 1 136 ? -68.42560 -1.53859 34.91862 1.000 14.58294 136 VAL B CA 1
ATOM 8844 C C . VAL D 1 136 ? -67.00242 -1.96754 34.56047 1.000 19.00547 136 VAL B C 1
ATOM 8845 O O . VAL D 1 136 ? -66.64091 -3.14746 34.69310 1.000 19.36767 136 VAL B O 1
ATOM 8849 N N . ALA D 1 137 ? -66.19696 -0.99015 34.13450 1.000 16.25418 137 ALA B N 1
ATOM 8850 C CA . ALA D 1 137 ? -64.76482 -1.17481 33.94441 1.000 16.11445 137 ALA B CA 1
ATOM 8851 C C . ALA D 1 137 ? -64.02748 -0.23920 34.89289 1.000 14.73827 137 ALA B C 1
ATOM 8852 O O . ALA D 1 137 ? -64.48675 0.88287 35.14650 1.000 18.54896 137 ALA B O 1
ATOM 8854 N N . VAL D 1 138 ? -62.87003 -0.66976 35.39784 1.000 16.55547 138 VAL B N 1
ATOM 8855 C CA . VAL D 1 138 ? -62.04884 0.21265 36.23653 1.000 14.44704 138 VAL B CA 1
ATOM 8856 C C . VAL D 1 138 ? -60.72757 0.46849 35.52968 1.000 17.69094 138 VAL B C 1
ATOM 8857 O O . VAL D 1 138 ? -59.97507 -0.46473 35.26064 1.000 19.34472 138 VAL B O 1
ATOM 8861 N N . ALA D 1 139 ? -60.47105 1.71682 35.17589 1.000 15.30481 139 ALA B N 1
ATOM 8862 C CA . ALA D 1 139 ? -59.24246 2.10145 34.49217 1.000 16.69538 139 ALA B CA 1
ATOM 8863 C C . ALA D 1 139 ? -58.36697 2.87215 35.47324 1.000 21.07258 139 ALA B C 1
ATOM 8864 O O . ALA D 1 139 ? -58.86188 3.43807 36.44688 1.000 20.77515 139 ALA B O 1
ATOM 8866 N N . THR D 1 140 ? -57.04955 2.88509 35.24671 1.000 16.05086 140 THR B N 1
ATOM 8867 C CA . THR D 1 140 ? -56.18951 3.76968 36.02626 1.000 16.33349 140 THR B CA 1
ATOM 8868 C C . THR D 1 140 ? -55.50732 4.72378 35.04957 1.000 18.20765 140 THR B C 1
ATOM 8869 O O . THR D 1 140 ? -54.97187 4.27083 34.03404 1.000 19.90363 140 THR B O 1
ATOM 8873 N N . VAL D 1 141 ? -55.51474 6.01542 35.35360 1.000 15.53350 141 VAL B N 1
ATOM 8874 C CA . VAL D 1 141 ? -54.99364 7.04581 34.46025 1.000 14.04088 141 VAL B CA 1
ATOM 8875 C C . VAL D 1 141 ? -53.80604 7.72862 35.10140 1.000 16.74106 141 VAL B C 1
ATOM 8876 O O . VAL D 1 141 ? -53.84923 8.10158 36.28193 1.000 18.67367 141 VAL B O 1
ATOM 8880 N N . ARG D 1 142 ? -52.74098 7.92899 34.32036 1.000 15.93525 142 ARG B N 1
ATOM 8881 C CA . ARG D 1 142 ? -51.60815 8.65629 34.87011 1.000 16.27679 142 ARG B CA 1
ATOM 8882 C C . ARG D 1 142 ? -51.92945 10.14489 34.97356 1.000 17.80566 142 ARG B C 1
ATOM 8883 O O . ARG D 1 142 ? -52.23595 10.81355 33.95677 1.000 17.45107 142 ARG B O 1
ATOM 8891 N N . THR D 1 143 ? -51.84119 10.67768 36.20676 1.000 16.49464 143 THR B N 1
ATOM 8892 C CA . THR D 1 143 ? -52.13700 12.08117 36.49118 1.000 16.24928 143 THR B CA 1
ATOM 8893 C C . THR D 1 143 ? -50.99909 12.66480 37.31674 1.000 21.79865 143 THR B C 1
ATOM 8894 O O . THR D 1 143 ? -51.21493 13.15288 38.43028 1.000 19.86334 143 THR B O 1
ATOM 8898 N N . PRO D 1 144 ? -49.75414 12.59846 36.81113 1.000 21.55038 144 PRO B N 1
ATOM 8899 C CA . PRO D 1 144 ? -48.61169 13.10103 37.60260 1.000 22.98624 144 PRO B CA 1
ATOM 8900 C C . PRO D 1 144 ? -48.83085 14.55405 37.97684 1.000 23.34453 144 PRO B C 1
ATOM 8901 O O . PRO D 1 144 ? -49.19249 15.39135 37.14294 1.000 22.75365 144 PRO B O 1
ATOM 8905 N N . GLY D 1 145 ? -48.63279 14.84557 39.26140 1.000 25.36723 145 GLY B N 1
ATOM 8906 C CA . GLY D 1 145 ? -48.87124 16.21115 39.70586 1.000 23.20240 145 GLY B CA 1
ATOM 8907 C C . GLY D 1 145 ? -50.30151 16.67881 39.62137 1.000 32.79936 145 GLY B C 1
ATOM 8908 O O . GLY D 1 145 ? -50.58226 17.86825 39.75626 1.000 31.85173 145 GLY B O 1
ATOM 8909 N N . GLY D 1 146 ? -51.23917 15.75178 39.39902 1.000 29.53922 146 GLY B N 1
ATOM 8910 C CA . GLY D 1 146 ? -52.62858 16.12484 39.34841 1.000 23.72336 146 GLY B CA 1
ATOM 8911 C C . GLY D 1 146 ? -53.17181 16.41947 37.96546 1.000 23.96285 146 GLY B C 1
ATOM 8912 O O . GLY D 1 146 ? -54.35768 16.75062 37.85063 1.000 23.36876 146 GLY B O 1
ATOM 8913 N N . SER D 1 147 ? -52.35523 16.28733 36.90510 1.000 19.20632 147 SER B N 1
ATOM 8914 C CA . SER D 1 147 ? -52.80377 16.49599 35.52933 1.000 20.77284 147 SER B CA 1
ATOM 8915 C C . SER D 1 147 ? -52.59665 15.26858 34.66278 1.000 21.80813 147 SER B C 1
ATOM 8916 O O . SER D 1 147 ? -51.53051 14.65480 34.70012 1.000 21.86884 147 SER B O 1
ATOM 8919 N N . VAL D 1 148 ? -53.60312 14.98650 33.82258 1.000 18.10804 148 VAL B N 1
ATOM 8920 C CA . VAL D 1 148 ? -53.49217 13.86107 32.87789 1.000 16.87860 148 VAL B CA 1
ATOM 8921 C C . VAL D 1 148 ? -52.23615 14.01646 32.03939 1.000 19.12055 148 VAL B C 1
ATOM 8922 O O . VAL D 1 148 ? -51.92465 15.13006 31.57207 1.000 20.21249 148 VAL B O 1
ATOM 8926 N N . THR D 1 149 ? -51.53613 12.90060 31.81559 1.000 17.61193 149 THR B N 1
ATOM 8927 C CA . THR D 1 149 ? -50.52221 12.84242 30.76092 1.000 16.46606 149 THR B CA 1
ATOM 8928 C C . THR D 1 149 ? -50.87958 11.74231 29.76774 1.000 18.54866 149 THR B C 1
ATOM 8929 O O . THR D 1 149 ? -51.50955 10.74934 30.13755 1.000 16.89264 149 THR B O 1
ATOM 8933 N N . TYR D 1 150 ? -50.54459 11.94540 28.48448 1.000 19.35407 150 TYR B N 1
ATOM 8934 C CA . TYR D 1 150 ? -50.61686 10.83964 27.51502 1.000 18.43266 150 TYR B CA 1
ATOM 8935 C C . TYR D 1 150 ? -49.22926 10.28600 27.17410 1.000 17.31639 150 TYR B C 1
ATOM 8936 O O . TYR D 1 150 ? -49.14633 9.33928 26.39864 1.000 19.90020 150 TYR B O 1
ATOM 8945 N N . ALA D 1 151 ? -48.16259 10.89178 27.67971 1.000 16.73305 151 ALA B N 1
ATOM 8946 C CA . ALA D 1 151 ? -46.80993 10.40704 27.42157 1.000 17.62704 151 ALA B CA 1
ATOM 8947 C C . ALA D 1 151 ? -46.42104 9.30096 28.40209 1.000 19.95851 151 ALA B C 1
ATOM 8948 O O . ALA D 1 151 ? -46.82687 9.30969 29.56669 1.000 19.34555 151 ALA B O 1
ATOM 8950 N N . GLY D 1 152 ? -45.59643 8.36242 27.94316 1.000 17.33165 152 GLY B N 1
ATOM 8951 C CA . GLY D 1 152 ? -45.23404 7.25050 28.81058 1.000 17.50073 152 GLY B CA 1
ATOM 8952 C C . GLY D 1 152 ? -44.47169 6.22384 28.00575 1.000 20.71945 152 GLY B C 1
ATOM 8953 O O . GLY D 1 152 ? -44.16582 6.43737 26.83727 1.000 21.75152 152 GLY B O 1
ATOM 8954 N N A ASP D 1 153 ? -44.18128 5.10977 28.66271 0.655 18.11613 153 ASP B N 1
ATOM 8955 N N B ASP D 1 153 ? -44.13276 5.11076 28.65769 0.345 19.05899 153 ASP B N 1
ATOM 8956 C CA A ASP D 1 153 ? -43.35056 4.05624 28.09881 0.655 19.34111 153 ASP B CA 1
ATOM 8957 C CA B ASP D 1 153 ? -43.34915 4.07507 27.98810 0.345 19.70468 153 ASP B CA 1
ATOM 8958 C C A ASP D 1 153 ? -44.16819 2.87313 27.60623 0.655 20.99036 153 ASP B C 1
ATOM 8959 C C B ASP D 1 153 ? -44.17228 2.82874 27.68337 0.345 20.68144 153 ASP B C 1
ATOM 8960 O O A ASP D 1 153 ? -43.59382 1.89252 27.12274 0.655 22.97069 153 ASP B O 1
ATOM 8961 O O B ASP D 1 153 ? -43.61079 1.76024 27.41466 0.345 21.55845 153 ASP B O 1
ATOM 8970 N N . ALA D 1 154 ? -45.49050 2.93735 27.69390 1.000 18.03577 154 ALA B N 1
ATOM 8971 C CA . ALA D 1 154 ? -46.31763 1.78503 27.31516 1.000 17.22676 154 ALA B CA 1
ATOM 8972 C C . ALA D 1 154 ? -46.58205 1.73677 25.80902 1.000 20.04671 154 ALA B C 1
ATOM 8973 O O . ALA D 1 154 ? -46.60810 2.75405 25.11899 1.000 19.79790 154 ALA B O 1
ATOM 8975 N N . ALA D 1 155 ? -46.80832 0.51790 25.29146 1.000 20.12927 155 ALA B N 1
ATOM 8976 C CA . ALA D 1 155 ? -47.06169 0.38342 23.85920 1.000 20.48614 155 ALA B CA 1
ATOM 8977 C C . ALA D 1 155 ? -48.12111 -0.67534 23.66444 1.000 21.04423 155 ALA B C 1
ATOM 8978 O O . ALA D 1 155 ? -48.22923 -1.60402 24.46871 1.000 19.21301 155 ALA B O 1
ATOM 8980 N N . ILE D 1 156 ? -48.92760 -0.52645 22.60388 1.000 17.49455 156 ILE B N 1
ATOM 8981 C CA . ILE D 1 156 ? -49.88725 -1.56524 22.24269 1.000 17.02022 156 ILE B CA 1
ATOM 8982 C C . ILE D 1 156 ? -49.73548 -1.81479 20.75181 1.000 18.16164 156 ILE B C 1
ATOM 8983 O O . ILE D 1 156 ? -49.46251 -0.87935 19.97312 1.000 17.71857 156 ILE B O 1
ATOM 8988 N N . ASP D 1 157 ? -49.92976 -3.07770 20.35050 1.000 17.22846 157 ASP B N 1
ATOM 8989 C CA . ASP D 1 157 ? -49.76994 -3.40472 18.93620 1.000 16.11267 157 ASP B CA 1
ATOM 8990 C C . ASP D 1 157 ? -50.87761 -2.74828 18.11157 1.000 21.26021 157 ASP B C 1
ATOM 8991 O O . ASP D 1 157 ? -52.05525 -2.79711 18.48750 1.000 20.76972 157 ASP B O 1
ATOM 8996 N N . GLY D 1 158 ? -50.50245 -2.14641 16.96080 1.000 17.04353 158 GLY B N 1
ATOM 8997 C CA . GLY D 1 158 ? -51.50085 -1.39025 16.19603 1.000 18.31068 158 GLY B CA 1
ATOM 8998 C C . GLY D 1 158 ? -51.39854 0.10916 16.39845 1.000 21.13992 158 GLY B C 1
ATOM 8999 O O . GLY D 1 158 ? -52.05752 0.87671 15.66264 1.000 18.25633 158 GLY B O 1
ATOM 9000 N N . VAL D 1 159 ? -50.57511 0.54700 17.34451 1.000 15.66918 159 VAL B N 1
ATOM 9001 C CA . VAL D 1 159 ? -50.31134 1.97879 17.53271 1.000 14.71914 159 VAL B CA 1
ATOM 9002 C C . VAL D 1 159 ? -48.80265 2.22158 17.51698 1.000 18.69018 159 VAL B C 1
ATOM 9003 O O . VAL D 1 159 ? -48.08081 1.59561 18.30903 1.000 16.75141 159 VAL B O 1
ATOM 9007 N N . PRO D 1 160 ? -48.27600 3.11765 16.66642 1.000 15.86034 160 PRO B N 1
ATOM 9008 C CA . PRO D 1 160 ? -46.83654 3.43374 16.72967 1.000 18.05833 160 PRO B CA 1
ATOM 9009 C C . PRO D 1 160 ? -46.46692 4.13436 18.02708 1.000 20.18635 160 PRO B C 1
ATOM 9010 O O . PRO D 1 160 ? -47.26797 4.85817 18.64277 1.000 18.24857 160 PRO B O 1
ATOM 9014 N N . GLY D 1 161 ? -45.20743 3.97213 18.40219 1.000 18.50882 161 GLY B N 1
ATOM 9015 C CA . GLY D 1 161 ? -44.66936 4.77763 19.48936 1.000 20.21142 161 GLY B CA 1
ATOM 9016 C C . GLY D 1 161 ? -45.13323 4.28058 20.85001 1.000 18.78530 161 GLY B C 1
ATOM 9017 O O . GLY D 1 161 ? -45.53248 3.11224 21.02723 1.000 19.88093 161 GLY B O 1
ATOM 9018 N N . THR D 1 162 ? -45.04500 5.18329 21.83383 1.000 17.63766 162 THR B N 1
ATOM 9019 C CA . THR D 1 162 ? -45.34230 4.81510 23.22909 1.000 18.53982 162 THR B CA 1
ATOM 9020 C C . THR D 1 162 ? -46.09666 5.93170 23.91462 1.000 16.88793 162 THR B C 1
ATOM 9021 O O . THR D 1 162 ? -45.99502 7.10933 23.52995 1.000 19.10519 162 THR B O 1
ATOM 9025 N N . HIS D 1 163 ? -46.88660 5.53805 24.90084 1.000 17.25880 163 HIS B N 1
ATOM 9026 C CA . HIS D 1 163 ? -47.80633 6.45584 25.57363 1.000 14.45051 163 HIS B CA 1
ATOM 9027 C C . HIS D 1 163 ? -47.95695 6.07482 27.02791 1.000 18.26155 163 HIS B C 1
ATOM 9028 O O . HIS D 1 163 ? -47.42489 5.07173 27.49343 1.000 17.87092 163 HIS B O 1
ATOM 9035 N N . ALA D 1 164 ? -48.72313 6.88446 27.75589 1.000 16.23826 164 ALA B N 1
ATOM 9036 C CA . ALA D 1 164 ? -49.00149 6.54506 29.15563 1.000 15.60941 164 ALA B CA 1
ATOM 9037 C C . ALA D 1 164 ? -49.86865 5.29173 29.20936 1.000 19.24607 164 ALA B C 1
ATOM 9038 O O . ALA D 1 164 ? -50.82735 5.19330 28.44659 1.000 16.88680 164 ALA B O 1
ATOM 9040 N N . PRO D 1 165 ? -49.58613 4.35206 30.12027 1.000 16.94617 165 PRO B N 1
ATOM 9041 C CA . PRO D 1 165 ? -50.40779 3.13553 30.19565 1.000 15.21787 165 PRO B CA 1
ATOM 9042 C C . PRO D 1 165 ? -51.75857 3.43890 30.79535 1.000 15.45389 165 PRO B C 1
ATOM 9043 O O . PRO D 1 165 ? -51.88585 4.26771 31.70212 1.000 16.86554 165 PRO B O 1
ATOM 9047 N N . ILE D 1 166 ? -52.76007 2.67413 30.33385 1.000 15.63873 166 ILE B N 1
ATOM 9048 C CA . ILE D 1 166 ? -54.10163 2.74029 30.93529 1.000 16.91458 166 ILE B CA 1
ATOM 9049 C C . ILE D 1 166 ? -54.51562 1.29455 31.17437 1.000 18.09022 166 ILE B C 1
ATOM 9050 O O . ILE D 1 166 ? -55.14210 0.65413 30.30991 1.000 17.27507 166 ILE B O 1
ATOM 9055 N N . PRO D 1 167 ? -54.18155 0.74313 32.31608 1.000 17.75664 167 PRO B N 1
ATOM 9056 C CA . PRO D 1 167 ? -54.61984 -0.62315 32.62250 1.000 19.32632 167 PRO B CA 1
ATOM 9057 C C . PRO D 1 167 ? -56.09649 -0.60888 32.96996 1.000 17.46114 167 PRO B C 1
ATOM 9058 O O . PRO D 1 167 ? -56.61161 0.34800 33.58522 1.000 18.50838 167 PRO B O 1
ATOM 9062 N N . THR D 1 168 ? -56.81440 -1.61776 32.46269 1.000 14.07884 168 THR B N 1
ATOM 9063 C CA . THR D 1 168 ? -58.25884 -1.65524 32.67646 1.000 13.64055 168 THR B CA 1
ATOM 9064 C C . THR D 1 168 ? -58.66418 -3.02827 33.17638 1.000 20.08155 168 THR B C 1
ATOM 9065 O O . THR D 1 168 ? -58.15253 -4.03048 32.68780 1.000 19.45221 168 THR B O 1
ATOM 9069 N N . GLU D 1 169 ? -59.62897 -3.07655 34.09827 1.000 14.98864 169 GLU B N 1
ATOM 9070 C CA . GLU D 1 169 ? -60.05846 -4.35549 34.65291 1.000 15.10656 169 GLU B CA 1
ATOM 9071 C C . GLU D 1 169 ? -61.57977 -4.47516 34.56228 1.000 17.56390 169 GLU B C 1
ATOM 9072 O O . GLU D 1 169 ? -62.30667 -3.50285 34.82462 1.000 18.23771 169 GLU B O 1
ATOM 9078 N N . PHE D 1 170 ? -62.07511 -5.67551 34.16617 1.000 16.77341 170 PHE B N 1
ATOM 9079 C CA . PHE D 1 170 ? -63.50647 -5.93003 33.99011 1.000 16.68780 170 PHE B CA 1
ATOM 9080 C C . PHE D 1 170 ? -63.87235 -7.09484 34.88292 1.000 17.02891 170 PHE B C 1
ATOM 9081 O O . PHE D 1 170 ? -63.23728 -8.15746 34.79014 1.000 20.10073 170 PHE B O 1
ATOM 9089 N N . ARG D 1 171 ? -64.95362 -6.94911 35.65794 1.000 14.77609 171 ARG B N 1
ATOM 9090 C CA . ARG D 1 171 ? -65.54164 -8.05124 36.40788 1.000 15.16806 171 ARG B CA 1
ATOM 9091 C C . ARG D 1 171 ? -67.01736 -8.20601 35.99388 1.000 18.01229 171 ARG B C 1
ATOM 9092 O O . ARG D 1 171 ? -67.59033 -7.34262 35.33643 1.000 19.43457 171 ARG B O 1
ATOM 9100 N N A ASP D 1 172 ? -67.60432 -9.31613 36.38675 0.590 22.15432 172 ASP B N 1
ATOM 9101 N N B ASP D 1 172 ? -67.63729 -9.31664 36.34525 0.410 24.00245 172 ASP B N 1
ATOM 9102 C CA A ASP D 1 172 ? -68.99884 -9.60075 35.99414 0.590 27.75944 172 ASP B CA 1
ATOM 9103 C CA B ASP D 1 172 ? -69.06367 -9.50296 35.98505 0.410 26.92394 172 ASP B CA 1
ATOM 9104 C C A ASP D 1 172 ? -69.24166 -9.23415 34.51687 0.590 27.04397 172 ASP B C 1
ATOM 9105 C C B ASP D 1 172 ? -69.32756 -9.31015 34.48165 0.410 27.00948 172 ASP B C 1
ATOM 9106 O O A ASP D 1 172 ? -70.06920 -8.39216 34.18189 0.590 27.63228 172 ASP B O 1
ATOM 9107 O O B ASP D 1 172 ? -70.31522 -8.69400 34.08266 0.410 25.89524 172 ASP B O 1
ATOM 9116 N N . THR D 1 173 ? -68.44177 -9.83681 33.62605 1.000 24.77633 173 THR B N 1
ATOM 9117 C CA . THR D 1 173 ? -68.54811 -9.56667 32.18260 1.000 23.28387 173 THR B CA 1
ATOM 9118 C C . THR D 1 173 ? -69.54591 -10.47982 31.44656 1.000 21.58727 173 THR B C 1
ATOM 9119 O O . THR D 1 173 ? -70.01576 -10.12728 30.35884 1.000 25.99231 173 THR B O 1
ATOM 9123 N N . ALA D 1 174 ? -69.88974 -11.62641 32.01625 1.000 17.66278 174 ALA B N 1
ATOM 9124 C CA . ALA D 1 174 ? -70.60692 -12.65328 31.24654 1.000 21.54678 174 ALA B CA 1
ATOM 9125 C C . ALA D 1 174 ? -72.06009 -12.26716 30.92896 1.000 24.06135 174 ALA B C 1
ATOM 9126 O O . ALA D 1 174 ? -72.82575 -11.86530 31.81504 1.000 25.48102 174 ALA B O 1
ATOM 9128 N N . GLY D 1 175 ? -72.44986 -12.46675 29.66991 1.000 22.55500 175 GLY B N 1
ATOM 9129 C CA . GLY D 1 175 ? -73.86363 -12.38969 29.27616 1.000 20.28937 175 GLY B CA 1
ATOM 9130 C C . GLY D 1 175 ? -74.50371 -11.02462 29.36321 1.000 24.48009 175 GLY B C 1
ATOM 9131 O O . GLY D 1 175 ? -75.74497 -10.94088 29.41393 1.000 25.73534 175 GLY B O 1
ATOM 9132 N N A SER D 1 176 ? -73.70616 -9.95071 29.36723 0.736 28.11878 176 SER B N 1
ATOM 9133 N N B SER D 1 176 ? -73.71892 -9.94027 29.35598 0.264 28.03733 176 SER B N 1
ATOM 9134 C CA A SER D 1 176 ? -74.31293 -8.63915 29.56779 0.736 29.16692 176 SER B CA 1
ATOM 9135 C CA B SER D 1 176 ? -74.30383 -8.61381 29.55558 0.264 29.33924 176 SER B CA 1
ATOM 9136 C C A SER D 1 176 ? -75.19831 -8.22591 28.39794 0.736 33.69951 176 SER B C 1
ATOM 9137 C C B SER D 1 176 ? -74.99006 -8.05686 28.30858 0.264 31.04323 176 SER B C 1
ATOM 9138 O O A SER D 1 176 ? -76.07505 -7.36355 28.58773 0.736 29.90185 176 SER B O 1
ATOM 9139 O O B SER D 1 176 ? -75.52587 -6.94148 28.36505 0.264 30.36282 176 SER B O 1
ATOM 9144 N N . SER D 1 177 ? -74.97115 -8.78091 27.18684 1.000 23.41187 177 SER B N 1
ATOM 9145 C CA . SER D 1 177 ? -75.86498 -8.51704 26.04692 1.000 25.76666 177 SER B CA 1
ATOM 9146 C C . SER D 1 177 ? -76.79268 -9.67429 25.76386 1.000 29.00548 177 SER B C 1
ATOM 9147 O O . SER D 1 177 ? -77.95114 -9.46763 25.34532 1.000 28.06199 177 SER B O 1
ATOM 9150 N N . CYS D 1 178 ? -76.29234 -10.90189 25.89129 1.000 25.81942 178 CYS B N 1
ATOM 9151 C CA . CYS D 1 178 ? -77.06175 -12.08098 25.46696 1.000 25.15666 178 CYS B CA 1
ATOM 9152 C C . CYS D 1 178 ? -77.79022 -12.75988 26.60710 1.000 24.28971 178 CYS B C 1
ATOM 9153 O O . CYS D 1 178 ? -78.47089 -13.76523 26.37199 1.000 23.25973 178 CYS B O 1
ATOM 9156 N N . GLY D 1 179 ? -77.57869 -12.31127 27.84750 1.000 26.22557 179 GLY B N 1
ATOM 9157 C CA . GLY D 1 179 ? -78.24524 -12.87415 28.99981 1.000 25.20488 179 GLY B CA 1
ATOM 9158 C C . GLY D 1 179 ? -77.54158 -14.04468 29.63410 1.000 26.25921 179 GLY B C 1
ATOM 9159 O O . GLY D 1 179 ? -77.96486 -14.49342 30.70418 1.000 26.12408 179 GLY B O 1
ATOM 9160 N N . ALA D 1 180 ? -76.49112 -14.56012 29.00628 1.000 22.54145 180 ALA B N 1
ATOM 9161 C CA . ALA D 1 180 ? -75.72306 -15.67919 29.52313 1.000 22.47320 180 ALA B CA 1
ATOM 9162 C C . ALA D 1 180 ? -74.43593 -15.66665 28.74935 1.000 21.58341 180 ALA B C 1
ATOM 9163 O O . ALA D 1 180 ? -74.37404 -15.11908 27.63969 1.000 21.84811 180 ALA B O 1
ATOM 9165 N N . LEU D 1 181 ? -73.40565 -16.28242 29.33278 1.000 23.16720 181 LEU B N 1
ATOM 9166 C CA . LEU D 1 181 ? -72.16547 -16.47509 28.59586 1.000 19.76160 181 LEU B CA 1
ATOM 9167 C C . LEU D 1 181 ? -72.42626 -17.24085 27.29662 1.000 17.46556 181 LEU B C 1
ATOM 9168 O O . LEU D 1 181 ? -71.94236 -16.84059 26.23236 1.000 19.31318 181 LEU B O 1
ATOM 9173 N N . LEU D 1 182 ? -73.22254 -18.32050 27.37123 1.000 18.78626 182 LEU B N 1
ATOM 9174 C CA . LEU D 1 182 ? -73.60375 -19.15116 26.22157 1.000 19.75999 182 LEU B CA 1
ATOM 9175 C C . LEU D 1 182 ? -75.12308 -19.08451 26.05361 1.000 19.41694 182 LEU B C 1
ATOM 9176 O O . LEU D 1 182 ? -75.86394 -19.86827 26.66901 1.000 21.81313 182 LEU B O 1
ATOM 9181 N N . PRO D 1 183 ? -75.64229 -18.12541 25.27859 1.000 18.63488 183 PRO B N 1
ATOM 9182 C CA . PRO D 1 183 ? -77.11184 -17.95213 25.19860 1.000 20.43926 183 PRO B CA 1
ATOM 9183 C C . PRO D 1 183 ? -77.81423 -19.16052 24.60819 1.000 24.33908 183 PRO B C 1
ATOM 9184 O O . PRO D 1 183 ? -78.98622 -19.40898 24.94017 1.000 23.35892 183 PRO B O 1
ATOM 9188 N N . SER D 1 184 ? -77.12982 -19.98238 23.79220 1.000 21.71390 184 SER B N 1
ATOM 9189 C CA . SER D 1 184 ? -77.78258 -21.22805 23.34187 1.000 23.57388 184 SER B CA 1
ATOM 9190 C C . SER D 1 184 ? -77.74965 -22.33300 24.38977 1.000 27.67149 184 SER B C 1
ATOM 9191 O O . SER D 1 184 ? -78.44052 -23.35574 24.22257 1.000 27.25788 184 SER B O 1
ATOM 9194 N N . GLY D 1 185 ? -76.96628 -22.17889 25.44846 1.000 28.07662 185 GLY B N 1
ATOM 9195 C CA . GLY D 1 185 ? -76.75123 -23.26248 26.39127 1.000 28.77855 185 GLY B CA 1
ATOM 9196 C C . GLY D 1 185 ? -75.72828 -24.28778 25.97265 1.000 36.50150 185 GLY B C 1
ATOM 9197 O O . GLY D 1 185 ? -75.41453 -25.19010 26.76389 1.000 33.34002 185 GLY B O 1
ATOM 9198 N N . ASN D 1 186 ? -75.17079 -24.17724 24.77022 1.000 27.11888 186 ASN B N 1
ATOM 9199 C CA . ASN D 1 186 ? -74.23905 -25.17435 24.24977 1.000 25.37314 186 ASN B CA 1
ATOM 9200 C C . ASN D 1 186 ? -72.86174 -24.57499 24.02959 1.000 29.90724 186 ASN B C 1
ATOM 9201 O O . ASN D 1 186 ? -72.74541 -23.42750 23.59842 1.000 26.25225 186 ASN B O 1
ATOM 9206 N N . ALA D 1 187 ? -71.82860 -25.38185 24.31339 1.000 26.69346 187 ALA B N 1
ATOM 9207 C CA . ALA D 1 187 ? -70.46220 -25.01078 23.97375 1.000 23.82764 187 ALA B CA 1
ATOM 9208 C C . ALA D 1 187 ? -70.29968 -24.82729 22.48621 1.000 30.19448 187 ALA B C 1
ATOM 9209 O O . ALA D 1 187 ? -69.48812 -24.00784 22.05384 1.000 28.07763 187 ALA B O 1
ATOM 9211 N N . VAL D 1 188 ? -71.08371 -25.55507 21.68934 1.000 25.47486 188 VAL B N 1
ATOM 9212 C CA . VAL D 1 188 ? -70.98786 -25.48782 20.24035 1.000 25.34468 188 VAL B CA 1
ATOM 9213 C C . VAL D 1 188 ? -72.36930 -25.75304 19.65519 1.000 25.15366 188 VAL B C 1
ATOM 9214 O O . VAL D 1 188 ? -73.14612 -26.56761 20.17778 1.000 26.45352 188 VAL B O 1
ATOM 9218 N N . ASP D 1 189 ? -72.67975 -25.01005 18.59357 1.000 22.87197 189 ASP B N 1
ATOM 9219 C CA . ASP D 1 189 ? -73.87853 -25.18553 17.79438 1.000 26.59922 189 ASP B CA 1
ATOM 9220 C C . ASP D 1 189 ? -73.48494 -25.31014 16.33747 1.000 26.90561 189 ASP B C 1
ATOM 9221 O O . ASP D 1 189 ? -72.60069 -24.59644 15.87499 1.000 25.31139 189 ASP B O 1
ATOM 9226 N N . VAL D 1 190 ? -74.15318 -26.18452 15.58772 1.000 24.31244 190 VAL B N 1
ATOM 9227 C CA . VAL D 1 190 ? -73.89867 -26.23801 14.15037 1.000 22.71588 190 VAL B CA 1
ATOM 9228 C C . VAL D 1 190 ? -74.80989 -25.24510 13.44916 1.000 24.25270 190 VAL B C 1
ATOM 9229 O O . VAL D 1 190 ? -76.04462 -25.28072 13.61477 1.000 25.49720 190 VAL B O 1
ATOM 9233 N N . VAL D 1 191 ? -74.20859 -24.35496 12.68254 1.000 22.27006 191 VAL B N 1
ATOM 9234 C CA . VAL D 1 191 ? -74.93362 -23.35444 11.92349 1.000 21.26096 191 VAL B CA 1
ATOM 9235 C C . VAL D 1 191 ? -74.38463 -23.38770 10.51648 1.000 22.50290 191 VAL B C 1
ATOM 9236 O O . VAL D 1 191 ? -73.16030 -23.28301 10.34476 1.000 24.38618 191 VAL B O 1
ATOM 9240 N N . ASN D 1 192 ? -75.26958 -23.50327 9.53296 1.000 28.92780 192 ASN B N 1
ATOM 9241 C CA . ASN D 1 192 ? -74.85479 -23.53950 8.12079 1.000 33.88515 192 ASN B CA 1
ATOM 9242 C C . ASN D 1 192 ? -73.68442 -24.50434 7.90409 1.000 27.63230 192 ASN B C 1
ATOM 9243 O O . ASN D 1 192 ? -72.68421 -24.17525 7.25981 1.000 28.39730 192 ASN B O 1
ATOM 9248 N N . GLY D 1 193 ? -73.78603 -25.69931 8.50113 1.000 26.23606 193 GLY B N 1
ATOM 9249 C CA . GLY D 1 193 ? -72.82108 -26.74681 8.25177 1.000 25.02724 193 GLY B CA 1
ATOM 9250 C C . GLY D 1 193 ? -71.52889 -26.66450 9.04554 1.000 24.98429 193 GLY B C 1
ATOM 9251 O O . GLY D 1 193 ? -70.67592 -27.56996 8.91858 1.000 28.15956 193 GLY B O 1
ATOM 9252 N N . LEU D 1 194 ? -71.36820 -25.66717 9.91219 1.000 26.32116 194 LEU B N 1
ATOM 9253 C CA . LEU D 1 194 ? -70.14035 -25.72336 10.68984 1.000 35.31603 194 LEU B CA 1
ATOM 9254 C C . LEU D 1 194 ? -70.36217 -25.43206 12.16524 1.000 25.18604 194 LEU B C 1
ATOM 9255 O O . LEU D 1 194 ? -71.32125 -24.74228 12.54902 1.000 25.33362 194 LEU B O 1
ATOM 9260 N N . PRO D 1 195 ? -69.46361 -25.92968 13.00698 1.000 24.33143 195 PRO B N 1
ATOM 9261 C CA . PRO D 1 195 ? -69.59600 -25.74448 14.45179 1.000 25.11304 195 PRO B CA 1
ATOM 9262 C C . PRO D 1 195 ? -69.14981 -24.33345 14.81751 1.000 21.82964 195 PRO B C 1
ATOM 9263 O O . PRO D 1 195 ? -68.05470 -23.89918 14.42523 1.000 22.19787 195 PRO B O 1
ATOM 9267 N N . VAL D 1 196 ? -70.00934 -23.61011 15.55010 1.000 19.88781 196 VAL B N 1
ATOM 9268 C CA . VAL D 1 196 ? -69.63985 -22.29654 16.08336 1.000 18.67410 196 VAL B CA 1
ATOM 9269 C C . VAL D 1 196 ? -69.85380 -22.30334 17.59058 1.000 20.15585 196 VAL B C 1
ATOM 9270 O O . VAL D 1 196 ? -70.59578 -23.11657 18.14423 1.000 21.17671 196 VAL B O 1
ATOM 9274 N N . THR D 1 197 ? -69.19872 -21.36769 18.27021 1.000 19.26504 197 THR B N 1
ATOM 9275 C CA . THR D 1 197 ? -69.55058 -21.05813 19.65005 1.000 17.59161 197 THR B CA 1
ATOM 9276 C C . THR D 1 197 ? -70.20279 -19.68445 19.66512 1.000 18.79546 197 THR B C 1
ATOM 9277 O O . THR D 1 197 ? -69.62925 -18.71756 19.16004 1.000 20.33969 197 THR B O 1
ATOM 9281 N N . LEU D 1 198 ? -71.40436 -19.60596 20.23886 1.000 17.47655 198 LEU B N 1
ATOM 9282 C CA . LEU D 1 198 ? -72.07668 -18.31190 20.44154 1.000 17.24424 198 LEU B CA 1
ATOM 9283 C C . LEU D 1 198 ? -71.75617 -17.88595 21.86394 1.000 17.09807 198 LEU B C 1
ATOM 9284 O O . LEU D 1 198 ? -72.22782 -18.51420 22.82021 1.000 21.15864 198 LEU B O 1
ATOM 9289 N N . ILE D 1 199 ? -70.96569 -16.81148 22.02836 1.000 16.56868 199 ILE B N 1
ATOM 9290 C CA . ILE D 1 199 ? -70.50942 -16.49480 23.37484 1.000 17.38858 199 ILE B CA 1
ATOM 9291 C C . ILE D 1 199 ? -70.54315 -14.99745 23.61845 1.000 16.21393 199 ILE B C 1
ATOM 9292 O O . ILE D 1 199 ? -70.38107 -14.19168 22.69658 1.000 19.05447 199 ILE B O 1
ATOM 9297 N N . ASP D 1 200 ? -70.80842 -14.63911 24.87887 1.000 16.19919 200 ASP B N 1
ATOM 9298 C CA . ASP D 1 200 ? -70.81886 -13.22498 25.27439 1.000 16.57504 200 ASP B CA 1
ATOM 9299 C C . ASP D 1 200 ? -70.11949 -13.10050 26.61727 1.000 17.19013 200 ASP B C 1
ATOM 9300 O O . ASP D 1 200 ? -70.78109 -13.25485 27.66238 1.000 16.53502 200 ASP B O 1
ATOM 9305 N N . ASN D 1 201 ? -68.81978 -12.72839 26.58005 1.000 16.75712 201 ASN B N 1
ATOM 9306 C CA . ASN D 1 201 ? -68.16090 -12.34943 27.81006 1.000 15.72109 201 ASN B CA 1
ATOM 9307 C C . ASN D 1 201 ? -67.74270 -10.89124 27.73905 1.000 19.08673 201 ASN B C 1
ATOM 9308 O O . ASN D 1 201 ? -66.61377 -10.51888 28.09526 1.000 18.83449 201 ASN B O 1
ATOM 9313 N N . GLY D 1 202 ? -68.70323 -10.04037 27.36350 1.000 17.09647 202 GLY B N 1
ATOM 9314 C CA . GLY D 1 202 ? -68.50180 -8.60759 27.26063 1.000 17.12894 202 GLY B CA 1
ATOM 9315 C C . GLY D 1 202 ? -68.66624 -8.08916 25.85124 1.000 15.84550 202 GLY B C 1
ATOM 9316 O O . GLY D 1 202 ? -68.76514 -6.88314 25.64817 1.000 17.34761 202 GLY B O 1
ATOM 9317 N N . MET D 1 203 ? -68.65033 -8.98911 24.84171 1.000 17.63763 203 MET B N 1
ATOM 9318 C CA . MET D 1 203 ? -68.87836 -8.65801 23.44095 1.000 15.85438 203 MET B CA 1
ATOM 9319 C C . MET D 1 203 ? -69.53915 -9.90012 22.84560 1.000 15.96028 203 MET B C 1
ATOM 9320 O O . MET D 1 203 ? -68.95416 -10.98445 22.90130 1.000 17.15870 203 MET B O 1
ATOM 9325 N N . PRO D 1 204 ? -70.74621 -9.81391 22.27827 1.000 15.78377 204 PRO B N 1
ATOM 9326 C CA . PRO D 1 204 ? -71.35027 -11.02168 21.66498 1.000 15.97453 204 PRO B CA 1
ATOM 9327 C C . PRO D 1 204 ? -70.55804 -11.40190 20.41865 1.000 17.07195 204 PRO B C 1
ATOM 9328 O O . PRO D 1 204 ? -70.33345 -10.56939 19.52439 1.000 16.68017 204 PRO B O 1
ATOM 9332 N N . CYS D 1 205 ? -70.10333 -12.66135 20.38088 1.000 16.33299 205 CYS B N 1
ATOM 9333 C CA . CYS D 1 205 ? -69.26591 -13.16268 19.28508 1.000 15.38933 205 CYS B CA 1
ATOM 9334 C C . CYS D 1 205 ? -69.81665 -14.49225 18.78204 1.000 16.95462 205 CYS B C 1
ATOM 9335 O O . CYS D 1 205 ? -70.38430 -15.29769 19.55428 1.000 17.99658 205 CYS B O 1
ATOM 9338 N N . VAL D 1 206 ? -69.58126 -14.72781 17.48995 1.000 15.94300 206 VAL B N 1
ATOM 9339 C CA . VAL D 1 206 ? -69.66914 -16.06026 16.87023 1.000 16.34998 206 VAL B CA 1
ATOM 9340 C C . VAL D 1 206 ? -68.24621 -16.51451 16.57309 1.000 19.30092 206 VAL B C 1
ATOM 9341 O O . VAL D 1 206 ? -67.51336 -15.86868 15.79019 1.000 17.56644 206 VAL B O 1
ATOM 9345 N N . VAL D 1 207 ? -67.82437 -17.60010 17.24311 1.000 16.97356 207 VAL B N 1
ATOM 9346 C CA . VAL D 1 207 ? -66.44627 -18.07911 17.16658 1.000 16.35360 207 VAL B CA 1
ATOM 9347 C C . VAL D 1 207 ? -66.43221 -19.34476 16.30871 1.000 18.95592 207 VAL B C 1
ATOM 9348 O O . VAL D 1 207 ? -67.15034 -20.30108 16.60308 1.000 22.00753 207 VAL B O 1
ATOM 9352 N N . MET D 1 208 ? -65.62484 -19.35375 15.24138 1.000 20.39235 208 MET B N 1
ATOM 9353 C CA . MET D 1 208 ? -65.56181 -20.51944 14.36322 1.000 20.61925 208 MET B CA 1
ATOM 9354 C C . MET D 1 208 ? -64.12981 -20.69653 13.89419 1.000 18.46852 208 MET B C 1
ATOM 9355 O O . MET D 1 208 ? -63.33598 -19.74503 13.92227 1.000 18.49951 208 MET B O 1
ATOM 9360 N N . LYS D 1 209 ? -63.78475 -21.90269 13.42325 1.000 19.97344 209 LYS B N 1
ATOM 9361 C CA . LYS D 1 209 ? -62.43831 -22.06702 12.87272 1.000 18.73751 209 LYS B CA 1
ATOM 9362 C C . LYS D 1 209 ? -62.31574 -21.36253 11.53074 1.000 20.27487 209 LYS B C 1
ATOM 9363 O O . LYS D 1 209 ? -63.15784 -21.52651 10.64367 1.000 19.89075 209 LYS B O 1
ATOM 9369 N N . ALA D 1 210 ? -61.23186 -20.59914 11.36849 1.000 17.97520 210 ALA B N 1
ATOM 9370 C CA . ALA D 1 210 ? -60.92729 -19.97282 10.08744 1.000 18.11503 210 ALA B CA 1
ATOM 9371 C C . ALA D 1 210 ? -60.88662 -21.01510 8.98500 1.000 22.35299 210 ALA B C 1
ATOM 9372 O O . ALA D 1 210 ? -61.43329 -20.80841 7.89946 1.000 22.94528 210 ALA B O 1
ATOM 9374 N N . ALA D 1 211 ? -60.28373 -22.17911 9.27383 1.000 20.18484 211 ALA B N 1
ATOM 9375 C CA . ALA D 1 211 ? -60.17344 -23.21220 8.23882 1.000 25.63398 211 ALA B CA 1
ATOM 9376 C C . ALA D 1 211 ? -61.55199 -23.71616 7.79322 1.000 25.38736 211 ALA B C 1
ATOM 9377 O O . ALA D 1 211 ? -61.71983 -24.07855 6.62529 1.000 28.62267 211 ALA B O 1
ATOM 9379 N N . ASP D 1 212 ? -62.55842 -23.69725 8.67507 1.000 20.71961 212 ASP B N 1
ATOM 9380 C CA . ASP D 1 212 ? -63.88860 -24.16387 8.28374 1.000 24.52441 212 ASP B CA 1
ATOM 9381 C C . ASP D 1 212 ? -64.58095 -23.19206 7.32717 1.000 24.59924 212 ASP B C 1
ATOM 9382 O O . ASP D 1 212 ? -65.54542 -23.59876 6.66808 1.000 28.42253 212 ASP B O 1
ATOM 9387 N N . VAL D 1 213 ? -64.11302 -21.93434 7.20999 1.000 21.05339 213 VAL B N 1
ATOM 9388 C CA . VAL D 1 213 ? -64.70804 -21.02023 6.20187 1.000 20.55916 213 VAL B CA 1
ATOM 9389 C C . VAL D 1 213 ? -63.71507 -20.72185 5.08948 1.000 26.91761 213 VAL B C 1
ATOM 9390 O O . VAL D 1 213 ? -63.86430 -19.72953 4.36929 1.000 26.68480 213 VAL B O 1
ATOM 9394 N N . GLY D 1 214 ? -62.70042 -21.56108 4.95021 1.000 23.55241 214 GLY B N 1
ATOM 9395 C CA . GLY D 1 214 ? -61.90295 -21.52253 3.73705 1.000 23.34334 214 GLY B CA 1
ATOM 9396 C C . GLY D 1 214 ? -60.69230 -20.60686 3.76935 1.000 24.10460 214 GLY B C 1
ATOM 9397 O O . GLY D 1 214 ? -60.07827 -20.40974 2.70911 1.000 30.49590 214 GLY B O 1
ATOM 9398 N N . ILE D 1 215 ? -60.28537 -20.08466 4.93414 1.000 21.60327 215 ILE B N 1
ATOM 9399 C CA . ILE D 1 215 ? -59.07839 -19.25225 5.02557 1.000 22.09538 215 ILE B CA 1
ATOM 9400 C C . ILE D 1 215 ? -58.10126 -19.90432 6.02535 1.000 27.42455 215 ILE B C 1
ATOM 9401 O O . ILE D 1 215 ? -58.44624 -20.87048 6.70671 1.000 24.71920 215 ILE B O 1
ATOM 9406 N N . THR D 1 216 ? -56.86719 -19.37105 6.11347 1.000 22.94152 216 THR B N 1
ATOM 9407 C CA . THR D 1 216 ? -55.97927 -19.88278 7.16628 1.000 20.60227 216 THR B CA 1
ATOM 9408 C C . THR D 1 216 ? -56.19475 -19.19501 8.49520 1.000 23.29193 216 THR B C 1
ATOM 9409 O O . THR D 1 216 ? -55.89889 -19.78013 9.56454 1.000 22.25223 216 THR B O 1
ATOM 9413 N N . GLY D 1 217 ? -56.65273 -17.94319 8.45719 1.000 18.76780 217 GLY B N 1
ATOM 9414 C CA . GLY D 1 217 ? -56.63119 -17.14382 9.66731 1.000 17.62749 217 GLY B CA 1
ATOM 9415 C C . GLY D 1 217 ? -55.41901 -16.28579 9.83910 1.000 23.58031 217 GLY B C 1
ATOM 9416 O O . GLY D 1 217 ? -55.34384 -15.56186 10.83651 1.000 18.74503 217 GLY B O 1
ATOM 9417 N N . TYR D 1 218 ? -54.44973 -16.35920 8.91922 1.000 20.24246 218 TYR B N 1
ATOM 9418 C CA . TYR D 1 218 ? -53.24018 -15.55148 9.02004 1.000 19.39572 218 TYR B CA 1
ATOM 9419 C C . TYR D 1 218 ? -53.21612 -14.44851 7.96570 1.000 23.23726 218 TYR B C 1
ATOM 9420 O O . TYR D 1 218 ? -52.20141 -13.72924 7.85789 1.000 21.04700 218 TYR B O 1
ATOM 9429 N N . GLU D 1 219 ? -54.30776 -14.27537 7.21577 1.000 21.05249 219 GLU B N 1
ATOM 9430 C CA . GLU D 1 219 ? -54.35376 -13.28282 6.13309 1.000 22.01646 219 GLU B CA 1
ATOM 9431 C C . GLU D 1 219 ? -54.33230 -11.86274 6.70210 1.000 21.70903 219 GLU B C 1
ATOM 9432 O O . GLU D 1 219 ? -54.70501 -11.62235 7.84059 1.000 23.13866 219 GLU B O 1
ATOM 9438 N N A ASP D 1 220 ? -53.86066 -10.91623 5.88361 0.697 21.46163 220 ASP B N 1
ATOM 9439 N N B ASP D 1 220 ? -53.89282 -10.92385 5.86835 0.303 21.30254 220 ASP B N 1
ATOM 9440 C CA A ASP D 1 220 ? -53.90543 -9.54033 6.34025 0.697 19.12205 220 ASP B CA 1
ATOM 9441 C CA B ASP D 1 220 ? -53.89896 -9.52045 6.23233 0.303 20.34600 220 ASP B CA 1
ATOM 9442 C C A ASP D 1 220 ? -55.28756 -8.93617 6.10617 0.697 20.87095 220 ASP B C 1
ATOM 9443 C C B ASP D 1 220 ? -55.30468 -8.93842 6.11015 0.303 20.60688 220 ASP B C 1
ATOM 9444 O O A ASP D 1 220 ? -56.15941 -9.52732 5.45044 0.697 20.06973 220 ASP B O 1
ATOM 9445 O O B ASP D 1 220 ? -56.21273 -9.54675 5.53065 0.303 20.44935 220 ASP B O 1
ATOM 9454 N N . ARG D 1 221 ? -55.47433 -7.73651 6.67808 1.000 21.42961 221 ARG B N 1
ATOM 9455 C CA . ARG D 1 221 ? -56.76749 -7.05945 6.62665 1.000 20.13071 221 ARG B CA 1
ATOM 9456 C C . ARG D 1 221 ? -57.25178 -6.85628 5.20298 1.000 21.06347 221 ARG B C 1
ATOM 9457 O O . ARG D 1 221 ? -58.42684 -7.10705 4.91020 1.000 19.19159 221 ARG B O 1
ATOM 9465 N N . ASP D 1 222 ? -56.36985 -6.38531 4.29428 1.000 21.94961 222 ASP B N 1
ATOM 9466 C CA . ASP D 1 222 ? -56.81358 -6.13569 2.91898 1.000 24.18205 222 ASP B CA 1
ATOM 9467 C C . ASP D 1 222 ? -57.31570 -7.41703 2.23881 1.000 24.60202 222 ASP B C 1
ATOM 9468 O O . ASP D 1 222 ? -58.32929 -7.39697 1.53589 1.000 22.53001 222 ASP B O 1
ATOM 9473 N N . SER D 1 223 ? -56.58967 -8.53363 2.39752 1.000 23.18768 223 SER B N 1
ATOM 9474 C CA . SER D 1 223 ? -56.99710 -9.81349 1.82240 1.000 22.70060 223 SER B CA 1
ATOM 9475 C C . SER D 1 223 ? -58.38634 -10.23729 2.31451 1.000 21.17195 223 SER B C 1
ATOM 9476 O O . SER D 1 223 ? -59.22971 -10.69893 1.51538 1.000 23.17844 223 SER B O 1
ATOM 9479 N N . LEU D 1 224 ? -58.63676 -10.07813 3.62664 1.000 21.73620 224 LEU B N 1
ATOM 9480 C CA . LEU D 1 224 ? -59.92158 -10.46006 4.20769 1.000 22.82440 224 LEU B CA 1
ATOM 9481 C C . LEU D 1 224 ? -61.03249 -9.54914 3.70074 1.000 21.75557 224 LEU B C 1
ATOM 9482 O O . LEU D 1 224 ? -62.11881 -10.02545 3.35645 1.000 21.53592 224 LEU B O 1
ATOM 9487 N N . ASP D 1 225 ? -60.78045 -8.23361 3.68994 1.000 21.60264 225 ASP B N 1
ATOM 9488 C CA . ASP D 1 225 ? -61.81044 -7.29577 3.22049 1.000 20.96223 225 ASP B CA 1
ATOM 9489 C C . ASP D 1 225 ? -62.14141 -7.50351 1.75545 1.000 26.22139 225 ASP B C 1
ATOM 9490 O O . ASP D 1 225 ? -63.25298 -7.15163 1.33062 1.000 26.18178 225 ASP B O 1
ATOM 9495 N N . ALA D 1 226 ? -61.23559 -8.10097 0.96947 1.000 22.15773 226 ALA B N 1
ATOM 9496 C CA . ALA D 1 226 ? -61.53730 -8.31683 -0.44676 1.000 26.14235 226 ALA B CA 1
ATOM 9497 C C . ALA D 1 226 ? -62.13385 -9.68358 -0.72797 1.000 24.73115 226 ALA B C 1
ATOM 9498 O O . ALA D 1 226 ? -62.41258 -10.00785 -1.88602 1.000 27.50314 226 ALA B O 1
ATOM 9500 N N . ASN D 1 227 ? -62.29813 -10.51391 0.28346 1.000 23.45945 227 ASN B N 1
ATOM 9501 C CA . ASN D 1 227 ? -62.71273 -11.89619 0.07951 1.000 22.67665 227 ASN B CA 1
ATOM 9502 C C . ASN D 1 227 ? -64.24569 -11.94787 0.11032 1.000 25.87822 227 ASN B C 1
ATOM 9503 O O . ASN D 1 227 ? -64.83017 -12.20311 1.15211 1.000 23.07964 227 ASN B O 1
ATOM 9508 N N . ALA D 1 228 ? -64.88754 -11.76105 -1.04993 1.000 27.72295 228 ALA B N 1
ATOM 9509 C CA . ALA D 1 228 ? -66.35619 -11.75996 -1.13361 1.000 30.35257 228 ALA B CA 1
ATOM 9510 C C . ALA D 1 228 ? -66.96592 -13.06380 -0.64142 1.000 27.43975 228 ALA B C 1
ATOM 9511 O O . ALA D 1 228 ? -67.98965 -13.05531 0.05765 1.000 30.53596 228 ALA B O 1
ATOM 9513 N N . GLU D 1 229 ? -66.40370 -14.19538 -1.05291 1.000 24.91699 229 GLU B N 1
ATOM 9514 C CA . GLU D 1 229 ? -67.01605 -15.48203 -0.71719 1.000 33.76751 229 GLU B CA 1
ATOM 9515 C C . GLU D 1 229 ? -66.98597 -15.73114 0.79205 1.000 27.51471 229 GLU B C 1
ATOM 9516 O O . GLU D 1 229 ? -67.97637 -16.22476 1.37512 1.000 23.82646 229 GLU B O 1
ATOM 9522 N N . LEU D 1 230 ? -65.85240 -15.42707 1.42504 1.000 21.09796 230 LEU B N 1
ATOM 9523 C CA . LEU D 1 230 ? -65.73677 -15.48201 2.87810 1.000 23.70489 230 LEU B CA 1
ATOM 9524 C C . LEU D 1 230 ? -66.77360 -14.59108 3.54230 1.000 25.17255 230 LEU B C 1
ATOM 9525 O O . LEU D 1 230 ? -67.45978 -14.99999 4.47842 1.000 21.19330 230 LEU B O 1
ATOM 9530 N N . LYS D 1 231 ? -66.84792 -13.33423 3.11735 1.000 20.19946 231 LYS B N 1
ATOM 9531 C CA . LYS D 1 231 ? -67.77367 -12.41995 3.77509 1.000 21.36641 231 LYS B CA 1
ATOM 9532 C C . LYS D 1 231 ? -69.22105 -12.90829 3.65434 1.000 21.62098 231 LYS B C 1
ATOM 9533 O O . LYS D 1 231 ? -70.02540 -12.75415 4.60188 1.000 22.78994 231 LYS B O 1
ATOM 9539 N N . ALA D 1 232 ? -69.57315 -13.49969 2.51097 1.000 22.61729 232 ALA B N 1
ATOM 9540 C CA . ALA D 1 232 ? -70.95575 -13.95366 2.34321 1.000 25.00928 232 ALA B CA 1
ATOM 9541 C C . ALA D 1 232 ? -71.23827 -15.16579 3.21983 1.000 26.00777 232 ALA B C 1
ATOM 9542 O O . ALA D 1 232 ? -72.32764 -15.27935 3.80409 1.000 27.04579 232 ALA B O 1
ATOM 9544 N N . LYS D 1 233 ? -70.26451 -16.06494 3.33362 1.000 25.63388 233 LYS B N 1
ATOM 9545 C CA . LYS D 1 233 ? -70.39834 -17.21434 4.22265 1.000 24.47759 233 LYS B CA 1
ATOM 9546 C C . LYS D 1 233 ? -70.65304 -16.74509 5.65424 1.000 21.65177 233 LYS B C 1
ATOM 9547 O O . LYS D 1 233 ? -71.60210 -17.20237 6.33175 1.000 22.41016 233 LYS B O 1
ATOM 9553 N N . ILE D 1 234 ? -69.82969 -15.80528 6.13437 1.000 20.28872 234 ILE B N 1
ATOM 9554 C CA . ILE D 1 234 ? -69.96409 -15.50379 7.55236 1.000 18.54220 234 ILE B CA 1
ATOM 9555 C C . ILE D 1 234 ? -71.15688 -14.57308 7.80138 1.000 22.31880 234 ILE B C 1
ATOM 9556 O O . ILE D 1 234 ? -71.74783 -14.60619 8.88858 1.000 22.35456 234 ILE B O 1
ATOM 9561 N N . GLU D 1 235 ? -71.54316 -13.74298 6.82088 1.000 19.36078 235 GLU B N 1
ATOM 9562 C CA . GLU D 1 235 ? -72.73545 -12.90877 7.04697 1.000 21.20587 235 GLU B CA 1
ATOM 9563 C C . GLU D 1 235 ? -73.99543 -13.76922 7.12350 1.000 22.98979 235 GLU B C 1
ATOM 9564 O O . GLU D 1 235 ? -74.88739 -13.49981 7.93680 1.000 22.20771 235 GLU B O 1
ATOM 9570 N N . ALA D 1 236 ? -74.08190 -14.82774 6.29775 1.000 25.12433 236 ALA B N 1
ATOM 9571 C CA . ALA D 1 236 ? -75.22491 -15.71572 6.40094 1.000 25.35963 236 ALA B CA 1
ATOM 9572 C C . ALA D 1 236 ? -75.27718 -16.36176 7.78299 1.000 28.07535 236 ALA B C 1
ATOM 9573 O O . ALA D 1 236 ? -76.36798 -16.52886 8.35632 1.000 26.64979 236 ALA B O 1
ATOM 9575 N N . ILE D 1 237 ? -74.11012 -16.73445 8.33448 1.000 23.40377 237 ILE B N 1
ATOM 9576 C CA . ILE D 1 237 ? -74.09571 -17.27962 9.69615 1.000 22.54840 237 ILE B CA 1
ATOM 9577 C C . ILE D 1 237 ? -74.58296 -16.22692 10.68531 1.000 22.83011 237 ILE B C 1
ATOM 9578 O O . ILE D 1 237 ? -75.41704 -16.51157 11.56498 1.000 21.46163 237 ILE B O 1
ATOM 9583 N N . ARG D 1 238 ? -74.09225 -14.98888 10.53598 1.000 19.65850 238 ARG B N 1
ATOM 9584 C CA . ARG D 1 238 ? -74.44565 -13.92918 11.49130 1.000 19.86162 238 ARG B CA 1
ATOM 9585 C C . ARG D 1 238 ? -75.95988 -13.70825 11.52603 1.000 23.70637 238 ARG B C 1
ATOM 9586 O O . ARG D 1 238 ? -76.57978 -13.60183 12.60577 1.000 21.16035 238 ARG B O 1
ATOM 9594 N N . LEU D 1 239 ? -76.57274 -13.59672 10.33381 1.000 21.85683 239 LEU B N 1
ATOM 9595 C CA . LEU D 1 239 ? -78.01708 -13.33441 10.29941 1.000 21.69804 239 LEU B CA 1
ATOM 9596 C C . LEU D 1 239 ? -78.78750 -14.52528 10.83359 1.000 27.66489 239 LEU B C 1
ATOM 9597 O O . LEU D 1 239 ? -79.89962 -14.35451 11.35065 1.000 26.11100 239 LEU B O 1
ATOM 9602 N N . ALA D 1 240 ? -78.21374 -15.72649 10.73429 1.000 22.04253 240 ALA B N 1
ATOM 9603 C CA . ALA D 1 240 ? -78.86366 -16.93486 11.23287 1.000 24.90562 240 ALA B CA 1
ATOM 9604 C C . ALA D 1 240 ? -78.82312 -17.08224 12.75648 1.000 29.60928 240 ALA B C 1
ATOM 9605 O O . ALA D 1 240 ? -79.67041 -17.79543 13.30576 1.000 31.06746 240 ALA B O 1
ATOM 9607 N N . VAL D 1 241 ? -77.89124 -16.43451 13.46559 1.000 21.33392 241 VAL B N 1
ATOM 9608 C CA . VAL D 1 241 ? -77.75820 -16.65979 14.90605 1.000 19.73347 241 VAL B CA 1
ATOM 9609 C C . VAL D 1 241 ? -78.19951 -15.45903 15.73464 1.000 22.07881 241 VAL B C 1
ATOM 9610 O O . VAL D 1 241 ? -78.22385 -15.57195 16.96281 1.000 19.08663 241 VAL B O 1
ATOM 9614 N N . GLY D 1 242 ? -78.50942 -14.31286 15.12156 1.000 22.93816 242 GLY B N 1
ATOM 9615 C CA . GLY D 1 242 ? -78.89176 -13.15553 15.92893 1.000 24.39818 242 GLY B CA 1
ATOM 9616 C C . GLY D 1 242 ? -79.95618 -13.48371 16.96420 1.000 25.43686 242 GLY B C 1
ATOM 9617 O O . GLY D 1 242 ? -79.81386 -13.15622 18.15257 1.000 24.22057 242 GLY B O 1
ATOM 9618 N N A GLU D 1 243 ? -81.01664 -14.15819 16.54416 0.500 21.59615 243 GLU B N 1
ATOM 9619 N N B GLU D 1 243 ? -81.01927 -14.16085 16.52444 0.500 21.73861 243 GLU B N 1
ATOM 9620 C CA A GLU D 1 243 ? -82.10925 -14.44685 17.47090 0.500 24.29541 243 GLU B CA 1
ATOM 9621 C CA B GLU D 1 243 ? -82.15500 -14.49904 17.38490 0.500 24.09019 243 GLU B CA 1
ATOM 9622 C C A GLU D 1 243 ? -81.70207 -15.47300 18.51989 0.500 27.43264 243 GLU B C 1
ATOM 9623 C C B GLU D 1 243 ? -81.76769 -15.51253 18.46103 0.500 27.12892 243 GLU B C 1
ATOM 9624 O O A GLU D 1 243 ? -82.16528 -15.40713 19.66271 0.500 29.26272 243 GLU B O 1
ATOM 9625 O O B GLU D 1 243 ? -82.27484 -15.43927 19.58350 0.500 20.46276 243 GLU B O 1
ATOM 9636 N N . LEU D 1 244 ? -80.86528 -16.44378 18.14785 1.000 24.06659 244 LEU B N 1
ATOM 9637 C CA . LEU D 1 244 ? -80.39837 -17.41415 19.13508 1.000 24.26339 244 LEU B CA 1
ATOM 9638 C C . LEU D 1 244 ? -79.52870 -16.77404 20.19792 1.000 24.75439 244 LEU B C 1
ATOM 9639 O O . LEU D 1 244 ? -79.40847 -17.35772 21.28869 1.000 20.72221 244 LEU B O 1
ATOM 9644 N N . MET D 1 245 ? -78.90055 -15.61713 19.90654 1.000 18.90382 245 MET B N 1
ATOM 9645 C CA . MET D 1 245 ? -78.08472 -14.93742 20.89843 1.000 18.38772 245 MET B CA 1
ATOM 9646 C C . MET D 1 245 ? -78.88648 -13.88862 21.63983 1.000 19.95814 245 MET B C 1
ATOM 9647 O O . MET D 1 245 ? -78.31963 -13.14370 22.43475 1.000 19.25484 245 MET B O 1
ATOM 9652 N N . ASN D 1 246 ? -80.21826 -13.83276 21.39943 1.000 20.12326 246 ASN B N 1
ATOM 9653 C CA . ASN D 1 246 ? -81.04622 -12.83888 22.05479 1.000 19.32451 246 ASN B CA 1
ATOM 9654 C C . ASN D 1 246 ? -80.63106 -11.42549 21.67974 1.000 19.90081 246 ASN B C 1
ATOM 9655 O O . ASN D 1 246 ? -80.81559 -10.49046 22.46672 1.000 22.40146 246 ASN B O 1
ATOM 9660 N N . LEU D 1 247 ? -80.14387 -11.24890 20.45573 1.000 18.70788 247 LEU B N 1
ATOM 9661 C CA . LEU D 1 247 ? -79.75117 -9.92360 19.97861 1.000 18.35481 247 LEU B CA 1
ATOM 9662 C C . LEU D 1 247 ? -80.80803 -9.27733 19.07037 1.000 21.33291 247 LEU B C 1
ATOM 9663 O O . LEU D 1 247 ? -80.55562 -8.19348 18.50959 1.000 23.89740 247 LEU B O 1
ATOM 9668 N N . GLY D 1 248 ? -81.98880 -9.88774 18.95410 1.000 21.72267 248 GLY B N 1
ATOM 9669 C CA . GLY D 1 248 ? -83.01953 -9.25123 18.12383 1.000 22.98168 248 GLY B CA 1
ATOM 9670 C C . GLY D 1 248 ? -82.63161 -9.38075 16.65754 1.000 24.50590 248 GLY B C 1
ATOM 9671 O O . GLY D 1 248 ? -81.91790 -10.30232 16.25419 1.000 24.86183 248 GLY B O 1
ATOM 9672 N N . ASP D 1 249 ? -83.06989 -8.39506 15.84754 1.000 25.60531 249 ASP B N 1
ATOM 9673 C CA . ASP D 1 249 ? -82.82219 -8.41383 14.41446 1.000 26.46748 249 ASP B CA 1
ATOM 9674 C C . ASP D 1 249 ? -81.48681 -7.71983 14.17341 1.000 22.59669 249 ASP B C 1
ATOM 9675 O O . ASP D 1 249 ? -81.38385 -6.51464 14.37149 1.000 24.82831 249 ASP B O 1
ATOM 9680 N N . VAL D 1 250 ? -80.45443 -8.48737 13.82093 1.000 21.81078 250 VAL B N 1
ATOM 9681 C CA . VAL D 1 250 ? -79.10239 -7.92685 13.74277 1.000 23.55227 250 VAL B CA 1
ATOM 9682 C C . VAL D 1 250 ? -78.79106 -7.39478 12.34321 1.000 23.28894 250 VAL B C 1
ATOM 9683 O O . VAL D 1 250 ? -77.66381 -6.93744 12.10389 1.000 25.44561 250 VAL B O 1
ATOM 9687 N N . THR D 1 251 ? -79.77179 -7.41649 11.42719 1.000 28.26420 251 THR B N 1
ATOM 9688 C CA . THR D 1 251 ? -79.53538 -6.99269 10.04723 1.000 30.22136 251 THR B CA 1
ATOM 9689 C C . THR D 1 251 ? -78.79010 -5.67407 9.99288 1.000 28.94000 251 THR B C 1
ATOM 9690 O O . THR D 1 251 ? -77.77312 -5.55091 9.29397 1.000 31.69931 251 THR B O 1
ATOM 9694 N N . GLU D 1 252 ? -79.25795 -4.67955 10.73861 1.000 25.74845 252 GLU B N 1
ATOM 9695 C CA . GLU D 1 252 ? -78.60343 -3.37541 10.71607 1.000 27.49332 252 GLU B CA 1
ATOM 9696 C C . GLU D 1 252 ? -77.87901 -3.05944 12.01876 1.000 29.73603 252 GLU B C 1
ATOM 9697 O O . GLU D 1 252 ? -77.69109 -1.88425 12.35198 1.000 27.15709 252 GLU B O 1
ATOM 9703 N N . LYS D 1 253 ? -77.47960 -4.08238 12.78156 1.000 23.73991 253 LYS B N 1
ATOM 9704 C CA . LYS D 1 253 ? -76.70808 -3.91051 14.00358 1.000 25.26228 253 LYS B CA 1
ATOM 9705 C C . LYS D 1 253 ? -75.22483 -4.18502 13.71660 1.000 23.27982 253 LYS B C 1
ATOM 9706 O O . LYS D 1 253 ? -74.85969 -4.71823 12.65616 1.000 21.97172 253 LYS B O 1
ATOM 9712 N N . SER D 1 254 ? -74.37675 -3.87963 14.69767 1.000 19.06253 254 SER B N 1
ATOM 9713 C CA . SER D 1 254 ? -72.94511 -4.13874 14.54381 1.000 18.89875 254 SER B CA 1
ATOM 9714 C C . SER D 1 254 ? -72.50535 -5.35180 15.36786 1.000 15.72273 254 SER B C 1
ATOM 9715 O O . SER D 1 254 ? -71.29379 -5.61579 15.51193 1.000 16.85232 254 SER B O 1
ATOM 9718 N N . VAL D 1 255 ? -73.46933 -6.13623 15.85345 1.000 18.27498 255 VAL B N 1
ATOM 9719 C CA . VAL D 1 255 ? -73.18035 -7.34309 16.61826 1.000 16.10424 255 VAL B CA 1
ATOM 9720 C C . VAL D 1 255 ? -73.93984 -8.49871 15.97897 1.000 16.30074 255 VAL B C 1
ATOM 9721 O O . VAL D 1 255 ? -74.85597 -8.30079 15.15174 1.000 19.29892 255 VAL B O 1
ATOM 9725 N N . PRO D 1 256 ? -73.53500 -9.75004 16.30429 1.000 19.02488 256 PRO B N 1
ATOM 9726 C CA . PRO D 1 256 ? -72.31483 -10.17411 17.00403 1.000 17.58628 256 PRO B CA 1
ATOM 9727 C C . PRO D 1 256 ? -71.10082 -9.96107 16.10560 1.000 15.61312 256 PRO B C 1
ATOM 9728 O O . PRO D 1 256 ? -71.25426 -9.79580 14.87524 1.000 18.89802 256 PRO B O 1
ATOM 9732 N N . LYS D 1 257 ? -69.91949 -9.96394 16.70123 1.000 15.74750 257 LYS B N 1
ATOM 9733 C CA . LYS D 1 257 ? -68.68400 -9.96612 15.95762 1.000 15.64572 257 LYS B CA 1
ATOM 9734 C C . LYS D 1 257 ? -68.35932 -11.38127 15.49877 1.000 18.03968 257 LYS B C 1
ATOM 9735 O O . LYS D 1 257 ? -68.59794 -12.34905 16.23804 1.000 17.95286 257 LYS B O 1
ATOM 9741 N N . MET D 1 258 ? -67.84015 -11.50755 14.27980 1.000 15.75165 258 MET B N 1
ATOM 9742 C CA . MET D 1 258 ? -67.54051 -12.82227 13.72093 1.000 17.36775 258 MET B CA 1
ATOM 9743 C C . MET D 1 258 ? -66.04215 -13.08290 13.92819 1.000 19.15671 258 MET B C 1
ATOM 9744 O O . MET D 1 258 ? -65.21280 -12.34522 13.39280 1.000 18.23325 258 MET B O 1
ATOM 9749 N N . MET D 1 259 ? -65.69812 -14.11759 14.71050 1.000 16.30657 259 MET B N 1
ATOM 9750 C CA . MET D 1 259 ? -64.32735 -14.34634 15.17999 1.000 16.29161 259 MET B CA 1
ATOM 9751 C C . MET D 1 259 ? -63.83945 -15.64455 14.56772 1.000 15.81874 259 MET B C 1
ATOM 9752 O O . MET D 1 259 ? -64.42913 -16.71250 14.82804 1.000 18.91807 259 MET B O 1
ATOM 9757 N N . LEU D 1 260 ? -62.85036 -15.56443 13.69141 1.000 15.91647 260 LEU B N 1
ATOM 9758 C CA . LEU D 1 260 ? -62.36018 -16.71979 12.96828 1.000 16.65366 260 LEU B CA 1
ATOM 9759 C C . LEU D 1 260 ? -61.01430 -17.09030 13.57654 1.000 21.14611 260 LEU B C 1
ATOM 9760 O O . LEU D 1 260 ? -60.07437 -16.29087 13.52029 1.000 20.46618 260 LEU B O 1
ATOM 9765 N N . VAL D 1 261 ? -60.89350 -18.29096 14.14340 1.000 17.28696 261 VAL B N 1
ATOM 9766 C CA . VAL D 1 261 ? -59.72179 -18.60204 14.95640 1.000 18.71615 261 VAL B CA 1
ATOM 9767 C C . VAL D 1 261 ? -58.84856 -19.64403 14.28624 1.000 20.27302 261 VAL B C 1
ATOM 9768 O O . VAL D 1 261 ? -59.30313 -20.47409 13.49075 1.000 19.48763 261 VAL B O 1
ATOM 9772 N N . ALA D 1 262 ? -57.56692 -19.60160 14.64106 1.000 17.13797 262 ALA B N 1
ATOM 9773 C CA . ALA D 1 262 ? -56.57766 -20.52125 14.09624 1.000 18.12894 262 ALA B CA 1
ATOM 9774 C C . ALA D 1 262 ? -55.52381 -20.75990 15.17052 1.000 18.12320 262 ALA B C 1
ATOM 9775 O O . ALA D 1 262 ? -55.42190 -19.99508 16.12131 1.000 17.32902 262 ALA B O 1
ATOM 9777 N N . PRO D 1 263 ? -54.70740 -21.80176 15.03025 1.000 18.77808 263 PRO B N 1
ATOM 9778 C CA . PRO D 1 263 ? -53.64345 -22.01614 16.02631 1.000 18.66616 263 PRO B CA 1
ATOM 9779 C C . PRO D 1 263 ? -52.74598 -20.79794 16.11611 1.000 18.14186 263 PRO B C 1
ATOM 9780 O O . PRO D 1 263 ? -52.53646 -20.08176 15.12073 1.000 23.39337 263 PRO B O 1
ATOM 9784 N N . PRO D 1 264 ? -52.23331 -20.49036 17.31088 1.000 19.89341 264 PRO B N 1
ATOM 9785 C CA . PRO D 1 264 ? -51.28050 -19.38679 17.42377 1.000 17.95775 264 PRO B CA 1
ATOM 9786 C C . PRO D 1 264 ? -50.01015 -19.70706 16.63713 1.000 21.47470 264 PRO B C 1
ATOM 9787 O O . PRO D 1 264 ? -49.60070 -20.86389 16.51020 1.000 21.98657 264 PRO B O 1
ATOM 9791 N N . ARG D 1 265 ? -49.37794 -18.65237 16.09009 1.000 21.00637 265 ARG B N 1
ATOM 9792 C CA . ARG D 1 265 ? -48.16419 -18.86627 15.31400 1.000 23.16080 265 ARG B CA 1
ATOM 9793 C C . ARG D 1 265 ? -46.99216 -18.09097 15.86381 1.000 22.57437 265 ARG B C 1
ATOM 9794 O O . ARG D 1 265 ? -45.84610 -18.35948 15.48225 1.000 24.30358 265 ARG B O 1
ATOM 9802 N N A ASP D 1 266 ? -47.23562 -17.16344 16.78815 0.468 21.90301 266 ASP B N 1
ATOM 9803 N N B ASP D 1 266 ? -47.22168 -17.18687 16.79390 0.532 21.68696 266 ASP B N 1
ATOM 9804 C CA A ASP D 1 266 ? -46.23400 -16.24227 17.29504 0.468 23.06848 266 ASP B CA 1
ATOM 9805 C CA B ASP D 1 266 ? -46.17165 -16.32789 17.27902 0.532 23.00301 266 ASP B CA 1
ATOM 9806 C C A ASP D 1 266 ? -45.91970 -16.47767 18.76806 0.468 25.33005 266 ASP B C 1
ATOM 9807 C C B ASP D 1 266 ? -46.09691 -16.41128 18.79520 0.532 24.79377 266 ASP B C 1
ATOM 9808 O O A ASP D 1 266 ? -45.31004 -15.61896 19.40166 0.468 27.80762 266 ASP B O 1
ATOM 9809 O O B ASP D 1 266 ? -45.85763 -15.41951 19.48489 0.532 26.84646 266 ASP B O 1
ATOM 9818 N N . GLY D 1 267 ? -46.32307 -17.61887 19.33319 1.000 21.17331 267 GLY B N 1
ATOM 9819 C CA . GLY D 1 267 ? -46.11167 -17.88543 20.75257 1.000 24.80679 267 GLY B CA 1
ATOM 9820 C C . GLY D 1 267 ? -47.32168 -17.56331 21.62552 1.000 24.00542 267 GLY B C 1
ATOM 9821 O O . GLY D 1 267 ? -47.24555 -17.72602 22.85514 1.000 22.90002 267 GLY B O 1
ATOM 9822 N N . GLY D 1 268 ? -48.42787 -17.15628 21.02625 1.000 21.30690 268 GLY B N 1
ATOM 9823 C CA . GLY D 1 268 ? -49.60614 -16.75405 21.78001 1.000 19.25153 268 GLY B CA 1
ATOM 9824 C C . GLY D 1 268 ? -50.52896 -17.93796 22.09704 1.000 19.49539 268 GLY B C 1
ATOM 9825 O O . GLY D 1 268 ? -50.15431 -19.10543 22.00566 1.000 19.29921 268 GLY B O 1
ATOM 9826 N N . ALA D 1 269 ? -51.74475 -17.60612 22.51821 1.000 16.96201 269 ALA B N 1
ATOM 9827 C CA . ALA D 1 269 ? -52.76364 -18.61771 22.83765 1.000 16.99819 269 ALA B CA 1
ATOM 9828 C C . ALA D 1 269 ? -53.60805 -18.99798 21.62383 1.000 18.22848 269 ALA B C 1
ATOM 9829 O O . ALA D 1 269 ? -53.94948 -20.17094 21.42248 1.000 19.54983 269 ALA B O 1
ATOM 9831 N N . VAL D 1 270 ? -53.98661 -18.01799 20.81459 1.000 16.82373 270 VAL B N 1
ATOM 9832 C CA . VAL D 1 270 ? -54.84678 -18.30149 19.66929 1.000 16.99990 270 VAL B CA 1
ATOM 9833 C C . VAL D 1 270 ? -54.63550 -17.15736 18.70023 1.000 18.90445 270 VAL B C 1
ATOM 9834 O O . VAL D 1 270 ? -54.20922 -16.05939 19.10053 1.000 18.94129 270 VAL B O 1
ATOM 9838 N N . CYS D 1 271 ? -54.92190 -17.40189 17.42648 1.000 16.99251 271 CYS B N 1
ATOM 9839 C CA . CYS D 1 271 ? -54.84285 -16.33795 16.42657 1.000 16.14666 271 CYS B CA 1
ATOM 9840 C C . CYS D 1 271 ? -56.24788 -16.09316 15.91023 1.000 17.16322 271 CYS B C 1
ATOM 9841 O O . CYS D 1 271 ? -57.03014 -17.04205 15.75409 1.000 18.39698 271 CYS B O 1
ATOM 9844 N N A VAL D 1 272 ? -56.59232 -14.82101 15.69813 0.404 15.58069 272 VAL B N 1
ATOM 9845 N N B VAL D 1 272 ? -56.60986 -14.82561 15.72319 0.596 15.57619 272 VAL B N 1
ATOM 9846 C CA A VAL D 1 272 ? -57.96727 -14.45191 15.39648 0.404 17.85763 272 VAL B CA 1
ATOM 9847 C CA B VAL D 1 272 ? -57.98407 -14.53376 15.35577 0.596 17.87186 272 VAL B CA 1
ATOM 9848 C C A VAL D 1 272 ? -58.00516 -13.47953 14.22834 0.404 18.06955 272 VAL B C 1
ATOM 9849 C C B VAL D 1 272 ? -58.02802 -13.48838 14.25184 0.596 18.14511 272 VAL B C 1
ATOM 9850 O O A VAL D 1 272 ? -57.13723 -12.61282 14.08492 0.404 23.26142 272 VAL B O 1
ATOM 9851 O O B VAL D 1 272 ? -57.19409 -12.57815 14.17923 0.596 15.23102 272 VAL B O 1
ATOM 9858 N N . ARG D 1 273 ? -59.05089 -13.60274 13.40452 1.000 16.01917 273 ARG B N 1
ATOM 9859 C CA . ARG D 1 273 ? -59.45444 -12.54004 12.47315 1.000 16.67822 273 ARG B CA 1
ATOM 9860 C C . ARG D 1 273 ? -60.91660 -12.23369 12.73890 1.000 18.51947 273 ARG B C 1
ATOM 9861 O O . ARG D 1 273 ? -61.69756 -13.14337 13.02586 1.000 19.73985 273 ARG B O 1
ATOM 9869 N N . SER D 1 274 ? -61.26000 -10.93298 12.75877 1.000 17.26138 274 SER B N 1
ATOM 9870 C CA . SER D 1 274 ? -62.54937 -10.53650 13.30923 1.000 14.96861 274 SER B CA 1
ATOM 9871 C C . SER D 1 274 ? -63.24960 -9.67244 12.27551 1.000 19.15237 274 SER B C 1
ATOM 9872 O O . SER D 1 274 ? -62.61354 -8.79433 11.66118 1.000 17.25853 274 SER B O 1
ATOM 9875 N N . PHE D 1 275 ? -64.52208 -9.96009 12.01918 1.000 16.72854 275 PHE B N 1
ATOM 9876 C CA . PHE D 1 275 ? -65.33488 -9.08990 11.17222 1.000 15.46788 275 PHE B CA 1
ATOM 9877 C C . PHE D 1 275 ? -66.37232 -8.42637 12.06709 1.000 15.28612 275 PHE B C 1
ATOM 9878 O O . PHE D 1 275 ? -67.00321 -9.11481 12.88687 1.000 17.61494 275 PHE B O 1
ATOM 9886 N N . ILE D 1 276 ? -66.56519 -7.10162 11.90539 1.000 15.22180 276 ILE B N 1
ATOM 9887 C CA . ILE D 1 276 ? -67.13454 -6.34597 13.02836 1.000 15.99475 276 ILE B CA 1
ATOM 9888 C C . ILE D 1 276 ? -68.38321 -5.50198 12.76616 1.000 15.21765 276 ILE B C 1
ATOM 9889 O O . ILE D 1 276 ? -68.55238 -4.46137 13.44753 1.000 18.62519 276 ILE B O 1
ATOM 9894 N N . PRO D 1 277 ? -69.38307 -5.96382 11.97865 1.000 17.01525 277 PRO B N 1
ATOM 9895 C CA . PRO D 1 277 ? -69.50798 -7.33077 11.45075 1.000 17.88177 277 PRO B CA 1
ATOM 9896 C C . PRO D 1 277 ? -69.12999 -7.44090 9.99662 1.000 19.51658 277 PRO B C 1
ATOM 9897 O O . PRO D 1 277 ? -69.10314 -8.58551 9.49016 1.000 21.46049 277 PRO B O 1
ATOM 9901 N N . HIS D 1 278 ? -68.94750 -6.31625 9.31136 1.000 20.78757 278 HIS B N 1
ATOM 9902 C CA . HIS D 1 278 ? -68.76952 -6.35309 7.85025 1.000 22.94093 278 HIS B CA 1
ATOM 9903 C C . HIS D 1 278 ? -67.33268 -6.08543 7.42492 1.000 26.26790 278 HIS B C 1
ATOM 9904 O O . HIS D 1 278 ? -66.83462 -6.72337 6.51324 1.000 28.15607 278 HIS B O 1
ATOM 9911 N N . ARG D 1 279 ? -66.65352 -5.18484 8.09213 1.000 20.98614 279 ARG B N 1
ATOM 9912 C CA . ARG D 1 279 ? -65.25749 -4.87869 7.81164 1.000 21.34640 279 ARG B CA 1
ATOM 9913 C C . ARG D 1 279 ? -64.36962 -5.80977 8.66167 1.000 20.10240 279 ARG B C 1
ATOM 9914 O O . ARG D 1 279 ? -64.71411 -6.12912 9.80672 1.000 18.32643 279 ARG B O 1
ATOM 9922 N N . ALA D 1 280 ? -63.23872 -6.25273 8.11023 1.000 17.89341 280 ALA B N 1
ATOM 9923 C CA . ALA D 1 280 ? -62.23626 -6.93107 8.93253 1.000 17.01086 280 ALA B CA 1
ATOM 9924 C C . ALA D 1 280 ? -61.61400 -5.96006 9.91678 1.000 20.08479 280 ALA B C 1
ATOM 9925 O O . ALA D 1 280 ? -61.33903 -4.79656 9.58885 1.000 18.12912 280 ALA B O 1
ATOM 9927 N N . HIS D 1 281 ? -61.31202 -6.45152 11.10059 1.000 17.08337 281 HIS B N 1
ATOM 9928 C CA . HIS D 1 281 ? -60.68802 -5.61187 12.12140 1.000 18.77965 281 HIS B CA 1
ATOM 9929 C C . HIS D 1 281 ? -59.21245 -5.47264 11.78617 1.000 17.69800 281 HIS B C 1
ATOM 9930 O O . HIS D 1 281 ? -58.56675 -6.43028 11.37509 1.000 18.21838 281 HIS B O 1
ATOM 9937 N N . ALA D 1 282 ? -58.66159 -4.26045 11.95484 1.000 18.20891 282 ALA B N 1
ATOM 9938 C CA . ALA D 1 282 ? -57.22626 -4.07854 11.75886 1.000 16.99578 282 ALA B CA 1
ATOM 9939 C C . ALA D 1 282 ? -56.40109 -4.72785 12.86656 1.000 15.69247 282 ALA B C 1
ATOM 9940 O O . ALA D 1 282 ? -55.21382 -5.05936 12.62647 1.000 17.51628 282 ALA B O 1
ATOM 9942 N N . THR D 1 283 ? -56.96811 -4.80764 14.09515 1.000 16.24431 283 THR B N 1
ATOM 9943 C CA . THR D 1 283 ? -56.32775 -5.49067 15.20909 1.000 18.88128 283 THR B CA 1
ATOM 9944 C C . THR D 1 283 ? -57.36809 -6.41952 15.82464 1.000 18.94184 283 THR B C 1
ATOM 9945 O O . THR D 1 283 ? -57.76251 -7.39960 15.18548 1.000 16.73857 283 THR B O 1
ATOM 9949 N N . ILE D 1 284 ? -57.80288 -6.13723 17.04640 1.000 14.97491 284 ILE B N 1
ATOM 9950 C CA . ILE D 1 284 ? -58.94773 -6.85466 17.65083 1.000 14.31503 284 ILE B CA 1
ATOM 9951 C C . ILE D 1 284 ? -59.58579 -5.94038 18.68170 1.000 14.39769 284 ILE B C 1
ATOM 9952 O O . ILE D 1 284 ? -58.89732 -5.11825 19.30686 1.000 16.61491 284 ILE B O 1
ATOM 9957 N N . GLY D 1 285 ? -60.90031 -6.10571 18.87511 1.000 14.76553 285 GLY B N 1
ATOM 9958 C CA . GLY D 1 285 ? -61.57722 -5.40243 19.97047 1.000 15.91235 285 GLY B CA 1
ATOM 9959 C C . GLY D 1 285 ? -61.18334 -5.94399 21.33701 1.000 17.93117 285 GLY B C 1
ATOM 9960 O O . GLY D 1 285 ? -60.83461 -7.11245 21.49673 1.000 15.97081 285 GLY B O 1
ATOM 9961 N N . VAL D 1 286 ? -61.25016 -5.06055 22.33860 1.000 15.12964 286 VAL B N 1
ATOM 9962 C CA . VAL D 1 286 ? -60.86952 -5.42067 23.70332 1.000 15.30305 286 VAL B CA 1
ATOM 9963 C C . VAL D 1 286 ? -61.80654 -6.49455 24.25086 1.000 14.12169 286 VAL B C 1
ATOM 9964 O O . VAL D 1 286 ? -61.37052 -7.57243 24.64708 1.000 15.28726 286 VAL B O 1
ATOM 9968 N N . LEU D 1 287 ? -63.09911 -6.18311 24.34171 1.000 15.16484 287 LEU B N 1
ATOM 9969 C CA . LEU D 1 287 ? -64.02540 -7.18544 24.86756 1.000 15.86988 287 LEU B CA 1
ATOM 9970 C C . LEU D 1 287 ? -64.26339 -8.30744 23.84701 1.000 15.78941 287 LEU B C 1
ATOM 9971 O O . LEU D 1 287 ? -64.52641 -9.44889 24.24692 1.000 14.75334 287 LEU B O 1
ATOM 9976 N N . GLY D 1 288 ? -64.17386 -8.02926 22.54251 1.000 14.67957 288 GLY B N 1
ATOM 9977 C CA . GLY D 1 288 ? -64.09487 -9.13484 21.56736 1.000 14.71989 288 GLY B CA 1
ATOM 9978 C C . GLY D 1 288 ? -62.99332 -10.14967 21.91045 1.000 13.91510 288 GLY B C 1
ATOM 9979 O O . GLY D 1 288 ? -63.23011 -11.37407 21.97067 1.000 15.29565 288 GLY B O 1
ATOM 9980 N N . ALA D 1 289 ? -61.79300 -9.65265 22.24875 1.000 15.75323 289 ALA B N 1
ATOM 9981 C CA . ALA D 1 289 ? -60.73361 -10.56450 22.65175 1.000 14.64239 289 ALA B CA 1
ATOM 9982 C C . ALA D 1 289 ? -61.04180 -11.28061 23.96863 1.000 16.50387 289 ALA B C 1
ATOM 9983 O O . ALA D 1 289 ? -60.72420 -12.46534 24.10005 1.000 17.65745 289 ALA B O 1
ATOM 9985 N N . VAL D 1 290 ? -61.68327 -10.59886 24.93616 1.000 14.82964 290 VAL B N 1
ATOM 9986 C CA . VAL D 1 290 ? -62.06675 -11.28194 26.17192 1.000 15.21304 290 VAL B CA 1
ATOM 9987 C C . VAL D 1 290 ? -63.01975 -12.43282 25.87697 1.000 16.28548 290 VAL B C 1
ATOM 9988 O O . VAL D 1 290 ? -62.86848 -13.54816 26.40347 1.000 19.04126 290 VAL B O 1
ATOM 9992 N N . SER D 1 291 ? -64.01710 -12.19281 25.00033 1.000 15.58050 291 SER B N 1
ATOM 9993 C CA . SER D 1 291 ? -64.91240 -13.28771 24.60436 1.000 15.44846 291 SER B CA 1
ATOM 9994 C C . SER D 1 291 ? -64.16897 -14.43156 23.91803 1.000 14.96334 291 SER B C 1
ATOM 9995 O O . SER D 1 291 ? -64.44379 -15.61054 24.20993 1.000 17.03587 291 SER B O 1
ATOM 9998 N N . VAL D 1 292 ? -63.26148 -14.10669 22.98798 1.000 15.94475 292 VAL B N 1
ATOM 9999 C CA . VAL D 1 292 ? -62.47524 -15.15310 22.31519 1.000 18.33920 292 VAL B CA 1
ATOM 10000 C C . VAL D 1 292 ? -61.61023 -15.90840 23.33351 1.000 16.86195 292 VAL B C 1
ATOM 10001 O O . VAL D 1 292 ? -61.53628 -17.14079 23.30974 1.000 17.21044 292 VAL B O 1
ATOM 10005 N N . ALA D 1 293 ? -60.93057 -15.17089 24.23946 1.000 18.46610 293 ALA B N 1
ATOM 10006 C CA . ALA D 1 293 ? -60.06199 -15.83037 25.22519 1.000 17.79158 293 ALA B CA 1
ATOM 10007 C C . ALA D 1 293 ? -60.86821 -16.76564 26.12053 1.000 21.93622 293 ALA B C 1
ATOM 10008 O O . ALA D 1 293 ? -60.43308 -17.88760 26.47094 1.000 18.74604 293 ALA B O 1
ATOM 10010 N N . THR D 1 294 ? -62.08216 -16.34271 26.45362 1.000 17.58524 294 THR B N 1
ATOM 10011 C CA . THR D 1 294 ? -62.96621 -17.16205 27.27253 1.000 17.28812 294 THR B CA 1
ATOM 10012 C C . THR D 1 294 ? -63.39816 -18.43394 26.53593 1.000 18.92813 294 THR B C 1
ATOM 10013 O O . THR D 1 294 ? -63.43913 -19.51641 27.13095 1.000 18.05855 294 THR B O 1
ATOM 10017 N N . ALA D 1 295 ? -63.68478 -18.32005 25.22927 1.000 17.91457 295 ALA B N 1
ATOM 10018 C CA . ALA D 1 295 ? -64.08700 -19.48449 24.43802 1.000 16.99701 295 ALA B CA 1
ATOM 10019 C C . ALA D 1 295 ? -62.95608 -20.50327 24.33160 1.000 17.29866 295 ALA B C 1
ATOM 10020 O O . ALA D 1 295 ? -63.22617 -21.73003 24.27085 1.000 20.09065 295 ALA B O 1
ATOM 10022 N N . CYS D 1 296 ? -61.70530 -20.04407 24.38031 1.000 19.01427 296 CYS B N 1
ATOM 10023 C CA . CYS D 1 296 ? -60.56923 -20.97033 24.36941 1.000 17.47295 296 CYS B CA 1
ATOM 10024 C C . CYS D 1 296 ? -60.57693 -21.90104 25.55603 1.000 19.14019 296 CYS B C 1
ATOM 10025 O O . CYS D 1 296 ? -59.95547 -22.96702 25.49901 1.000 20.53045 296 CYS B O 1
ATOM 10028 N N . LEU D 1 297 ? -61.23881 -21.51022 26.64981 1.000 18.35649 297 LEU B N 1
ATOM 10029 C CA . LEU D 1 297 ? -61.29896 -22.33762 27.84179 1.000 18.50312 297 LEU B CA 1
ATOM 10030 C C . LEU D 1 297 ? -62.50497 -23.27112 27.88413 1.000 30.53298 297 LEU B C 1
ATOM 10031 O O . LEU D 1 297 ? -62.69523 -23.96979 28.88126 1.000 27.06638 297 LEU B O 1
ATOM 10036 N N . ILE D 1 298 ? -63.33364 -23.32291 26.84682 1.000 21.99324 298 ILE B N 1
ATOM 10037 C CA . ILE D 1 298 ? -64.55544 -24.11748 26.90117 1.000 26.16566 298 ILE B CA 1
ATOM 10038 C C . ILE D 1 298 ? -64.35092 -25.39715 26.10046 1.000 23.28745 298 ILE B C 1
ATOM 10039 O O . ILE D 1 298 ? -64.29067 -25.34018 24.85680 1.000 22.61162 298 ILE B O 1
ATOM 10044 N N . PRO D 1 299 ? -64.27464 -26.56046 26.74887 1.000 27.85386 299 PRO B N 1
ATOM 10045 C CA . PRO D 1 299 ? -64.11990 -27.83140 26.02860 1.000 32.76773 299 PRO B CA 1
ATOM 10046 C C . PRO D 1 299 ? -65.18997 -28.02174 24.95822 1.000 28.87036 299 PRO B C 1
ATOM 10047 O O . PRO D 1 299 ? -66.37405 -27.79468 25.19780 1.000 31.25939 299 PRO B O 1
ATOM 10051 N N . GLY D 1 300 ? -64.75841 -28.44633 23.77272 1.000 34.40549 300 GLY B N 1
ATOM 10052 C CA . GLY D 1 300 ? -65.66602 -28.64713 22.65750 1.000 36.66864 300 GLY B CA 1
ATOM 10053 C C . GLY D 1 300 ? -65.84028 -27.44034 21.75978 1.000 40.65271 300 GLY B C 1
ATOM 10054 O O . GLY D 1 300 ? -66.35641 -27.58258 20.64236 1.000 38.35527 300 GLY B O 1
ATOM 10055 N N A SER D 1 301 ? -65.44145 -26.23334 22.22414 0.705 32.53651 301 SER B N 1
ATOM 10056 N N B SER D 1 301 ? -65.43377 -26.27272 22.20850 0.295 31.30856 301 SER B N 1
ATOM 10057 C CA A SER D 1 301 ? -65.49768 -25.02966 21.38351 0.705 24.14144 301 SER B CA 1
ATOM 10058 C CA B SER D 1 301 ? -65.51832 -25.11651 21.35427 0.295 25.72953 301 SER B CA 1
ATOM 10059 C C A SER D 1 301 ? -64.44503 -25.16065 20.28541 0.705 26.54704 301 SER B C 1
ATOM 10060 C C B SER D 1 301 ? -64.45316 -25.21323 20.26261 0.295 26.14004 301 SER B C 1
ATOM 10061 O O A SER D 1 301 ? -63.34611 -25.67407 20.54164 0.705 26.76082 301 SER B O 1
ATOM 10062 O O B SER D 1 301 ? -63.37251 -25.77074 20.48564 0.295 27.07684 301 SER B O 1
ATOM 10067 N N . PRO D 1 302 ? -64.73736 -24.68169 19.07348 1.000 26.92358 302 PRO B N 1
ATOM 10068 C CA . PRO D 1 302 ? -63.66689 -24.51825 18.06766 1.000 22.00893 302 PRO B CA 1
ATOM 10069 C C . PRO D 1 302 ? -62.45924 -23.76816 18.60809 1.000 21.69947 302 PRO B C 1
ATOM 10070 O O . PRO D 1 302 ? -61.32562 -24.09014 18.24505 1.000 23.78867 302 PRO B O 1
ATOM 10074 N N . ALA D 1 303 ? -62.67643 -22.77053 19.47217 1.000 21.30884 303 ALA B N 1
ATOM 10075 C CA . ALA D 1 303 ? -61.54078 -22.01456 19.97968 1.000 18.26629 303 ALA B CA 1
ATOM 10076 C C . ALA D 1 303 ? -60.63106 -22.91475 20.81931 1.000 18.62118 303 ALA B C 1
ATOM 10077 O O . ALA D 1 303 ? -59.39211 -22.86159 20.71217 1.000 20.46320 303 ALA B O 1
ATOM 10079 N N . ALA D 1 304 ? -61.23495 -23.74985 21.67964 1.000 21.02568 304 ALA B N 1
ATOM 10080 C CA . ALA D 1 304 ? -60.43782 -24.66176 22.50339 1.000 21.18825 304 ALA B CA 1
ATOM 10081 C C . ALA D 1 304 ? -59.66426 -25.64094 21.64971 1.000 23.61738 304 ALA B C 1
ATOM 10082 O O . ALA D 1 304 ? -58.54553 -26.02673 22.02225 1.000 24.65839 304 ALA B O 1
ATOM 10084 N N A GLU D 1 305 ? -60.21142 -26.01903 20.48540 0.478 22.14615 305 GLU B N 1
ATOM 10085 N N B GLU D 1 305 ? -60.23386 -26.07168 20.51657 0.522 21.80487 305 GLU B N 1
ATOM 10086 C CA A GLU D 1 305 ? -59.55391 -26.99577 19.62349 0.478 23.56428 305 GLU B CA 1
ATOM 10087 C CA B GLU D 1 305 ? -59.51701 -27.00292 19.65345 0.522 23.85718 305 GLU B CA 1
ATOM 10088 C C A GLU D 1 305 ? -58.26202 -26.46663 19.00705 0.478 24.83697 305 GLU B C 1
ATOM 10089 C C B GLU D 1 305 ? -58.17122 -26.42687 19.22317 0.522 24.29596 305 GLU B C 1
ATOM 10090 O O A GLU D 1 305 ? -57.37237 -27.25016 18.66323 0.478 22.92929 305 GLU B O 1
ATOM 10091 O O B GLU D 1 305 ? -57.14269 -27.10435 19.29165 0.522 24.62115 305 GLU B O 1
ATOM 10102 N N . VAL D 1 306 ? -58.15932 -25.16022 18.79356 1.000 18.85066 306 VAL B N 1
ATOM 10103 C CA . VAL D 1 306 ? -56.96715 -24.59704 18.17160 1.000 20.92512 306 VAL B CA 1
ATOM 10104 C C . VAL D 1 306 ? -56.07351 -23.87202 19.16405 1.000 24.01593 306 VAL B C 1
ATOM 10105 O O . VAL D 1 306 ? -54.91187 -23.58943 18.82807 1.000 21.05969 306 VAL B O 1
ATOM 10109 N N . ALA D 1 307 ? -56.53733 -23.63304 20.39382 1.000 19.73655 307 ALA B N 1
ATOM 10110 C CA . ALA D 1 307 ? -55.79227 -22.76661 21.29710 1.000 19.48771 307 ALA B CA 1
ATOM 10111 C C . ALA D 1 307 ? -54.71625 -23.53006 22.07685 1.000 22.21355 307 ALA B C 1
ATOM 10112 O O . ALA D 1 307 ? -54.82729 -24.74210 22.33364 1.000 25.08081 307 ALA B O 1
ATOM 10114 N N . VAL D 1 308 ? -53.69334 -22.78911 22.49268 1.000 18.79068 308 VAL B N 1
ATOM 10115 C CA . VAL D 1 308 ? -52.67908 -23.23590 23.45682 1.000 19.51554 308 VAL B CA 1
ATOM 10116 C C . VAL D 1 308 ? -52.92795 -22.46444 24.75886 1.000 21.66685 308 VAL B C 1
ATOM 10117 O O . VAL D 1 308 ? -52.69345 -21.24559 24.83393 1.000 23.71753 308 VAL B O 1
ATOM 10121 N N . VAL D 1 309 ? -53.48836 -23.12614 25.76380 1.000 22.90835 309 VAL B N 1
ATOM 10122 C CA . VAL D 1 309 ? -53.97373 -22.44998 26.97548 1.000 22.86667 309 VAL B CA 1
ATOM 10123 C C . VAL D 1 309 ? -53.00618 -22.71144 28.12605 1.000 24.16253 309 VAL B C 1
ATOM 10124 O O . VAL D 1 309 ? -52.71964 -23.87071 28.42131 1.000 26.60495 309 VAL B O 1
ATOM 10128 N N . PRO D 1 310 ? -52.48722 -21.68362 28.80543 1.000 26.19699 310 PRO B N 1
ATOM 10129 C CA . PRO D 1 310 ? -51.56120 -21.96498 29.92360 1.000 26.04287 310 PRO B CA 1
ATOM 10130 C C . PRO D 1 310 ? -52.31782 -22.54453 31.10910 1.000 28.70477 310 PRO B C 1
ATOM 10131 O O . PRO D 1 310 ? -53.53449 -22.39340 31.25522 1.000 28.53603 310 PRO B O 1
ATOM 10135 N N . GLU D 1 311 ? -51.59516 -23.30291 31.92277 1.000 30.68882 311 GLU B N 1
ATOM 10136 C CA . GLU D 1 311 ? -52.17906 -23.86284 33.12591 1.000 37.18236 311 GLU B CA 1
ATOM 10137 C C . GLU D 1 311 ? -52.16862 -22.81321 34.22923 1.000 36.20125 311 GLU B C 1
ATOM 10138 O O . GLU D 1 311 ? -51.37229 -21.86478 34.21315 1.000 34.07140 311 GLU B O 1
ATOM 10144 N N . GLY D 1 312 ? -53.06750 -22.99018 35.18992 1.000 31.70165 312 GLY B N 1
ATOM 10145 C CA . GLY D 1 312 ? -53.03100 -22.12037 36.34849 1.000 35.68881 312 GLY B CA 1
ATOM 10146 C C . GLY D 1 312 ? -54.27958 -21.28864 36.47713 1.000 35.94576 312 GLY B C 1
ATOM 10147 O O . GLY D 1 312 ? -54.99228 -21.09035 35.48249 1.000 29.67601 312 GLY B O 1
ATOM 10148 N N . ALA D 1 313 ? -54.53707 -20.77554 37.68542 1.000 27.55726 313 ALA B N 1
ATOM 10149 C CA . ALA D 1 313 ? -55.74908 -19.97276 37.91223 1.000 29.00855 313 ALA B CA 1
ATOM 10150 C C . ALA D 1 313 ? -55.63496 -18.60340 37.27368 1.000 24.16004 313 ALA B C 1
ATOM 10151 O O . ALA D 1 313 ? -56.66878 -17.98447 36.94030 1.000 24.02452 313 ALA B O 1
ATOM 10153 N N A ARG D 1 314 ? -54.40445 -18.09871 37.06911 0.514 24.63872 314 ARG B N 1
ATOM 10154 N N B ARG D 1 314 ? -54.41366 -18.08618 37.14072 0.486 24.69079 314 ARG B N 1
ATOM 10155 C CA A ARG D 1 314 ? -54.19791 -16.79404 36.44788 0.514 24.13013 314 ARG B CA 1
ATOM 10156 C CA B ARG D 1 314 ? -54.18007 -16.82900 36.45348 0.486 24.20960 314 ARG B CA 1
ATOM 10157 C C A ARG D 1 314 ? -53.52561 -16.99747 35.09260 0.514 25.54927 314 ARG B C 1
ATOM 10158 C C B ARG D 1 314 ? -53.59123 -17.17256 35.09446 0.486 25.77762 314 ARG B C 1
ATOM 10159 O O A ARG D 1 314 ? -52.33324 -17.31865 35.02393 0.514 27.00287 314 ARG B O 1
ATOM 10160 O O B ARG D 1 314 ? -52.53578 -17.81705 35.02732 0.486 26.93871 314 ARG B O 1
ATOM 10175 N N . LYS D 1 315 ? -54.28448 -16.77399 34.02023 1.000 22.87080 315 LYS B N 1
ATOM 10176 C CA . LYS D 1 315 ? -53.88782 -17.14614 32.65774 1.000 21.78208 315 LYS B CA 1
ATOM 10177 C C . LYS D 1 315 ? -53.68008 -15.89819 31.82728 1.000 22.11478 315 LYS B C 1
ATOM 10178 O O . LYS D 1 315 ? -54.62456 -15.10208 31.63730 1.000 22.40271 315 LYS B O 1
ATOM 10184 N N . THR D 1 316 ? -52.48638 -15.72723 31.28124 1.000 20.13283 316 THR B N 1
ATOM 10185 C CA . THR D 1 316 ? -52.28907 -14.63353 30.33120 1.000 19.39708 316 THR B CA 1
ATOM 10186 C C . THR D 1 316 ? -52.49160 -15.24992 28.95998 1.000 23.41020 316 THR B C 1
ATOM 10187 O O . THR D 1 316 ? -51.68446 -16.09497 28.54085 1.000 22.23712 316 THR B O 1
ATOM 10191 N N . LEU D 1 317 ? -53.57731 -14.87654 28.29476 1.000 19.10890 317 LEU B N 1
ATOM 10192 C CA . LEU D 1 317 ? -53.93653 -15.42197 26.98689 1.000 21.41873 317 LEU B CA 1
ATOM 10193 C C . LEU D 1 317 ? -53.59891 -14.36347 25.93567 1.000 22.31478 317 LEU B C 1
ATOM 10194 O O . LEU D 1 317 ? -54.28133 -13.33688 25.83830 1.000 20.61258 317 LEU B O 1
ATOM 10199 N N . SER D 1 318 ? -52.54135 -14.60567 25.18139 1.000 20.78607 318 SER B N 1
ATOM 10200 C CA . SER D 1 318 ? -52.13689 -13.69060 24.11762 1.000 21.08718 318 SER B CA 1
ATOM 10201 C C . SER D 1 318 ? -53.00137 -13.94138 22.88300 1.000 18.09446 318 SER B C 1
ATOM 10202 O O . SER D 1 318 ? -52.95332 -15.05387 22.31988 1.000 17.78603 318 SER B O 1
ATOM 10205 N N . ILE D 1 319 ? -53.79798 -12.93767 22.46550 1.000 16.83274 319 ILE B N 1
ATOM 10206 C CA . ILE D 1 319 ? -54.74448 -13.08855 21.34823 1.000 16.91983 319 ILE B CA 1
ATOM 10207 C C . ILE D 1 319 ? -54.06751 -12.47333 20.12257 1.000 16.02099 319 ILE B C 1
ATOM 10208 O O . ILE D 1 319 ? -53.97200 -11.24868 20.01642 1.000 16.92409 319 ILE B O 1
ATOM 10213 N N . GLU D 1 320 ? -53.59728 -13.29876 19.17972 1.000 16.30883 320 GLU B N 1
ATOM 10214 C CA . GLU D 1 320 ? -52.86504 -12.78590 18.01192 1.000 15.80182 320 GLU B CA 1
ATOM 10215 C C . GLU D 1 320 ? -53.84460 -12.19326 16.99986 1.000 20.84345 320 GLU B C 1
ATOM 10216 O O . GLU D 1 320 ? -54.93932 -12.70960 16.78794 1.000 18.28632 320 GLU B O 1
ATOM 10222 N N . HIS D 1 321 ? -53.38698 -11.15110 16.31482 1.000 16.72173 321 HIS B N 1
ATOM 10223 C CA . HIS D 1 321 ? -54.28429 -10.44399 15.39721 1.000 15.74022 321 HIS B CA 1
ATOM 10224 C C . HIS D 1 321 ? -53.41513 -9.91324 14.23562 1.000 15.27132 321 HIS B C 1
ATOM 10225 O O . HIS D 1 321 ? -52.21565 -10.18980 14.19652 1.000 17.61486 321 HIS B O 1
ATOM 10232 N N . PRO D 1 322 ? -53.99971 -9.21391 13.24357 1.000 17.01272 322 PRO B N 1
ATOM 10233 C CA . PRO D 1 322 ? -53.22527 -8.88440 12.03110 1.000 17.13580 322 PRO B CA 1
ATOM 10234 C C . PRO D 1 322 ? -51.96157 -8.08535 12.26322 1.000 21.12787 322 PRO B C 1
ATOM 10235 O O . PRO D 1 322 ? -51.00699 -8.22144 11.47537 1.000 21.70529 322 PRO B O 1
ATOM 10239 N N . THR D 1 323 ? -51.87902 -7.28511 13.32349 1.000 18.18450 323 THR B N 1
ATOM 10240 C CA . THR D 1 323 ? -50.65244 -6.51050 13.48982 1.000 18.69935 323 THR B CA 1
ATOM 10241 C C . THR D 1 323 ? -50.00902 -6.78322 14.84416 1.000 25.37492 323 THR B C 1
ATOM 10242 O O . THR D 1 323 ? -49.31298 -5.92992 15.39625 1.000 24.32567 323 THR B O 1
ATOM 10246 N N . GLY D 1 324 ? -50.18819 -7.97828 15.37799 1.000 17.14028 324 GLY B N 1
ATOM 10247 C CA . GLY D 1 324 ? -49.46118 -8.29931 16.60371 1.000 18.23870 324 GLY B CA 1
ATOM 10248 C C . GLY D 1 324 ? -50.33162 -9.13840 17.52150 1.000 19.85621 324 GLY B C 1
ATOM 10249 O O . GLY D 1 324 ? -50.82927 -10.19334 17.11300 1.000 19.64857 324 GLY B O 1
ATOM 10250 N N . GLU D 1 325 ? -50.48587 -8.70510 18.76520 1.000 16.29239 325 GLU B N 1
ATOM 10251 C CA . GLU D 1 325 ? -51.29834 -9.48247 19.69186 1.000 16.49244 325 GLU B CA 1
ATOM 10252 C C . GLU D 1 325 ? -51.79263 -8.54101 20.77352 1.000 20.16182 325 GLU B C 1
ATOM 10253 O O . GLU D 1 325 ? -51.20566 -7.47264 20.99785 1.000 22.39082 325 GLU B O 1
ATOM 10259 N N . MET D 1 326 ? -52.87143 -8.95587 21.43264 1.000 15.64235 326 MET B N 1
ATOM 10260 C CA . MET D 1 326 ? -53.33980 -8.30051 22.65036 1.000 17.41812 326 MET B CA 1
ATOM 10261 C C . MET D 1 326 ? -53.43566 -9.33632 23.73287 1.000 19.81136 326 MET B C 1
ATOM 10262 O O . MET D 1 326 ? -54.08630 -10.37447 23.53546 1.000 21.04698 326 MET B O 1
ATOM 10267 N N . SER D 1 327 ? -52.84951 -9.04550 24.90007 1.000 16.66549 327 SER B N 1
ATOM 10268 C CA . SER D 1 327 ? -52.86377 -10.01682 25.99646 1.000 17.58595 327 SER B CA 1
ATOM 10269 C C . SER D 1 327 ? -54.01609 -9.76090 26.95218 1.000 19.93898 327 SER B C 1
ATOM 10270 O O . SER D 1 327 ? -54.18949 -8.64264 27.44822 1.000 25.95094 327 SER B O 1
ATOM 10273 N N A CYS D 1 328 ? -54.84675 -10.78009 27.15298 0.606 19.69429 328 CYS B N 1
ATOM 10274 N N B CYS D 1 328 ? -54.70774 -10.82964 27.29802 0.394 19.86277 328 CYS B N 1
ATOM 10275 C CA A CYS D 1 328 ? -55.92246 -10.74312 28.13685 0.606 19.64356 328 CYS B CA 1
ATOM 10276 C CA B CYS D 1 328 ? -55.91600 -10.78534 28.10346 0.394 20.42204 328 CYS B CA 1
ATOM 10277 C C A CYS D 1 328 ? -55.44028 -11.53675 29.34004 0.606 20.92287 328 CYS B C 1
ATOM 10278 C C B CYS D 1 328 ? -55.63812 -11.58925 29.36594 0.394 21.82853 328 CYS B C 1
ATOM 10279 O O A CYS D 1 328 ? -55.09862 -12.72141 29.21419 0.606 21.64852 328 CYS B O 1
ATOM 10280 O O B CYS D 1 328 ? -55.59273 -12.82412 29.30211 0.394 18.75303 328 CYS B O 1
ATOM 10285 N N . VAL D 1 329 ? -55.45485 -10.92400 30.51051 1.000 17.99390 329 VAL B N 1
ATOM 10286 C CA . VAL D 1 329 ? -55.11031 -11.63300 31.74398 1.000 16.87102 329 VAL B CA 1
ATOM 10287 C C . VAL D 1 329 ? -56.41927 -12.01335 32.42978 1.000 20.81071 329 VAL B C 1
ATOM 10288 O O . VAL D 1 329 ? -57.17478 -11.13922 32.91135 1.000 20.12123 329 VAL B O 1
ATOM 10292 N N . LEU D 1 330 ? -56.69479 -13.31628 32.48192 1.000 17.40603 330 LEU B N 1
ATOM 10293 C CA . LEU D 1 330 ? -57.96860 -13.81596 33.01700 1.000 20.50005 330 LEU B CA 1
ATOM 10294 C C . LEU D 1 330 ? -57.71517 -14.52128 34.33859 1.000 26.52222 330 LEU B C 1
ATOM 10295 O O . LEU D 1 330 ? -56.83024 -15.36932 34.43389 1.000 27.27148 330 LEU B O 1
ATOM 10300 N N . GLU D 1 331 ? -58.53454 -14.22378 35.33292 1.000 17.67564 331 GLU B N 1
ATOM 10301 C CA . GLU D 1 331 ? -58.56412 -15.01557 36.53700 1.000 19.16922 331 GLU B CA 1
ATOM 10302 C C . GLU D 1 331 ? -59.73743 -15.99619 36.44112 1.000 22.26883 331 GLU B C 1
ATOM 10303 O O . GLU D 1 331 ? -60.83732 -15.61175 36.01115 1.000 22.01598 331 GLU B O 1
ATOM 10309 N N . VAL D 1 332 ? -59.49261 -17.25395 36.77697 1.000 20.79091 332 VAL B N 1
ATOM 10310 C CA . VAL D 1 332 ? -60.52777 -18.27280 36.73307 1.000 23.50344 332 VAL B CA 1
ATOM 10311 C C . VAL D 1 332 ? -60.68525 -18.84271 38.13550 1.000 29.09686 332 VAL B C 1
ATOM 10312 O O . VAL D 1 332 ? -59.71024 -18.94026 38.89695 1.000 27.74401 332 VAL B O 1
ATOM 10316 N N . ASP D 1 333 ? -61.92945 -19.17633 38.48328 1.000 26.63019 333 ASP B N 1
ATOM 10317 C CA . ASP D 1 333 ? -62.23555 -19.75683 39.78427 1.000 32.06045 333 ASP B CA 1
ATOM 10318 C C . ASP D 1 333 ? -61.99806 -21.26532 39.70207 1.000 36.37495 333 ASP B C 1
ATOM 10319 O O . ASP D 1 333 ? -61.49425 -21.78450 38.69491 1.000 32.26657 333 ASP B O 1
ATOM 10324 N N . ASP D 1 334 ? -62.36742 -21.98322 40.76856 1.000 38.18467 334 ASP B N 1
ATOM 10325 C CA . ASP D 1 334 ? -62.08220 -23.42288 40.83150 1.000 40.41057 334 ASP B CA 1
ATOM 10326 C C . ASP D 1 334 ? -62.90829 -24.22107 39.83003 1.000 45.18537 334 ASP B C 1
ATOM 10327 O O . ASP D 1 334 ? -62.46559 -25.27655 39.36272 1.000 53.74580 334 ASP B O 1
ATOM 10332 N N . ALA D 1 335 ? -64.10616 -23.75407 39.50818 1.000 43.85897 335 ALA B N 1
ATOM 10333 C CA . ALA D 1 335 ? -64.91989 -24.35699 38.46465 1.000 48.06684 335 ALA B CA 1
ATOM 10334 C C . ALA D 1 335 ? -64.41430 -24.04090 37.06335 1.000 57.11503 335 ALA B C 1
ATOM 10335 O O . ALA D 1 335 ? -65.02527 -24.50400 36.09005 1.000 64.34139 335 ALA B O 1
ATOM 10337 N N . GLY D 1 336 ? -63.35762 -23.23567 36.92810 1.000 42.42445 336 GLY B N 1
ATOM 10338 C CA . GLY D 1 336 ? -62.87356 -22.84000 35.61725 1.000 44.59209 336 GLY B CA 1
ATOM 10339 C C . GLY D 1 336 ? -63.60005 -21.68067 34.96006 1.000 39.09987 336 GLY B C 1
ATOM 10340 O O . GLY D 1 336 ? -63.28394 -21.36942 33.80026 1.000 43.48215 336 GLY B O 1
ATOM 10341 N N . ASN D 1 337 ? -64.54239 -21.03037 35.66602 1.000 33.82082 337 ASN B N 1
ATOM 10342 C CA . ASN D 1 337 ? -65.20238 -19.81554 35.18097 1.000 34.08379 337 ASN B CA 1
ATOM 10343 C C . ASN D 1 337 ? -64.28632 -18.59009 35.24267 1.000 30.84130 337 ASN B C 1
ATOM 10344 O O . ASN D 1 337 ? -63.60101 -18.35387 36.24338 1.000 30.85512 337 ASN B O 1
ATOM 10349 N N . VAL D 1 338 ? -64.37294 -17.74198 34.21496 1.000 23.27798 338 VAL B N 1
ATOM 10350 C CA . VAL D 1 338 ? -63.63853 -16.47822 34.23461 1.000 18.98189 338 VAL B CA 1
ATOM 10351 C C . VAL D 1 338 ? -64.29936 -15.51842 35.21974 1.000 26.40207 338 VAL B C 1
ATOM 10352 O O . VAL D 1 338 ? -65.50256 -15.23990 35.11909 1.000 27.25558 338 VAL B O 1
ATOM 10356 N N . VAL D 1 339 ? -63.51486 -14.97076 36.15799 1.000 20.64695 339 VAL B N 1
ATOM 10357 C CA . VAL D 1 339 ? -64.06494 -14.01529 37.11664 1.000 23.26802 339 VAL B CA 1
ATOM 10358 C C . VAL D 1 339 ? -63.49467 -12.62104 36.96392 1.000 23.17042 339 VAL B C 1
ATOM 10359 O O . VAL D 1 339 ? -64.04344 -11.67893 37.56270 1.000 22.70075 339 VAL B O 1
ATOM 10363 N N . SER D 1 340 ? -62.42030 -12.43961 36.19121 1.000 18.61149 340 SER B N 1
ATOM 10364 C CA . SER D 1 340 ? -62.05811 -11.05965 35.83592 1.000 17.43427 340 SER B CA 1
ATOM 10365 C C . SER D 1 340 ? -61.19818 -11.11578 34.59760 1.000 16.79681 340 SER B C 1
ATOM 10366 O O . SER D 1 340 ? -60.55501 -12.14100 34.32392 1.000 17.72867 340 SER B O 1
ATOM 10369 N N . ALA D 1 341 ? -61.10506 -9.97102 33.92839 1.000 16.98753 341 ALA B N 1
ATOM 10370 C CA . ALA D 1 341 ? -60.24151 -9.84945 32.76846 1.000 15.82205 341 ALA B CA 1
ATOM 10371 C C . ALA D 1 341 ? -59.50905 -8.52057 32.88763 1.000 18.40302 341 ALA B C 1
ATOM 10372 O O . ALA D 1 341 ? -60.12630 -7.49807 33.18275 1.000 18.91339 341 ALA B O 1
ATOM 10374 N N . ALA D 1 342 ? -58.20429 -8.51685 32.62251 1.000 15.09285 342 ALA B N 1
ATOM 10375 C CA . ALA D 1 342 ? -57.45276 -7.26951 32.72495 1.000 14.95592 342 ALA B CA 1
ATOM 10376 C C . ALA D 1 342 ? -56.56801 -7.14151 31.50184 1.000 17.07272 342 ALA B C 1
ATOM 10377 O O . ALA D 1 342 ? -55.88837 -8.10099 31.11131 1.000 17.78074 342 ALA B O 1
ATOM 10379 N N . LEU D 1 343 ? -56.51918 -5.93674 30.93187 1.000 16.93167 343 LEU B N 1
ATOM 10380 C CA . LEU D 1 343 ? -55.84659 -5.69357 29.66224 1.000 19.17045 343 LEU B CA 1
ATOM 10381 C C . LEU D 1 343 ? -55.21759 -4.31396 29.74651 1.000 24.67562 343 LEU B C 1
ATOM 10382 O O . LEU D 1 343 ? -55.70368 -3.44946 30.47631 1.000 25.87573 343 LEU B O 1
ATOM 10387 N N . LEU D 1 344 ? -54.16452 -4.09243 28.97470 1.000 17.32929 344 LEU B N 1
ATOM 10388 C CA . LEU D 1 344 ? -53.51738 -2.78105 28.93216 1.000 15.56811 344 LEU B CA 1
ATOM 10389 C C . LEU D 1 344 ? -53.93238 -2.06627 27.65950 1.000 16.21639 344 LEU B C 1
ATOM 10390 O O . LEU D 1 344 ? -53.95353 -2.66066 26.58817 1.000 15.99768 344 LEU B O 1
ATOM 10395 N N . ARG D 1 345 ? -54.30530 -0.77817 27.80342 1.000 14.36962 345 ARG B N 1
ATOM 10396 C CA . ARG D 1 345 ? -54.54932 0.08328 26.65739 1.000 15.23194 345 ARG B CA 1
ATOM 10397 C C . ARG D 1 345 ? -53.74369 1.37521 26.84730 1.000 15.28440 345 ARG B C 1
ATOM 10398 O O . ARG D 1 345 ? -53.03474 1.57118 27.84975 1.000 16.44999 345 ARG B O 1
ATOM 10406 N N . THR D 1 346 ? -53.80649 2.23546 25.83133 1.000 13.73278 346 THR B N 1
ATOM 10407 C CA . THR D 1 346 ? -53.30341 3.61378 25.94755 1.000 13.98117 346 THR B CA 1
ATOM 10408 C C . THR D 1 346 ? -54.27313 4.51072 25.17457 1.000 16.19312 346 THR B C 1
ATOM 10409 O O . THR D 1 346 ? -55.13992 4.02626 24.46237 1.000 14.53656 346 THR B O 1
ATOM 10413 N N . ALA D 1 347 ? -54.12709 5.82509 25.34146 1.000 14.11952 347 ALA B N 1
ATOM 10414 C CA . ALA D 1 347 ? -54.99534 6.75065 24.58757 1.000 14.35777 347 ALA B CA 1
ATOM 10415 C C . ALA D 1 347 ? -54.19529 8.01294 24.30997 1.000 14.51045 347 ALA B C 1
ATOM 10416 O O . ALA D 1 347 ? -53.11238 8.20518 24.86733 1.000 15.50684 347 ALA B O 1
ATOM 10418 N N . ARG D 1 348 ? -54.77009 8.89755 23.48870 1.000 13.68095 348 ARG B N 1
ATOM 10419 C CA . ARG D 1 348 ? -54.11960 10.17982 23.30471 1.000 13.92703 348 ARG B CA 1
ATOM 10420 C C . ARG D 1 348 ? -55.15143 11.21309 22.88897 1.000 17.16919 348 ARG B C 1
ATOM 10421 O O . ARG D 1 348 ? -55.95767 10.96595 22.00181 1.000 15.42008 348 ARG B O 1
ATOM 10429 N N . LYS D 1 349 ? -55.08548 12.39846 23.51127 1.000 14.27224 349 LYS B N 1
ATOM 10430 C CA . LYS D 1 349 ? -55.88225 13.52914 23.01535 1.000 14.48579 349 LYS B CA 1
ATOM 10431 C C . LYS D 1 349 ? -55.27016 14.04044 21.70701 1.000 14.66144 349 LYS B C 1
ATOM 10432 O O . LYS D 1 349 ? -54.09301 14.42313 21.69200 1.000 15.73546 349 LYS B O 1
ATOM 10438 N N . LEU D 1 350 ? -56.05880 14.08184 20.61373 1.000 15.24231 350 LEU B N 1
ATOM 10439 C CA . LEU D 1 350 ? -55.51371 14.48211 19.32735 1.000 16.60540 350 LEU B CA 1
ATOM 10440 C C . LEU D 1 350 ? -55.88044 15.91731 18.98267 1.000 18.02167 350 LEU B C 1
ATOM 10441 O O . LEU D 1 350 ? -55.06286 16.65331 18.43878 1.000 17.59889 350 LEU B O 1
ATOM 10446 N N . MET D 1 351 ? -57.14057 16.29326 19.22145 1.000 15.41682 351 MET B N 1
ATOM 10447 C CA . MET D 1 351 ? -57.56958 17.64419 18.95195 1.000 15.86635 351 MET B CA 1
ATOM 10448 C C . MET D 1 351 ? -58.66992 17.97646 19.93409 1.000 16.89360 351 MET B C 1
ATOM 10449 O O . MET D 1 351 ? -59.48841 17.12507 20.26140 1.000 20.14301 351 MET B O 1
ATOM 10454 N N . ASP D 1 352 ? -58.74774 19.23877 20.36010 1.000 16.30157 352 ASP B N 1
ATOM 10455 C CA . ASP D 1 352 ? -59.84057 19.55037 21.29837 1.000 16.42065 352 ASP B CA 1
ATOM 10456 C C . ASP D 1 352 ? -60.44932 20.85808 20.85297 1.000 20.38845 352 ASP B C 1
ATOM 10457 O O . ASP D 1 352 ? -59.71131 21.78356 20.51418 1.000 20.42477 352 ASP B O 1
ATOM 10462 N N . GLY D 1 353 ? -61.78369 20.95014 20.86868 1.000 17.18782 353 GLY B N 1
ATOM 10463 C CA . GLY D 1 353 ? -62.33775 22.21185 20.44402 1.000 17.81036 353 GLY B CA 1
ATOM 10464 C C . GLY D 1 353 ? -63.83832 22.02363 20.25238 1.000 18.00843 353 GLY B C 1
ATOM 10465 O O . GLY D 1 353 ? -64.53860 21.58419 21.17978 1.000 18.39523 353 GLY B O 1
ATOM 10466 N N . VAL D 1 354 ? -64.31739 22.42148 19.06910 1.000 18.39907 354 VAL B N 1
ATOM 10467 C CA . VAL D 1 354 ? -65.76986 22.44785 18.78057 1.000 18.76842 354 VAL B CA 1
ATOM 10468 C C . VAL D 1 354 ? -65.96080 21.78095 17.42233 1.000 20.98890 354 VAL B C 1
ATOM 10469 O O . VAL D 1 354 ? -65.27243 22.14652 16.45540 1.000 20.65631 354 VAL B O 1
ATOM 10473 N N . VAL D 1 355 ? -66.92801 20.81418 17.32676 1.000 18.58674 355 VAL B N 1
ATOM 10474 C CA . VAL D 1 355 ? -67.24812 20.23564 16.01224 1.000 18.67801 355 VAL B CA 1
ATOM 10475 C C . VAL D 1 355 ? -68.51709 20.87602 15.50232 1.000 19.40666 355 VAL B C 1
ATOM 10476 O O . VAL D 1 355 ? -69.39250 21.28884 16.27795 1.000 19.69499 355 VAL B O 1
ATOM 10480 N N . PHE D 1 356 ? -68.60625 21.01222 14.17403 1.000 19.79933 356 PHE B N 1
ATOM 10481 C CA . PHE D 1 356 ? -69.69622 21.73011 13.52982 1.000 20.62219 356 PHE B CA 1
ATOM 10482 C C . PHE D 1 356 ? -70.47932 20.82835 12.57687 1.000 20.76128 356 PHE B C 1
ATOM 10483 O O . PHE D 1 356 ? -69.91525 19.90734 11.95889 1.000 22.33292 356 PHE B O 1
ATOM 10491 N N . VAL D 1 357 ? -71.74713 21.19684 12.36745 1.000 24.01541 357 VAL B N 1
ATOM 10492 C CA . VAL D 1 357 ? -72.60253 20.58724 11.35121 1.000 26.27789 357 VAL B CA 1
ATOM 10493 C C . VAL D 1 357 ? -73.39022 21.68943 10.67193 1.000 24.57056 357 VAL B C 1
ATOM 10494 O O . VAL D 1 357 ? -73.65233 22.75339 11.24592 1.000 26.63060 357 VAL B O 1
ATOM 10498 N N . LEU D 1 358 ? -73.82305 21.41563 9.44114 1.000 23.36368 358 LEU B N 1
ATOM 10499 C CA . LEU D 1 358 ? -74.58143 22.43500 8.71576 1.000 24.45338 358 LEU B CA 1
ATOM 10500 C C . LEU D 1 358 ? -75.95480 22.70055 9.34213 1.000 46.60261 358 LEU B C 1
ATOM 10501 O O . LEU D 1 358 ? -76.59795 21.73032 9.71685 1.000 42.08742 358 LEU B O 1
#

InterPro domains:
  IPR007400 PrpF-like [PF04303] (11-357)
  IPR007400 PrpF-like [PTHR43709] (9-357)
  IPR047687 4-oxalomesaconate tautomerase-like [NF033377] (16-357)

CATH classification: 3.10.310.10

Solvent-accessible surface area: 48216 Å² total; per-residue (Å²): 120,86,37,1,64,0,0,2,0,0,0,0,8,1,10,0,0,0,0,44,123,100,41,13,30,108,87,77,75,48,24,33,59,13,0,24,40,1,0,9,13,63,9,77,72,0,6,21,0,13,0,13,24,18,25,7,9,0,7,0,0,8,0,13,136,13,175,91,131,71,30,42,0,8,2,29,0,1,13,0,24,22,82,82,68,30,23,17,81,39,11,2,12,2,3,0,0,0,0,0,0,1,0,0,17,65,68,64,25,18,81,33,77,45,100,88,1,144,0,3,0,29,2,59,29,24,43,10,55,0,33,0,38,2,96,0,68,77,40,72,27,36,23,54,30,139,13,61,13,58,16,12,60,55,64,3,3,22,5,67,3,64,1,116,133,8,56,9,31,33,3,72,46,53,36,24,23,62,70,32,46,20,127,15,95,72,21,48,0,0,0,0,0,2,1,10,1,0,0,0,0,47,0,78,46,7,69,17,80,0,63,41,87,24,110,54,1,33,86,45,79,143,4,49,66,86,2,38,50,1,0,83,60,1,1,122,80,0,96,17,30,100,3,72,106,71,4,1,0,15,0,1,0,1,4,68,29,138,114,81,10,4,0,2,0,6,3,0,20,10,78,73,0,8,6,4,0,19,2,1,2,0,0,0,0,0,5,0,3,37,25,116,48,0,5,0,28,115,20,19,96,52,51,164,45,66,158,24,74,0,22,0,5,9,31,54,28,61,6,40,0,34,0,55,24,56,159,86,41,88,31,59,8,1,34,6,72,5,0,1,7,29,2,0,30,20,51,0,40,17,110,117,86,36,1,63,0,0,2,0,0,0,0,9,2,8,0,0,0,0,44,133,98,40,12,30,105,86,78,77,48,25,30,59,13,0,22,41,2,0,10,14,62,8,80,79,0,6,22,0,13,1,13,22,20,25,8,9,0,9,0,0,10,0,12,131,12,178,90,130,71,26,45,0,9,1,35,1,0,16,0,34,23,83,77,69,34,24,20,80,45,15,2,12,2,3,0,0,0,0,0,0,0,1,0,16,63,69,60,27,16,83,33,79,57,97,92,2,143,0,4,0,28,1,61,28,24,41,13,57,0,15,0,26,1,93,0,70,79,43,73,24,38,21,53,30,142,12,62,13,56,14,13,60,55,65,3,4,22,5,61,1,68,1,134,135,9,62,10,28,34,3,71,45,52,38,21,22,62,82,32,48,17,106,18,101,64,29,45,0,0,0,0,0,3,1,10,1,0,0,0,0,43,0,73,37,5,66,16,79,0,62,41,86,31,109,54,2,30,84,46,75,140,3,70,65,90,3,38,55,1,0,87,64,3,2,123,85,0,96,18,25,115,2,77,104,71,6,4,0,15,0,2,0,1,4,71,28,138,114,84,10,4,0,2,0,5,2,0,24,11,86,83,1,9,5,3,0,19,2,1,2,0,0,0,0,0,5,0,3,42,23,121,64,0,5,0,27,120,20,17,96,55,53,166,43,68,147,26,80,0,21,0,5,9,32,53,28,63,5,41,0,36,0,41,22,54,152,84,42,88,33,56,13,1,37,7,71,6,0,1,7,27,1,0,28,19,48,0,42,15,110,166,69,83,38,1,64,0,0,2,0,0,0,0,8,1,10,0,0,0,1,44,126,99,39,13,23,112,86,80,73,45,31,28,63,8,0,20,40,2,0,10,12,63,6,68,68,0,6,20,0,13,1,12,34,12,21,8,8,0,8,0,0,9,0,12,121,12,160,99,133,72,29,39,0,9,2,29,0,0,13,0,20,23,81,83,69,28,18,13,78,28,10,2,11,3,3,0,1,1,0,0,0,1,0,0,18,66,68,60,25,14,82,34,74,59,91,98,1,145,0,4,0,31,1,62,31,24,41,10,48,0,49,1,35,2,93,0,70,80,41,74,26,37,19,54,29,141,15,63,13,55,24,13,62,56,68,4,4,23,4,62,7,59,0,157,135,6,59,9,34,33,2,70,46,51,38,23,26,61,71,28,46,20,114,14,91,73,12,51,0,0,0,0,0,2,0,9,1,0,0,0,0,48,0,78,70,6,67,16,78,0,68,40,90,12,103,55,1,32,84,49,78,150,5,54,67,102,2,39,48,0,0,87,60,0,3,131,81,0,90,13,31,99,4,82,112,62,3,0,0,16,0,2,0,1,4,68,26,133,103,81,10,4,0,1,0,3,2,1,20,11,79,71,0,8,11,6,1,20,3,1,2,0,0,0,0,0,5,0,3,38,25,114,46,0,3,0,31,112,20,18,98,55,54,174,45,65,177,25,76,0,22,0,2,7,27,79,27,64,7,34,0,48,0,57,19,57,163,86,39,85,26,77,13,0,36,8,70,7,0,1,7,29,1,0,29,20,50,0,44,10,92,126,89,39,2,63,0,0,2,0,0,0,0,9,1,10,0,0,0,0,45,133,97,37,13,27,113,86,84,70,47,33,25,61,9,0,20,39,1,0,9,13,62,5,71,69,0,6,20,0,13,1,14,36,13,26,6,8,0,10,1,0,11,0,13,123,11,160,96,133,74,28,40,0,9,2,31,0,0,11,0,24,23,81,82,70,29,19,12,75,34,8,2,10,4,3,0,2,1,0,0,0,1,0,0,18,63,69,59,24,16,82,35,74,59,90,99,1,156,0,7,0,30,1,64,31,24,39,9,48,0,51,2,37,2,92,0,69,78,40,75,28,38,18,54,30,139,15,60,14,57,27,12,61,55,70,6,4,24,4,60,6,57,0,156,130,6,57,8,36,33,2,70,45,51,38,28,36,62,70,28,55,23,113,14,93,73,13,49,0,0,0,0,0,3,1,9,1,0,0,0,0,52,0,75,54,5,70,17,80,0,68,40,88,14,106,54,1,28,84,45,77,132,2,70,66,94,2,42,48,1,0,81,50,0,1,132,91,0,96,14,42,105,4,77,106,64,3,0,0,16,0,2,0,1,3,70,27,134,103,82,9,4,0,1,0,2,2,0,18,12,86,74,0,9,11,5,0,19,4,1,2,0,0,0,0,0,5,0,3,35,25,116,44,0,4,0,31,116,21,19,101,49,52,166,42,65,173,24,75,0,22,0,3,7,30,77,26,62,6,40,0,49,0,57,20,57,161,84,40,84,29,76,14,0,37,8,71,7,1,2,7,29,1,0,30,19,50,0,40,15,104

Sequence (1405 aa):
MDSAPCMWMRGGTSKGGYFLRADLPADTAARDAFLLAVMGSPDPRRQIDGMGGADPLTSMMVAVVSKSERPGIDVDYLFLQVFVDQAIVTDAQNCGNILAGVGPFAIERGLVAASGDETRVAIFMENTGQVAVATVRTPGGSVTYAGDAAIDGVPGTHAPIPTEEFRDTAGSSCGALLPSGNAVDVVNGLPVTLIDNGMPCVVMKAADVGITGYEDRDDSLDANAELKAKIEAIRLAVGELMNLGDVTEKSSVPKMMLVAPPRDGGAVCVRSFIPHRAHATIGVLGAVSVATACLIPGSPAAEVAVVPEGARRKTLSIEHPTGEMMSCVLEVDDAGNVVSAALLRTARKLMDGVVFVLMDSAPCMWMRGGTSKGGYFLRRADLPADDTAARDAFLLAVMGSPDPRRQIDGMGGADPLTSMMVAVVSKSERPGIDVDYLFLQVFVDQAIVTDAQNCGNILAGVGPFAIERGLVAASSGDETRVAIFMENTGQVAVATVRTPGGSVTYAGDDAAIDGVPGTHAPIPTEEFRDTAGSSCGALLPSGNAVDVVNGLPVTLIDNGMPCVVMKAADVGITGYEDRDSLDANAEELKAKIEAIRLAVGELMNLGDDVTEKSVPKMMLVAPPRDGGAVCVRSFIPHRRAHATIGVLGAVSVATACLIPGSPAAEVAVVPEGARRKTLSIEHPTGEMMSCCVLEVDDAGNVVSAALLRTARKLMDGVVFVLNMDSAPCMWMRGGTSKGGYFLRADLPADTAARDAFLLAVMGSPDPRRQIDGMGGADPLTSMMVAVVSKSERPGIDVDYLFLQVFVDQAIVTDAQNCGNILAGVGPFAIERGLVAASGDETRRVAIFMEENTGQVAVATVRTPGGSVTYAGDAAIDGVPGTHAPIPTEFRDDTTAGSSCGALLPSGNAVDVVNGLPVTLIDNGMPCVVMKAADVGITGYEDDRDDSLDANAEELKAKIEAIRLAVGELMNLGDVTEKSVPKMMLVAPPRDDGGAVCVRSFIPHRAHATIGVLGAVSVATACLIPGSPAAEVAVVPEGARRKTLSIEHPTGEMMSSCCVLEVDDAGNVVSAALLRTARKLMDGVVFVLMDSAPCMWMRGGTSKGGYFLRRADLPADTAARDAFLLAVMGSPDPRRQIDGMGGADPLTSMMVAVVSKSEERPGIDVDYLFLQVFVDDQAIVTTDAQNCGNILAGVGPFAIERGLVAASGDETRVAIFMENTGQVAVATVRTPGGSVTYAGDDAAIDGVPGTHAPIPTEFRDDTAGSSSCGALLPSGNAVDVVNGLPVTLIDNGMPCVVMKAADVGITGYEDDRDSLDANAELKAKIEAIRLAVGEELMNLGDVTEKSVPKMMLVAPPRDDGGAVCVVRSFIPHRAHATIGVLGAVSVATACLIPGSSPAAEEVAVVPEGARRKTLSIEHPTGEMSCCVLEVDDAGNVVSAALLRTARKLMDGVVFVL

Secondary structure (DSSP, 8-state):
--EEEEEEEEETTEEEEEEEGGGS-SSHHHHHHHHHHHHT-S-TT-TTSS--SSGGGSEEEEEEE--STT--EEEEEEEE-SSSS-EE-S---HHHHHHHHHHHHHTTSS---SSEEEEEEEETTTTEEEEEEEE-GGGS----SSB--TTS-S-B--EEEEEES-BTTTTSSSSTTS-S-EEETTEEEEEEEBSSEEEEEEGGGGTS-S---HHHHHT-HHHHHHHHHHHHHHTTTTT----TTS--SEEEEEE--SSSSSEEEEEESSSSBPSS--HHHHHHHHHHTTSTTSHHHHH-----SSEEEEEEEETTEEEEEEEEE-TTS-EEEEEEEE-EEEEEEEEEE--/--EEEEEEEEETTEEEEEEEGGGS-SSHHHHHHHHHHHHT-S-TT-TTSS--SSGGGSEEEEEEE--STT--EEEEEEEE-SSSS-EE-SS--HHHHHHHHHHHHHTTSS---TTEEEEEEEETTTTEEEEEEEE-GGGS----SSB--TTS-S-B--EEEEEES-TTTTTSSSSTTSSS-EEETTEEEEEEESSSEEEEEEGGGGT--S---HHHHHT-HHHHHHHHHHHHHHTGGGT----TTS--SEEEEEE--SSSSSEEEEEESSSSBPSS--HHHHHHHHHHTTSTTSHHHHH-----SSEEEEEEEETTEEEEEEEEE-TTS-EEEEEEEE-EEEEEEEEEE--/---EEEEEEEEETTEEEEEEEGGGS-SSHHHHHHHHHHHHT-S-TT-TTSS--SSGGGSEEEEEEE--STT--EEEEEEEEPSSSS-EE-SS--HHHHHHHHHHHHHTTSS---TTEEEEEEEETTTTEEEEEEEE-GGGS----SSB--TTS-S-B--EEEEEES-TTTTTSSSSTTSSS-EEETTEEEEEEESSSEEEEEEGGGGT--S---HHHHHT-HHHHHHHHHHHHHHTTTTT----TTS--SEEEEEE--SSSSSEEEEEESSSSBPSS--HHHHHHHHHHTTSTTSHHHHH-----SSEEEEEEEETTEEEEEEEEE-TTS-EEEEEEEE-EEEEEEEEEE--/--EEEEEEEEETTEEEEEEEGGGS-SSHHHHHHHHHHHHT-S-TT-TTSS--SSGGGSEEEEEEE--STT--EEEEEEEE-SSSS-EE-SS--HHHHHHHHHHHHHTTSS---TTEEEEEEEETTTTEEEEEEEE-GGGS----SSB--TTS-S-B--EEEEEES-TTTTTSSSSTTS-S-EEETTEEEEEEESSSEEEEEEGGGGT--S---HHHHHT-HHHHHHHHHHHHHHTGGGT----TTS--SEEEEEE--SSSSSEEEEEESSSSBPSS--HHHHHHHHHHHTSTT-HHHHH-----SSEEEEEEEETTEEEEEEEEE-TTS-EEEEEEEE-EEEEEEEEEE--

Radius of gyration: 59.25 Å; Cα contacts (8 Å, |Δi|>4): 3974; chains: 4; bounding box: 84×75×173 Å

Nearest PDB structures (foldseek):
  6p3h-assembly2_D  TM=1.002E+00  e=3.754E-82  Novosphingobium sp. KA1
  6p3j-assembly1_A  TM=9.524E-01  e=3.922E-77  Novosphingobium sp. KA1
  6p3k-assembly2_B  TM=9.547E-01  e=1.885E-75  Novosphingobium sp. KA1
  6p3j-assembly1_B  TM=9.365E-01  e=1.401E-71  Novosphingobium sp. KA1
  6otv-assembly1_A  TM=8.802E-01  e=1.025E-49  Escherichia coli K-12

B-factor: mean 29.43, std 13.04, range [12.6, 107.4]

Foldseek 3Di:
DFKFWWFWKFQFLATETEHEQVRADPDVVRRLQNLCQQQLPQDCCSPRHQARSDQRRSKYWHKAQDPPPPAGIEIFIWGCDHNDSDIDRQAFFNRNVRVRVLVCCVVVSDWADEQKRKHWYQHVNLRFIKIKIAGQHVRHGFFADADDDFNDPDGTTKIKMKGFPQFCSRLVGQQLLPDLWDAFPRFTWGQGTRRATETEGALVVLPDQLQDAQVVVLPCVSSLVVVVSRQQVCCVSSVNPGCPPPQDDKYWHWAADDPPFFIETWIPSHRGIDNFATDSRVVSLLLSCQPPPHNNVVRTDWDDDQWTWGWYAGNGGTWTWIFGADPVRHTGMIMTMGGMGRDDTDMGGGD/DFKFWWFWKFQFLATETEHEQVRADPPVVRRLQNLCQQQLPADCCSPRHQARNDQRRSKYWHKYQDPPPPAGIEIFIWGCDHNDSDIDGQAFFNRNVRVHVLVCCVVVSDWQDEQKRKHWYQHVNLGFIKIKIFGQHVRHGFFADADDDFNDPDHTTKIKMKGFPQFCSRQVGQQLLPDLWDQDPNFTWGQGTRRATETEGALVVQPDQLQDAQVVVLPPVSSLVVVVVVQQVCCVSSVNPGCPVPQDDKYWHWAADDPPFFIETWIPSHRRIDNFATDSRVVSLLLSLQDPPHNSVVRTDWDDDQWTWGWYAGNRGTWTWIFGADPVRHTGMIMTMGGMGRDDTTMGGGD/DDWKFWWFWKFQFLATETEHEQVRADPDPVRRLVNLCQQQCPPDCCSPRHQARSDQRHSKYKYKAADPDPPAGIEIFIWGCDHNDSDIARQAFFNRNVRVHVLVCCVVVSHWADEQWRWHWYQHVNQRWIKIKIFGQHVRHGFQADADDDFNDPDDTTKIKMKTFPQFCSRQNGQQLLPDLWDAFPHFTWGQGTRRATETEGAQVVLPDQLQDAQVVVLPPVSSLVSQVNRQQVCCVSSVNPGCPVPQDDKYWHWAADDPPFFIEIWIPSPRGIDNFATDSRVVSLLLSCQDPPHNNVVRTDWDDDQWTFGWYHGNRGTWTWTFGADPVRHTGMIMGMGGMGRDDTTMGGGD/DFKFWWFWKFQFLATETEHEQVRADPDPVRRLVNLCQQQLPQDCCSPRHQARSDQRRSKYKHKAQDPDPPAGIEIFIWGCDHNDSDIDGQAFFNSNVRVRVLVCCVVVSDWADEQKRWHWYQHVNQRWIKIKIFGQHVRHGFFADADDDFNDPDGTTKIKMKTFPQFCSRQNGQQLLPDLWDAFPHFTWGQGTRRATETEGALVVLPHQLQDAQVVVLPPVSSLVVVVNRQQVCCVSSVNPRCPPPQDDKYWHWAADDPPFFIEIWIPSHNGIDNFATDSRVVSLLLSCQDPPHNSVVRTDWDDDQWTFGWYHYNRGTWTWTFGADPVRHTGMIMTMGGMGRDDTTMGGGD

Organism: Novosphingobium sp. (strain KA1) (NCBI:txid164608)